Protein 7OGR (pdb70)

Secondary structure (DSSP, 8-state):
-EEEEEEE--SS--SS-EEE-HHHHHHHSHHHHHHHHHHTS---HHHHHHHHHHTSSS--HHHHHHHHHHHHT-SSSSSEEEEE-----TTSEEEEEEEE-S-SS---EEE-SSSSTTTT--TTT-EEEEEE--BHHHHHHTTSS-TTTTSB-SSSTT-B-TTSS--HHHHHHHHHHHSSS-SPPHHHH-/---PPTTHHHHHHHHTT-HHHHHHTT-S---HHHHHHHHTTHHHHHTS---HHHHHHHHHTT-SSS-GGGGGGS-HHHHHHHHHHHHHHHHHTT-TTTGGGSSEEE--TTHHHHHHHS--EE----SSS-PPPPEEHHHHHHHHHHHHHTTS-EEE-S-TTHHHHTT---SS-EEP--TTHHHHHHHHHHHHHHHT-/---S-----TTT-SSGGGSS-TTTB-HHHHHHHHHHTTSPPPBSS-B--SEE-SHHHHTTSSBS-EE--SSEEEEEE--SS--SSSSS--SS---EEEEEEESS-SS--EEEEEE-SEEEEETTEEEE-BPPHHHHTT--SS-EE-TT-EESB-SSB-SSS-B--BEEEEEEE---TT-SSSEEEEEHHHHTS--BEEEEEEEEE-SSSEEE---S--SS---SS--TTPBPPSS-EEEEEEE--STTHHHHSSHHHHHS--SSSSEEEE--SS-EEEEEEEE--TT-SS-SSPTTS-TTHHHHHHHHHHHHHHHHHHHHHHHHHSTTT--B-HHHHHHHHHHHHHSPPPTTSPPEE-BSSS-B--S-EEEEEEEEE----SS-EEE-SSS-EEEEEEEE-STTS-B-SS-PBPSEEE-GGGHHHHTBTHHHHHHHHHHHHHHHHHHHHHHSSS-TTSPPPHHHHHHHTT-HHHHHHHHHHHHHHHHHH-HHHHHHSSS-SSTHHHHHHHTTSSS--EE--SS----HHHHHHHHHS-SSS----B--EEE-SSS-EEE-SS-B-EEEEEEEEE----HHHHHHTTS-HHHHHHHHHHHHSSSSSSSBS---/---EEEETTTTTTS-HHHHTT---S-EEEE-SSS-EEEE-HHHHHHHHTT-SGGGT-TT----GGGSTTTT-B--SSTTSSSS---PPP-TTHHHHHHHHHHHHHHHHTTS-S-HHHHHHHHHHHHHHHHHHHHHH-SS------HHHHHHHTT-HHHHHTTSS--SSHHIIIIIIHHHHHHHHS-TTT-SS-TTHHHHHTTSS-HHHHHHHHS-------SS----SS--SS-SSS----HHHHHHHHHHHHHHHHHHHTTSSSTHHHHHHHHHHTTSS-----S-------EEEE--SSSTGGGSS--B-S-----S--SSSSSSEEEE--TT-----HHHH-GGGGGS-TT--HHHHHHHHHHHHHHTT-/--HHHHHHHHHTSPPPPHHHHS-SHHHHSS---SSS---HHHHHHHHHHHHGGGSS-TTB-----EEPPHHHHHHHHS-BSSS-EE--------EEEE----BSS-------EEE----TTS--EETTEEEEE-----BSS-EE-SSSEEE--SS--EE---HHHHHHHHHHHHHSTT--TTTTTT--SS---SSHHHHHHHHHTTSGGGTTS----SS---SB---SSTTTTHHHHHHHHHHHHIIIII------HHHHHHHHHHHS-TTTTTTTTTTTBTTEEE----SSBSTTTTS-B---TTTSB-------GGGGTTS-TT---SSSTTS-SB--TTS-B-GGG-B---STTHHHHHHHHHHT---/----HHHHHHHTTTS---HHHHHHTTSSS---

Nearest PDB structures (foldseek):
  7ogr-assembly1_A  TM=1.005E+00  e=1.825E-43  Pseudomonas phage phiKZ
  7ogp-assembly1_A  TM=9.987E-01  e=9.188E-38  Pseudomonas phage phiKZ
  8que-assembly1_A  TM=9.831E-01  e=2.624E-35  Pseudomonas phage phiKZ
  7um0-assembly1_d  TM=9.053E-01  e=5.907E-15  Bacillus phage AR9
  7s00-assembly1_f  TM=8.937E-01  e=1.566E-14  Bacillus phage AR9

Sequence (1775 aa):
TARAVITSISDPHDYDELHIPWGVGCQLLKYHLTNKLKAKFNMTTREAFSFVYENVLQYNQIIADLFKELIAEAAPYKGMGCTFHRNPRGSTQQFFITKVKDDINDNSISMSVLCLKAPNADFDGDQLNLTLMPDVYLTKATERIAPHTWVLSIDEPHEISGNLELQGPVVETIINWAHEKYLPPLEEWLKQRVTPGDIVAYNLDALDVVKLVHKIDDTVPVELIQECLDCVAVTATKDIYPHQILLAQWVMHKAFPARAFSHINKNAVNHLLAAAQSLMWHWGFQQVAVFMQVELYIKYKDVMDELYPHQRQQRAINGVPVAPVNIAGIAVQSAHASIRSSNWIYHGPDRLFKEAEQVTQNKVLVVPATIKSVITELVIHLGKLNQSQLGRREIDLTLLGHTGLDPWYGTTSSARGAMFVTHIGQAPEVNGNESRYFLTGAELEYAKYTHDVRFPEDCRVLHVLRKYPTGIGKDSIRSNPVTTIIYENYFDKYKTIGVLHVPEYMSHHQDFGYELVKNREVWETIAPNEMFSKDTVIAQSGAVKKDGTLGMGVNANVVFLSAAGTIEDGFVANKNFLKRMMPTSYSTAVANAGRKAFFLNMYGDDKIYKPFPDIGDVIRPDGVIFAIRDHDDDLAPAEMTPRALRTLDRTFDRAVIGTPGAKVIDIDIWRDERVNPSPTPTGMDAQLVKYHTHLSSYYRELLKIYRGLLARRKDDLHITEEFERLIVTAQMFLPQPDNVRKLSRFYRLDPLDEWRVEVTYKAQKMPAGAFKMTDFHGGKGVICKVMEDEDMPIDENGNRADLIIFGGSTMRRSNYGRIYEHGFGAAARDLAQRLRVEAGLDRHAKPTQQQLNSVMGNTQWVDYAFKELLGFYEIIAPTMHSKMMEHPNPAEHVKTVLMDGFPYIYAPVDDPVDLMAAVNKLINSDKYRPHYGKVSYRDQAGKWVTTKDNVLMGPLYMMLLEKIPTAEILDQTNNPLAHAAVIESWLTAEKPSSVPVAVMNLNRYKARDLLNLSYDDLWSLPSEWHLIEFDDGKTVVSVDRITKLSVLCWYPLKHYKDCPIPSDHHIDFNRILTDNPKDYLNVEGGRVTSKAMVKHLNKAIWNIYDWSGETVDPEVLSKLAIEGKNWLYNQTTVKLSEYLATLSMFDIAEVYNHPKVREANHNIEPTTYGIEKISYGKVKEVFNDPTQFIGNSIIEGLRSGTQKTEQLLQAFAWRGFPTDINSDIFKYPVTTGYIDGIWNLYENMIESRSGTKALLYNKELLRVTEYFNRKSQLIAQYVQRLHPGDCKTTILAEYPVTKLTLKAFKGKYYQKEDWIRGNETHLIGTKQKFRSVFGCNICMTCYGRLGINIPKGTNIGQVAAVSMGDKITSAVPDPFLIEKIRENTPCMNPTLANGITVEHTMTRDPNTGVNMTRRYIDSLFDISSVLFPDGFKYEGNRACTPLKHFEEITREYNAKRIANIAPTDMYMIDLMFSYKGEMLYPRPMLLPAFKRGNMVTINGAKYIGSPVLTDVGFSVLNDSIFIPFRRTKLTFGKVEENIDSHLHSFCNSLDEMTIEELKTVGVNVSTIWELLYEIMTSLAHHLYATDIDETSMYGKRLTVLHYLMSEFNYAVSMFGYMFQSRRDREWTVQELNEGLKRSFKLQTAIKRLTVDHGELDTMSNPNSSMLIKGTSILVTQDRAKTSSRIIHASIAEVGQYKNQPKNNPDGRGRLNMYTKVGPTGLVERREEVREIIDNAQLMFRAK

Organism: Pseudomonas phage phiKZ (NCBI:txid2905945)

Radius of gyration: 41.31 Å; Cα contacts (8 Å, |Δi|>4): 3279; chains: 6; bounding box: 93×121×98 Å

Structure (mmCIF, N/CA/C/O backbone):
data_7OGR
#
_entry.id   7OGR
#
_cell.length_a   1.00
_cell.length_b   1.00
_cell.length_c   1.00
_cell.angle_alpha   90.00
_cell.angle_beta   90.00
_cell.angle_gamma   90.00
#
_symmetry.space_group_name_H-M   'P 1'
#
loop_
_entity.id
_entity.type
_entity.pdbx_description
1 polymer 'UNK helices'
2 polymer PHIKZ055
3 polymer PHIKZ068
4 polymer 'DNA-directed RNA polymerase'
5 polymer PHIKZ074
6 polymer PHIKZ123
7 non-polymer 'ZINC ION'
#
loop_
_atom_site.group_PDB
_atom_site.id
_atom_site.type_symbol
_atom_site.label_atom_id
_atom_site.label_alt_id
_atom_site.label_comp_id
_atom_site.label_asym_id
_atom_site.label_entity_id
_atom_site.label_seq_id
_atom_site.pdbx_PDB_ins_code
_atom_site.Cartn_x
_atom_site.Cartn_y
_atom_site.Cartn_z
_atom_site.occupancy
_atom_site.B_iso_or_equiv
_atom_site.auth_seq_id
_atom_site.auth_comp_id
_atom_site.auth_asym_id
_atom_site.auth_atom_id
_atom_site.pdbx_PDB_model_num
ATOM 1 N N . UNK A 1 1 ? 67.943 125.807 83.523 1.00 85.76 1 UNK X N 1
ATOM 2 C CA . UNK A 1 1 ? 68.540 126.324 84.748 1.00 85.76 1 UNK X CA 1
ATOM 3 C C . UNK A 1 1 ? 70.053 126.452 84.608 1.00 85.76 1 UNK X C 1
ATOM 4 O O . UNK A 1 1 ? 70.794 125.512 84.894 1.00 85.76 1 UNK X O 1
ATOM 6 N N . UNK A 1 2 ? 70.504 127.622 84.165 1.00 83.80 2 UNK X N 1
ATOM 7 C CA . UNK A 1 2 ? 71.922 127.917 83.982 1.00 83.80 2 UNK X CA 1
ATOM 8 C C . UNK A 1 2 ? 72.295 129.192 84.725 1.00 83.80 2 UNK X C 1
ATOM 9 O O . UNK A 1 2 ? 72.991 130.068 84.208 1.00 83.80 2 UNK X O 1
ATOM 11 N N . UNK A 1 3 ? 71.822 129.310 85.964 1.00 78.59 3 UNK X N 1
ATOM 12 C CA . UNK A 1 3 ? 72.119 130.466 86.806 1.00 78.59 3 UNK X CA 1
ATOM 13 C C . UNK A 1 3 ? 73.546 130.335 87.322 1.00 78.59 3 UNK X C 1
ATOM 14 O O . UNK A 1 3 ? 73.795 129.698 88.348 1.00 78.59 3 UNK X O 1
ATOM 16 N N . UNK A 1 4 ? 74.490 130.945 86.608 1.00 75.69 4 UNK X N 1
ATOM 17 C CA . UNK A 1 4 ? 75.901 130.874 86.958 1.00 75.69 4 UNK X CA 1
ATOM 18 C C . UNK A 1 4 ? 76.430 132.155 87.588 1.00 75.69 4 UNK X C 1
ATOM 19 O O . UNK A 1 4 ? 77.613 132.209 87.940 1.00 75.69 4 UNK X O 1
ATOM 21 N N . UNK A 1 5 ? 75.591 133.184 87.733 1.00 69.65 5 UNK X N 1
ATOM 22 C CA . UNK A 1 5 ? 76.049 134.441 88.312 1.00 69.65 5 UNK X CA 1
ATOM 23 C C . UNK A 1 5 ? 76.236 134.356 89.821 1.00 69.65 5 UNK X C 1
ATOM 24 O O . UNK A 1 5 ? 77.045 135.111 90.372 1.00 69.65 5 UNK X O 1
ATOM 26 N N . UNK A 1 6 ? 75.524 133.450 90.497 1.00 67.48 6 UNK X N 1
ATOM 27 C CA . UNK A 1 6 ? 75.633 133.354 91.950 1.00 67.48 6 UNK X CA 1
ATOM 28 C C . UNK A 1 6 ? 76.962 132.745 92.379 1.00 67.48 6 UNK X C 1
ATOM 29 O O . UNK A 1 6 ? 77.566 133.206 93.354 1.00 67.48 6 UNK X O 1
ATOM 31 N N . UNK A 1 7 ? 77.454 131.747 91.641 1.00 67.34 7 UNK X N 1
ATOM 32 C CA . UNK A 1 7 ? 78.738 131.138 91.975 1.00 67.34 7 UNK X CA 1
ATOM 33 C C . UNK A 1 7 ? 79.896 132.077 91.662 1.00 67.34 7 UNK X C 1
ATOM 34 O O . UNK A 1 7 ? 80.891 132.104 92.395 1.00 67.34 7 UNK X O 1
ATOM 36 N N . UNK A 1 8 ? 79.773 132.867 90.594 1.00 66.15 8 UNK X N 1
ATOM 37 C CA . UNK A 1 8 ? 80.796 133.854 90.271 1.00 66.15 8 UNK X CA 1
ATOM 38 C C . UNK A 1 8 ? 80.771 135.021 91.249 1.00 66.15 8 UNK X C 1
ATOM 39 O O . UNK A 1 8 ? 81.819 135.600 91.554 1.00 66.15 8 UNK X O 1
ATOM 41 N N . UNK A 1 9 ? 79.586 135.382 91.748 1.00 64.21 9 UNK X N 1
ATOM 42 C CA . UNK A 1 9 ? 79.494 136.435 92.751 1.00 64.21 9 UNK X CA 1
ATOM 43 C C . UNK A 1 9 ? 79.967 135.970 94.122 1.00 64.21 9 UNK X C 1
ATOM 44 O O . UNK A 1 9 ? 80.454 136.791 94.906 1.00 64.21 9 UNK X O 1
ATOM 46 N N . UNK A 1 10 ? 79.843 134.677 94.424 1.00 64.73 10 UNK X N 1
ATOM 47 C CA . UNK A 1 10 ? 80.292 134.156 95.708 1.00 64.73 10 UNK X CA 1
ATOM 48 C C . UNK A 1 10 ? 81.761 133.756 95.711 1.00 64.73 10 UNK X C 1
ATOM 49 O O . UNK A 1 10 ? 82.389 133.752 96.776 1.00 64.73 10 UNK X O 1
ATOM 51 N N . UNK A 1 11 ? 82.328 133.421 94.551 1.00 65.61 11 UNK X N 1
ATOM 52 C CA . UNK A 1 11 ? 83.711 132.964 94.491 1.00 65.61 11 UNK X CA 1
ATOM 53 C C . UNK A 1 11 ? 84.711 134.093 94.285 1.00 65.61 11 UNK X C 1
ATOM 54 O O . UNK A 1 11 ? 85.870 133.963 94.698 1.00 65.61 11 UNK X O 1
ATOM 56 N N . UNK A 1 12 ? 84.301 135.196 93.659 1.00 66.87 12 UNK X N 1
ATOM 57 C CA . UNK A 1 12 ? 85.215 136.297 93.379 1.00 66.87 12 UNK X CA 1
ATOM 58 C C . UNK A 1 12 ? 85.380 137.256 94.552 1.00 66.87 12 UNK X C 1
ATOM 59 O O . UNK A 1 12 ? 86.116 138.240 94.423 1.00 66.87 12 UNK X O 1
ATOM 61 N N . UNK A 1 13 ? 84.720 137.002 95.683 1.00 69.54 13 UNK X N 1
ATOM 62 C CA . UNK A 1 13 ? 84.883 137.868 96.844 1.00 69.54 13 UNK X CA 1
ATOM 63 C C . UNK A 1 13 ? 86.187 137.592 97.581 1.00 69.54 13 UNK X C 1
ATOM 64 O O . UNK A 1 13 ? 86.770 138.512 98.166 1.00 69.54 13 UNK X O 1
ATOM 66 N N . UNK A 1 14 ? 86.657 136.346 97.563 1.00 68.10 14 UNK X N 1
ATOM 67 C CA . UNK A 1 14 ? 87.918 135.965 98.184 1.00 68.10 14 UNK X CA 1
ATOM 68 C C . UNK A 1 14 ? 88.981 135.590 97.164 1.00 68.10 14 UNK X C 1
ATOM 69 O O . UNK A 1 14 ? 90.105 136.098 97.224 1.00 68.10 14 UNK X O 1
ATOM 71 N N . UNK A 1 15 ? 88.654 134.707 96.224 1.00 66.00 15 UNK X N 1
ATOM 72 C CA . UNK A 1 15 ? 89.580 134.327 95.171 1.00 66.00 15 UNK X CA 1
ATOM 73 C C . UNK A 1 15 ? 89.494 135.319 94.013 1.00 66.00 15 UNK X C 1
ATOM 74 O O . UNK A 1 15 ? 88.778 136.323 94.067 1.00 66.00 15 UNK X O 1
ATOM 76 N N . UNK A 1 16 ? 90.233 135.034 92.945 1.00 63.41 16 UNK X N 1
ATOM 77 C CA . UNK A 1 16 ? 90.271 135.882 91.760 1.00 63.41 16 UNK X CA 1
ATOM 78 C C . UNK A 1 16 ? 90.147 135.043 90.498 1.00 63.41 16 UNK X C 1
ATOM 79 O O . UNK A 1 16 ? 90.852 135.264 89.509 1.00 63.41 16 UNK X O 1
ATOM 81 N N . UNK A 1 17 ? 89.246 134.065 90.513 1.00 57.02 17 UNK X N 1
ATOM 82 C CA . UNK A 1 17 ? 89.034 133.212 89.354 1.00 57.02 17 UNK X CA 1
ATOM 83 C C . UNK A 1 17 ? 88.202 133.935 88.304 1.00 57.02 17 UNK X C 1
ATOM 84 O O . UNK A 1 17 ? 87.276 134.683 88.630 1.00 57.02 17 UNK X O 1
ATOM 86 N N . UNK A 1 18 ? 88.541 133.709 87.038 1.00 53.94 18 UNK X N 1
ATOM 87 C CA . UNK A 1 18 ? 87.821 134.326 85.937 1.00 53.94 18 UNK X CA 1
ATOM 88 C C . UNK A 1 18 ? 86.494 133.610 85.696 1.00 53.94 18 UNK X C 1
ATOM 89 O O . UNK A 1 18 ? 86.213 132.549 86.261 1.00 53.94 18 UNK X O 1
ATOM 91 N N . UNK A 1 19 ? 85.665 134.211 84.840 1.00 53.55 19 UNK X N 1
ATOM 92 C CA . UNK A 1 19 ? 84.375 133.615 84.514 1.00 53.55 19 UNK X CA 1
ATOM 93 C C . UNK A 1 19 ? 84.510 132.397 83.612 1.00 53.55 19 UNK X C 1
ATOM 94 O O . UNK A 1 19 ? 83.611 131.550 83.601 1.00 53.55 19 UNK X O 1
ATOM 96 N N . UNK A 1 20 ? 85.616 132.282 82.871 1.00 52.46 20 UNK X N 1
ATOM 97 C CA . UNK A 1 20 ? 85.824 131.108 82.029 1.00 52.46 20 UNK X CA 1
ATOM 98 C C . UNK A 1 20 ? 86.118 129.873 82.872 1.00 52.46 20 UNK X C 1
ATOM 99 O O . UNK A 1 20 ? 85.591 128.789 82.597 1.00 52.46 20 UNK X O 1
ATOM 101 N N . UNK A 1 21 ? 86.931 130.026 83.921 1.00 51.26 21 UNK X N 1
ATOM 102 C CA . UNK A 1 21 ? 87.207 128.906 84.815 1.00 51.26 21 UNK X CA 1
ATOM 103 C C . UNK A 1 21 ? 85.982 128.526 85.636 1.00 51.26 21 UNK X C 1
ATOM 104 O O . UNK A 1 21 ? 85.761 127.338 85.898 1.00 51.26 21 UNK X O 1
ATOM 106 N N . UNK A 1 22 ? 85.160 129.508 86.018 1.00 50.95 22 UNK X N 1
ATOM 107 C CA . UNK A 1 22 ? 83.933 129.208 86.749 1.00 50.95 22 UNK X CA 1
ATOM 108 C C . UNK A 1 22 ? 82.910 128.520 85.853 1.00 50.95 22 UNK X C 1
ATOM 109 O O . UNK A 1 22 ? 82.210 127.600 86.292 1.00 50.95 22 UNK X O 1
ATOM 111 N N . UNK A 1 23 ? 82.825 128.934 84.586 1.00 53.63 23 UNK X N 1
ATOM 112 C CA . UNK A 1 23 ? 81.930 128.270 83.648 1.00 53.63 23 UNK X CA 1
ATOM 113 C C . UNK A 1 23 ? 82.449 126.901 83.227 1.00 53.63 23 UNK X C 1
ATOM 114 O O . UNK A 1 23 ? 81.653 126.054 82.808 1.00 53.63 23 UNK X O 1
ATOM 116 N N . UNK A 1 24 ? 83.758 126.664 83.332 1.00 54.35 24 UNK X N 1
ATOM 117 C CA . UNK A 1 24 ? 84.295 125.339 83.049 1.00 54.35 24 UNK X CA 1
ATOM 118 C C . UNK A 1 24 ? 84.111 124.397 84.233 1.00 54.35 24 UNK X C 1
ATOM 119 O O . UNK A 1 24 ? 83.850 123.204 84.044 1.00 54.35 24 UNK X O 1
ATOM 121 N N . UNK A 1 25 ? 84.244 124.910 85.455 1.00 51.87 25 UNK X N 1
ATOM 122 C CA . UNK A 1 25 ? 84.045 124.116 86.658 1.00 51.87 25 UNK X CA 1
ATOM 123 C C . UNK A 1 25 ? 82.601 124.132 87.146 1.00 51.87 25 UNK X C 1
ATOM 124 O O . UNK A 1 25 ? 82.317 123.596 88.221 1.00 51.87 25 UNK X O 1
ATOM 126 N N . UNK A 1 26 ? 81.688 124.736 86.385 1.00 56.71 26 UNK X N 1
ATOM 127 C CA . UNK A 1 26 ? 80.264 124.685 86.691 1.00 56.71 26 UNK X CA 1
ATOM 128 C C . UNK A 1 26 ? 79.462 124.018 85.582 1.00 56.71 26 UNK X C 1
ATOM 129 O O . UNK A 1 26 ? 78.226 124.015 85.639 1.00 56.71 26 UNK X O 1
ATOM 131 N N . UNK A 1 27 ? 80.130 123.455 84.576 1.00 63.77 27 UNK X N 1
ATOM 132 C CA . UNK A 1 27 ? 79.473 122.706 83.515 1.00 63.77 27 UNK X CA 1
ATOM 133 C C . UNK A 1 27 ? 79.831 121.227 83.534 1.00 63.77 27 UNK X C 1
ATOM 134 O O . UNK A 1 27 ? 79.311 120.466 82.711 1.00 63.77 27 UNK X O 1
ATOM 136 N N . UNK A 1 28 ? 80.703 120.802 84.447 1.00 70.03 28 UNK X N 1
ATOM 137 C CA . UNK A 1 28 ? 81.073 119.401 84.598 1.00 70.03 28 UNK X CA 1
ATOM 138 C C . UNK A 1 28 ? 80.320 118.715 85.727 1.00 70.03 28 UNK X C 1
ATOM 139 O O . UNK A 1 28 ? 79.876 117.574 85.567 1.00 70.03 28 UNK X O 1
ATOM 141 N N . UNK A 1 29 ? 80.167 119.387 86.871 1.00 72.45 29 UNK X N 1
ATOM 142 C CA . UNK A 1 29 ? 79.355 118.844 87.951 1.00 72.45 29 UNK X CA 1
ATOM 143 C C . UNK A 1 29 ? 77.866 118.956 87.659 1.00 72.45 29 UNK X C 1
ATOM 144 O O . UNK A 1 29 ? 77.075 118.199 88.231 1.00 72.45 29 UNK X O 1
ATOM 146 N N . UNK A 1 30 ? 77.468 119.882 86.788 1.00 73.80 30 UNK X N 1
ATOM 147 C CA . UNK A 1 30 ? 76.073 120.043 86.382 1.00 73.80 30 UNK X CA 1
ATOM 148 C C . UNK A 1 30 ? 75.929 119.456 84.982 1.00 73.80 30 UNK X C 1
ATOM 149 O O . UNK A 1 30 ? 76.014 120.164 83.977 1.00 73.80 30 UNK X O 1
ATOM 151 N N . UNK A 1 31 ? 75.708 118.147 84.920 1.00 80.19 31 UNK X N 1
ATOM 152 C CA . UNK A 1 31 ? 75.541 117.423 83.667 1.00 80.19 31 UNK X CA 1
ATOM 153 C C . UNK A 1 31 ? 74.129 116.862 83.551 1.00 80.19 31 UNK X C 1
ATOM 154 O O . UNK A 1 31 ? 73.928 115.741 83.072 1.00 80.19 31 UNK X O 1
ATOM 156 N N . UNK A 1 32 ? 73.149 117.655 83.995 1.00 84.86 32 UNK X N 1
ATOM 157 C CA . UNK A 1 32 ? 71.713 117.334 84.010 1.00 84.86 32 UNK X CA 1
ATOM 158 C C . UNK A 1 32 ? 71.392 116.019 84.723 1.00 84.86 32 UNK X C 1
ATOM 159 O O . UNK A 1 32 ? 71.203 114.984 84.083 1.00 84.86 32 UNK X O 1
ATOM 161 N N . THR B 2 313 ? 114.453 107.575 88.117 1.00 36.27 293 THR A N 1
ATOM 162 C CA . THR B 2 313 ? 115.663 106.775 87.967 1.00 36.27 293 THR A CA 1
ATOM 163 C C . THR B 2 313 ? 116.831 107.400 88.725 1.00 36.27 293 THR A C 1
ATOM 164 O O . THR B 2 313 ? 117.913 106.819 88.804 1.00 36.27 293 THR A O 1
ATOM 168 N N . ALA B 2 314 ? 116.599 108.586 89.283 1.00 36.76 294 ALA A N 1
ATOM 169 C CA . ALA B 2 314 ? 117.606 109.285 90.069 1.00 36.76 294 ALA A CA 1
ATOM 170 C C . ALA B 2 314 ? 116.898 110.216 91.039 1.00 36.76 294 ALA A C 1
ATOM 171 O O . ALA B 2 314 ? 115.739 110.587 90.837 1.00 36.76 294 ALA A O 1
ATOM 173 N N . ARG B 2 315 ? 117.615 110.596 92.095 1.00 43.24 295 ARG A N 1
ATOM 174 C CA . ARG B 2 315 ? 117.042 111.440 93.142 1.00 43.24 295 ARG A CA 1
ATOM 175 C C . ARG B 2 315 ? 118.171 112.143 93.875 1.00 43.24 295 ARG A C 1
ATOM 176 O O . ARG B 2 315 ? 119.030 111.479 94.465 1.00 43.24 295 ARG A O 1
ATOM 184 N N . ALA B 2 316 ? 118.166 113.474 93.848 1.00 38.37 296 ALA A N 1
ATOM 185 C CA . ALA B 2 316 ? 119.178 114.266 94.530 1.00 38.37 296 ALA A CA 1
ATOM 186 C C . ALA B 2 316 ? 118.614 115.651 94.806 1.00 38.37 296 ALA A C 1
ATOM 187 O O . ALA B 2 316 ? 117.590 116.048 94.244 1.00 38.37 296 ALA A O 1
ATOM 189 N N . VAL B 2 317 ? 119.301 116.384 95.682 1.00 34.58 297 VAL A N 1
ATOM 190 C CA . VAL B 2 317 ? 118.934 117.759 96.005 1.00 34.58 297 VAL A CA 1
ATOM 191 C C . VAL B 2 317 ? 119.363 118.670 94.862 1.00 34.58 297 VAL A C 1
ATOM 192 O O . VAL B 2 317 ? 120.134 118.262 93.986 1.00 34.58 297 VAL A O 1
ATOM 196 N N . ILE B 2 318 ? 118.872 119.907 94.858 1.00 30.89 298 ILE A N 1
ATOM 197 C CA . ILE B 2 318 ? 119.106 120.820 93.748 1.00 30.89 298 ILE A CA 1
ATOM 198 C C . ILE B 2 318 ? 119.886 122.038 94.224 1.00 30.89 298 ILE A C 1
ATOM 199 O O . ILE B 2 318 ? 119.770 122.476 95.374 1.00 30.89 298 ILE A O 1
ATOM 204 N N . THR B 2 319 ? 120.718 122.565 93.323 1.00 26.99 299 THR A N 1
ATOM 205 C CA . THR B 2 319 ? 121.356 123.867 93.491 1.00 26.99 299 THR A CA 1
ATOM 206 C C . THR B 2 319 ? 121.097 124.705 92.244 1.00 26.99 299 THR A C 1
ATOM 207 O O . THR B 2 319 ? 120.294 124.314 91.390 1.00 26.99 299 THR A O 1
ATOM 211 N N . SER B 2 320 ? 121.765 125.848 92.120 1.00 25.56 300 SER A N 1
ATOM 212 C CA . SER B 2 320 ? 121.496 126.788 91.042 1.00 25.56 300 SER A CA 1
ATOM 213 C C . SER B 2 320 ? 122.698 126.919 90.116 1.00 25.56 300 SER A C 1
ATOM 214 O O . SER B 2 320 ? 123.847 126.749 90.533 1.00 25.56 300 SER A O 1
ATOM 217 N N . ILE B 2 321 ? 122.416 127.227 88.853 1.00 21.75 301 ILE A N 1
ATOM 218 C CA . ILE B 2 321 ? 123.446 127.580 87.876 1.00 21.75 301 ILE A CA 1
ATOM 219 C C . ILE B 2 321 ? 123.464 129.103 87.817 1.00 21.75 301 ILE A C 1
ATOM 220 O O . ILE B 2 321 ? 122.689 129.733 87.094 1.00 21.75 301 ILE A O 1
ATOM 225 N N . SER B 2 322 ? 124.361 129.704 88.594 1.00 23.93 302 SER A N 1
ATOM 226 C CA . SER B 2 322 ? 124.490 131.159 88.659 1.00 23.93 302 SER A CA 1
ATOM 227 C C . SER B 2 322 ? 125.575 131.646 87.698 1.00 23.93 302 SER A C 1
ATOM 228 O O . SER B 2 322 ? 126.528 132.329 88.073 1.00 23.93 302 SER A O 1
ATOM 231 N N . ASP B 2 323 ? 125.403 131.281 86.434 1.00 24.86 303 ASP A N 1
ATOM 232 C CA . ASP B 2 323 ? 126.399 131.527 85.402 1.00 24.86 303 ASP A CA 1
ATOM 233 C C . ASP B 2 323 ? 125.685 131.801 84.082 1.00 24.86 303 ASP A C 1
ATOM 234 O O . ASP B 2 323 ? 124.454 131.691 84.029 1.00 24.86 303 ASP A O 1
ATOM 239 N N . PRO B 2 324 ? 126.385 132.229 83.028 1.00 23.44 304 PRO A N 1
ATOM 240 C CA . PRO B 2 324 ? 125.775 132.214 81.687 1.00 23.44 304 PRO A CA 1
ATOM 241 C C . PRO B 2 324 ? 125.415 130.799 81.262 1.00 23.44 304 PRO A C 1
ATOM 242 O O . PRO B 2 324 ? 126.284 129.940 81.094 1.00 23.44 304 PRO A O 1
ATOM 246 N N . HIS B 2 325 ? 124.118 130.562 81.086 1.00 23.79 305 HIS A N 1
ATOM 247 C CA . HIS B 2 325 ? 123.612 129.227 80.796 1.00 23.79 305 HIS A CA 1
ATOM 248 C C . HIS B 2 325 ? 122.355 129.355 79.944 1.00 23.79 305 HIS A C 1
ATOM 249 O O . HIS B 2 325 ? 121.974 130.453 79.527 1.00 23.79 305 HIS A O 1
ATOM 256 N N . ASP B 2 326 ? 121.707 128.223 79.689 1.00 24.29 306 ASP A N 1
ATOM 257 C CA . ASP B 2 326 ? 120.418 128.171 79.020 1.00 24.29 306 ASP A CA 1
ATOM 258 C C . ASP B 2 326 ? 119.350 127.732 80.013 1.00 24.29 306 ASP A C 1
ATOM 259 O O . ASP B 2 326 ? 119.644 127.108 81.035 1.00 24.29 306 ASP A O 1
ATOM 264 N N . TYR B 2 327 ? 118.096 128.054 79.696 1.00 23.76 307 TYR A N 1
ATOM 265 C CA . TYR B 2 327 ? 117.004 127.814 80.632 1.00 23.76 307 TYR A CA 1
ATOM 266 C C . TYR B 2 327 ? 116.618 126.343 80.752 1.00 23.76 307 TYR A C 1
ATOM 267 O O . TYR B 2 327 ? 115.878 125.992 81.677 1.00 23.76 307 TYR A O 1
ATOM 276 N N . ASP B 2 328 ? 117.092 125.478 79.858 1.00 24.62 308 ASP A N 1
ATOM 277 C CA . ASP B 2 328 ? 116.887 124.034 79.970 1.00 24.62 308 ASP A CA 1
ATOM 278 C C . ASP B 2 328 ? 118.255 123.353 79.955 1.00 24.62 308 ASP A C 1
ATOM 279 O O . ASP B 2 328 ? 118.725 122.876 78.920 1.00 24.62 308 ASP A O 1
ATOM 284 N N . GLU B 2 329 ? 118.881 123.288 81.130 1.00 24.70 309 GLU A N 1
ATOM 285 C CA . GLU B 2 329 ? 120.190 122.668 81.298 1.00 24.70 309 GLU A CA 1
ATOM 286 C C . GLU B 2 329 ? 120.263 122.037 82.679 1.00 24.70 309 GLU A C 1
ATOM 287 O O . GLU B 2 329 ? 119.982 122.703 83.679 1.00 24.70 309 GLU A O 1
ATOM 293 N N . LEU B 2 330 ? 120.637 120.763 82.730 1.00 21.43 310 LEU A N 1
ATOM 294 C CA . LEU B 2 330 ? 120.896 120.070 83.983 1.00 21.43 310 LEU A CA 1
ATOM 295 C C . LEU B 2 330 ? 122.362 119.671 84.059 1.00 21.43 310 LEU A C 1
ATOM 296 O O . LEU B 2 330 ? 122.939 119.198 83.075 1.00 21.43 310 LEU A O 1
ATOM 301 N N . HIS B 2 331 ? 122.961 119.867 85.230 1.00 19.44 311 HIS A N 1
ATOM 302 C CA . HIS B 2 331 ? 124.341 119.466 85.494 1.00 19.44 311 HIS A CA 1
ATOM 303 C C . HIS B 2 331 ? 124.291 118.392 86.576 1.00 19.44 311 HIS A C 1
ATOM 304 O O . HIS B 2 331 ? 124.204 118.705 87.768 1.00 19.44 311 HIS A O 1
ATOM 311 N N . ILE B 2 332 ? 124.344 117.132 86.161 1.00 19.10 312 ILE A N 1
ATOM 312 C CA . ILE B 2 332 ? 124.253 116.001 87.081 1.00 19.10 312 ILE A CA 1
ATOM 313 C C . ILE B 2 332 ? 125.617 115.783 87.730 1.00 19.10 312 ILE A C 1
ATOM 314 O O . ILE B 2 332 ? 126.647 116.080 87.108 1.00 19.10 312 ILE A O 1
ATOM 319 N N . PRO B 2 333 ? 125.682 115.297 88.967 1.00 19.62 313 PRO A N 1
ATOM 320 C CA . PRO B 2 333 ? 126.976 115.049 89.610 1.00 19.62 313 PRO A CA 1
ATOM 321 C C . PRO B 2 333 ? 127.635 113.782 89.070 1.00 19.62 313 PRO A C 1
ATOM 322 O O . PRO B 2 333 ? 127.103 113.087 88.207 1.00 19.62 313 PRO A O 1
ATOM 326 N N . TRP B 2 334 ? 128.825 113.494 89.606 1.00 21.11 314 TRP A N 1
ATOM 327 C CA . TRP B 2 334 ? 129.629 112.384 89.102 1.00 21.11 314 TRP A CA 1
ATOM 328 C C . TRP B 2 334 ? 129.034 111.037 89.497 1.00 21.11 314 TRP A C 1
ATOM 329 O O . TRP B 2 334 ? 128.986 110.108 88.682 1.00 21.11 314 TRP A O 1
ATOM 340 N N . GLY B 2 335 ? 128.587 110.907 90.748 1.00 20.06 315 GLY A N 1
ATOM 341 C CA . GLY B 2 335 ? 128.094 109.624 91.222 1.00 20.06 315 GLY A CA 1
ATOM 342 C C . GLY B 2 335 ? 126.744 109.239 90.652 1.00 20.06 315 GLY A C 1
ATOM 343 O O . GLY B 2 335 ? 126.439 108.050 90.524 1.00 20.06 315 GLY A O 1
ATOM 344 N N . VAL B 2 336 ? 125.919 110.227 90.305 1.00 21.35 316 VAL A N 1
ATOM 345 C CA . VAL B 2 336 ? 124.620 109.933 89.709 1.00 21.35 316 VAL A CA 1
ATOM 346 C C . VAL B 2 336 ? 124.777 109.556 88.241 1.00 21.35 316 VAL A C 1
ATOM 347 O O . VAL B 2 336 ? 124.202 108.563 87.779 1.00 21.35 316 VAL A O 1
ATOM 351 N N . GLY B 2 337 ? 125.579 110.319 87.494 1.00 21.79 317 GLY A N 1
ATOM 352 C CA . GLY B 2 337 ? 125.777 110.054 86.079 1.00 21.79 317 GLY A CA 1
ATOM 353 C C . GLY B 2 337 ? 126.569 108.799 85.778 1.00 21.79 317 GLY A C 1
ATOM 354 O O . GLY B 2 337 ? 126.468 108.270 84.666 1.00 21.79 317 GLY A O 1
ATOM 355 N N . CYS B 2 338 ? 127.354 108.310 86.739 1.00 24.49 318 CYS A N 1
ATOM 356 C CA . CYS B 2 338 ? 128.100 107.076 86.526 1.00 24.49 318 CYS A CA 1
ATOM 357 C C . CYS B 2 338 ? 127.225 105.843 86.712 1.00 24.49 318 CYS A C 1
ATOM 358 O O . CYS B 2 338 ? 127.497 104.799 86.110 1.00 24.49 318 CYS A O 1
ATOM 361 N N . GLN B 2 339 ? 126.177 105.943 87.530 1.00 24.52 319 GLN A N 1
ATOM 362 C CA . GLN B 2 339 ? 125.254 104.839 87.750 1.00 24.52 319 GLN A CA 1
ATOM 363 C C . GLN B 2 339 ? 124.014 104.914 86.870 1.00 24.52 319 GLN A C 1
ATOM 364 O O . GLN B 2 339 ? 123.303 103.912 86.744 1.00 24.52 319 GLN A O 1
ATOM 370 N N . LEU B 2 340 ? 123.738 106.069 86.266 1.00 25.51 320 LEU A N 1
ATOM 371 C CA . LEU B 2 340 ? 122.616 106.208 85.348 1.00 25.51 320 LEU A CA 1
ATOM 372 C C . LEU B 2 340 ? 122.992 105.857 83.917 1.00 25.51 320 LEU A C 1
ATOM 373 O O . LEU B 2 340 ? 122.176 105.273 83.193 1.00 25.51 320 LEU A O 1
ATOM 378 N N . LEU B 2 341 ? 124.212 106.187 83.501 1.00 24.53 321 LEU A N 1
ATOM 379 C CA . LEU B 2 341 ? 124.706 105.907 82.156 1.00 24.53 321 LEU A CA 1
ATOM 380 C C . LEU B 2 341 ? 125.665 104.724 82.142 1.00 24.53 321 LEU A C 1
ATOM 381 O O . LEU B 2 341 ? 126.671 104.747 81.431 1.00 24.53 321 LEU A O 1
ATOM 386 N N . LYS B 2 342 ? 125.379 103.684 82.935 1.00 26.12 322 LYS A N 1
ATOM 387 C CA . LYS B 2 342 ? 126.261 102.521 82.996 1.00 26.12 322 LYS A CA 1
ATOM 388 C C . LYS B 2 342 ? 126.233 101.730 81.694 1.00 26.12 322 LYS A C 1
ATOM 389 O O . LYS B 2 342 ? 127.285 101.335 81.177 1.00 26.12 322 LYS A O 1
ATOM 395 N N . TYR B 2 343 ? 125.043 101.517 81.133 1.00 28.74 323 TYR A N 1
ATOM 396 C CA . TYR B 2 343 ? 124.920 100.833 79.853 1.00 28.74 323 TYR A CA 1
ATOM 397 C C . TYR B 2 343 ? 125.286 101.725 78.675 1.00 28.74 323 TYR A C 1
ATOM 398 O O . TYR B 2 343 ? 125.465 101.214 77.564 1.00 28.74 323 TYR A O 1
ATOM 407 N N . HIS B 2 344 ? 125.398 103.035 78.889 1.00 29.18 324 HIS A N 1
ATOM 408 C CA . HIS B 2 344 ? 125.914 103.938 77.870 1.00 29.18 324 HIS A CA 1
ATOM 409 C C . HIS B 2 344 ? 127.432 104.021 77.899 1.00 29.18 324 HIS A C 1
ATOM 410 O O . HIS B 2 344 ? 128.056 104.190 76.845 1.00 29.18 324 HIS A O 1
ATOM 417 N N . LEU B 2 345 ? 128.036 103.905 79.084 1.00 26.87 325 LEU A N 1
ATOM 418 C CA . LEU B 2 345 ? 129.488 103.826 79.180 1.00 26.87 325 LEU A CA 1
ATOM 419 C C . LEU B 2 345 ? 130.008 102.457 78.765 1.00 26.87 325 LEU A C 1
ATOM 420 O O . LEU B 2 345 ? 131.130 102.358 78.255 1.00 26.87 325 LEU A O 1
ATOM 425 N N . THR B 2 346 ? 129.212 101.402 78.978 1.00 27.60 326 THR A N 1
ATOM 426 C CA . THR B 2 346 ? 129.640 100.051 78.623 1.00 27.60 326 THR A CA 1
ATOM 427 C C . THR B 2 346 ? 129.755 99.882 77.111 1.00 27.60 326 THR A C 1
ATOM 428 O O . THR B 2 346 ? 130.672 99.207 76.627 1.00 27.60 326 THR A O 1
ATOM 432 N N . ASN B 2 347 ? 128.851 100.513 76.352 1.00 30.03 327 ASN A N 1
ATOM 433 C CA . ASN B 2 347 ? 128.914 100.459 74.893 1.00 30.03 327 ASN A CA 1
ATOM 434 C C . ASN B 2 347 ? 130.166 101.152 74.366 1.00 30.03 327 ASN A C 1
ATOM 435 O O . ASN B 2 347 ? 130.834 100.641 73.459 1.00 30.03 327 ASN A O 1
ATOM 440 N N . LYS B 2 348 ? 130.533 102.287 74.960 1.00 29.05 328 LYS A N 1
ATOM 441 C CA . LYS B 2 348 ? 131.727 102.993 74.513 1.00 29.05 328 LYS A CA 1
ATOM 442 C C . LYS B 2 348 ? 133.004 102.305 74.975 1.00 29.05 328 LYS A C 1
ATOM 443 O O . LYS B 2 348 ? 134.019 102.365 74.273 1.00 29.05 328 LYS A O 1
ATOM 449 N N . LEU B 2 349 ? 132.972 101.628 76.126 1.00 27.87 329 LEU A N 1
ATOM 450 C CA . LEU B 2 349 ? 134.136 100.867 76.564 1.00 27.87 329 LEU A CA 1
ATOM 451 C C . LEU B 2 349 ? 134.309 99.581 75.764 1.00 27.87 329 LEU A C 1
ATOM 452 O O . LEU B 2 349 ? 135.437 99.097 75.616 1.00 27.87 329 LEU A O 1
ATOM 457 N N . LYS B 2 350 ? 133.218 99.013 75.249 1.00 29.15 330 LYS A N 1
ATOM 458 C CA . LYS B 2 350 ? 133.314 97.846 74.383 1.00 29.15 330 LYS A CA 1
ATOM 459 C C . LYS B 2 350 ? 133.569 98.206 72.924 1.00 29.15 330 LYS A C 1
ATOM 460 O O . LYS B 2 350 ? 133.990 97.334 72.156 1.00 29.15 330 LYS A O 1
ATOM 466 N N . ALA B 2 351 ? 133.333 99.457 72.525 1.00 30.90 331 ALA A N 1
ATOM 467 C CA . ALA B 2 351 ? 133.557 99.878 71.147 1.00 30.90 331 ALA A CA 1
ATOM 468 C C . ALA B 2 351 ? 134.903 100.565 70.946 1.00 30.90 331 ALA A C 1
ATOM 469 O O . ALA B 2 351 ? 135.663 100.177 70.054 1.00 30.90 331 ALA A O 1
ATOM 471 N N . LYS B 2 352 ? 135.210 101.589 71.749 1.00 32.16 332 LYS A N 1
ATOM 472 C CA . LYS B 2 352 ? 136.491 102.277 71.617 1.00 32.16 332 LYS A CA 1
ATOM 473 C C . LYS B 2 352 ? 137.635 101.409 72.127 1.00 32.16 332 LYS A C 1
ATOM 474 O O . LYS B 2 352 ? 138.604 101.151 71.403 1.00 32.16 332 LYS A O 1
ATOM 480 N N . PHE B 2 353 ? 137.541 100.950 73.369 1.00 33.05 333 PHE A N 1
ATOM 481 C CA . PHE B 2 353 ? 138.507 100.010 73.911 1.00 33.05 333 PHE A CA 1
ATOM 482 C C . PHE B 2 353 ? 138.093 98.583 73.566 1.00 33.05 333 PHE A C 1
ATOM 483 O O . PHE B 2 353 ? 136.978 98.321 73.110 1.00 33.05 333 PHE A O 1
ATOM 491 N N . ASN B 2 354 ? 139.013 97.646 73.793 1.00 33.89 334 ASN A N 1
ATOM 492 C CA . ASN B 2 354 ? 138.765 96.233 73.537 1.00 33.89 334 ASN A CA 1
ATOM 493 C C . ASN B 2 354 ? 138.335 95.492 74.798 1.00 33.89 334 ASN A C 1
ATOM 494 O O . ASN B 2 354 ? 138.621 94.300 74.948 1.00 33.89 334 ASN A O 1
ATOM 499 N N . MET B 2 355 ? 137.650 96.178 75.707 1.00 30.75 335 MET A N 1
ATOM 500 C CA . MET B 2 355 ? 137.221 95.577 76.959 1.00 30.75 335 MET A CA 1
ATOM 501 C C . MET B 2 355 ? 136.036 94.647 76.741 1.00 30.75 335 MET A C 1
ATOM 502 O O . MET B 2 355 ? 135.208 94.855 75.849 1.00 30.75 335 MET A O 1
ATOM 507 N N . THR B 2 356 ? 135.965 93.608 77.567 1.00 28.83 336 THR A N 1
ATOM 508 C CA . THR B 2 356 ? 134.754 92.813 77.664 1.00 28.83 336 THR A CA 1
ATOM 509 C C . THR B 2 356 ? 133.758 93.512 78.587 1.00 28.83 336 THR A C 1
ATOM 510 O O . THR B 2 356 ? 134.063 94.528 79.216 1.00 28.83 336 THR A O 1
ATOM 514 N N . THR B 2 357 ? 132.547 92.954 78.663 1.00 27.85 337 THR A N 1
ATOM 515 C CA . THR B 2 357 ? 131.509 93.558 79.491 1.00 27.85 337 THR A CA 1
ATOM 516 C C . THR B 2 357 ? 131.790 93.381 80.979 1.00 27.85 337 THR A C 1
ATOM 517 O O . THR B 2 357 ? 131.382 94.226 81.783 1.00 27.85 337 THR A O 1
ATOM 521 N N . ARG B 2 358 ? 132.531 92.337 81.354 1.00 26.66 338 ARG A N 1
ATOM 522 C CA . ARG B 2 358 ? 132.912 92.162 82.750 1.00 26.66 338 ARG A CA 1
ATOM 523 C C . ARG B 2 358 ? 133.958 93.189 83.167 1.00 26.66 338 ARG A C 1
ATOM 524 O O . ARG B 2 358 ? 133.844 93.797 84.239 1.00 26.66 338 ARG A O 1
ATOM 532 N N . GLU B 2 359 ? 134.960 93.420 82.314 1.00 27.97 339 GLU A N 1
ATOM 533 C CA . GLU B 2 359 ? 135.954 94.450 82.597 1.00 27.97 339 GLU A CA 1
ATOM 534 C C . GLU B 2 359 ? 135.357 95.849 82.508 1.00 27.97 339 GLU A C 1
ATOM 535 O O . GLU B 2 359 ? 135.765 96.739 83.259 1.00 27.97 339 GLU A O 1
ATOM 541 N N . ALA B 2 360 ? 134.363 96.051 81.639 1.00 25.87 340 ALA A N 1
ATOM 542 C CA . ALA B 2 360 ? 133.708 97.355 81.560 1.00 25.87 340 ALA A CA 1
ATOM 543 C C . ALA B 2 360 ? 132.843 97.615 82.788 1.00 25.87 340 ALA A C 1
ATOM 544 O O . ALA B 2 360 ? 132.808 98.741 83.301 1.00 25.87 340 ALA A O 1
ATOM 546 N N . PHE B 2 361 ? 132.145 96.585 83.278 1.00 25.25 341 PHE A N 1
ATOM 547 C CA . PHE B 2 361 ? 131.368 96.726 84.505 1.00 25.25 341 PHE A CA 1
ATOM 548 C C . PHE B 2 361 ? 132.267 96.907 85.721 1.00 25.25 341 PHE A C 1
ATOM 549 O O . PHE B 2 361 ? 131.887 97.598 86.673 1.00 25.25 341 PHE A O 1
ATOM 557 N N . SER B 2 362 ? 133.455 96.296 85.713 1.00 25.77 342 SER A N 1
ATOM 558 C CA . SER B 2 362 ? 134.407 96.536 86.792 1.00 25.77 342 SER A CA 1
ATOM 559 C C . SER B 2 362 ? 135.046 97.916 86.684 1.00 25.77 342 SER A C 1
ATOM 560 O O . SER B 2 362 ? 135.457 98.485 87.700 1.00 25.77 342 SER A O 1
ATOM 563 N N . PHE B 2 363 ? 135.137 98.467 85.472 1.00 25.70 343 PHE A N 1
ATOM 564 C CA . PHE B 2 363 ? 135.721 99.791 85.290 1.00 25.70 343 PHE A CA 1
ATOM 565 C C . PHE B 2 363 ? 134.737 100.908 85.614 1.00 25.70 343 PHE A C 1
ATOM 566 O O . PHE B 2 363 ? 135.155 101.981 86.062 1.00 25.70 343 PHE A O 1
ATOM 574 N N . VAL B 2 364 ? 133.440 100.684 85.389 1.00 26.46 344 VAL A N 1
ATOM 575 C CA . VAL B 2 364 ? 132.446 101.706 85.709 1.00 26.46 344 VAL A CA 1
ATOM 576 C C . VAL B 2 364 ? 132.251 101.806 87.218 1.00 26.46 344 VAL A C 1
ATOM 577 O O . VAL B 2 364 ? 132.273 102.902 87.792 1.00 26.46 344 VAL A O 1
ATOM 581 N N . TYR B 2 365 ? 132.085 100.659 87.886 1.00 26.56 345 TYR A N 1
ATOM 582 C CA . TYR B 2 365 ? 131.817 100.642 89.321 1.00 26.56 345 TYR A CA 1
ATOM 583 C C . TYR B 2 365 ? 133.019 101.063 90.159 1.00 26.56 345 TYR A C 1
ATOM 584 O O . TYR B 2 365 ? 132.838 101.481 91.308 1.00 26.56 345 TYR A O 1
ATOM 593 N N . GLU B 2 366 ? 134.236 100.960 89.620 1.00 26.26 346 GLU A N 1
ATOM 594 C CA . GLU B 2 366 ? 135.414 101.366 90.381 1.00 26.26 346 GLU A CA 1
ATOM 595 C C . GLU B 2 366 ? 135.534 102.884 90.445 1.00 26.26 346 GLU A C 1
ATOM 596 O O . GLU B 2 366 ? 135.914 103.440 91.483 1.00 26.26 346 GLU A O 1
ATOM 602 N N . ASN B 2 367 ? 135.198 103.574 89.354 1.00 25.76 347 ASN A N 1
ATOM 603 C CA . ASN B 2 367 ? 135.329 105.023 89.266 1.00 25.76 347 ASN A CA 1
ATOM 604 C C . ASN B 2 367 ? 134.030 105.749 89.602 1.00 25.76 347 ASN A C 1
ATOM 605 O O . ASN B 2 367 ? 133.798 106.861 89.117 1.00 25.76 347 ASN A O 1
ATOM 610 N N . VAL B 2 368 ? 133.173 105.136 90.420 1.00 23.20 348 VAL A N 1
ATOM 611 C CA . VAL B 2 368 ? 131.973 105.823 90.890 1.00 23.20 348 VAL A CA 1
ATOM 612 C C . VAL B 2 368 ? 132.345 106.889 91.915 1.00 23.20 348 VAL A C 1
ATOM 613 O O . VAL B 2 368 ? 131.896 108.039 91.835 1.00 23.20 348 VAL A O 1
ATOM 617 N N . LEU B 2 369 ? 133.196 106.531 92.876 1.00 24.24 349 LEU A N 1
ATOM 618 C CA . LEU B 2 369 ? 133.646 107.447 93.914 1.00 24.24 349 LEU A CA 1
ATOM 619 C C . LEU B 2 369 ? 135.041 107.999 93.639 1.00 24.24 349 LEU A C 1
ATOM 620 O O . LEU B 2 369 ? 135.728 108.420 94.576 1.00 24.24 349 LEU A O 1
ATOM 625 N N . GLN B 2 370 ? 135.472 108.011 92.379 1.00 27.05 350 GLN A N 1
ATOM 626 C CA . GLN B 2 370 ? 136.820 108.443 92.038 1.00 27.05 350 GLN A CA 1
ATOM 627 C C . GLN B 2 370 ? 136.827 109.006 90.624 1.00 27.05 350 GLN A C 1
ATOM 628 O O . GLN B 2 370 ? 136.279 108.388 89.707 1.00 27.05 350 GLN A O 1
ATOM 634 N N . TYR B 2 371 ? 137.445 110.172 90.457 1.00 26.57 351 TYR A N 1
ATOM 635 C CA . TYR B 2 371 ? 137.503 110.828 89.159 1.00 26.57 351 TYR A CA 1
ATOM 636 C C . TYR B 2 371 ? 138.618 110.245 88.300 1.00 26.57 351 TYR A C 1
ATOM 637 O O . TYR B 2 371 ? 139.721 109.976 88.784 1.00 26.57 351 TYR A O 1
ATOM 646 N N . ASN B 2 372 ? 138.322 110.053 87.016 1.00 24.82 352 ASN A N 1
ATOM 647 C CA . ASN B 2 372 ? 139.333 109.683 86.037 1.00 24.82 352 ASN A CA 1
ATOM 648 C C . ASN B 2 372 ? 138.976 110.328 84.705 1.00 24.82 352 ASN A C 1
ATOM 649 O O . ASN B 2 372 ? 137.816 110.657 84.444 1.00 24.82 352 ASN A O 1
ATOM 654 N N . GLN B 2 373 ? 139.998 110.508 83.863 1.00 25.79 353 GLN A N 1
ATOM 655 C CA . GLN B 2 373 ? 139.831 111.287 82.640 1.00 25.79 353 GLN A CA 1
ATOM 656 C C . GLN B 2 373 ? 139.050 110.531 81.570 1.00 25.79 353 GLN A C 1
ATOM 657 O O . GLN B 2 373 ? 138.385 111.158 80.736 1.00 25.79 353 GLN A O 1
ATOM 663 N N . ILE B 2 374 ? 139.103 109.195 81.585 1.00 24.51 354 ILE A N 1
ATOM 664 C CA . ILE B 2 374 ? 138.490 108.406 80.518 1.00 24.51 354 ILE A CA 1
ATOM 665 C C . ILE B 2 374 ? 136.968 108.451 80.619 1.00 24.51 354 ILE A C 1
ATOM 666 O O . ILE B 2 374 ? 136.272 108.643 79.614 1.00 24.51 354 ILE A O 1
ATOM 671 N N . ILE B 2 375 ? 136.433 108.314 81.836 1.00 24.34 355 ILE A N 1
ATOM 672 C CA . ILE B 2 375 ? 134.988 108.363 82.042 1.00 24.34 355 ILE A CA 1
ATOM 673 C C . ILE B 2 375 ? 134.454 109.771 81.787 1.00 24.34 355 ILE A C 1
ATOM 674 O O . ILE B 2 375 ? 133.359 109.936 81.235 1.00 24.34 355 ILE A O 1
ATOM 679 N N . ALA B 2 376 ? 135.243 110.802 82.106 1.00 22.14 356 ALA A N 1
ATOM 680 C CA . ALA B 2 376 ? 134.836 112.176 81.819 1.00 22.14 356 ALA A CA 1
ATOM 681 C C . ALA B 2 376 ? 134.821 112.457 80.319 1.00 22.14 356 ALA A C 1
ATOM 682 O O . ALA B 2 376 ? 133.909 113.129 79.816 1.00 22.14 356 ALA A O 1
ATOM 684 N N . ASP B 2 377 ? 135.810 111.934 79.584 1.00 22.76 357 ASP A N 1
ATOM 685 C CA . ASP B 2 377 ? 135.812 112.099 78.133 1.00 22.76 357 ASP A CA 1
ATOM 686 C C . ASP B 2 377 ? 134.686 111.310 77.474 1.00 22.76 357 ASP A C 1
ATOM 687 O O . ASP B 2 377 ? 134.106 111.775 76.487 1.00 22.76 357 ASP A O 1
ATOM 692 N N . LEU B 2 378 ? 134.334 110.144 78.023 1.00 23.05 358 LEU A N 1
ATOM 693 C CA . LEU B 2 378 ? 133.195 109.409 77.482 1.00 23.05 358 LEU A CA 1
ATOM 694 C C . LEU B 2 378 ? 131.874 110.083 77.834 1.00 23.05 358 LEU A C 1
ATOM 695 O O . LEU B 2 378 ? 130.913 109.987 77.065 1.00 23.05 358 LEU A O 1
ATOM 700 N N . PHE B 2 379 ? 131.817 110.792 78.967 1.00 22.46 359 PHE A N 1
ATOM 701 C CA . PHE B 2 379 ? 130.648 111.611 79.283 1.00 22.46 359 PHE A CA 1
ATOM 702 C C . PHE B 2 379 ? 130.496 112.765 78.302 1.00 22.46 359 PHE A C 1
ATOM 703 O O . PHE B 2 379 ? 129.388 113.031 77.820 1.00 22.46 359 PHE A O 1
ATOM 711 N N . LYS B 2 380 ? 131.601 113.456 77.995 1.00 24.15 360 LYS A N 1
ATOM 712 C CA . LYS B 2 380 ? 131.558 114.529 77.002 1.00 24.15 360 LYS A CA 1
ATOM 713 C C . LYS B 2 380 ? 131.203 114.002 75.616 1.00 24.15 360 LYS A C 1
ATOM 714 O O . LYS B 2 380 ? 130.465 114.662 74.873 1.00 24.15 360 LYS A O 1
ATOM 720 N N . GLU B 2 381 ? 131.673 112.798 75.276 1.00 27.37 361 GLU A N 1
ATOM 721 C CA . GLU B 2 381 ? 131.310 112.178 74.004 1.00 27.37 361 GLU A CA 1
ATOM 722 C C . GLU B 2 381 ? 129.825 111.831 73.959 1.00 27.37 361 GLU A C 1
ATOM 723 O O . GLU B 2 381 ? 129.148 112.115 72.965 1.00 27.37 361 GLU A O 1
ATOM 729 N N . LEU B 2 382 ? 129.296 111.243 75.040 1.00 26.72 362 LEU A N 1
ATOM 730 C CA . LEU B 2 382 ? 127.884 110.870 75.090 1.00 26.72 362 LEU A CA 1
ATOM 731 C C . LEU B 2 382 ? 126.968 112.087 75.092 1.00 26.72 362 LEU A C 1
ATOM 732 O O . LEU B 2 382 ? 125.830 112.002 74.615 1.00 26.72 362 LEU A O 1
ATOM 737 N N . ILE B 2 383 ? 127.434 113.219 75.625 1.00 27.10 363 ILE A N 1
ATOM 738 C CA . ILE B 2 383 ? 126.678 114.459 75.470 1.00 27.10 363 ILE A CA 1
ATOM 739 C C . ILE B 2 383 ? 126.760 114.952 74.027 1.00 27.10 363 ILE A C 1
ATOM 740 O O . ILE B 2 383 ? 125.755 115.381 73.444 1.00 27.10 363 ILE A O 1
ATOM 745 N N . ALA B 2 384 ? 127.943 114.854 73.410 1.00 29.26 364 ALA A N 1
ATOM 746 C CA . ALA B 2 384 ? 128.135 115.378 72.061 1.00 29.26 364 ALA A CA 1
ATOM 747 C C . ALA B 2 384 ? 127.473 114.534 70.975 1.00 29.26 364 ALA A C 1
ATOM 748 O O . ALA B 2 384 ? 127.310 115.026 69.854 1.00 29.26 364 ALA A O 1
ATOM 750 N N . GLU B 2 385 ? 127.100 113.281 71.264 1.00 33.08 365 GLU A N 1
ATOM 751 C CA . GLU B 2 385 ? 126.458 112.454 70.241 1.00 33.08 365 GLU A CA 1
ATOM 752 C C . GLU B 2 385 ? 125.043 112.913 69.912 1.00 33.08 365 GLU A C 1
ATOM 753 O O . GLU B 2 385 ? 124.540 112.594 68.829 1.00 33.08 365 GLU A O 1
ATOM 759 N N . ALA B 2 386 ? 124.388 113.643 70.812 1.00 32.59 366 ALA A N 1
ATOM 760 C CA . ALA B 2 386 ? 123.062 114.193 70.542 1.00 32.59 366 ALA A CA 1
ATOM 761 C C . ALA B 2 386 ? 123.228 115.408 69.638 1.00 32.59 366 ALA A C 1
ATOM 762 O O . ALA B 2 386 ? 123.511 116.513 70.106 1.00 32.59 366 ALA A O 1
ATOM 764 N N . ALA B 2 387 ? 123.055 115.204 68.334 1.00 36.41 367 ALA A N 1
ATOM 765 C CA . ALA B 2 387 ? 123.292 116.261 67.354 1.00 36.41 367 ALA A CA 1
ATOM 766 C C . ALA B 2 387 ? 122.182 117.320 67.263 1.00 36.41 367 ALA A C 1
ATOM 767 O O . ALA B 2 387 ? 122.524 118.510 67.288 1.00 36.41 367 ALA A O 1
ATOM 769 N N . PRO B 2 388 ? 120.880 117.007 67.159 1.00 36.12 368 PRO A N 1
ATOM 770 C CA . PRO B 2 388 ? 119.906 118.105 67.093 1.00 36.12 368 PRO A CA 1
ATOM 771 C C . PRO B 2 388 ? 119.508 118.674 68.446 1.00 36.12 368 PRO A C 1
ATOM 772 O O . PRO B 2 388 ? 118.765 119.661 68.484 1.00 36.12 368 PRO A O 1
ATOM 776 N N . TYR B 2 389 ? 119.973 118.093 69.547 1.00 33.85 369 TYR A N 1
ATOM 777 C CA . TYR B 2 389 ? 119.616 118.538 70.885 1.00 33.85 369 TYR A CA 1
ATOM 778 C C . TYR B 2 389 ? 120.857 119.024 71.623 1.00 33.85 369 TYR A C 1
ATOM 779 O O . TYR B 2 389 ? 121.993 118.803 71.198 1.00 33.85 369 TYR A O 1
ATOM 788 N N . LYS B 2 390 ? 120.621 119.703 72.749 1.00 28.50 370 LYS A N 1
ATOM 789 C CA . LYS B 2 390 ? 121.729 120.140 73.592 1.00 28.50 370 LYS A CA 1
ATOM 790 C C . LYS B 2 390 ? 122.326 118.980 74.376 1.00 28.50 370 LYS A C 1
ATOM 791 O O . LYS B 2 390 ? 123.522 118.991 74.686 1.00 28.50 370 LYS A O 1
ATOM 797 N N . GLY B 2 391 ? 121.513 117.980 74.706 1.00 28.54 371 GLY A N 1
ATOM 798 C CA . GLY B 2 391 ? 121.982 116.824 75.442 1.00 28.54 371 GLY A CA 1
ATOM 799 C C . GLY B 2 391 ? 120.984 115.686 75.423 1.00 28.54 371 GLY A C 1
ATOM 800 O O . GLY B 2 391 ? 120.345 115.430 74.398 1.00 28.54 371 GLY A O 1
ATOM 801 N N . MET B 2 392 ? 120.837 114.998 76.550 1.00 31.76 372 MET A N 1
ATOM 802 C CA . MET B 2 392 ? 119.917 113.876 76.667 1.00 31.76 372 MET A CA 1
ATOM 803 C C . MET B 2 392 ? 118.638 114.339 77.352 1.00 31.76 372 MET A C 1
ATOM 804 O O . MET B 2 392 ? 118.692 115.036 78.370 1.00 31.76 372 MET A O 1
ATOM 809 N N . GLY B 2 393 ? 117.496 113.950 76.792 1.00 33.75 373 GLY A N 1
ATOM 810 C CA . GLY B 2 393 ? 116.224 114.422 77.310 1.00 33.75 373 GLY A CA 1
ATOM 811 C C . GLY B 2 393 ? 115.853 113.736 78.613 1.00 33.75 373 GLY A C 1
ATOM 812 O O . GLY B 2 393 ? 115.999 112.523 78.770 1.00 33.75 373 GLY A O 1
ATOM 813 N N . CYS B 2 394 ? 115.366 114.534 79.561 1.00 35.77 374 CYS A N 1
ATOM 814 C CA . CYS B 2 394 ? 114.963 114.044 80.870 1.00 35.77 374 CYS A CA 1
ATOM 815 C C . CYS B 2 394 ? 113.678 114.740 81.293 1.00 35.77 374 CYS A C 1
ATOM 816 O O . CYS B 2 394 ? 113.267 115.745 80.708 1.00 35.77 374 CYS A O 1
ATOM 819 N N . THR B 2 395 ? 113.040 114.189 82.323 1.00 36.45 375 THR A N 1
ATOM 820 C CA . THR B 2 395 ? 111.898 114.818 82.976 1.00 36.45 375 THR A CA 1
ATOM 821 C C . THR B 2 395 ? 112.201 114.913 84.462 1.00 36.45 375 THR A C 1
ATOM 822 O O . THR B 2 395 ? 112.398 113.890 85.124 1.00 36.45 375 THR A O 1
ATOM 826 N N . PHE B 2 396 ? 112.237 116.135 84.979 1.00 35.77 376 PHE A N 1
ATOM 827 C CA . PHE B 2 396 ? 112.674 116.416 86.343 1.00 35.77 376 PHE A CA 1
ATOM 828 C C . PHE B 2 396 ? 111.429 116.731 87.172 1.00 35.77 376 PHE A C 1
ATOM 829 O O . PHE B 2 396 ? 110.964 117.870 87.218 1.00 35.77 376 PHE A O 1
ATOM 837 N N . HIS B 2 397 ? 110.895 115.704 87.828 1.00 46.47 377 HIS A N 1
ATOM 838 C CA . HIS B 2 397 ? 109.624 115.802 88.528 1.00 46.47 377 HIS A CA 1
ATOM 839 C C . HIS B 2 397 ? 109.792 116.474 89.890 1.00 46.47 377 HIS A C 1
ATOM 840 O O . HIS B 2 397 ? 110.902 116.719 90.369 1.00 46.47 377 HIS A O 1
ATOM 847 N N . ARG B 2 398 ? 108.653 116.770 90.515 1.00 56.78 378 ARG A N 1
ATOM 848 C CA . ARG B 2 398 ? 108.603 117.267 91.884 1.00 56.78 378 ARG A CA 1
ATOM 849 C C . ARG B 2 398 ? 107.282 116.827 92.495 1.00 56.78 378 ARG A C 1
ATOM 850 O O . ARG B 2 398 ? 106.221 117.060 91.909 1.00 56.78 378 ARG A O 1
ATOM 858 N N . ASN B 2 399 ? 107.352 116.195 93.665 1.00 63.10 379 ASN A N 1
ATOM 859 C CA . ASN B 2 399 ? 106.185 115.578 94.289 1.00 63.10 379 ASN A CA 1
ATOM 860 C C . ASN B 2 399 ? 105.181 11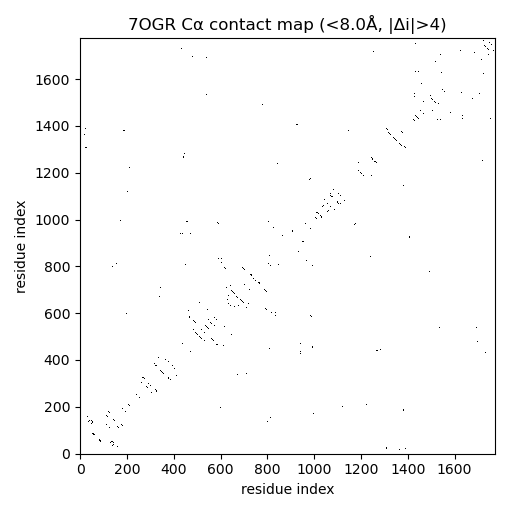6.588 94.856 1.00 63.10 379 ASN A C 1
ATOM 861 O O . ASN B 2 399 ? 103.972 116.367 94.698 1.00 63.10 379 ASN A O 1
ATOM 866 N N . PRO B 2 400 ? 105.600 117.691 95.530 1.00 64.24 380 PRO A N 1
ATOM 867 C CA . PRO B 2 400 ? 104.501 118.622 95.829 1.00 64.24 380 PRO A CA 1
ATOM 868 C C . PRO B 2 400 ? 104.134 119.501 94.637 1.00 64.24 380 PRO A C 1
ATOM 869 O O . PRO B 2 400 ? 103.248 119.126 93.869 1.00 64.24 380 PRO A O 1
ATOM 873 N N . ARG B 2 404 ? 101.387 122.092 85.647 1.00 57.10 384 ARG A N 1
ATOM 874 C CA . ARG B 2 404 ? 102.195 122.049 84.434 1.00 57.10 384 ARG A CA 1
ATOM 875 C C . ARG B 2 404 ? 103.646 122.402 84.746 1.00 57.10 384 ARG A C 1
ATOM 876 O O . ARG B 2 404 ? 104.572 121.883 84.122 1.00 57.10 384 ARG A O 1
ATOM 884 N N . GLY B 2 405 ? 103.839 123.278 85.727 1.00 51.07 385 GLY A N 1
ATOM 885 C CA . GLY B 2 405 ? 105.157 123.716 86.129 1.00 51.07 385 GLY A CA 1
ATOM 886 C C . GLY B 2 405 ? 105.828 122.866 87.183 1.00 51.07 385 GLY A C 1
ATOM 887 O O . GLY B 2 405 ? 106.881 123.258 87.697 1.00 51.07 385 GLY A O 1
ATOM 888 N N . SER B 2 406 ? 105.256 121.712 87.524 1.00 48.83 386 SER A N 1
ATOM 889 C CA . SER B 2 406 ? 105.864 120.794 88.477 1.00 48.83 386 SER A CA 1
ATOM 890 C C . SER B 2 406 ? 106.651 119.678 87.804 1.00 48.83 386 SER A C 1
ATOM 891 O O . SER B 2 406 ? 107.363 118.941 88.493 1.00 48.83 386 SER A O 1
ATOM 894 N N . THR B 2 407 ? 106.539 119.538 86.485 1.00 43.91 387 THR A N 1
ATOM 895 C CA . THR B 2 407 ? 107.275 118.528 85.730 1.00 43.91 387 THR A CA 1
ATOM 896 C C . THR B 2 407 ? 107.671 119.147 84.397 1.00 43.91 387 THR A C 1
ATOM 897 O O . THR B 2 407 ? 106.812 119.385 83.543 1.00 43.91 387 THR A O 1
ATOM 901 N N . GLN B 2 408 ? 108.960 119.415 84.223 1.00 37.58 388 GLN A N 1
ATOM 902 C CA . GLN B 2 408 ? 109.479 120.040 83.018 1.00 37.58 388 GLN A CA 1
ATOM 903 C C . GLN B 2 408 ? 110.445 119.094 82.317 1.00 37.58 388 GLN A C 1
ATOM 904 O O . GLN B 2 408 ? 110.776 118.017 82.819 1.00 37.58 388 GLN A O 1
ATOM 910 N N . GLN B 2 409 ? 110.897 119.512 81.138 1.00 34.11 389 GLN A N 1
ATOM 911 C CA . GLN B 2 409 ? 111.850 118.754 80.339 1.00 34.11 389 GLN A CA 1
ATOM 912 C C . GLN B 2 409 ? 113.153 119.534 80.239 1.00 34.11 389 GLN A C 1
ATOM 913 O O . GLN B 2 409 ? 113.146 120.718 79.891 1.00 34.11 389 GLN A O 1
ATOM 919 N N . PHE B 2 410 ? 114.264 118.868 80.535 1.00 28.18 390 PHE A N 1
ATOM 920 C CA . PHE B 2 410 ? 115.578 119.490 80.490 1.00 28.18 390 PHE A CA 1
ATOM 921 C C . PHE B 2 410 ? 116.512 118.628 79.650 1.00 28.18 390 PHE A C 1
ATOM 922 O O . PHE B 2 410 ? 116.127 117.578 79.127 1.00 28.18 390 PHE A O 1
ATOM 930 N N . PHE B 2 411 ? 117.756 119.085 79.525 1.00 26.55 391 PHE A N 1
ATOM 931 C CA . PHE B 2 411 ? 118.779 118.373 78.770 1.00 26.55 391 PHE A CA 1
ATOM 932 C C . PHE B 2 411 ? 120.064 118.373 79.580 1.00 26.55 391 PHE A C 1
ATOM 933 O O . PHE B 2 411 ? 120.556 119.440 79.961 1.00 26.55 391 PHE A O 1
ATOM 941 N N . ILE B 2 412 ? 120.596 117.183 79.851 1.00 22.62 392 ILE A N 1
ATOM 942 C CA . ILE B 2 412 ? 121.869 117.065 80.554 1.00 22.62 392 ILE A CA 1
ATOM 943 C C . ILE B 2 412 ? 122.985 117.502 79.615 1.00 22.62 392 ILE A C 1
ATOM 944 O O . ILE B 2 412 ? 123.204 116.894 78.561 1.00 22.62 392 ILE A O 1
ATOM 949 N N . THR B 2 413 ? 123.685 118.574 79.984 1.00 21.73 393 THR A N 1
ATOM 950 C CA . THR B 2 413 ? 124.759 119.113 79.164 1.00 21.73 393 THR A CA 1
ATOM 951 C C . THR B 2 413 ? 126.119 119.070 79.844 1.00 21.73 393 THR A C 1
ATOM 952 O O . THR B 2 413 ? 127.119 119.431 79.213 1.00 21.73 393 THR A O 1
ATOM 956 N N . LYS B 2 414 ? 126.192 118.632 81.100 1.00 20.76 394 LYS A N 1
ATOM 957 C CA . LYS B 2 414 ? 127.449 118.628 81.833 1.00 20.76 394 LYS A CA 1
ATOM 958 C C . LYS B 2 414 ? 127.362 117.622 82.970 1.00 20.76 394 LYS A C 1
ATOM 959 O O . LYS B 2 414 ? 126.307 117.447 83.583 1.00 20.76 394 LYS A O 1
ATOM 965 N N . VAL B 2 415 ? 128.486 116.961 83.237 1.00 20.73 395 VAL A N 1
ATOM 966 C CA . VAL B 2 415 ? 128.658 116.112 84.409 1.00 20.73 395 VAL A CA 1
ATOM 967 C C . VAL B 2 415 ? 129.741 116.745 85.270 1.00 20.73 395 VAL A C 1
ATOM 968 O O . VAL B 2 415 ? 130.820 117.080 84.766 1.00 20.73 395 VAL A O 1
ATOM 972 N N . LYS B 2 416 ? 129.446 116.924 86.557 1.00 21.63 396 LYS A N 1
ATOM 973 C CA . LYS B 2 416 ? 130.336 117.665 87.442 1.00 21.63 396 LYS A CA 1
ATOM 974 C C . LYS B 2 416 ? 131.597 116.864 87.745 1.00 21.63 396 LYS A C 1
ATOM 975 O O . LYS B 2 416 ? 131.530 115.682 88.095 1.00 21.63 396 LYS A O 1
ATOM 981 N N . ASP B 2 417 ? 132.752 117.519 87.610 1.00 26.17 397 ASP A N 1
ATOM 982 C CA . ASP B 2 417 ? 134.031 116.876 87.880 1.00 26.17 397 ASP A CA 1
ATOM 983 C C . ASP B 2 417 ? 134.324 116.752 89.369 1.00 26.17 397 ASP A C 1
ATOM 984 O O . ASP B 2 417 ? 135.201 115.970 89.750 1.00 26.17 397 ASP A O 1
ATOM 989 N N . ASP B 2 418 ? 133.618 117.500 90.212 1.00 27.69 398 ASP A N 1
ATOM 990 C CA . ASP B 2 418 ? 133.819 117.444 91.652 1.00 27.69 398 ASP A CA 1
ATOM 991 C C . ASP B 2 418 ? 133.027 116.279 92.230 1.00 27.69 398 ASP A C 1
ATOM 992 O O . ASP B 2 418 ? 131.818 116.165 92.001 1.00 27.69 398 ASP A O 1
ATOM 997 N N . ILE B 2 419 ? 133.712 115.417 92.982 1.00 26.37 399 ILE A N 1
ATOM 998 C CA . ILE B 2 419 ? 133.075 114.207 93.492 1.00 26.37 399 ILE A CA 1
ATOM 999 C C . ILE B 2 419 ? 132.259 114.503 94.746 1.00 26.37 399 ILE A C 1
ATOM 1000 O O . ILE B 2 419 ? 131.219 113.873 94.977 1.00 26.37 399 ILE A O 1
ATOM 1005 N N . ASN B 2 420 ? 132.693 115.467 95.560 1.00 25.90 400 ASN A N 1
ATOM 1006 C CA . ASN B 2 420 ? 131.985 115.778 96.795 1.00 25.90 400 ASN A CA 1
ATOM 1007 C C . ASN B 2 420 ? 130.681 116.525 96.544 1.00 25.90 400 ASN A C 1
ATOM 1008 O O . ASN B 2 420 ? 129.787 116.488 97.396 1.00 25.90 400 ASN A O 1
ATOM 1013 N N . ASP B 2 421 ? 130.555 117.199 95.403 1.00 24.60 401 ASP A N 1
ATOM 1014 C CA . ASP B 2 421 ? 129.311 117.862 95.027 1.00 24.60 401 ASP A CA 1
ATOM 1015 C C . ASP B 2 421 ? 128.323 116.802 94.555 1.00 24.60 401 ASP A C 1
ATOM 1016 O O . ASP B 2 421 ? 128.493 116.221 93.479 1.00 24.60 401 ASP A O 1
ATOM 1021 N N . ASN B 2 422 ? 127.294 116.544 95.357 1.00 25.21 402 ASN A N 1
ATOM 1022 C CA . ASN B 2 422 ? 126.247 115.582 95.020 1.00 25.21 402 ASN A CA 1
ATOM 1023 C C . ASN B 2 422 ? 124.923 116.339 94.977 1.00 25.21 402 ASN A C 1
ATOM 1024 O O . ASN B 2 422 ? 124.157 116.323 95.944 1.00 25.21 402 ASN A O 1
ATOM 1029 N N . SER B 2 423 ? 124.651 116.980 93.842 1.00 22.44 403 SER A N 1
ATOM 1030 C CA . SER B 2 423 ? 123.448 117.783 93.671 1.00 22.44 403 SER A CA 1
ATOM 1031 C C . SER B 2 423 ? 123.204 117.994 92.184 1.00 22.44 403 SER A C 1
ATOM 1032 O O . SER B 2 423 ? 124.150 118.178 91.415 1.00 22.44 403 SER A O 1
ATOM 1035 N N . ILE B 2 424 ? 121.933 117.963 91.790 1.00 21.96 404 ILE A N 1
ATOM 1036 C CA . ILE B 2 424 ? 121.535 118.203 90.407 1.00 21.96 404 ILE A CA 1
ATOM 1037 C C . ILE B 2 424 ? 121.189 119.684 90.289 1.00 21.96 404 ILE A C 1
ATOM 1038 O O . ILE B 2 424 ? 120.097 120.111 90.661 1.00 21.96 404 ILE A O 1
ATOM 1043 N N . SER B 2 425 ? 122.123 120.468 89.758 1.00 21.70 405 SER A N 1
ATOM 1044 C CA . SER B 2 425 ? 121.938 121.909 89.646 1.00 21.70 405 SER A CA 1
ATOM 1045 C C . SER B 2 425 ? 120.969 122.236 88.516 1.00 21.70 405 SER A C 1
ATOM 1046 O O . SER B 2 425 ? 121.136 121.766 87.387 1.00 21.70 405 SER A O 1
ATOM 1049 N N . MET B 2 426 ? 119.962 123.049 88.823 1.00 27.51 406 MET A N 1
ATOM 1050 C CA . MET B 2 426 ? 118.889 123.388 87.901 1.00 27.51 406 MET A CA 1
ATOM 1051 C C . MET B 2 426 ? 119.026 124.834 87.437 1.00 27.51 406 MET A C 1
ATOM 1052 O O . MET B 2 426 ? 119.852 125.600 87.937 1.00 27.51 406 MET A O 1
ATOM 1057 N N . SER B 2 427 ? 118.198 125.195 86.458 1.00 26.87 407 SER A N 1
ATOM 1058 C CA . SER B 2 427 ? 118.176 126.546 85.913 1.00 26.87 407 SER A CA 1
ATOM 1059 C C . SER B 2 427 ? 117.685 127.547 86.954 1.00 26.87 407 SER A C 1
ATOM 1060 O O . SER B 2 427 ? 116.756 127.279 87.720 1.00 26.87 407 SER A O 1
ATOM 1063 N N . VAL B 2 428 ? 118.320 128.721 86.966 1.00 27.00 408 VAL A N 1
ATOM 1064 C CA . VAL B 2 428 ? 117.984 129.740 87.955 1.00 27.00 408 VAL A CA 1
ATOM 1065 C C . VAL B 2 428 ? 116.697 130.480 87.592 1.00 27.00 408 VAL A C 1
ATOM 1066 O O . VAL B 2 428 ? 116.054 131.064 88.474 1.00 27.00 408 VAL A O 1
ATOM 1070 N N . LEU B 2 429 ? 116.280 130.443 86.326 1.00 28.44 409 LEU A N 1
ATOM 1071 C CA . LEU B 2 429 ? 115.036 131.073 85.908 1.00 28.44 409 LEU A CA 1
ATOM 1072 C C . LEU B 2 429 ? 113.856 130.114 85.917 1.00 28.44 409 LEU A C 1
ATOM 1073 O O . LEU B 2 429 ? 112.715 130.557 85.751 1.00 28.44 409 LEU A O 1
ATOM 1078 N N . CYS B 2 430 ? 114.102 128.818 86.104 1.00 32.36 410 CYS A N 1
ATOM 1079 C CA . CYS B 2 430 ? 113.044 127.827 86.233 1.00 32.36 410 CYS A CA 1
ATOM 1080 C C . CYS B 2 430 ? 112.816 127.416 87.682 1.00 32.36 410 CYS A C 1
ATOM 1081 O O . CYS B 2 430 ? 112.246 126.351 87.936 1.00 32.36 410 CYS A O 1
ATOM 1084 N N . LEU B 2 431 ? 113.253 128.238 88.633 1.00 38.93 411 LEU A N 1
ATOM 1085 C CA . LEU B 2 431 ? 113.079 127.964 90.051 1.00 38.93 411 LEU A CA 1
ATOM 1086 C C . LEU B 2 431 ? 111.813 128.589 90.623 1.00 38.93 411 LEU A C 1
ATOM 1087 O O . LEU B 2 431 ? 111.664 128.642 91.848 1.00 38.93 411 LEU A O 1
ATOM 1092 N N . LYS B 2 432 ? 110.907 129.069 89.773 1.00 43.12 412 LYS A N 1
ATOM 1093 C CA . LYS B 2 432 ? 109.689 129.721 90.237 1.00 43.12 412 LYS A CA 1
ATOM 1094 C C . LYS B 2 432 ? 108.414 128.966 89.898 1.00 43.12 412 LYS A C 1
ATOM 1095 O O . LYS B 2 432 ? 107.439 129.075 90.644 1.00 43.12 412 LYS A O 1
ATOM 1101 N N . ALA B 2 433 ? 108.387 128.210 88.798 1.00 46.75 413 ALA A N 1
ATOM 1102 C CA . ALA B 2 433 ? 107.201 127.417 88.489 1.00 46.75 413 ALA A CA 1
ATOM 1103 C C . ALA B 2 433 ? 107.110 126.204 89.420 1.00 46.75 413 ALA A C 1
ATOM 1104 O O . ALA B 2 433 ? 105.994 125.833 89.809 1.00 46.75 413 ALA A O 1
ATOM 1106 N N . PRO B 2 434 ? 108.234 125.536 89.813 1.00 49.58 414 PRO A N 1
ATOM 1107 C CA . PRO B 2 434 ? 108.211 124.843 91.107 1.00 49.58 414 PRO A CA 1
ATOM 1108 C C . PRO B 2 434 ? 108.799 125.726 92.197 1.00 49.58 414 PRO A C 1
ATOM 1109 O O . PRO B 2 434 ? 109.475 126.713 91.893 1.00 49.58 414 PRO A O 1
ATOM 1113 N N . ASN B 2 435 ? 108.554 125.398 93.461 1.00 55.89 415 ASN A N 1
ATOM 1114 C CA . ASN B 2 435 ? 109.112 126.185 94.553 1.00 55.89 415 ASN A CA 1
ATOM 1115 C C . ASN B 2 435 ? 110.568 125.800 94.784 1.00 55.89 415 ASN A C 1
ATOM 1116 O O . ASN B 2 435 ? 110.895 124.616 94.914 1.00 55.89 415 ASN A O 1
ATOM 1121 N N . ALA B 2 436 ? 111.441 126.805 94.833 1.00 54.43 416 ALA A N 1
ATOM 1122 C CA . ALA B 2 436 ? 112.881 126.594 94.975 1.00 54.43 416 ALA A CA 1
ATOM 1123 C C . ALA B 2 436 ? 113.197 126.333 96.440 1.00 54.43 416 ALA A C 1
ATOM 1124 O O . ALA B 2 436 ? 113.408 127.254 97.231 1.00 54.43 416 ALA A O 1
ATOM 1126 N N . ASP B 2 437 ? 113.235 125.057 96.807 1.00 57.61 417 ASP A N 1
ATOM 1127 C CA . ASP B 2 437 ? 113.541 124.634 98.169 1.00 57.61 417 ASP A CA 1
ATOM 1128 C C . ASP B 2 437 ? 114.930 124.000 98.103 1.00 57.61 417 ASP A C 1
ATOM 1129 O O . ASP B 2 437 ? 115.073 122.829 97.739 1.00 57.61 417 ASP A O 1
ATOM 1134 N N . PHE B 2 438 ? 115.953 124.782 98.457 1.00 44.54 418 PHE A N 1
ATOM 1135 C CA . PHE B 2 438 ? 117.318 124.271 98.501 1.00 44.54 418 PHE A CA 1
ATOM 1136 C C . PHE B 2 438 ? 117.603 123.455 99.755 1.00 44.54 418 PHE A C 1
ATOM 1137 O O . PHE B 2 438 ? 118.626 122.763 99.807 1.00 44.54 418 PHE A O 1
ATOM 1145 N N . ASP B 2 439 ? 116.731 123.521 100.761 1.00 57.04 419 ASP A N 1
ATOM 1146 C CA . ASP B 2 439 ? 117.043 122.931 102.059 1.00 57.04 419 ASP A CA 1
ATOM 1147 C C . ASP B 2 439 ? 116.760 121.432 102.088 1.00 57.04 419 ASP A C 1
ATOM 1148 O O . ASP B 2 439 ? 117.679 120.618 102.230 1.00 57.04 419 ASP A O 1
ATOM 1153 N N . GLY B 2 440 ? 115.493 121.047 101.951 1.00 66.52 420 GLY A N 1
ATOM 1154 C CA . GLY B 2 440 ? 115.109 119.663 102.155 1.00 66.52 420 GLY A CA 1
ATOM 1155 C C . GLY B 2 440 ? 114.220 119.053 101.091 1.00 66.52 420 GLY A C 1
ATOM 1156 O O . GLY B 2 440 ? 113.311 118.282 101.415 1.00 66.52 420 GLY A O 1
ATOM 1157 N N . ASP B 2 441 ? 114.455 119.383 99.824 1.00 59.78 421 ASP A N 1
ATOM 1158 C CA . ASP B 2 441 ? 113.635 118.887 98.722 1.00 59.78 421 ASP A CA 1
ATOM 1159 C C . ASP B 2 441 ? 114.499 118.064 97.775 1.00 59.78 421 ASP A C 1
ATOM 1160 O O . ASP B 2 441 ? 115.344 118.614 97.060 1.00 59.78 421 ASP A O 1
ATOM 1165 N N . GLN B 2 442 ? 114.287 116.751 97.770 1.00 49.34 422 GLN A N 1
ATOM 1166 C CA . GLN B 2 442 ? 114.859 115.880 96.755 1.00 49.34 422 GLN A CA 1
ATOM 1167 C C . GLN B 2 442 ? 113.880 115.754 95.596 1.00 49.34 422 GLN A C 1
ATOM 1168 O O . GLN B 2 442 ? 112.670 115.625 95.803 1.00 49.34 422 GLN A O 1
ATOM 1174 N N . LEU B 2 443 ? 114.407 115.793 94.376 1.00 44.01 423 LEU A N 1
ATOM 1175 C CA . LEU B 2 443 ? 113.580 115.798 93.178 1.00 44.01 423 LEU A CA 1
ATOM 1176 C C . LEU B 2 443 ? 113.972 114.635 92.280 1.00 44.01 423 LEU A C 1
ATOM 1177 O O . LEU B 2 443 ? 115.156 114.309 92.149 1.00 44.01 423 LEU A O 1
ATOM 1182 N N . ASN B 2 444 ? 112.970 114.014 91.665 1.00 42.52 424 ASN A N 1
ATOM 1183 C CA . ASN B 2 444 ? 113.186 112.813 90.872 1.00 42.52 424 ASN A CA 1
ATOM 1184 C C . ASN B 2 444 ? 113.619 113.160 89.452 1.00 42.52 424 ASN A C 1
ATOM 1185 O O . ASN B 2 444 ? 113.236 114.192 88.893 1.00 42.52 424 ASN A O 1
ATOM 1190 N N . LEU B 2 445 ? 114.430 112.278 88.871 1.00 35.30 425 LEU A N 1
ATOM 1191 C CA . LEU B 2 445 ? 114.906 112.415 87.501 1.00 35.30 425 LEU A CA 1
ATOM 1192 C C . LEU B 2 445 ? 114.624 111.118 86.758 1.00 35.30 425 LEU A C 1
ATOM 1193 O O . LEU B 2 445 ? 114.882 110.030 87.283 1.00 35.30 425 LEU A O 1
ATOM 1198 N N . THR B 2 446 ? 114.100 111.236 85.540 1.00 38.19 426 THR A N 1
ATOM 1199 C CA . THR B 2 446 ? 113.789 110.088 84.696 1.00 38.19 426 THR A CA 1
ATOM 1200 C C . THR B 2 446 ? 114.464 110.285 83.347 1.00 38.19 426 THR A C 1
ATOM 1201 O O . THR B 2 446 ? 114.221 111.289 82.671 1.00 38.19 426 THR A O 1
ATOM 1205 N N . LEU B 2 447 ? 115.307 109.332 82.958 1.00 36.97 427 LEU A N 1
ATOM 1206 C CA . LEU B 2 447 ? 116.029 109.401 81.696 1.00 36.97 427 LEU A CA 1
ATOM 1207 C C . LEU B 2 447 ? 115.173 108.851 80.563 1.00 36.97 427 LEU A C 1
ATOM 1208 O O . LEU B 2 447 ? 114.552 107.793 80.693 1.00 36.97 427 LEU A O 1
ATOM 1213 N N . MET B 2 448 ? 115.146 109.578 79.448 1.00 44.03 428 MET A N 1
ATOM 1214 C CA . MET B 2 448 ? 114.385 109.115 78.293 1.00 44.03 428 MET A CA 1
ATOM 1215 C C . MET B 2 448 ? 115.266 108.243 77.407 1.00 44.03 428 MET A C 1
ATOM 1216 O O . MET B 2 448 ? 116.374 108.659 77.049 1.00 44.03 428 MET A O 1
ATOM 1221 N N . PRO B 2 449 ? 114.817 107.033 77.051 1.00 45.86 429 PRO A N 1
ATOM 1222 C CA . PRO B 2 449 ? 115.675 106.114 76.288 1.00 45.86 429 PRO A CA 1
ATOM 1223 C C . PRO B 2 449 ? 115.890 106.531 74.842 1.00 45.86 429 PRO A C 1
ATOM 1224 O O . PRO B 2 449 ? 117.017 106.485 74.338 1.00 45.86 429 PRO A O 1
ATOM 1228 N N . ASP B 2 450 ? 114.823 106.939 74.168 1.00 46.04 430 ASP A N 1
ATOM 1229 C CA . ASP B 2 450 ? 114.860 107.247 72.746 1.00 46.04 430 ASP A CA 1
ATOM 1230 C C . ASP B 2 450 ? 114.470 108.704 72.509 1.00 46.04 430 ASP A C 1
ATOM 1231 O O . ASP B 2 450 ? 114.169 109.453 73.441 1.00 46.04 430 ASP A O 1
ATOM 1236 N N . VAL B 2 451 ? 114.482 109.102 71.232 1.00 44.80 431 VAL A N 1
ATOM 1237 C CA . VAL B 2 451 ? 114.048 110.444 70.852 1.00 44.80 431 VAL A CA 1
ATOM 1238 C C . VAL B 2 451 ? 112.552 110.520 70.594 1.00 44.80 431 VAL A C 1
ATOM 1239 O O . VAL B 2 451 ? 112.016 111.630 70.455 1.00 44.80 431 VAL A O 1
ATOM 1243 N N . TYR B 2 452 ? 111.859 109.379 70.536 1.00 46.82 432 TYR A N 1
ATOM 1244 C CA . TYR B 2 452 ? 110.405 109.396 70.403 1.00 46.82 432 TYR A CA 1
ATOM 1245 C C . TYR B 2 452 ? 109.747 109.927 71.669 1.00 46.82 432 TYR A C 1
ATOM 1246 O O . TYR B 2 452 ? 108.862 110.788 71.603 1.00 46.82 432 TYR A O 1
ATOM 1255 N N . LEU B 2 453 ? 110.198 109.463 72.836 1.00 45.19 433 LEU A N 1
ATOM 1256 C CA . LEU B 2 453 ? 109.680 110.001 74.087 1.00 45.19 433 LEU A CA 1
ATOM 1257 C C . LEU B 2 453 ? 110.212 111.402 74.361 1.00 45.19 433 LEU A C 1
ATOM 1258 O O . LEU B 2 453 ? 109.531 112.198 75.014 1.00 45.19 433 LEU A O 1
ATOM 1263 N N . THR B 2 454 ? 111.402 111.726 73.845 1.00 41.85 434 THR A N 1
ATOM 1264 C CA . THR B 2 454 ? 111.923 113.086 73.954 1.00 41.85 434 THR A CA 1
ATOM 1265 C C . THR B 2 454 ? 111.081 114.063 73.140 1.00 41.85 434 THR A C 1
ATOM 1266 O O . THR B 2 454 ? 110.886 115.215 73.545 1.00 41.85 434 THR A O 1
ATOM 1270 N N . LYS B 2 455 ? 110.562 113.614 71.995 1.00 42.76 435 LYS A N 1
ATOM 1271 C CA . LYS B 2 455 ? 109.633 114.435 71.227 1.00 42.76 435 LYS A CA 1
ATOM 1272 C C . LYS B 2 455 ? 108.257 114.470 71.883 1.00 42.76 435 LYS A C 1
ATOM 1273 O O . LYS B 2 455 ? 107.567 115.496 71.838 1.00 42.76 435 LYS A O 1
ATOM 1279 N N . ALA B 2 456 ? 107.844 113.360 72.504 1.00 41.67 436 ALA A N 1
ATOM 1280 C CA . ALA B 2 456 ? 106.504 113.278 73.079 1.00 41.67 436 ALA A CA 1
ATOM 1281 C C . ALA B 2 456 ? 106.366 114.099 74.357 1.00 41.67 436 ALA A C 1
ATOM 1282 O O . ALA B 2 456 ? 105.288 114.645 74.620 1.00 41.67 436 ALA A O 1
ATOM 1284 N N . THR B 2 457 ? 107.428 114.204 75.161 1.00 40.95 437 THR A N 1
ATOM 1285 C CA . THR B 2 457 ? 107.393 115.007 76.380 1.00 40.95 437 THR A CA 1
ATOM 1286 C C . THR B 2 457 ? 107.828 116.451 76.151 1.00 40.95 437 THR A C 1
ATOM 1287 O O . THR B 2 457 ? 108.335 117.097 77.078 1.00 40.95 437 THR A O 1
ATOM 1291 N N . GLU B 2 458 ? 107.646 116.974 74.938 1.00 41.06 438 GLU A N 1
ATOM 1292 C CA . GLU B 2 458 ? 107.850 118.393 74.683 1.00 41.06 438 GLU A CA 1
ATOM 1293 C C . GLU B 2 458 ? 106.673 119.226 75.186 1.00 41.06 438 GLU A C 1
ATOM 1294 O O . GLU B 2 458 ? 106.826 120.431 75.416 1.00 41.06 438 GLU A O 1
ATOM 1300 N N . ARG B 2 459 ? 105.514 118.594 75.408 1.00 44.14 439 ARG A N 1
ATOM 1301 C CA . ARG B 2 459 ? 104.346 119.292 75.935 1.00 44.14 439 ARG A CA 1
ATOM 1302 C C . ARG B 2 459 ? 104.537 119.753 77.375 1.00 44.14 439 ARG A C 1
ATOM 1303 O O . ARG B 2 459 ? 103.864 120.696 77.803 1.00 44.14 439 ARG A O 1
ATOM 1311 N N . ILE B 2 460 ? 105.429 119.112 78.128 1.00 41.21 440 ILE A N 1
ATOM 1312 C CA . ILE B 2 460 ? 105.807 119.587 79.454 1.00 41.21 440 ILE A CA 1
ATOM 1313 C C . ILE B 2 460 ? 107.212 120.177 79.378 1.00 41.21 440 ILE A C 1
ATOM 1314 O O . ILE B 2 460 ? 108.214 119.470 79.525 1.00 41.21 440 ILE A O 1
ATOM 1319 N N . ALA B 2 461 ? 107.289 121.481 79.154 1.00 37.93 441 ALA A N 1
ATOM 1320 C CA . ALA B 2 461 ? 108.528 122.171 78.836 1.00 37.93 441 ALA A CA 1
ATOM 1321 C C . ALA B 2 461 ? 108.615 123.438 79.673 1.00 37.93 441 ALA A C 1
ATOM 1322 O O . ALA B 2 461 ? 107.595 123.924 80.174 1.00 37.93 441 ALA A O 1
ATOM 1324 N N . PRO B 2 462 ? 109.820 123.997 79.851 1.00 35.54 442 PRO A N 1
ATOM 1325 C CA . PRO B 2 462 ? 109.939 125.279 80.568 1.00 35.54 442 PRO A CA 1
ATOM 1326 C C . PRO B 2 462 ? 109.375 126.490 79.831 1.00 35.54 442 PRO A C 1
ATOM 1327 O O . PRO B 2 462 ? 109.404 127.591 80.393 1.00 35.54 442 PRO A O 1
ATOM 1331 N N . HIS B 2 463 ? 108.870 126.344 78.608 1.00 35.40 443 HIS A N 1
ATOM 1332 C CA . HIS B 2 463 ? 108.183 127.425 77.916 1.00 35.40 443 HIS A CA 1
ATOM 1333 C C . HIS B 2 463 ? 106.671 127.252 77.914 1.00 35.40 443 HIS A C 1
ATOM 1334 O O . HIS B 2 463 ? 105.965 128.090 77.345 1.00 35.40 443 HIS A O 1
ATOM 1341 N N . THR B 2 464 ? 106.157 126.191 78.535 1.00 37.35 444 THR A N 1
ATOM 1342 C CA . THR B 2 464 ? 104.728 125.914 78.538 1.00 37.35 444 THR A CA 1
ATOM 1343 C C . THR B 2 464 ? 103.995 126.517 79.731 1.00 37.35 444 THR A C 1
ATOM 1344 O O . THR B 2 464 ? 102.761 126.469 79.763 1.00 37.35 444 THR A O 1
ATOM 1348 N N . TRP B 2 465 ? 104.711 127.077 80.706 1.00 36.49 445 TRP A N 1
ATOM 1349 C CA . TRP B 2 465 ? 104.085 127.775 81.822 1.00 36.49 445 TRP A CA 1
ATOM 1350 C C . TRP B 2 465 ? 104.295 129.281 81.758 1.00 36.49 445 TRP A C 1
ATOM 1351 O O . TRP B 2 465 ? 104.057 129.972 82.755 1.00 36.49 445 TRP A O 1
ATOM 1362 N N . VAL B 2 466 ? 104.733 129.805 80.612 1.00 34.15 446 VAL A N 1
ATOM 1363 C CA . VAL B 2 466 ? 105.030 131.231 80.506 1.00 34.15 446 VAL A CA 1
ATOM 1364 C C . VAL B 2 466 ? 103.740 132.042 80.461 1.00 34.15 446 VAL A C 1
ATOM 1365 O O . VAL B 2 466 ? 103.572 133.013 81.208 1.00 34.15 446 VAL A O 1
ATOM 1369 N N . LEU B 2 467 ? 102.801 131.641 79.607 1.00 35.34 447 LEU A N 1
ATOM 1370 C CA . LEU B 2 467 ? 101.547 132.370 79.468 1.00 35.34 447 LEU A CA 1
ATOM 1371 C C . LEU B 2 467 ? 100.654 132.131 80.680 1.00 35.34 447 LEU A C 1
ATOM 1372 O O . LEU B 2 467 ? 100.491 130.992 81.129 1.00 35.34 447 LEU A O 1
ATOM 1377 N N . SER B 2 468 ? 100.084 133.211 81.210 1.00 39.46 448 SER A N 1
ATOM 1378 C CA . SER B 2 468 ? 99.300 133.132 82.436 1.00 39.46 448 SER A CA 1
ATOM 1379 C C . SER B 2 468 ? 97.959 132.454 82.185 1.00 39.46 448 SER A C 1
ATOM 1380 O O . SER B 2 468 ? 97.304 132.687 81.166 1.00 39.46 448 SER A O 1
ATOM 1383 N N . ILE B 2 469 ? 97.552 131.609 83.132 1.00 43.58 449 ILE A N 1
ATOM 1384 C CA . ILE B 2 469 ? 96.302 130.865 83.033 1.00 43.58 449 ILE A CA 1
ATOM 1385 C C . ILE B 2 469 ? 95.172 131.541 83.803 1.00 43.58 449 ILE A C 1
ATOM 1386 O O . ILE B 2 469 ? 94.074 130.984 83.901 1.00 43.58 449 ILE A O 1
ATOM 1391 N N . ASP B 2 470 ? 95.414 132.730 84.357 1.00 45.77 450 ASP A N 1
ATOM 1392 C CA . ASP B 2 470 ? 94.403 133.462 85.114 1.00 45.77 450 ASP A CA 1
ATOM 1393 C C . ASP B 2 470 ? 93.760 134.570 84.285 1.00 45.77 450 ASP A C 1
ATOM 1394 O O . ASP B 2 470 ? 92.534 134.614 84.143 1.00 45.77 450 ASP A O 1
ATOM 1399 N N . GLU B 2 471 ? 94.574 135.470 83.731 1.00 45.17 451 GLU A N 1
ATOM 1400 C CA . GLU B 2 471 ? 94.218 136.637 82.941 1.00 45.17 451 GLU A CA 1
ATOM 1401 C C . GLU B 2 471 ? 94.418 136.357 81.452 1.00 45.17 451 GLU A C 1
ATOM 1402 O O . GLU B 2 471 ? 95.270 135.541 81.085 1.00 45.17 451 GLU A O 1
ATOM 1408 N N . PRO B 2 472 ? 93.619 136.998 80.557 1.00 44.20 452 PRO A N 1
ATOM 1409 C CA . PRO B 2 472 ? 93.669 136.647 79.126 1.00 44.20 452 PRO A CA 1
ATOM 1410 C C . PRO B 2 472 ? 94.976 136.974 78.413 1.00 44.20 452 PRO A C 1
ATOM 1411 O O . PRO B 2 472 ? 95.538 136.104 77.742 1.00 44.20 452 PRO A O 1
ATOM 1415 N N . HIS B 2 473 ? 95.475 138.202 78.538 1.00 39.15 453 HIS A N 1
ATOM 1416 C CA . HIS B 2 473 ? 96.730 138.595 77.895 1.00 39.15 453 HIS A CA 1
ATOM 1417 C C . HIS B 2 473 ? 97.699 139.065 78.971 1.00 39.15 453 HIS A C 1
ATOM 1418 O O . HIS B 2 473 ? 97.881 140.267 79.173 1.00 39.15 453 HIS A O 1
ATOM 1425 N N . GLU B 2 474 ? 98.356 138.105 79.621 1.00 36.00 454 GLU A N 1
ATOM 1426 C CA . GLU B 2 474 ? 99.393 138.366 80.611 1.00 36.00 454 GLU A CA 1
ATOM 1427 C C . GLU B 2 474 ? 100.390 137.218 80.578 1.00 36.00 454 GLU A C 1
ATOM 1428 O O . GLU B 2 474 ? 100.059 136.101 80.170 1.00 36.00 454 GLU A O 1
ATOM 1434 N N . ILE B 2 475 ? 101.616 137.503 81.008 1.00 32.30 455 ILE A N 1
ATOM 1435 C CA . ILE B 2 475 ? 102.627 136.480 81.251 1.00 32.30 455 ILE A CA 1
ATOM 1436 C C . ILE B 2 475 ? 102.627 136.184 82.745 1.00 32.30 455 ILE A C 1
ATOM 1437 O O . ILE B 2 475 ? 102.597 137.112 83.563 1.00 32.30 455 ILE A O 1
ATOM 1442 N N . SER B 2 476 ? 102.623 134.895 83.098 1.00 33.45 456 SER A N 1
ATOM 1443 C CA . SER B 2 476 ? 102.564 134.476 84.494 1.00 33.45 456 SER A CA 1
ATOM 1444 C C . SER B 2 476 ? 103.809 134.914 85.260 1.00 33.45 456 SER A C 1
ATOM 1445 O O . SER B 2 476 ? 104.882 135.124 84.687 1.00 33.45 456 SER A O 1
ATOM 1448 N N . GLY B 2 477 ? 103.656 135.040 86.580 1.00 34.34 457 GLY A N 1
ATOM 1449 C CA . GLY B 2 477 ? 104.670 135.569 87.468 1.00 34.34 457 GLY A CA 1
ATOM 1450 C C . GLY B 2 477 ? 105.817 134.647 87.806 1.00 34.34 457 GLY A C 1
ATOM 1451 O O . GLY B 2 477 ? 106.597 134.955 88.711 1.00 34.34 457 GLY A O 1
ATOM 1452 N N . ASN B 2 478 ? 105.945 133.515 87.120 1.00 35.10 458 ASN A N 1
ATOM 1453 C CA . ASN B 2 478 ? 107.102 132.646 87.275 1.00 35.10 458 ASN A CA 1
ATOM 1454 C C . ASN B 2 478 ? 108.263 133.049 86.375 1.00 35.10 458 ASN A C 1
ATOM 1455 O O . ASN B 2 478 ? 109.317 132.405 86.424 1.00 35.10 458 ASN A O 1
ATOM 1460 N N . LEU B 2 479 ? 108.097 134.091 85.561 1.00 32.14 459 LEU A N 1
ATOM 1461 C CA . LEU B 2 479 ? 109.153 134.595 84.694 1.00 32.14 459 LEU A CA 1
ATOM 1462 C C . LEU B 2 479 ? 109.957 135.712 85.349 1.00 32.14 459 LEU A C 1
ATOM 1463 O O . LEU B 2 479 ? 111.039 136.053 84.857 1.00 32.14 459 LEU A O 1
ATOM 1468 N N . GLU B 2 480 ? 109.462 136.266 86.454 1.00 31.90 460 GLU A N 1
ATOM 1469 C CA . GLU B 2 480 ? 110.074 137.430 87.077 1.00 31.90 460 GLU A CA 1
ATOM 1470 C C . GLU B 2 480 ? 111.406 137.074 87.730 1.00 31.90 460 GLU A C 1
ATOM 1471 O O . GLU B 2 480 ? 111.591 135.981 88.272 1.00 31.90 460 GLU A O 1
ATOM 1477 N N . LEU B 2 481 ? 112.339 138.020 87.665 1.00 26.75 461 LEU A N 1
ATOM 1478 C CA . LEU B 2 481 ? 113.698 137.795 88.129 1.00 26.75 461 LEU A CA 1
ATOM 1479 C C . LEU B 2 481 ? 113.769 137.798 89.655 1.00 26.75 461 LEU A C 1
ATOM 1480 O O . LEU B 2 481 ? 112.864 138.266 90.351 1.00 26.75 461 LEU A O 1
ATOM 1485 N N . GLN B 2 482 ? 114.874 137.263 90.169 1.00 25.96 462 GLN A N 1
ATOM 1486 C CA . GLN B 2 482 ? 115.089 137.125 91.599 1.00 25.96 462 GLN A CA 1
ATOM 1487 C C . GLN B 2 482 ? 115.608 138.432 92.198 1.00 25.96 462 GLN A C 1
ATOM 1488 O O . GLN B 2 482 ? 115.805 139.431 91.506 1.00 25.96 462 GLN A O 1
ATOM 1494 N N . GLY B 2 483 ? 115.825 138.404 93.513 1.00 21.94 463 GLY A N 1
ATOM 1495 C CA . GLY B 2 483 ? 116.226 139.557 94.294 1.00 21.94 463 GLY A CA 1
ATOM 1496 C C . GLY B 2 483 ? 117.517 140.262 93.904 1.00 21.94 463 GLY A C 1
ATOM 1497 O O . GLY B 2 483 ? 117.497 141.437 93.516 1.00 21.94 463 GLY A O 1
ATOM 1498 N N . PRO B 2 484 ? 118.668 139.580 94.031 1.00 21.06 464 PRO A N 1
ATOM 1499 C CA . PRO B 2 484 ? 119.947 140.252 93.729 1.00 21.06 464 PRO A CA 1
ATOM 1500 C C . PRO B 2 484 ? 120.127 140.606 92.264 1.00 21.06 464 PRO A C 1
ATOM 1501 O O . PRO B 2 484 ? 120.750 141.632 91.960 1.00 21.06 464 PRO A O 1
ATOM 1505 N N . VAL B 2 485 ? 119.586 139.801 91.348 1.00 23.12 465 VAL A N 1
ATOM 1506 C CA . VAL B 2 485 ? 119.699 140.114 89.929 1.00 23.12 465 VAL A CA 1
ATOM 1507 C C . VAL B 2 485 ? 118.793 141.283 89.542 1.00 23.12 465 VAL A C 1
ATOM 1508 O O . VAL B 2 485 ? 119.062 141.963 88.545 1.00 23.12 465 VAL A O 1
ATOM 1512 N N . VAL B 2 486 ? 117.747 141.565 90.323 1.00 22.35 466 VAL A N 1
ATOM 1513 C CA . VAL B 2 486 ? 116.993 142.800 90.131 1.00 22.35 466 VAL A CA 1
ATOM 1514 C C . VAL B 2 486 ? 117.742 143.977 90.749 1.00 22.35 466 VAL A C 1
ATOM 1515 O O . VAL B 2 486 ? 117.850 145.050 90.138 1.00 22.35 466 VAL A O 1
ATOM 1519 N N . GLU B 2 487 ? 118.305 143.781 91.949 1.00 22.44 467 GLU A N 1
ATOM 1520 C CA . GLU B 2 487 ? 118.960 144.872 92.669 1.00 22.44 467 GLU A CA 1
ATOM 1521 C C . GLU B 2 487 ? 120.236 145.346 91.978 1.00 22.44 467 GLU A C 1
ATOM 1522 O O . GLU B 2 487 ? 120.583 146.529 92.074 1.00 22.44 467 GLU A O 1
ATOM 1528 N N . THR B 2 488 ? 120.924 144.463 91.250 1.00 20.69 468 THR A N 1
ATOM 1529 C CA . THR B 2 488 ? 122.103 144.904 90.510 1.00 20.69 468 THR A CA 1
ATOM 1530 C C . THR B 2 488 ? 121.744 145.714 89.267 1.00 20.69 468 THR A C 1
ATOM 1531 O O . THR B 2 488 ? 122.587 146.473 88.777 1.00 20.69 468 THR A O 1
ATOM 1535 N N . ILE B 2 489 ? 120.520 145.576 88.753 1.00 21.59 469 ILE A N 1
ATOM 1536 C CA . ILE B 2 489 ? 120.048 146.454 87.686 1.00 21.59 469 ILE A CA 1
ATOM 1537 C C . ILE B 2 489 ? 119.500 147.752 88.273 1.00 21.59 469 ILE A C 1
ATOM 1538 O O . ILE B 2 489 ? 119.595 148.814 87.645 1.00 21.59 469 ILE A O 1
ATOM 1543 N N . ILE B 2 490 ? 118.926 147.689 89.479 1.00 23.33 470 ILE A N 1
ATOM 1544 C CA . ILE B 2 490 ? 118.449 148.896 90.156 1.00 23.33 470 ILE A CA 1
ATOM 1545 C C . ILE B 2 490 ? 119.620 149.800 90.537 1.00 23.33 470 ILE A C 1
ATOM 1546 O O . ILE B 2 490 ? 119.532 151.030 90.417 1.00 23.33 470 ILE A O 1
ATOM 1551 N N . ASN B 2 491 ? 120.749 149.211 90.940 1.00 22.08 471 ASN A N 1
ATOM 1552 C CA . ASN B 2 491 ? 121.944 149.993 91.241 1.00 22.08 471 ASN A CA 1
ATOM 1553 C C . ASN B 2 491 ? 122.575 150.614 89.997 1.00 22.08 471 ASN A C 1
ATOM 1554 O O . ASN B 2 491 ? 123.360 151.560 90.123 1.00 22.08 471 ASN A O 1
ATOM 1559 N N . TRP B 2 492 ? 122.248 150.114 88.804 1.00 22.16 472 TRP A N 1
ATOM 1560 C CA . TRP B 2 492 ? 122.833 150.599 87.557 1.00 22.16 472 TRP A CA 1
ATOM 1561 C C . TRP B 2 492 ? 121.943 151.619 86.854 1.00 22.16 472 TRP A C 1
ATOM 1562 O O . TRP B 2 492 ? 122.384 152.734 86.559 1.00 22.16 472 TRP A O 1
ATOM 1573 N N . ALA B 2 493 ? 120.689 151.252 86.577 1.00 24.14 473 ALA A N 1
ATOM 1574 C CA . ALA B 2 493 ? 119.813 152.111 85.785 1.00 24.14 473 ALA A CA 1
ATOM 1575 C C . ALA B 2 493 ? 119.307 153.299 86.595 1.00 24.14 473 ALA A C 1
ATOM 1576 O O . ALA B 2 493 ? 119.300 154.433 86.102 1.00 24.14 473 ALA A O 1
ATOM 1578 N N . HIS B 2 494 ? 118.879 153.063 87.835 1.00 28.52 474 HIS A N 1
ATOM 1579 C CA . HIS B 2 494 ? 118.364 154.127 88.695 1.00 28.52 474 HIS A CA 1
ATOM 1580 C C . HIS B 2 494 ? 119.515 154.660 89.542 1.00 28.52 474 HIS A C 1
ATOM 1581 O O . HIS B 2 494 ? 119.687 154.315 90.711 1.00 28.52 474 HIS A O 1
ATOM 1588 N N . GLU B 2 495 ? 120.315 155.523 88.923 1.00 32.93 475 GLU A N 1
ATOM 1589 C CA . GLU B 2 495 ? 121.454 156.151 89.572 1.00 32.93 475 GLU A CA 1
ATOM 1590 C C . GLU B 2 495 ? 121.588 157.571 89.047 1.00 32.93 475 GLU A C 1
ATOM 1591 O O . GLU B 2 495 ? 121.387 157.818 87.855 1.00 32.93 475 GLU A O 1
ATOM 1597 N N . LYS B 2 496 ? 121.924 158.504 89.939 1.00 38.74 476 LYS A N 1
ATOM 1598 C CA . LYS B 2 496 ? 122.151 159.896 89.549 1.00 38.74 476 LYS A CA 1
ATOM 1599 C C . LYS B 2 496 ? 123.504 159.979 88.848 1.00 38.74 476 LYS A C 1
ATOM 1600 O O . LYS B 2 496 ? 124.533 160.333 89.429 1.00 38.74 476 LYS A O 1
ATOM 1606 N N . TYR B 2 497 ? 123.490 159.640 87.562 1.00 41.74 477 TYR A N 1
ATOM 1607 C CA . TYR B 2 497 ? 124.684 159.569 86.731 1.00 41.74 477 TYR A CA 1
ATOM 1608 C C . TYR B 2 497 ? 124.777 160.699 85.721 1.00 41.74 477 TYR A C 1
ATOM 1609 O O . TYR B 2 497 ? 125.863 161.243 85.509 1.00 41.74 477 TYR A O 1
ATOM 1618 N N . LEU B 2 498 ? 123.665 161.069 85.101 1.00 44.40 478 LEU A N 1
ATOM 1619 C CA . LEU B 2 498 ? 123.596 162.125 84.109 1.00 44.40 478 LEU A CA 1
ATOM 1620 C C . LEU B 2 498 ? 122.997 163.391 84.714 1.00 44.40 478 LEU A C 1
ATOM 1621 O O . LEU B 2 498 ? 122.219 163.318 85.671 1.00 44.40 478 LEU A O 1
ATOM 1626 N N . PRO B 2 499 ? 123.361 164.563 84.194 1.00 52.15 479 PRO A N 1
ATOM 1627 C CA . PRO B 2 499 ? 122.746 165.818 84.659 1.00 52.15 479 PRO A CA 1
ATOM 1628 C C . PRO B 2 499 ? 121.277 165.887 84.278 1.00 52.15 479 PRO A C 1
ATOM 1629 O O . PRO B 2 499 ? 120.831 165.156 83.379 1.00 52.15 479 PRO A O 1
ATOM 1633 N N . PRO B 2 500 ? 120.489 166.733 84.947 1.00 55.94 480 PRO A N 1
ATOM 1634 C CA . PRO B 2 500 ? 119.080 166.894 84.563 1.00 55.94 480 PRO A CA 1
ATOM 1635 C C . PRO B 2 500 ? 118.925 167.525 83.185 1.00 55.94 480 PRO A C 1
ATOM 1636 O O . PRO B 2 500 ? 119.854 168.114 82.628 1.00 55.94 480 PRO A O 1
ATOM 1640 N N . LEU B 2 501 ? 117.708 167.394 82.645 1.00 59.81 481 LEU A N 1
ATOM 1641 C CA . LEU B 2 501 ? 117.473 167.660 81.227 1.00 59.81 481 LEU A CA 1
ATOM 1642 C C . LEU B 2 501 ? 117.556 169.147 80.897 1.00 59.81 481 LEU A C 1
ATOM 1643 O O . LEU B 2 501 ? 118.101 169.522 79.853 1.00 59.81 481 LEU A O 1
ATOM 1648 N N . GLU B 2 502 ? 117.032 170.011 81.767 1.00 66.28 482 GLU A N 1
ATOM 1649 C CA . GLU B 2 502 ? 117.082 171.441 81.488 1.00 66.28 482 GLU A CA 1
ATOM 1650 C C . GLU B 2 502 ? 118.449 172.052 81.771 1.00 66.28 482 GLU A C 1
ATOM 1651 O O . GLU B 2 502 ? 118.711 173.174 81.324 1.00 66.28 482 GLU A O 1
ATOM 1657 N N . GLU B 2 503 ? 119.322 171.344 82.489 1.00 66.33 483 GLU A N 1
ATOM 1658 C CA . GLU B 2 503 ? 120.695 171.779 82.696 1.00 66.33 483 GLU A CA 1
ATOM 1659 C C . GLU B 2 503 ? 121.656 171.126 81.711 1.00 66.33 483 GLU A C 1
ATOM 1660 O O . GLU B 2 503 ? 122.742 171.666 81.469 1.00 66.33 483 GLU A O 1
ATOM 1666 N N . TRP B 2 504 ? 121.257 169.993 81.121 1.00 61.95 484 TRP A N 1
ATOM 1667 C CA . TRP B 2 504 ? 122.041 169.350 80.070 1.00 61.95 484 TRP A CA 1
ATOM 1668 C C . TRP B 2 504 ? 122.143 170.227 78.829 1.00 61.95 484 TRP A C 1
ATOM 1669 O O . TRP B 2 504 ? 123.162 170.200 78.128 1.00 61.95 484 TRP A O 1
ATOM 1680 N N . LEU B 2 505 ? 121.111 171.016 78.550 1.00 64.81 485 LEU A N 1
ATOM 1681 C CA . LEU B 2 505 ? 121.095 171.884 77.381 1.00 64.81 485 LEU A CA 1
ATOM 1682 C C . LEU B 2 505 ? 121.871 173.174 77.631 1.00 64.81 485 LEU A C 1
ATOM 1683 O O . LEU B 2 505 ? 123.055 173.147 77.968 1.00 64.81 485 LEU A O 1
ATOM 1688 N N . LYS C 3 307 ? 116.529 83.433 93.209 1.00 75.05 307 LYS B N 1
ATOM 1689 C CA . LYS C 3 307 ? 117.725 83.084 93.966 1.00 75.05 307 LYS B CA 1
ATOM 1690 C C . LYS C 3 307 ? 118.914 83.922 93.517 1.00 75.05 307 LYS B C 1
ATOM 1691 O O . LYS C 3 307 ? 119.330 83.823 92.357 1.00 75.05 307 LYS B O 1
ATOM 1697 N N . GLN C 3 308 ? 119.442 84.727 94.452 1.00 64.11 308 GLN B N 1
ATOM 1698 C CA . GLN C 3 308 ? 120.546 85.664 94.236 1.00 64.11 308 GLN B CA 1
ATOM 1699 C C . GLN C 3 308 ? 120.191 86.631 93.112 1.00 64.11 308 GLN B C 1
ATOM 1700 O O . GLN C 3 308 ? 120.758 86.557 92.016 1.00 64.11 308 GLN B O 1
ATOM 1706 N N . ARG C 3 309 ? 119.213 87.501 93.368 1.00 62.85 309 ARG B N 1
ATOM 1707 C CA . ARG C 3 309 ? 118.543 88.293 92.337 1.00 62.85 309 ARG B CA 1
ATOM 1708 C C . ARG C 3 309 ? 119.506 89.314 91.745 1.00 62.85 309 ARG B C 1
ATOM 1709 O O . ARG C 3 309 ? 119.783 90.359 92.338 1.00 62.85 309 ARG B O 1
ATOM 1717 N N . VAL C 3 310 ? 120.013 88.993 90.563 1.00 47.22 310 VAL B N 1
ATOM 1718 C CA . VAL C 3 310 ? 120.897 89.863 89.800 1.00 47.22 310 VAL B CA 1
ATOM 1719 C C . VAL C 3 310 ? 120.079 91.030 89.253 1.00 47.22 310 VAL B C 1
ATOM 1720 O O . VAL C 3 310 ? 118.861 90.915 89.062 1.00 47.22 310 VAL B O 1
ATOM 1724 N N . THR C 3 311 ? 120.728 92.185 89.089 1.00 38.57 311 THR B N 1
ATOM 1725 C CA . THR C 3 311 ? 120.070 93.352 88.515 1.00 38.57 311 THR B CA 1
ATOM 1726 C C . THR C 3 311 ? 119.667 93.070 87.069 1.00 38.57 311 THR B C 1
ATOM 1727 O O . THR C 3 311 ? 120.516 92.660 86.264 1.00 38.57 311 THR B O 1
ATOM 1731 N N . PRO C 3 312 ? 118.393 93.251 86.708 1.00 37.62 312 PRO B N 1
ATOM 1732 C CA . PRO C 3 312 ? 117.981 93.031 85.315 1.00 37.62 312 PRO B CA 1
ATOM 1733 C C . PRO C 3 312 ? 118.563 94.089 84.392 1.00 37.62 312 PRO B C 1
ATOM 1734 O O . PRO C 3 312 ? 118.653 95.268 84.743 1.00 37.62 312 PRO B O 1
ATOM 1738 N N . GLY C 3 313 ? 118.961 93.652 83.198 1.00 32.62 313 GLY B N 1
ATOM 1739 C CA . GLY C 3 313 ? 119.731 94.452 82.283 1.00 32.62 313 GLY B CA 1
ATOM 1740 C C . GLY C 3 313 ? 121.197 94.072 82.242 1.00 32.62 313 GLY B C 1
ATOM 1741 O O . GLY C 3 313 ? 121.844 94.239 81.202 1.00 32.62 313 GLY B O 1
ATOM 1742 N N . ASP C 3 314 ? 121.733 93.573 83.358 1.00 33.21 314 ASP B N 1
ATOM 1743 C CA . ASP C 3 314 ? 123.092 93.044 83.359 1.00 33.21 314 ASP B CA 1
ATOM 1744 C C . ASP C 3 314 ? 123.167 91.728 82.596 1.00 33.21 314 ASP B C 1
ATOM 1745 O O . ASP C 3 314 ? 124.142 91.473 81.879 1.00 33.21 314 ASP B O 1
ATOM 1750 N N . ILE C 3 315 ? 122.142 90.878 82.732 1.00 32.28 315 ILE B N 1
ATOM 1751 C CA . ILE C 3 315 ? 122.117 89.595 82.031 1.00 32.28 315 ILE B CA 1
ATOM 1752 C C . ILE C 3 315 ? 121.692 89.720 80.578 1.00 32.28 315 ILE B C 1
ATOM 1753 O O . ILE C 3 315 ? 121.764 88.730 79.839 1.00 32.28 315 ILE B O 1
ATOM 1758 N N . VAL C 3 316 ? 121.256 90.899 80.143 1.00 30.25 316 VAL B N 1
ATOM 1759 C CA . VAL C 3 316 ? 121.109 91.155 78.716 1.00 30.25 316 VAL B CA 1
ATOM 1760 C C . VAL C 3 316 ? 122.468 91.478 78.102 1.00 30.25 316 VAL B C 1
ATOM 1761 O O . VAL C 3 316 ? 122.761 91.061 76.974 1.00 30.25 316 VAL B O 1
ATOM 1765 N N . ALA C 3 317 ? 123.328 92.168 78.854 1.00 29.31 317 ALA B N 1
ATOM 1766 C CA . ALA C 3 317 ? 124.700 92.390 78.417 1.00 29.31 317 ALA B CA 1
ATOM 1767 C C . ALA C 3 317 ? 125.488 91.088 78.361 1.00 29.31 317 ALA B C 1
ATOM 1768 O O . ALA C 3 317 ? 126.355 90.929 77.496 1.00 29.31 317 ALA B O 1
ATOM 1770 N N . TYR C 3 318 ? 125.176 90.131 79.236 1.00 26.93 318 TYR B N 1
ATOM 1771 C CA . TYR C 3 318 ? 125.786 88.812 79.139 1.00 26.93 318 TYR B CA 1
ATOM 1772 C C . TYR C 3 318 ? 125.095 87.927 78.110 1.00 26.93 318 TYR B C 1
ATOM 1773 O O . TYR C 3 318 ? 125.683 86.930 77.677 1.00 26.93 318 TYR B O 1
ATOM 1782 N N . ASN C 3 319 ? 123.866 88.266 77.709 1.00 29.80 319 ASN B N 1
ATOM 1783 C CA . ASN C 3 319 ? 123.275 87.635 76.532 1.00 29.80 319 ASN B CA 1
ATOM 1784 C C . ASN C 3 319 ? 123.937 88.131 75.256 1.00 29.80 319 ASN B C 1
ATOM 1785 O O . ASN C 3 319 ? 123.986 87.405 74.256 1.00 29.80 319 ASN B O 1
ATOM 1790 N N . LEU C 3 320 ? 124.445 89.361 75.276 1.00 32.95 320 LEU B N 1
ATOM 1791 C CA . LEU C 3 320 ? 125.086 89.956 74.109 1.00 32.95 320 LEU B CA 1
ATOM 1792 C C . LEU C 3 320 ? 126.567 89.611 73.997 1.00 32.95 320 LEU B C 1
ATOM 1793 O O . LEU C 3 320 ? 127.060 89.371 72.890 1.00 32.95 320 LEU B O 1
ATOM 1798 N N . ASP C 3 321 ? 127.290 89.586 75.119 1.00 34.56 321 ASP B N 1
ATOM 1799 C CA . ASP C 3 321 ? 128.734 89.390 75.085 1.00 34.56 321 ASP B CA 1
ATOM 1800 C C . ASP C 3 321 ? 129.112 87.949 74.767 1.00 34.56 321 ASP B C 1
ATOM 1801 O O . ASP C 3 321 ? 130.218 87.702 74.276 1.00 34.56 321 ASP B O 1
ATOM 1806 N N . ALA C 3 322 ? 128.211 86.995 75.013 1.00 31.44 322 ALA B N 1
ATOM 1807 C CA . ALA C 3 322 ? 128.507 85.597 74.728 1.00 31.44 322 ALA B CA 1
ATOM 1808 C C . ALA C 3 322 ? 128.501 85.289 73.236 1.00 31.44 322 ALA B C 1
ATOM 1809 O O . ALA C 3 322 ? 129.037 84.254 72.831 1.00 31.44 322 ALA B O 1
ATOM 1811 N N . LEU C 3 323 ? 127.916 86.160 72.414 1.00 33.86 323 LEU B N 1
ATOM 1812 C CA . LEU C 3 323 ? 127.983 86.014 70.968 1.00 33.86 323 LEU B CA 1
ATOM 1813 C C . LEU C 3 323 ? 129.265 86.586 70.379 1.00 33.86 323 LEU B C 1
ATOM 1814 O O . LEU C 3 323 ? 129.536 86.369 69.193 1.00 33.86 323 LEU B O 1
ATOM 1819 N N . ASP C 3 324 ? 130.057 87.304 71.178 1.00 36.15 324 ASP B N 1
ATOM 1820 C CA . ASP C 3 324 ? 131.376 87.778 70.761 1.00 36.15 324 ASP B CA 1
ATOM 1821 C C . ASP C 3 324 ? 132.372 86.658 71.040 1.00 36.15 324 ASP B C 1
ATOM 1822 O O . ASP C 3 324 ? 133.097 86.656 72.036 1.00 36.15 324 ASP B O 1
ATOM 1827 N N . VAL C 3 325 ? 132.396 85.683 70.129 1.00 36.56 325 VAL B N 1
ATOM 1828 C CA . VAL C 3 325 ? 133.118 84.438 70.377 1.00 36.56 325 VAL B CA 1
ATOM 1829 C C . VAL C 3 325 ? 134.623 84.650 70.252 1.00 36.56 325 VAL B C 1
ATOM 1830 O O . VAL C 3 325 ? 135.396 84.237 71.126 1.00 36.56 325 VAL B O 1
ATOM 1834 N N . VAL C 3 326 ? 135.057 85.324 69.182 1.00 36.58 326 VAL B N 1
ATOM 1835 C CA . VAL C 3 326 ? 136.484 85.441 68.887 1.00 36.58 326 VAL B CA 1
ATOM 1836 C C . VAL C 3 326 ? 137.182 86.360 69.884 1.00 36.58 326 VAL B C 1
ATOM 1837 O O . VAL C 3 326 ? 138.334 86.113 70.263 1.00 36.58 326 VAL B O 1
ATOM 1841 N N . LYS C 3 327 ? 136.492 87.401 70.360 1.00 34.89 327 LYS B N 1
ATOM 1842 C CA . LYS C 3 327 ? 137.090 88.289 71.354 1.00 34.89 327 LYS B CA 1
ATOM 1843 C C . LYS C 3 327 ? 137.207 87.602 72.710 1.00 34.89 327 LYS B C 1
ATOM 1844 O O . LYS C 3 327 ? 138.212 87.772 73.413 1.00 34.89 327 LYS B O 1
ATOM 1850 N N . LEU C 3 328 ? 136.204 86.799 73.081 1.00 33.17 328 LEU B N 1
ATOM 1851 C CA . LEU C 3 328 ? 136.281 86.044 74.328 1.00 33.17 328 LEU B CA 1
ATOM 1852 C C . LEU C 3 328 ? 137.323 84.936 74.252 1.00 33.17 328 LEU B C 1
ATOM 1853 O O . LEU C 3 328 ? 137.889 84.550 75.281 1.00 33.17 328 LEU B O 1
ATOM 1858 N N . VAL C 3 329 ? 137.585 84.410 73.053 1.00 33.53 329 VAL B N 1
ATOM 1859 C CA . VAL C 3 329 ? 138.675 83.453 72.885 1.00 33.53 329 VAL B CA 1
ATOM 1860 C C . VAL C 3 329 ? 140.022 84.155 73.027 1.00 33.53 329 VAL B C 1
ATOM 1861 O O . VAL C 3 329 ? 140.896 83.712 73.783 1.00 33.53 329 VAL B O 1
ATOM 1865 N N . HIS C 3 330 ? 140.200 85.279 72.329 1.00 38.94 330 HIS B N 1
ATOM 1866 C CA . HIS C 3 330 ? 141.484 85.971 72.307 1.00 38.94 330 HIS B CA 1
ATOM 1867 C C . HIS C 3 330 ? 141.782 86.750 73.582 1.00 38.94 330 HIS B C 1
ATOM 1868 O O . HIS C 3 330 ? 142.918 87.206 73.751 1.00 38.94 330 HIS B O 1
ATOM 1875 N N . LYS C 3 331 ? 140.803 86.922 74.476 1.00 33.47 331 LYS B N 1
ATOM 1876 C CA . LYS C 3 331 ? 141.106 87.513 75.777 1.00 33.47 331 LYS B CA 1
ATOM 1877 C C . LYS C 3 331 ? 141.915 86.567 76.656 1.00 33.47 331 LYS B C 1
ATOM 1878 O O . LYS C 3 331 ? 142.683 87.023 77.511 1.00 33.47 331 LYS B O 1
ATOM 1884 N N . ILE C 3 332 ? 141.755 85.262 76.469 1.00 33.24 332 ILE B N 1
ATOM 1885 C CA . ILE C 3 332 ? 142.465 84.273 77.275 1.00 33.24 332 ILE B CA 1
ATOM 1886 C C . ILE C 3 332 ? 143.802 83.906 76.651 1.00 33.24 332 ILE B C 1
ATOM 1887 O O . ILE C 3 332 ? 144.847 83.972 77.304 1.00 33.24 332 ILE B O 1
ATOM 1892 N N . ASP C 3 333 ? 143.783 83.513 75.379 1.00 40.40 333 ASP B N 1
ATOM 1893 C CA . ASP C 3 333 ? 144.985 83.100 74.660 1.00 40.40 333 ASP B CA 1
ATOM 1894 C C . ASP C 3 333 ? 144.926 83.709 73.268 1.00 40.40 333 ASP B C 1
ATOM 1895 O O . ASP C 3 333 ? 144.057 83.350 72.466 1.00 40.40 333 ASP B O 1
ATOM 1900 N N . ASP C 3 334 ? 145.844 84.631 72.983 1.00 44.34 334 ASP B N 1
ATOM 1901 C CA . ASP C 3 334 ? 145.867 85.305 71.692 1.00 44.34 334 ASP B CA 1
ATOM 1902 C C . ASP C 3 334 ? 146.520 84.479 70.591 1.00 44.34 334 ASP B C 1
ATOM 1903 O O . ASP C 3 334 ? 146.416 84.852 69.418 1.00 44.34 334 ASP B O 1
ATOM 1908 N N . THR C 3 335 ? 147.185 83.375 70.932 1.00 45.21 335 THR B N 1
ATOM 1909 C CA . THR C 3 335 ? 147.787 82.497 69.932 1.00 45.21 335 THR B CA 1
ATOM 1910 C C . THR C 3 335 ? 146.795 81.357 69.700 1.00 45.21 335 THR B C 1
ATOM 1911 O O . THR C 3 335 ? 146.945 80.239 70.195 1.00 45.21 335 THR B O 1
ATOM 1915 N N . VAL C 3 336 ? 145.731 81.678 68.969 1.00 45.29 336 VAL B N 1
ATOM 1916 C CA . VAL C 3 336 ? 144.682 80.726 68.605 1.00 45.29 336 VAL B CA 1
ATOM 1917 C C . VAL C 3 336 ? 144.337 80.966 67.140 1.00 45.29 336 VAL B C 1
ATOM 1918 O O . VAL C 3 336 ? 144.088 82.118 66.750 1.00 45.29 336 VAL B O 1
ATOM 1922 N N . PRO C 3 337 ? 144.343 79.934 66.293 1.00 51.17 337 PRO B N 1
ATOM 1923 C CA . PRO C 3 337 ? 143.923 80.117 64.895 1.00 51.17 337 PRO B CA 1
ATOM 1924 C C . PRO C 3 337 ? 142.435 80.429 64.802 1.00 51.17 337 PRO B C 1
ATOM 1925 O O . PRO C 3 337 ? 141.609 79.786 65.454 1.00 51.17 337 PRO B O 1
ATOM 1929 N N . VAL C 3 338 ? 142.103 81.433 63.987 1.00 53.52 338 VAL B N 1
ATOM 1930 C CA . VAL C 3 338 ? 140.712 81.850 63.824 1.00 53.52 338 VAL B CA 1
ATOM 1931 C C . VAL C 3 338 ? 139.932 80.818 63.015 1.00 53.52 338 VAL B C 1
ATOM 1932 O O . VAL C 3 338 ? 138.706 80.698 63.157 1.00 53.52 338 VAL B O 1
ATOM 1936 N N . GLU C 3 339 ? 140.625 80.044 62.173 1.00 56.47 339 GLU B N 1
ATOM 1937 C CA . GLU C 3 339 ? 139.968 78.990 61.407 1.00 56.47 339 GLU B CA 1
ATOM 1938 C C . GLU C 3 339 ? 139.479 77.860 62.306 1.00 56.47 339 GLU B C 1
ATOM 1939 O O . GLU C 3 339 ? 138.463 77.227 62.002 1.00 56.47 339 GLU B O 1
ATOM 1945 N N . LEU C 3 340 ? 140.161 77.620 63.429 1.00 53.09 340 LEU B N 1
ATOM 1946 C CA . LEU C 3 340 ? 139.684 76.631 64.392 1.00 53.09 340 LEU B CA 1
ATOM 1947 C C . LEU C 3 340 ? 138.417 77.111 65.091 1.00 53.09 340 LEU B C 1
ATOM 1948 O O . LEU C 3 340 ? 137.502 76.317 65.351 1.00 53.09 340 LEU B O 1
ATOM 1953 N N . ILE C 3 341 ? 138.343 78.412 65.387 1.00 50.75 341 ILE B N 1
ATOM 1954 C CA . ILE C 3 341 ? 137.139 78.988 65.979 1.00 50.75 341 ILE B CA 1
ATOM 1955 C C . ILE C 3 341 ? 135.987 78.953 64.984 1.00 50.75 341 ILE B C 1
ATOM 1956 O O . ILE C 3 341 ? 134.827 78.748 65.362 1.00 50.75 341 ILE B O 1
ATOM 1961 N N . GLN C 3 342 ? 136.288 79.145 63.697 1.00 54.88 342 GLN B N 1
ATOM 1962 C CA . GLN C 3 342 ? 135.250 79.059 62.676 1.00 54.88 342 GLN B CA 1
ATOM 1963 C C . GLN C 3 342 ? 134.793 77.622 62.457 1.00 54.88 342 GLN B C 1
ATOM 1964 O O . GLN C 3 342 ? 133.615 77.390 62.167 1.00 54.88 342 GLN B O 1
ATOM 1970 N N . GLU C 3 343 ? 135.699 76.650 62.593 1.00 54.52 343 GLU B N 1
ATOM 1971 C CA . GLU C 3 343 ? 135.295 75.248 62.531 1.00 54.52 343 GLU B CA 1
ATOM 1972 C C . GLU C 3 343 ? 134.476 74.848 63.750 1.00 54.52 343 GLU B C 1
ATOM 1973 O O . GLU C 3 343 ? 133.636 73.945 63.661 1.00 54.52 343 GLU B O 1
ATOM 1979 N N . CYS C 3 344 ? 134.706 75.498 64.893 1.00 52.57 344 CYS B N 1
ATOM 1980 C CA . CYS C 3 344 ? 133.870 75.243 66.061 1.00 52.57 344 CYS B CA 1
ATOM 1981 C C . CYS C 3 344 ? 132.521 75.947 65.974 1.00 52.57 344 CYS B C 1
ATOM 1982 O O . CYS C 3 344 ? 131.544 75.473 66.566 1.00 52.57 344 CYS B O 1
ATOM 1985 N N . LEU C 3 345 ? 132.441 77.066 65.251 1.00 54.32 345 LEU B N 1
ATOM 1986 C CA . LEU C 3 345 ? 131.218 77.861 65.212 1.00 54.32 345 LEU B CA 1
ATOM 1987 C C . LEU C 3 345 ? 130.226 77.408 64.147 1.00 54.32 345 LEU B C 1
ATOM 1988 O O . LEU C 3 345 ? 129.078 77.864 64.167 1.00 54.32 345 LEU B O 1
ATOM 1993 N N . ASP C 3 346 ? 130.624 76.534 63.222 1.00 60.32 346 ASP B N 1
ATOM 1994 C CA . ASP C 3 346 ? 129.699 76.041 62.206 1.00 60.32 346 ASP B CA 1
ATOM 1995 C C . ASP C 3 346 ? 128.856 74.864 62.679 1.00 60.32 346 ASP B C 1
ATOM 1996 O O . ASP C 3 346 ? 128.102 74.305 61.877 1.00 60.32 346 ASP B O 1
ATOM 2001 N N . CYS C 3 347 ? 128.964 74.476 63.949 1.00 61.71 347 CYS B N 1
ATOM 2002 C CA . CYS C 3 347 ? 128.162 73.396 64.510 1.00 61.71 347 CYS B CA 1
ATOM 2003 C C . CYS C 3 347 ? 127.234 73.886 65.613 1.00 61.71 347 CYS B C 1
ATOM 2004 O O . CYS C 3 347 ? 126.689 73.066 66.359 1.00 61.71 347 CYS B O 1
ATOM 2007 N N . VAL C 3 348 ? 127.058 75.202 65.746 1.00 57.71 348 VAL B N 1
ATOM 2008 C CA . VAL C 3 348 ? 126.190 75.752 66.783 1.00 57.71 348 VAL B CA 1
ATOM 2009 C C . VAL C 3 348 ? 124.725 75.468 66.467 1.00 57.71 348 VAL B C 1
ATOM 2010 O O . VAL C 3 348 ? 123.943 75.115 67.359 1.00 57.71 348 VAL B O 1
ATOM 2014 N N . ALA C 3 349 ? 124.341 75.587 65.190 1.00 65.75 349 ALA B N 1
ATOM 2015 C CA . ALA C 3 349 ? 122.934 75.512 64.802 1.00 65.75 349 ALA B CA 1
ATOM 2016 C C . ALA C 3 349 ? 122.369 74.103 64.955 1.00 65.75 349 ALA B C 1
ATOM 2017 O O . ALA C 3 349 ? 121.192 73.938 65.298 1.00 65.75 349 ALA B O 1
ATOM 2019 N N . VAL C 3 350 ? 123.183 73.078 64.691 1.00 68.68 350 VAL B N 1
ATOM 2020 C CA . VAL C 3 350 ? 122.713 71.704 64.842 1.00 68.68 350 VAL B CA 1
ATOM 2021 C C . VAL C 3 350 ? 122.551 71.352 66.317 1.00 68.68 350 VAL B C 1
ATOM 2022 O O . VAL C 3 350 ? 121.566 70.717 66.713 1.00 68.68 350 VAL B O 1
ATOM 2026 N N . THR C 3 351 ? 123.503 71.767 67.155 1.00 74.58 351 THR B N 1
ATOM 2027 C CA . THR C 3 351 ? 123.390 71.536 68.591 1.00 74.58 351 THR B CA 1
ATOM 2028 C C . THR C 3 351 ? 122.438 72.512 69.275 1.00 74.58 351 THR B C 1
ATOM 2029 O O . THR C 3 351 ? 122.159 72.342 70.467 1.00 74.58 351 THR B O 1
ATOM 2033 N N . ALA C 3 352 ? 121.960 73.541 68.563 1.00 72.83 352 ALA B N 1
ATOM 2034 C CA . ALA C 3 352 ? 121.009 74.483 69.150 1.00 72.83 352 ALA B CA 1
ATOM 2035 C C . ALA C 3 352 ? 119.671 73.817 69.451 1.00 72.83 352 ALA B C 1
ATOM 2036 O O . ALA C 3 352 ? 119.032 74.130 70.462 1.00 72.83 352 ALA B O 1
ATOM 2038 N N . THR C 3 353 ? 119.227 72.905 68.590 1.00 69.04 353 THR B N 1
ATOM 2039 C CA . THR C 3 353 ? 118.016 72.132 68.867 1.00 69.04 353 THR B CA 1
ATOM 2040 C C . THR C 3 353 ? 118.342 70.806 69.552 1.00 69.04 353 THR B C 1
ATOM 2041 O O . THR C 3 353 ? 117.854 69.746 69.162 1.00 69.04 353 THR B O 1
ATOM 2045 N N . LYS C 3 354 ? 119.173 70.866 70.594 1.00 62.14 354 LYS B N 1
ATOM 2046 C CA . LYS C 3 354 ? 119.515 69.721 71.431 1.00 62.14 354 LYS B CA 1
ATOM 2047 C C . LYS C 3 354 ? 119.630 70.206 72.868 1.00 62.14 354 LYS B C 1
ATOM 2048 O O . LYS C 3 354 ? 120.107 71.318 73.112 1.00 62.14 354 LYS B O 1
ATOM 2054 N N . ASP C 3 355 ? 119.202 69.371 73.812 1.00 56.04 355 ASP B N 1
ATOM 2055 C CA . ASP C 3 355 ? 119.215 69.759 75.217 1.00 56.04 355 ASP B CA 1
ATOM 2056 C C . ASP C 3 355 ? 120.637 69.807 75.765 1.00 56.04 355 ASP B C 1
ATOM 2057 O O . ASP C 3 355 ? 121.466 68.941 75.472 1.00 56.04 355 ASP B O 1
ATOM 2062 N N . ILE C 3 356 ? 120.913 70.833 76.566 1.00 48.05 356 ILE B N 1
ATOM 2063 C CA . ILE C 3 356 ? 122.239 71.061 77.129 1.00 48.05 356 ILE B CA 1
ATOM 2064 C C . ILE C 3 356 ? 122.344 70.319 78.455 1.00 48.05 356 ILE B C 1
ATOM 2065 O O . ILE C 3 356 ? 121.435 70.387 79.291 1.00 48.05 356 ILE B O 1
ATOM 2070 N N . TYR C 3 357 ? 123.457 69.607 78.649 1.00 48.01 357 TYR B N 1
ATOM 2071 C CA . TYR C 3 357 ? 123.729 68.750 79.789 1.00 48.01 357 TYR B CA 1
ATOM 2072 C C . TYR C 3 357 ? 124.822 69.356 80.673 1.00 48.01 357 TYR B C 1
ATOM 2073 O O . TYR C 3 357 ? 125.704 70.058 80.167 1.00 48.01 357 TYR B O 1
ATOM 2082 N N . PRO C 3 358 ? 124.782 69.124 81.995 1.00 42.26 358 PRO B N 1
ATOM 2083 C CA . PRO C 3 358 ? 125.616 69.923 82.917 1.00 42.26 358 PRO B CA 1
ATOM 2084 C C . PRO C 3 358 ? 127.117 69.672 82.833 1.00 42.26 358 PRO B C 1
ATOM 2085 O O . PRO C 3 358 ? 127.876 70.484 83.381 1.00 42.26 358 PRO B O 1
ATOM 2089 N N . HIS C 3 359 ? 127.577 68.603 82.176 1.00 41.54 359 HIS B N 1
ATOM 2090 C CA . HIS C 3 359 ? 129.018 68.424 82.012 1.00 41.54 359 HIS B CA 1
ATOM 2091 C C . HIS C 3 359 ? 129.587 69.446 81.033 1.00 41.54 359 HIS B C 1
ATOM 2092 O O . HIS C 3 359 ? 130.690 69.970 81.244 1.00 41.54 359 HIS B O 1
ATOM 2099 N N . GLN C 3 360 ? 128.819 69.779 79.990 1.00 39.20 360 GLN B N 1
ATOM 2100 C CA . GLN C 3 360 ? 129.219 70.827 79.057 1.00 39.20 360 GLN B CA 1
ATOM 2101 C C . GLN C 3 360 ? 129.229 72.189 79.737 1.00 39.20 360 GLN B C 1
ATOM 2102 O O . GLN C 3 360 ? 130.144 72.991 79.518 1.00 39.20 360 GLN B O 1
ATOM 2108 N N . ILE C 3 361 ? 128.232 72.448 80.589 1.00 34.82 361 ILE B N 1
ATOM 2109 C CA . ILE C 3 361 ? 128.157 73.716 81.308 1.00 34.82 361 ILE B CA 1
ATOM 2110 C C . ILE C 3 361 ? 129.295 73.833 82.315 1.00 34.82 361 ILE B C 1
ATOM 2111 O O . ILE C 3 361 ? 129.865 74.912 82.495 1.00 34.82 361 ILE B O 1
ATOM 2116 N N . LEU C 3 362 ? 129.675 72.722 82.950 1.00 32.12 362 LEU B N 1
ATOM 2117 C CA . LEU C 3 362 ? 130.764 72.767 83.922 1.00 32.12 362 LEU B CA 1
ATOM 2118 C C . LEU C 3 362 ? 132.115 72.947 83.237 1.00 32.12 362 LEU B C 1
ATOM 2119 O O . LEU C 3 362 ? 132.970 73.703 83.724 1.00 32.12 362 LEU B O 1
ATOM 2124 N N . LEU C 3 363 ? 132.320 72.280 82.095 1.00 29.48 363 LEU B N 1
ATOM 2125 C CA . LEU C 3 363 ? 133.568 72.453 81.360 1.00 29.48 363 LEU B CA 1
ATOM 2126 C C . LEU C 3 363 ? 133.651 73.823 80.693 1.00 29.48 363 LEU B C 1
ATOM 2127 O O . LEU C 3 363 ? 134.755 74.327 80.459 1.00 29.48 363 LEU B O 1
ATOM 2132 N N . ALA C 3 364 ? 132.508 74.440 80.382 1.00 30.69 364 ALA B N 1
ATOM 2133 C CA . ALA C 3 364 ? 132.509 75.805 79.873 1.00 30.69 364 ALA B CA 1
ATOM 2134 C C . ALA C 3 364 ? 132.552 76.847 80.983 1.00 30.69 364 ALA B C 1
ATOM 2135 O O . ALA C 3 364 ? 132.808 78.021 80.701 1.00 30.69 364 ALA B O 1
ATOM 2137 N N . GLN C 3 365 ? 132.272 76.452 82.225 1.00 28.62 365 GLN B N 1
ATOM 2138 C CA . GLN C 3 365 ? 132.429 77.343 83.366 1.00 28.62 365 GLN B CA 1
ATOM 2139 C C . GLN C 3 365 ? 133.842 77.340 83.928 1.00 28.62 365 GLN B C 1
ATOM 2140 O O . GLN C 3 365 ? 134.288 78.369 84.449 1.00 28.62 365 GLN B O 1
ATOM 2146 N N . TRP C 3 366 ? 134.553 76.208 83.851 1.00 27.26 366 TRP B N 1
ATOM 2147 C CA . TRP C 3 366 ? 135.944 76.185 84.302 1.00 27.26 366 TRP B CA 1
ATOM 2148 C C . TRP C 3 366 ? 136.831 77.006 83.375 1.00 27.26 366 TRP B C 1
ATOM 2149 O O . TRP C 3 366 ? 137.578 77.884 83.823 1.00 27.26 366 TRP B O 1
ATOM 2160 N N . VAL C 3 367 ? 136.757 76.730 82.074 1.00 29.78 367 VAL B N 1
ATOM 2161 C CA . VAL C 3 367 ? 137.433 77.513 81.046 1.00 29.78 367 VAL B CA 1
ATOM 2162 C C . VAL C 3 367 ? 136.639 78.814 80.924 1.00 29.78 367 VAL B C 1
ATOM 2163 O O . VAL C 3 367 ? 135.473 78.862 81.331 1.00 29.78 367 VAL B O 1
ATOM 2167 N N . MET C 3 368 ? 137.270 79.862 80.374 1.00 29.71 368 MET B N 1
ATOM 2168 C CA . MET C 3 368 ? 136.744 81.231 80.179 1.00 29.71 368 MET B CA 1
ATOM 2169 C C . MET C 3 368 ? 136.033 81.789 81.413 1.00 29.71 368 MET B C 1
ATOM 2170 O O . MET C 3 368 ? 134.928 82.331 81.346 1.00 29.71 368 MET B O 1
ATOM 2175 N N . HIS C 3 369 ? 136.698 81.658 82.559 1.00 25.84 369 HIS B N 1
ATOM 2176 C CA . HIS C 3 369 ? 136.373 82.487 83.709 1.00 25.84 369 HIS B CA 1
ATOM 2177 C C . HIS C 3 369 ? 137.159 83.791 83.707 1.00 25.84 369 HIS B C 1
ATOM 2178 O O . HIS C 3 369 ? 136.736 84.762 84.344 1.00 25.84 369 HIS B O 1
ATOM 2185 N N . LYS C 3 370 ? 138.275 83.836 82.976 1.00 26.90 370 LYS B N 1
ATOM 2186 C CA . LYS C 3 370 ? 139.099 85.035 82.892 1.00 26.90 370 LYS B CA 1
ATOM 2187 C C . LYS C 3 370 ? 138.429 86.150 82.098 1.00 26.90 370 LYS B C 1
ATOM 2188 O O . LYS C 3 370 ? 138.794 87.319 82.266 1.00 26.90 370 LYS B O 1
ATOM 2194 N N . ALA C 3 371 ? 137.457 85.822 81.246 1.00 26.82 371 ALA B N 1
ATOM 2195 C CA . ALA C 3 371 ? 136.775 86.818 80.434 1.00 26.82 371 ALA B CA 1
ATOM 2196 C C . ALA C 3 371 ? 135.258 86.799 80.564 1.00 26.82 371 ALA B C 1
ATOM 2197 O O . ALA C 3 371 ? 134.610 87.730 80.074 1.00 26.82 371 ALA B O 1
ATOM 2199 N N . PHE C 3 372 ? 134.672 85.783 81.202 1.00 24.06 372 PHE B N 1
ATOM 2200 C CA . PHE C 3 372 ? 133.226 85.665 81.325 1.00 24.06 372 PHE B CA 1
ATOM 2201 C C . PHE C 3 372 ? 132.912 85.105 82.709 1.00 24.06 372 PHE B C 1
ATOM 2202 O O . PHE C 3 372 ? 133.578 84.154 83.151 1.00 24.06 372 PHE B O 1
ATOM 2210 N N . PRO C 3 373 ? 131.935 85.668 83.422 1.00 24.48 373 PRO B N 1
ATOM 2211 C CA . PRO C 3 373 ? 131.597 85.143 84.755 1.00 24.48 373 PRO B CA 1
ATOM 2212 C C . PRO C 3 373 ? 130.922 83.781 84.661 1.00 24.48 373 PRO B C 1
ATOM 2213 O O . PRO C 3 373 ? 129.991 83.585 83.877 1.00 24.48 373 PRO B O 1
ATOM 2217 N N . ALA C 3 374 ? 131.405 82.836 85.474 1.00 26.12 374 ALA B N 1
ATOM 2218 C CA . ALA C 3 374 ? 130.901 81.468 85.409 1.00 26.12 374 ALA B CA 1
ATOM 2219 C C . ALA C 3 374 ? 129.512 81.340 86.019 1.00 26.12 374 ALA B C 1
ATOM 2220 O O . ALA C 3 374 ? 128.759 80.430 85.654 1.00 26.12 374 ALA B O 1
ATOM 2222 N N . ARG C 3 375 ? 129.151 82.233 86.941 1.00 28.62 375 ARG B N 1
ATOM 2223 C CA . ARG C 3 375 ? 127.828 82.196 87.549 1.00 28.62 375 ARG B CA 1
ATOM 2224 C C . ARG C 3 375 ? 126.749 82.799 86.660 1.00 28.62 375 ARG B C 1
ATOM 2225 O O . ARG C 3 375 ? 125.565 82.698 86.998 1.00 28.62 375 ARG B O 1
ATOM 2233 N N . ALA C 3 376 ? 127.125 83.418 85.540 1.00 25.98 376 ALA B N 1
ATOM 2234 C CA . ALA C 3 376 ? 126.160 83.966 84.598 1.00 25.98 376 ALA B CA 1
ATOM 2235 C C . ALA C 3 376 ? 125.568 82.917 83.667 1.00 25.98 376 ALA B C 1
ATOM 2236 O O . ALA C 3 376 ? 124.667 83.248 82.892 1.00 25.98 376 ALA B O 1
ATOM 2238 N N . PHE C 3 377 ? 126.050 81.671 83.723 1.00 26.53 377 PHE B N 1
ATOM 2239 C CA . PHE C 3 377 ? 125.566 80.625 82.828 1.00 26.53 377 PHE B CA 1
ATOM 2240 C C . PHE C 3 377 ? 124.134 80.206 83.133 1.00 26.53 377 PHE B C 1
ATOM 2241 O O . PHE C 3 377 ? 123.443 79.711 82.236 1.00 26.53 377 PHE B O 1
ATOM 2249 N N . SER C 3 378 ? 123.677 80.387 84.368 1.00 30.13 378 SER B N 1
ATOM 2250 C CA . SER C 3 378 ? 122.313 80.051 84.752 1.00 30.13 378 SER B CA 1
ATOM 2251 C C . SER C 3 378 ? 121.334 81.193 84.516 1.00 30.13 378 SER B C 1
ATOM 2252 O O . SER C 3 378 ? 120.132 81.014 84.739 1.00 30.13 378 SER B O 1
ATOM 2255 N N . HIS C 3 379 ? 121.815 82.356 84.073 1.00 32.93 379 HIS B N 1
ATOM 2256 C CA . HIS C 3 379 ? 120.967 83.522 83.852 1.00 32.93 379 HIS B CA 1
ATOM 2257 C C . HIS C 3 379 ? 120.986 83.985 82.399 1.00 32.93 379 HIS B C 1
ATOM 2258 O O . HIS C 3 379 ? 120.582 85.114 82.108 1.00 32.93 379 HIS B O 1
ATOM 2265 N N . ILE C 3 380 ? 121.448 83.139 81.480 1.00 29.72 380 ILE B N 1
ATOM 2266 C CA . ILE C 3 380 ? 121.503 83.472 80.063 1.00 29.72 380 ILE B CA 1
ATOM 2267 C C . ILE C 3 380 ? 120.720 82.418 79.285 1.00 29.72 380 ILE B C 1
ATOM 2268 O O . ILE C 3 380 ? 120.395 81.347 79.798 1.00 29.72 380 ILE B O 1
ATOM 2273 N N . ASN C 3 381 ? 120.418 82.739 78.029 1.00 31.40 381 ASN B N 1
ATOM 2274 C CA . ASN C 3 381 ? 119.562 81.893 77.207 1.00 31.40 381 ASN B CA 1
ATOM 2275 C C . ASN C 3 381 ? 120.383 80.778 76.556 1.00 31.40 381 ASN B C 1
ATOM 2276 O O . ASN C 3 381 ? 121.560 80.571 76.861 1.00 31.40 381 ASN B O 1
ATOM 2281 N N . LYS C 3 382 ? 119.750 80.045 75.637 1.00 35.73 382 LYS B N 1
ATOM 2282 C CA . LYS C 3 382 ? 120.379 78.885 75.014 1.00 35.73 382 LYS B CA 1
ATOM 2283 C C . LYS C 3 382 ? 121.380 79.280 73.935 1.00 35.73 382 LYS B C 1
ATOM 2284 O O . LYS C 3 382 ? 122.411 78.613 73.773 1.00 35.73 382 LYS B O 1
ATOM 2290 N N . ASN C 3 383 ? 121.108 80.360 73.200 1.00 32.91 383 ASN B N 1
ATOM 2291 C CA . ASN C 3 383 ? 122.029 80.819 72.168 1.00 32.91 383 ASN B CA 1
ATOM 2292 C C . ASN C 3 383 ? 123.285 81.455 72.746 1.00 32.91 383 ASN B C 1
ATOM 2293 O O . ASN C 3 383 ? 124.259 81.641 72.009 1.00 32.91 383 ASN B O 1
ATOM 2298 N N . ALA C 3 384 ? 123.286 81.792 74.036 1.00 32.07 384 ALA B N 1
ATOM 2299 C CA . ALA C 3 384 ? 124.508 82.239 74.690 1.00 32.07 384 ALA B CA 1
ATOM 2300 C C . ALA C 3 384 ? 125.374 81.058 75.108 1.00 32.07 384 ALA B C 1
ATOM 2301 O O . ALA C 3 384 ? 126.590 81.066 74.880 1.00 32.07 384 ALA B O 1
ATOM 2303 N N . VAL C 3 385 ? 124.764 80.023 75.698 1.00 31.68 385 VAL B N 1
ATOM 2304 C CA . VAL C 3 385 ? 125.550 78.885 76.165 1.00 31.68 385 VAL B CA 1
ATOM 2305 C C . VAL C 3 385 ? 126.030 78.034 74.994 1.00 31.68 385 VAL B C 1
ATOM 2306 O O . VAL C 3 385 ? 127.078 77.388 75.090 1.00 31.68 385 VAL B O 1
ATOM 2310 N N . ASN C 3 386 ? 125.323 78.062 73.855 1.00 32.95 386 ASN B N 1
ATOM 2311 C CA . ASN C 3 386 ? 125.813 77.350 72.676 1.00 32.95 386 ASN B CA 1
ATOM 2312 C C . ASN C 3 386 ? 127.060 78.018 72.103 1.00 32.95 386 ASN B C 1
ATOM 2313 O O . ASN C 3 386 ? 128.035 77.338 71.750 1.00 32.95 386 ASN B O 1
ATOM 2318 N N . HIS C 3 387 ? 127.059 79.352 72.041 1.00 34.23 387 HIS B N 1
ATOM 2319 C CA . HIS C 3 387 ? 128.238 80.073 71.576 1.00 34.23 387 HIS B CA 1
ATOM 2320 C C . HIS C 3 387 ? 129.384 79.974 72.576 1.00 34.23 387 HIS B C 1
ATOM 2321 O O . HIS C 3 387 ? 130.552 79.943 72.173 1.00 34.23 387 HIS B O 1
ATOM 2328 N N . LEU C 3 388 ? 129.077 79.867 73.871 1.00 30.96 388 LEU B N 1
ATOM 2329 C CA . LEU C 3 388 ? 130.138 79.674 74.854 1.00 30.96 388 LEU B CA 1
ATOM 2330 C C . LEU C 3 388 ? 130.724 78.265 74.800 1.00 30.96 388 LEU B C 1
ATOM 2331 O O . LEU C 3 388 ? 131.929 78.096 75.025 1.00 30.96 388 LEU B O 1
ATOM 2336 N N . LEU C 3 389 ? 129.905 77.256 74.479 1.00 33.04 389 LEU B N 1
ATOM 2337 C CA . LEU C 3 389 ? 130.433 75.914 74.240 1.00 33.04 389 LEU B CA 1
ATOM 2338 C C . LEU C 3 389 ? 131.322 75.882 73.003 1.00 33.04 389 LEU B C 1
ATOM 2339 O O . LEU C 3 389 ? 132.387 75.249 73.010 1.00 33.04 389 LEU B O 1
ATOM 2344 N N . ALA C 3 390 ? 130.904 76.572 71.935 1.00 35.51 390 ALA B N 1
ATOM 2345 C CA . ALA C 3 390 ? 131.726 76.642 70.730 1.00 35.51 390 ALA B CA 1
ATOM 2346 C C . ALA C 3 390 ? 133.002 77.447 70.955 1.00 35.51 390 ALA B C 1
ATOM 2347 O O . ALA C 3 390 ? 134.009 77.211 70.279 1.00 35.51 390 ALA B O 1
ATOM 2349 N N . ALA C 3 391 ? 132.981 78.396 71.893 1.00 35.07 391 ALA B N 1
ATOM 2350 C CA . ALA C 3 391 ? 134.192 79.134 72.230 1.00 35.07 391 ALA B CA 1
ATOM 2351 C C . ALA C 3 391 ? 135.132 78.328 73.119 1.00 35.07 391 ALA B C 1
ATOM 2352 O O . ALA C 3 391 ? 136.353 78.464 72.998 1.00 35.07 391 ALA B O 1
ATOM 2354 N N . ALA C 3 392 ? 134.593 77.492 74.010 1.00 34.89 392 ALA B N 1
ATOM 2355 C CA . ALA C 3 392 ? 135.444 76.689 74.883 1.00 34.89 392 ALA B CA 1
ATOM 2356 C C . ALA C 3 392 ? 136.040 75.488 74.160 1.00 34.89 392 ALA B C 1
ATOM 2357 O O . ALA C 3 392 ? 137.154 75.055 74.499 1.00 34.89 392 ALA B O 1
ATOM 2359 N N . GLN C 3 393 ? 135.317 74.943 73.173 1.00 39.34 393 GLN B N 1
ATOM 2360 C CA . GLN C 3 393 ? 135.835 73.821 72.395 1.00 39.34 393 GLN B CA 1
ATOM 2361 C C . GLN C 3 393 ? 137.069 74.210 71.589 1.00 39.34 393 GLN B C 1
ATOM 2362 O O . GLN C 3 393 ? 137.963 73.382 71.392 1.00 39.34 393 GLN B O 1
ATOM 2368 N N . SER C 3 394 ? 137.151 75.472 71.155 1.00 37.65 394 SER B N 1
ATOM 2369 C CA . SER C 3 394 ? 138.329 75.952 70.436 1.00 37.65 394 SER B CA 1
ATOM 2370 C C . SER C 3 394 ? 139.564 75.972 71.330 1.00 37.65 394 SER B C 1
ATOM 2371 O O . SER C 3 394 ? 140.648 75.549 70.907 1.00 37.65 394 SER B O 1
ATOM 2374 N N . LEU C 3 395 ? 139.418 76.445 72.574 1.00 35.39 395 LEU B N 1
ATOM 2375 C CA . LEU C 3 395 ? 140.555 76.476 73.492 1.00 35.39 395 LEU B CA 1
ATOM 2376 C C . LEU C 3 395 ? 140.966 75.076 73.922 1.00 35.39 395 LEU B C 1
ATOM 2377 O O . LEU C 3 395 ? 142.162 74.795 74.065 1.00 35.39 395 LEU B O 1
ATOM 2382 N N . MET C 3 396 ? 139.998 74.180 74.131 1.00 40.45 396 MET B N 1
ATOM 2383 C CA . MET C 3 396 ? 140.372 72.817 74.491 1.00 40.45 396 MET B CA 1
ATOM 2384 C C . MET C 3 396 ? 140.919 72.028 73.307 1.00 40.45 396 MET B C 1
ATOM 2385 O O . MET C 3 396 ? 141.644 71.049 73.515 1.00 40.45 396 MET B O 1
ATOM 2390 N N . TRP C 3 397 ? 140.607 72.437 72.074 1.00 46.10 397 TRP B N 1
ATOM 2391 C CA . TRP C 3 397 ? 141.290 71.882 70.910 1.00 46.10 397 TRP B CA 1
ATOM 2392 C C . TRP C 3 397 ? 142.717 72.408 70.811 1.00 46.10 397 TRP B C 1
ATOM 2393 O O . TRP C 3 397 ? 143.649 71.642 70.539 1.00 46.10 397 TRP B O 1
ATOM 2404 N N . HIS C 3 398 ? 142.907 73.713 71.031 1.00 40.43 398 HIS B N 1
ATOM 2405 C CA . HIS C 3 398 ? 144.219 74.323 70.836 1.00 40.43 398 HIS B CA 1
ATOM 2406 C C . HIS C 3 398 ? 145.205 73.949 71.938 1.00 40.43 398 HIS B C 1
ATOM 2407 O O . HIS C 3 398 ? 146.408 73.838 71.674 1.00 40.43 398 HIS B O 1
ATOM 2414 N N . TRP C 3 399 ? 144.728 73.745 73.167 1.00 35.95 399 TRP B N 1
ATOM 2415 C CA . TRP C 3 399 ? 145.632 73.478 74.280 1.00 35.95 399 TRP B CA 1
ATOM 2416 C C . TRP C 3 399 ? 146.196 72.064 74.276 1.00 35.95 399 TRP B C 1
ATOM 2417 O O . TRP C 3 399 ? 147.150 71.796 75.015 1.00 35.95 399 TRP B O 1
ATOM 2428 N N . GLY C 3 400 ? 145.645 71.160 73.473 1.00 39.60 400 GLY B N 1
ATOM 2429 C CA . GLY C 3 400 ? 146.153 69.810 73.380 1.00 39.60 400 GLY B CA 1
ATOM 2430 C C . GLY C 3 400 ? 145.363 68.762 74.126 1.00 39.60 400 GLY B C 1
ATOM 2431 O O . GLY C 3 400 ? 145.866 67.647 74.305 1.00 39.60 400 GLY B O 1
ATOM 2432 N N . PHE C 3 401 ? 144.149 69.077 74.569 1.00 40.26 401 PHE B N 1
ATOM 2433 C CA . PHE C 3 401 ? 143.279 68.120 75.246 1.00 40.26 401 PHE B CA 1
ATOM 2434 C C . PHE C 3 401 ? 142.143 67.783 74.285 1.00 40.26 401 PHE B C 1
ATOM 2435 O O . PHE C 3 401 ? 141.049 68.343 74.357 1.00 40.26 401 PHE B O 1
ATOM 2443 N N . GLN C 3 402 ? 142.405 66.833 73.390 1.00 49.20 402 GLN B N 1
ATOM 2444 C CA . GLN C 3 402 ? 141.443 66.480 72.356 1.00 49.20 402 GLN B CA 1
ATOM 2445 C C . GLN C 3 402 ? 140.481 65.384 72.785 1.00 49.20 402 GLN B C 1
ATOM 2446 O O . GLN C 3 402 ? 139.430 65.223 72.155 1.00 49.20 402 GLN B O 1
ATOM 2452 N N . GLN C 3 403 ? 140.811 64.627 73.831 1.00 51.96 403 GLN B N 1
ATOM 2453 C CA . GLN C 3 403 ? 139.904 63.602 74.325 1.00 51.96 403 GLN B CA 1
ATOM 2454 C C . GLN C 3 403 ? 138.759 64.182 75.144 1.00 51.96 403 GLN B C 1
ATOM 2455 O O . GLN C 3 403 ? 137.721 63.527 75.281 1.00 51.96 403 GLN B O 1
ATOM 2461 N N . VAL C 3 404 ? 138.922 65.389 75.686 1.00 48.55 404 VAL B N 1
ATOM 2462 C CA . VAL C 3 404 ? 137.857 66.034 76.445 1.00 48.55 404 VAL B CA 1
ATOM 2463 C C . VAL C 3 404 ? 137.149 67.114 75.623 1.00 48.55 404 VAL B C 1
ATOM 2464 O O . VAL C 3 404 ? 135.998 67.460 75.934 1.00 48.55 404 VAL B O 1
ATOM 2468 N N . ALA C 3 405 ? 137.774 67.614 74.552 1.00 48.16 405 ALA B N 1
ATOM 2469 C CA . ALA C 3 405 ? 137.145 68.605 73.689 1.00 48.16 405 ALA B CA 1
ATOM 2470 C C . ALA C 3 405 ? 136.073 68.010 72.788 1.00 48.16 405 ALA B C 1
ATOM 2471 O O . ALA C 3 405 ? 135.295 68.764 72.194 1.00 48.16 405 ALA B O 1
ATOM 2473 N N . VAL C 3 406 ? 136.018 66.683 72.674 1.00 51.14 406 VAL B N 1
ATOM 2474 C CA . VAL C 3 406 ? 134.964 66.034 71.906 1.00 51.14 406 VAL B CA 1
ATOM 2475 C C . VAL C 3 406 ? 133.639 66.114 72.661 1.00 51.14 406 VAL B C 1
ATOM 2476 O O . VAL C 3 406 ? 132.573 66.282 72.052 1.00 51.14 406 VAL B O 1
ATOM 2480 N N . PHE C 3 407 ? 133.689 66.098 73.993 1.00 49.23 407 PHE B N 1
ATOM 2481 C CA . PHE C 3 407 ? 132.507 66.037 74.846 1.00 49.23 407 PHE B CA 1
ATOM 2482 C C . PHE C 3 407 ? 131.786 67.380 75.012 1.00 49.23 407 PHE B C 1
ATOM 2483 O O . PHE C 3 407 ? 130.953 67.498 75.917 1.00 49.23 407 PHE B O 1
ATOM 2491 N N . MET C 3 408 ? 132.067 68.385 74.181 1.00 44.54 408 MET B N 1
ATOM 2492 C CA . MET C 3 408 ? 131.422 69.685 74.334 1.00 44.54 408 MET B CA 1
ATOM 2493 C C . MET C 3 408 ? 130.187 69.832 73.449 1.00 44.54 408 MET B C 1
ATOM 2494 O O . MET C 3 408 ? 129.109 70.183 73.939 1.00 44.54 408 MET B O 1
ATOM 2499 N N . GLN C 3 409 ? 130.326 69.575 72.150 1.00 48.86 409 GLN B N 1
ATOM 2500 C CA . GLN C 3 409 ? 129.205 69.663 71.213 1.00 48.86 409 GLN B CA 1
ATOM 2501 C C . GLN C 3 409 ? 128.589 68.273 71.127 1.00 48.86 409 GLN B C 1
ATOM 2502 O O . GLN C 3 409 ? 128.917 67.475 70.249 1.00 48.86 409 GLN B O 1
ATOM 2508 N N . VAL C 3 410 ? 127.685 67.980 72.060 1.00 53.77 410 VAL B N 1
ATOM 2509 C CA . VAL C 3 410 ? 127.268 66.612 72.369 1.00 53.77 410 VAL B CA 1
ATOM 2510 C C . VAL C 3 410 ? 125.795 66.608 72.761 1.00 53.77 410 VAL B C 1
ATOM 2511 O O . VAL C 3 410 ? 125.359 67.419 73.584 1.00 53.77 410 VAL B O 1
ATOM 2515 N N . GLU C 3 411 ? 125.027 65.699 72.158 1.00 60.53 411 GLU B N 1
ATOM 2516 C CA . GLU C 3 411 ? 123.668 65.399 72.579 1.00 60.53 411 GLU B CA 1
ATOM 2517 C C . GLU C 3 411 ? 123.574 63.922 72.947 1.00 60.53 411 GLU B C 1
ATOM 2518 O O . GLU C 3 411 ? 124.336 63.091 72.445 1.00 60.53 411 GLU B O 1
ATOM 2524 N N . LEU C 3 412 ? 122.632 63.603 73.832 1.00 60.77 412 LEU B N 1
ATOM 2525 C CA . LEU C 3 412 ? 122.583 62.294 74.470 1.00 60.77 412 LEU B CA 1
ATOM 2526 C C . LEU C 3 412 ? 121.967 61.244 73.550 1.00 60.77 412 LEU B C 1
ATOM 2527 O O . LEU C 3 412 ? 121.074 61.531 72.748 1.00 60.77 412 LEU B O 1
ATOM 2532 N N . TYR C 3 413 ? 122.455 60.013 73.685 1.00 65.82 413 TYR B N 1
ATOM 2533 C CA . TYR C 3 413 ? 121.917 58.864 72.960 1.00 65.82 413 TYR B CA 1
ATOM 2534 C C . TYR C 3 413 ? 120.801 58.191 73.752 1.00 65.82 413 TYR B C 1
ATOM 2535 O O . TYR C 3 413 ? 119.828 57.700 73.181 1.00 65.82 413 TYR B O 1
ATOM 2544 N N . ILE C 3 432 ? 148.827 59.505 93.457 1.00 57.29 432 ILE B N 1
ATOM 2545 C CA . ILE C 3 432 ? 148.681 60.199 92.185 1.00 57.29 432 ILE B CA 1
ATOM 2546 C C . ILE C 3 432 ? 149.697 61.334 92.099 1.00 57.29 432 ILE B C 1
ATOM 2547 O O . ILE C 3 432 ? 149.914 62.059 93.070 1.00 57.29 432 ILE B O 1
ATOM 2552 N N . LYS C 3 433 ? 150.318 61.479 90.925 1.00 55.17 433 LYS B N 1
ATOM 2553 C CA . LYS C 3 433 ? 151.340 62.501 90.724 1.00 55.17 433 LYS B CA 1
ATOM 2554 C C . LYS C 3 433 ? 150.761 63.908 90.658 1.00 55.17 433 LYS B C 1
ATOM 2555 O O . LYS C 3 433 ? 151.504 64.878 90.844 1.00 55.17 433 LYS B O 1
ATOM 2561 N N . TYR C 3 434 ? 149.461 64.043 90.399 1.00 49.71 434 TYR B N 1
ATOM 2562 C CA . TYR C 3 434 ? 148.841 65.352 90.243 1.00 49.71 434 TYR B CA 1
ATOM 2563 C C . TYR C 3 434 ? 148.457 66.001 91.567 1.00 49.71 434 TYR B C 1
ATOM 2564 O O . TYR C 3 434 ? 148.159 67.200 91.576 1.00 49.71 434 TYR B O 1
ATOM 2573 N N . LYS C 3 435 ? 148.466 65.251 92.674 1.00 51.95 435 LYS B N 1
ATOM 2574 C CA . LYS C 3 435 ? 147.897 65.754 93.923 1.00 51.95 435 LYS B CA 1
ATOM 2575 C C . LYS C 3 435 ? 148.776 66.823 94.562 1.00 51.95 435 LYS B C 1
ATOM 2576 O O . LYS C 3 435 ? 148.267 67.833 95.059 1.00 51.95 435 LYS B O 1
ATOM 2582 N N . ASP C 3 436 ? 150.097 66.643 94.529 1.00 51.14 436 ASP B N 1
ATOM 2583 C CA . ASP C 3 436 ? 150.988 67.602 95.171 1.00 51.14 436 ASP B CA 1
ATOM 2584 C C . ASP C 3 436 ? 151.166 68.882 94.365 1.00 51.14 436 ASP B C 1
ATOM 2585 O O . ASP C 3 436 ? 151.662 69.874 94.912 1.00 51.14 436 ASP B O 1
ATOM 2590 N N . VAL C 3 437 ? 150.775 68.891 93.091 1.00 44.50 437 VAL B N 1
ATOM 2591 C CA . VAL C 3 437 ? 150.850 70.106 92.288 1.00 44.50 437 VAL B CA 1
ATOM 2592 C C . VAL C 3 437 ? 149.466 70.750 92.244 1.00 44.50 437 VAL B C 1
ATOM 2593 O O . VAL C 3 437 ? 149.342 71.970 92.079 1.00 44.50 437 VAL B O 1
ATOM 2597 N N . MET C 3 438 ? 148.413 69.951 92.456 1.00 40.09 438 MET B N 1
ATOM 2598 C CA . MET C 3 438 ? 147.074 70.511 92.574 1.00 40.09 438 MET B CA 1
ATOM 2599 C C . MET C 3 438 ? 146.839 71.105 93.958 1.00 40.09 438 MET B C 1
ATOM 2600 O O . MET C 3 438 ? 146.012 72.012 94.105 1.00 40.09 438 MET B O 1
ATOM 2605 N N . ASP C 3 439 ? 147.588 70.648 94.963 1.00 40.22 439 ASP B N 1
ATOM 2606 C CA . ASP C 3 439 ? 147.603 71.302 96.263 1.00 40.22 439 ASP B CA 1
ATOM 2607 C C . ASP C 3 439 ? 148.441 72.572 96.261 1.00 40.22 439 ASP B C 1
ATOM 2608 O O . ASP C 3 439 ? 148.298 73.393 97.173 1.00 40.22 439 ASP B O 1
ATOM 2613 N N . GLU C 3 440 ? 149.307 72.749 95.264 1.00 38.52 440 GLU B N 1
ATOM 2614 C CA . GLU C 3 440 ? 150.093 73.967 95.119 1.00 38.52 440 GLU B CA 1
ATOM 2615 C C . GLU C 3 440 ? 149.371 75.010 94.277 1.00 38.52 440 GLU B C 1
ATOM 2616 O O . GLU C 3 440 ? 149.437 76.206 94.583 1.00 38.52 440 GLU B O 1
ATOM 2622 N N . LEU C 3 441 ? 148.674 74.579 93.224 1.00 34.77 441 LEU B N 1
ATOM 2623 C CA . LEU C 3 441 ? 147.901 75.516 92.416 1.00 34.77 441 LEU B CA 1
ATOM 2624 C C . LEU C 3 441 ? 146.601 75.917 93.100 1.00 34.77 441 LEU B C 1
ATOM 2625 O O . LEU C 3 441 ? 146.125 77.041 92.905 1.00 34.77 441 LEU B O 1
ATOM 2630 N N . TYR C 3 442 ? 146.017 75.021 93.899 1.00 32.15 442 TYR B N 1
ATOM 2631 C CA . TYR C 3 442 ? 144.798 75.287 94.661 1.00 32.15 442 TYR B CA 1
ATOM 2632 C C . TYR C 3 442 ? 145.111 75.048 96.134 1.00 32.15 442 TYR B C 1
ATOM 2633 O O . TYR C 3 442 ? 144.865 73.952 96.660 1.00 32.15 442 TYR B O 1
ATOM 2642 N N . PRO C 3 443 ? 145.659 76.050 96.833 1.00 29.91 443 PRO B N 1
ATOM 2643 C CA . PRO C 3 443 ? 146.108 75.828 98.215 1.00 29.91 443 PRO B CA 1
ATOM 2644 C C . PRO C 3 443 ? 144.972 75.757 99.225 1.00 29.91 443 PRO B C 1
ATOM 2645 O O . PRO C 3 443 ? 145.088 75.066 100.241 1.00 29.91 443 PRO B O 1
ATOM 2649 N N . HIS C 3 444 ? 143.876 76.465 98.962 1.00 25.59 444 HIS B N 1
ATOM 2650 C CA . HIS C 3 444 ? 142.740 76.484 99.875 1.00 25.59 444 HIS B CA 1
ATOM 2651 C C . HIS C 3 444 ? 141.976 75.170 99.765 1.00 25.59 444 HIS B C 1
ATOM 2652 O O . HIS C 3 444 ? 141.480 74.821 98.688 1.00 25.59 444 HIS B O 1
ATOM 2659 N N . GLN C 3 445 ? 141.883 74.446 100.875 1.00 31.54 445 GLN B N 1
ATOM 2660 C CA . GLN C 3 445 ? 141.306 73.112 100.899 1.00 31.54 445 GLN B CA 1
ATOM 2661 C C . GLN C 3 445 ? 140.163 73.052 101.904 1.00 31.54 445 GLN B C 1
ATOM 2662 O O . GLN C 3 445 ? 140.032 73.909 102.781 1.00 31.54 445 GLN B O 1
ATOM 2668 N N . ARG C 3 446 ? 139.338 72.016 101.771 1.00 36.22 446 ARG B N 1
ATOM 2669 C CA . ARG C 3 446 ? 138.167 71.852 102.623 1.00 36.22 446 ARG B CA 1
ATOM 2670 C C . ARG C 3 446 ? 138.567 71.181 103.932 1.00 36.22 446 ARG B C 1
ATOM 2671 O O . ARG C 3 446 ? 139.179 70.107 103.922 1.00 36.22 446 ARG B O 1
ATOM 2679 N N . GLN C 3 447 ? 138.238 71.825 105.053 1.00 41.36 447 GLN B N 1
ATOM 2680 C CA . GLN C 3 447 ? 138.490 71.249 106.369 1.00 41.36 447 GLN B CA 1
ATOM 2681 C C . GLN C 3 447 ? 137.641 70.001 106.582 1.00 41.36 447 GLN B C 1
ATOM 2682 O O . GLN C 3 447 ? 136.511 69.907 106.093 1.00 41.36 447 GLN B O 1
ATOM 2688 N N . GLN C 3 448 ? 138.191 69.038 107.316 1.00 49.90 448 GLN B N 1
ATOM 2689 C CA . GLN C 3 448 ? 137.556 67.744 107.508 1.00 49.90 448 GLN B CA 1
ATOM 2690 C C . GLN C 3 448 ? 137.329 67.470 108.989 1.00 49.90 448 GLN B C 1
ATOM 2691 O O . GLN C 3 448 ? 138.039 67.992 109.854 1.00 49.90 448 GLN B O 1
ATOM 2697 N N . ARG C 3 449 ? 136.324 66.643 109.264 1.00 63.48 449 ARG B N 1
ATOM 2698 C CA . ARG C 3 449 ? 135.961 66.265 110.623 1.00 63.48 449 ARG B CA 1
ATOM 2699 C C . ARG C 3 449 ? 136.818 65.093 111.085 1.00 63.48 449 ARG B C 1
ATOM 2700 O O . ARG C 3 449 ? 136.947 64.092 110.372 1.00 63.48 449 ARG B O 1
ATOM 2708 N N . ALA C 3 450 ? 137.403 65.223 112.274 1.00 77.99 450 ALA B N 1
ATOM 2709 C CA . ALA C 3 450 ? 138.232 64.162 112.830 1.00 77.99 450 ALA B CA 1
ATOM 2710 C C . ALA C 3 450 ? 137.374 62.985 113.278 1.00 77.99 450 ALA B C 1
ATOM 2711 O O . ALA C 3 450 ? 136.257 63.161 113.772 1.00 77.99 450 ALA B O 1
ATOM 2713 N N . ILE C 3 451 ? 137.906 61.777 113.106 1.00 93.08 451 ILE B N 1
ATOM 2714 C CA . ILE C 3 451 ? 137.192 60.542 113.421 1.00 93.08 451 ILE B CA 1
ATOM 2715 C C . ILE C 3 451 ? 138.023 59.796 114.458 1.00 93.08 451 ILE B C 1
ATOM 2716 O O . ILE C 3 451 ? 139.049 59.190 114.120 1.00 93.08 451 ILE B O 1
ATOM 2721 N N . ASN C 3 452 ? 137.577 59.848 115.718 1.00 100.46 452 ASN B N 1
ATOM 2722 C CA . ASN C 3 452 ? 138.151 59.132 116.865 1.00 100.46 452 ASN B CA 1
ATOM 2723 C C . ASN C 3 452 ? 139.626 59.495 117.078 1.00 100.46 452 ASN B C 1
ATOM 2724 O O . ASN C 3 452 ? 140.525 58.653 117.030 1.00 100.46 452 ASN B O 1
ATOM 2729 N N . GLY C 3 453 ? 139.834 60.786 117.337 1.00 95.42 453 GLY B N 1
ATOM 2730 C CA . GLY C 3 453 ? 141.128 61.338 117.703 1.00 95.42 453 GLY B CA 1
ATOM 2731 C C . GLY C 3 453 ? 142.276 61.168 116.727 1.00 95.42 453 GLY B C 1
ATOM 2732 O O . GLY C 3 453 ? 143.346 60.682 117.106 1.00 95.42 453 GLY B O 1
ATOM 2733 N N . VAL C 3 454 ? 142.074 61.566 115.475 1.00 89.42 454 VAL B N 1
ATOM 2734 C CA . VAL C 3 454 ? 143.163 61.654 114.503 1.00 89.42 454 VAL B CA 1
ATOM 2735 C C . VAL C 3 454 ? 142.865 62.810 113.550 1.00 89.42 454 VAL B C 1
ATOM 2736 O O . VAL C 3 454 ? 141.737 62.934 113.047 1.00 89.42 454 VAL B O 1
ATOM 2740 N N . PRO C 3 455 ? 143.805 63.736 113.349 1.00 81.89 455 PRO B N 1
ATOM 2741 C CA . PRO C 3 455 ? 143.551 64.857 112.429 1.00 81.89 455 PRO B CA 1
ATOM 2742 C C . PRO C 3 455 ? 143.555 64.388 110.981 1.00 81.89 455 PRO B C 1
ATOM 2743 O O . PRO C 3 455 ? 144.570 63.908 110.469 1.00 81.89 455 PRO B O 1
ATOM 2747 N N . VAL C 3 456 ? 142.408 64.519 110.326 1.00 65.62 456 VAL B N 1
ATOM 2748 C CA . VAL C 3 456 ? 142.279 64.156 108.922 1.00 65.62 456 VAL B CA 1
ATOM 2749 C C . VAL C 3 456 ? 142.902 65.251 108.069 1.00 65.62 456 VAL B C 1
ATOM 2750 O O . VAL C 3 456 ? 142.750 66.446 108.356 1.00 65.62 456 VAL B O 1
ATOM 2754 N N . ALA C 3 457 ? 143.626 64.843 107.030 1.00 53.46 457 ALA B N 1
ATOM 2755 C CA . ALA C 3 457 ? 144.186 65.799 106.088 1.00 53.46 457 ALA B CA 1
ATOM 2756 C C . ALA C 3 457 ? 143.063 66.454 105.285 1.00 53.46 457 ALA B C 1
ATOM 2757 O O . ALA C 3 457 ? 142.064 65.798 104.970 1.00 53.46 457 ALA B O 1
ATOM 2759 N N . PRO C 3 458 ? 143.180 67.744 104.966 1.00 42.72 458 PRO B N 1
ATOM 2760 C CA . PRO C 3 458 ? 142.096 68.423 104.247 1.00 42.72 458 PRO B CA 1
ATOM 2761 C C . PRO C 3 458 ? 141.978 67.956 102.805 1.00 42.72 458 PRO B C 1
ATOM 2762 O O . PRO C 3 458 ? 142.969 67.665 102.131 1.00 42.72 458 PRO B O 1
ATOM 2766 N N . VAL C 3 459 ? 140.736 67.891 102.340 1.00 36.96 459 VAL B N 1
ATOM 2767 C CA . VAL C 3 459 ? 140.418 67.430 100.994 1.00 36.96 459 VAL B CA 1
ATOM 2768 C C . VAL C 3 459 ? 140.566 68.608 100.040 1.00 36.96 459 VAL B C 1
ATOM 2769 O O . VAL C 3 459 ? 140.101 69.716 100.335 1.00 36.96 459 VAL B O 1
ATOM 2773 N N . ASN C 3 460 ? 141.245 68.379 98.914 1.00 35.13 460 ASN B N 1
ATOM 2774 C CA . ASN C 3 460 ? 141.426 69.423 97.913 1.00 35.13 460 ASN B CA 1
ATOM 2775 C C . ASN C 3 460 ? 140.094 69.796 97.276 1.00 35.13 460 ASN B C 1
ATOM 2776 O O . ASN C 3 460 ? 139.274 68.933 96.953 1.00 35.13 460 ASN B O 1
ATOM 2781 N N . ILE C 3 461 ? 139.885 71.102 97.098 1.00 33.79 461 ILE B N 1
ATOM 2782 C CA . ILE C 3 461 ? 138.607 71.598 96.602 1.00 33.79 461 ILE B CA 1
ATOM 2783 C C . ILE C 3 461 ? 138.470 71.408 95.093 1.00 33.79 461 ILE B C 1
ATOM 2784 O O . ILE C 3 461 ? 137.354 71.486 94.562 1.00 33.79 461 ILE B O 1
ATOM 2789 N N . ALA C 3 462 ? 139.566 71.127 94.389 1.00 33.43 462 ALA B N 1
ATOM 2790 C CA . ALA C 3 462 ? 139.518 70.913 92.950 1.00 33.43 462 ALA B CA 1
ATOM 2791 C C . ALA C 3 462 ? 139.324 69.452 92.570 1.00 33.43 462 ALA B C 1
ATOM 2792 O O . ALA C 3 462 ? 139.048 69.167 91.401 1.00 33.43 462 ALA B O 1
ATOM 2794 N N . GLY C 3 463 ? 139.454 68.523 93.520 1.00 33.81 463 GLY B N 1
ATOM 2795 C CA . GLY C 3 463 ? 139.210 67.124 93.213 1.00 33.81 463 GLY B CA 1
ATOM 2796 C C . GLY C 3 463 ? 137.744 66.754 93.218 1.00 33.81 463 GLY B C 1
ATOM 2797 O O . GLY C 3 463 ? 137.329 65.853 92.481 1.00 33.81 463 GLY B O 1
ATOM 2798 N N . ILE C 3 464 ? 136.941 67.440 94.036 1.00 34.63 464 ILE B N 1
ATOM 2799 C CA . ILE C 3 464 ? 135.501 67.206 94.051 1.00 34.63 464 ILE B CA 1
ATOM 2800 C C . ILE C 3 464 ? 134.875 67.683 92.746 1.00 34.63 464 ILE B C 1
ATOM 2801 O O . ILE C 3 464 ? 133.947 67.052 92.223 1.00 34.63 464 ILE B O 1
ATOM 2806 N N . ALA C 3 465 ? 135.411 68.762 92.168 1.00 35.08 465 ALA B N 1
ATOM 2807 C CA . ALA C 3 465 ? 134.891 69.280 90.907 1.00 35.08 465 ALA B CA 1
ATOM 2808 C C . ALA C 3 465 ? 135.203 68.343 89.745 1.00 35.08 465 ALA B C 1
ATOM 2809 O O . ALA C 3 465 ? 134.327 68.065 88.914 1.00 35.08 465 ALA B O 1
ATOM 2811 N N . VAL C 3 466 ? 136.432 67.819 89.681 1.00 35.14 466 VAL B N 1
ATOM 2812 C CA . VAL C 3 466 ? 136.756 66.871 88.622 1.00 35.14 466 VAL B CA 1
ATOM 2813 C C . VAL C 3 466 ? 136.087 65.521 88.857 1.00 35.14 466 VAL B C 1
ATOM 2814 O O . VAL C 3 466 ? 135.806 64.807 87.891 1.00 35.14 466 VAL B O 1
ATOM 2818 N N . GLN C 3 467 ? 135.749 65.181 90.106 1.00 37.74 467 GLN B N 1
ATOM 2819 C CA . GLN C 3 467 ? 134.984 63.963 90.345 1.00 37.74 467 GLN B CA 1
ATOM 2820 C C . GLN C 3 467 ? 133.529 64.121 89.920 1.00 37.74 467 GLN B C 1
ATOM 2821 O O . GLN C 3 467 ? 132.940 63.178 89.377 1.00 37.74 467 GLN B O 1
ATOM 2827 N N . SER C 3 468 ? 132.951 65.308 90.130 1.00 37.33 468 SER B N 1
ATOM 2828 C CA . SER C 3 468 ? 131.597 65.574 89.654 1.00 37.33 468 SER B CA 1
ATOM 2829 C C . SER C 3 468 ? 131.551 65.650 88.133 1.00 37.33 468 SER B C 1
ATOM 2830 O O . SER C 3 468 ? 130.538 65.294 87.518 1.00 37.33 468 SER B O 1
ATOM 2833 N N . ALA C 3 469 ? 132.634 66.120 87.508 1.00 39.31 469 ALA B N 1
ATOM 2834 C CA . ALA C 3 469 ? 132.697 66.115 86.049 1.00 39.31 469 ALA B CA 1
ATOM 2835 C C . ALA C 3 469 ? 132.869 64.703 85.502 1.00 39.31 469 ALA B C 1
ATOM 2836 O O . ALA C 3 469 ? 132.257 64.349 84.488 1.00 39.31 469 ALA B O 1
ATOM 2838 N N . HIS C 3 470 ? 133.698 63.883 86.157 1.00 40.64 470 HIS B N 1
ATOM 2839 C CA . HIS C 3 470 ? 133.933 62.522 85.690 1.00 40.64 470 HIS B CA 1
ATOM 2840 C C . HIS C 3 470 ? 132.716 61.632 85.910 1.00 40.64 470 HIS B C 1
ATOM 2841 O O . HIS C 3 470 ? 132.469 60.716 85.117 1.00 40.64 470 HIS B O 1
ATOM 2848 N N . ALA C 3 471 ? 131.936 61.891 86.960 1.00 40.69 471 ALA B N 1
ATOM 2849 C CA . ALA C 3 471 ? 130.706 61.145 87.184 1.00 40.69 471 ALA B CA 1
ATOM 2850 C C . ALA C 3 471 ? 129.579 61.568 86.251 1.00 40.69 471 ALA B C 1
ATOM 2851 O O . ALA C 3 471 ? 128.577 60.852 86.154 1.00 40.69 471 ALA B O 1
ATOM 2853 N N . SER C 3 472 ? 129.716 62.704 85.570 1.00 44.60 472 SER B N 1
ATOM 2854 C CA . SER C 3 472 ? 128.718 63.175 84.618 1.00 44.60 472 SER B CA 1
ATOM 2855 C C . SER C 3 472 ? 129.051 62.827 83.175 1.00 44.60 472 SER B C 1
ATOM 2856 O O . SER C 3 472 ? 128.137 62.723 82.351 1.00 44.60 472 SER B O 1
ATOM 2859 N N . ILE C 3 473 ? 130.335 62.658 82.849 1.00 46.23 473 ILE B N 1
ATOM 2860 C CA . ILE C 3 473 ? 130.716 62.194 81.517 1.00 46.23 473 ILE B CA 1
ATOM 2861 C C . ILE C 3 473 ? 130.305 60.739 81.325 1.00 46.23 473 ILE B C 1
ATOM 2862 O O . ILE C 3 473 ? 129.688 60.376 80.317 1.00 46.23 473 ILE B O 1
ATOM 2867 N N . ARG C 3 474 ? 130.615 59.888 82.307 1.00 47.24 474 ARG B N 1
ATOM 2868 C CA . ARG C 3 474 ? 130.347 58.457 82.229 1.00 47.24 474 ARG B CA 1
ATOM 2869 C C . ARG C 3 474 ? 128.967 58.081 82.759 1.00 47.24 474 ARG B C 1
ATOM 2870 O O . ARG C 3 474 ? 128.761 56.936 83.183 1.00 47.24 474 ARG B O 1
ATOM 2878 N N . SER C 3 475 ? 128.015 59.014 82.750 1.00 52.37 475 SER B N 1
ATOM 2879 C CA . SER C 3 475 ? 126.660 58.729 83.206 1.00 52.37 475 SER B CA 1
ATOM 2880 C C . SER C 3 475 ? 125.807 58.088 82.119 1.00 52.37 475 SER B C 1
ATOM 2881 O O . SER C 3 475 ? 124.969 57.230 82.416 1.00 52.37 475 SER B O 1
ATOM 2884 N N . SER C 3 476 ? 126.004 58.485 80.863 1.00 58.85 476 SER B N 1
ATOM 2885 C CA . SER C 3 476 ? 125.261 57.917 79.749 1.00 58.85 476 SER B CA 1
ATOM 2886 C C . SER C 3 476 ? 126.112 58.012 78.491 1.00 58.85 476 SER B C 1
ATOM 2887 O O . SER C 3 476 ? 127.171 58.645 78.477 1.00 58.85 476 SER B O 1
ATOM 2890 N N . ASN C 3 477 ? 125.636 57.371 77.427 1.00 62.69 477 ASN B N 1
ATOM 2891 C CA . ASN C 3 477 ? 126.323 57.430 76.148 1.00 62.69 477 ASN B CA 1
ATOM 2892 C C . ASN C 3 477 ? 125.967 58.718 75.412 1.00 62.69 477 ASN B C 1
ATOM 2893 O O . ASN C 3 477 ? 124.987 59.398 75.729 1.00 62.69 477 ASN B O 1
ATOM 2898 N N . TRP C 3 478 ? 126.785 59.051 74.415 1.00 58.78 478 TRP B N 1
ATOM 2899 C CA . TRP C 3 478 ? 126.691 60.336 73.743 1.00 58.78 478 TRP B CA 1
ATOM 2900 C C . TRP C 3 478 ? 126.775 60.149 72.234 1.00 58.78 478 TRP B C 1
ATOM 2901 O O . TRP C 3 478 ? 127.247 59.125 71.737 1.00 58.78 478 TRP B O 1
ATOM 2912 N N . ILE C 3 479 ? 126.302 61.163 71.510 1.00 60.82 479 ILE B N 1
ATOM 2913 C CA . ILE C 3 479 ? 126.370 61.217 70.054 1.00 60.82 479 ILE B CA 1
ATOM 2914 C C . ILE C 3 479 ? 127.125 62.482 69.664 1.00 60.82 479 ILE B C 1
ATOM 2915 O O . ILE C 3 479 ? 126.803 63.575 70.143 1.00 60.82 479 ILE B O 1
ATOM 2920 N N . TYR C 3 480 ? 128.127 62.330 68.800 1.00 57.85 480 TYR B N 1
ATOM 2921 C CA . TYR C 3 480 ? 128.994 63.437 68.417 1.00 57.85 480 TYR B CA 1
ATOM 2922 C C . TYR C 3 480 ? 128.354 64.255 67.301 1.00 57.85 480 TYR B C 1
ATOM 2923 O O . TYR C 3 480 ? 128.000 63.711 66.249 1.00 57.85 480 TYR B O 1
ATOM 2932 N N . HIS C 3 481 ? 128.206 65.560 67.531 1.00 57.04 481 HIS B N 1
ATOM 2933 C CA . HIS C 3 481 ? 127.770 66.514 66.510 1.00 57.04 481 HIS B CA 1
ATOM 2934 C C . HIS C 3 481 ? 128.741 67.691 66.551 1.00 57.04 481 HIS B C 1
ATOM 2935 O O . HIS C 3 481 ? 128.459 68.711 67.184 1.00 57.04 481 HIS B O 1
ATOM 2942 N N . GLY C 3 482 ? 129.871 67.561 65.859 1.00 56.42 482 GLY B N 1
ATOM 2943 C CA . GLY C 3 482 ? 130.897 68.577 65.895 1.00 56.42 482 GLY B CA 1
ATOM 2944 C C . GLY C 3 482 ? 131.796 68.560 64.675 1.00 56.42 482 GLY B C 1
ATOM 2945 O O . GLY C 3 482 ? 131.441 68.017 63.624 1.00 56.42 482 GLY B O 1
ATOM 2946 N N . PRO C 3 483 ? 132.973 69.181 64.787 1.00 55.57 483 PRO B N 1
ATOM 2947 C CA . PRO C 3 483 ? 133.915 69.187 63.658 1.00 55.57 483 PRO B CA 1
ATOM 2948 C C . PRO C 3 483 ? 134.509 67.809 63.405 1.00 55.57 483 PRO B C 1
ATOM 2949 O O . PRO C 3 483 ? 134.810 67.058 64.336 1.00 55.57 483 PRO B O 1
ATOM 2953 N N . ASP C 3 484 ? 134.678 67.487 62.121 1.00 59.29 484 ASP B N 1
ATOM 2954 C CA . ASP C 3 484 ? 135.167 66.169 61.730 1.00 59.29 484 ASP B CA 1
ATOM 2955 C C . ASP C 3 484 ? 136.666 66.016 61.954 1.00 59.29 484 ASP B C 1
ATOM 2956 O O . ASP C 3 484 ? 137.154 64.888 62.083 1.00 59.29 484 ASP B O 1
ATOM 2961 N N . ARG C 3 485 ? 137.409 67.125 61.992 1.00 58.98 485 ARG B N 1
ATOM 2962 C CA . ARG C 3 485 ? 138.846 67.043 62.229 1.00 58.98 485 ARG B CA 1
ATOM 2963 C C . ARG C 3 485 ? 139.152 66.698 63.681 1.00 58.98 485 ARG B C 1
ATOM 2964 O O . ARG C 3 485 ? 140.116 65.972 63.956 1.00 58.98 485 ARG B O 1
ATOM 2972 N N . LEU C 3 486 ? 138.333 67.187 64.617 1.00 57.30 486 LEU B N 1
ATOM 2973 C CA . LEU C 3 486 ? 138.515 66.857 66.028 1.00 57.30 486 LEU B CA 1
ATOM 2974 C C . LEU C 3 486 ? 138.213 65.389 66.306 1.00 57.30 486 LEU B C 1
ATOM 2975 O O . LEU C 3 486 ? 138.799 64.797 67.220 1.00 57.30 486 LEU B O 1
ATOM 2980 N N . PHE C 3 487 ? 137.331 64.777 65.512 1.00 65.68 487 PHE B N 1
ATOM 2981 C CA . PHE C 3 487 ? 137.001 63.369 65.687 1.00 65.68 487 PHE B CA 1
ATOM 2982 C C . PHE C 3 487 ? 138.123 62.435 65.249 1.00 65.68 487 PHE B C 1
ATOM 2983 O O . PHE C 3 487 ? 138.106 61.260 65.630 1.00 65.68 487 PHE B O 1
ATOM 2991 N N . LYS C 3 488 ? 139.087 62.916 64.461 1.00 66.50 488 LYS B N 1
ATOM 2992 C CA . LYS C 3 488 ? 140.276 62.133 64.155 1.00 66.50 488 LYS B CA 1
ATOM 2993 C C . LYS C 3 488 ? 141.526 62.638 64.864 1.00 66.50 488 LYS B C 1
ATOM 2994 O O . LYS C 3 488 ? 142.535 61.923 64.882 1.00 66.50 488 LYS B O 1
ATOM 3000 N N . GLU C 3 489 ? 141.496 63.854 65.422 1.00 64.20 489 GLU B N 1
ATOM 3001 C CA . GLU C 3 489 ? 142.560 64.267 66.335 1.00 64.20 489 GLU B CA 1
ATOM 3002 C C . GLU C 3 489 ? 142.563 63.405 67.592 1.00 64.20 489 GLU B C 1
ATOM 3003 O O . GLU C 3 489 ? 143.627 62.997 68.071 1.00 64.20 489 GLU B O 1
ATOM 3009 N N . ALA C 3 490 ? 141.384 63.121 68.138 1.00 70.24 490 ALA B N 1
ATOM 3010 C CA . ALA C 3 490 ? 141.229 62.111 69.175 1.00 70.24 490 ALA B CA 1
ATOM 3011 C C . ALA C 3 490 ? 140.996 60.762 68.507 1.00 70.24 490 ALA B C 1
ATOM 3012 O O . ALA C 3 490 ? 140.152 60.647 67.612 1.00 70.24 490 ALA B O 1
ATOM 3014 N N . GLU C 3 491 ? 141.750 59.751 68.933 1.00 74.60 491 GLU B N 1
ATOM 3015 C CA . GLU C 3 491 ? 141.765 58.449 68.265 1.00 74.60 491 GLU B CA 1
ATOM 3016 C C . GLU C 3 491 ? 140.469 57.707 68.572 1.00 74.60 491 GLU B C 1
ATOM 3017 O O . GLU C 3 491 ? 140.379 56.927 69.521 1.00 74.60 491 GLU B O 1
ATOM 3023 N N . GLN C 3 492 ? 139.453 57.953 67.745 1.00 77.66 492 GLN B N 1
ATOM 3024 C CA . GLN C 3 492 ? 138.166 57.280 67.842 1.00 77.66 492 GLN B CA 1
ATOM 3025 C C . GLN C 3 492 ? 137.722 56.830 66.458 1.00 77.66 492 GLN B C 1
ATOM 3026 O O . GLN C 3 492 ? 137.822 57.587 65.488 1.00 77.66 492 GLN B O 1
ATOM 3032 N N . VAL C 3 493 ? 137.228 55.598 66.375 1.00 92.43 493 VAL B N 1
ATOM 3033 C CA . VAL C 3 493 ? 136.779 55.000 65.123 1.00 92.43 493 VAL B CA 1
ATOM 3034 C C . VAL C 3 493 ? 135.260 54.904 65.150 1.00 92.43 493 VAL B C 1
ATOM 3035 O O . VAL C 3 493 ? 134.669 54.560 66.181 1.00 92.43 493 VAL B O 1
ATOM 3039 N N . THR C 3 494 ? 134.630 55.211 64.018 1.00 98.43 494 THR B N 1
ATOM 3040 C CA . THR C 3 494 ? 133.175 55.217 63.924 1.00 98.43 494 THR B CA 1
ATOM 3041 C C . THR C 3 494 ? 132.657 53.812 63.638 1.00 98.43 494 THR B C 1
ATOM 3042 O O . THR C 3 494 ? 133.060 53.182 62.654 1.00 98.43 494 THR B O 1
ATOM 3046 N N . GLN C 3 495 ? 131.764 53.324 64.495 1.00 101.60 495 GLN B N 1
ATOM 3047 C CA . GLN C 3 495 ? 130.951 52.154 64.193 1.00 101.60 495 GLN B CA 1
ATOM 3048 C C . GLN C 3 495 ? 129.458 52.452 64.210 1.00 101.60 495 GLN B C 1
ATOM 3049 O O . GLN C 3 495 ? 128.704 51.801 63.484 1.00 101.60 495 GLN B O 1
ATOM 3055 N N . ASN C 3 496 ? 129.019 53.415 65.021 1.00 96.75 496 ASN B N 1
ATOM 3056 C CA . ASN C 3 496 ? 127.682 53.981 64.932 1.00 96.75 496 ASN B CA 1
ATOM 3057 C C . ASN C 3 496 ? 127.680 55.471 65.237 1.00 96.75 496 ASN B C 1
ATOM 3058 O O . ASN C 3 496 ? 126.603 56.079 65.247 1.00 96.75 496 ASN B O 1
ATOM 3063 N N . LYS C 3 497 ? 128.857 56.067 65.450 1.00 89.03 497 LYS B N 1
ATOM 3064 C CA . LYS C 3 497 ? 129.057 57.409 66.009 1.00 89.03 497 LYS B CA 1
ATOM 3065 C C . LYS C 3 497 ? 128.268 57.571 67.313 1.00 89.03 497 LYS B C 1
ATOM 3066 O O . LYS C 3 497 ? 127.543 58.543 67.535 1.00 89.03 497 LYS B O 1
ATOM 3072 N N . VAL C 3 498 ? 128.385 56.560 68.166 1.00 79.94 498 VAL B N 1
ATOM 3073 C CA . VAL C 3 498 ? 128.028 56.661 69.575 1.00 79.94 498 VAL B CA 1
ATOM 3074 C C . VAL C 3 498 ? 129.325 56.860 70.341 1.00 79.94 498 VAL B C 1
ATOM 3075 O O . VAL C 3 498 ? 130.272 56.078 70.193 1.00 79.94 498 VAL B O 1
ATOM 3079 N N . LEU C 3 499 ? 129.375 57.909 71.156 1.00 67.64 499 LEU B N 1
ATOM 3080 C CA . LEU C 3 499 ? 130.631 58.383 71.714 1.00 67.64 499 LEU B CA 1
ATOM 3081 C C . LEU C 3 499 ? 131.059 57.512 72.887 1.00 67.64 499 LEU B C 1
ATOM 3082 O O . LEU C 3 499 ? 130.288 57.297 73.828 1.00 67.64 499 LEU B O 1
ATOM 3087 N N . VAL C 3 500 ? 132.292 57.019 72.825 1.00 64.04 500 VAL B N 1
ATOM 3088 C CA . VAL C 3 500 ? 132.861 56.177 73.868 1.00 64.04 500 VAL B CA 1
ATOM 3089 C C . VAL C 3 500 ? 133.761 57.032 74.747 1.00 64.04 500 VAL B C 1
ATOM 3090 O O . VAL C 3 500 ? 134.234 58.102 74.343 1.00 64.04 500 VAL B O 1
ATOM 3094 N N . VAL C 3 501 ? 133.974 56.571 75.971 1.00 53.90 501 VAL B N 1
ATOM 3095 C CA . VAL C 3 501 ? 134.733 57.299 76.982 1.00 53.90 501 VAL B CA 1
ATOM 3096 C C . VAL C 3 501 ? 136.055 56.569 77.196 1.00 53.90 501 VAL B C 1
ATOM 3097 O O . VAL C 3 501 ? 136.048 55.363 77.476 1.00 53.90 501 VAL B O 1
ATOM 3101 N N . PRO C 3 502 ? 137.199 57.240 77.072 1.00 50.70 502 PRO B N 1
ATOM 3102 C CA . PRO C 3 502 ? 138.482 56.573 77.317 1.00 50.70 502 PRO B CA 1
ATOM 3103 C C . PRO C 3 502 ? 138.716 56.352 78.805 1.00 50.70 502 PRO B C 1
ATOM 3104 O O . PRO C 3 502 ? 138.017 56.885 79.668 1.00 50.70 502 PRO B O 1
ATOM 3108 N N . ALA C 3 503 ? 139.727 55.532 79.098 1.00 49.27 503 ALA B N 1
ATOM 3109 C CA . ALA C 3 503 ? 140.063 55.217 80.480 1.00 49.27 503 ALA B CA 1
ATOM 3110 C C . ALA C 3 503 ? 140.839 56.330 81.171 1.00 49.27 503 ALA B C 1
ATOM 3111 O O . ALA C 3 503 ? 140.832 56.395 82.405 1.00 49.27 503 ALA B O 1
ATOM 3113 N N . THR C 3 504 ? 141.504 57.202 80.412 1.00 48.25 504 THR B N 1
ATOM 3114 C CA . THR C 3 504 ? 142.301 58.292 80.964 1.00 48.25 504 THR B CA 1
ATOM 3115 C C . THR C 3 504 ? 141.545 59.620 80.986 1.00 48.25 504 THR B C 1
ATOM 3116 O O . THR C 3 504 ? 142.166 60.693 80.959 1.00 48.25 504 THR B O 1
ATOM 3120 N N . ILE C 3 505 ? 140.212 59.566 81.068 1.00 44.37 505 ILE B N 1
ATOM 3121 C CA . ILE C 3 505 ? 139.410 60.784 81.005 1.00 44.37 505 ILE B CA 1
ATOM 3122 C C . ILE C 3 505 ? 139.565 61.603 82.287 1.00 44.37 505 ILE B C 1
ATOM 3123 O O . ILE C 3 505 ? 139.637 62.837 82.240 1.00 44.37 505 ILE B O 1
ATOM 3128 N N . LYS C 3 506 ? 139.697 60.935 83.438 1.00 42.13 506 LYS B N 1
ATOM 3129 C CA . LYS C 3 506 ? 139.909 61.654 84.689 1.00 42.13 506 LYS B CA 1
ATOM 3130 C C . LYS C 3 506 ? 141.295 62.279 84.739 1.00 42.13 506 LYS B C 1
ATOM 3131 O O . LYS C 3 506 ? 141.453 63.397 85.242 1.00 42.13 506 LYS B O 1
ATOM 3137 N N . SER C 3 507 ? 142.293 61.599 84.169 1.00 41.17 507 SER B N 1
ATOM 3138 C CA . SER C 3 507 ? 143.641 62.151 84.124 1.00 41.17 507 SER B CA 1
ATOM 3139 C C . SER C 3 507 ? 143.736 63.333 83.167 1.00 41.17 507 SER B C 1
ATOM 3140 O O . SER C 3 507 ? 144.428 64.312 83.467 1.00 41.17 507 SER B O 1
ATOM 3143 N N . VAL C 3 508 ? 143.023 63.290 82.039 1.00 41.35 508 VAL B N 1
ATOM 3144 C CA . VAL C 3 508 ? 143.104 64.427 81.124 1.00 41.35 508 VAL B CA 1
ATOM 3145 C C . VAL C 3 508 ? 142.247 65.595 81.631 1.00 41.35 508 VAL B C 1
ATOM 3146 O O . VAL C 3 508 ? 142.590 66.760 81.398 1.00 41.35 508 VAL B O 1
ATOM 3150 N N . ILE C 3 509 ? 141.178 65.321 82.391 1.00 38.59 509 ILE B N 1
ATOM 3151 C CA . ILE C 3 509 ? 140.428 66.396 83.039 1.00 38.59 509 ILE B CA 1
ATOM 3152 C C . ILE C 3 509 ? 141.265 67.043 84.141 1.00 38.59 509 ILE B C 1
ATOM 3153 O O . ILE C 3 509 ? 141.288 68.275 84.283 1.00 38.59 509 ILE B O 1
ATOM 3158 N N . THR C 3 510 ? 142.011 66.228 84.899 1.00 39.40 510 THR B N 1
ATOM 3159 C CA . THR C 3 510 ? 142.911 66.758 85.920 1.00 39.40 510 THR B CA 1
ATOM 3160 C C . THR C 3 510 ? 144.046 67.567 85.301 1.00 39.40 510 THR B C 1
ATOM 3161 O O . THR C 3 510 ? 144.436 68.606 85.844 1.00 39.40 510 THR B O 1
ATOM 3165 N N . GLU C 3 511 ? 144.566 67.125 84.151 1.00 38.89 511 GLU B N 1
ATOM 3166 C CA . GLU C 3 511 ? 145.592 67.897 83.454 1.00 38.89 511 GLU B CA 1
ATOM 3167 C C . GLU C 3 511 ? 145.035 69.200 82.891 1.00 38.89 511 GLU B C 1
ATOM 3168 O O . GLU C 3 511 ? 145.743 70.214 82.868 1.00 38.89 511 GLU B O 1
ATOM 3174 N N . LEU C 3 512 ? 143.770 69.195 82.456 1.00 34.17 512 LEU B N 1
ATOM 3175 C CA . LEU C 3 512 ? 143.113 70.427 82.024 1.00 34.17 512 LEU B CA 1
ATOM 3176 C C . LEU C 3 512 ? 142.956 71.410 83.180 1.00 34.17 512 LEU B C 1
ATOM 3177 O O . LEU C 3 512 ? 143.176 72.616 83.014 1.00 34.17 512 LEU B O 1
ATOM 3182 N N . VAL C 3 513 ? 142.603 70.907 84.366 1.00 33.54 513 VAL B N 1
ATOM 3183 C CA . VAL C 3 513 ? 142.454 71.781 85.529 1.00 33.54 513 VAL B CA 1
ATOM 3184 C C . VAL C 3 513 ? 143.817 72.286 86.011 1.00 33.54 513 VAL B C 1
ATOM 3185 O O . VAL C 3 513 ? 143.939 73.438 86.448 1.00 33.54 513 VAL B O 1
ATOM 3189 N N . ILE C 3 514 ? 144.869 71.473 85.874 1.00 34.88 514 ILE B N 1
ATOM 3190 C CA . ILE C 3 514 ? 146.223 71.927 86.196 1.00 34.88 514 ILE B CA 1
ATOM 3191 C C . ILE C 3 514 ? 146.681 73.007 85.214 1.00 34.88 514 ILE B C 1
ATOM 3192 O O . ILE C 3 514 ? 147.301 74.004 85.611 1.00 34.88 514 ILE B O 1
ATOM 3197 N N . HIS C 3 515 ? 146.341 72.852 83.929 1.00 36.36 515 HIS B N 1
ATOM 3198 C CA . HIS C 3 515 ? 146.674 73.872 82.935 1.00 36.36 515 HIS B CA 1
ATOM 3199 C C . HIS C 3 515 ? 145.892 75.161 83.169 1.00 36.36 515 HIS B C 1
ATOM 3200 O O . HIS C 3 515 ? 146.410 76.258 82.930 1.00 36.36 515 HIS B O 1
ATOM 3207 N N . LEU C 3 516 ? 144.642 75.049 83.629 1.00 32.59 516 LEU B N 1
ATOM 3208 C CA . LEU C 3 516 ? 143.877 76.241 83.985 1.00 32.59 516 LEU B CA 1
ATOM 3209 C C . LEU C 3 516 ? 144.413 76.899 85.251 1.00 32.59 516 LEU B C 1
ATOM 3210 O O . LEU C 3 516 ? 144.326 78.124 85.397 1.00 32.59 516 LEU B O 1
ATOM 3215 N N . GLY C 3 517 ? 144.962 76.107 86.174 1.00 32.86 517 GLY B N 1
ATOM 3216 C CA . GLY C 3 517 ? 145.526 76.677 87.386 1.00 32.86 517 GLY B CA 1
ATOM 3217 C C . GLY C 3 517 ? 146.851 77.374 87.146 1.00 32.86 517 GLY B C 1
ATOM 3218 O O . GLY C 3 517 ? 147.145 78.395 87.774 1.00 32.86 517 GLY B O 1
ATOM 3219 N N . LYS C 3 518 ? 147.675 76.826 86.247 1.00 33.45 518 LYS B N 1
ATOM 3220 C CA . LYS C 3 518 ? 148.928 77.487 85.892 1.00 33.45 518 LYS B CA 1
ATOM 3221 C C . LYS C 3 518 ? 148.685 78.764 85.097 1.00 33.45 518 LYS B C 1
ATOM 3222 O O . LYS C 3 518 ? 149.488 79.701 85.174 1.00 33.45 518 LYS B O 1
ATOM 3228 N N . LEU C 3 519 ? 147.594 78.816 84.330 1.00 35.81 519 LEU B N 1
ATOM 3229 C CA . LEU C 3 519 ? 147.298 79.997 83.528 1.00 35.81 519 LEU B CA 1
ATOM 3230 C C . LEU C 3 519 ? 146.829 81.163 84.389 1.00 35.81 519 LEU B C 1
ATOM 3231 O O . LEU C 3 519 ? 147.093 82.324 84.057 1.00 35.81 519 LEU B O 1
ATOM 3236 N N . ASN C 3 520 ? 146.145 80.879 85.498 1.00 31.47 520 ASN B N 1
ATOM 3237 C CA . ASN C 3 520 ? 145.596 81.906 86.374 1.00 31.47 520 ASN B CA 1
ATOM 3238 C C . ASN C 3 520 ? 146.288 81.930 87.735 1.00 31.47 520 ASN B C 1
ATOM 3239 O O . ASN C 3 520 ? 145.645 82.168 88.760 1.00 31.47 520 ASN B O 1
ATOM 3244 N N . GLN C 3 521 ? 147.592 81.676 87.762 1.00 37.23 521 GLN B N 1
ATOM 3245 C CA . GLN C 3 521 ? 148.343 81.699 89.013 1.00 37.23 521 GLN B CA 1
ATOM 3246 C C . GLN C 3 521 ? 149.054 83.034 89.200 1.00 37.23 521 GLN B C 1
ATOM 3247 O O . GLN C 3 521 ? 150.239 83.166 88.892 1.00 37.23 521 GLN B O 1
ATOM 3253 N N . SER D 4 2 ? 113.320 156.675 125.187 1.00 52.57 2 SER C N 1
ATOM 3254 C CA . SER D 4 2 ? 112.439 155.514 125.198 1.00 52.57 2 SER C CA 1
ATOM 3255 C C . SER D 4 2 ? 113.150 154.294 125.777 1.00 52.57 2 SER C C 1
ATOM 3256 O O . SER D 4 2 ? 113.063 153.205 125.202 1.00 52.57 2 SER C O 1
ATOM 3259 N N . GLN D 4 3 ? 113.819 154.513 126.921 1.00 51.10 3 GLN C N 1
ATOM 3260 C CA . GLN D 4 3 ? 114.659 153.549 127.662 1.00 51.10 3 GLN C CA 1
ATOM 3261 C C . GLN D 4 3 ? 115.598 152.762 126.734 1.00 51.10 3 GLN C C 1
ATOM 3262 O O . GLN D 4 3 ? 115.662 151.533 126.739 1.00 51.10 3 GLN C O 1
ATOM 3268 N N . LEU D 4 4 ? 116.379 153.519 125.960 1.00 40.48 4 LEU C N 1
ATOM 3269 C CA . LEU D 4 4 ? 117.276 152.919 124.978 1.00 40.48 4 LEU C CA 1
ATOM 3270 C C . LEU D 4 4 ? 118.519 152.319 125.630 1.00 40.48 4 LEU C C 1
ATOM 3271 O O . LEU D 4 4 ? 118.961 151.231 125.244 1.00 40.48 4 LEU C O 1
ATOM 3276 N N . GLY D 4 5 ? 119.098 153.014 126.612 1.00 36.96 5 GLY C N 1
ATOM 3277 C CA . GLY D 4 5 ? 120.371 152.592 127.169 1.00 36.96 5 GLY C CA 1
ATOM 3278 C C . GLY D 4 5 ? 120.295 151.499 128.213 1.00 36.96 5 GLY C C 1
ATOM 3279 O O . GLY D 4 5 ? 121.325 150.899 128.533 1.00 36.96 5 GLY C O 1
ATOM 3280 N N . ARG D 4 6 ? 119.112 151.222 128.754 1.00 36.32 6 ARG C N 1
ATOM 3281 C CA . ARG D 4 6 ? 118.979 150.277 129.853 1.00 36.32 6 ARG C CA 1
ATOM 3282 C C . ARG D 4 6 ? 118.449 148.932 129.368 1.00 36.32 6 ARG C C 1
ATOM 3283 O O . ARG D 4 6 ? 117.654 148.852 128.427 1.00 36.32 6 ARG C O 1
ATOM 3291 N N . ARG D 4 7 ? 118.927 147.865 130.011 1.00 27.81 7 ARG C N 1
ATOM 3292 C CA . ARG D 4 7 ? 118.534 146.495 129.706 1.00 27.81 7 ARG C CA 1
ATOM 3293 C C . ARG D 4 7 ? 118.337 145.748 131.017 1.00 27.81 7 ARG C C 1
ATOM 3294 O O . ARG D 4 7 ? 119.128 145.909 131.950 1.00 27.81 7 ARG C O 1
ATOM 3302 N N . GLU D 4 8 ? 117.283 144.929 131.091 1.00 27.16 8 GLU C N 1
ATOM 3303 C CA . GLU D 4 8 ? 116.903 144.297 132.351 1.00 27.16 8 GLU C CA 1
ATOM 3304 C C . GLU D 4 8 ? 116.692 142.791 132.210 1.00 27.16 8 GLU C C 1
ATOM 3305 O O . GLU D 4 8 ? 115.866 142.206 132.917 1.00 27.16 8 GLU C O 1
ATOM 3311 N N . ILE D 4 9 ? 117.444 142.137 131.328 1.00 22.50 9 ILE C N 1
ATOM 3312 C CA . ILE D 4 9 ? 117.399 140.685 131.182 1.00 22.50 9 ILE C CA 1
ATOM 3313 C C . ILE D 4 9 ? 118.823 140.160 131.281 1.00 22.50 9 ILE C C 1
ATOM 3314 O O . ILE D 4 9 ? 119.686 140.542 130.481 1.00 22.50 9 ILE C O 1
ATOM 3319 N N . ASP D 4 10 ? 119.069 139.285 132.252 1.00 23.00 10 ASP C N 1
ATOM 3320 C CA . ASP D 4 10 ? 120.388 138.725 132.486 1.00 23.00 10 ASP C CA 1
ATOM 3321 C C . ASP D 4 10 ? 120.481 137.329 131.870 1.00 23.00 10 ASP C C 1
ATOM 3322 O O . ASP D 4 10 ? 119.579 136.873 131.161 1.00 23.00 10 ASP C O 1
ATOM 3327 N N . LEU D 4 11 ? 121.590 136.638 132.144 1.00 20.68 11 LEU C N 1
ATOM 3328 C CA . LEU D 4 11 ? 121.886 135.355 131.517 1.00 20.68 11 LEU C CA 1
ATOM 3329 C C . LEU D 4 11 ? 121.028 134.210 132.041 1.00 20.68 11 LEU C C 1
ATOM 3330 O O . LEU D 4 11 ? 120.989 133.152 131.405 1.00 20.68 11 LEU C O 1
ATOM 3335 N N . THR D 4 12 ? 120.342 134.387 133.168 1.00 21.47 12 THR C N 1
ATOM 3336 C CA . THR D 4 12 ? 119.567 133.308 133.765 1.00 21.47 12 THR C CA 1
ATOM 3337 C C . THR D 4 12 ? 118.142 133.224 133.235 1.00 21.47 12 THR C C 1
ATOM 3338 O O . THR D 4 12 ? 117.461 132.227 133.496 1.00 21.47 12 THR C O 1
ATOM 3342 N N . LEU D 4 13 ? 117.675 134.233 132.500 1.00 20.10 13 LEU C N 1
ATOM 3343 C CA . LEU D 4 13 ? 116.351 134.183 131.894 1.00 20.10 13 LEU C CA 1
ATOM 3344 C C . LEU D 4 13 ? 116.369 133.650 130.469 1.00 20.10 13 LEU C C 1
ATOM 3345 O O . LEU D 4 13 ? 115.347 133.133 130.005 1.00 20.10 13 LEU C O 1
ATOM 3350 N N . LEU D 4 14 ? 117.497 133.761 129.772 1.00 18.21 14 LEU C N 1
ATOM 3351 C CA . LEU D 4 14 ? 117.661 133.221 128.429 1.00 18.21 14 LEU C CA 1
ATOM 3352 C C . LEU D 4 14 ? 118.406 131.896 128.526 1.00 18.21 14 LEU C C 1
ATOM 3353 O O . LEU D 4 14 ? 119.533 131.852 129.030 1.00 18.21 14 LEU C O 1
ATOM 3358 N N . GLY D 4 15 ? 117.777 130.821 128.053 1.00 18.12 15 GLY C N 1
ATOM 3359 C CA . GLY D 4 15 ? 118.381 129.505 128.142 1.00 18.12 15 GLY C CA 1
ATOM 3360 C C . GLY D 4 15 ? 119.564 129.296 127.219 1.00 18.12 15 GLY C C 1
ATOM 3361 O O . GLY D 4 15 ? 120.706 129.203 127.679 1.00 18.12 15 GLY C O 1
ATOM 3362 N N . HIS D 4 16 ? 119.310 129.224 125.912 1.00 16.62 16 HIS C N 1
ATOM 3363 C CA . HIS D 4 16 ? 120.376 129.187 124.922 1.00 16.62 16 HIS C CA 1
ATOM 3364 C C . HIS D 4 16 ? 120.480 130.477 124.124 1.00 16.62 16 HIS C C 1
ATOM 3365 O O . HIS D 4 16 ? 121.401 130.612 123.312 1.00 16.62 16 HIS C O 1
ATOM 3372 N N . THR D 4 17 ? 119.560 131.423 124.334 1.00 18.10 17 THR C N 1
ATOM 3373 C CA . THR D 4 17 ? 119.623 132.719 123.670 1.00 18.10 17 THR C CA 1
ATOM 3374 C C . THR D 4 17 ? 120.773 133.569 124.202 1.00 18.10 17 THR C C 1
ATOM 3375 O O . THR D 4 17 ? 121.266 134.452 123.491 1.00 18.10 17 THR C O 1
ATOM 3379 N N . GLY D 4 18 ? 121.245 133.294 125.419 1.00 18.18 18 GLY C N 1
ATOM 3380 C CA . GLY D 4 18 ? 122.388 133.998 125.978 1.00 18.18 18 GLY C CA 1
ATOM 3381 C C . GLY D 4 18 ? 123.725 133.648 125.351 1.00 18.18 18 GLY C C 1
ATOM 3382 O O . GLY D 4 18 ? 124.730 134.275 125.702 1.00 18.18 18 GLY C O 1
ATOM 3383 N N . LEU D 4 19 ? 123.763 132.664 124.445 1.00 17.62 19 LEU C N 1
ATOM 3384 C CA . LEU D 4 19 ? 125.005 132.321 123.763 1.00 17.62 19 LEU C CA 1
ATOM 3385 C C . LEU D 4 19 ? 125.425 133.399 122.772 1.00 17.62 19 LEU C C 1
ATOM 3386 O O . LEU D 4 19 ? 126.618 133.532 122.474 1.00 17.62 19 LEU C O 1
ATOM 3391 N N . ASP D 4 20 ? 124.474 134.171 122.249 1.00 18.92 20 ASP C N 1
ATOM 3392 C CA . ASP D 4 20 ? 124.818 135.237 121.328 1.00 18.92 20 ASP C CA 1
ATOM 3393 C C . ASP D 4 20 ? 124.336 136.581 121.861 1.00 18.92 20 ASP C C 1
ATOM 3394 O O . ASP D 4 20 ? 123.305 136.646 122.541 1.00 18.92 20 ASP C O 1
ATOM 3399 N N . PRO D 4 21 ? 125.069 137.658 121.607 1.00 17.47 21 PRO C N 1
ATOM 3400 C CA . PRO D 4 21 ? 124.573 138.997 121.930 1.00 17.47 21 PRO C CA 1
ATOM 3401 C C . PRO D 4 21 ? 123.633 139.480 120.830 1.00 17.47 21 PRO C C 1
ATOM 3402 O O . PRO D 4 21 ? 123.406 138.789 119.835 1.00 17.47 21 PRO C O 1
ATOM 3406 N N . TRP D 4 22 ? 123.095 140.690 121.039 1.00 17.42 22 TRP C N 1
ATOM 3407 C CA . TRP D 4 22 ? 122.161 141.363 120.125 1.00 17.42 22 TRP C CA 1
ATOM 3408 C C . TRP D 4 22 ? 120.919 140.512 119.859 1.00 17.42 22 TRP C C 1
ATOM 3409 O O . TRP D 4 22 ? 120.432 140.424 118.730 1.00 17.42 22 TRP C O 1
ATOM 3420 N N . TYR D 4 23 ? 120.409 139.871 120.914 1.00 17.11 23 TYR C N 1
ATOM 3421 C CA . TYR D 4 23 ? 119.247 139.000 120.774 1.00 17.11 23 TYR C CA 1
ATOM 3422 C C . TYR D 4 23 ? 117.964 139.795 120.566 1.00 17.11 23 TYR C C 1
ATOM 3423 O O . TYR D 4 23 ? 117.025 139.298 119.933 1.00 17.11 23 TYR C O 1
ATOM 3432 N N . GLY D 4 24 ? 117.900 141.023 121.089 1.00 17.88 24 GLY C N 1
ATOM 3433 C CA . GLY D 4 24 ? 116.712 141.838 120.919 1.00 17.88 24 GLY C CA 1
ATOM 3434 C C . GLY D 4 24 ? 116.583 142.477 119.556 1.00 17.88 24 GLY C C 1
ATOM 3435 O O . GLY D 4 24 ? 115.490 142.923 119.194 1.00 17.88 24 GLY C O 1
ATOM 3436 N N . THR D 4 25 ? 117.674 142.530 118.792 1.00 16.48 25 THR C N 1
ATOM 3437 C CA . THR D 4 25 ? 117.621 143.049 117.433 1.00 16.48 25 THR C CA 1
ATOM 3438 C C . THR D 4 25 ? 117.192 141.992 116.424 1.00 16.48 25 THR C C 1
ATOM 3439 O O . THR D 4 25 ? 116.767 142.345 115.319 1.00 16.48 25 THR C O 1
ATOM 3443 N N . THR D 4 26 ? 117.297 140.715 116.777 1.00 17.86 26 THR C N 1
ATOM 3444 C CA . THR D 4 26 ? 116.853 139.628 115.918 1.00 17.86 26 THR C CA 1
ATOM 3445 C C . THR D 4 26 ? 115.408 139.272 116.248 1.00 17.86 26 THR C C 1
ATOM 3446 O O . THR D 4 26 ? 115.017 139.246 117.419 1.00 17.86 26 THR C O 1
ATOM 3450 N N . SER D 4 27 ? 114.615 139.020 115.208 1.00 19.72 27 SER C N 1
ATOM 3451 C CA . SER D 4 27 ? 113.240 138.577 115.384 1.00 19.72 27 SER C CA 1
ATOM 3452 C C . SER D 4 27 ? 113.196 137.184 116.010 1.00 19.72 27 SER C C 1
ATOM 3453 O O . SER D 4 27 ? 114.148 136.403 115.928 1.00 19.72 27 SER C O 1
ATOM 3456 N N . SER D 4 28 ? 112.062 136.874 116.642 1.00 23.28 28 SER C N 1
ATOM 3457 C CA . SER D 4 28 ? 111.927 135.626 117.382 1.00 23.28 28 SER C CA 1
ATOM 3458 C C . SER D 4 28 ? 111.788 134.408 116.480 1.00 23.28 28 SER C C 1
ATOM 3459 O O . SER D 4 28 ? 112.158 133.305 116.901 1.00 23.28 28 SER C O 1
ATOM 3462 N N . ALA D 4 29 ? 111.314 134.584 115.245 1.00 21.79 29 ALA C N 1
ATOM 3463 C CA . ALA D 4 29 ? 111.250 133.471 114.306 1.00 21.79 29 ALA C CA 1
ATOM 3464 C C . ALA D 4 29 ? 112.636 133.070 113.823 1.00 21.79 29 ALA C C 1
ATOM 3465 O O . ALA D 4 29 ? 112.852 131.908 113.461 1.00 21.79 29 ALA C O 1
ATOM 3467 N N . ARG D 4 30 ? 113.580 134.009 113.816 1.00 20.11 30 ARG C N 1
ATOM 3468 C CA . ARG D 4 30 ? 114.973 133.688 113.545 1.00 20.11 30 ARG C CA 1
ATOM 3469 C C . ARG D 4 30 ? 115.744 133.395 114.823 1.00 20.11 30 ARG C C 1
ATOM 3470 O O . ARG D 4 30 ? 116.725 132.643 114.792 1.00 20.11 30 ARG C O 1
ATOM 3478 N N . GLY D 4 31 ? 115.307 133.967 115.948 1.00 18.55 31 GLY C N 1
ATOM 3479 C CA . GLY D 4 31 ? 115.906 133.654 117.231 1.00 18.55 31 GLY C CA 1
ATOM 3480 C C . GLY D 4 31 ? 115.631 132.244 117.708 1.00 18.55 31 GLY C C 1
ATOM 3481 O O . GLY D 4 31 ? 116.423 131.700 118.483 1.00 18.55 31 GLY C O 1
ATOM 3482 N N . ALA D 4 32 ? 114.529 131.640 117.265 1.00 19.08 32 ALA C N 1
ATOM 3483 C CA . ALA D 4 32 ? 114.308 130.222 117.510 1.00 19.08 32 ALA C CA 1
ATOM 3484 C C . ALA D 4 32 ? 115.028 129.341 116.500 1.00 19.08 32 ALA C C 1
ATOM 3485 O O . ALA D 4 32 ? 115.428 128.222 116.844 1.00 19.08 32 ALA C O 1
ATOM 3487 N N . MET D 4 33 ? 115.243 129.839 115.279 1.00 16.53 33 MET C N 1
ATOM 3488 C CA . MET D 4 33 ? 116.003 129.089 114.287 1.00 16.53 33 MET C CA 1
ATOM 3489 C C . MET D 4 33 ? 117.481 129.025 114.638 1.00 16.53 33 MET C C 1
ATOM 3490 O O . MET D 4 33 ? 118.141 128.032 114.320 1.00 16.53 33 MET C O 1
ATOM 3495 N N . PHE D 4 34 ? 118.009 130.069 115.287 1.00 13.97 34 PHE C N 1
ATOM 3496 C CA . PHE D 4 34 ? 119.390 130.043 115.763 1.00 13.97 34 PHE C CA 1
ATOM 3497 C C . PHE D 4 34 ? 119.599 128.967 116.822 1.00 13.97 34 PHE C C 1
ATOM 3498 O O . PHE D 4 34 ? 120.639 128.298 116.831 1.00 13.97 34 PHE C O 1
ATOM 3506 N N . VAL D 4 35 ? 118.621 128.774 117.706 1.00 16.39 35 VAL C N 1
ATOM 3507 C CA . VAL D 4 35 ? 118.750 127.750 118.734 1.00 16.39 35 VAL C CA 1
ATOM 3508 C C . VAL D 4 35 ? 118.465 126.366 118.146 1.00 16.39 35 VAL C C 1
ATOM 3509 O O . VAL D 4 35 ? 119.037 125.363 118.590 1.00 16.39 35 VAL C O 1
ATOM 3513 N N . THR D 4 36 ? 117.617 126.291 117.116 1.00 12.01 36 THR C N 1
ATOM 3514 C CA . THR D 4 36 ? 117.405 125.021 116.427 1.00 12.01 36 THR C CA 1
ATOM 3515 C C . THR D 4 36 ? 118.640 124.601 115.630 1.00 12.01 36 THR C C 1
ATOM 3516 O O . THR D 4 36 ? 118.907 123.402 115.486 1.00 12.01 36 THR C O 1
ATOM 3520 N N . HIS D 4 37 ? 119.419 125.568 115.134 1.00 17.49 37 HIS C N 1
ATOM 3521 C CA . HIS D 4 37 ? 120.581 125.238 114.314 1.00 17.49 37 HIS C CA 1
ATOM 3522 C C . HIS D 4 37 ? 121.741 124.714 115.155 1.00 17.49 37 HIS C C 1
ATOM 3523 O O . HIS D 4 37 ? 122.449 123.794 114.729 1.00 17.49 37 HIS C O 1
ATOM 3530 N N . ILE D 4 38 ? 121.970 125.288 116.340 1.00 11.63 38 ILE C N 1
ATOM 3531 C CA . ILE D 4 38 ? 122.933 124.688 117.257 1.00 11.63 38 ILE C CA 1
ATOM 3532 C C . ILE D 4 38 ? 122.330 123.415 117.836 1.00 11.63 38 ILE C C 1
ATOM 3533 O O . ILE D 4 38 ? 121.121 123.334 118.094 1.00 11.63 38 ILE C O 1
ATOM 3538 N N . GLY D 4 39 ? 123.169 122.400 118.019 1.00 18.67 39 GLY C N 1
ATOM 3539 C CA . GLY D 4 39 ? 122.693 121.055 118.237 1.00 18.67 39 GLY C CA 1
ATOM 3540 C C . GLY D 4 39 ? 122.438 120.278 116.965 1.00 18.67 39 GLY C C 1
ATOM 3541 O O . GLY D 4 39 ? 122.131 119.082 117.036 1.00 18.67 39 GLY C O 1
ATOM 3542 N N . GLN D 4 40 ? 122.539 120.930 115.807 1.00 17.79 40 GLN C N 1
ATOM 3543 C CA . GLN D 4 40 ? 122.557 120.268 114.510 1.00 17.79 40 GLN C CA 1
ATOM 3544 C C . GLN D 4 40 ? 123.886 120.482 113.801 1.00 17.79 40 GLN C C 1
ATOM 3545 O O . GLN D 4 40 ? 124.036 120.076 112.642 1.00 17.79 40 GLN C O 1
ATOM 3551 N N . ALA D 4 41 ? 124.851 121.114 114.468 1.00 15.59 41 ALA C N 1
ATOM 3552 C CA . ALA D 4 41 ? 126.121 121.462 113.856 1.00 15.59 41 ALA C CA 1
ATOM 3553 C C . ALA D 4 41 ? 127.188 120.472 114.285 1.00 15.59 41 ALA C C 1
ATOM 3554 O O . ALA D 4 41 ? 127.463 120.360 115.490 1.00 15.59 41 ALA C O 1
ATOM 3556 N N . PRO D 4 42 ? 127.810 119.743 113.364 1.00 16.03 42 PRO C N 1
ATOM 3557 C CA . PRO D 4 42 ? 128.924 118.871 113.738 1.00 16.03 42 PRO C CA 1
ATOM 3558 C C . PRO D 4 42 ? 130.196 119.670 113.980 1.00 16.03 42 PRO C C 1
ATOM 3559 O O . PRO D 4 42 ? 130.355 120.801 113.518 1.00 16.03 42 PRO C O 1
ATOM 3563 N N . GLU D 4 43 ? 131.109 119.054 114.726 1.00 12.83 43 GLU C N 1
ATOM 3564 C CA . GLU D 4 43 ? 132.372 119.698 115.054 1.00 12.83 43 GLU C CA 1
ATOM 3565 C C . GLU D 4 43 ? 133.305 119.666 113.850 1.00 12.83 43 GLU C C 1
ATOM 3566 O O . GLU D 4 43 ? 133.569 118.601 113.284 1.00 12.83 43 GLU C O 1
ATOM 3572 N N . VAL D 4 44 ? 133.804 120.836 113.464 1.00 12.66 44 VAL C N 1
ATOM 3573 C CA . VAL D 4 44 ? 134.678 120.971 112.312 1.00 12.66 44 VAL C CA 1
ATOM 3574 C C . VAL D 4 44 ? 136.125 120.990 112.788 1.00 12.66 44 VAL C C 1
ATOM 3575 O O . VAL D 4 44 ? 136.418 121.157 113.975 1.00 12.66 44 VAL C O 1
ATOM 3579 N N . ASN D 4 45 ? 137.048 120.796 111.840 1.00 14.49 45 ASN C N 1
ATOM 3580 C CA . ASN D 4 45 ? 138.462 120.685 112.186 1.00 14.49 45 ASN C CA 1
ATOM 3581 C C . ASN D 4 45 ? 139.061 122.024 112.602 1.00 14.49 45 ASN C C 1
ATOM 3582 O O . ASN D 4 45 ? 140.014 122.053 113.390 1.00 14.49 45 ASN C O 1
ATOM 3587 N N . GLY D 4 46 ? 138.530 123.134 112.095 1.00 19.16 46 GLY C N 1
ATOM 3588 C CA . GLY D 4 46 ? 139.002 124.438 112.514 1.00 19.16 46 GLY C CA 1
ATOM 3589 C C . GLY D 4 46 ? 138.099 125.059 113.558 1.00 19.16 46 GLY C C 1
ATOM 3590 O O . GLY D 4 46 ? 137.072 125.655 113.225 1.00 19.16 46 GLY C O 1
ATOM 3591 N N . ASN D 4 47 ? 138.479 124.937 114.825 1.00 18.05 47 ASN C N 1
ATOM 3592 C CA . ASN D 4 47 ? 137.672 125.413 115.937 1.00 18.05 47 ASN C CA 1
ATOM 3593 C C . ASN D 4 47 ? 138.359 126.588 116.614 1.00 18.05 47 ASN C C 1
ATOM 3594 O O . ASN D 4 47 ? 139.583 126.591 116.784 1.00 18.05 47 ASN C O 1
ATOM 3599 N N . GLU D 4 48 ? 137.562 127.579 117.004 1.00 21.93 48 GLU C N 1
ATOM 3600 C CA . GLU D 4 48 ? 138.065 128.734 117.731 1.00 21.93 48 GLU C CA 1
ATOM 3601 C C . GLU D 4 48 ? 136.911 129.352 118.503 1.00 21.93 48 GLU C C 1
ATOM 3602 O O . GLU D 4 48 ? 135.739 129.139 118.179 1.00 21.93 48 GLU C O 1
ATOM 3608 N N . SER D 4 49 ? 137.258 130.115 119.533 1.00 24.03 49 SER C N 1
ATOM 3609 C CA . SER D 4 49 ? 136.253 130.828 120.301 1.00 24.03 49 SER C CA 1
ATOM 3610 C C . SER D 4 49 ? 135.726 132.016 119.502 1.00 24.03 49 SER C C 1
ATOM 3611 O O . SER D 4 49 ? 136.371 132.509 118.572 1.00 24.03 49 SER C O 1
ATOM 3614 N N . ARG D 4 50 ? 134.527 132.462 119.869 1.00 22.85 50 ARG C N 1
ATOM 3615 C CA . ARG D 4 50 ? 133.886 133.564 119.167 1.00 22.85 50 ARG C CA 1
ATOM 3616 C C . ARG D 4 50 ? 134.595 134.881 119.463 1.00 22.85 50 ARG C C 1
ATOM 3617 O O . ARG D 4 50 ? 135.161 135.082 120.541 1.00 22.85 50 ARG C O 1
ATOM 3625 N N . TYR D 4 51 ? 134.564 135.783 118.479 1.00 23.53 51 TYR C N 1
ATOM 3626 C CA . TYR D 4 51 ? 135.189 137.090 118.643 1.00 23.53 51 TYR C CA 1
ATOM 3627 C C . TYR D 4 51 ? 134.401 137.976 119.599 1.00 23.53 51 TYR C C 1
ATOM 3628 O O . TYR D 4 51 ? 134.975 138.873 120.226 1.00 23.53 51 TYR C O 1
ATOM 3637 N N . PHE D 4 52 ? 133.098 137.741 119.725 1.00 22.43 52 PHE C N 1
ATOM 3638 C CA . PHE D 4 52 ? 132.242 138.458 120.664 1.00 22.43 52 PHE C CA 1
ATOM 3639 C C . PHE D 4 52 ? 131.752 137.448 121.692 1.00 22.43 52 PHE C C 1
ATOM 3640 O O . PHE D 4 52 ? 130.952 136.564 121.368 1.00 22.43 52 PHE C O 1
ATOM 3648 N N . LEU D 4 53 ? 132.230 137.578 122.925 1.00 21.97 53 LEU C N 1
ATOM 3649 C CA . LEU D 4 53 ? 132.017 136.578 123.959 1.00 21.97 53 LEU C CA 1
ATOM 3650 C C . LEU D 4 53 ? 130.967 137.048 124.955 1.00 21.97 53 LEU C C 1
ATOM 3651 O O . LEU D 4 53 ? 130.862 138.242 125.250 1.00 21.97 53 LEU C O 1
ATOM 3656 N N . THR D 4 54 ? 130.182 136.100 125.453 1.00 20.60 54 THR C N 1
ATOM 3657 C CA . THR D 4 54 ? 129.265 136.299 126.564 1.00 20.60 54 THR C CA 1
ATOM 3658 C C . THR D 4 54 ? 129.724 135.445 127.742 1.00 20.60 54 THR C C 1
ATOM 3659 O O . THR D 4 54 ? 130.800 134.841 127.726 1.00 20.60 54 THR C O 1
ATOM 3663 N N . GLY D 4 55 ? 128.896 135.409 128.786 1.00 21.66 55 GLY C N 1
ATOM 3664 C CA . GLY D 4 55 ? 129.147 134.491 129.882 1.00 21.66 55 GLY C CA 1
ATOM 3665 C C . GLY D 4 55 ? 128.802 133.051 129.566 1.00 21.66 55 GLY C C 1
ATOM 3666 O O . GLY D 4 55 ? 129.275 132.146 130.261 1.00 21.66 55 GLY C O 1
ATOM 3667 N N . ALA D 4 56 ? 127.990 132.821 128.530 1.00 20.89 56 ALA C N 1
ATOM 3668 C CA . ALA D 4 56 ? 127.457 131.486 128.270 1.00 20.89 56 ALA C CA 1
ATOM 3669 C C . ALA D 4 56 ? 128.527 130.535 127.744 1.00 20.89 56 ALA C C 1
ATOM 3670 O O . ALA D 4 56 ? 128.510 129.343 128.068 1.00 20.89 56 ALA C O 1
ATOM 3672 N N . GLU D 4 57 ? 129.470 131.037 126.942 1.00 21.17 57 GLU C N 1
ATOM 3673 C CA . GLU D 4 57 ? 130.499 130.167 126.380 1.00 21.17 57 GLU C CA 1
ATOM 3674 C C . GLU D 4 57 ? 131.514 129.698 127.414 1.00 21.17 57 GLU C C 1
ATOM 3675 O O . GLU D 4 57 ? 132.240 128.735 127.148 1.00 21.17 57 GLU C O 1
ATOM 3681 N N . LEU D 4 58 ? 131.583 130.346 128.578 1.00 21.64 58 LEU C N 1
ATOM 3682 C CA . LEU D 4 58 ? 132.416 129.851 129.664 1.00 21.64 58 LEU C CA 1
ATOM 3683 C C . LEU D 4 58 ? 131.712 128.779 130.484 1.00 21.64 58 LEU C C 1
ATOM 3684 O O . LEU D 4 58 ? 132.376 128.048 131.227 1.00 21.64 58 LEU C O 1
ATOM 3689 N N . GLU D 4 59 ? 130.389 128.671 130.364 1.00 21.74 59 GLU C N 1
ATOM 3690 C CA . GLU D 4 59 ? 129.609 127.682 131.098 1.00 21.74 59 GLU C CA 1
ATOM 3691 C C . GLU D 4 59 ? 129.225 126.473 130.260 1.00 21.74 59 GLU C C 1
ATOM 3692 O O . GLU D 4 59 ? 129.035 125.387 130.816 1.00 21.74 59 GLU C O 1
ATOM 3698 N N . TYR D 4 60 ? 129.098 126.630 128.941 1.00 18.52 60 TYR C N 1
ATOM 3699 C CA . TYR D 4 60 ? 128.775 125.495 128.084 1.00 18.52 60 TYR C CA 1
ATOM 3700 C C . TYR D 4 60 ? 129.975 124.595 127.832 1.00 18.52 60 TYR C C 1
ATOM 3701 O O . TYR D 4 60 ? 129.796 123.451 127.401 1.00 18.52 60 TYR C O 1
ATOM 3710 N N . ALA D 4 61 ? 131.188 125.081 128.091 1.00 19.19 61 ALA C N 1
ATOM 3711 C CA . ALA D 4 61 ? 132.399 124.284 127.940 1.00 19.19 61 ALA C CA 1
ATOM 3712 C C . ALA D 4 61 ? 132.696 123.421 129.158 1.00 19.19 61 ALA C C 1
ATOM 3713 O O . ALA D 4 61 ? 133.722 122.732 129.172 1.00 19.19 61 ALA C O 1
ATOM 3715 N N . LYS D 4 62 ? 131.833 123.440 130.173 1.00 17.53 62 LYS C N 1
ATOM 3716 C CA . LYS D 4 62 ? 132.030 122.649 131.378 1.00 17.53 62 LYS C CA 1
ATOM 3717 C C . LYS D 4 62 ? 131.261 121.335 131.359 1.00 17.53 62 LYS C C 1
ATOM 3718 O O . LYS D 4 62 ? 131.648 120.397 132.064 1.00 17.53 62 LYS C O 1
ATOM 3724 N N . TYR D 4 63 ? 130.205 121.235 130.556 1.00 15.91 63 TYR C N 1
ATOM 3725 C CA . TYR D 4 63 ? 129.349 120.052 130.511 1.00 15.91 63 TYR C CA 1
ATOM 3726 C C . TYR D 4 63 ? 129.378 119.501 129.089 1.00 15.91 63 TYR C C 1
ATOM 3727 O O . TYR D 4 63 ? 128.516 119.819 128.266 1.00 15.91 63 TYR C O 1
ATOM 3736 N N . THR D 4 64 ? 130.377 118.668 128.806 1.00 16.33 64 THR C N 1
ATOM 3737 C CA . THR D 4 64 ? 130.528 118.013 127.516 1.00 16.33 64 THR C CA 1
ATOM 3738 C C . THR D 4 64 ? 130.775 116.528 127.736 1.00 16.33 64 THR C C 1
ATOM 3739 O O . THR D 4 64 ? 131.187 116.100 128.817 1.00 16.33 64 THR C O 1
ATOM 3743 N N . HIS D 4 65 ? 130.512 115.741 126.696 1.00 11.90 65 HIS C N 1
ATOM 3744 C CA . HIS D 4 65 ? 130.752 114.304 126.761 1.00 11.90 65 HIS C CA 1
ATOM 3745 C C . HIS D 4 65 ? 132.247 114.025 126.667 1.00 11.90 65 HIS C C 1
ATOM 3746 O O . HIS D 4 65 ? 132.892 114.385 125.677 1.00 11.90 65 HIS C O 1
ATOM 3753 N N . ASP D 4 66 ? 132.796 113.382 127.692 1.00 20.39 66 ASP C N 1
ATOM 3754 C CA . ASP D 4 66 ? 134.215 113.051 127.736 1.00 20.39 66 ASP C CA 1
ATOM 3755 C C . ASP D 4 66 ? 134.399 111.851 128.660 1.00 20.39 66 ASP C C 1
ATOM 3756 O O . ASP D 4 66 ? 133.431 111.185 129.043 1.00 20.39 66 ASP C O 1
ATOM 3761 N N . VAL D 4 67 ? 135.649 111.575 129.016 1.00 22.37 67 VAL C N 1
ATOM 3762 C CA . VAL D 4 67 ? 135.991 110.535 129.979 1.00 22.37 67 VAL C CA 1
ATOM 3763 C C . VAL D 4 67 ? 136.320 111.217 131.299 1.00 22.37 67 VAL C C 1
ATOM 3764 O O . VAL D 4 67 ? 137.126 112.154 131.338 1.00 22.37 67 VAL C O 1
ATOM 3768 N N . ARG D 4 68 ? 135.692 110.763 132.380 1.00 24.43 68 ARG C N 1
ATOM 3769 C CA . ARG D 4 68 ? 135.785 111.472 133.646 1.00 24.43 68 ARG C CA 1
ATOM 3770 C C . ARG D 4 68 ? 135.802 110.473 134.792 1.00 24.43 68 ARG C C 1
ATOM 3771 O O . ARG D 4 68 ? 135.057 109.489 134.778 1.00 24.43 68 ARG C O 1
ATOM 3779 N N . PHE D 4 69 ? 136.660 110.728 135.772 1.00 25.65 69 PHE C N 1
ATOM 3780 C CA . PHE D 4 69 ? 136.681 109.930 136.992 1.00 25.65 69 PHE C CA 1
ATOM 3781 C C . PHE D 4 69 ? 135.444 110.249 137.822 1.00 25.65 69 PHE C C 1
ATOM 3782 O O . PHE D 4 69 ? 135.204 111.425 138.127 1.00 25.65 69 PHE C O 1
ATOM 3790 N N . PRO D 4 70 ? 134.635 109.258 138.201 1.00 28.07 70 PRO C N 1
ATOM 3791 C CA . PRO D 4 70 ? 133.385 109.563 138.913 1.00 28.07 70 PRO C CA 1
ATOM 3792 C C . PRO D 4 70 ? 133.588 109.945 140.373 1.00 28.07 70 PRO C C 1
ATOM 3793 O O . PRO D 4 70 ? 132.877 110.814 140.887 1.00 28.07 70 PRO C O 1
ATOM 3797 N N . GLU D 4 71 ? 134.549 109.318 141.052 1.00 31.59 71 GLU C N 1
ATOM 3798 C CA . GLU D 4 71 ? 134.780 109.554 142.471 1.00 31.59 71 GLU C CA 1
ATOM 3799 C C . GLU D 4 71 ? 136.277 109.507 142.748 1.00 31.59 71 GLU C C 1
ATOM 3800 O O . GLU D 4 71 ? 137.090 109.267 141.850 1.00 31.59 71 GLU C O 1
ATOM 3806 N N . ASP D 4 72 ? 136.638 109.750 144.007 1.00 36.32 72 ASP C N 1
ATOM 3807 C CA . ASP D 4 72 ? 138.014 109.566 144.454 1.00 36.32 72 ASP C CA 1
ATOM 3808 C C . ASP D 4 72 ? 138.341 108.079 144.469 1.00 36.32 72 ASP C C 1
ATOM 3809 O O . ASP D 4 72 ? 137.737 107.313 145.226 1.00 36.32 72 ASP C O 1
ATOM 3814 N N . CYS D 4 73 ? 139.293 107.668 143.637 1.00 35.87 73 CYS C N 1
ATOM 3815 C CA . CYS D 4 73 ? 139.568 106.254 143.444 1.00 35.87 73 CYS C CA 1
ATOM 3816 C C . CYS D 4 73 ? 141.067 106.020 143.334 1.00 35.87 73 CYS C C 1
ATOM 3817 O O . CYS D 4 73 ? 141.855 106.947 143.125 1.00 35.87 73 CYS C O 1
ATOM 3820 N N . ARG D 4 74 ? 141.451 104.753 143.478 1.00 35.81 74 ARG C N 1
ATOM 3821 C CA . ARG D 4 74 ? 142.811 104.300 143.235 1.00 35.81 74 ARG C CA 1
ATOM 3822 C C . ARG D 4 74 ? 142.791 103.250 142.133 1.00 35.81 74 ARG C C 1
ATOM 3823 O O . ARG D 4 74 ? 141.888 102.410 142.079 1.00 35.81 74 ARG C O 1
ATOM 3831 N N . VAL D 4 75 ? 143.779 103.310 141.250 1.00 31.42 75 VAL C N 1
ATOM 3832 C CA . VAL D 4 75 ? 143.809 102.445 140.077 1.00 31.42 75 VAL C CA 1
ATOM 3833 C C . VAL D 4 75 ? 144.297 101.063 140.489 1.00 31.42 75 VAL C C 1
ATOM 3834 O O . VAL D 4 75 ? 145.272 100.930 141.238 1.00 31.42 75 VAL C O 1
ATOM 3838 N N . LEU D 4 76 ? 143.609 100.024 140.011 1.00 27.66 76 LEU C N 1
ATOM 3839 C CA . LEU D 4 76 ? 143.969 98.642 140.312 1.00 27.66 76 LEU C CA 1
ATOM 3840 C C . LEU D 4 76 ? 144.700 97.976 139.150 1.00 27.66 76 LEU C C 1
ATOM 3841 O O . LEU D 4 76 ? 145.814 97.472 139.320 1.00 27.66 76 LEU C O 1
ATOM 3846 N N . HIS D 4 77 ? 144.091 97.966 137.966 1.00 25.03 77 HIS C N 1
ATOM 3847 C CA . HIS D 4 77 ? 144.668 97.316 136.796 1.00 25.03 77 HIS C CA 1
ATOM 3848 C C . HIS D 4 77 ? 144.459 98.197 135.575 1.00 25.03 77 HIS C C 1
ATOM 3849 O O . HIS D 4 77 ? 143.369 98.743 135.381 1.00 25.03 77 HIS C O 1
ATOM 3856 N N . VAL D 4 78 ? 145.499 98.331 134.759 1.00 23.99 78 VAL C N 1
ATOM 3857 C CA . VAL D 4 78 ? 145.447 99.104 133.523 1.00 23.99 78 VAL C CA 1
ATOM 3858 C C . VAL D 4 78 ? 145.533 98.111 132.371 1.00 23.99 78 VAL C C 1
ATOM 3859 O O . VAL D 4 78 ? 146.626 97.679 131.986 1.00 23.99 78 VAL C O 1
ATOM 3863 N N . LEU D 4 79 ? 144.383 97.741 131.819 1.00 21.30 79 LEU C N 1
ATOM 3864 C CA . LEU D 4 79 ? 144.326 96.845 130.675 1.00 21.30 79 LEU C CA 1
ATOM 3865 C C . LEU D 4 79 ? 144.370 97.647 129.380 1.00 21.30 79 LEU C C 1
ATOM 3866 O O . LEU D 4 79 ? 144.064 98.840 129.348 1.00 21.30 79 LEU C O 1
ATOM 3871 N N . ARG D 4 80 ? 144.758 96.973 128.299 1.00 22.42 80 ARG C N 1
ATOM 3872 C CA . ARG D 4 80 ? 144.779 97.605 126.987 1.00 22.42 80 ARG C CA 1
ATOM 3873 C C . ARG D 4 80 ? 144.541 96.562 125.904 1.00 22.42 80 ARG C C 1
ATOM 3874 O O . ARG D 4 80 ? 145.235 95.543 125.842 1.00 22.42 80 ARG C O 1
ATOM 3882 N N . LYS D 4 81 ? 143.534 96.816 125.075 1.00 19.93 81 LYS C N 1
ATOM 3883 C CA . LYS D 4 81 ? 143.242 95.960 123.938 1.00 19.93 81 LYS C CA 1
ATOM 3884 C C . LYS D 4 81 ? 144.282 96.159 122.842 1.00 19.93 81 LYS C C 1
ATOM 3885 O O . LYS D 4 81 ? 144.790 97.266 122.643 1.00 19.93 81 LYS C O 1
ATOM 3891 N N . TYR D 4 82 ? 144.573 95.064 122.110 1.00 21.45 82 TYR C N 1
ATOM 3892 C CA . TYR D 4 82 ? 145.474 95.005 120.957 1.00 21.45 82 TYR C CA 1
ATOM 3893 C C . TYR D 4 82 ? 146.862 95.552 121.278 1.00 21.45 82 TYR C C 1
ATOM 3894 O O . TYR D 4 82 ? 147.166 96.696 120.919 1.00 21.45 82 TYR C O 1
ATOM 3903 N N . PRO D 4 83 ? 147.703 94.786 121.982 1.00 28.75 83 PRO C N 1
ATOM 3904 C CA . PRO D 4 83 ? 148.985 95.326 122.463 1.00 28.75 83 PRO C CA 1
ATOM 3905 C C . PRO D 4 83 ? 149.956 95.652 121.335 1.00 28.75 83 PRO C C 1
ATOM 3906 O O . PRO D 4 83 ? 150.109 94.892 120.376 1.00 28.75 83 PRO C O 1
ATOM 3910 N N . THR D 4 84 ? 150.610 96.804 121.466 1.00 36.72 84 THR C N 1
ATOM 3911 C CA . THR D 4 84 ? 151.495 97.342 120.442 1.00 36.72 84 THR C CA 1
ATOM 3912 C C . THR D 4 84 ? 152.951 97.106 120.820 1.00 36.72 84 THR C C 1
ATOM 3913 O O . THR D 4 84 ? 153.336 97.268 121.982 1.00 36.72 84 THR C O 1
ATOM 3917 N N . GLY D 4 85 ? 153.759 96.731 119.831 1.00 54.99 85 GLY C N 1
ATOM 3918 C CA . GLY D 4 85 ? 155.175 96.522 120.060 1.00 54.99 85 GLY C CA 1
ATOM 3919 C C . GLY D 4 85 ? 155.929 96.137 118.804 1.00 54.99 85 GLY C C 1
ATOM 3920 O O . GLY D 4 85 ? 155.511 96.472 117.691 1.00 54.99 85 GLY C O 1
ATOM 3921 N N . ILE D 4 86 ? 157.044 95.435 118.971 1.00 68.50 86 ILE C N 1
ATOM 3922 C CA . ILE D 4 86 ? 157.865 94.970 117.860 1.00 68.50 86 ILE C CA 1
ATOM 3923 C C . ILE D 4 86 ? 157.763 93.450 117.843 1.00 68.50 86 ILE C C 1
ATOM 3924 O O . ILE D 4 86 ? 158.399 92.760 118.648 1.00 68.50 86 ILE C O 1
ATOM 3929 N N . GLY D 4 87 ? 156.934 92.930 116.953 1.00 68.04 87 GLY C N 1
ATOM 3930 C CA . GLY D 4 87 ? 156.765 91.497 116.786 1.00 68.04 87 GLY C CA 1
ATOM 3931 C C . GLY D 4 87 ? 156.368 91.180 115.363 1.00 68.04 87 GLY C C 1
ATOM 3932 O O . GLY D 4 87 ? 156.845 91.813 114.415 1.00 68.04 87 GLY C O 1
ATOM 3933 N N . LYS D 4 88 ? 155.498 90.186 115.209 1.00 63.61 88 LYS C N 1
ATOM 3934 C CA . LYS D 4 88 ? 154.911 89.852 113.917 1.00 63.61 88 LYS C CA 1
ATOM 3935 C C . LYS D 4 88 ? 153.412 90.094 113.867 1.00 63.61 88 LYS C C 1
ATOM 3936 O O . LYS D 4 88 ? 152.922 90.695 112.908 1.00 63.61 88 LYS C O 1
ATOM 3942 N N . ASP D 4 89 ? 152.670 89.643 114.878 1.00 52.40 89 ASP C N 1
ATOM 3943 C CA . ASP D 4 89 ? 151.258 89.986 115.028 1.00 52.40 89 ASP C CA 1
ATOM 3944 C C . ASP D 4 89 ? 151.167 91.108 116.060 1.00 52.40 89 ASP C C 1
ATOM 3945 O O . ASP D 4 89 ? 150.759 90.913 117.205 1.00 52.40 89 ASP C O 1
ATOM 3950 N N . SER D 4 90 ? 151.552 92.311 115.630 1.00 50.18 90 SER C N 1
ATOM 3951 C CA . SER D 4 90 ? 151.650 93.485 116.499 1.00 50.18 90 SER C CA 1
ATOM 3952 C C . SER D 4 90 ? 150.849 94.615 115.860 1.00 50.18 90 SER C C 1
ATOM 3953 O O . SER D 4 90 ? 151.359 95.346 115.007 1.00 50.18 90 SER C O 1
ATOM 3956 N N . ILE D 4 91 ? 149.591 94.750 116.279 1.00 34.74 91 ILE C N 1
ATOM 3957 C CA . ILE D 4 91 ? 148.716 95.782 115.738 1.00 34.74 91 ILE C CA 1
ATOM 3958 C C . ILE D 4 91 ? 149.111 97.136 116.307 1.00 34.74 91 ILE C C 1
ATOM 3959 O O . ILE D 4 91 ? 149.116 97.335 117.527 1.00 34.74 91 ILE C O 1
ATOM 3964 N N . ARG D 4 92 ? 149.440 98.074 115.425 1.00 27.72 92 ARG C N 1
ATOM 3965 C CA . ARG D 4 92 ? 149.852 99.405 115.837 1.00 27.72 92 ARG C CA 1
ATOM 3966 C C . ARG D 4 92 ? 148.639 100.266 116.180 1.00 27.72 92 ARG C C 1
ATOM 3967 O O . ARG D 4 92 ? 147.531 100.040 115.683 1.00 27.72 92 ARG C O 1
ATOM 3975 N N . SER D 4 93 ? 148.877 101.265 117.042 1.00 26.57 93 SER C N 1
ATOM 3976 C CA . SER D 4 93 ? 147.923 102.321 117.407 1.00 26.57 93 SER C CA 1
ATOM 3977 C C . SER D 4 93 ? 146.641 101.732 118.007 1.00 26.57 93 SER C C 1
ATOM 3978 O O . SER D 4 93 ? 145.578 101.714 117.382 1.00 26.57 93 SER C O 1
ATOM 3981 N N . ASN D 4 94 ? 146.796 101.203 119.224 1.00 24.44 94 ASN C N 1
ATOM 3982 C CA . ASN D 4 94 ? 145.687 100.536 119.909 1.00 24.44 94 ASN C CA 1
ATOM 3983 C C . ASN D 4 94 ? 144.564 101.523 120.224 1.00 24.44 94 ASN C C 1
ATOM 3984 O O . ASN D 4 94 ? 144.831 102.643 120.677 1.00 24.44 94 ASN C O 1
ATOM 3989 N N . PRO D 4 95 ? 143.311 101.179 119.917 1.00 21.25 95 PRO C N 1
ATOM 3990 C CA . PRO D 4 95 ? 142.201 102.113 120.144 1.00 21.25 95 PRO C CA 1
ATOM 3991 C C . PRO D 4 95 ? 141.837 102.311 121.607 1.00 21.25 95 PRO C C 1
ATOM 3992 O O . PRO D 4 95 ? 141.761 103.443 122.093 1.00 21.25 95 PRO C O 1
ATOM 3996 N N . VAL D 4 96 ? 141.616 101.209 122.317 1.00 20.02 96 VAL C N 1
ATOM 3997 C CA . VAL D 4 96 ? 140.898 101.215 123.586 1.00 20.02 96 VAL C CA 1
ATOM 3998 C C . VAL D 4 96 ? 141.854 100.803 124.697 1.00 20.02 96 VAL C C 1
ATOM 3999 O O . VAL D 4 96 ? 142.563 99.798 124.572 1.00 20.02 96 VAL C O 1
ATOM 4003 N N . THR D 4 97 ? 141.869 101.580 125.779 1.00 21.38 97 THR C N 1
ATOM 4004 C CA . THR D 4 97 ? 142.666 101.290 126.966 1.00 21.38 97 THR C CA 1
ATOM 4005 C C . THR D 4 97 ? 141.767 101.472 128.182 1.00 21.38 97 THR C C 1
ATOM 4006 O O . THR D 4 97 ? 141.406 102.603 128.525 1.00 21.38 97 THR C O 1
ATOM 4010 N N . THR D 4 98 ? 141.400 100.368 128.827 1.00 19.71 98 THR C N 1
ATOM 4011 C CA . THR D 4 98 ? 140.468 100.378 129.947 1.00 19.71 98 THR C CA 1
ATOM 4012 C C . THR D 4 98 ? 141.224 100.189 131.253 1.00 19.71 98 THR C C 1
ATOM 4013 O O . THR D 4 98 ? 142.012 99.247 131.388 1.00 19.71 98 THR C O 1
ATOM 4017 N N . ILE D 4 99 ? 140.975 101.073 132.211 1.00 21.21 99 ILE C N 1
ATOM 4018 C CA . ILE D 4 99 ? 141.565 100.963 133.531 1.00 21.21 99 ILE C CA 1
ATOM 4019 C C . ILE D 4 99 ? 140.493 100.497 134.509 1.00 21.21 99 ILE C C 1
ATOM 4020 O O . ILE D 4 99 ? 139.289 100.625 134.269 1.00 21.21 99 ILE C O 1
ATOM 4025 N N . ILE D 4 100 ? 140.939 99.922 135.622 1.00 24.18 100 ILE C N 1
ATOM 4026 C CA . ILE D 4 100 ? 140.058 99.411 136.664 1.00 24.18 100 ILE C CA 1
ATOM 4027 C C . ILE D 4 100 ? 140.421 100.110 137.965 1.00 24.18 100 ILE C C 1
ATOM 4028 O O . ILE D 4 100 ? 141.580 100.074 138.392 1.00 24.18 100 ILE C O 1
ATOM 4033 N N . TYR D 4 101 ? 139.435 100.753 138.586 1.00 25.94 101 TYR C N 1
ATOM 4034 C CA . TYR D 4 101 ? 139.655 101.545 139.783 1.00 25.94 101 TYR C CA 1
ATOM 4035 C C . TYR D 4 101 ? 138.858 100.981 140.952 1.00 25.94 101 TYR C C 1
ATOM 4036 O O . TYR D 4 101 ? 137.872 100.261 140.774 1.00 25.94 101 TYR C O 1
ATOM 4045 N N . GLU D 4 102 ? 139.306 101.324 142.157 1.00 36.07 102 GLU C N 1
ATOM 4046 C CA . GLU D 4 102 ? 138.611 100.998 143.395 1.00 36.07 102 GLU C CA 1
ATOM 4047 C C . GLU D 4 102 ? 138.297 102.295 144.124 1.00 36.07 102 GLU C C 1
ATOM 4048 O O . GLU D 4 102 ? 139.192 103.117 144.339 1.00 36.07 102 GLU C O 1
ATOM 4054 N N . ASN D 4 103 ? 137.035 102.466 144.514 1.00 40.64 103 ASN C N 1
ATOM 4055 C CA . ASN D 4 103 ? 136.548 103.731 145.065 1.00 40.64 103 ASN C CA 1
ATOM 4056 C C . ASN D 4 103 ? 137.097 103.938 146.470 1.00 40.64 103 ASN C C 1
ATOM 4057 O O . ASN D 4 103 ? 136.621 103.337 147.435 1.00 40.64 103 ASN C O 1
ATOM 4062 N N . TYR D 4 104 ? 138.105 104.798 146.586 1.00 51.65 104 TYR C N 1
ATOM 4063 C CA . TYR D 4 104 ? 138.628 105.195 147.882 1.00 51.65 104 TYR C CA 1
ATOM 4064 C C . TYR D 4 104 ? 137.636 106.125 148.583 1.00 51.65 104 TYR C C 1
ATOM 4065 O O . TYR D 4 104 ? 136.714 106.665 147.961 1.00 51.65 104 TYR C O 1
ATOM 4074 N N . PHE D 4 105 ? 137.848 106.301 149.898 1.00 59.52 105 PHE C N 1
ATOM 4075 C CA . PHE D 4 105 ? 136.980 107.081 150.794 1.00 59.52 105 PHE C CA 1
ATOM 4076 C C . PHE D 4 105 ? 135.539 106.569 150.764 1.00 59.52 105 PHE C C 1
ATOM 4077 O O . PHE D 4 105 ? 134.589 107.319 150.529 1.00 59.52 105 PHE C O 1
ATOM 4085 N N . ASP D 4 106 ? 135.385 105.270 151.004 1.00 57.32 106 ASP C N 1
ATOM 4086 C CA . ASP D 4 106 ? 134.080 104.629 150.983 1.00 57.32 106 ASP C CA 1
ATOM 4087 C C . ASP D 4 106 ? 134.071 103.500 152.001 1.00 57.32 106 ASP C C 1
ATOM 4088 O O . ASP D 4 106 ? 135.104 102.880 152.270 1.00 57.32 106 ASP C O 1
ATOM 4093 N N . LYS D 4 107 ? 132.892 103.249 152.576 1.00 59.15 107 LYS C N 1
ATOM 4094 C CA . LYS D 4 107 ? 132.733 102.117 153.483 1.00 59.15 107 LYS C CA 1
ATOM 4095 C C . LYS D 4 107 ? 132.833 100.799 152.724 1.00 59.15 107 LYS C C 1
ATOM 4096 O O . LYS D 4 107 ? 133.618 99.917 153.091 1.00 59.15 107 LYS C O 1
ATOM 4102 N N . TYR D 4 108 ? 132.045 100.651 151.663 1.00 55.35 108 TYR C N 1
ATOM 4103 C CA . TYR D 4 108 ? 132.185 99.544 150.724 1.00 55.35 108 TYR C CA 1
ATOM 4104 C C . TYR D 4 108 ? 132.981 100.055 149.530 1.00 55.35 108 TYR C C 1
ATOM 4105 O O . TYR D 4 108 ? 132.467 100.839 148.725 1.00 55.35 108 TYR C O 1
ATOM 4114 N N . LYS D 4 109 ? 134.234 99.622 149.425 1.00 44.78 109 LYS C N 1
ATOM 4115 C CA . LYS D 4 109 ? 135.124 100.074 148.357 1.00 44.78 109 LYS C CA 1
ATOM 4116 C C . LYS D 4 109 ? 134.677 99.440 147.049 1.00 44.78 109 LYS C C 1
ATOM 4117 O O . LYS D 4 109 ? 134.978 98.278 146.770 1.00 44.78 109 LYS C O 1
ATOM 4123 N N . THR D 4 110 ? 133.949 100.204 146.243 1.00 37.24 110 THR C N 1
ATOM 4124 C CA . THR D 4 110 ? 133.375 99.669 145.021 1.00 37.24 110 THR C CA 1
ATOM 4125 C C . THR D 4 110 ? 134.391 99.701 143.886 1.00 37.24 110 THR C C 1
ATOM 4126 O O . THR D 4 110 ? 135.272 100.564 143.831 1.00 37.24 110 THR C O 1
ATOM 4130 N N . ILE D 4 111 ? 134.252 98.747 142.969 1.00 29.49 111 ILE C N 1
ATOM 4131 C CA . ILE D 4 111 ? 135.197 98.541 141.878 1.00 29.49 111 ILE C CA 1
ATOM 4132 C C . ILE D 4 111 ? 134.503 98.888 140.569 1.00 29.49 111 ILE C C 1
ATOM 4133 O O . ILE D 4 111 ? 133.420 98.367 140.275 1.00 29.49 111 ILE C O 1
ATOM 4138 N N . GLY D 4 112 ? 135.125 99.771 139.785 1.00 24.62 112 GLY C N 1
ATOM 4139 C CA . GLY D 4 112 ? 134.563 100.214 138.527 1.00 24.62 112 GLY C CA 1
ATOM 4140 C C . GLY D 4 112 ? 135.557 100.075 137.388 1.00 24.62 112 GLY C C 1
ATOM 4141 O O . GLY D 4 112 ? 136.692 99.633 137.573 1.00 24.62 112 GLY C O 1
ATOM 4142 N N . VAL D 4 113 ? 135.096 100.472 136.202 1.00 20.07 113 VAL C N 1
ATOM 4143 C CA . VAL D 4 113 ? 135.899 100.430 134.988 1.00 20.07 113 VAL C CA 1
ATOM 4144 C C . VAL D 4 113 ? 135.701 101.749 134.248 1.00 20.07 113 VAL C C 1
ATOM 4145 O O . VAL D 4 113 ? 134.700 102.447 134.440 1.00 20.07 113 VAL C O 1
ATOM 4149 N N . LEU D 4 114 ? 136.690 102.116 133.435 1.00 17.90 114 LEU C N 1
ATOM 4150 C CA . LEU D 4 114 ? 136.674 103.383 132.708 1.00 17.90 114 LEU C CA 1
ATOM 4151 C C . LEU D 4 114 ? 137.209 103.140 131.303 1.00 17.90 114 LEU C C 1
ATOM 4152 O O . LEU D 4 114 ? 138.418 102.974 131.120 1.00 17.90 114 LEU C O 1
ATOM 4157 N N . HIS D 4 115 ? 136.314 103.118 130.317 1.00 17.92 115 HIS C N 1
ATOM 4158 C CA . HIS D 4 115 ? 136.716 102.937 128.928 1.00 17.92 115 HIS C CA 1
ATOM 4159 C C . HIS D 4 115 ? 137.244 104.248 128.359 1.00 17.92 115 HIS C C 1
ATOM 4160 O O . HIS D 4 115 ? 136.582 105.286 128.452 1.00 17.92 115 HIS C O 1
ATOM 4167 N N . VAL D 4 116 ? 138.436 104.199 127.770 1.00 19.21 116 VAL C N 1
ATOM 4168 C CA . VAL D 4 116 ? 139.032 105.367 127.122 1.00 19.21 116 VAL C CA 1
ATOM 4169 C C . VAL D 4 116 ? 139.206 105.069 125.637 1.00 19.21 116 VAL C C 1
ATOM 4170 O O . VAL D 4 116 ? 140.264 104.568 125.229 1.00 19.21 116 VAL C O 1
ATOM 4174 N N . PRO D 4 117 ? 138.213 105.344 124.799 1.00 19.20 117 PRO C N 1
ATOM 4175 C CA . PRO D 4 117 ? 138.366 105.133 123.358 1.00 19.20 117 PRO C CA 1
ATOM 4176 C C . PRO D 4 117 ? 139.060 106.328 122.710 1.00 19.20 117 PRO C C 1
ATOM 4177 O O . PRO D 4 117 ? 139.398 107.314 123.361 1.00 19.20 117 PRO C O 1
ATOM 4181 N N . GLU D 4 118 ? 139.268 106.221 121.398 1.00 22.22 118 GLU C N 1
ATOM 4182 C CA . GLU D 4 118 ? 139.889 107.296 120.636 1.00 22.22 118 GLU C CA 1
ATOM 4183 C C . GLU D 4 118 ? 138.886 108.310 120.109 1.00 22.22 118 GLU C C 1
ATOM 4184 O O . GLU D 4 118 ? 139.291 109.400 119.690 1.00 22.22 118 GLU C O 1
ATOM 4190 N N . TYR D 4 119 ? 137.596 107.983 120.120 1.00 18.27 119 TYR C N 1
ATOM 4191 C CA . TYR D 4 119 ? 136.582 108.858 119.554 1.00 18.27 119 TYR C CA 1
ATOM 4192 C C . TYR D 4 119 ? 135.272 108.658 120.301 1.00 18.27 119 TYR C C 1
ATOM 4193 O O . TYR D 4 119 ? 135.125 107.743 121.114 1.00 18.27 119 TYR C O 1
ATOM 4202 N N . MET D 4 120 ? 134.315 109.535 120.007 1.00 18.85 120 MET C N 1
ATOM 4203 C CA . MET D 4 120 ? 132.947 109.404 120.483 1.00 18.85 120 MET C CA 1
ATOM 4204 C C . MET D 4 120 ? 132.010 109.889 119.388 1.00 18.85 120 MET C C 1
ATOM 4205 O O . MET D 4 120 ? 132.298 110.879 118.711 1.00 18.85 120 MET C O 1
ATOM 4210 N N . SER D 4 121 ? 130.891 109.188 119.217 1.00 29.10 121 SER C N 1
ATOM 4211 C CA . SER D 4 121 ? 129.964 109.495 118.131 1.00 29.10 121 SER C CA 1
ATOM 4212 C C . SER D 4 121 ? 128.552 109.162 118.590 1.00 29.10 121 SER C C 1
ATOM 4213 O O . SER D 4 121 ? 128.197 107.986 118.703 1.00 29.10 121 SER C O 1
ATOM 4216 N N . HIS D 4 122 ? 127.753 110.196 118.849 1.00 17.55 122 HIS C N 1
ATOM 4217 C CA . HIS D 4 122 ? 126.354 110.013 119.209 1.00 17.55 122 HIS C CA 1
ATOM 4218 C C . HIS D 4 122 ? 125.423 110.113 118.010 1.00 17.55 122 HIS C C 1
ATOM 4219 O O . HIS D 4 122 ? 124.259 109.709 118.108 1.00 17.55 122 HIS C O 1
ATOM 4226 N N . HIS D 4 123 ? 125.909 110.640 116.891 1.00 18.23 123 HIS C N 1
ATOM 4227 C CA . HIS D 4 123 ? 125.152 110.780 115.659 1.00 18.23 123 HIS C CA 1
ATOM 4228 C C . HIS D 4 123 ? 125.639 109.771 114.628 1.00 18.23 123 HIS C C 1
ATOM 4229 O O . HIS D 4 123 ? 126.787 109.318 114.663 1.00 18.23 123 HIS C O 1
ATOM 4236 N N . GLN D 4 124 ? 124.747 109.418 113.707 1.00 21.88 124 GLN C N 1
ATOM 4237 C CA . GLN D 4 124 ? 125.146 108.623 112.556 1.00 21.88 124 GLN C CA 1
ATOM 4238 C C . GLN D 4 124 ? 125.973 109.477 111.603 1.00 21.88 124 GLN C C 1
ATOM 4239 O O . GLN D 4 124 ? 125.673 110.655 111.393 1.00 21.88 124 GLN C O 1
ATOM 4245 N N . ASP D 4 125 ? 127.049 108.872 111.076 1.00 22.71 125 ASP C N 1
ATOM 4246 C CA . ASP D 4 125 ? 128.020 109.450 110.118 1.00 22.71 125 ASP C CA 1
ATOM 4247 C C . ASP D 4 125 ? 128.574 110.818 110.540 1.00 22.71 125 ASP C C 1
ATOM 4248 O O . ASP D 4 125 ? 128.985 111.622 109.700 1.00 22.71 125 ASP C O 1
ATOM 4253 N N . PHE D 4 126 ? 128.632 111.075 111.848 1.00 18.79 126 PHE C N 1
ATOM 4254 C CA . PHE D 4 126 ? 129.213 112.298 112.384 1.00 18.79 126 PHE C CA 1
ATOM 4255 C C . PHE D 4 126 ? 129.734 112.020 113.785 1.00 18.79 126 PHE C C 1
ATOM 4256 O O . PHE D 4 126 ? 129.067 111.352 114.580 1.00 18.79 126 PHE C O 1
ATOM 4264 N N . GLY D 4 127 ? 130.920 112.535 114.082 1.00 16.52 127 GLY C N 1
ATOM 4265 C CA . GLY D 4 127 ? 131.507 112.314 115.386 1.00 16.52 127 GLY C CA 1
ATOM 4266 C C . GLY D 4 127 ? 132.690 113.224 115.622 1.00 16.52 127 GLY C C 1
ATOM 4267 O O . GLY D 4 127 ? 132.897 114.206 114.907 1.00 16.52 127 GLY C O 1
ATOM 4268 N N . TYR D 4 128 ? 133.469 112.876 116.645 1.00 17.42 128 TYR C N 1
ATOM 4269 C CA . TYR D 4 128 ? 134.636 113.657 117.033 1.00 17.42 128 TYR C CA 1
ATOM 4270 C C . TYR D 4 128 ? 135.583 112.762 117.819 1.00 17.42 128 TYR C C 1
ATOM 4271 O O . TYR D 4 128 ? 135.185 111.726 118.357 1.00 17.42 128 TYR C O 1
ATOM 4280 N N . GLU D 4 129 ? 136.844 113.180 117.879 1.00 20.37 129 GLU C N 1
ATOM 4281 C CA . GLU D 4 129 ? 137.889 112.427 118.555 1.00 20.37 129 GLU C CA 1
ATOM 4282 C C . GLU D 4 129 ? 138.093 112.943 119.976 1.00 20.37 129 GLU C C 1
ATOM 4283 O O . GLU D 4 129 ? 137.567 113.985 120.373 1.00 20.37 129 GLU C O 1
ATOM 4289 N N . LEU D 4 130 ? 138.878 112.191 120.745 1.00 18.49 130 LEU C N 1
ATOM 4290 C CA . LEU D 4 130 ? 139.131 112.483 122.154 1.00 18.49 130 LEU C CA 1
ATOM 4291 C C . LEU D 4 130 ? 140.614 112.802 122.331 1.00 18.49 130 LEU C C 1
ATOM 4292 O O . LEU D 4 130 ? 141.453 111.897 122.357 1.00 18.49 130 LEU C O 1
ATOM 4297 N N . VAL D 4 131 ? 140.931 114.087 122.454 1.00 20.25 131 VAL C N 1
ATOM 4298 C CA . VAL D 4 131 ? 142.307 114.524 122.670 1.00 20.25 131 VAL C CA 1
ATOM 4299 C C . VAL D 4 131 ? 142.679 114.271 124.126 1.00 20.25 131 VAL C C 1
ATOM 4300 O O . VAL D 4 131 ? 142.094 114.865 125.038 1.00 20.25 131 VAL C O 1
ATOM 4304 N N . LYS D 4 132 ? 143.660 113.398 124.344 1.00 26.98 132 LYS C N 1
ATOM 4305 C CA . LYS D 4 132 ? 144.035 113.002 125.696 1.00 26.98 132 LYS C CA 1
ATOM 4306 C C . LYS D 4 132 ? 144.814 114.104 126.403 1.00 26.98 132 LYS C C 1
ATOM 4307 O O . LYS D 4 132 ? 145.630 114.802 125.795 1.00 26.98 132 LYS C O 1
ATOM 4313 N N . ASN D 4 133 ? 144.555 114.255 127.700 1.00 35.14 133 ASN C N 1
ATOM 4314 C CA . ASN D 4 133 ? 145.370 115.133 128.528 1.00 35.14 133 ASN C CA 1
ATOM 4315 C C . ASN D 4 133 ? 146.694 114.445 128.832 1.00 35.14 133 ASN C C 1
ATOM 4316 O O . ASN D 4 133 ? 146.723 113.399 129.487 1.00 35.14 133 ASN C O 1
ATOM 4321 N N . ARG D 4 134 ? 147.795 115.041 128.366 1.00 42.99 134 ARG C N 1
ATOM 4322 C CA . ARG D 4 134 ? 149.075 114.339 128.378 1.00 42.99 134 ARG C CA 1
ATOM 4323 C C . ARG D 4 134 ? 149.699 114.315 129.767 1.00 42.99 134 ARG C C 1
ATOM 4324 O O . ARG D 4 134 ? 150.389 113.354 130.123 1.00 42.99 134 ARG C O 1
ATOM 4332 N N . GLU D 4 135 ? 149.473 115.356 130.567 1.00 45.53 135 GLU C N 1
ATOM 4333 C CA . GLU D 4 135 ? 150.059 115.428 131.901 1.00 45.53 135 GLU C CA 1
ATOM 4334 C C . GLU D 4 135 ? 149.381 114.509 132.910 1.00 45.53 135 GLU C C 1
ATOM 4335 O O . GLU D 4 135 ? 149.884 114.371 134.031 1.00 45.53 135 GLU C O 1
ATOM 4341 N N . VAL D 4 136 ? 148.265 113.881 132.549 1.00 39.85 136 VAL C N 1
ATOM 4342 C CA . VAL D 4 136 ? 147.570 112.946 133.419 1.00 39.85 136 VAL C CA 1
ATOM 4343 C C . VAL D 4 136 ? 147.645 111.521 132.877 1.00 39.85 136 VAL C C 1
ATOM 4344 O O . VAL D 4 136 ? 147.768 110.565 133.646 1.00 39.85 136 VAL C O 1
ATOM 4348 N N . TRP D 4 137 ? 147.623 111.368 131.547 1.00 36.46 137 TRP C N 1
ATOM 4349 C CA . TRP D 4 137 ? 147.649 110.044 130.929 1.00 36.46 137 TRP C CA 1
ATOM 4350 C C . TRP D 4 137 ? 149.001 109.358 131.104 1.00 36.46 137 TRP C C 1
ATOM 4351 O O . TRP D 4 137 ? 149.066 108.125 131.158 1.00 36.46 137 TRP C O 1
ATOM 4362 N N . GLU D 4 138 ? 150.083 110.131 131.216 1.00 43.73 138 GLU C N 1
ATOM 4363 C CA . GLU D 4 138 ? 151.396 109.561 131.494 1.00 43.73 138 GLU C CA 1
ATOM 4364 C C . GLU D 4 138 ? 151.563 109.148 132.951 1.00 43.73 138 GLU C C 1
ATOM 4365 O O . GLU D 4 138 ? 152.532 108.451 133.274 1.00 43.73 138 GLU C O 1
ATOM 4371 N N . THR D 4 139 ? 150.648 109.557 133.827 1.00 41.41 139 THR C N 1
ATOM 4372 C CA . THR D 4 139 ? 150.701 109.251 135.248 1.00 41.41 139 THR C CA 1
ATOM 4373 C C . THR D 4 139 ? 149.972 107.947 135.577 1.00 41.41 139 THR C C 1
ATOM 4374 O O . THR D 4 139 ? 150.164 107.399 136.669 1.00 41.41 139 THR C O 1
ATOM 4378 N N . ILE D 4 140 ? 149.187 107.415 134.633 1.00 38.62 140 ILE C N 1
ATOM 4379 C CA . ILE D 4 140 ? 148.370 106.219 134.832 1.00 38.62 140 ILE C CA 1
ATOM 4380 C C . ILE D 4 140 ? 149.241 104.997 135.096 1.00 38.62 140 ILE C C 1
ATOM 4381 O O . ILE D 4 140 ? 149.980 104.537 134.217 1.00 38.62 140 ILE C O 1
ATOM 4386 N N . ALA D 4 141 ? 149.153 104.474 136.310 1.00 39.17 141 ALA C N 1
ATOM 4387 C CA . ALA D 4 141 ? 149.933 103.345 136.787 1.00 39.17 141 ALA C CA 1
ATOM 4388 C C . ALA D 4 141 ? 149.005 102.454 137.599 1.00 39.17 141 ALA C C 1
ATOM 4389 O O . ALA D 4 141 ? 147.957 102.912 138.064 1.00 39.17 141 ALA C O 1
ATOM 4391 N N . PRO D 4 142 ? 149.365 101.165 137.795 1.00 37.00 142 PRO C N 1
ATOM 4392 C CA . PRO D 4 142 ? 148.508 100.292 138.618 1.00 37.00 142 PRO C CA 1
ATOM 4393 C C . PRO D 4 142 ? 148.531 100.567 140.120 1.00 37.00 142 PRO C C 1
ATOM 4394 O O . PRO D 4 142 ? 147.924 99.810 140.884 1.00 37.00 142 PRO C O 1
ATOM 4398 N N . ASN D 4 143 ? 149.229 101.615 140.568 1.00 42.85 143 ASN C N 1
ATOM 4399 C CA . ASN D 4 143 ? 149.127 102.102 141.948 1.00 42.85 143 ASN C CA 1
ATOM 4400 C C . ASN D 4 143 ? 149.237 103.626 141.902 1.00 42.85 143 ASN C C 1
ATOM 4401 O O . ASN D 4 143 ? 150.336 104.180 141.983 1.00 42.85 143 ASN C O 1
ATOM 4406 N N . GLU D 4 144 ? 148.089 104.296 141.792 1.00 42.21 144 GLU C N 1
ATOM 4407 C CA . GLU D 4 144 ? 148.042 105.748 141.689 1.00 42.21 144 GLU C CA 1
ATOM 4408 C C . GLU D 4 144 ? 146.731 106.254 142.272 1.00 42.21 144 GLU C C 1
ATOM 4409 O O . GLU D 4 144 ? 145.701 105.581 142.194 1.00 42.21 144 GLU C O 1
ATOM 4415 N N . MET D 4 145 ? 146.781 107.453 142.847 1.00 43.60 145 MET C N 1
ATOM 4416 C CA . MET D 4 145 ? 145.621 108.096 143.449 1.00 43.60 145 MET C CA 1
ATOM 4417 C C . MET D 4 145 ? 145.169 109.253 142.569 1.00 43.60 145 MET C C 1
ATOM 4418 O O . MET D 4 145 ? 145.987 110.086 142.163 1.00 43.60 145 MET C O 1
ATOM 4423 N N . PHE D 4 146 ? 143.871 109.302 142.275 1.00 35.68 146 PHE C N 1
ATOM 4424 C CA . PHE D 4 146 ? 143.299 110.350 141.443 1.00 35.68 146 PHE C CA 1
ATOM 4425 C C . PHE D 4 146 ? 142.103 110.976 142.147 1.00 35.68 146 PHE C C 1
ATOM 4426 O O . PHE D 4 146 ? 141.376 110.307 142.886 1.00 35.68 146 PHE C O 1
ATOM 4434 N N . SER D 4 147 ? 141.908 112.270 141.905 1.00 33.89 147 SER C N 1
ATOM 4435 C CA . SER D 4 147 ? 140.847 113.025 142.553 1.00 33.89 147 SER C CA 1
ATOM 4436 C C . SER D 4 147 ? 139.521 112.831 141.818 1.00 33.89 147 SER C C 1
ATOM 4437 O O . SER D 4 147 ? 139.431 112.130 140.806 1.00 33.89 147 SER C O 1
ATOM 4440 N N . LYS D 4 148 ? 138.475 113.467 142.340 1.00 31.45 148 LYS C N 1
ATOM 4441 C CA . LYS D 4 148 ? 137.154 113.392 141.733 1.00 31.45 148 LYS C CA 1
ATOM 4442 C C . LYS D 4 148 ? 137.054 114.360 140.562 1.00 31.45 148 LYS C C 1
ATOM 4443 O O . LYS D 4 148 ? 137.576 115.479 140.623 1.00 31.45 148 LYS C O 1
ATOM 4449 N N . ASP D 4 149 ? 136.383 113.903 139.495 1.00 31.67 149 ASP C N 1
ATOM 4450 C CA . ASP D 4 149 ? 136.146 114.661 138.259 1.00 31.67 149 ASP C CA 1
ATOM 4451 C C . ASP D 4 149 ? 137.456 115.102 137.606 1.00 31.67 149 ASP C C 1
ATOM 4452 O O . ASP D 4 149 ? 137.600 116.235 137.141 1.00 31.67 149 ASP C O 1
ATOM 4457 N N . THR D 4 150 ? 138.422 114.187 137.575 1.00 27.24 150 THR C N 1
ATOM 4458 C CA . THR D 4 150 ? 139.656 114.393 136.832 1.00 27.24 150 THR C CA 1
ATOM 4459 C C . THR D 4 150 ? 139.437 113.911 135.405 1.00 27.24 150 THR C C 1
ATOM 4460 O O . THR D 4 150 ? 138.972 112.788 135.188 1.00 27.24 150 THR C O 1
ATOM 4464 N N . VAL D 4 151 ? 139.767 114.759 134.437 1.00 24.33 151 VAL C N 1
ATOM 4465 C CA . VAL D 4 151 ? 139.298 114.594 133.067 1.00 24.33 151 VAL C CA 1
ATOM 4466 C C . VAL D 4 151 ? 140.476 114.212 132.183 1.00 24.33 151 VAL C C 1
ATOM 4467 O O . VAL D 4 151 ? 141.396 115.011 131.968 1.00 24.33 151 VAL C O 1
ATOM 4471 N N . ILE D 4 152 ? 140.447 112.984 131.677 1.00 23.81 152 ILE C N 1
ATOM 4472 C CA . ILE D 4 152 ? 141.295 112.550 130.575 1.00 23.81 152 ILE C CA 1
ATOM 4473 C C . ILE D 4 152 ? 140.439 112.497 129.318 1.00 23.81 152 ILE C C 1
ATOM 4474 O O . ILE D 4 152 ? 139.214 112.346 129.392 1.00 23.81 152 ILE C O 1
ATOM 4479 N N . ALA D 4 153 ? 141.093 112.656 128.161 1.00 20.25 153 ALA C N 1
ATOM 4480 C CA . ALA D 4 153 ? 140.497 112.539 126.823 1.00 20.25 153 ALA C CA 1
ATOM 4481 C C . ALA D 4 153 ? 139.349 113.537 126.622 1.00 20.25 153 ALA C C 1
ATOM 4482 O O . ALA D 4 153 ? 138.181 113.174 126.476 1.00 20.25 153 ALA C O 1
ATOM 4484 N N . GLN D 4 154 ? 139.718 114.816 126.636 1.00 19.08 154 GLN C N 1
ATOM 4485 C CA . GLN D 4 154 ? 138.765 115.861 126.296 1.00 19.08 154 GLN C CA 1
ATOM 4486 C C . GLN D 4 154 ? 138.534 115.912 124.787 1.00 19.08 154 GLN C C 1
ATOM 4487 O O . GLN D 4 154 ? 139.233 115.274 123.995 1.00 19.08 154 GLN C O 1
ATOM 4493 N N . SER D 4 155 ? 137.541 116.702 124.393 1.00 17.12 155 SER C N 1
ATOM 4494 C CA . SER D 4 155 ? 137.279 116.955 122.986 1.00 17.12 155 SER C CA 1
ATOM 4495 C C . SER D 4 155 ? 138.198 118.063 122.476 1.00 17.12 155 SER C C 1
ATOM 4496 O O . SER D 4 155 ? 139.010 118.629 123.214 1.00 17.12 155 SER C O 1
ATOM 4499 N N . GLY D 4 156 ? 138.069 118.383 121.190 1.00 16.38 156 GLY C N 1
ATOM 4500 C CA . GLY D 4 156 ? 138.864 119.440 120.602 1.00 16.38 156 GLY C CA 1
ATOM 4501 C C . GLY D 4 156 ? 138.256 120.819 120.668 1.00 16.38 156 GLY C C 1
ATOM 4502 O O . GLY D 4 156 ? 138.964 121.809 120.461 1.00 16.38 156 GLY C O 1
ATOM 4503 N N . ALA D 4 157 ? 136.956 120.913 120.955 1.00 17.09 157 ALA C N 1
ATOM 4504 C CA . ALA D 4 157 ? 136.304 122.213 121.057 1.00 17.09 157 ALA C CA 1
ATOM 4505 C C . ALA D 4 157 ? 136.630 122.917 122.367 1.00 17.09 157 ALA C C 1
ATOM 4506 O O . ALA D 4 157 ? 136.614 124.151 122.423 1.00 17.09 157 ALA C O 1
ATOM 4508 N N . VAL D 4 158 ? 136.925 122.159 123.419 1.00 17.27 158 VAL C N 1
ATOM 4509 C CA . VAL D 4 158 ? 137.235 122.731 124.725 1.00 17.27 158 VAL C CA 1
ATOM 4510 C C . VAL D 4 158 ? 138.709 123.120 124.734 1.00 17.27 158 VAL C C 1
ATOM 4511 O O . VAL D 4 158 ? 139.589 122.262 124.632 1.00 17.27 158 VAL C O 1
ATOM 4515 N N . LYS D 4 159 ? 138.982 124.416 124.859 1.00 19.40 159 LYS C N 1
ATOM 4516 C CA . LYS D 4 159 ? 140.352 124.897 124.910 1.00 19.40 159 LYS C CA 1
ATOM 4517 C C . LYS D 4 159 ? 140.908 124.738 126.324 1.00 19.40 159 LYS C C 1
ATOM 4518 O O . LYS D 4 159 ? 140.210 124.317 127.252 1.00 19.40 159 LYS C O 1
ATOM 4524 N N . LYS D 4 160 ? 142.189 125.076 126.495 1.00 25.89 160 LYS C N 1
ATOM 4525 C CA . LYS D 4 160 ? 142.803 124.990 127.817 1.00 25.89 160 LYS C CA 1
ATOM 4526 C C . LYS D 4 160 ? 142.299 126.108 128.721 1.00 25.89 160 LYS C C 1
ATOM 4527 O O . LYS D 4 160 ? 141.864 125.857 129.850 1.00 25.89 160 LYS C O 1
ATOM 4533 N N . ASP D 4 161 ? 142.354 127.348 128.246 1.00 26.51 161 ASP C N 1
ATOM 4534 C CA . ASP D 4 161 ? 141.531 128.394 128.833 1.00 26.51 161 ASP C CA 1
ATOM 4535 C C . ASP D 4 161 ? 140.067 128.093 128.538 1.00 26.51 161 ASP C C 1
ATOM 4536 O O . ASP D 4 161 ? 139.732 127.475 127.524 1.00 26.51 161 ASP C O 1
ATOM 4541 N N . GLY D 4 162 ? 139.185 128.534 129.428 1.00 22.90 162 GLY C N 1
ATOM 4542 C CA . GLY D 4 162 ? 137.830 128.029 129.355 1.00 22.90 162 GLY C CA 1
ATOM 4543 C C . GLY D 4 162 ? 136.969 128.751 128.344 1.00 22.90 162 GLY C C 1
ATOM 4544 O O . GLY D 4 162 ? 136.372 129.789 128.638 1.00 22.90 162 GLY C O 1
ATOM 4545 N N . THR D 4 163 ? 136.896 128.180 127.141 1.00 21.50 163 THR C N 1
ATOM 4546 C CA . THR D 4 163 ? 136.034 128.641 126.062 1.00 21.50 163 THR C CA 1
ATOM 4547 C C . THR D 4 163 ? 135.517 127.415 125.323 1.00 21.50 163 THR C C 1
ATOM 4548 O O . THR D 4 163 ? 135.958 126.288 125.564 1.00 21.50 163 THR C O 1
ATOM 4552 N N . LEU D 4 164 ? 134.582 127.636 124.402 1.00 18.43 164 LEU C N 1
ATOM 4553 C CA . LEU D 4 164 ? 134.019 126.561 123.598 1.00 18.43 164 LEU C CA 1
ATOM 4554 C C . LEU D 4 164 ? 134.127 126.929 122.128 1.00 18.43 164 LEU C C 1
ATOM 4555 O O . LEU D 4 164 ? 133.770 128.045 121.736 1.00 18.43 164 LEU C O 1
ATOM 4560 N N . GLY D 4 165 ? 134.621 125.994 121.321 1.00 17.80 165 GLY C N 1
ATOM 4561 C CA . GLY D 4 165 ? 134.707 126.202 119.891 1.00 17.80 165 GLY C CA 1
ATOM 4562 C C . GLY D 4 165 ? 133.502 125.654 119.159 1.00 17.80 165 GLY C C 1
ATOM 4563 O O . GLY D 4 165 ? 133.421 124.452 118.891 1.00 17.80 165 GLY C O 1
ATOM 4564 N N . MET D 4 166 ? 132.556 126.529 118.828 1.00 21.06 166 MET C N 1
ATOM 4565 C CA . MET D 4 166 ? 131.339 126.140 118.131 1.00 21.06 166 MET C CA 1
ATOM 4566 C C . MET D 4 166 ? 131.348 126.541 116.663 1.00 21.06 166 MET C C 1
ATOM 4567 O O . MET D 4 166 ? 130.349 126.326 115.970 1.00 21.06 166 MET C O 1
ATOM 4572 N N . GLY D 4 167 ? 132.443 127.111 116.177 1.00 23.65 167 GLY C N 1
ATOM 4573 C CA . GLY D 4 167 ? 132.509 127.519 114.789 1.00 23.65 167 GLY C CA 1
ATOM 4574 C C . GLY D 4 167 ? 133.812 128.229 114.502 1.00 23.65 167 GLY C C 1
ATOM 4575 O O . GLY D 4 167 ? 134.762 128.169 115.285 1.00 23.65 167 GLY C O 1
ATOM 4576 N N . VAL D 4 168 ? 133.842 128.911 113.360 1.00 20.85 168 VAL C N 1
ATOM 4577 C CA . VAL D 4 168 ? 135.034 129.607 112.890 1.00 20.85 168 VAL C CA 1
ATOM 4578 C C . VAL D 4 168 ? 134.608 130.956 112.316 1.00 20.85 168 VAL C C 1
ATOM 4579 O O . VAL D 4 168 ? 133.560 131.069 111.671 1.00 20.85 168 VAL C O 1
ATOM 4583 N N . ASN D 4 169 ? 135.395 131.993 112.601 1.00 23.93 169 ASN C N 1
ATOM 4584 C CA . ASN D 4 169 ? 135.118 133.327 112.088 1.00 23.93 169 ASN C CA 1
ATOM 4585 C C . ASN D 4 169 ? 135.550 133.430 110.631 1.00 23.93 169 ASN C C 1
ATOM 4586 O O . ASN D 4 169 ? 136.680 133.073 110.282 1.00 23.93 169 ASN C O 1
ATOM 4591 N N . ALA D 4 170 ? 134.650 133.921 109.784 1.00 29.10 170 ALA C N 1
ATOM 4592 C CA . ALA D 4 170 ? 134.907 134.083 108.361 1.00 29.10 170 ALA C CA 1
ATOM 4593 C C . ALA D 4 170 ? 134.712 135.535 107.959 1.00 29.10 170 ALA C C 1
ATOM 4594 O O . ALA D 4 170 ? 133.735 136.171 108.365 1.00 29.10 170 ALA C O 1
ATOM 4596 N N . ASN D 4 171 ? 135.641 136.051 107.156 1.00 21.65 171 ASN C N 1
ATOM 4597 C CA . ASN D 4 171 ? 135.506 137.385 106.581 1.00 21.65 171 ASN C CA 1
ATOM 4598 C C . ASN D 4 171 ? 134.346 137.384 105.594 1.00 21.65 171 ASN C C 1
ATOM 4599 O O . ASN D 4 171 ? 134.416 136.742 104.541 1.00 21.65 171 ASN C O 1
ATOM 4604 N N . VAL D 4 172 ? 133.278 138.099 105.934 1.00 22.60 172 VAL C N 1
ATOM 4605 C CA . VAL D 4 172 ? 132.028 138.073 105.185 1.00 22.60 172 VAL C CA 1
ATOM 4606 C C . VAL D 4 172 ? 131.868 139.408 104.474 1.00 22.60 172 VAL C C 1
ATOM 4607 O O . VAL D 4 172 ? 131.956 140.470 105.102 1.00 22.60 172 VAL C O 1
ATOM 4611 N N . VAL D 4 173 ? 131.651 139.353 103.163 1.00 29.10 173 VAL C N 1
ATOM 4612 C CA . VAL D 4 173 ? 131.376 140.531 102.353 1.00 29.10 173 VAL C CA 1
ATOM 4613 C C . VAL D 4 173 ? 129.927 140.444 101.882 1.00 29.10 173 VAL C C 1
ATOM 4614 O O . VAL D 4 173 ? 129.399 139.348 101.654 1.00 29.10 173 VAL C O 1
ATOM 4618 N N . PHE D 4 174 ? 129.257 141.592 101.823 1.00 20.24 174 PHE C N 1
ATOM 4619 C CA . PHE D 4 174 ? 127.837 141.662 101.486 1.00 20.24 174 PHE C CA 1
ATOM 4620 C C . PHE D 4 174 ? 127.706 142.248 100.085 1.00 20.24 174 PHE C C 1
ATOM 4621 O O . PHE D 4 174 ? 127.856 143.457 99.891 1.00 20.24 174 PHE C O 1
ATOM 4629 N N . LEU D 4 175 ? 127.423 141.388 99.111 1.00 17.92 175 LEU C N 1
ATOM 4630 C CA . LEU D 4 175 ? 127.263 141.798 97.726 1.00 17.92 175 LEU C CA 1
ATOM 4631 C C . LEU D 4 175 ? 125.987 141.186 97.165 1.00 17.92 175 LEU C C 1
ATOM 4632 O O . LEU D 4 175 ? 125.370 140.306 97.772 1.00 17.92 175 LEU C O 1
ATOM 4637 N N . SER D 4 176 ? 125.595 141.662 95.986 1.00 19.03 176 SER C N 1
ATOM 4638 C CA . SER D 4 176 ? 124.411 141.178 95.284 1.00 19.03 176 SER C CA 1
ATOM 4639 C C . SER D 4 176 ? 124.799 140.374 94.048 1.00 19.03 176 SER C C 1
ATOM 4640 O O . SER D 4 176 ? 124.201 140.517 92.980 1.00 19.03 176 SER C O 1
ATOM 4643 N N . ALA D 4 177 ? 125.821 139.531 94.186 1.00 19.84 177 ALA C N 1
ATOM 4644 C CA . ALA D 4 177 ? 126.278 138.678 93.101 1.00 19.84 177 ALA C CA 1
ATOM 4645 C C . ALA D 4 177 ? 125.232 137.616 92.765 1.00 19.84 177 ALA C C 1
ATOM 4646 O O . ALA D 4 177 ? 124.319 137.331 93.547 1.00 19.84 177 ALA C O 1
ATOM 4648 N N . ALA D 4 178 ? 125.381 137.026 91.575 1.00 22.58 178 ALA C N 1
ATOM 4649 C CA . ALA D 4 178 ? 124.401 136.069 91.074 1.00 22.58 178 ALA C CA 1
ATOM 4650 C C . ALA D 4 178 ? 124.416 134.751 91.838 1.00 22.58 178 ALA C C 1
ATOM 4651 O O . ALA D 4 178 ? 123.415 134.029 91.813 1.00 22.58 178 ALA C O 1
ATOM 4653 N N . GLY D 4 179 ? 125.518 134.428 92.520 1.00 22.59 179 GLY C N 1
ATOM 4654 C CA . GLY D 4 179 ? 125.589 133.198 93.290 1.00 22.59 179 GLY C CA 1
ATOM 4655 C C . GLY D 4 179 ? 124.715 133.185 94.526 1.00 22.59 179 GLY C C 1
ATOM 4656 O O . GLY D 4 179 ? 124.373 132.105 95.019 1.00 22.59 179 GLY C O 1
ATOM 4657 N N . THR D 4 180 ? 124.344 134.356 95.035 1.00 23.23 180 THR C N 1
ATOM 4658 C CA . THR D 4 180 ? 123.536 134.462 96.249 1.00 23.23 180 THR C CA 1
ATOM 4659 C C . THR D 4 180 ? 122.045 134.556 95.933 1.00 23.23 180 THR C C 1
ATOM 4660 O O . THR D 4 180 ? 121.351 135.457 96.399 1.00 23.23 180 THR C O 1
ATOM 4664 N N . ILE D 4 181 ? 121.538 133.613 95.144 1.00 26.77 181 ILE C N 1
ATOM 4665 C CA . ILE D 4 181 ? 120.130 133.565 94.763 1.00 26.77 181 ILE C CA 1
ATOM 4666 C C . ILE D 4 181 ? 119.477 132.401 95.497 1.00 26.77 181 ILE C C 1
ATOM 4667 O O . ILE D 4 181 ? 119.988 131.274 95.454 1.00 26.77 181 ILE C O 1
ATOM 4672 N N . GLU D 4 182 ? 118.359 132.691 96.179 1.00 32.76 182 GLU C N 1
ATOM 4673 C CA . GLU D 4 182 ? 117.568 131.734 96.963 1.00 32.76 182 GLU C CA 1
ATOM 4674 C C . GLU D 4 182 ? 118.413 131.094 98.068 1.00 32.76 182 GLU C C 1
ATOM 4675 O O . GLU D 4 182 ? 118.568 129.871 98.140 1.00 32.76 182 GLU C O 1
ATOM 4681 N N . ASP D 4 183 ? 118.954 131.969 98.926 1.00 28.16 183 ASP C N 1
ATOM 4682 C CA . ASP D 4 183 ? 119.818 131.625 100.062 1.00 28.16 183 ASP C CA 1
ATOM 4683 C C . ASP D 4 183 ? 121.050 130.838 99.606 1.00 28.16 183 ASP C C 1
ATOM 4684 O O . ASP D 4 183 ? 121.272 129.689 99.992 1.00 28.16 183 ASP C O 1
ATOM 4689 N N . GLY D 4 184 ? 121.850 131.486 98.764 1.00 24.64 184 GLY C N 1
ATOM 4690 C CA . GLY D 4 184 ? 123.052 130.869 98.241 1.00 24.64 184 GLY C CA 1
ATOM 4691 C C . GLY D 4 184 ? 124.322 131.464 98.809 1.00 24.64 184 GLY C C 1
ATOM 4692 O O . GLY D 4 184 ? 124.340 132.628 99.221 1.00 24.64 184 GLY C O 1
ATOM 4693 N N . PHE D 4 185 ? 125.392 130.675 98.839 1.00 21.73 185 PHE C N 1
ATOM 4694 C CA . PHE D 4 185 ? 126.685 131.122 99.332 1.00 21.73 185 PHE C CA 1
ATOM 4695 C C . PHE D 4 185 ? 127.729 131.016 98.230 1.00 21.73 185 PHE C C 1
ATOM 4696 O O . PHE D 4 185 ? 127.662 130.134 97.370 1.00 21.73 185 PHE C O 1
ATOM 4704 N N . VAL D 4 186 ? 128.696 131.928 98.266 1.00 19.93 186 VAL C N 1
ATOM 4705 C CA . VAL D 4 186 ? 129.875 131.873 97.409 1.00 19.93 186 VAL C CA 1
ATOM 4706 C C . VAL D 4 186 ? 131.064 131.709 98.346 1.00 19.93 186 VAL C C 1
ATOM 4707 O O . VAL D 4 186 ? 131.569 132.689 98.907 1.00 19.93 186 VAL C O 1
ATOM 4711 N N . ALA D 4 187 ? 131.511 130.470 98.526 1.00 17.38 187 ALA C N 1
ATOM 4712 C CA . ALA D 4 187 ? 132.504 130.148 99.538 1.00 17.38 187 ALA C CA 1
ATOM 4713 C C . ALA D 4 187 ? 133.912 130.149 98.959 1.00 17.38 187 ALA C C 1
ATOM 4714 O O . ALA D 4 187 ? 134.133 129.792 97.799 1.00 17.38 187 ALA C O 1
ATOM 4716 N N . ASN D 4 188 ? 134.866 130.560 99.788 1.00 17.96 188 ASN C N 1
ATOM 4717 C CA . ASN D 4 188 ? 136.273 130.515 99.426 1.00 17.96 188 ASN C CA 1
ATOM 4718 C C . ASN D 4 188 ? 136.806 129.095 99.576 1.00 17.96 188 ASN C C 1
ATOM 4719 O O . ASN D 4 188 ? 136.364 128.332 100.439 1.00 17.96 188 ASN C O 1
ATOM 4724 N N . LYS D 4 189 ? 137.769 128.745 98.721 1.00 19.76 189 LYS C N 1
ATOM 4725 C CA . LYS D 4 189 ? 138.349 127.407 98.768 1.00 19.76 189 LYS C CA 1
ATOM 4726 C C . LYS D 4 189 ? 139.275 127.226 99.963 1.00 19.76 189 LYS C C 1
ATOM 4727 O O . LYS D 4 189 ? 139.345 126.127 100.524 1.00 19.76 189 LYS C O 1
ATOM 4733 N N . ASN D 4 190 ? 139.986 128.281 100.367 1.00 18.18 190 ASN C N 1
ATOM 4734 C CA . ASN D 4 190 ? 140.856 128.189 101.533 1.00 18.18 190 ASN C CA 1
ATOM 4735 C C . ASN D 4 190 ? 140.076 128.199 102.840 1.00 18.18 190 ASN C C 1
ATOM 4736 O O . ASN D 4 190 ? 140.609 127.769 103.868 1.00 18.18 190 ASN C O 1
ATOM 4741 N N . PHE D 4 191 ? 138.832 128.677 102.825 1.00 16.95 191 PHE C N 1
ATOM 4742 C CA . PHE D 4 191 ? 138.000 128.673 104.021 1.00 16.95 191 PHE C CA 1
ATOM 4743 C C . PHE D 4 191 ? 137.281 127.348 104.230 1.00 16.95 191 PHE C C 1
ATOM 4744 O O . PHE D 4 191 ? 137.092 126.929 105.379 1.00 16.95 191 PHE C O 1
ATOM 4752 N N . LEU D 4 192 ? 136.899 126.663 103.148 1.00 17.57 192 LEU C N 1
ATOM 4753 C CA . LEU D 4 192 ? 136.223 125.375 103.272 1.00 17.57 192 LEU C CA 1
ATOM 4754 C C . LEU D 4 192 ? 137.154 124.272 103.761 1.00 17.57 192 LEU C C 1
ATOM 4755 O O . LEU D 4 192 ? 136.671 123.227 104.210 1.00 17.57 192 LEU C O 1
ATOM 4760 N N . LYS D 4 193 ? 138.471 124.475 103.676 1.00 19.38 193 LYS C N 1
ATOM 4761 C CA . LYS D 4 193 ? 139.406 123.565 104.328 1.00 19.38 193 LYS C CA 1
ATOM 4762 C C . LYS D 4 193 ? 139.331 123.686 105.844 1.00 19.38 193 LYS C C 1
ATOM 4763 O O . LYS D 4 193 ? 139.543 122.698 106.555 1.00 19.38 193 LYS C O 1
ATOM 4769 N N . ARG D 4 194 ? 139.033 124.883 106.354 1.00 19.06 194 ARG C N 1
ATOM 4770 C CA . ARG D 4 194 ? 138.905 125.107 107.788 1.00 19.06 194 ARG C CA 1
ATOM 4771 C C . ARG D 4 194 ? 137.582 124.608 108.356 1.00 19.06 194 ARG C C 1
ATOM 4772 O O . ARG D 4 194 ? 137.433 124.564 109.581 1.00 19.06 194 ARG C O 1
ATOM 4780 N N . MET D 4 195 ? 136.625 124.238 107.510 1.00 17.18 195 MET C N 1
ATOM 4781 C CA . MET D 4 195 ? 135.358 123.654 107.943 1.00 17.18 195 MET C CA 1
ATOM 4782 C C . MET D 4 195 ? 135.291 122.249 107.359 1.00 17.18 195 MET C C 1
ATOM 4783 O O . MET D 4 195 ? 134.711 122.038 106.292 1.00 17.18 195 MET C O 1
ATOM 4788 N N . MET D 4 196 ? 135.876 121.287 108.065 1.00 20.28 196 MET C N 1
ATOM 4789 C CA . MET D 4 196 ? 135.961 119.909 107.588 1.00 20.28 196 MET C CA 1
ATOM 4790 C C . MET D 4 196 ? 135.521 118.977 108.708 1.00 20.28 196 MET C C 1
ATOM 4791 O O . MET D 4 196 ? 136.306 118.700 109.632 1.00 20.28 196 MET C O 1
ATOM 4796 N N . PRO D 4 197 ? 134.287 118.485 108.673 1.00 17.51 197 PRO C N 1
ATOM 4797 C CA . PRO D 4 197 ? 133.818 117.575 109.721 1.00 17.51 197 PRO C CA 1
ATOM 4798 C C . PRO D 4 197 ? 134.425 116.187 109.562 1.00 17.51 197 PRO C C 1
ATOM 4799 O O . PRO D 4 197 ? 134.970 115.824 108.520 1.00 17.51 197 PRO C O 1
ATOM 4803 N N . THR D 4 198 ? 134.316 115.408 110.633 1.00 19.22 198 THR C N 1
ATOM 4804 C CA . THR D 4 198 ? 134.863 114.062 110.690 1.00 19.22 198 THR C CA 1
ATOM 4805 C C . THR D 4 198 ? 133.720 113.070 110.854 1.00 19.22 198 THR C C 1
ATOM 4806 O O . THR D 4 198 ? 132.836 113.263 111.694 1.00 19.22 198 THR C O 1
ATOM 4810 N N . SER D 4 199 ? 133.737 112.008 110.050 1.00 19.05 199 SER C N 1
ATOM 4811 C CA . SER D 4 199 ? 132.665 111.020 110.021 1.00 19.05 199 SER C CA 1
ATOM 4812 C C . SER D 4 199 ? 133.214 109.668 110.456 1.00 19.05 199 SER C C 1
ATOM 4813 O O . SER D 4 199 ? 134.183 109.170 109.873 1.00 19.05 199 SER C O 1
ATOM 4816 N N . TYR D 4 200 ? 132.594 109.081 111.478 1.00 17.93 200 TYR C N 1
ATOM 4817 C CA . TYR D 4 200 ? 132.937 107.750 111.970 1.00 17.93 200 TYR C CA 1
ATOM 4818 C C . TYR D 4 200 ? 131.799 106.809 111.600 1.00 17.93 200 TYR C C 1
ATOM 4819 O O . TYR D 4 200 ? 130.683 106.949 112.111 1.00 17.93 200 TYR C O 1
ATOM 4828 N N . SER D 4 201 ? 132.076 105.856 110.721 1.00 12.62 201 SER C N 1
ATOM 4829 C CA . SER D 4 201 ? 131.085 104.881 110.287 1.00 12.62 201 SER C CA 1
ATOM 4830 C C . SER D 4 201 ? 131.558 103.479 110.658 1.00 12.62 201 SER C C 1
ATOM 4831 O O . SER D 4 201 ? 132.667 103.285 111.160 1.00 12.62 201 SER C O 1
ATOM 4834 N N . THR D 4 202 ? 130.701 102.493 110.401 1.00 17.49 202 THR C N 1
ATOM 4835 C CA . THR D 4 202 ? 130.973 101.114 110.796 1.00 17.49 202 THR C CA 1
ATOM 4836 C C . THR D 4 202 ? 130.376 100.168 109.768 1.00 17.49 202 THR C C 1
ATOM 4837 O O . THR D 4 202 ? 129.177 100.237 109.487 1.00 17.49 202 THR C O 1
ATOM 4841 N N . ALA D 4 203 ? 131.209 99.288 109.221 1.00 15.44 203 ALA C N 1
ATOM 4842 C CA . ALA D 4 203 ? 130.775 98.244 108.307 1.00 15.44 203 ALA C CA 1
ATOM 4843 C C . ALA D 4 203 ? 130.869 96.883 108.989 1.00 15.44 203 ALA C C 1
ATOM 4844 O O . ALA D 4 203 ? 131.765 96.637 109.800 1.00 15.44 203 ALA C O 1
ATOM 4846 N N . VAL D 4 204 ? 129.937 95.993 108.643 1.00 15.53 204 VAL C N 1
ATOM 4847 C CA . VAL D 4 204 ? 129.734 94.732 109.350 1.00 15.53 204 VAL C CA 1
ATOM 4848 C C . VAL D 4 204 ? 129.751 93.594 108.336 1.00 15.53 204 VAL C C 1
ATOM 4849 O O . VAL D 4 204 ? 129.029 93.642 107.334 1.00 15.53 204 VAL C O 1
ATOM 4853 N N . ALA D 4 205 ? 130.564 92.569 108.600 1.00 15.52 205 ALA C N 1
ATOM 4854 C CA . ALA D 4 205 ? 130.699 91.415 107.723 1.00 15.52 205 ALA C CA 1
ATOM 4855 C C . ALA D 4 205 ? 130.182 90.155 108.404 1.00 15.52 205 ALA C C 1
ATOM 4856 O O . ALA D 4 205 ? 130.220 90.032 109.631 1.00 15.52 205 ALA C O 1
ATOM 4858 N N . ASN D 4 206 ? 129.701 89.214 107.590 1.00 18.05 206 ASN C N 1
ATOM 4859 C CA . ASN D 4 206 ? 129.289 87.890 108.057 1.00 18.05 206 ASN C CA 1
ATOM 4860 C C . ASN D 4 206 ? 129.683 86.875 106.991 1.00 18.05 206 ASN C C 1
ATOM 4861 O O . ASN D 4 206 ? 129.102 86.863 105.902 1.00 18.05 206 ASN C O 1
ATOM 4866 N N . ALA D 4 207 ? 130.664 86.027 107.300 1.00 20.12 207 ALA C N 1
ATOM 4867 C CA . ALA D 4 207 ? 131.140 84.998 106.378 1.00 20.12 207 ALA C CA 1
ATOM 4868 C C . ALA D 4 207 ? 131.249 83.683 107.134 1.00 20.12 207 ALA C C 1
ATOM 4869 O O . ALA D 4 207 ? 132.164 83.502 107.944 1.00 20.12 207 ALA C O 1
ATOM 4871 N N . GLY D 4 208 ? 130.326 82.765 106.866 1.00 23.49 208 GLY C N 1
ATOM 4872 C CA . GLY D 4 208 ? 130.265 81.520 107.602 1.00 23.49 208 GLY C CA 1
ATOM 4873 C C . GLY D 4 208 ? 129.989 80.301 106.750 1.00 23.49 208 GLY C C 1
ATOM 4874 O O . GLY D 4 208 ? 130.733 79.995 105.814 1.00 23.49 208 GLY C O 1
ATOM 4875 N N . ARG D 4 209 ? 128.919 79.582 107.108 1.00 28.52 209 ARG C N 1
ATOM 4876 C CA . ARG D 4 209 ? 128.499 78.387 106.380 1.00 28.52 209 ARG C CA 1
ATOM 4877 C C . ARG D 4 209 ? 128.101 78.695 104.938 1.00 28.52 209 ARG C C 1
ATOM 4878 O O . ARG D 4 209 ? 128.203 77.824 104.067 1.00 28.52 209 ARG C O 1
ATOM 4886 N N . LYS D 4 210 ? 127.658 79.922 104.662 1.00 28.26 210 LYS C N 1
ATOM 4887 C CA . LYS D 4 210 ? 127.166 80.267 103.335 1.00 28.26 210 LYS C CA 1
ATOM 4888 C C . LYS D 4 210 ? 128.262 80.791 102.411 1.00 28.26 210 LYS C C 1
ATOM 4889 O O . LYS D 4 210 ? 128.274 80.455 101.221 1.00 28.26 210 LYS C O 1
ATOM 4895 N N . ALA D 4 211 ? 129.201 81.584 102.924 1.00 22.59 211 ALA C N 1
ATOM 4896 C CA . ALA D 4 211 ? 130.123 82.290 102.044 1.00 22.59 211 ALA C CA 1
ATOM 4897 C C . ALA D 4 211 ? 131.440 82.559 102.759 1.00 22.59 211 ALA C C 1
ATOM 4898 O O . ALA D 4 211 ? 131.530 82.477 103.987 1.00 22.59 211 ALA C O 1
ATOM 4900 N N . PHE D 4 212 ? 132.461 82.885 101.966 1.00 19.57 212 PHE C N 1
ATOM 4901 C CA . PHE D 4 212 ? 133.800 83.191 102.456 1.00 19.57 212 PHE C CA 1
ATOM 4902 C C . PHE D 4 212 ? 134.230 84.582 101.995 1.00 19.57 212 PHE C C 1
ATOM 4903 O O . PHE D 4 212 ? 133.591 85.210 101.148 1.00 19.57 212 PHE C O 1
ATOM 4911 N N . PHE D 4 213 ? 135.336 85.056 102.567 1.00 19.36 213 PHE C N 1
ATOM 4912 C CA . PHE D 4 213 ? 135.891 86.358 102.228 1.00 19.36 213 PHE C CA 1
ATOM 4913 C C . PHE D 4 213 ? 136.739 86.273 100.962 1.00 19.36 213 PHE C C 1
ATOM 4914 O O . PHE D 4 213 ? 137.244 85.211 100.591 1.00 19.36 213 PHE C O 1
ATOM 4922 N N . LEU D 4 214 ? 136.925 87.419 100.316 1.00 19.14 214 LEU C N 1
ATOM 4923 C CA . LEU D 4 214 ? 137.717 87.497 99.099 1.00 19.14 214 LEU C CA 1
ATOM 4924 C C . LEU D 4 214 ? 139.054 88.173 99.371 1.00 19.14 214 LEU C C 1
ATOM 4925 O O . LEU D 4 214 ? 139.226 88.895 100.356 1.00 19.14 214 LEU C O 1
ATOM 4930 N N . ASN D 4 215 ? 140.005 87.929 98.469 1.00 20.22 215 ASN C N 1
ATOM 4931 C CA . ASN D 4 215 ? 141.392 88.349 98.667 1.00 20.22 215 ASN C CA 1
ATOM 4932 C C . ASN D 4 215 ? 141.600 89.758 98.112 1.00 20.22 215 ASN C C 1
ATOM 4933 O O . ASN D 4 215 ? 142.232 89.980 97.079 1.00 20.22 215 ASN C O 1
ATOM 4938 N N . MET D 4 216 ? 141.051 90.726 98.836 1.00 21.27 216 MET C N 1
ATOM 4939 C CA . MET D 4 216 ? 141.410 92.109 98.589 1.00 21.27 216 MET C CA 1
ATOM 4940 C C . MET D 4 216 ? 142.693 92.433 99.351 1.00 21.27 216 MET C C 1
ATOM 4941 O O . MET D 4 216 ? 143.218 91.605 100.098 1.00 21.27 216 MET C O 1
ATOM 4946 N N . TYR D 4 217 ? 143.237 93.628 99.101 1.00 19.30 217 TYR C N 1
ATOM 4947 C CA . TYR D 4 217 ? 144.297 94.276 99.881 1.00 19.30 217 TYR C CA 1
ATOM 4948 C C . TYR D 4 217 ? 145.598 93.479 99.973 1.00 19.30 217 TYR C C 1
ATOM 4949 O O . TYR D 4 217 ? 146.439 93.785 100.827 1.00 19.30 217 TYR C O 1
ATOM 4958 N N . GLY D 4 218 ? 145.798 92.468 99.133 1.00 24.86 218 GLY C N 1
ATOM 4959 C CA . GLY D 4 218 ? 146.932 91.582 99.308 1.00 24.86 218 GLY C CA 1
ATOM 4960 C C . GLY D 4 218 ? 147.482 91.099 97.986 1.00 24.86 218 GLY C C 1
ATOM 4961 O O . GLY D 4 218 ? 146.797 91.102 96.958 1.00 24.86 218 GLY C O 1
ATOM 4962 N N . ASP D 4 219 ? 148.741 90.678 98.032 1.00 33.02 219 ASP C N 1
ATOM 4963 C CA . ASP D 4 219 ? 149.434 90.147 96.868 1.00 33.02 219 ASP C CA 1
ATOM 4964 C C . ASP D 4 219 ? 149.111 88.661 96.716 1.00 33.02 219 ASP C C 1
ATOM 4965 O O . ASP D 4 219 ? 148.186 88.129 97.336 1.00 33.02 219 ASP C O 1
ATOM 4970 N N . ASP D 4 220 ? 149.883 87.968 95.882 1.00 36.78 220 ASP C N 1
ATOM 4971 C CA . ASP D 4 220 ? 149.724 86.531 95.707 1.00 36.78 220 ASP C CA 1
ATOM 4972 C C . ASP D 4 220 ? 150.381 85.711 96.814 1.00 36.78 220 ASP C C 1
ATOM 4973 O O . ASP D 4 220 ? 150.329 84.477 96.761 1.00 36.78 220 ASP C O 1
ATOM 4978 N N . LYS D 4 221 ? 151.001 86.356 97.805 1.00 36.99 221 LYS C N 1
ATOM 4979 C CA . LYS D 4 221 ? 151.666 85.651 98.892 1.00 36.99 221 LYS C CA 1
ATOM 4980 C C . LYS D 4 221 ? 150.906 85.699 100.214 1.00 36.99 221 LYS C C 1
ATOM 4981 O O . LYS D 4 221 ? 151.114 84.818 101.055 1.00 36.99 221 LYS C O 1
ATOM 4987 N N . ILE D 4 222 ? 150.037 86.693 100.422 1.00 28.71 222 ILE C N 1
ATOM 4988 C CA . ILE D 4 222 ? 149.303 86.846 101.672 1.00 28.71 222 ILE C CA 1
ATOM 4989 C C . ILE D 4 222 ? 147.812 86.936 101.375 1.00 28.71 222 ILE C C 1
ATOM 4990 O O . ILE D 4 222 ? 147.390 87.167 100.241 1.00 28.71 222 ILE C O 1
ATOM 4995 N N . TYR D 4 223 ? 147.014 86.749 102.425 1.00 20.57 223 TYR C N 1
ATOM 4996 C CA . TYR D 4 223 ? 145.556 86.779 102.344 1.00 20.57 223 TYR C CA 1
ATOM 4997 C C . TYR D 4 223 ? 145.069 87.742 103.421 1.00 20.57 223 TYR C C 1
ATOM 4998 O O . TYR D 4 223 ? 145.224 87.467 104.615 1.00 20.57 223 TYR C O 1
ATOM 5007 N N . LYS D 4 224 ? 144.486 88.867 103.010 1.00 19.81 224 LYS C N 1
ATOM 5008 C CA . LYS D 4 224 ? 144.186 89.975 103.922 1.00 19.81 224 LYS C CA 1
ATOM 5009 C C . LYS D 4 224 ? 142.858 90.616 103.541 1.00 19.81 224 LYS C C 1
ATOM 5010 O O . LYS D 4 224 ? 142.821 91.659 102.878 1.00 19.81 224 LYS C O 1
ATOM 5016 N N . PRO D 4 225 ? 141.734 90.032 103.982 1.00 17.22 225 PRO C N 1
ATOM 5017 C CA . PRO D 4 225 ? 140.419 90.464 103.466 1.00 17.22 225 PRO C CA 1
ATOM 5018 C C . PRO D 4 225 ? 139.973 91.848 103.921 1.00 17.22 225 PRO C C 1
ATOM 5019 O O . PRO D 4 225 ? 139.080 92.423 103.287 1.00 17.22 225 PRO C O 1
ATOM 5023 N N . PHE D 4 226 ? 140.551 92.396 104.983 1.00 16.38 226 PHE C N 1
ATOM 5024 C CA . PHE D 4 226 ? 140.201 93.716 105.487 1.00 16.38 226 PHE C CA 1
ATOM 5025 C C . PHE D 4 226 ? 141.479 94.423 105.916 1.00 16.38 226 PHE C C 1
ATOM 5026 O O . PHE D 4 226 ? 142.444 93.760 106.315 1.00 16.38 226 PHE C O 1
ATOM 5034 N N . PRO D 4 227 ? 141.530 95.756 105.823 1.00 17.34 227 PRO C N 1
ATOM 5035 C CA . PRO D 4 227 ? 142.766 96.460 106.187 1.00 17.34 227 PRO C CA 1
ATOM 5036 C C . PRO D 4 227 ? 143.003 96.457 107.688 1.00 17.34 227 PRO C C 1
ATOM 5037 O O . PRO D 4 227 ? 142.078 96.327 108.492 1.00 17.34 227 PRO C O 1
ATOM 5041 N N . ASP D 4 228 ? 144.273 96.604 108.056 1.00 20.44 228 ASP C N 1
ATOM 5042 C CA . ASP D 4 228 ? 144.675 96.616 109.452 1.00 20.44 228 ASP C CA 1
ATOM 5043 C C . ASP D 4 228 ? 144.371 97.975 110.079 1.00 20.44 228 ASP C C 1
ATOM 5044 O O . ASP D 4 228 ? 143.939 98.919 109.412 1.00 20.44 228 ASP C O 1
ATOM 5049 N N . ILE D 4 229 ? 144.603 98.076 111.386 1.00 20.47 229 ILE C N 1
ATOM 5050 C CA . ILE D 4 229 ? 144.445 99.349 112.079 1.00 20.47 229 ILE C CA 1
ATOM 5051 C C . ILE D 4 229 ? 145.616 100.248 111.707 1.00 20.47 229 ILE C C 1
ATOM 5052 O O . ILE D 4 229 ? 146.778 99.932 111.992 1.00 20.47 229 ILE C O 1
ATOM 5057 N N . GLY D 4 230 ? 145.315 101.371 111.060 1.00 20.29 230 GLY C N 1
ATOM 5058 C CA . GLY D 4 230 ? 146.322 102.242 110.499 1.00 20.29 230 GLY C CA 1
ATOM 5059 C C . GLY D 4 230 ? 146.440 102.168 108.992 1.00 20.29 230 GLY C C 1
ATOM 5060 O O . GLY D 4 230 ? 147.110 103.021 108.397 1.00 20.29 230 GLY C O 1
ATOM 5061 N N . ASP D 4 231 ? 145.811 101.179 108.362 1.00 20.99 231 ASP C N 1
ATOM 5062 C CA . ASP D 4 231 ? 145.817 101.050 106.913 1.00 20.99 231 ASP C CA 1
ATOM 5063 C C . ASP D 4 231 ? 144.607 101.759 106.322 1.00 20.99 231 ASP C C 1
ATOM 5064 O O . ASP D 4 231 ? 143.514 101.731 106.894 1.00 20.99 231 ASP C O 1
ATOM 5069 N N . VAL D 4 232 ? 144.810 102.393 105.170 1.00 18.50 232 VAL C N 1
ATOM 5070 C CA . VAL D 4 232 ? 143.727 103.113 104.515 1.00 18.50 232 VAL C CA 1
ATOM 5071 C C . VAL D 4 232 ? 142.893 102.151 103.673 1.00 18.50 232 VAL C C 1
ATOM 5072 O O . VAL D 4 232 ? 143.293 101.021 103.380 1.00 18.50 232 VAL C O 1
ATOM 5076 N N . ILE D 4 233 ? 141.713 102.615 103.288 1.00 16.90 233 ILE C N 1
ATOM 5077 C CA . ILE D 4 233 ? 140.832 101.869 102.400 1.00 16.90 233 ILE C CA 1
ATOM 5078 C C . ILE D 4 233 ? 141.300 102.071 100.961 1.00 16.90 233 ILE C C 1
ATOM 5079 O O . ILE D 4 233 ? 141.917 103.089 100.626 1.00 16.90 233 ILE C O 1
ATOM 5084 N N . ARG D 4 234 ? 141.051 101.061 100.110 1.00 19.56 234 ARG C N 1
ATOM 5085 C CA . ARG D 4 234 ? 141.340 100.996 98.679 1.00 19.56 234 ARG C CA 1
ATOM 5086 C C . ARG D 4 234 ? 140.742 102.205 97.955 1.00 19.56 234 ARG C C 1
ATOM 5087 O O . ARG D 4 234 ? 139.712 102.727 98.403 1.00 19.56 234 ARG C O 1
ATOM 5095 N N . PRO D 4 235 ? 141.374 102.701 96.876 1.00 21.71 235 PRO C N 1
ATOM 5096 C CA . PRO D 4 235 ? 140.840 103.885 96.166 1.00 21.71 235 PRO C CA 1
ATOM 5097 C C . PRO D 4 235 ? 139.423 103.740 95.623 1.00 21.71 235 PRO C C 1
ATOM 5098 O O . PRO D 4 235 ? 138.745 104.758 95.438 1.00 21.71 235 PRO C O 1
ATOM 5102 N N . ASP D 4 236 ? 138.957 102.527 95.352 1.00 21.79 236 ASP C N 1
ATOM 5103 C CA . ASP D 4 236 ? 137.532 102.237 95.352 1.00 21.79 236 ASP C CA 1
ATOM 5104 C C . ASP D 4 236 ? 137.202 101.581 96.687 1.00 21.79 236 ASP C C 1
ATOM 5105 O O . ASP D 4 236 ? 137.804 100.566 97.054 1.00 21.79 236 ASP C O 1
ATOM 5110 N N . GLY D 4 237 ? 136.262 102.169 97.421 1.00 18.86 237 GLY C N 1
ATOM 5111 C CA . GLY D 4 237 ? 136.099 101.847 98.827 1.00 18.86 237 GLY C CA 1
ATOM 5112 C C . GLY D 4 237 ? 135.422 100.531 99.155 1.00 18.86 237 GLY C C 1
ATOM 5113 O O . GLY D 4 237 ? 134.471 100.507 99.938 1.00 18.86 237 GLY C O 1
ATOM 5114 N N . VAL D 4 238 ? 135.912 99.431 98.593 1.00 18.70 238 VAL C N 1
ATOM 5115 C CA . VAL D 4 238 ? 135.340 98.112 98.833 1.00 18.70 238 VAL C CA 1
ATOM 5116 C C . VAL D 4 238 ? 136.049 97.481 100.024 1.00 18.70 238 VAL C C 1
ATOM 5117 O O . VAL D 4 238 ? 137.276 97.331 100.020 1.00 18.70 238 VAL C O 1
ATOM 5121 N N . ILE D 4 239 ? 135.278 97.114 101.046 1.00 17.14 239 ILE C N 1
ATOM 5122 C CA . ILE D 4 239 ? 135.785 96.422 102.225 1.00 17.14 239 ILE C CA 1
ATOM 5123 C C . ILE D 4 239 ? 135.079 95.075 102.300 1.00 17.14 239 ILE C C 1
ATOM 5124 O O . ILE D 4 239 ? 133.853 95.013 102.148 1.00 17.14 239 ILE C O 1
ATOM 5129 N N . PHE D 4 240 ? 135.866 94.004 102.497 1.00 18.06 240 PHE C N 1
ATOM 5130 C CA . PHE D 4 240 ? 135.483 92.587 102.599 1.00 18.06 240 PHE C CA 1
ATOM 5131 C C . PHE D 4 240 ? 134.398 92.116 101.628 1.00 18.06 240 PHE C C 1
ATOM 5132 O O . PHE D 4 240 ? 133.271 91.826 102.041 1.00 18.06 240 PHE C O 1
ATOM 5140 N N . ALA D 4 241 ? 134.725 92.059 100.337 1.00 18.25 241 ALA C N 1
ATOM 5141 C CA . ALA D 4 241 ? 133.833 91.455 99.355 1.00 18.25 241 ALA C CA 1
ATOM 5142 C C . ALA D 4 241 ? 133.617 89.970 99.655 1.00 18.25 241 ALA C C 1
ATOM 5143 O O . ALA D 4 241 ? 134.449 89.304 100.276 1.00 18.25 241 ALA C O 1
ATOM 5145 N N . ILE D 4 242 ? 132.481 89.451 99.194 1.00 20.69 242 ILE C N 1
ATOM 5146 C CA . ILE D 4 242 ? 131.952 88.173 99.665 1.00 20.69 242 ILE C CA 1
ATOM 5147 C C . ILE D 4 242 ? 131.516 87.343 98.462 1.00 20.69 242 ILE C C 1
ATOM 5148 O O . ILE D 4 242 ? 130.776 87.830 97.601 1.00 20.69 242 ILE C O 1
ATOM 5153 N N . ARG D 4 243 ? 131.983 86.092 98.396 1.00 21.21 243 ARG C N 1
ATOM 5154 C CA . ARG D 4 243 ? 131.588 85.148 97.358 1.00 21.21 243 ARG C CA 1
ATOM 5155 C C . ARG D 4 243 ? 131.055 83.876 98.004 1.00 21.21 243 ARG C C 1
ATOM 5156 O O . ARG D 4 243 ? 131.593 83.413 99.013 1.00 21.21 243 ARG C O 1
ATOM 5164 N N . ASP D 4 244 ? 130.014 83.302 97.400 1.00 25.30 244 ASP C N 1
ATOM 5165 C CA . ASP D 4 244 ? 129.278 82.191 97.990 1.00 25.30 244 ASP C CA 1
ATOM 5166 C C . ASP D 4 244 ? 130.073 80.886 97.900 1.00 25.30 244 ASP C C 1
ATOM 5167 O O . ASP D 4 244 ? 131.152 80.813 97.307 1.00 25.30 244 ASP C O 1
ATOM 5172 N N . HIS D 4 245 ? 129.508 79.836 98.497 1.00 28.73 245 HIS C N 1
ATOM 5173 C CA . HIS D 4 245 ? 130.118 78.511 98.510 1.00 28.73 245 HIS C CA 1
ATOM 5174 C C . HIS D 4 245 ? 129.679 77.724 97.281 1.00 28.73 245 HIS C C 1
ATOM 5175 O O . HIS D 4 245 ? 128.480 77.505 97.072 1.00 28.73 245 HIS C O 1
ATOM 5182 N N . ASP D 4 246 ? 130.648 77.300 96.474 1.00 35.82 246 ASP C N 1
ATOM 5183 C CA . ASP D 4 246 ? 130.394 76.381 95.374 1.00 35.82 246 ASP C CA 1
ATOM 5184 C C . ASP D 4 246 ? 131.656 75.570 95.129 1.00 35.82 246 ASP C C 1
ATOM 5185 O O . ASP D 4 246 ? 132.724 76.143 94.893 1.00 35.82 246 ASP C O 1
ATOM 5190 N N . ASP D 4 247 ? 131.529 74.245 95.184 1.00 38.28 247 ASP C N 1
ATOM 5191 C CA . ASP D 4 247 ? 132.681 73.371 95.006 1.00 38.28 247 ASP C CA 1
ATOM 5192 C C . ASP D 4 247 ? 132.877 72.941 93.560 1.00 38.28 247 ASP C C 1
ATOM 5193 O O . ASP D 4 247 ? 133.999 72.596 93.173 1.00 38.28 247 ASP C O 1
ATOM 5198 N N . ASP D 4 248 ? 131.813 72.947 92.754 1.00 35.99 248 ASP C N 1
ATOM 5199 C CA . ASP D 4 248 ? 131.956 72.632 91.338 1.00 35.99 248 ASP C CA 1
ATOM 5200 C C . ASP D 4 248 ? 132.617 73.762 90.561 1.00 35.99 248 ASP C C 1
ATOM 5201 O O . ASP D 4 248 ? 133.208 73.510 89.506 1.00 35.99 248 ASP C O 1
ATOM 5206 N N . LEU D 4 249 ? 132.531 74.997 91.056 1.00 31.11 249 LEU C N 1
ATOM 5207 C CA . LEU D 4 249 ? 133.157 76.150 90.424 1.00 31.11 249 LEU C CA 1
ATOM 5208 C C . LEU D 4 249 ? 134.519 76.479 91.026 1.00 31.11 249 LEU C C 1
ATOM 5209 O O . LEU D 4 249 ? 134.997 77.608 90.874 1.00 31.11 249 LEU C O 1
ATOM 5214 N N . ALA D 4 250 ? 135.149 75.522 91.704 1.00 28.92 250 ALA C N 1
ATOM 5215 C CA . ALA D 4 250 ? 136.406 75.754 92.409 1.00 28.92 250 ALA C CA 1
ATOM 5216 C C . ALA D 4 250 ? 137.631 75.933 91.501 1.00 28.92 250 ALA C C 1
ATOM 5217 O O . ALA D 4 250 ? 138.503 76.735 91.857 1.00 28.92 250 ALA C O 1
ATOM 5219 N N . PRO D 4 251 ? 137.783 75.243 90.353 1.00 25.32 251 PRO C N 1
ATOM 5220 C CA . PRO D 4 251 ? 138.825 75.689 89.409 1.00 25.32 251 PRO C CA 1
ATOM 5221 C C . PRO D 4 251 ? 138.516 77.020 88.746 1.00 25.32 251 PRO C C 1
ATOM 5222 O O . PRO D 4 251 ? 139.445 77.680 88.265 1.00 25.32 251 PRO C O 1
ATOM 5226 N N . ALA D 4 252 ? 137.250 77.434 88.703 1.00 26.81 252 ALA C 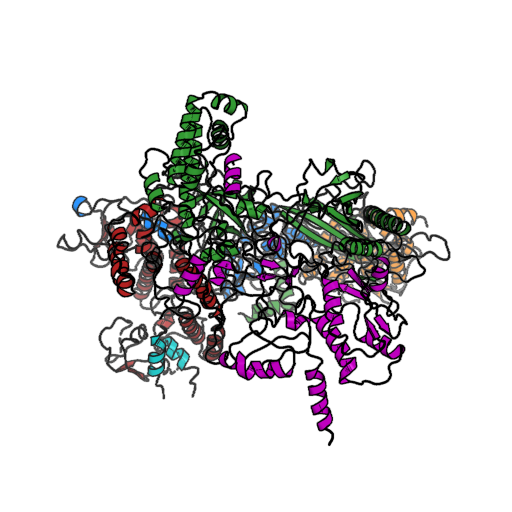N 1
ATOM 5227 C CA . ALA D 4 252 ? 136.905 78.716 88.100 1.00 26.81 252 ALA C CA 1
ATOM 5228 C C . ALA D 4 252 ? 137.044 79.860 89.097 1.00 26.81 252 ALA C C 1
ATOM 5229 O O . ALA D 4 252 ? 137.718 80.857 88.817 1.00 26.81 252 ALA C O 1
ATOM 5231 N N . GLU D 4 253 ? 136.427 79.728 90.271 1.00 27.16 253 GLU C N 1
ATOM 5232 C CA . GLU D 4 253 ? 136.311 80.836 91.210 1.00 27.16 253 GLU C CA 1
ATOM 5233 C C . GLU D 4 253 ? 137.264 80.760 92.392 1.00 27.16 253 GLU C C 1
ATOM 5234 O O . GLU D 4 253 ? 137.635 81.805 92.930 1.00 27.16 253 GLU C O 1
ATOM 5240 N N . MET D 4 254 ? 137.668 79.564 92.816 1.00 26.00 254 MET C N 1
ATOM 5241 C CA . MET D 4 254 ? 138.612 79.426 93.927 1.00 26.00 254 MET C CA 1
ATOM 5242 C C . MET D 4 254 ? 140.042 79.302 93.398 1.00 26.00 254 MET C C 1
ATOM 5243 O O . MET D 4 254 ? 140.750 78.318 93.609 1.00 26.00 254 MET C O 1
ATOM 5248 N N . THR D 4 255 ? 140.452 80.352 92.692 1.00 24.36 255 THR C N 1
ATOM 5249 C CA . THR D 4 255 ? 141.750 80.500 92.064 1.00 24.36 255 THR C CA 1
ATOM 5250 C C . THR D 4 255 ? 142.363 81.801 92.567 1.00 24.36 255 THR C C 1
ATOM 5251 O O . THR D 4 255 ? 141.626 82.769 92.794 1.00 24.36 255 THR C O 1
ATOM 5255 N N . PRO D 4 256 ? 143.685 81.851 92.789 1.00 23.68 256 PRO C N 1
ATOM 5256 C CA . PRO D 4 256 ? 144.319 83.114 93.225 1.00 23.68 256 PRO C CA 1
ATOM 5257 C C . PRO D 4 256 ? 144.157 84.293 92.267 1.00 23.68 256 PRO C C 1
ATOM 5258 O O . PRO D 4 256 ? 144.346 85.439 92.693 1.00 23.68 256 PRO C O 1
ATOM 5262 N N . ARG D 4 257 ? 143.817 84.058 90.998 1.00 21.71 257 ARG C N 1
ATOM 5263 C CA . ARG D 4 257 ? 143.408 85.156 90.131 1.00 21.71 257 ARG C CA 1
ATOM 5264 C C . ARG D 4 257 ? 141.966 85.565 90.413 1.00 21.71 257 ARG C C 1
ATOM 5265 O O . ARG D 4 257 ? 141.662 86.760 90.498 1.00 21.71 257 ARG C O 1
ATOM 5273 N N . ALA D 4 258 ? 141.069 84.588 90.563 1.00 20.19 258 ALA C N 1
ATOM 5274 C CA . ALA D 4 258 ? 139.655 84.871 90.770 1.00 20.19 258 ALA C CA 1
ATOM 5275 C C . ALA D 4 258 ? 139.329 85.288 92.197 1.00 20.19 258 ALA C C 1
ATOM 5276 O O . ALA D 4 258 ? 138.256 85.857 92.425 1.00 20.19 258 ALA C O 1
ATOM 5278 N N . LEU D 4 259 ? 140.213 85.023 93.157 1.00 19.06 259 LEU C N 1
ATOM 5279 C CA . LEU D 4 259 ? 140.004 85.487 94.522 1.00 19.06 259 LEU C CA 1
ATOM 5280 C C . LEU D 4 259 ? 140.513 86.902 94.743 1.00 19.06 259 LEU C C 1
ATOM 5281 O O . LEU D 4 259 ? 140.027 87.587 95.649 1.00 19.06 259 LEU C O 1
ATOM 5286 N N . ARG D 4 260 ? 141.465 87.358 93.931 1.00 21.46 260 ARG C N 1
ATOM 5287 C CA . ARG D 4 260 ? 141.953 88.727 93.990 1.00 21.46 260 ARG C CA 1
ATOM 5288 C C . ARG D 4 260 ? 141.140 89.680 93.127 1.00 21.46 260 ARG C C 1
ATOM 5289 O O . ARG D 4 260 ? 141.324 90.898 93.232 1.00 21.46 260 ARG C O 1
ATOM 5297 N N . THR D 4 261 ? 140.250 89.159 92.287 1.00 22.35 261 THR C N 1
ATOM 5298 C CA . THR D 4 261 ? 139.453 89.959 91.367 1.00 22.35 261 THR C CA 1
ATOM 5299 C C . THR D 4 261 ? 138.012 89.977 91.857 1.00 22.35 261 THR C C 1
ATOM 5300 O O . THR D 4 261 ? 137.391 88.919 92.009 1.00 22.35 261 THR C O 1
ATOM 5304 N N . LEU D 4 262 ? 137.487 91.174 92.101 1.00 23.38 262 LEU C N 1
ATOM 5305 C CA . LEU D 4 262 ? 136.115 91.342 92.558 1.00 23.38 262 LEU C CA 1
ATOM 5306 C C . LEU D 4 262 ? 135.205 91.527 91.351 1.00 23.38 262 LEU C C 1
ATOM 5307 O O . LEU D 4 262 ? 135.411 92.439 90.542 1.00 23.38 262 LEU C O 1
ATOM 5312 N N . ASP D 4 263 ? 134.212 90.652 91.224 1.00 26.30 263 ASP C N 1
ATOM 5313 C CA . ASP D 4 263 ? 133.157 90.816 90.236 1.00 26.30 263 ASP C CA 1
ATOM 5314 C C . ASP D 4 263 ? 131.990 91.535 90.903 1.00 26.30 263 ASP C C 1
ATOM 5315 O O . ASP D 4 263 ? 131.450 91.048 91.902 1.00 26.30 263 ASP C O 1
ATOM 5320 N N . ARG D 4 264 ? 131.613 92.696 90.356 1.00 26.55 264 ARG C N 1
ATOM 5321 C CA . ARG D 4 264 ? 130.640 93.566 91.012 1.00 26.55 264 ARG C CA 1
ATOM 5322 C C . ARG D 4 264 ? 129.230 92.993 90.996 1.00 26.55 264 ARG C C 1
ATOM 5323 O O . ARG D 4 264 ? 128.400 93.398 91.816 1.00 26.55 264 ARG C O 1
ATOM 5331 N N . THR D 4 265 ? 128.942 92.070 90.088 1.00 27.78 265 THR C N 1
ATOM 5332 C CA . THR D 4 265 ? 127.733 91.267 90.135 1.00 27.78 265 THR C CA 1
ATOM 5333 C C . THR D 4 265 ? 128.081 89.870 90.637 1.00 27.78 265 THR C C 1
ATOM 5334 O O . THR D 4 265 ? 129.246 89.464 90.637 1.00 27.78 265 THR C O 1
ATOM 5338 N N . PHE D 4 266 ? 127.056 89.174 91.140 1.00 27.70 266 PHE C N 1
ATOM 5339 C CA . PHE D 4 266 ? 127.073 87.849 91.773 1.00 27.70 266 PHE C CA 1
ATOM 5340 C C . PHE D 4 266 ? 127.848 87.801 93.091 1.00 27.70 266 PHE C C 1
ATOM 5341 O O . PHE D 4 266 ? 127.939 86.724 93.693 1.00 27.70 266 PHE C O 1
ATOM 5349 N N . ASP D 4 267 ? 128.400 88.914 93.561 1.00 26.16 267 ASP C N 1
ATOM 5350 C CA . ASP D 4 267 ? 129.075 89.016 94.847 1.00 26.16 267 ASP C CA 1
ATOM 5351 C C . ASP D 4 267 ? 128.347 90.041 95.710 1.00 26.16 267 ASP C C 1
ATOM 5352 O O . ASP D 4 267 ? 127.363 90.655 95.290 1.00 26.16 267 ASP C O 1
ATOM 5357 N N . ARG D 4 268 ? 128.840 90.225 96.932 1.00 23.82 268 ARG C N 1
ATOM 5358 C CA . ARG D 4 268 ? 128.265 91.183 97.877 1.00 23.82 268 ARG C CA 1
ATOM 5359 C C . ARG D 4 268 ? 129.406 91.969 98.514 1.00 23.82 268 ARG C C 1
ATOM 5360 O O . ARG D 4 268 ? 130.021 91.510 99.482 1.00 23.82 268 ARG C O 1
ATOM 5368 N N . ALA D 4 269 ? 129.685 93.148 97.972 1.00 17.45 269 ALA C N 1
ATOM 5369 C CA . ALA D 4 269 ? 130.692 94.033 98.530 1.00 17.45 269 ALA C CA 1
ATOM 5370 C C . ALA D 4 269 ? 130.043 95.070 99.440 1.00 17.45 269 ALA C C 1
ATOM 5371 O O . ALA D 4 269 ? 128.844 95.346 99.357 1.00 17.45 269 ALA C O 1
ATOM 5373 N N . VAL D 4 270 ? 130.860 95.648 100.316 1.00 17.02 270 VAL C N 1
ATOM 5374 C CA . VAL D 4 270 ? 130.432 96.699 101.232 1.00 17.02 270 VAL C CA 1
ATOM 5375 C C . VAL D 4 270 ? 131.248 97.943 100.910 1.00 17.02 270 VAL C C 1
ATOM 5376 O O . VAL D 4 270 ? 132.483 97.915 100.977 1.00 17.02 270 VAL C O 1
ATOM 5380 N N . ILE D 4 271 ? 130.561 99.030 100.566 1.00 17.42 271 ILE C N 1
ATOM 5381 C CA . ILE D 4 271 ? 131.198 100.228 100.029 1.00 17.42 271 ILE C CA 1
ATOM 5382 C C . ILE D 4 271 ? 131.330 101.273 101.127 1.00 17.42 271 ILE C C 1
ATOM 5383 O O . ILE D 4 271 ? 130.404 101.482 101.922 1.00 17.42 271 ILE C O 1
ATOM 5388 N N . GLY D 4 272 ? 132.487 101.931 101.171 1.00 17.78 272 GLY C N 1
ATOM 5389 C CA . GLY D 4 272 ? 132.727 103.012 102.106 1.00 17.78 272 GLY C CA 1
ATOM 5390 C C . GLY D 4 272 ? 133.476 104.168 101.475 1.00 17.78 272 GLY C C 1
ATOM 5391 O O . GLY D 4 272 ? 133.430 104.354 100.256 1.00 17.78 272 GLY C O 1
ATOM 5392 N N . THR D 4 273 ? 134.171 104.950 102.294 1.00 18.20 273 THR C N 1
ATOM 5393 C CA . THR D 4 273 ? 134.950 106.087 101.812 1.00 18.20 273 THR C CA 1
ATOM 5394 C C . THR D 4 273 ? 136.339 105.616 101.393 1.00 18.20 273 THR C C 1
ATOM 5395 O O . THR D 4 273 ? 136.965 104.844 102.129 1.00 18.20 273 THR C O 1
ATOM 5399 N N . PRO D 4 274 ? 136.830 106.016 100.198 1.00 18.95 274 PRO C N 1
ATOM 5400 C CA . PRO D 4 274 ? 138.180 105.617 99.763 1.00 18.95 274 PRO C CA 1
ATOM 5401 C C . PRO D 4 274 ? 139.304 106.088 100.676 1.00 18.95 274 PRO C C 1
ATOM 5402 O O . PRO D 4 274 ? 140.086 105.269 101.167 1.00 18.95 274 PRO C O 1
ATOM 5406 N N . GLY D 4 275 ? 139.401 107.391 100.918 1.00 21.29 275 GLY C N 1
ATOM 5407 C CA . GLY D 4 275 ? 140.424 107.884 101.818 1.00 21.29 275 GLY C CA 1
ATOM 5408 C C . GLY D 4 275 ? 139.954 107.914 103.257 1.00 21.29 275 GLY C C 1
ATOM 5409 O O . GLY D 4 275 ? 139.319 108.882 103.686 1.00 21.29 275 GLY C O 1
ATOM 5410 N N . ALA D 4 276 ? 140.277 106.867 104.016 1.00 18.05 276 ALA C N 1
ATOM 5411 C CA . ALA D 4 276 ? 139.790 106.735 105.387 1.00 18.05 276 ALA C CA 1
ATOM 5412 C C . ALA D 4 276 ? 140.692 105.775 106.144 1.00 18.05 276 ALA C C 1
ATOM 5413 O O . ALA D 4 276 ? 140.900 104.643 105.697 1.00 18.05 276 ALA C O 1
ATOM 5415 N N . LYS D 4 277 ? 141.227 106.220 107.277 1.00 16.90 277 LYS C N 1
ATOM 5416 C CA . LYS D 4 277 ? 142.003 105.338 108.135 1.00 16.90 277 LYS C CA 1
ATOM 5417 C C . LYS D 4 277 ? 141.080 104.406 108.914 1.00 16.90 277 LYS C C 1
ATOM 5418 O O . LYS D 4 277 ? 139.940 104.750 109.234 1.00 16.90 277 LYS C O 1
ATOM 5424 N N . VAL D 4 278 ? 141.588 103.215 109.222 1.00 17.23 278 VAL C N 1
ATOM 5425 C CA . VAL D 4 278 ? 140.849 102.206 109.975 1.00 17.23 278 VAL C CA 1
ATOM 5426 C C . VAL D 4 278 ? 141.239 102.326 111.441 1.00 17.23 278 VAL C C 1
ATOM 5427 O O . VAL D 4 278 ? 142.431 102.331 111.776 1.00 17.23 278 VAL C O 1
ATOM 5431 N N . ILE D 4 279 ? 140.242 102.427 112.315 1.00 17.80 279 ILE C N 1
ATOM 5432 C CA . ILE D 4 279 ? 140.463 102.723 113.728 1.00 17.80 279 ILE C CA 1
ATOM 5433 C C . ILE D 4 279 ? 140.373 101.470 114.592 1.00 17.80 279 ILE C C 1
ATOM 5434 O O . ILE D 4 279 ? 141.297 101.161 115.343 1.00 17.80 279 ILE C O 1
ATOM 5439 N N . ASP D 4 280 ? 139.276 100.719 114.487 1.00 19.49 280 ASP C N 1
ATOM 5440 C CA . ASP D 4 280 ? 139.038 99.594 115.382 1.00 19.49 280 ASP C CA 1
ATOM 5441 C C . ASP D 4 280 ? 138.462 98.420 114.606 1.00 19.49 280 ASP C C 1
ATOM 5442 O O . ASP D 4 280 ? 137.684 98.604 113.666 1.00 19.49 280 ASP C O 1
ATOM 5447 N N . ILE D 4 281 ? 138.855 97.212 115.013 1.00 17.35 281 ILE C N 1
ATOM 5448 C CA . ILE D 4 281 ? 138.364 95.962 114.442 1.00 17.35 281 ILE C CA 1
ATOM 5449 C C . ILE D 4 281 ? 137.951 95.055 115.593 1.00 17.35 281 ILE C C 1
ATOM 5450 O O . ILE D 4 281 ? 138.744 94.814 116.510 1.00 17.35 281 ILE C O 1
ATOM 5455 N N . ASP D 4 282 ? 136.716 94.557 115.552 1.00 17.39 282 ASP C N 1
ATOM 5456 C CA . ASP D 4 282 ? 136.212 93.625 116.555 1.00 17.39 282 ASP C CA 1
ATOM 5457 C C . ASP D 4 282 ? 135.645 92.404 115.848 1.00 17.39 282 ASP C C 1
ATOM 5458 O O . ASP D 4 282 ? 134.684 92.520 115.081 1.00 17.39 282 ASP C O 1
ATOM 5463 N N . ILE D 4 283 ? 136.236 91.240 116.108 1.00 15.69 283 ILE C N 1
ATOM 5464 C CA . ILE D 4 283 ? 135.873 89.994 115.442 1.00 15.69 283 ILE C CA 1
ATOM 5465 C C . ILE D 4 283 ? 135.278 89.043 116.471 1.00 15.69 283 ILE C C 1
ATOM 5466 O O . ILE D 4 283 ? 135.849 88.849 117.551 1.00 15.69 283 ILE C O 1
ATOM 5471 N N . TRP D 4 284 ? 134.130 88.459 116.138 1.00 16.17 284 TRP C N 1
ATOM 5472 C CA . TRP D 4 284 ? 133.470 87.458 116.965 1.00 16.17 284 TRP C CA 1
ATOM 5473 C C . TRP D 4 284 ? 133.486 86.127 116.227 1.00 16.17 284 TRP C C 1
ATOM 5474 O O . TRP D 4 284 ? 133.118 86.065 115.050 1.00 16.17 284 TRP C O 1
ATOM 5485 N N . ARG D 4 285 ? 133.908 85.068 116.915 1.00 21.97 285 ARG C N 1
ATOM 5486 C CA . ARG D 4 285 ? 134.079 83.759 116.298 1.00 21.97 285 ARG C CA 1
ATOM 5487 C C . ARG D 4 285 ? 133.290 82.710 117.066 1.00 21.97 285 ARG C C 1
ATOM 5488 O O . ARG D 4 285 ? 133.412 82.610 118.290 1.00 21.97 285 ARG C O 1
ATOM 5496 N N . ASP D 4 286 ? 132.485 81.933 116.342 1.00 30.03 286 ASP C N 1
ATOM 5497 C CA . ASP D 4 286 ? 131.808 80.763 116.900 1.00 30.03 286 ASP C CA 1
ATOM 5498 C C . ASP D 4 286 ? 132.720 79.565 116.671 1.00 30.03 286 ASP C C 1
ATOM 5499 O O . ASP D 4 286 ? 132.682 78.915 115.626 1.00 30.03 286 ASP C O 1
ATOM 5504 N N . GLU D 4 287 ? 133.557 79.270 117.666 1.00 32.50 287 GLU C N 1
ATOM 5505 C CA . GLU D 4 287 ? 134.575 78.232 117.557 1.00 32.50 287 GLU C CA 1
ATOM 5506 C C . GLU D 4 287 ? 134.119 76.899 118.141 1.00 32.50 287 GLU C C 1
ATOM 5507 O O . GLU D 4 287 ? 134.948 76.116 118.618 1.00 32.50 287 GLU C O 1
ATOM 5513 N N . ARG D 4 288 ? 132.817 76.615 118.108 1.00 36.99 288 ARG C N 1
ATOM 5514 C CA . ARG D 4 288 ? 132.296 75.346 118.600 1.00 36.99 288 ARG C CA 1
ATOM 5515 C C . ARG D 4 288 ? 131.821 74.435 117.474 1.00 36.99 288 ARG C C 1
ATOM 5516 O O . ARG D 4 288 ? 131.166 73.422 117.738 1.00 36.99 288 ARG C O 1
ATOM 5524 N N . VAL D 4 289 ? 132.131 74.773 116.228 1.00 38.04 289 VAL C N 1
ATOM 5525 C CA . VAL D 4 289 ? 131.913 73.862 115.110 1.00 38.04 289 VAL C CA 1
ATOM 5526 C C . VAL D 4 289 ? 133.183 73.045 114.890 1.00 38.04 289 VAL C C 1
ATOM 5527 O O . VAL D 4 289 ? 134.286 73.595 114.786 1.00 38.04 289 VAL C O 1
ATOM 5531 N N . ASN D 4 290 ? 133.040 71.722 114.883 1.00 43.84 290 ASN C N 1
ATOM 5532 C CA . ASN D 4 290 ? 134.224 70.886 114.707 1.00 43.84 290 ASN C CA 1
ATOM 5533 C C . ASN D 4 290 ? 134.612 70.686 113.234 1.00 43.84 290 ASN C C 1
ATOM 5534 O O . ASN D 4 290 ? 135.797 70.437 112.977 1.00 43.84 290 ASN C O 1
ATOM 5539 N N . PRO D 4 291 ? 133.693 70.772 112.206 1.00 40.22 291 PRO C N 1
ATOM 5540 C CA . PRO D 4 291 ? 134.213 71.115 110.874 1.00 40.22 291 PRO C CA 1
ATOM 5541 C C . PRO D 4 291 ? 134.125 72.609 110.587 1.00 40.22 291 PRO C C 1
ATOM 5542 O O . PRO D 4 291 ? 133.092 73.241 110.829 1.00 40.22 291 PRO C O 1
ATOM 5546 N N . SER D 4 292 ? 135.202 73.187 110.070 1.00 30.80 292 SER C N 1
ATOM 5547 C CA . SER D 4 292 ? 135.142 74.608 109.739 1.00 30.80 292 SER C CA 1
ATOM 5548 C C . SER D 4 292 ? 134.771 74.788 108.272 1.00 30.80 292 SER C C 1
ATOM 5549 O O . SER D 4 292 ? 135.458 74.246 107.398 1.00 30.80 292 SER C O 1
ATOM 5552 N N . PRO D 4 293 ? 133.703 75.530 107.958 1.00 28.13 293 PRO C N 1
ATOM 5553 C CA . PRO D 4 293 ? 133.376 75.789 106.548 1.00 28.13 293 PRO C CA 1
ATOM 5554 C C . PRO D 4 293 ? 134.296 76.799 105.882 1.00 28.13 293 PRO C C 1
ATOM 5555 O O . PRO D 4 293 ? 134.292 76.891 104.646 1.00 28.13 293 PRO C O 1
ATOM 5559 N N . THR D 4 294 ? 135.074 77.547 106.650 1.00 26.82 294 THR C N 1
ATOM 5560 C CA . THR D 4 294 ? 136.101 78.398 106.069 1.00 26.82 294 THR C CA 1
ATOM 5561 C C . THR D 4 294 ? 137.258 77.527 105.591 1.00 26.82 294 THR C C 1
ATOM 5562 O O . THR D 4 294 ? 137.778 76.718 106.370 1.00 26.82 294 THR C O 1
ATOM 5566 N N . PRO D 4 295 ? 137.672 77.638 104.330 1.00 25.85 295 PRO C N 1
ATOM 5567 C CA . PRO D 4 295 ? 138.775 76.804 103.836 1.00 25.85 295 PRO C CA 1
ATOM 5568 C C . PRO D 4 295 ? 140.117 77.241 104.409 1.00 25.85 295 PRO C C 1
ATOM 5569 O O . PRO D 4 295 ? 140.248 78.271 105.074 1.00 25.85 295 PRO C O 1
ATOM 5573 N N . THR D 4 296 ? 141.127 76.418 104.138 1.00 25.51 296 THR C N 1
ATOM 5574 C CA . THR D 4 296 ? 142.442 76.572 104.743 1.00 25.51 296 THR C CA 1
ATOM 5575 C C . THR D 4 296 ? 143.172 77.778 104.144 1.00 25.51 296 THR C C 1
ATOM 5576 O O . THR D 4 296 ? 143.124 78.033 102.938 1.00 25.51 296 THR C O 1
ATOM 5580 N N . GLY D 4 297 ? 143.856 78.529 105.013 1.00 24.51 297 GLY C N 1
ATOM 5581 C CA . GLY D 4 297 ? 144.659 79.659 104.598 1.00 24.51 297 GLY C CA 1
ATOM 5582 C C . GLY D 4 297 ? 143.943 80.989 104.539 1.00 24.51 297 GLY C C 1
ATOM 5583 O O . GLY D 4 297 ? 144.568 81.991 104.166 1.00 24.51 297 GLY C O 1
ATOM 5584 N N . MET D 4 298 ? 142.661 81.043 104.895 1.00 22.40 298 MET C N 1
ATOM 5585 C CA . MET D 4 298 ? 141.902 82.284 104.818 1.00 22.40 298 MET C CA 1
ATOM 5586 C C . MET D 4 298 ? 141.749 82.995 106.154 1.00 22.40 298 MET C C 1
ATOM 5587 O O . MET D 4 298 ? 141.470 84.199 106.170 1.00 22.40 298 MET C O 1
ATOM 5592 N N . ASP D 4 299 ? 141.921 82.292 107.274 1.00 23.20 299 ASP C N 1
ATOM 5593 C CA . ASP D 4 299 ? 141.735 82.880 108.596 1.00 23.20 299 ASP C CA 1
ATOM 5594 C C . ASP D 4 299 ? 143.037 83.372 109.224 1.00 23.20 299 ASP C C 1
ATOM 5595 O O . ASP D 4 299 ? 143.160 83.381 110.454 1.00 23.20 299 ASP C O 1
ATOM 5600 N N . ALA D 4 300 ? 144.012 83.790 108.412 1.00 21.82 300 ALA C N 1
ATOM 5601 C CA . ALA D 4 300 ? 145.290 84.248 108.945 1.00 21.82 300 ALA C CA 1
ATOM 5602 C C . ALA D 4 300 ? 145.204 85.626 109.588 1.00 21.82 300 ALA C C 1
ATOM 5603 O O . ALA D 4 300 ? 146.024 85.940 110.457 1.00 21.82 300 ALA C O 1
ATOM 5605 N N . GLN D 4 301 ? 144.237 86.449 109.184 1.00 18.97 301 GLN C N 1
ATOM 5606 C CA . GLN D 4 301 ? 144.051 87.778 109.752 1.00 18.97 301 GLN C CA 1
ATOM 5607 C C . GLN D 4 301 ? 142.930 87.838 110.778 1.00 18.97 301 GLN C C 1
ATOM 5608 O O . GLN D 4 301 ? 142.937 88.725 111.638 1.00 18.97 301 GLN C O 1
ATOM 5614 N N . LEU D 4 302 ? 141.965 86.919 110.700 1.00 18.98 302 LEU C N 1
ATOM 5615 C CA . LEU D 4 302 ? 140.880 86.889 111.675 1.00 18.98 302 LEU C CA 1
ATOM 5616 C C . LEU D 4 302 ? 141.368 86.398 113.032 1.00 18.98 302 LEU C C 1
ATOM 5617 O O . LEU D 4 302 ? 141.025 86.979 114.071 1.00 18.98 302 LEU C O 1
ATOM 5622 N N . VAL D 4 303 ? 142.182 85.338 113.035 1.00 21.03 303 VAL C N 1
ATOM 5623 C CA . VAL D 4 303 ? 142.693 84.747 114.269 1.00 21.03 303 VAL C CA 1
ATOM 5624 C C . VAL D 4 303 ? 143.659 85.705 114.965 1.00 21.03 303 VAL C C 1
ATOM 5625 O O . VAL D 4 303 ? 143.715 85.747 116.202 1.00 21.03 303 VAL C O 1
ATOM 5629 N N . LYS D 4 304 ? 144.359 86.542 114.187 1.00 22.99 304 LYS C N 1
ATOM 5630 C CA . LYS D 4 304 ? 145.298 87.519 114.740 1.00 22.99 304 LYS C CA 1
ATOM 5631 C C . LYS D 4 304 ? 144.600 88.534 115.640 1.00 22.99 304 LYS C C 1
ATOM 5632 O O . LYS D 4 304 ? 145.091 88.848 116.731 1.00 22.99 304 LYS C O 1
ATOM 5638 N N . TYR D 4 305 ? 143.438 89.033 115.219 1.00 19.94 305 TYR C N 1
ATOM 5639 C CA . TYR D 4 305 ? 142.680 89.942 116.070 1.00 19.94 305 TYR C CA 1
ATOM 5640 C C . TYR D 4 305 ? 141.870 89.200 117.126 1.00 19.94 305 TYR C C 1
ATOM 5641 O O . TYR D 4 305 ? 141.699 89.714 118.242 1.00 19.94 305 TYR C O 1
ATOM 5650 N N . HIS D 4 306 ? 141.388 87.991 116.811 1.00 19.67 306 HIS C N 1
ATOM 5651 C CA . HIS D 4 306 ? 140.517 87.289 117.747 1.00 19.67 306 HIS C CA 1
ATOM 5652 C C . HIS D 4 306 ? 141.279 86.758 118.954 1.00 19.67 306 HIS C C 1
ATOM 5653 O O . HIS D 4 306 ? 140.733 86.746 120.061 1.00 19.67 306 HIS C O 1
ATOM 5660 N N . THR D 4 307 ? 142.541 86.351 118.782 1.00 21.94 307 THR C N 1
ATOM 5661 C CA . THR D 4 307 ? 143.318 85.897 119.932 1.00 21.94 307 THR C CA 1
ATOM 5662 C C . THR D 4 307 ? 143.707 87.056 120.841 1.00 21.94 307 THR C C 1
ATOM 5663 O O . THR D 4 307 ? 143.695 86.908 122.069 1.00 21.94 307 THR C O 1
ATOM 5667 N N . HIS D 4 308 ? 144.015 88.222 120.265 1.00 24.01 308 HIS C N 1
ATOM 5668 C CA . HIS D 4 308 ? 144.316 89.394 121.079 1.00 24.01 308 HIS C CA 1
ATOM 5669 C C . HIS D 4 308 ? 143.079 89.948 121.774 1.00 24.01 308 HIS C C 1
ATOM 5670 O O . HIS D 4 308 ? 143.207 90.562 122.838 1.00 24.01 308 HIS C O 1
ATOM 5677 N N . LEU D 4 309 ? 141.890 89.746 121.201 1.00 19.24 309 LEU C N 1
ATOM 5678 C CA . LEU D 4 309 ? 140.670 90.134 121.903 1.00 19.24 309 LEU C CA 1
ATOM 5679 C C . LEU D 4 309 ? 140.306 89.118 122.984 1.00 19.24 309 LEU C C 1
ATOM 5680 O O . LEU D 4 309 ? 139.844 89.494 124.073 1.00 19.24 309 LEU C O 1
ATOM 5685 N N . SER D 4 310 ? 140.528 87.828 122.709 1.00 18.31 310 SER C N 1
ATOM 5686 C CA . SER D 4 310 ? 140.217 86.780 123.674 1.00 18.31 310 SER C CA 1
ATOM 5687 C C . SER D 4 310 ? 141.155 86.811 124.871 1.00 18.31 310 SER C C 1
ATOM 5688 O O . SER D 4 310 ? 140.733 86.488 125.984 1.00 18.31 310 SER C O 1
ATOM 5691 N N . SER D 4 311 ? 142.415 87.214 124.675 1.00 18.74 311 SER C N 1
ATOM 5692 C CA . SER D 4 311 ? 143.327 87.340 125.809 1.00 18.74 311 SER C CA 1
ATOM 5693 C C . SER D 4 311 ? 142.926 88.490 126.726 1.00 18.74 311 SER C C 1
ATOM 5694 O O . SER D 4 311 ? 143.042 88.372 127.951 1.00 18.74 311 SER C O 1
ATOM 5697 N N . TYR D 4 312 ? 142.408 89.581 126.156 1.00 18.25 312 TYR C N 1
ATOM 5698 C CA . TYR D 4 312 ? 141.910 90.693 126.962 1.00 18.25 312 TYR C CA 1
ATOM 5699 C C . TYR D 4 312 ? 140.644 90.303 127.719 1.00 18.25 312 TYR C C 1
ATOM 5700 O O . TYR D 4 312 ? 140.510 90.597 128.918 1.00 18.25 312 TYR C O 1
ATOM 5709 N N . TYR D 4 313 ? 139.724 89.603 127.051 1.00 18.23 313 TYR C N 1
ATOM 5710 C CA . TYR D 4 313 ? 138.506 89.158 127.718 1.00 18.23 313 TYR C CA 1
ATOM 5711 C C . TYR D 4 313 ? 138.736 87.997 128.681 1.00 18.23 313 TYR C C 1
ATOM 5712 O O . TYR D 4 313 ? 137.863 87.728 129.514 1.00 18.23 313 TYR C O 1
ATOM 5721 N N . ARG D 4 314 ? 139.876 87.307 128.596 1.00 20.38 314 ARG C N 1
ATOM 5722 C CA . ARG D 4 314 ? 140.257 86.337 129.616 1.00 20.38 314 ARG C CA 1
ATOM 5723 C C . ARG D 4 314 ? 140.948 86.997 130.800 1.00 20.38 314 ARG C C 1
ATOM 5724 O O . ARG D 4 314 ? 140.735 86.583 131.943 1.00 20.38 314 ARG C O 1
ATOM 5732 N N . GLU D 4 315 ? 141.773 88.019 130.540 1.00 21.77 315 GLU C N 1
ATOM 5733 C CA . GLU D 4 315 ? 142.426 88.757 131.617 1.00 21.77 315 GLU C CA 1
ATOM 5734 C C . GLU D 4 315 ? 141.414 89.503 132.476 1.00 21.77 315 GLU C C 1
ATOM 5735 O O . GLU D 4 315 ? 141.564 89.560 133.704 1.00 21.77 315 GLU C O 1
ATOM 5741 N N . LEU D 4 316 ? 140.353 90.028 131.857 1.00 18.66 316 LEU C N 1
ATOM 5742 C CA . LEU D 4 316 ? 139.316 90.730 132.613 1.00 18.66 316 LEU C CA 1
ATOM 5743 C C . LEU D 4 316 ? 138.539 89.778 133.522 1.00 18.66 316 LEU C C 1
ATOM 5744 O O . LEU D 4 316 ? 138.284 90.092 134.696 1.00 18.66 316 LEU C O 1
ATOM 5749 N N . LEU D 4 317 ? 138.186 88.597 133.006 1.00 20.45 317 LEU C N 1
ATOM 5750 C CA . LEU D 4 317 ? 137.478 87.609 133.814 1.00 20.45 317 LEU C CA 1
ATOM 5751 C C . LEU D 4 317 ? 138.378 87.018 134.892 1.00 20.45 317 LEU C C 1
ATOM 5752 O O . LEU D 4 317 ? 137.899 86.695 135.985 1.00 20.45 317 LEU C O 1
ATOM 5757 N N . LYS D 4 318 ? 139.683 86.900 134.619 1.00 23.02 318 LYS C N 1
ATOM 5758 C CA . LYS D 4 318 ? 140.622 86.448 135.640 1.00 23.02 318 LYS C CA 1
ATOM 5759 C C . LYS D 4 318 ? 140.774 87.482 136.748 1.00 23.02 318 LYS C C 1
ATOM 5760 O O . LYS D 4 318 ? 140.891 87.122 137.924 1.00 23.02 318 LYS C O 1
ATOM 5766 N N . ILE D 4 319 ? 140.742 88.771 136.392 1.00 21.98 319 ILE C N 1
ATOM 5767 C CA . ILE D 4 319 ? 140.801 89.837 137.390 1.00 21.98 319 ILE C CA 1
ATOM 5768 C C . ILE D 4 319 ? 139.552 89.821 138.268 1.00 21.98 319 ILE C C 1
ATOM 5769 O O . ILE D 4 319 ? 139.643 89.931 139.501 1.00 21.98 319 ILE C O 1
ATOM 5774 N N . TYR D 4 320 ? 138.375 89.632 137.657 1.00 23.20 320 TYR C N 1
ATOM 5775 C CA . TYR D 4 320 ? 137.141 89.564 138.442 1.00 23.20 320 TYR C CA 1
ATOM 5776 C C . TYR D 4 320 ? 137.103 88.329 139.339 1.00 23.20 320 TYR C C 1
ATOM 5777 O O . TYR D 4 320 ? 136.688 88.417 140.500 1.00 23.20 320 TYR C O 1
ATOM 5786 N N . ARG D 4 321 ? 137.534 87.172 138.829 1.00 24.98 321 ARG C N 1
ATOM 5787 C CA . ARG D 4 321 ? 137.534 85.966 139.649 1.00 24.98 321 ARG C CA 1
ATOM 5788 C C . ARG D 4 321 ? 138.633 85.978 140.705 1.00 24.98 321 ARG C C 1
ATOM 5789 O O . ARG D 4 321 ? 138.529 85.247 141.695 1.00 24.98 321 ARG C O 1
ATOM 5797 N N . GLY D 4 322 ? 139.676 86.786 140.522 1.00 28.19 322 GLY C N 1
ATOM 5798 C CA . GLY D 4 322 ? 140.650 86.999 141.571 1.00 28.19 322 GLY C CA 1
ATOM 5799 C C . GLY D 4 322 ? 140.116 87.908 142.657 1.00 28.19 322 GLY C C 1
ATOM 5800 O O . GLY D 4 322 ? 140.412 87.712 143.839 1.00 28.19 322 GLY C O 1
ATOM 5801 N N . LEU D 4 323 ? 139.328 88.916 142.266 1.00 29.18 323 LEU C N 1
ATOM 5802 C CA . LEU D 4 323 ? 138.677 89.763 143.264 1.00 29.18 323 LEU C CA 1
ATOM 5803 C C . LEU D 4 323 ? 137.555 89.028 143.990 1.00 29.18 323 LEU C C 1
ATOM 5804 O O . LEU D 4 323 ? 137.217 89.385 145.124 1.00 29.18 323 LEU C O 1
ATOM 5809 N N . LEU D 4 324 ? 136.963 88.012 143.354 1.00 28.54 324 LEU C N 1
ATOM 5810 C CA . LEU D 4 324 ? 135.873 87.269 143.981 1.00 28.54 324 LEU C CA 1
ATOM 5811 C C . LEU D 4 324 ? 136.371 86.364 145.103 1.00 28.54 324 LEU C C 1
ATOM 5812 O O . LEU D 4 324 ? 135.669 86.176 146.103 1.00 28.54 324 LEU C O 1
ATOM 5817 N N . ALA D 4 325 ? 137.578 85.812 144.967 1.00 30.42 325 ALA C N 1
ATOM 5818 C CA . ALA D 4 325 ? 138.088 84.877 145.962 1.00 30.42 325 ALA C CA 1
ATOM 5819 C C . ALA D 4 325 ? 138.541 85.575 147.239 1.00 30.42 325 ALA C C 1
ATOM 5820 O O . ALA D 4 325 ? 138.578 84.944 148.302 1.00 30.42 325 ALA C O 1
ATOM 5822 N N . ARG D 4 326 ? 138.887 86.860 147.163 1.00 34.04 326 ARG C N 1
ATOM 5823 C CA . ARG D 4 326 ? 139.369 87.573 148.343 1.00 34.04 326 ARG C CA 1
ATOM 5824 C C . ARG D 4 326 ? 138.214 88.046 149.218 1.00 34.04 326 ARG C C 1
ATOM 5825 O O . ARG D 4 326 ? 138.088 87.637 150.378 1.00 34.04 326 ARG C O 1
ATOM 5833 N N . ARG D 4 327 ? 137.362 88.913 148.674 1.00 32.88 327 ARG C N 1
ATOM 5834 C CA . ARG D 4 327 ? 136.244 89.497 149.414 1.00 32.88 327 ARG C CA 1
ATOM 5835 C C . ARG D 4 327 ? 134.949 88.768 149.048 1.00 32.88 327 ARG C C 1
ATOM 5836 O O . ARG D 4 327 ? 134.139 89.213 148.232 1.00 32.88 327 ARG C O 1
ATOM 5844 N N . LYS D 4 328 ? 134.757 87.611 149.681 1.00 38.61 328 LYS C N 1
ATOM 5845 C CA . LYS D 4 328 ? 133.565 86.805 149.436 1.00 38.61 328 LYS C CA 1
ATOM 5846 C C . LYS D 4 328 ? 132.337 87.461 150.066 1.00 38.61 328 LYS C C 1
ATOM 5847 O O . LYS D 4 328 ? 132.345 87.824 151.248 1.00 38.61 328 LYS C O 1
ATOM 5853 N N . ASP D 4 329 ? 131.316 87.692 149.235 1.00 45.15 329 ASP C N 1
ATOM 5854 C CA . ASP D 4 329 ? 130.042 88.342 149.551 1.00 45.15 329 ASP C CA 1
ATOM 5855 C C . ASP D 4 329 ? 130.202 89.767 150.087 1.00 45.15 329 ASP C C 1
ATOM 5856 O O . ASP D 4 329 ? 129.261 90.312 150.678 1.00 45.15 329 ASP C O 1
ATOM 5861 N N . ASP D 4 330 ? 131.370 90.383 149.907 1.00 40.31 330 ASP C N 1
ATOM 5862 C CA . ASP D 4 330 ? 131.582 91.792 150.193 1.00 40.31 330 ASP C CA 1
ATOM 5863 C C . ASP D 4 330 ? 131.861 92.589 148.930 1.00 40.31 330 ASP C C 1
ATOM 5864 O O . ASP D 4 330 ? 132.127 93.792 149.016 1.00 40.31 330 ASP C O 1
ATOM 5869 N N . LEU D 4 331 ? 131.822 91.945 147.765 1.00 34.60 331 LEU C N 1
ATOM 5870 C CA . LEU D 4 331 ? 131.962 92.655 146.503 1.00 34.60 331 LEU C CA 1
ATOM 5871 C C . LEU D 4 331 ? 130.733 93.505 146.223 1.00 34.60 331 LEU C C 1
ATOM 5872 O O . LEU D 4 331 ? 129.599 93.017 146.255 1.00 34.60 331 LEU C O 1
ATOM 5877 N N . HIS D 4 332 ? 130.969 94.781 145.946 1.00 36.42 332 HIS C N 1
ATOM 5878 C CA . HIS D 4 332 ? 129.964 95.676 145.391 1.00 36.42 332 HIS C CA 1
ATOM 5879 C C . HIS D 4 332 ? 130.598 96.338 144.181 1.00 36.42 332 HIS C C 1
ATOM 5880 O O . HIS D 4 332 ? 131.612 97.025 144.314 1.00 36.42 332 HIS C O 1
ATOM 5887 N N . ILE D 4 333 ? 130.034 96.102 143.003 1.00 28.10 333 ILE C N 1
ATOM 5888 C CA . ILE D 4 333 ? 130.631 96.578 141.764 1.00 28.10 333 ILE C CA 1
ATOM 5889 C C . ILE D 4 333 ? 129.676 97.555 141.095 1.00 28.10 333 ILE C C 1
ATOM 5890 O O . ILE D 4 333 ? 128.466 97.546 141.333 1.00 28.10 333 ILE C O 1
ATOM 5895 N N . THR D 4 334 ? 130.247 98.421 140.261 1.00 27.64 334 THR C N 1
ATOM 5896 C CA . THR D 4 334 ? 129.442 99.363 139.500 1.00 27.64 334 THR C CA 1
ATOM 5897 C C . THR D 4 334 ? 128.660 98.636 138.412 1.00 27.64 334 THR C C 1
ATOM 5898 O O . THR D 4 334 ? 129.010 97.529 137.993 1.00 27.64 334 THR C O 1
ATOM 5902 N N . GLU D 4 335 ? 127.577 99.275 137.969 1.00 26.92 335 GLU C N 1
ATOM 5903 C CA . GLU D 4 335 ? 126.638 98.641 137.050 1.00 26.92 335 GLU C CA 1
ATOM 5904 C C . GLU D 4 335 ? 127.224 98.478 135.651 1.00 26.92 335 GLU C C 1
ATOM 5905 O O . GLU D 4 335 ? 126.787 97.601 134.897 1.00 26.92 335 GLU C O 1
ATOM 5911 N N . GLU D 4 336 ? 128.202 99.309 135.285 1.00 25.21 336 GLU C N 1
ATOM 5912 C CA . GLU D 4 336 ? 128.922 99.112 134.031 1.00 25.21 336 GLU C CA 1
ATOM 5913 C C . GLU D 4 336 ? 129.884 97.932 134.135 1.00 25.21 336 GLU C C 1
ATOM 5914 O O . GLU D 4 336 ? 130.054 97.166 133.173 1.00 25.21 336 GLU C O 1
ATOM 5920 N N . PHE D 4 337 ? 130.512 97.773 135.305 1.00 22.48 337 PHE C N 1
ATOM 5921 C CA . PHE D 4 337 ? 131.483 96.706 135.528 1.00 22.48 337 PHE C CA 1
ATOM 5922 C C . PHE D 4 337 ? 130.833 95.330 135.503 1.00 22.48 337 PHE C C 1
ATOM 5923 O O . PHE D 4 337 ? 131.491 94.349 135.153 1.00 22.48 337 PHE C O 1
ATOM 5931 N N . GLU D 4 338 ? 129.550 95.238 135.857 1.00 22.81 338 GLU C N 1
ATOM 5932 C CA . GLU D 4 338 ? 128.852 93.958 135.784 1.00 22.81 338 GLU C CA 1
ATOM 5933 C C . GLU D 4 338 ? 128.572 93.570 134.336 1.00 22.81 338 GLU C C 1
ATOM 5934 O O . GLU D 4 338 ? 128.807 92.423 133.930 1.00 22.81 338 GLU C O 1
ATOM 5940 N N . ARG D 4 339 ? 128.080 94.523 133.539 1.00 19.72 339 ARG C N 1
ATOM 5941 C CA . ARG D 4 339 ? 127.778 94.261 132.137 1.00 19.72 339 ARG C CA 1
ATOM 5942 C C . ARG D 4 339 ? 129.035 94.014 131.314 1.00 19.72 339 ARG C C 1
ATOM 5943 O O . ARG D 4 339 ? 128.976 93.270 130.328 1.00 19.72 339 ARG C O 1
ATOM 5951 N N . LEU D 4 340 ? 130.175 94.583 131.721 1.00 17.07 340 LEU C N 1
ATOM 5952 C CA . LEU D 4 340 ? 131.430 94.272 131.042 1.00 17.07 340 LEU C CA 1
ATOM 5953 C C . LEU D 4 340 ? 131.842 92.817 131.253 1.00 17.07 340 LEU C C 1
ATOM 5954 O O . LEU D 4 340 ? 132.353 92.177 130.328 1.00 17.07 340 LEU C O 1
ATOM 5959 N N . ILE D 4 341 ? 131.565 92.257 132.430 1.00 18.38 341 ILE C N 1
ATOM 5960 C CA . ILE D 4 341 ? 131.876 90.854 132.681 1.00 18.38 341 ILE C CA 1
ATOM 5961 C C . ILE D 4 341 ? 130.834 89.929 132.053 1.00 18.38 341 ILE C C 1
ATOM 5962 O O . ILE D 4 341 ? 131.181 88.813 131.635 1.00 18.38 341 ILE C O 1
ATOM 5967 N N . VAL D 4 342 ? 129.585 90.384 131.912 1.00 18.56 342 VAL C N 1
ATOM 5968 C CA . VAL D 4 342 ? 128.607 89.623 131.129 1.00 18.56 342 VAL C CA 1
ATOM 5969 C C . VAL D 4 342 ? 129.018 89.573 129.657 1.00 18.56 342 VAL C C 1
ATOM 5970 O O . VAL D 4 342 ? 128.910 88.527 129.003 1.00 18.56 342 VAL C O 1
ATOM 5974 N N . THR D 4 343 ? 129.555 90.681 129.133 1.00 18.16 343 THR C N 1
ATOM 5975 C CA . THR D 4 343 ? 130.081 90.690 127.768 1.00 18.16 343 THR C CA 1
ATOM 5976 C C . THR D 4 343 ? 131.313 89.795 127.640 1.00 18.16 343 THR C C 1
ATOM 5977 O O . THR D 4 343 ? 131.478 89.091 126.632 1.00 18.16 343 THR C O 1
ATOM 5981 N N . ALA D 4 344 ? 132.174 89.796 128.664 1.00 19.28 344 ALA C N 1
ATOM 5982 C CA . ALA D 4 344 ? 133.364 88.948 128.655 1.00 19.28 344 ALA C CA 1
ATOM 5983 C C . ALA D 4 344 ? 133.004 87.467 128.699 1.00 19.28 344 ALA C C 1
ATOM 5984 O O . ALA D 4 344 ? 133.664 86.643 128.056 1.00 19.28 344 ALA C O 1
ATOM 5986 N N . GLN D 4 345 ? 131.955 87.107 129.440 1.00 21.29 345 GLN C N 1
ATOM 5987 C CA . GLN D 4 345 ? 131.504 85.721 129.444 1.00 21.29 345 GLN C CA 1
ATOM 5988 C C . GLN D 4 345 ? 130.736 85.356 128.182 1.00 21.29 345 GLN C C 1
ATOM 5989 O O . GLN D 4 345 ? 130.703 84.177 127.813 1.00 21.29 345 GLN C O 1
ATOM 5995 N N . MET D 4 346 ? 130.117 86.334 127.518 1.00 21.87 346 MET C N 1
ATOM 5996 C CA . MET D 4 346 ? 129.485 86.080 126.231 1.00 21.87 346 MET C CA 1
ATOM 5997 C C . MET D 4 346 ? 130.497 85.905 125.108 1.00 21.87 346 MET C C 1
ATOM 5998 O O . MET D 4 346 ? 130.198 85.220 124.124 1.00 21.87 346 MET C O 1
ATOM 6003 N N . PHE D 4 347 ? 131.682 86.506 125.229 1.00 18.71 347 PHE C N 1
ATOM 6004 C CA . PHE D 4 347 ? 132.682 86.364 124.176 1.00 18.71 347 PHE C CA 1
ATOM 6005 C C . PHE D 4 347 ? 133.409 85.025 124.259 1.00 18.71 347 PHE C C 1
ATOM 6006 O O . PHE D 4 347 ? 133.582 84.345 123.241 1.00 18.71 347 PHE C O 1
ATOM 6014 N N . LEU D 4 348 ? 133.855 84.642 125.453 1.00 19.83 348 LEU C N 1
ATOM 6015 C CA . LEU D 4 348 ? 134.714 83.477 125.598 1.00 19.83 348 LEU C CA 1
ATOM 6016 C C . LEU D 4 348 ? 133.920 82.183 125.411 1.00 19.83 348 LEU C C 1
ATOM 6017 O O . LEU D 4 348 ? 132.736 82.120 125.753 1.00 19.83 348 LEU C O 1
ATOM 6022 N N . PRO D 4 349 ? 134.546 81.143 124.856 1.00 24.47 349 PRO C N 1
ATOM 6023 C CA . PRO D 4 349 ? 133.832 79.877 124.658 1.00 24.47 349 PRO C CA 1
ATOM 6024 C C . PRO D 4 349 ? 133.599 79.141 125.967 1.00 24.47 349 PRO C C 1
ATOM 6025 O O . PRO D 4 349 ? 134.364 79.262 126.927 1.00 24.47 349 PRO C O 1
ATOM 6029 N N . GLN D 4 350 ? 132.520 78.377 125.992 1.00 32.13 350 GLN C N 1
ATOM 6030 C CA . GLN D 4 350 ? 132.097 77.584 127.133 1.00 32.13 350 GLN C CA 1
ATOM 6031 C C . GLN D 4 350 ? 132.783 76.226 127.117 1.00 32.13 350 GLN C C 1
ATOM 6032 O O . GLN D 4 350 ? 133.248 75.765 126.069 1.00 32.13 350 GLN C O 1
ATOM 6038 N N . PRO D 4 351 ? 132.884 75.562 128.267 1.00 41.17 351 PRO C N 1
ATOM 6039 C CA . PRO D 4 351 ? 133.269 74.147 128.263 1.00 41.17 351 PRO C CA 1
ATOM 6040 C C . PRO D 4 351 ? 132.185 73.284 127.631 1.00 41.17 351 PRO C C 1
ATOM 6041 O O . PRO D 4 351 ? 131.027 73.685 127.494 1.00 41.17 351 PRO C O 1
ATOM 6045 N N . ASP D 4 352 ? 132.577 72.067 127.256 1.00 48.70 352 ASP C N 1
ATOM 6046 C CA . ASP D 4 352 ? 131.714 71.172 126.491 1.00 48.70 352 ASP C CA 1
ATOM 6047 C C . ASP D 4 352 ? 130.683 70.447 127.363 1.00 48.70 352 ASP C C 1
ATOM 6048 O O . ASP D 4 352 ? 129.971 69.571 126.862 1.00 48.70 352 ASP C O 1
ATOM 6053 N N . ASN D 4 353 ? 130.590 70.780 128.651 1.00 48.77 353 ASN C N 1
ATOM 6054 C CA . ASN D 4 353 ? 129.573 70.190 129.511 1.00 48.77 353 ASN C CA 1
ATOM 6055 C C . ASN D 4 353 ? 128.197 70.804 129.294 1.00 48.77 353 ASN C C 1
ATOM 6056 O O . ASN D 4 353 ? 127.190 70.164 129.617 1.00 48.77 353 ASN C O 1
ATOM 6061 N N . VAL D 4 354 ? 128.133 72.024 128.759 1.00 43.38 354 VAL C N 1
ATOM 6062 C CA . VAL D 4 354 ? 126.868 72.717 128.541 1.00 43.38 354 VAL C CA 1
ATOM 6063 C C . VAL D 4 354 ? 126.692 72.997 127.055 1.00 43.38 354 VAL C C 1
ATOM 6064 O O . VAL D 4 354 ? 127.583 72.707 126.247 1.00 43.38 354 VAL C O 1
ATOM 6068 N N . ARG D 4 355 ? 125.541 73.553 126.685 1.00 40.38 355 ARG C N 1
ATOM 6069 C CA . ARG D 4 355 ? 125.296 73.935 125.304 1.00 40.38 355 ARG C CA 1
ATOM 6070 C C . ARG D 4 355 ? 126.098 75.183 124.942 1.00 40.38 355 ARG C C 1
ATOM 6071 O O . ARG D 4 355 ? 126.489 75.978 125.801 1.00 40.38 355 ARG C O 1
ATOM 6079 N N . LYS D 4 356 ? 126.343 75.346 123.645 1.00 32.29 356 LYS C N 1
ATOM 6080 C CA . LYS D 4 356 ? 127.059 76.514 123.160 1.00 32.29 356 LYS C CA 1
ATOM 6081 C C . LYS D 4 356 ? 126.099 77.682 122.956 1.00 32.29 356 LYS C C 1
ATOM 6082 O O . LYS D 4 356 ? 124.883 77.512 122.839 1.00 32.29 356 LYS C O 1
ATOM 6088 N N . LEU D 4 357 ? 126.666 78.884 122.913 1.00 25.54 357 LEU C N 1
ATOM 6089 C CA . LEU D 4 357 ? 125.869 80.094 122.773 1.00 25.54 357 LEU C CA 1
ATOM 6090 C C . LEU D 4 357 ? 125.428 80.296 121.330 1.00 25.54 357 LEU C C 1
ATOM 6091 O O . LEU D 4 357 ? 126.214 80.134 120.393 1.00 25.54 357 LEU C O 1
ATOM 6096 N N . SER D 4 358 ? 124.157 80.654 121.160 1.00 21.77 358 SER C N 1
ATOM 6097 C CA . SER D 4 358 ? 123.610 81.059 119.867 1.00 21.77 358 SER C CA 1
ATOM 6098 C C . SER D 4 358 ? 123.516 82.580 119.890 1.00 21.77 358 SER C C 1
ATOM 6099 O O . SER D 4 358 ? 122.504 83.155 120.291 1.00 21.77 358 SER C O 1
ATOM 6102 N N . ARG D 4 359 ? 124.592 83.234 119.463 1.00 18.21 359 ARG C N 1
ATOM 6103 C CA . ARG D 4 359 ? 124.699 84.681 119.573 1.00 18.21 359 ARG C CA 1
ATOM 6104 C C . ARG D 4 359 ? 123.926 85.376 118.459 1.00 18.21 359 ARG C C 1
ATOM 6105 O O . ARG D 4 359 ? 123.891 84.907 117.318 1.00 18.21 359 ARG C O 1
ATOM 6113 N N . PHE D 4 360 ? 123.306 86.503 118.802 1.00 20.16 360 PHE C N 1
ATOM 6114 C CA . PHE D 4 360 ? 122.488 87.280 117.883 1.00 20.16 360 PHE C CA 1
ATOM 6115 C C . PHE D 4 360 ? 122.904 88.744 117.944 1.00 20.16 360 PHE C C 1
ATOM 6116 O O . PHE D 4 360 ? 123.663 89.164 118.821 1.00 20.16 360 PHE C O 1
ATOM 6124 N N . TYR D 4 361 ? 122.393 89.525 116.991 1.00 18.88 361 TYR C N 1
ATOM 6125 C CA . TYR D 4 361 ? 122.516 90.986 117.003 1.00 18.88 361 TYR C CA 1
ATOM 6126 C C . TYR D 4 361 ? 121.187 91.526 116.478 1.00 18.88 361 TYR C C 1
ATOM 6127 O O . TYR D 4 361 ? 121.056 91.767 115.274 1.00 18.88 361 TYR C O 1
ATOM 6136 N N . ARG D 4 362 ? 120.239 91.748 117.397 1.00 19.73 362 ARG C N 1
ATOM 6137 C CA . ARG D 4 362 ? 118.896 92.274 117.121 1.00 19.73 362 ARG C CA 1
ATOM 6138 C C . ARG D 4 362 ? 118.172 91.426 116.067 1.00 19.73 362 ARG C C 1
ATOM 6139 O O . ARG D 4 362 ? 117.879 91.876 114.955 1.00 19.73 362 ARG C O 1
ATOM 6147 N N . LEU D 4 363 ? 117.926 90.169 116.461 1.00 25.14 363 LEU C N 1
ATOM 6148 C CA . LEU D 4 363 ? 117.256 89.145 115.646 1.00 25.14 363 LEU C CA 1
ATOM 6149 C C . LEU D 4 363 ? 118.005 88.863 114.344 1.00 25.14 363 LEU C C 1
ATOM 6150 O O . LEU D 4 363 ? 117.392 88.630 113.299 1.00 25.14 363 LEU C O 1
ATOM 6155 N N . ASP D 4 364 ? 119.332 88.882 114.398 1.00 26.38 364 ASP C N 1
ATOM 6156 C CA . ASP D 4 364 ? 120.177 88.547 113.253 1.00 26.38 364 ASP C CA 1
ATOM 6157 C C . ASP D 4 364 ? 121.216 87.547 113.738 1.00 26.38 364 ASP C C 1
ATOM 6158 O O . ASP D 4 364 ? 122.106 87.922 114.529 1.00 26.38 364 ASP C O 1
ATOM 6163 N N . PRO D 4 365 ? 121.147 86.286 113.308 1.00 24.21 365 PRO C N 1
ATOM 6164 C CA . PRO D 4 365 ? 122.053 85.272 113.861 1.00 24.21 365 PRO C CA 1
ATOM 6165 C C . PRO D 4 365 ? 123.461 85.386 113.296 1.00 24.21 365 PRO C C 1
ATOM 6166 O O . PRO D 4 365 ? 123.659 85.624 112.102 1.00 24.21 365 PRO C O 1
ATOM 6170 N N . LEU D 4 366 ? 124.443 85.221 114.178 1.00 21.38 366 LEU C N 1
ATOM 6171 C CA . LEU D 4 366 ? 125.835 85.175 113.756 1.00 21.38 366 LEU C CA 1
ATOM 6172 C C . LEU D 4 366 ? 126.164 83.803 113.182 1.00 21.38 366 LEU C C 1
ATOM 6173 O O . LEU D 4 366 ? 125.650 82.780 113.642 1.00 21.38 366 LEU C O 1
ATOM 6178 N N . ASP D 4 367 ? 127.029 83.785 112.162 1.00 26.71 367 ASP C N 1
ATOM 6179 C CA . ASP D 4 367 ? 127.498 82.542 111.541 1.00 26.71 367 ASP C CA 1
ATOM 6180 C C . ASP D 4 367 ? 129.033 82.551 111.459 1.00 26.71 367 ASP C C 1
ATOM 6181 O O . ASP D 4 367 ? 129.639 82.989 110.478 1.00 26.71 367 ASP C O 1
ATOM 6186 N N . GLU D 4 368 ? 129.657 82.138 112.568 1.00 24.36 368 GLU C N 1
ATOM 6187 C CA . GLU D 4 368 ? 131.056 81.723 112.715 1.00 24.36 368 GLU C CA 1
ATOM 6188 C C . GLU D 4 368 ? 132.078 82.855 112.592 1.00 24.36 368 GLU C C 1
ATOM 6189 O O . GLU D 4 368 ? 133.222 82.694 113.029 1.00 24.36 368 GLU C O 1
ATOM 6195 N N . TRP D 4 369 ? 131.664 84.027 112.110 1.00 19.16 369 TRP C N 1
ATOM 6196 C CA . TRP D 4 369 ? 132.564 85.156 111.901 1.00 19.16 369 TRP C CA 1
ATOM 6197 C C . TRP D 4 369 ? 131.721 86.418 111.828 1.00 19.16 369 TRP C C 1
ATOM 6198 O O . TRP D 4 369 ? 130.726 86.454 111.098 1.00 19.16 369 TRP C O 1
ATOM 6209 N N . ARG D 4 370 ? 132.114 87.443 112.581 1.00 16.17 370 ARG C N 1
ATOM 6210 C CA . ARG D 4 370 ? 131.466 88.752 112.504 1.00 16.17 370 ARG C CA 1
ATOM 6211 C C . ARG D 4 370 ? 132.547 89.821 112.628 1.00 16.17 370 ARG C C 1
ATOM 6212 O O . ARG D 4 370 ? 133.004 90.124 113.734 1.00 16.17 370 ARG C O 1
ATOM 6220 N N . VAL D 4 371 ? 132.941 90.392 111.497 1.00 14.11 371 VAL C N 1
ATOM 6221 C CA . VAL D 4 371 ? 133.953 91.441 111.458 1.00 14.11 371 VAL C CA 1
ATOM 6222 C C . VAL D 4 371 ? 133.259 92.790 111.588 1.00 14.11 371 VAL C C 1
ATOM 6223 O O . VAL D 4 371 ? 132.254 93.054 110.918 1.00 14.11 371 VAL C O 1
ATOM 6227 N N . GLU D 4 372 ? 133.799 93.652 112.449 1.00 18.50 372 GLU C N 1
ATOM 6228 C CA . GLU D 4 372 ? 133.211 94.958 112.747 1.00 18.50 372 GLU C CA 1
ATOM 6229 C C . GLU D 4 372 ? 134.318 96.003 112.633 1.00 18.50 372 GLU C C 1
ATOM 6230 O O . GLU D 4 372 ? 135.078 96.225 113.579 1.00 18.50 372 GLU C O 1
ATOM 6236 N N . VAL D 4 373 ? 134.420 96.629 111.465 1.00 17.04 373 VAL C N 1
ATOM 6237 C CA . VAL D 4 373 ? 135.485 97.579 111.165 1.00 17.04 373 VAL C CA 1
ATOM 6238 C C . VAL D 4 373 ? 134.947 98.991 111.353 1.00 17.04 373 VAL C C 1
ATOM 6239 O O . VAL D 4 373 ? 133.887 99.336 110.816 1.00 17.04 373 VAL C O 1
ATOM 6243 N N . THR D 4 374 ? 135.670 99.805 112.118 1.00 10.47 374 THR C N 1
ATOM 6244 C CA . THR D 4 374 ? 135.332 101.206 112.337 1.00 10.47 374 THR C CA 1
ATOM 6245 C C . THR D 4 374 ? 136.389 102.069 111.662 1.00 10.47 374 THR C C 1
ATOM 6246 O O . THR D 4 374 ? 137.582 101.943 111.962 1.00 10.47 374 THR C O 1
ATOM 6250 N N . TYR D 4 375 ? 135.956 102.935 110.751 1.00 13.28 375 TYR C N 1
ATOM 6251 C CA . TYR D 4 375 ? 136.858 103.805 110.013 1.00 13.28 375 TYR C CA 1
ATOM 6252 C C . TYR D 4 375 ? 136.488 105.264 110.250 1.00 13.28 375 TYR C C 1
ATOM 6253 O O . TYR D 4 375 ? 135.409 105.586 110.753 1.00 13.28 375 TYR C O 1
ATOM 6262 N N . LYS D 4 376 ? 137.410 106.151 109.879 1.00 12.94 376 LYS C N 1
ATOM 6263 C CA . LYS D 4 376 ? 137.275 107.583 110.107 1.00 12.94 376 LYS C CA 1
ATOM 6264 C C . LYS D 4 376 ? 137.612 108.320 108.819 1.00 12.94 376 LYS C C 1
ATOM 6265 O O . LYS D 4 376 ? 138.668 108.083 108.225 1.00 12.94 376 LYS C O 1
ATOM 6271 N N . ALA D 4 377 ? 136.716 109.207 108.389 1.00 19.23 377 ALA C N 1
ATOM 6272 C CA . ALA D 4 377 ? 136.882 109.924 107.131 1.00 19.23 377 ALA C CA 1
ATOM 6273 C C . ALA D 4 377 ? 136.515 111.389 107.310 1.00 19.23 377 ALA C C 1
ATOM 6274 O O . ALA D 4 377 ? 135.489 111.704 107.919 1.00 19.23 377 ALA C O 1
ATOM 6276 N N . GLN D 4 378 ? 137.353 112.276 106.778 1.00 21.42 378 GLN C N 1
ATOM 6277 C CA . GLN D 4 378 ? 137.063 113.703 106.751 1.00 21.42 378 GLN C CA 1
ATOM 6278 C C . GLN D 4 378 ? 136.403 114.071 105.427 1.00 21.42 378 GLN C C 1
ATOM 6279 O O . GLN D 4 378 ? 136.750 113.528 104.375 1.00 21.42 378 GLN C O 1
ATOM 6285 N N . LYS D 4 379 ? 135.451 115.000 105.487 1.00 20.20 379 LYS C N 1
ATOM 6286 C CA . LYS D 4 379 ? 134.626 115.361 104.339 1.00 20.20 379 LYS C CA 1
ATOM 6287 C C . LYS D 4 379 ? 134.845 116.827 103.995 1.00 20.20 379 LYS C C 1
ATOM 6288 O O . LYS D 4 379 ? 134.588 117.707 104.824 1.00 20.20 379 LYS C O 1
ATOM 6294 N N . MET D 4 380 ? 135.313 117.089 102.769 1.00 22.15 380 MET C N 1
ATOM 6295 C CA . MET D 4 380 ? 135.469 118.466 102.310 1.00 22.15 380 MET C CA 1
ATOM 6296 C C . MET D 4 380 ? 134.163 118.961 101.698 1.00 22.15 380 MET C C 1
ATOM 6297 O O . MET D 4 380 ? 133.597 118.282 100.832 1.00 22.15 380 MET C O 1
ATOM 6302 N N . PRO D 4 381 ? 133.654 120.120 102.119 1.00 20.55 381 PRO C N 1
ATOM 6303 C CA . PRO D 4 381 ? 132.397 120.631 101.553 1.00 20.55 381 PRO C CA 1
ATOM 6304 C C . PRO D 4 381 ? 132.614 121.225 100.167 1.00 20.55 381 PRO C C 1
ATOM 6305 O O . PRO D 4 381 ? 133.486 122.073 99.967 1.00 20.55 381 PRO C O 1
ATOM 6309 N N . ALA D 4 382 ? 131.820 120.762 99.204 1.00 21.37 382 ALA C N 1
ATOM 6310 C CA . ALA D 4 382 ? 131.871 121.275 97.840 1.00 21.37 382 ALA C CA 1
ATOM 6311 C C . ALA D 4 382 ? 130.548 121.870 97.388 1.00 21.37 382 ALA C C 1
ATOM 6312 O O . ALA D 4 382 ? 130.516 123.012 96.918 1.00 21.37 382 ALA C O 1
ATOM 6314 N N . GLY D 4 383 ? 129.457 121.132 97.515 1.00 22.19 383 GLY C N 1
ATOM 6315 C CA . GLY D 4 383 ? 128.163 121.619 97.072 1.00 22.19 383 GLY C CA 1
ATOM 6316 C C . GLY D 4 383 ? 127.059 121.049 97.929 1.00 22.19 383 GLY C C 1
ATOM 6317 O O . GLY D 4 383 ? 127.183 119.950 98.481 1.00 22.19 383 GLY C O 1
ATOM 6318 N N . ALA D 4 384 ? 125.968 121.821 98.040 1.00 21.11 384 ALA C N 1
ATOM 6319 C CA . ALA D 4 384 ? 124.778 121.496 98.842 1.00 21.11 384 ALA C CA 1
ATOM 6320 C C . ALA D 4 384 ? 125.121 121.264 100.313 1.00 21.11 384 ALA C C 1
ATOM 6321 O O . ALA D 4 384 ? 124.533 120.411 100.981 1.00 21.11 384 ALA C O 1
ATOM 6323 N N . PHE D 4 385 ? 126.081 122.030 100.823 1.00 21.12 385 PHE C N 1
ATOM 6324 C CA . PHE D 4 385 ? 126.420 122.031 102.240 1.00 21.12 385 PHE C CA 1
ATOM 6325 C C . PHE D 4 385 ? 125.843 123.283 102.884 1.00 21.12 385 PHE C C 1
ATOM 6326 O O . PHE D 4 385 ? 126.068 124.396 102.399 1.00 21.12 385 PHE C O 1
ATOM 6334 N N . LYS D 4 386 ? 125.103 123.099 103.973 1.00 19.98 386 LYS C N 1
ATOM 6335 C CA . LYS D 4 386 ? 124.410 124.199 104.627 1.00 19.98 386 LYS C CA 1
ATOM 6336 C C . LYS D 4 386 ? 125.295 124.839 105.689 1.00 19.98 386 LYS C C 1
ATOM 6337 O O . LYS D 4 386 ? 126.031 124.151 106.401 1.00 19.98 386 LYS C O 1
ATOM 6343 N N . MET D 4 387 ? 125.216 126.165 105.788 1.00 18.78 387 MET C N 1
ATOM 6344 C CA . MET D 4 387 ? 125.961 126.932 106.774 1.00 18.78 387 MET C CA 1
ATOM 6345 C C . MET D 4 387 ? 125.029 127.927 107.454 1.00 18.78 387 MET C C 1
ATOM 6346 O O . MET D 4 387 ? 123.925 128.204 106.979 1.00 18.78 387 MET C O 1
ATOM 6351 N N . THR D 4 388 ? 125.488 128.466 108.583 1.00 19.81 388 THR C N 1
ATOM 6352 C CA . THR D 4 388 ? 124.704 129.385 109.398 1.00 19.81 388 THR C CA 1
ATOM 6353 C C . THR D 4 388 ? 125.662 130.376 110.048 1.00 19.81 388 THR C C 1
ATOM 6354 O O . THR D 4 388 ? 126.764 130.007 110.456 1.00 19.81 388 THR C O 1
ATOM 6358 N N . ASP D 4 389 ? 125.231 131.638 110.153 1.00 22.75 389 ASP C N 1
ATOM 6359 C CA . ASP D 4 389 ? 126.063 132.724 110.657 1.00 22.75 389 ASP C CA 1
ATOM 6360 C C . ASP D 4 389 ? 125.773 133.051 112.121 1.00 22.75 389 ASP C C 1
ATOM 6361 O O . ASP D 4 389 ? 125.927 134.202 112.538 1.00 22.75 389 ASP C O 1
ATOM 6366 N N . PHE D 4 390 ? 125.364 132.038 112.898 1.00 20.89 390 PHE C N 1
ATOM 6367 C CA . PHE D 4 390 ? 124.929 132.164 114.301 1.00 20.89 390 PHE C CA 1
ATOM 6368 C C . PHE D 4 390 ? 123.754 133.129 114.461 1.00 20.89 390 PHE C C 1
ATOM 6369 O O . PHE D 4 390 ? 123.615 133.795 115.489 1.00 20.89 390 PHE C O 1
ATOM 6377 N N . HIS D 4 391 ? 122.906 133.207 113.439 1.00 19.83 391 HIS C N 1
ATOM 6378 C CA . HIS D 4 391 ? 121.601 133.851 113.511 1.00 19.83 391 HIS C CA 1
ATOM 6379 C C . HIS D 4 391 ? 120.611 132.932 112.805 1.00 19.83 391 HIS C C 1
ATOM 6380 O O . HIS D 4 391 ? 120.900 131.760 112.549 1.00 19.83 391 HIS C O 1
ATOM 6387 N N . GLY D 4 392 ? 119.428 133.453 112.495 1.00 18.11 392 GLY C N 1
ATOM 6388 C CA . GLY D 4 392 ? 118.448 132.631 111.812 1.00 18.11 392 GLY C CA 1
ATOM 6389 C C . GLY D 4 392 ? 118.677 132.439 110.329 1.00 18.11 392 GLY C C 1
ATOM 6390 O O . GLY D 4 392 ? 117.999 131.609 109.717 1.00 18.11 392 GLY C O 1
ATOM 6391 N N . GLY D 4 393 ? 119.618 133.171 109.738 1.00 19.73 393 GLY C N 1
ATOM 6392 C CA . GLY D 4 393 ? 119.823 133.120 108.304 1.00 19.73 393 GLY C CA 1
ATOM 6393 C C . GLY D 4 393 ? 120.773 132.035 107.840 1.00 19.73 393 GLY C C 1
ATOM 6394 O O . GLY D 4 393 ? 121.995 132.191 107.924 1.00 19.73 393 GLY C O 1
ATOM 6395 N N . LYS D 4 394 ? 120.224 130.934 107.340 1.00 20.95 394 LYS C N 1
ATOM 6396 C CA . LYS D 4 394 ? 121.011 129.832 106.812 1.00 20.95 394 LYS C CA 1
ATOM 6397 C C . LYS D 4 394 ? 120.908 129.791 105.292 1.00 20.95 394 LYS C C 1
ATOM 6398 O O . LYS D 4 394 ? 119.973 130.329 104.693 1.00 20.95 394 LYS C O 1
ATOM 6404 N N . GLY D 4 395 ? 121.899 129.151 104.669 1.00 19.68 395 GLY C N 1
ATOM 6405 C CA . GLY D 4 395 ? 121.950 129.071 103.223 1.00 19.68 395 GLY C CA 1
ATOM 6406 C C . GLY D 4 395 ? 122.752 127.875 102.760 1.00 19.68 395 GLY C C 1
ATOM 6407 O O . GLY D 4 395 ? 123.457 127.227 103.536 1.00 19.68 395 GLY C O 1
ATOM 6408 N N . VAL D 4 396 ? 122.635 127.594 101.464 1.00 20.46 396 VAL C N 1
ATOM 6409 C CA . VAL D 4 396 ? 123.267 126.445 100.825 1.00 20.46 396 VAL C CA 1
ATOM 6410 C C . VAL D 4 396 ? 124.394 126.956 99.935 1.00 20.46 396 VAL C C 1
ATOM 6411 O O . VAL D 4 396 ? 124.199 127.905 99.166 1.00 20.46 396 VAL C O 1
ATOM 6415 N N . ILE D 4 397 ? 125.577 126.346 100.059 1.00 18.84 397 ILE C N 1
ATOM 6416 C CA . ILE D 4 397 ? 126.716 126.708 99.220 1.00 18.84 397 ILE C CA 1
ATOM 6417 C C . ILE D 4 397 ? 126.434 126.308 97.778 1.00 18.84 397 ILE C C 1
ATOM 6418 O O . ILE D 4 397 ? 126.128 125.145 97.486 1.00 18.84 397 ILE C O 1
ATOM 6423 N N . CYS D 4 398 ? 126.539 127.276 96.864 1.00 21.48 398 CYS C N 1
ATOM 6424 C CA . CYS D 4 398 ? 126.233 127.050 95.461 1.00 21.48 398 CYS C CA 1
ATOM 6425 C C . CYS D 4 398 ? 127.399 127.312 94.518 1.00 21.48 398 CYS C C 1
ATOM 6426 O O . CYS D 4 398 ? 127.308 126.945 93.341 1.00 21.48 398 CYS C O 1
ATOM 6429 N N . LYS D 4 399 ? 128.485 127.924 94.988 1.00 19.56 399 LYS C N 1
ATOM 6430 C CA . LYS D 4 399 ? 129.619 128.234 94.127 1.00 19.56 399 LYS C CA 1
ATOM 6431 C C . LYS D 4 399 ? 130.880 128.328 94.970 1.00 19.56 399 LYS C C 1
ATOM 6432 O O . LYS D 4 399 ? 130.899 129.034 95.982 1.00 19.56 399 LYS C O 1
ATOM 6438 N N . VAL D 4 400 ? 131.924 127.613 94.557 1.00 17.88 400 VAL C N 1
ATOM 6439 C CA . VAL D 4 400 ? 133.227 127.651 95.211 1.00 17.88 400 VAL C CA 1
ATOM 6440 C C . VAL D 4 400 ? 134.221 128.300 94.260 1.00 17.88 400 VAL C C 1
ATOM 6441 O O . VAL D 4 400 ? 134.347 127.883 93.102 1.00 17.88 400 VAL C O 1
ATOM 6445 N N . MET D 4 401 ? 134.922 129.319 94.746 1.00 21.25 401 MET C N 1
ATOM 6446 C CA . MET D 4 401 ? 135.930 130.024 93.971 1.00 21.25 401 MET C CA 1
ATOM 6447 C C . MET D 4 401 ? 137.298 129.836 94.613 1.00 21.25 401 MET C C 1
ATOM 6448 O O . MET D 4 401 ? 137.414 129.460 95.782 1.00 21.25 401 MET C O 1
ATOM 6453 N N . GLU D 4 402 ? 138.340 130.107 93.830 1.00 25.18 402 GLU C N 1
ATOM 6454 C CA . GLU D 4 402 ? 139.699 130.038 94.341 1.00 25.18 402 GLU C CA 1
ATOM 6455 C C . GLU D 4 402 ? 139.992 131.244 95.231 1.00 25.18 402 GLU C C 1
ATOM 6456 O O . GLU D 4 402 ? 139.216 132.200 95.308 1.00 25.18 402 GLU C O 1
ATOM 6462 N N . ASP D 4 403 ? 141.139 131.187 95.914 1.00 23.93 403 ASP C N 1
ATOM 6463 C CA . ASP D 4 403 ? 141.487 132.230 96.875 1.00 23.93 403 ASP C CA 1
ATOM 6464 C C . ASP D 4 403 ? 141.835 133.546 96.192 1.00 23.93 403 ASP C C 1
ATOM 6465 O O . ASP D 4 403 ? 141.558 134.618 96.743 1.00 23.93 403 ASP C O 1
ATOM 6470 N N . GLU D 4 404 ? 142.429 133.494 95.000 1.00 26.87 404 GLU C N 1
ATOM 6471 C CA . GLU D 4 404 ? 142.761 134.720 94.285 1.00 26.87 404 GLU C CA 1
ATOM 6472 C C . GLU D 4 404 ? 141.580 135.283 93.505 1.00 26.87 404 GLU C C 1
ATOM 6473 O O . GLU D 4 404 ? 141.629 136.445 93.089 1.00 26.87 404 GLU C O 1
ATOM 6479 N N . ASP D 4 405 ? 140.525 134.493 93.299 1.00 23.93 405 ASP C N 1
ATOM 6480 C CA . ASP D 4 405 ? 139.315 134.949 92.626 1.00 23.93 405 ASP C CA 1
ATOM 6481 C C . ASP D 4 405 ? 138.215 135.320 93.616 1.00 23.93 405 ASP C C 1
ATOM 6482 O O . ASP D 4 405 ? 137.026 135.195 93.303 1.00 23.93 405 ASP C O 1
ATOM 6487 N N . MET D 4 406 ? 138.593 135.775 94.803 1.00 21.15 406 MET C N 1
ATOM 6488 C CA . MET D 4 406 ? 137.682 136.180 95.859 1.00 21.15 406 MET C CA 1
ATOM 6489 C C . MET D 4 406 ? 137.706 137.695 96.029 1.00 21.15 406 MET C C 1
ATOM 6490 O O . MET D 4 406 ? 138.644 138.361 95.576 1.00 21.15 406 MET C O 1
ATOM 6495 N N . PRO D 4 407 ? 136.664 138.280 96.631 1.00 20.59 407 PRO C N 1
ATOM 6496 C CA . PRO D 4 407 ? 136.701 139.714 96.947 1.00 20.59 407 PRO C CA 1
ATOM 6497 C C . PRO D 4 407 ? 137.811 140.072 97.929 1.00 20.59 407 PRO C C 1
ATOM 6498 O O . PRO D 4 407 ? 138.081 139.344 98.886 1.00 20.59 407 PRO C O 1
ATOM 6502 N N . ILE D 4 408 ? 138.457 141.208 97.673 1.00 22.64 408 ILE C N 1
ATOM 6503 C CA . ILE D 4 408 ? 139.577 141.689 98.476 1.00 22.64 408 ILE C CA 1
ATOM 6504 C C . ILE D 4 408 ? 139.428 143.197 98.663 1.00 22.64 408 ILE C C 1
ATOM 6505 O O . ILE D 4 408 ? 139.016 143.910 97.741 1.00 22.64 408 ILE C O 1
ATOM 6510 N N . ASP D 4 409 ? 139.697 143.674 99.878 1.00 25.72 409 ASP C N 1
ATOM 6511 C CA . ASP D 4 409 ? 139.674 145.100 100.161 1.00 25.72 409 ASP C CA 1
ATOM 6512 C C . ASP D 4 409 ? 140.947 145.768 99.642 1.00 25.72 409 ASP C C 1
ATOM 6513 O O . ASP D 4 409 ? 141.840 145.130 99.078 1.00 25.72 409 ASP C O 1
ATOM 6518 N N . GLU D 4 410 ? 141.030 147.083 99.849 1.00 26.61 410 GLU C N 1
ATOM 6519 C CA . GLU D 4 410 ? 142.254 147.820 99.570 1.00 26.61 410 GLU C CA 1
ATOM 6520 C C . GLU D 4 410 ? 143.302 147.649 100.661 1.00 26.61 410 GLU C C 1
ATOM 6521 O O . GLU D 4 410 ? 144.450 148.062 100.466 1.00 26.61 410 GLU C O 1
ATOM 6527 N N . ASN D 4 411 ? 142.934 147.060 101.799 1.00 26.12 411 ASN C N 1
ATOM 6528 C CA . ASN D 4 411 ? 143.878 146.786 102.872 1.00 26.12 411 ASN C CA 1
ATOM 6529 C C . ASN D 4 411 ? 144.546 145.425 102.742 1.00 26.12 411 ASN C C 1
ATOM 6530 O O . ASN D 4 411 ? 145.639 145.232 103.286 1.00 26.12 411 ASN C O 1
ATOM 6535 N N . GLY D 4 412 ? 143.921 144.484 102.040 1.00 25.08 412 GLY C N 1
ATOM 6536 C CA . GLY D 4 412 ? 144.470 143.151 101.860 1.00 25.08 412 GLY C CA 1
ATOM 6537 C C . GLY D 4 412 ? 143.649 142.036 102.472 1.00 25.08 412 GLY C C 1
ATOM 6538 O O . GLY D 4 412 ? 144.068 140.872 102.394 1.00 25.08 412 GLY C O 1
ATOM 6539 N N . ASN D 4 413 ? 142.500 142.324 103.076 1.00 25.21 413 ASN C N 1
ATOM 6540 C CA . ASN D 4 413 ? 141.680 141.293 103.699 1.00 25.21 413 ASN C CA 1
ATOM 6541 C C . ASN D 4 413 ? 140.888 140.552 102.630 1.00 25.21 413 ASN C C 1
ATOM 6542 O O . ASN D 4 413 ? 140.039 141.145 101.955 1.00 25.21 413 ASN C O 1
ATOM 6547 N N . ARG D 4 414 ? 141.165 139.261 102.476 1.00 24.57 414 ARG C N 1
ATOM 6548 C CA . ARG D 4 414 ? 140.452 138.441 101.508 1.00 24.57 414 ARG C CA 1
ATOM 6549 C C . ARG D 4 414 ? 139.143 137.942 102.104 1.00 24.57 414 ARG C C 1
ATOM 6550 O O . ARG D 4 414 ? 139.092 137.525 103.264 1.00 24.57 414 ARG C O 1
ATOM 6558 N N . ALA D 4 415 ? 138.082 137.989 101.304 1.00 21.79 415 ALA C N 1
ATOM 6559 C CA . ALA D 4 415 ? 136.783 137.526 101.765 1.00 21.79 415 ALA C CA 1
ATOM 6560 C C . ALA D 4 415 ? 136.726 136.004 101.779 1.00 21.79 415 ALA C C 1
ATOM 6561 O O . ALA D 4 415 ? 137.423 135.324 101.022 1.00 21.79 415 ALA C O 1
ATOM 6563 N N . ASP D 4 416 ? 135.877 135.470 102.658 1.00 18.11 416 ASP C N 1
ATOM 6564 C CA . ASP D 4 416 ? 135.640 134.037 102.732 1.00 18.11 416 ASP C CA 1
ATOM 6565 C C . ASP D 4 416 ? 134.255 133.630 102.256 1.00 18.11 416 ASP C C 1
ATOM 6566 O O . ASP D 4 416 ? 134.086 132.491 101.809 1.00 18.11 416 ASP C O 1
ATOM 6571 N N . LEU D 4 417 ? 133.272 134.525 102.333 1.00 17.72 417 LEU C N 1
ATOM 6572 C CA . LEU D 4 417 ? 131.908 134.227 101.925 1.00 17.72 417 LEU C CA 1
ATOM 6573 C C . LEU D 4 417 ? 131.284 135.475 101.320 1.00 17.72 417 LEU C C 1
ATOM 6574 O O . LEU D 4 417 ? 131.674 136.602 101.631 1.00 17.72 417 LEU C O 1
ATOM 6579 N N . ILE D 4 418 ? 130.303 135.255 100.448 1.00 23.16 418 ILE C N 1
ATOM 6580 C CA . ILE D 4 418 ? 129.490 136.322 99.875 1.00 23.16 418 ILE C CA 1
ATOM 6581 C C . ILE D 4 418 ? 128.040 136.028 100.231 1.00 23.16 418 ILE C C 1
ATOM 6582 O O . ILE D 4 418 ? 127.502 134.982 99.848 1.00 23.16 418 ILE C O 1
ATOM 6587 N N . ILE D 4 419 ? 127.417 136.938 100.977 1.00 26.08 419 ILE C N 1
ATOM 6588 C CA . ILE D 4 419 ? 126.047 136.780 101.448 1.00 26.08 419 ILE C CA 1
ATOM 6589 C C . ILE D 4 419 ? 125.222 137.945 100.917 1.00 26.08 419 ILE C C 1
ATOM 6590 O O . ILE D 4 419 ? 125.669 139.096 100.947 1.00 26.08 419 ILE C O 1
ATOM 6595 N N . PHE D 4 420 ? 124.027 137.641 100.411 1.00 20.95 420 PHE C N 1
ATOM 6596 C CA . PHE D 4 420 ? 123.112 138.678 99.950 1.00 20.95 420 PHE C CA 1
ATOM 6597 C C . PHE D 4 420 ? 122.553 139.444 101.144 1.00 20.95 420 PHE C C 1
ATOM 6598 O O . PHE D 4 420 ? 121.900 138.862 102.016 1.00 20.95 420 PHE C O 1
ATOM 6606 N N . GLY D 4 421 ? 122.810 140.753 101.180 1.00 20.05 421 GLY C N 1
ATOM 6607 C CA . GLY D 4 421 ? 122.360 141.574 102.290 1.00 20.05 421 GLY C CA 1
ATOM 6608 C C . GLY D 4 421 ? 120.884 141.910 102.262 1.00 20.05 421 GLY C C 1
ATOM 6609 O O . GLY D 4 421 ? 120.333 142.309 103.293 1.00 20.05 421 GLY C O 1
ATOM 6610 N N . GLY D 4 422 ? 120.226 141.743 101.116 1.00 19.61 422 GLY C N 1
ATOM 6611 C CA . GLY D 4 422 ? 118.837 142.139 100.968 1.00 19.61 422 GLY C CA 1
ATOM 6612 C C . GLY D 4 422 ? 117.824 141.283 101.700 1.00 19.61 422 GLY C C 1
ATOM 6613 O O . GLY D 4 422 ? 116.643 141.641 101.721 1.00 19.61 422 GLY C O 1
ATOM 6614 N N . SER D 4 423 ? 118.241 140.170 102.297 1.00 19.10 423 SER C N 1
ATOM 6615 C CA . SER D 4 423 ? 117.355 139.348 103.107 1.00 19.10 423 SER C CA 1
ATOM 6616 C C . SER D 4 423 ? 117.335 139.770 104.569 1.00 19.10 423 SER C C 1
ATOM 6617 O O . SER D 4 423 ? 116.552 139.215 105.348 1.00 19.10 423 SER C O 1
ATOM 6620 N N . THR D 4 424 ? 118.166 140.744 104.954 1.00 19.92 424 THR C N 1
ATOM 6621 C CA . THR D 4 424 ? 118.199 141.201 106.340 1.00 19.92 424 THR C CA 1
ATOM 6622 C C . THR D 4 424 ? 116.930 141.963 106.704 1.00 19.92 424 THR C C 1
ATOM 6623 O O . THR D 4 424 ? 116.394 141.797 107.805 1.00 19.92 424 THR C O 1
ATOM 6627 N N . MET D 4 425 ? 116.431 142.800 105.791 1.00 21.98 425 MET C N 1
ATOM 6628 C CA . MET D 4 425 ? 115.174 143.498 106.041 1.00 21.98 425 MET C CA 1
ATOM 6629 C C . MET D 4 425 ? 113.978 142.565 105.911 1.00 21.98 425 MET C C 1
ATOM 6630 O O . MET D 4 425 ? 112.939 142.800 106.537 1.00 21.98 425 MET C O 1
ATOM 6635 N N . ARG D 4 426 ? 114.104 141.507 105.109 1.00 23.92 426 ARG C N 1
ATOM 6636 C CA . ARG D 4 426 ? 112.994 140.586 104.907 1.00 23.92 426 ARG C CA 1
ATOM 6637 C C . ARG D 4 426 ? 112.841 139.615 106.072 1.00 23.92 426 ARG C C 1
ATOM 6638 O O . ARG D 4 426 ? 111.713 139.299 106.467 1.00 23.92 426 ARG C O 1
ATOM 6646 N N . ARG D 4 427 ? 113.951 139.155 106.651 1.00 22.32 427 ARG C N 1
ATOM 6647 C CA . ARG D 4 427 ? 113.910 138.188 107.738 1.00 22.32 427 ARG C CA 1
ATOM 6648 C C . ARG D 4 427 ? 114.076 138.818 109.115 1.00 22.32 427 ARG C C 1
ATOM 6649 O O . ARG D 4 427 ? 113.877 138.119 110.115 1.00 22.32 427 ARG C O 1
ATOM 6657 N N . SER D 4 428 ? 114.450 140.104 109.177 1.00 20.01 428 SER C N 1
ATOM 6658 C CA . SER D 4 428 ? 114.503 140.910 110.407 1.00 20.01 428 SER C CA 1
ATOM 6659 C C . SER D 4 428 ? 115.493 140.345 111.429 1.00 20.01 428 SER C C 1
ATOM 6660 O O . SER D 4 428 ? 115.170 140.155 112.603 1.00 20.01 428 SER C O 1
ATOM 6663 N N . ASN D 4 429 ? 116.712 140.077 110.970 1.00 19.25 429 ASN C N 1
ATOM 6664 C CA . ASN D 4 429 ? 117.813 139.637 111.827 1.00 19.25 429 ASN C CA 1
ATOM 6665 C C . ASN D 4 429 ? 118.913 140.695 111.757 1.00 19.25 429 ASN C C 1
ATOM 6666 O O . ASN D 4 429 ? 119.850 140.593 110.962 1.00 19.25 429 ASN C O 1
ATOM 6671 N N . TYR D 4 430 ? 118.803 141.712 112.609 1.00 19.36 430 TYR C N 1
ATOM 6672 C CA . TYR D 4 430 ? 119.683 142.871 112.546 1.00 19.36 430 TYR C CA 1
ATOM 6673 C C . TYR D 4 430 ? 120.893 142.771 113.466 1.00 19.36 430 TYR C C 1
ATOM 6674 O O . TYR D 4 430 ? 121.718 143.689 113.473 1.00 19.36 430 TYR C O 1
ATOM 6683 N N . GLY D 4 431 ? 121.027 141.688 114.237 1.00 18.64 431 GLY C N 1
ATOM 6684 C CA . GLY D 4 431 ? 122.254 141.468 114.984 1.00 18.64 431 GLY C CA 1
ATOM 6685 C C . GLY D 4 431 ? 123.440 141.140 114.104 1.00 18.64 431 GLY C C 1
ATOM 6686 O O . GLY D 4 431 ? 124.587 141.372 114.510 1.00 18.64 431 GLY C O 1
ATOM 6687 N N . ARG D 4 432 ? 123.177 140.605 112.906 1.00 19.04 432 ARG C N 1
ATOM 6688 C CA . ARG D 4 432 ? 124.215 140.364 111.908 1.00 19.04 432 ARG C CA 1
ATOM 6689 C C . ARG D 4 432 ? 124.919 141.656 111.511 1.00 19.04 432 ARG C C 1
ATOM 6690 O O . ARG D 4 432 ? 126.143 141.677 111.341 1.00 19.04 432 ARG C O 1
ATOM 6698 N N . ILE D 4 433 ? 124.158 142.748 111.387 1.00 19.58 433 ILE C N 1
ATOM 6699 C CA . ILE D 4 433 ? 124.718 144.036 110.985 1.00 19.58 433 ILE C CA 1
ATOM 6700 C C . ILE D 4 433 ? 125.638 144.587 112.070 1.00 19.58 433 ILE C C 1
ATOM 6701 O O . ILE D 4 433 ? 126.746 145.062 111.780 1.00 19.58 433 ILE C O 1
ATOM 6706 N N . TYR D 4 434 ? 125.216 144.495 113.335 1.00 18.82 434 TYR C N 1
ATOM 6707 C CA . TYR D 4 434 ? 126.043 144.985 114.435 1.00 18.82 434 TYR C CA 1
ATOM 6708 C C . TYR D 4 434 ? 127.286 144.126 114.624 1.00 18.82 434 TYR C C 1
ATOM 6709 O O . TYR D 4 434 ? 128.371 144.658 114.891 1.00 18.82 434 TYR C O 1
ATOM 6718 N N . GLU D 4 435 ? 127.154 142.803 114.456 1.00 19.07 435 GLU C N 1
ATOM 6719 C CA . GLU D 4 435 ? 128.309 141.912 114.546 1.00 19.07 435 GLU C CA 1
ATOM 6720 C C . GLU D 4 435 ? 129.315 142.201 113.438 1.00 19.07 435 GLU C C 1
ATOM 6721 O O . GLU D 4 435 ? 130.519 142.309 113.697 1.00 19.07 435 GLU C O 1
ATOM 6727 N N . HIS D 4 436 ? 128.820 142.374 112.205 1.00 18.97 436 HIS C N 1
ATOM 6728 C CA . HIS D 4 436 ? 129.663 142.695 111.055 1.00 18.97 436 HIS C CA 1
ATOM 6729 C C . HIS D 4 436 ? 130.386 144.025 111.244 1.00 18.97 436 HIS C C 1
ATOM 6730 O O . HIS D 4 436 ? 131.605 144.109 111.044 1.00 18.97 436 HIS C O 1
ATOM 6737 N N . GLY D 4 437 ? 129.666 145.054 111.701 1.00 19.53 437 GLY C N 1
ATOM 6738 C CA . GLY D 4 437 ? 130.271 146.371 111.830 1.00 19.53 437 GLY C CA 1
ATOM 6739 C C . GLY D 4 437 ? 131.267 146.462 112.971 1.00 19.53 437 GLY C C 1
ATOM 6740 O O . GLY D 4 437 ? 132.367 147.006 112.806 1.00 19.53 437 GLY C O 1
ATOM 6741 N N . PHE D 4 438 ? 130.909 145.917 114.141 1.00 20.12 438 PHE C N 1
ATOM 6742 C CA . PHE D 4 438 ? 131.823 145.966 115.276 1.00 20.12 438 PHE C CA 1
ATOM 6743 C C . PHE D 4 438 ? 133.029 145.057 115.068 1.00 20.12 438 PHE C C 1
ATOM 6744 O O . PHE D 4 438 ? 134.141 145.409 115.484 1.00 20.12 438 PHE C O 1
ATOM 6752 N N . GLY D 4 439 ? 132.848 143.919 114.389 1.00 20.18 439 GLY C N 1
ATOM 6753 C CA . GLY D 4 439 ? 133.986 143.079 114.063 1.00 20.18 439 GLY C CA 1
ATOM 6754 C C . GLY D 4 439 ? 134.914 143.716 113.049 1.00 20.18 439 GLY C C 1
ATOM 6755 O O . GLY D 4 439 ? 136.137 143.590 113.157 1.00 20.18 439 GLY C O 1
ATOM 6756 N N . ALA D 4 440 ? 134.351 144.422 112.058 1.00 18.72 440 ALA C N 1
ATOM 6757 C CA . ALA D 4 440 ? 135.182 145.134 111.093 1.00 18.72 440 ALA C CA 1
ATOM 6758 C C . ALA D 4 440 ? 135.961 146.261 111.759 1.00 18.72 440 ALA C C 1
ATOM 6759 O O . ALA D 4 440 ? 137.152 146.446 111.477 1.00 18.72 440 ALA C O 1
ATOM 6761 N N . ALA D 4 441 ? 135.319 146.986 112.683 1.00 19.61 441 ALA C N 1
ATOM 6762 C CA . ALA D 4 441 ? 136.000 148.067 113.391 1.00 19.61 441 ALA C CA 1
ATOM 6763 C C . ALA D 4 441 ? 137.104 147.536 114.302 1.00 19.61 441 ALA C C 1
ATOM 6764 O O . ALA D 4 441 ? 138.203 148.104 114.344 1.00 19.61 441 ALA C O 1
ATOM 6766 N N . ALA D 4 442 ? 136.854 146.418 114.993 1.00 20.90 442 ALA C N 1
ATOM 6767 C CA . ALA D 4 442 ? 137.867 145.859 115.885 1.00 20.90 442 ALA C CA 1
ATOM 6768 C C . ALA D 4 442 ? 139.028 145.243 115.107 1.00 20.90 442 ALA C C 1
ATOM 6769 O O . ALA D 4 442 ? 140.191 145.372 115.515 1.00 20.90 442 ALA C O 1
ATOM 6771 N N . ARG D 4 443 ? 138.736 144.586 113.978 1.00 21.88 443 ARG C N 1
ATOM 6772 C CA . ARG D 4 443 ? 139.795 144.001 113.162 1.00 21.88 443 ARG C CA 1
ATOM 6773 C C . ARG D 4 443 ? 140.658 145.080 112.517 1.00 21.88 443 ARG C C 1
ATOM 6774 O O . ARG D 4 443 ? 141.889 144.955 112.480 1.00 21.88 443 ARG C O 1
ATOM 6782 N N . ASP D 4 444 ? 140.037 146.165 112.036 1.00 23.50 444 ASP C N 1
ATOM 6783 C CA . ASP D 4 444 ? 140.824 147.262 111.482 1.00 23.50 444 ASP C CA 1
ATOM 6784 C C . ASP D 4 444 ? 141.590 148.015 112.563 1.00 23.50 444 ASP C C 1
ATOM 6785 O O . ASP D 4 444 ? 142.679 148.530 112.289 1.00 23.50 444 ASP C O 1
ATOM 6790 N N . LEU D 4 445 ? 141.076 148.041 113.798 1.00 25.02 445 LEU C N 1
ATOM 6791 C CA . LEU D 4 445 ? 141.839 148.610 114.906 1.00 25.02 445 LEU C CA 1
ATOM 6792 C C . LEU D 4 445 ? 143.077 147.779 115.219 1.00 25.02 445 LEU C C 1
ATOM 6793 O O . LEU D 4 445 ? 144.169 148.332 115.411 1.00 25.02 445 LEU C O 1
ATOM 6798 N N . ALA D 4 446 ? 142.923 146.450 115.271 1.00 25.29 446 ALA C N 1
ATOM 6799 C CA . ALA D 4 446 ? 144.058 145.571 115.547 1.00 25.29 446 ALA C CA 1
ATOM 6800 C C . ALA D 4 446 ? 145.095 145.631 114.430 1.00 25.29 446 ALA C C 1
ATOM 6801 O O . ALA D 4 446 ? 146.303 145.673 114.698 1.00 25.29 446 ALA C O 1
ATOM 6803 N N . GLN D 4 447 ? 144.641 145.697 113.176 1.00 26.02 447 GLN C N 1
ATOM 6804 C CA . GLN D 4 447 ? 145.580 145.796 112.064 1.00 26.02 447 GLN C CA 1
ATOM 6805 C C . GLN D 4 447 ? 146.265 147.158 112.016 1.00 26.02 447 GLN C C 1
ATOM 6806 O O . GLN D 4 447 ? 147.458 147.231 111.705 1.00 26.02 447 GLN C O 1
ATOM 6812 N N . ARG D 4 448 ? 145.554 148.236 112.368 1.00 29.74 448 ARG C N 1
ATOM 6813 C CA . ARG D 4 448 ? 146.171 149.559 112.391 1.00 29.74 448 ARG C CA 1
ATOM 6814 C C . ARG D 4 448 ? 147.197 149.661 113.514 1.00 29.74 448 ARG C C 1
ATOM 6815 O O . ARG D 4 448 ? 148.270 150.248 113.328 1.00 29.74 448 ARG C O 1
ATOM 6823 N N . LEU D 4 449 ? 146.893 149.081 114.681 1.00 31.82 449 LEU C N 1
ATOM 6824 C CA . LEU D 4 449 ? 147.859 149.065 115.776 1.00 31.82 449 LEU C CA 1
ATOM 6825 C C . LEU D 4 449 ? 149.044 148.159 115.466 1.00 31.82 449 LEU C C 1
ATOM 6826 O O . LEU D 4 449 ? 150.138 148.363 116.005 1.00 31.82 449 LEU C O 1
ATOM 6831 N N . ARG D 4 450 ? 148.846 147.153 114.612 1.00 32.98 450 ARG C N 1
ATOM 6832 C CA . ARG D 4 450 ? 149.979 146.388 114.105 1.00 32.98 450 ARG C CA 1
ATOM 6833 C C . ARG D 4 450 ? 150.829 147.226 113.153 1.00 32.98 450 ARG C C 1
ATOM 6834 O O . ARG D 4 450 ? 152.060 147.110 113.145 1.00 32.98 450 ARG C O 1
ATOM 6842 N N . VAL D 4 451 ? 150.186 148.070 112.341 1.00 34.72 451 VAL C N 1
ATOM 6843 C CA . VAL D 4 451 ? 150.915 148.866 111.351 1.00 34.72 451 VAL C CA 1
ATOM 6844 C C . VAL D 4 451 ? 151.703 150.007 112.004 1.00 34.72 451 VAL C C 1
ATOM 6845 O O . VAL D 4 451 ? 152.815 150.327 111.555 1.00 34.72 451 VAL C O 1
ATOM 6849 N N . GLU D 4 452 ? 151.189 150.603 113.093 1.00 37.89 452 GLU C N 1
ATOM 6850 C CA . GLU D 4 452 ? 151.954 151.658 113.768 1.00 37.89 452 GLU C CA 1
ATOM 6851 C C . GLU D 4 452 ? 153.224 151.128 114.426 1.00 37.89 452 GLU C C 1
ATOM 6852 O O . GLU D 4 452 ? 154.235 151.837 114.469 1.00 37.89 452 GLU C O 1
ATOM 6858 N N . ALA D 4 453 ? 153.200 149.901 114.936 1.00 39.90 453 ALA C N 1
ATOM 6859 C CA . ALA D 4 453 ? 154.434 149.281 115.386 1.00 39.90 453 ALA C CA 1
ATOM 6860 C C . ALA D 4 453 ? 155.197 148.724 114.188 1.00 39.90 453 ALA C C 1
ATOM 6861 O O . ALA D 4 453 ? 154.692 148.678 113.064 1.00 39.90 453 ALA C O 1
ATOM 6863 N N . GLY D 4 454 ? 156.427 148.284 114.430 1.00 43.82 454 GLY C N 1
ATOM 6864 C CA . GLY D 4 454 ? 157.176 147.711 113.331 1.00 43.82 454 GLY C CA 1
ATOM 6865 C C . GLY D 4 454 ? 156.855 146.241 113.182 1.00 43.82 454 GLY C C 1
ATOM 6866 O O . GLY D 4 454 ? 157.502 145.384 113.790 1.00 43.82 454 GLY C O 1
ATOM 6867 N N . LEU D 4 455 ? 155.871 145.947 112.336 1.00 40.03 455 LEU C N 1
ATOM 6868 C CA . LEU D 4 455 ? 155.352 144.600 112.133 1.00 40.03 455 LEU C CA 1
ATOM 6869 C C . LEU D 4 455 ? 154.771 144.526 110.726 1.00 40.03 455 LEU C C 1
ATOM 6870 O O . LEU D 4 455 ? 155.012 145.400 109.888 1.00 40.03 455 LEU C O 1
ATOM 6875 N N . ASP D 4 456 ? 153.998 143.474 110.467 1.00 38.03 456 ASP C N 1
ATOM 6876 C CA . ASP D 4 456 ? 153.337 143.291 109.182 1.00 38.03 456 ASP C CA 1
ATOM 6877 C C . ASP D 4 456 ? 151.949 142.721 109.418 1.00 38.03 456 ASP C C 1
ATOM 6878 O O . ASP D 4 456 ? 151.799 141.731 110.140 1.00 38.03 456 ASP C O 1
ATOM 6883 N N . ARG D 4 457 ? 150.940 143.347 108.815 1.00 33.40 457 ARG C N 1
ATOM 6884 C CA . ARG D 4 457 ? 149.575 142.865 108.957 1.00 33.40 457 ARG C CA 1
ATOM 6885 C C . ARG D 4 457 ? 149.369 141.590 108.140 1.00 33.40 457 ARG C C 1
ATOM 6886 O O . ARG D 4 457 ? 150.171 141.247 107.264 1.00 33.40 457 ARG C O 1
ATOM 6894 N N . HIS D 4 458 ? 148.280 140.881 108.462 1.00 33.33 458 HIS C N 1
ATOM 6895 C CA . HIS D 4 458 ? 147.915 139.567 107.916 1.00 33.33 458 HIS C CA 1
ATOM 6896 C C . HIS D 4 458 ? 148.996 138.510 108.138 1.00 33.33 458 HIS C C 1
ATOM 6897 O O . HIS D 4 458 ? 149.115 137.568 107.349 1.00 33.33 458 HIS C O 1
ATOM 6904 N N . ALA D 4 459 ? 149.791 138.642 109.199 1.00 38.06 459 ALA C N 1
ATOM 6905 C CA . ALA D 4 459 ? 150.853 137.687 109.484 1.00 38.06 459 ALA C CA 1
ATOM 6906 C C . ALA D 4 459 ? 151.066 137.612 110.987 1.00 38.06 459 ALA C C 1
ATOM 6907 O O . ALA D 4 459 ? 151.164 138.647 111.652 1.00 38.06 459 ALA C O 1
ATOM 6909 N N . LYS D 4 460 ? 151.130 136.395 111.511 1.00 43.34 460 LYS C N 1
ATOM 6910 C CA . LYS D 4 460 ? 151.408 136.189 112.928 1.00 43.34 460 LYS C CA 1
ATOM 6911 C C . LYS D 4 460 ? 152.860 136.541 113.223 1.00 43.34 460 LYS C C 1
ATOM 6912 O O . LYS D 4 460 ? 153.764 135.958 112.610 1.00 43.34 460 LYS C O 1
ATOM 6918 N N . PRO D 4 461 ? 153.133 137.478 114.128 1.00 46.33 461 PRO C N 1
ATOM 6919 C CA . PRO D 4 461 ? 154.522 137.854 114.405 1.00 46.33 461 PRO C CA 1
ATOM 6920 C C . PRO D 4 461 ? 155.236 136.799 115.236 1.00 46.33 461 PRO C C 1
ATOM 6921 O O . PRO D 4 461 ? 154.627 136.023 115.975 1.00 46.33 461 PRO C O 1
ATOM 6925 N N . THR D 4 462 ? 156.559 136.783 115.099 1.00 55.55 462 THR C N 1
ATOM 6926 C CA . THR D 4 462 ? 157.388 135.868 115.864 1.00 55.55 462 THR C CA 1
ATOM 6927 C C . THR D 4 462 ? 157.588 136.393 117.284 1.00 55.55 462 THR C C 1
ATOM 6928 O O . THR D 4 462 ? 157.237 137.529 117.615 1.00 55.55 462 THR C O 1
ATOM 6932 N N . GLN D 4 463 ? 158.165 135.544 118.134 1.00 59.37 463 GLN C N 1
ATOM 6933 C CA . GLN D 4 463 ? 158.377 135.900 119.530 1.00 59.37 463 GLN C CA 1
ATOM 6934 C C . GLN D 4 463 ? 159.555 136.843 119.737 1.00 59.37 463 GLN C C 1
ATOM 6935 O O . GLN D 4 463 ? 159.681 137.414 120.826 1.00 59.37 463 GLN C O 1
ATOM 6941 N N . GLN D 4 464 ? 160.415 137.021 118.735 1.00 60.28 464 GLN C N 1
ATOM 6942 C CA . GLN D 4 464 ? 161.517 137.967 118.841 1.00 60.28 464 GLN C CA 1
ATOM 6943 C C . GLN D 4 464 ? 161.163 139.349 118.307 1.00 60.28 464 GLN C C 1
ATOM 6944 O O . GLN D 4 464 ? 161.894 140.307 118.578 1.00 60.28 464 GLN C O 1
ATOM 6950 N N . GLN D 4 465 ? 160.066 139.473 117.557 1.00 56.77 465 GLN C N 1
ATOM 6951 C CA . GLN D 4 465 ? 159.584 140.787 117.145 1.00 56.77 465 GLN C CA 1
ATOM 6952 C C . GLN D 4 465 ? 158.773 141.449 118.252 1.00 56.77 465 GLN C C 1
ATOM 6953 O O . GLN D 4 465 ? 158.882 142.662 118.467 1.00 56.77 465 GLN C O 1
ATOM 6959 N N . LEU D 4 466 ? 157.961 140.664 118.967 1.00 53.97 466 LEU C N 1
ATOM 6960 C CA . LEU D 4 466 ? 157.164 141.210 120.060 1.00 53.97 466 LEU C CA 1
ATOM 6961 C C . LEU D 4 466 ? 158.035 141.613 121.243 1.00 53.97 466 LEU C C 1
ATOM 6962 O O . LEU D 4 466 ? 157.680 142.535 121.985 1.00 53.97 466 LEU C O 1
ATOM 6967 N N . ASN D 4 467 ? 159.189 140.962 121.415 1.00 58.28 467 ASN C N 1
ATOM 6968 C CA . ASN D 4 467 ? 160.121 141.338 122.471 1.00 58.28 467 ASN C CA 1
ATOM 6969 C C . ASN D 4 467 ? 160.835 142.653 122.184 1.00 58.28 467 ASN C C 1
ATOM 6970 O O . ASN D 4 467 ? 161.400 143.244 123.110 1.00 58.28 467 ASN C O 1
ATOM 6975 N N . SER D 4 468 ? 160.824 143.120 120.935 1.00 59.42 468 SER C N 1
ATOM 6976 C CA . SER D 4 468 ? 161.316 144.448 120.600 1.00 59.42 468 SER C CA 1
ATOM 6977 C C . SER D 4 468 ? 160.200 145.475 120.475 1.00 59.42 468 SER C C 1
ATOM 6978 O O . SER D 4 468 ? 160.461 146.673 120.630 1.00 59.42 468 SER C O 1
ATOM 6981 N N . VAL D 4 469 ? 158.972 145.034 120.194 1.00 54.72 469 VAL C N 1
ATOM 6982 C CA . VAL D 4 469 ? 157.835 145.952 120.181 1.00 54.72 469 VAL C CA 1
ATOM 6983 C C . VAL D 4 469 ? 157.462 146.355 121.605 1.00 54.72 469 VAL C C 1
ATOM 6984 O O . VAL D 4 469 ? 157.273 147.541 121.903 1.00 54.72 469 VAL C O 1
ATOM 6988 N N . MET D 4 470 ? 157.388 145.380 122.517 1.00 52.72 470 MET C N 1
ATOM 6989 C CA . MET D 4 470 ? 157.030 145.657 123.906 1.00 52.72 470 MET C CA 1
ATOM 6990 C C . MET D 4 470 ? 158.137 146.353 124.692 1.00 52.72 470 MET C C 1
ATOM 6991 O O . MET D 4 470 ? 157.884 146.784 125.822 1.00 52.72 470 MET C O 1
ATOM 6996 N N . GLY D 4 471 ? 159.348 146.465 124.139 1.00 58.77 471 GLY C N 1
ATOM 6997 C CA . GLY D 4 471 ? 160.438 147.117 124.846 1.00 58.77 471 GLY C CA 1
ATOM 6998 C C . GLY D 4 471 ? 160.285 148.618 124.983 1.00 58.77 471 GLY C C 1
ATOM 6999 O O . GLY D 4 471 ? 160.830 149.200 125.927 1.00 58.77 471 GLY C O 1
ATOM 7000 N N . ASN D 4 472 ? 159.560 149.256 124.068 1.00 57.49 472 ASN C N 1
ATOM 7001 C CA . ASN D 4 472 ? 159.299 150.690 124.140 1.00 57.49 472 ASN C CA 1
ATOM 7002 C C . ASN D 4 472 ? 158.055 150.883 125.002 1.00 57.49 472 ASN C C 1
ATOM 7003 O O . ASN D 4 472 ? 156.949 150.509 124.599 1.00 57.49 472 ASN C O 1
ATOM 7008 N N . THR D 4 473 ? 158.237 151.464 126.190 1.00 56.62 473 THR C N 1
ATOM 7009 C CA . THR D 4 473 ? 157.138 151.571 127.144 1.00 56.62 473 THR C CA 1
ATOM 7010 C C . THR D 4 473 ? 156.130 152.646 126.758 1.00 56.62 473 THR C C 1
ATOM 7011 O O . THR D 4 473 ? 154.961 152.558 127.150 1.00 56.62 473 THR C O 1
ATOM 7015 N N . GLN D 4 474 ? 156.550 153.656 125.999 1.00 54.46 474 GLN C N 1
ATOM 7016 C CA . GLN D 4 474 ? 155.677 154.770 125.653 1.00 54.46 474 GLN C CA 1
ATOM 7017 C C . GLN D 4 474 ? 154.736 154.465 124.494 1.00 54.46 474 GLN C C 1
ATOM 7018 O O . GLN D 4 474 ? 153.835 155.268 124.226 1.00 54.46 474 GLN C O 1
ATOM 7024 N N . TRP D 4 475 ? 154.915 153.340 123.805 1.00 45.14 475 TRP C N 1
ATOM 7025 C CA . TRP D 4 475 ? 153.982 152.921 122.767 1.00 45.14 475 TRP C CA 1
ATOM 7026 C C . TRP D 4 475 ? 152.949 151.923 123.267 1.00 45.14 475 TRP C C 1
ATOM 7027 O O . TRP D 4 475 ? 151.815 151.919 122.770 1.00 45.14 475 TRP C O 1
ATOM 7038 N N . VAL D 4 476 ? 153.316 151.086 124.242 1.00 46.27 476 VAL C N 1
ATOM 7039 C CA . VAL D 4 476 ? 152.371 150.137 124.825 1.00 46.27 476 VAL C CA 1
ATOM 7040 C C . VAL D 4 476 ? 151.282 150.874 125.596 1.00 46.27 476 VAL C C 1
ATOM 7041 O O . VAL D 4 476 ? 150.108 150.484 125.562 1.00 46.27 476 VAL C O 1
ATOM 7045 N N . ASP D 4 477 ? 151.646 151.973 126.264 1.00 45.07 477 ASP C N 1
ATOM 7046 C CA . ASP D 4 477 ? 150.655 152.790 126.961 1.00 45.07 477 ASP C CA 1
ATOM 7047 C C . ASP D 4 477 ? 149.707 153.469 125.979 1.00 45.07 477 ASP C C 1
ATOM 7048 O O . ASP D 4 477 ? 148.500 153.549 126.234 1.00 45.07 477 ASP C O 1
ATOM 7053 N N . TYR D 4 478 ? 150.232 153.933 124.840 1.00 39.07 478 TYR C N 1
ATOM 7054 C CA . TYR D 4 478 ? 149.391 154.560 123.823 1.00 39.07 478 TYR C CA 1
ATOM 7055 C C . TYR D 4 478 ? 148.435 153.551 123.198 1.00 39.07 478 TYR C C 1
ATOM 7056 O O . TYR D 4 478 ? 147.254 153.855 122.990 1.00 39.07 478 TYR C O 1
ATOM 7065 N N . ALA D 4 479 ? 148.921 152.337 122.920 1.00 36.82 479 ALA C N 1
ATOM 7066 C CA . ALA D 4 479 ? 148.054 151.306 122.361 1.00 36.82 479 ALA C CA 1
ATOM 7067 C C . ALA D 4 479 ? 147.024 150.821 123.374 1.00 36.82 479 ALA C C 1
ATOM 7068 O O . ALA D 4 479 ? 145.896 150.486 122.995 1.00 36.82 479 ALA C O 1
ATOM 7070 N N . PHE D 4 480 ? 147.371 150.826 124.665 1.00 35.58 480 PHE C N 1
ATOM 7071 C CA . PHE D 4 480 ? 146.403 150.446 125.687 1.00 35.58 480 PHE C CA 1
ATOM 7072 C C . PHE D 4 480 ? 145.329 151.514 125.858 1.00 35.58 480 PHE C C 1
ATOM 7073 O O . PHE D 4 480 ? 144.152 151.187 126.049 1.00 35.58 480 PHE C O 1
ATOM 7081 N N . LYS D 4 481 ? 145.710 152.795 125.779 1.00 35.70 481 LYS C N 1
ATOM 7082 C CA . LYS D 4 481 ? 144.710 153.860 125.814 1.00 35.70 481 LYS C CA 1
ATOM 7083 C C . LYS D 4 481 ? 143.828 153.849 124.571 1.00 35.70 481 LYS C C 1
ATOM 7084 O O . LYS D 4 481 ? 142.632 154.146 124.667 1.00 35.70 481 LYS C O 1
ATOM 7090 N N . GLU D 4 482 ? 144.383 153.477 123.412 1.00 33.08 482 GLU C N 1
ATOM 7091 C CA . GLU D 4 482 ? 143.566 153.348 122.206 1.00 33.08 482 GLU C CA 1
ATOM 7092 C C . GLU D 4 482 ? 142.586 152.184 122.318 1.00 33.08 482 GLU C C 1
ATOM 7093 O O . GLU D 4 482 ? 141.417 152.310 121.929 1.00 33.08 482 GLU C O 1
ATOM 7099 N N . LEU D 4 483 ? 143.038 151.054 122.871 1.00 29.03 483 LEU C N 1
ATOM 7100 C CA . LEU D 4 483 ? 142.148 149.912 123.063 1.00 29.03 483 LEU C CA 1
ATOM 7101 C C . LEU D 4 483 ? 141.067 150.217 124.095 1.00 29.03 483 LEU C C 1
ATOM 7102 O O . LEU D 4 483 ? 139.912 149.811 123.925 1.00 29.03 483 LEU C O 1
ATOM 7107 N N . LEU D 4 484 ? 141.410 150.967 125.147 1.00 30.36 484 LEU C N 1
ATOM 7108 C CA . LEU D 4 484 ? 140.417 151.342 126.151 1.00 30.36 484 LEU C CA 1
ATOM 7109 C C . LEU D 4 484 ? 139.412 152.346 125.594 1.00 30.36 484 LEU C C 1
ATOM 7110 O O . LEU D 4 484 ? 138.216 152.268 125.903 1.00 30.36 484 LEU C O 1
ATOM 7115 N N . GLY D 4 485 ? 139.872 153.285 124.762 1.00 28.01 485 GLY C N 1
ATOM 7116 C CA . GLY D 4 485 ? 138.955 154.203 124.110 1.00 28.01 485 GLY C CA 1
ATOM 7117 C C . GLY D 4 485 ? 138.056 153.528 123.095 1.00 28.01 485 GLY C C 1
ATOM 7118 O O . GLY D 4 485 ? 136.937 153.987 122.851 1.00 28.01 485 GLY C O 1
ATOM 7119 N N . PHE D 4 486 ? 138.524 152.434 122.490 1.00 24.01 486 PHE C N 1
ATOM 7120 C CA . PHE D 4 486 ? 137.644 151.650 121.631 1.00 24.01 486 PHE C CA 1
ATOM 7121 C C . PHE D 4 486 ? 136.651 150.819 122.432 1.00 24.01 486 PHE C C 1
ATOM 7122 O O . PHE D 4 486 ? 135.501 150.661 122.006 1.00 24.01 486 PHE C O 1
ATOM 7130 N N . TYR D 4 487 ? 137.068 150.277 123.582 1.00 26.97 487 TYR C N 1
ATOM 7131 C CA . TYR D 4 487 ? 136.138 149.531 124.424 1.00 26.97 487 TYR C CA 1
ATOM 7132 C C . TYR D 4 487 ? 135.118 150.438 125.098 1.00 26.97 487 TYR C C 1
ATOM 7133 O O . TYR D 4 487 ? 134.041 149.964 125.469 1.00 26.97 487 TYR C O 1
ATOM 7142 N N . GLU D 4 488 ? 135.428 151.728 125.257 1.00 30.01 488 GLU C N 1
ATOM 7143 C CA . GLU D 4 488 ? 134.467 152.674 125.818 1.00 30.01 488 GLU C CA 1
ATOM 7144 C C . GLU D 4 488 ? 133.256 152.895 124.917 1.00 30.01 488 GLU C C 1
ATOM 7145 O O . GLU D 4 488 ? 132.202 153.309 125.411 1.00 30.01 488 GLU C O 1
ATOM 7151 N N . ILE D 4 489 ? 133.379 152.628 123.617 1.00 23.91 489 ILE C N 1
ATOM 7152 C CA . ILE D 4 489 ? 132.281 152.886 122.689 1.00 23.91 489 ILE C CA 1
ATOM 7153 C C . ILE D 4 489 ? 131.250 151.764 122.736 1.00 23.91 489 ILE C C 1
ATOM 7154 O O . ILE D 4 489 ? 130.067 151.998 123.007 1.00 23.91 489 ILE C O 1
ATOM 7159 N N . ILE D 4 490 ? 131.681 150.527 122.474 1.00 23.58 490 ILE C N 1
ATOM 7160 C CA . ILE D 4 490 ? 130.744 149.446 122.172 1.00 23.58 490 ILE C CA 1
ATOM 7161 C C . ILE D 4 490 ? 130.539 148.463 123.319 1.00 23.58 490 ILE C C 1
ATOM 7162 O O . ILE D 4 490 ? 129.631 147.620 123.233 1.00 23.58 490 ILE C O 1
ATOM 7167 N N . ALA D 4 491 ? 131.337 148.532 124.383 1.00 26.82 491 ALA C N 1
ATOM 7168 C CA . ALA D 4 491 ? 131.225 147.589 125.499 1.00 26.82 491 ALA C CA 1
ATOM 7169 C C . ALA D 4 491 ? 131.704 148.246 126.783 1.00 26.82 491 ALA C C 1
ATOM 7170 O O . ALA D 4 491 ? 132.853 148.064 127.206 1.00 26.82 491 ALA C O 1
ATOM 7172 N N . PRO D 4 492 ? 130.826 148.997 127.461 1.00 27.97 492 PRO C N 1
ATOM 7173 C CA . PRO D 4 492 ? 131.251 149.711 128.679 1.00 27.97 492 PRO C CA 1
ATOM 7174 C C . PRO D 4 492 ? 131.515 148.799 129.866 1.00 27.97 492 PRO C C 1
ATOM 7175 O O . PRO D 4 492 ? 132.211 149.219 130.801 1.00 27.97 492 PRO C O 1
ATOM 7179 N N . THR D 4 493 ? 130.984 147.572 129.855 1.00 28.76 493 THR C N 1
ATOM 7180 C CA . THR D 4 493 ? 131.321 146.599 130.889 1.00 28.76 493 THR C CA 1
ATOM 7181 C C . THR D 4 493 ? 132.796 146.216 130.817 1.00 28.76 493 THR C C 1
ATOM 7182 O O . THR D 4 493 ? 133.461 146.080 131.852 1.00 28.76 493 THR C O 1
ATOM 7186 N N . MET D 4 494 ? 133.325 146.065 129.598 1.00 28.95 494 MET C N 1
ATOM 7187 C CA . MET D 4 494 ? 134.754 145.827 129.423 1.00 28.95 494 MET C CA 1
ATOM 7188 C C . MET D 4 494 ? 135.577 147.021 129.881 1.00 28.95 494 MET C C 1
ATOM 7189 O O . MET D 4 494 ? 136.632 146.851 130.501 1.00 28.95 494 MET C O 1
ATOM 7194 N N . HIS D 4 495 ? 135.105 148.237 129.589 1.00 31.03 495 HIS C N 1
ATOM 7195 C CA . HIS D 4 495 ? 135.825 149.438 129.999 1.00 31.03 495 HIS C CA 1
ATOM 7196 C C . HIS D 4 495 ? 135.825 149.602 131.514 1.00 31.03 495 HIS C C 1
ATOM 7197 O O . HIS D 4 495 ? 136.773 150.163 132.073 1.00 31.03 495 HIS C O 1
ATOM 7204 N N . SER D 4 496 ? 134.787 149.111 132.192 1.00 33.09 496 SER C N 1
ATOM 7205 C CA . SER D 4 496 ? 134.803 149.109 133.650 1.00 33.09 496 SER C CA 1
ATOM 7206 C C . SER D 4 496 ? 135.653 147.977 134.217 1.00 33.09 496 SER C C 1
ATOM 7207 O O . SER D 4 496 ? 136.232 148.130 135.298 1.00 33.09 496 SER C O 1
ATOM 7210 N N . LYS D 4 497 ? 135.746 146.844 133.517 1.00 34.21 497 LYS C N 1
ATOM 7211 C CA . LYS D 4 497 ? 136.401 145.659 134.059 1.00 34.21 497 LYS C CA 1
ATOM 7212 C C . LYS D 4 497 ? 137.862 145.502 133.649 1.00 34.21 497 LYS C C 1
ATOM 7213 O O . LYS D 4 497 ? 138.504 144.545 134.091 1.00 34.21 497 LYS C O 1
ATOM 7219 N N . MET D 4 498 ? 138.414 146.398 132.821 1.00 38.45 498 MET C N 1
ATOM 7220 C CA . MET D 4 498 ? 139.855 146.344 132.600 1.00 38.45 498 MET C CA 1
ATOM 7221 C C . MET D 4 498 ? 140.509 147.722 132.659 1.00 38.45 498 MET C C 1
ATOM 7222 O O . MET D 4 498 ? 141.634 147.889 132.171 1.00 38.45 498 MET C O 1
ATOM 7227 N N . MET D 4 499 ? 139.847 148.711 133.264 1.00 41.75 499 MET C N 1
ATOM 7228 C CA . MET D 4 499 ? 140.587 149.844 133.806 1.00 41.75 499 MET C CA 1
ATOM 7229 C C . MET D 4 499 ? 141.348 149.437 135.061 1.00 41.75 499 MET C C 1
ATOM 7230 O O . MET D 4 499 ? 142.331 150.088 135.434 1.00 41.75 499 MET C O 1
ATOM 7235 N N . GLU D 4 500 ? 140.901 148.370 135.720 1.00 43.27 500 GLU C N 1
ATOM 7236 C CA . GLU D 4 500 ? 141.551 147.770 136.885 1.00 43.27 500 GLU C CA 1
ATOM 7237 C C . GLU D 4 500 ? 142.527 146.662 136.480 1.00 43.27 500 GLU C C 1
ATOM 7238 O O . GLU D 4 500 ? 142.578 145.584 137.074 1.00 43.27 500 GLU C O 1
ATOM 7244 N N . HIS D 4 501 ? 143.358 146.951 135.476 1.00 39.80 501 HIS C N 1
ATOM 7245 C CA . HIS D 4 501 ? 144.180 145.933 134.836 1.00 39.80 501 HIS C CA 1
ATOM 7246 C C . HIS D 4 501 ? 145.598 145.964 135.380 1.00 39.80 501 HIS C C 1
ATOM 7247 O O . HIS D 4 501 ? 146.280 146.991 135.242 1.00 39.80 501 HIS C O 1
ATOM 7254 N N . PRO D 4 502 ? 146.082 144.887 136.000 1.00 41.50 502 PRO C N 1
ATOM 7255 C CA . PRO D 4 502 ? 147.517 144.769 136.278 1.00 41.50 502 PRO C CA 1
ATOM 7256 C C . PRO D 4 502 ? 148.251 144.145 135.101 1.00 41.50 502 PRO C C 1
ATOM 7257 O O . PRO D 4 502 ? 147.707 143.309 134.375 1.00 41.50 502 PRO C O 1
ATOM 7261 N N . ASN D 4 503 ? 149.519 144.567 134.931 1.00 43.96 503 ASN C N 1
ATOM 7262 C CA . ASN D 4 503 ? 150.429 144.193 133.847 1.00 43.96 503 ASN C CA 1
ATOM 7263 C C . ASN D 4 503 ? 149.786 144.466 132.488 1.00 43.96 503 ASN C C 1
ATOM 7264 O O . ASN D 4 503 ? 149.379 143.522 131.799 1.00 43.96 503 ASN C O 1
ATOM 7269 N N . PRO D 4 504 ? 149.664 145.733 132.072 1.00 42.25 504 PRO C N 1
ATOM 7270 C CA . PRO D 4 504 ? 148.936 146.035 130.828 1.00 42.25 504 PRO C CA 1
ATOM 7271 C C . PRO D 4 504 ? 149.685 145.669 129.556 1.00 42.25 504 PRO C C 1
ATOM 7272 O O . PRO D 4 504 ? 149.076 145.708 128.479 1.00 42.25 504 PRO C O 1
ATOM 7276 N N . ALA D 4 505 ? 150.977 145.335 129.639 1.00 41.56 505 ALA C N 1
ATOM 7277 C CA . ALA D 4 505 ? 151.738 144.995 128.441 1.00 41.56 505 ALA C CA 1
ATOM 7278 C C . ALA D 4 505 ? 151.309 143.657 127.852 1.00 41.56 505 ALA C C 1
ATOM 7279 O O . ALA D 4 505 ? 151.396 143.462 126.633 1.00 41.56 505 ALA C O 1
ATOM 7281 N N . GLU D 4 506 ? 150.835 142.732 128.692 1.00 41.86 506 GLU C N 1
ATOM 7282 C CA . GLU D 4 506 ? 150.388 141.437 128.192 1.00 41.86 506 GLU C CA 1
ATOM 7283 C C . GLU D 4 506 ? 149.086 141.538 127.409 1.00 41.86 506 GLU C C 1
ATOM 7284 O O . GLU D 4 506 ? 148.861 140.724 126.509 1.00 41.86 506 GLU C O 1
ATOM 7290 N N . HIS D 4 507 ? 148.256 142.547 127.688 1.00 35.82 507 HIS C N 1
ATOM 7291 C CA . HIS D 4 507 ? 147.034 142.735 126.912 1.00 35.82 507 HIS C CA 1
ATOM 7292 C C . HIS D 4 507 ? 147.345 143.203 125.496 1.00 35.82 507 HIS C C 1
ATOM 7293 O O . HIS D 4 507 ? 146.763 142.697 124.529 1.00 35.82 507 HIS C O 1
ATOM 7300 N N . VAL D 4 508 ? 148.270 144.156 125.354 1.00 37.79 508 VAL C N 1
ATOM 7301 C CA . VAL D 4 508 ? 148.687 144.610 124.031 1.00 37.79 508 VAL C CA 1
ATOM 7302 C C . VAL D 4 508 ? 149.485 143.526 123.314 1.00 37.79 508 VAL C C 1
ATOM 7303 O O . VAL D 4 508 ? 149.426 143.413 122.083 1.00 37.79 508 VAL C O 1
ATOM 7307 N N . LYS D 4 509 ? 150.227 142.703 124.062 1.00 40.05 509 LYS C N 1
ATOM 7308 C CA . LYS D 4 509 ? 150.940 141.587 123.449 1.00 40.05 509 LYS C CA 1
ATOM 7309 C C . LYS D 4 509 ? 149.981 140.503 122.967 1.00 40.05 509 LYS C C 1
ATOM 7310 O O . LYS D 4 509 ? 150.262 139.826 121.971 1.00 40.05 509 LYS C O 1
ATOM 7316 N N . THR D 4 510 ? 148.848 140.330 123.651 1.00 36.71 510 THR C N 1
ATOM 7317 C CA . THR D 4 510 ? 147.833 139.387 123.198 1.00 36.71 510 THR C CA 1
ATOM 7318 C C . THR D 4 510 ? 147.045 139.942 122.016 1.00 36.71 510 THR C C 1
ATOM 7319 O O . THR D 4 510 ? 146.653 139.184 121.122 1.00 36.71 510 THR C O 1
ATOM 7323 N N . VAL D 4 511 ? 146.809 141.258 121.993 1.00 35.46 511 VAL C N 1
ATOM 7324 C CA . VAL D 4 511 ? 146.083 141.873 120.882 1.00 35.46 511 VAL C CA 1
ATOM 7325 C C . VAL D 4 511 ? 146.929 141.856 119.612 1.00 35.46 511 VAL C C 1
ATOM 7326 O O . VAL D 4 511 ? 146.436 141.527 118.526 1.00 35.46 511 VAL C O 1
ATOM 7330 N N . LEU D 4 512 ? 148.224 142.156 119.731 1.00 37.16 512 LEU C N 1
ATOM 7331 C CA . LEU D 4 512 ? 149.106 142.151 118.569 1.00 37.16 512 LEU C CA 1
ATOM 7332 C C . LEU D 4 512 ? 149.472 140.749 118.094 1.00 37.16 512 LEU C C 1
ATOM 7333 O O . LEU D 4 512 ? 150.077 140.621 117.024 1.00 37.16 512 LEU C O 1
ATOM 7338 N N . MET D 4 513 ? 149.129 139.703 118.848 1.00 40.51 513 MET C N 1
ATOM 7339 C CA . MET D 4 513 ? 149.469 138.345 118.434 1.00 40.51 513 MET C CA 1
ATOM 7340 C C . MET D 4 513 ? 148.518 137.841 117.353 1.00 40.51 513 MET C C 1
ATOM 7341 O O . MET D 4 513 ? 148.943 137.533 116.234 1.00 40.51 513 MET C O 1
ATOM 7346 N N . ASP D 4 514 ? 147.228 137.753 117.667 1.00 36.05 514 ASP C N 1
ATOM 7347 C CA . ASP D 4 514 ? 146.236 137.341 116.687 1.00 36.05 514 ASP C CA 1
ATOM 7348 C C . ASP D 4 514 ? 145.628 138.572 116.014 1.00 36.05 514 ASP C C 1
ATOM 7349 O O . ASP D 4 514 ? 145.957 139.715 116.336 1.00 36.05 514 ASP C O 1
ATOM 7354 N N . GLY D 4 515 ? 144.736 138.341 115.056 1.00 30.99 515 GLY C N 1
ATOM 7355 C CA . GLY D 4 515 ? 144.217 139.434 114.258 1.00 30.99 515 GLY C CA 1
ATOM 7356 C C . GLY D 4 515 ? 142.943 140.071 114.774 1.00 30.99 515 GLY C C 1
ATOM 7357 O O . GLY D 4 515 ? 142.216 140.701 114.001 1.00 30.99 515 GLY C O 1
ATOM 7358 N N . PHE D 4 516 ? 142.665 139.936 116.076 1.00 24.09 516 PHE C N 1
ATOM 7359 C CA . PHE D 4 516 ? 141.412 140.444 116.619 1.00 24.09 516 PHE C CA 1
ATOM 7360 C C . PHE D 4 516 ? 141.525 140.649 118.118 1.00 24.09 516 PHE C C 1
ATOM 7361 O O . PHE D 4 516 ? 142.036 139.760 118.813 1.00 24.09 516 PHE C O 1
ATOM 7369 N N . PRO D 4 517 ? 141.068 141.788 118.652 1.00 23.24 517 PRO C N 1
ATOM 7370 C CA . PRO D 4 517 ? 140.923 141.915 120.108 1.00 23.24 517 PRO C CA 1
ATOM 7371 C C . PRO D 4 517 ? 139.581 141.379 120.586 1.00 23.24 517 PRO C C 1
ATOM 7372 O O . PRO D 4 517 ? 138.527 141.870 120.168 1.00 23.24 517 PRO C O 1
ATOM 7376 N N . TYR D 4 518 ? 139.607 140.373 121.458 1.00 24.37 518 TYR C N 1
ATOM 7377 C CA . TYR D 4 518 ? 138.383 139.695 121.862 1.00 24.37 518 TYR C CA 1
ATOM 7378 C C . TYR D 4 518 ? 137.541 140.584 122.771 1.00 24.37 518 TYR C C 1
ATOM 7379 O O . TYR D 4 518 ? 138.059 141.341 123.597 1.00 24.37 518 TYR C O 1
ATOM 7388 N N . ILE D 4 519 ? 136.224 140.483 122.608 1.00 23.26 519 ILE C N 1
ATOM 7389 C CA . ILE D 4 519 ? 135.285 141.454 123.154 1.00 23.26 519 ILE C CA 1
ATOM 7390 C C . ILE D 4 519 ? 134.236 140.724 123.983 1.00 23.26 519 ILE C C 1
ATOM 7391 O O . ILE D 4 519 ? 133.596 139.785 123.497 1.00 23.26 519 ILE C O 1
ATOM 7396 N N . TYR D 4 520 ? 134.073 141.150 125.236 1.00 23.86 520 TYR C N 1
ATOM 7397 C CA . TYR D 4 520 ? 133.018 140.647 126.111 1.00 23.86 520 TYR C CA 1
ATOM 7398 C C . TYR D 4 520 ? 131.772 141.500 125.902 1.00 23.86 520 TYR C C 1
ATOM 7399 O O . TYR D 4 520 ? 131.774 142.700 126.196 1.00 23.86 520 TYR C O 1
ATOM 7408 N N . ALA D 4 521 ? 130.707 140.880 125.394 1.00 22.38 521 ALA C N 1
ATOM 7409 C CA . ALA D 4 521 ? 129.425 141.543 125.162 1.00 22.38 521 ALA C CA 1
ATOM 7410 C C . ALA D 4 521 ? 128.342 140.754 125.884 1.00 22.38 521 ALA C C 1
ATOM 7411 O O . ALA D 4 521 ? 127.789 139.793 125.328 1.00 22.38 521 ALA C O 1
ATOM 7413 N N . PRO D 4 522 ? 128.012 141.114 127.123 1.00 23.57 522 PRO C N 1
ATOM 7414 C CA . PRO D 4 522 ? 126.971 140.383 127.856 1.00 23.57 522 PRO C CA 1
ATOM 7415 C C . PRO D 4 522 ? 125.581 140.713 127.331 1.00 23.57 522 PRO C C 1
ATOM 7416 O O . PRO D 4 522 ? 125.380 141.615 126.516 1.00 23.57 522 PRO C O 1
ATOM 7420 N N . VAL D 4 523 ? 124.601 139.954 127.829 1.00 23.08 523 VAL C N 1
ATOM 7421 C CA . VAL D 4 523 ? 123.225 140.118 127.378 1.00 23.08 523 VAL C CA 1
ATOM 7422 C C . VAL D 4 523 ? 122.581 141.373 127.950 1.00 23.08 523 VAL C C 1
ATOM 7423 O O . VAL D 4 523 ? 121.582 141.855 127.404 1.00 23.08 523 VAL C O 1
ATOM 7427 N N . ASP D 4 524 ? 123.124 141.920 129.041 1.00 26.12 524 ASP C N 1
ATOM 7428 C CA . ASP D 4 524 ? 122.645 143.173 129.630 1.00 26.12 524 ASP C CA 1
ATOM 7429 C C . ASP D 4 524 ? 123.837 144.126 129.731 1.00 26.12 524 ASP C C 1
ATOM 7430 O O . ASP D 4 524 ? 124.505 144.221 130.764 1.00 26.12 524 ASP C O 1
ATOM 7435 N N . ASP D 4 525 ? 124.096 144.843 128.641 1.00 27.92 525 ASP C N 1
ATOM 7436 C CA . ASP D 4 525 ? 125.196 145.793 128.569 1.00 27.92 525 ASP C CA 1
ATOM 7437 C C . ASP D 4 525 ? 124.631 147.194 128.401 1.00 27.92 525 ASP C C 1
ATOM 7438 O O . ASP D 4 525 ? 123.972 147.464 127.387 1.00 27.92 525 ASP C O 1
ATOM 7443 N N . PRO D 4 526 ? 124.859 148.116 129.347 1.00 28.52 526 PRO C N 1
ATOM 7444 C CA . PRO D 4 526 ? 124.266 149.458 129.232 1.00 28.52 526 PRO C CA 1
ATOM 7445 C C . PRO D 4 526 ? 124.893 150.309 128.136 1.00 28.52 526 PRO C C 1
ATOM 7446 O O . PRO D 4 526 ? 125.647 151.246 128.415 1.00 28.52 526 PRO C O 1
ATOM 7450 N N . VAL D 4 527 ? 124.578 149.989 126.882 1.00 27.98 527 VAL C N 1
ATOM 7451 C CA . VAL D 4 527 ? 125.111 150.702 125.730 1.00 27.98 527 VAL C CA 1
ATOM 7452 C C . VAL D 4 527 ? 123.986 150.887 124.716 1.00 27.98 527 VAL C C 1
ATOM 7453 O O . VAL D 4 527 ? 123.064 150.070 124.622 1.00 27.98 527 VAL C O 1
ATOM 7457 N N . ASP D 4 528 ? 124.034 152.004 123.995 1.00 29.87 528 ASP C N 1
ATOM 7458 C CA . ASP D 4 528 ? 123.131 152.263 122.883 1.00 29.87 528 ASP C CA 1
ATOM 7459 C C . ASP D 4 528 ? 123.822 151.836 121.594 1.00 29.87 528 ASP C C 1
ATOM 7460 O O . ASP D 4 528 ? 124.953 152.254 121.325 1.00 29.87 528 ASP C O 1
ATOM 7465 N N . LEU D 4 529 ? 123.142 150.997 120.808 1.00 22.09 529 LEU C N 1
ATOM 7466 C CA . LEU D 4 529 ? 123.786 150.370 119.657 1.00 22.09 529 LEU C CA 1
ATOM 7467 C C . LEU D 4 529 ? 123.995 151.360 118.518 1.00 22.09 529 LEU C C 1
ATOM 7468 O O . LEU D 4 529 ? 125.103 151.468 117.977 1.00 22.09 529 LEU C O 1
ATOM 7473 N N . MET D 4 530 ? 122.954 152.106 118.149 1.00 22.92 530 MET C N 1
ATOM 7474 C CA . MET D 4 530 ? 123.082 153.026 117.028 1.00 22.92 530 MET C CA 1
ATOM 7475 C C . MET D 4 530 ? 123.826 154.299 117.402 1.00 22.92 530 MET C C 1
ATOM 7476 O O . MET D 4 530 ? 124.431 154.924 116.525 1.00 22.92 530 MET C O 1
ATOM 7481 N N . ALA D 4 531 ? 123.831 154.674 118.684 1.00 23.02 531 ALA C N 1
ATOM 7482 C CA . ALA D 4 531 ? 124.714 155.749 119.119 1.00 23.02 531 ALA C CA 1
ATOM 7483 C C . ALA D 4 531 ? 126.173 155.320 119.053 1.00 23.02 531 ALA C C 1
ATOM 7484 O O . ALA D 4 531 ? 127.040 156.131 118.717 1.00 23.02 531 ALA C O 1
ATOM 7486 N N . ALA D 4 532 ? 126.454 154.038 119.307 1.00 23.52 532 ALA C N 1
ATOM 7487 C CA . ALA D 4 532 ? 127.807 153.526 119.116 1.00 23.52 532 ALA C CA 1
ATOM 7488 C C . ALA D 4 532 ? 128.166 153.439 117.638 1.00 23.52 532 ALA C C 1
ATOM 7489 O O . ALA D 4 532 ? 129.327 153.655 117.273 1.00 23.52 532 ALA C O 1
ATOM 7491 N N . VAL D 4 533 ? 127.182 153.148 116.782 1.00 23.58 533 VAL C N 1
ATOM 7492 C CA . VAL D 4 533 ? 127.407 153.143 115.335 1.00 23.58 533 VAL C CA 1
ATOM 7493 C C . VAL D 4 533 ? 127.751 154.548 114.845 1.00 23.58 533 VAL C C 1
ATOM 7494 O O . VAL D 4 533 ? 128.721 154.747 114.101 1.00 23.58 533 VAL C O 1
ATOM 7498 N N . ASN D 4 534 ? 126.981 155.547 115.290 1.00 24.30 534 ASN C N 1
ATOM 7499 C CA . ASN D 4 534 ? 127.254 156.933 114.918 1.00 24.30 534 ASN C CA 1
ATOM 7500 C C . ASN D 4 534 ? 128.540 157.453 115.554 1.00 24.30 534 ASN C C 1
ATOM 7501 O O . ASN D 4 534 ? 129.167 158.370 115.013 1.00 24.30 534 ASN C O 1
ATOM 7506 N N . LYS D 4 535 ? 128.946 156.886 116.694 1.00 26.30 535 LYS C N 1
ATOM 7507 C CA . LYS D 4 535 ? 130.235 157.239 117.275 1.00 26.30 535 LYS C CA 1
ATOM 7508 C C . LYS D 4 535 ? 131.387 156.616 116.500 1.00 26.30 535 LYS C C 1
ATOM 7509 O O . LYS D 4 535 ? 132.476 157.194 116.443 1.00 26.30 535 LYS C O 1
ATOM 7515 N N . LEU D 4 536 ? 131.173 155.439 115.908 1.00 25.28 536 LEU C N 1
ATOM 7516 C CA . LEU D 4 536 ? 132.217 154.819 115.100 1.00 25.28 536 LEU C CA 1
ATOM 7517 C C . LEU D 4 536 ? 132.354 155.492 113.739 1.00 25.28 536 LEU C C 1
ATOM 7518 O O . LEU D 4 536 ? 133.468 155.612 113.216 1.00 25.28 536 LEU C O 1
ATOM 7523 N N . ILE D 4 537 ? 131.238 155.924 113.146 1.00 25.42 537 ILE C N 1
ATOM 7524 C CA . ILE D 4 537 ? 131.298 156.560 111.832 1.00 25.42 537 ILE C CA 1
ATOM 7525 C C . ILE D 4 537 ? 131.888 157.964 111.935 1.00 25.42 537 ILE C C 1
ATOM 7526 O O . ILE D 4 537 ? 132.777 158.337 111.159 1.00 25.42 537 ILE C O 1
ATOM 7531 N N . ASN D 4 538 ? 131.427 158.751 112.900 1.00 28.28 538 ASN C N 1
ATOM 7532 C CA . ASN D 4 538 ? 131.860 160.141 113.043 1.00 28.28 538 ASN C CA 1
ATOM 7533 C C . ASN D 4 538 ? 133.029 160.247 114.022 1.00 28.28 538 ASN C C 1
ATOM 7534 O O . ASN D 4 538 ? 132.937 160.864 115.084 1.00 28.28 538 ASN C O 1
ATOM 7539 N N . SER D 4 539 ? 134.149 159.633 113.646 1.00 32.20 539 SER C N 1
ATOM 7540 C CA . SER D 4 539 ? 135.345 159.648 114.477 1.00 32.20 539 SER C CA 1
ATOM 7541 C C . SER D 4 539 ? 136.579 159.502 113.600 1.00 32.20 539 SER C C 1
ATOM 7542 O O . SER D 4 539 ? 136.553 158.795 112.590 1.00 32.20 539 SER C O 1
ATOM 7545 N N . ASP D 4 540 ? 137.657 160.182 113.997 1.00 39.41 540 ASP C N 1
ATOM 7546 C CA . ASP D 4 540 ? 138.919 160.058 113.274 1.00 39.41 540 ASP C CA 1
ATOM 7547 C C . ASP D 4 540 ? 139.552 158.685 113.481 1.00 39.41 540 ASP C C 1
ATOM 7548 O O . ASP D 4 540 ? 140.096 158.098 112.539 1.00 39.41 540 ASP C O 1
ATOM 7553 N N . LYS D 4 541 ? 139.494 158.160 114.700 1.00 33.29 541 LYS C N 1
ATOM 7554 C CA . LYS D 4 541 ? 139.994 156.828 115.001 1.00 33.29 541 LYS C CA 1
ATOM 7555 C C . LYS D 4 541 ? 138.832 155.858 115.181 1.00 33.29 541 LYS C C 1
ATOM 7556 O O . LYS D 4 541 ? 137.664 156.252 115.217 1.00 33.29 541 LYS C O 1
ATOM 7562 N N . TYR D 4 542 ? 139.178 154.567 115.254 1.00 28.00 542 TYR C N 1
ATOM 7563 C CA . TYR D 4 542 ? 138.258 153.432 115.416 1.00 28.00 542 TYR C CA 1
ATOM 7564 C C . TYR D 4 542 ? 137.242 153.319 114.280 1.00 28.00 542 TYR C C 1
ATOM 7565 O O . TYR D 4 542 ? 136.201 152.674 114.442 1.00 28.00 542 TYR C O 1
ATOM 7574 N N . ARG D 4 543 ? 137.519 153.924 113.126 1.00 27.53 543 ARG C N 1
ATOM 7575 C CA . ARG D 4 543 ? 136.605 153.875 111.992 1.00 27.53 543 ARG C CA 1
ATOM 7576 C C . ARG D 4 543 ? 137.034 152.774 111.032 1.00 27.53 543 ARG C C 1
ATOM 7577 O O . ARG D 4 543 ? 138.205 152.731 110.637 1.00 27.53 543 ARG C O 1
ATOM 7585 N N . PRO D 4 544 ? 136.135 151.869 110.651 1.00 24.77 544 PRO C N 1
ATOM 7586 C CA . PRO D 4 544 ? 136.520 150.788 109.739 1.00 24.77 544 PRO C CA 1
ATOM 7587 C C . PRO D 4 544 ? 136.737 151.299 108.323 1.00 24.77 544 PRO C C 1
ATOM 7588 O O . PRO D 4 544 ? 136.223 152.344 107.918 1.00 24.77 544 PRO C O 1
ATOM 7592 N N . HIS D 4 545 ? 137.528 150.537 107.569 1.00 26.12 545 HIS C N 1
ATOM 7593 C CA . HIS D 4 545 ? 137.877 150.910 106.202 1.00 26.12 545 HIS C CA 1
ATOM 7594 C C . HIS D 4 545 ? 136.678 150.682 105.290 1.00 26.12 545 HIS C C 1
ATOM 7595 O O . HIS D 4 545 ? 136.271 149.539 105.058 1.00 26.12 545 HIS C O 1
ATOM 7602 N N . TYR D 4 546 ? 136.116 151.767 104.769 1.00 23.65 546 TYR C N 1
ATOM 7603 C CA . TYR D 4 546 ? 134.926 151.728 103.924 1.00 23.65 546 TYR C CA 1
ATOM 7604 C C . TYR D 4 546 ? 135.347 152.161 102.522 1.00 23.65 546 TYR C C 1
ATOM 7605 O O . TYR D 4 546 ? 135.345 153.348 102.194 1.00 23.65 546 TYR C O 1
ATOM 7614 N N . GLY D 4 547 ? 135.711 151.184 101.695 1.00 22.81 547 GLY C N 1
ATOM 7615 C CA . GLY D 4 547 ? 136.167 151.463 100.349 1.00 22.81 547 GLY C CA 1
ATOM 7616 C C . GLY D 4 547 ? 135.662 150.463 99.331 1.00 22.81 547 GLY C C 1
ATOM 7617 O O . GLY D 4 547 ? 134.744 149.688 99.616 1.00 22.81 547 GLY C O 1
ATOM 7618 N N . LYS D 4 548 ? 136.261 150.459 98.146 1.00 22.95 548 LYS C N 1
ATOM 7619 C CA . LYS D 4 548 ? 135.795 149.617 97.058 1.00 22.95 548 LYS C CA 1
ATOM 7620 C C . LYS D 4 548 ? 136.490 148.260 97.084 1.00 22.95 548 LYS C C 1
ATOM 7621 O O . LYS D 4 548 ? 137.550 148.084 97.689 1.00 22.95 548 LYS C O 1
ATOM 7627 N N . VAL D 4 549 ? 135.870 147.294 96.411 1.00 19.99 549 VAL C N 1
ATOM 7628 C CA . VAL D 4 549 ? 136.259 145.892 96.488 1.00 19.99 549 VAL C CA 1
ATOM 7629 C C . VAL D 4 549 ? 136.454 145.359 95.075 1.00 19.99 549 VAL C C 1
ATOM 7630 O O . VAL D 4 549 ? 135.554 145.470 94.236 1.00 19.99 549 VAL C O 1
ATOM 7634 N N . SER D 4 550 ? 137.627 144.785 94.815 1.00 21.38 550 SER C N 1
ATOM 7635 C CA . SER D 4 550 ? 137.933 144.163 93.536 1.00 21.38 550 SER C CA 1
ATOM 7636 C C . SER D 4 550 ? 137.784 142.650 93.643 1.00 21.38 550 SER C C 1
ATOM 7637 O O . SER D 4 550 ? 138.151 142.050 94.657 1.00 21.38 550 SER C O 1
ATOM 7640 N N . TYR D 4 551 ? 137.246 142.040 92.590 1.00 20.81 551 TYR C N 1
ATOM 7641 C CA . TYR D 4 551 ? 137.030 140.599 92.553 1.00 20.81 551 TYR C CA 1
ATOM 7642 C C . TYR D 4 551 ? 136.989 140.156 91.095 1.00 20.81 551 TYR C C 1
ATOM 7643 O O . TYR D 4 551 ? 137.099 140.970 90.174 1.00 20.81 551 TYR C O 1
ATOM 7652 N N . ARG D 4 552 ? 136.828 138.850 90.892 1.00 22.36 552 ARG C N 1
ATOM 7653 C CA . ARG D 4 552 ? 136.754 138.254 89.563 1.00 22.36 552 ARG C CA 1
ATOM 7654 C C . ARG D 4 552 ? 135.333 137.759 89.328 1.00 22.36 552 ARG C C 1
ATOM 7655 O O . ARG D 4 552 ? 134.815 136.952 90.108 1.00 22.36 552 ARG C O 1
ATOM 7663 N N . ASP D 4 553 ? 134.716 138.229 88.246 1.00 24.75 553 ASP C N 1
ATOM 7664 C CA . ASP D 4 553 ? 133.305 137.978 87.976 1.00 24.75 553 ASP C CA 1
ATOM 7665 C C . ASP D 4 553 ? 133.114 136.593 87.354 1.00 24.75 553 ASP C C 1
ATOM 7666 O O . ASP D 4 553 ? 134.001 135.735 87.391 1.00 24.75 553 ASP C O 1
ATOM 7671 N N . GLN D 4 554 ? 131.923 136.362 86.791 1.00 24.83 554 GLN C N 1
ATOM 7672 C CA . GLN D 4 554 ? 131.600 135.067 86.196 1.00 24.83 554 GLN C CA 1
ATOM 7673 C C . GLN D 4 554 ? 132.413 134.802 84.934 1.00 24.83 554 GLN C C 1
ATOM 7674 O O . GLN D 4 554 ? 132.707 133.643 84.621 1.00 24.83 554 GLN C O 1
ATOM 7680 N N . ALA D 4 555 ? 132.781 135.850 84.203 1.00 26.15 555 ALA C N 1
ATOM 7681 C CA . ALA D 4 555 ? 133.716 135.728 83.099 1.00 26.15 555 ALA C CA 1
ATOM 7682 C C . ALA D 4 555 ? 135.131 135.990 83.610 1.00 26.15 555 ALA C C 1
ATOM 7683 O O . ALA D 4 555 ? 135.352 136.254 84.794 1.00 26.15 555 ALA C O 1
ATOM 7685 N N . GLY D 4 556 ? 136.109 135.918 82.712 1.00 27.46 556 GLY C N 1
ATOM 7686 C CA . GLY D 4 556 ? 137.472 136.189 83.121 1.00 27.46 556 GLY C CA 1
ATOM 7687 C C . GLY D 4 556 ? 137.808 137.662 83.030 1.00 27.46 556 GLY C C 1
ATOM 7688 O O . GLY D 4 556 ? 138.190 138.157 81.965 1.00 27.46 556 GLY C O 1
ATOM 7689 N N . LYS D 4 557 ? 137.687 138.364 84.156 1.00 24.57 557 LYS C N 1
ATOM 7690 C CA . LYS D 4 557 ? 137.929 139.797 84.228 1.00 24.57 557 LYS C CA 1
ATOM 7691 C C . LYS D 4 557 ? 138.177 140.177 85.680 1.00 24.57 557 LYS C C 1
ATOM 7692 O O . LYS D 4 557 ? 137.543 139.630 86.585 1.00 24.57 557 LYS C O 1
ATOM 7698 N N . TRP D 4 558 ? 139.103 141.107 85.894 1.00 22.35 558 TRP C N 1
ATOM 7699 C CA . TRP D 4 558 ? 139.331 141.685 87.217 1.00 22.35 558 TRP C CA 1
ATOM 7700 C C . TRP D 4 558 ? 138.585 143.011 87.276 1.00 22.35 558 TRP C C 1
ATOM 7701 O O . TRP D 4 558 ? 139.042 144.020 86.734 1.00 22.35 558 TRP C O 1
ATOM 7712 N N . VAL D 4 559 ? 137.430 143.011 87.935 1.00 21.57 559 VAL C N 1
ATOM 7713 C CA . VAL D 4 559 ? 136.565 144.182 88.001 1.00 21.57 559 VAL C CA 1
ATOM 7714 C C . VAL D 4 559 ? 136.572 144.734 89.419 1.00 21.57 559 VAL C C 1
ATOM 7715 O O . VAL D 4 559 ? 136.741 143.998 90.398 1.00 21.57 559 VAL C O 1
ATOM 7719 N N . THR D 4 560 ? 136.390 146.048 89.521 1.00 21.68 560 THR C N 1
ATOM 7720 C CA . THR D 4 560 ? 136.289 146.746 90.795 1.00 21.68 560 THR C CA 1
ATOM 7721 C C . THR D 4 560 ? 134.899 147.356 90.899 1.00 21.68 560 THR C C 1
ATOM 7722 O O . THR D 4 560 ? 134.445 148.029 89.967 1.00 21.68 560 THR C O 1
ATOM 7726 N N . THR D 4 561 ? 134.230 147.117 92.025 1.00 20.74 561 THR C N 1
ATOM 7727 C CA . THR D 4 561 ? 132.852 147.553 92.198 1.00 20.74 561 THR C CA 1
ATOM 7728 C C . THR D 4 561 ? 132.767 149.070 92.354 1.00 20.74 561 THR C C 1
ATOM 7729 O O . THR D 4 561 ? 133.736 149.747 92.709 1.00 20.74 561 THR C O 1
ATOM 7733 N N . LYS D 4 562 ? 131.575 149.600 92.075 1.00 24.10 562 LYS C N 1
ATOM 7734 C CA . LYS D 4 562 ? 131.343 151.037 92.168 1.00 24.10 562 LYS C CA 1
ATOM 7735 C C . LYS D 4 562 ? 131.049 151.460 93.603 1.00 24.10 562 LYS C C 1
ATOM 7736 O O . LYS D 4 562 ? 131.452 152.549 94.028 1.00 24.10 562 LYS C O 1
ATOM 7742 N N . ASP D 4 563 ? 130.366 150.611 94.361 1.00 24.55 563 ASP C N 1
ATOM 7743 C CA . ASP D 4 563 ? 129.924 150.949 95.704 1.00 24.55 563 ASP C CA 1
ATOM 7744 C C . ASP D 4 563 ? 131.045 150.739 96.714 1.00 24.55 563 ASP C C 1
ATOM 7745 O O . ASP D 4 563 ? 131.911 149.878 96.543 1.00 24.55 563 ASP C O 1
ATOM 7750 N N . ASN D 4 564 ? 131.022 151.546 97.772 1.00 22.14 564 ASN C N 1
ATOM 7751 C CA . ASN D 4 564 ? 131.907 151.324 98.907 1.00 22.14 564 ASN C CA 1
ATOM 7752 C C . ASN D 4 564 ? 131.362 150.172 99.741 1.00 22.14 564 ASN C C 1
ATOM 7753 O O . ASN D 4 564 ? 130.251 150.255 100.275 1.00 22.14 564 ASN C O 1
ATOM 7758 N N . VAL D 4 565 ? 132.136 149.095 99.851 1.00 20.62 565 VAL C N 1
ATOM 7759 C CA . VAL D 4 565 ? 131.677 147.851 100.457 1.00 20.62 565 VAL C CA 1
ATOM 7760 C C . VAL D 4 565 ? 132.546 147.557 101.674 1.00 20.62 565 VAL C C 1
ATOM 7761 O O . VAL D 4 565 ? 133.778 147.637 101.597 1.00 20.62 565 VAL C O 1
ATOM 7765 N N . LEU D 4 566 ? 131.904 147.220 102.790 1.00 23.12 566 LEU C N 1
ATOM 7766 C CA . LEU D 4 566 ? 132.586 146.931 104.043 1.00 23.12 566 LEU C CA 1
ATOM 7767 C C . LEU D 4 566 ? 132.652 145.427 104.276 1.00 23.12 566 LEU C C 1
ATOM 7768 O O . LEU D 4 566 ? 131.660 144.714 104.093 1.00 23.12 566 LEU C O 1
ATOM 7773 N N . MET D 4 567 ? 133.826 144.952 104.684 1.00 23.74 567 MET C N 1
ATOM 7774 C CA . MET D 4 567 ? 134.065 143.542 104.960 1.00 23.74 567 MET C CA 1
ATOM 7775 C C . MET D 4 567 ? 134.210 143.339 106.462 1.00 23.74 567 MET C C 1
ATOM 7776 O O . MET D 4 567 ? 134.986 144.045 107.114 1.00 23.74 567 MET C O 1
ATOM 7781 N N . GLY D 4 568 ? 133.471 142.374 107.003 1.00 22.27 568 GLY C N 1
ATOM 7782 C CA . GLY D 4 568 ? 133.475 142.120 108.423 1.00 22.27 568 GLY C CA 1
ATOM 7783 C C . GLY D 4 568 ? 133.256 140.657 108.754 1.00 22.27 568 GLY C C 1
ATOM 7784 O O . GLY D 4 568 ? 132.698 139.895 107.960 1.00 22.27 568 GLY C O 1
ATOM 7785 N N . PRO D 4 569 ? 133.690 140.237 109.939 1.00 21.05 569 PRO C N 1
ATOM 7786 C CA . PRO D 4 569 ? 133.589 138.822 110.304 1.00 21.05 569 PRO C CA 1
ATOM 7787 C C . PRO D 4 569 ? 132.211 138.433 110.815 1.00 21.05 569 PRO C C 1
ATOM 7788 O O . PRO D 4 569 ? 131.481 139.233 111.404 1.00 21.05 569 PRO C O 1
ATOM 7792 N N . LEU D 4 570 ? 131.868 137.170 110.571 1.00 22.87 570 LEU C N 1
ATOM 7793 C CA . LEU D 4 570 ? 130.665 136.550 111.110 1.00 22.87 570 LEU C CA 1
ATOM 7794 C C . LEU D 4 570 ? 131.020 135.145 111.567 1.00 22.87 570 LEU C C 1
ATOM 7795 O O . LEU D 4 570 ? 131.710 134.416 110.849 1.00 22.87 570 LEU C O 1
ATOM 7800 N N . TYR D 4 571 ? 130.556 134.771 112.756 1.00 29.10 571 TYR C N 1
ATOM 7801 C CA . TYR D 4 571 ? 130.848 133.452 113.307 1.00 29.10 571 TYR C CA 1
ATOM 7802 C C . TYR D 4 571 ? 130.011 132.405 112.582 1.00 29.10 571 TYR C C 1
ATOM 7803 O O . TYR D 4 571 ? 128.803 132.295 112.813 1.00 29.10 571 TYR C O 1
ATOM 7812 N N . MET D 4 572 ? 130.649 131.636 111.706 1.00 22.10 572 MET C N 1
ATOM 7813 C CA . MET D 4 572 ? 129.961 130.655 110.881 1.00 22.10 572 MET C CA 1
ATOM 7814 C C . MET D 4 572 ? 130.021 129.267 111.507 1.00 22.10 572 MET C C 1
ATOM 7815 O O . MET D 4 572 ? 130.907 128.953 112.303 1.00 22.10 572 MET C O 1
ATOM 7820 N N . MET D 4 573 ? 129.055 128.433 111.126 1.00 18.83 573 MET C N 1
ATOM 7821 C CA . MET D 4 573 ? 129.024 127.040 111.545 1.00 18.83 573 MET C CA 1
ATOM 7822 C C . MET D 4 573 ? 128.421 126.204 110.425 1.00 18.83 573 MET C C 1
ATOM 7823 O O . MET D 4 573 ? 127.557 126.671 109.680 1.00 18.83 573 MET C O 1
ATOM 7828 N N . LEU D 4 574 ? 128.894 124.967 110.309 1.00 17.88 574 LEU C N 1
ATOM 7829 C CA . LEU D 4 574 ? 128.407 124.044 109.294 1.00 17.88 574 LEU C CA 1
ATOM 7830 C C . LEU D 4 574 ? 127.254 123.222 109.853 1.00 17.88 574 LEU C C 1
ATOM 7831 O O . LEU D 4 574 ? 127.271 122.824 111.019 1.00 17.88 574 LEU C O 1
ATOM 7836 N N . LEU D 4 575 ? 126.255 122.965 109.013 1.00 18.19 575 LEU C N 1
ATOM 7837 C CA . LEU D 4 575 ? 125.065 122.231 109.415 1.00 18.19 575 LEU C CA 1
ATOM 7838 C C . LEU D 4 575 ? 124.994 120.896 108.688 1.00 18.19 575 LEU C C 1
ATOM 7839 O O . LEU D 4 575 ? 125.498 120.749 107.571 1.00 18.19 575 LEU C O 1
ATOM 7844 N N . GLU D 4 576 ? 124.361 119.924 109.338 1.00 23.31 576 GLU C N 1
ATOM 7845 C CA . GLU D 4 576 ? 124.181 118.607 108.753 1.00 23.31 576 GLU C CA 1
ATOM 7846 C C . GLU D 4 576 ? 123.081 118.635 107.696 1.00 23.31 576 GLU C C 1
ATOM 7847 O O . GLU D 4 576 ? 122.214 119.514 107.682 1.00 23.31 576 GLU C O 1
ATOM 7853 N N . LYS D 4 577 ? 123.128 117.654 106.799 1.00 28.35 577 LYS C N 1
ATOM 7854 C CA . LYS D 4 577 ? 122.136 117.519 105.734 1.00 28.35 577 LYS C CA 1
ATOM 7855 C C . LYS D 4 577 ? 121.032 116.591 106.225 1.00 28.35 577 LYS C C 1
ATOM 7856 O O . LYS D 4 577 ? 121.201 115.369 106.260 1.00 28.35 577 LYS C O 1
ATOM 7862 N N . ILE D 4 578 ? 119.898 117.170 106.606 1.00 31.68 578 ILE C N 1
ATOM 7863 C CA . ILE D 4 578 ? 118.762 116.387 107.076 1.00 31.68 578 ILE C CA 1
ATOM 7864 C C . ILE D 4 578 ? 117.904 115.952 105.894 1.00 31.68 578 ILE C C 1
ATOM 7865 O O . ILE D 4 578 ? 118.087 114.864 105.349 1.00 31.68 578 ILE C O 1
ATOM 7870 N N . PRO D 4 633 ? 103.140 108.246 74.897 1.00 66.37 633 PRO C N 1
ATOM 7871 C CA . PRO D 4 633 ? 102.480 108.917 76.021 1.00 66.37 633 PRO C CA 1
ATOM 7872 C C . PRO D 4 633 ? 102.986 108.437 77.376 1.00 66.37 633 PRO C C 1
ATOM 7873 O O . PRO D 4 633 ? 104.116 107.963 77.483 1.00 66.37 633 PRO C O 1
ATOM 7877 N N . THR D 4 634 ? 102.141 108.557 78.401 1.00 69.00 634 THR C N 1
ATOM 7878 C CA . THR D 4 634 ? 102.521 108.133 79.743 1.00 69.00 634 THR C CA 1
ATOM 7879 C C . THR D 4 634 ? 102.455 106.617 79.889 1.00 69.00 634 THR C C 1
ATOM 7880 O O . THR D 4 634 ? 103.156 106.045 80.736 1.00 69.00 634 THR C O 1
ATOM 7884 N N . ALA D 4 635 ? 101.637 105.956 79.062 1.00 71.42 635 ALA C N 1
ATOM 7885 C CA . ALA D 4 635 ? 101.499 104.505 79.130 1.00 71.42 635 ALA C CA 1
ATOM 7886 C C . ALA D 4 635 ? 102.780 103.792 78.719 1.00 71.42 635 ALA C C 1
ATOM 7887 O O . ALA D 4 635 ? 103.089 102.729 79.264 1.00 71.42 635 ALA C O 1
ATOM 7889 N N . GLU D 4 636 ? 103.559 104.378 77.805 1.00 68.84 636 GLU C N 1
ATOM 7890 C CA . GLU D 4 636 ? 104.841 103.783 77.436 1.00 68.84 636 GLU C CA 1
ATOM 7891 C C . GLU D 4 636 ? 105.859 103.915 78.564 1.00 68.84 636 GLU C C 1
ATOM 7892 O O . GLU D 4 636 ? 106.620 102.976 78.835 1.00 68.84 636 GLU C O 1
ATOM 7898 N N . ILE D 4 637 ? 105.869 105.064 79.249 1.00 66.68 637 ILE C N 1
ATOM 7899 C CA . ILE D 4 637 ? 106.796 105.272 80.358 1.00 66.68 637 ILE C CA 1
ATOM 7900 C C . ILE D 4 637 ? 106.424 104.395 81.547 1.00 66.68 637 ILE C C 1
ATOM 7901 O O . ILE D 4 637 ? 107.300 103.962 82.307 1.00 66.68 637 ILE C O 1
ATOM 7906 N N . LEU D 4 638 ? 105.133 104.105 81.725 1.00 68.85 638 LEU C N 1
ATOM 7907 C CA . LEU D 4 638 ? 104.731 103.171 82.772 1.00 68.85 638 LEU C CA 1
ATOM 7908 C C . LEU D 4 638 ? 104.961 101.717 82.371 1.00 68.85 638 LEU C C 1
ATOM 7909 O O . LEU D 4 638 ? 105.243 100.881 83.236 1.00 68.85 638 LEU C O 1
ATOM 7914 N N . ASP D 4 639 ? 104.854 101.393 81.080 1.00 68.24 639 ASP C N 1
ATOM 7915 C CA . ASP D 4 639 ? 105.095 100.033 80.619 1.00 68.24 639 ASP C CA 1
ATOM 7916 C C . ASP D 4 639 ? 106.577 99.693 80.548 1.00 68.24 639 ASP C C 1
ATOM 7917 O O . ASP D 4 639 ? 106.927 98.509 80.563 1.00 68.24 639 ASP C O 1
ATOM 7922 N N . GLN D 4 640 ? 107.453 100.697 80.475 1.00 63.19 640 GLN C N 1
ATOM 7923 C CA . GLN D 4 640 ? 108.889 100.447 80.541 1.00 63.19 640 GLN C CA 1
ATOM 7924 C C . GLN D 4 640 ? 109.381 100.133 81.951 1.00 63.19 640 GLN C C 1
ATOM 7925 O O . GLN D 4 640 ? 110.563 99.812 82.116 1.00 63.19 640 GLN C O 1
ATOM 7931 N N . THR D 4 641 ? 108.517 100.220 82.961 1.00 68.40 641 THR C N 1
ATOM 7932 C CA . THR D 4 641 ? 108.862 99.878 84.334 1.00 68.40 641 THR C CA 1
ATOM 7933 C C . THR D 4 641 ? 108.019 98.740 84.896 1.00 68.40 641 THR C C 1
ATOM 7934 O O . THR D 4 641 ? 108.532 97.934 85.676 1.00 68.40 641 THR C O 1
ATOM 7938 N N . ASN D 4 642 ? 106.758 98.620 84.479 1.00 66.90 642 ASN C N 1
ATOM 7939 C CA . ASN D 4 642 ? 105.856 97.591 84.978 1.00 66.90 642 ASN C CA 1
ATOM 7940 C C . ASN D 4 642 ? 105.831 96.355 84.084 1.00 66.90 642 ASN C C 1
ATOM 7941 O O . ASN D 4 642 ? 104.926 95.524 84.209 1.00 66.90 642 ASN C O 1
ATOM 7946 N N . ASN D 4 643 ? 106.805 96.219 83.189 1.00 59.57 643 ASN C N 1
ATOM 7947 C CA . ASN D 4 643 ? 106.913 95.059 82.314 1.00 59.57 643 ASN C CA 1
ATOM 7948 C C . ASN D 4 643 ? 108.389 94.771 82.064 1.00 59.57 643 ASN C C 1
ATOM 7949 O O . ASN D 4 643 ? 109.100 95.625 81.518 1.00 59.57 643 ASN C O 1
ATOM 7954 N N . PRO D 4 644 ? 108.889 93.596 82.463 1.00 55.03 644 PRO C N 1
ATOM 7955 C CA . PRO D 4 644 ? 110.330 93.321 82.316 1.00 55.03 644 PRO C CA 1
ATOM 7956 C C . PRO D 4 644 ? 110.783 93.134 80.878 1.00 55.03 644 PRO C C 1
ATOM 7957 O O . PRO D 4 644 ? 111.968 93.356 80.592 1.00 55.03 644 PRO C O 1
ATOM 7961 N N . LEU D 4 645 ? 109.885 92.751 79.966 1.00 51.85 645 LEU C N 1
ATOM 7962 C CA . LEU D 4 645 ? 110.275 92.601 78.568 1.00 51.85 645 LEU C CA 1
ATOM 7963 C C . LEU D 4 645 ? 110.538 93.951 77.914 1.00 51.85 645 LEU C C 1
ATOM 7964 O O . LEU D 4 645 ? 111.463 94.075 77.102 1.00 51.85 645 LEU C O 1
ATOM 7969 N N . ALA D 4 646 ? 109.776 94.981 78.293 1.00 50.21 646 ALA C N 1
ATOM 7970 C CA . ALA D 4 646 ? 110.020 96.318 77.760 1.00 50.21 646 ALA C CA 1
ATOM 7971 C C . ALA D 4 646 ? 111.311 96.906 78.314 1.00 50.21 646 ALA C C 1
ATOM 7972 O O . ALA D 4 646 ? 112.043 97.594 77.594 1.00 50.21 646 ALA C O 1
ATOM 7974 N N . HIS D 4 647 ? 111.624 96.619 79.582 1.00 47.27 647 HIS C N 1
ATOM 7975 C CA . HIS D 4 647 ? 112.886 97.075 80.159 1.00 47.27 647 HIS C CA 1
ATOM 7976 C C . HIS D 4 647 ? 114.075 96.360 79.528 1.00 47.27 647 HIS C C 1
ATOM 7977 O O . HIS D 4 647 ? 115.105 96.988 79.248 1.00 47.27 647 HIS C O 1
ATOM 7984 N N . ALA D 4 648 ? 113.941 95.055 79.262 1.00 45.03 648 ALA C N 1
ATOM 7985 C CA . ALA D 4 648 ? 115.006 94.331 78.577 1.00 45.03 648 ALA C CA 1
ATOM 7986 C C . ALA D 4 648 ? 115.151 94.767 77.125 1.00 45.03 648 ALA C C 1
ATOM 7987 O O . ALA D 4 648 ? 116.271 94.773 76.602 1.00 45.03 648 ALA C O 1
ATOM 7989 N N . ALA D 4 649 ? 114.068 95.220 76.495 1.00 42.25 649 ALA C N 1
ATOM 7990 C CA . ALA D 4 649 ? 114.167 95.772 75.152 1.00 42.25 649 ALA C CA 1
ATOM 7991 C C . ALA D 4 649 ? 114.796 97.157 75.143 1.00 42.25 649 ALA C C 1
ATOM 7992 O O . ALA D 4 649 ? 115.514 97.491 74.196 1.00 42.25 649 ALA C O 1
ATOM 7994 N N . VAL D 4 650 ? 114.581 97.950 76.197 1.00 39.82 650 VAL C N 1
ATOM 7995 C CA . VAL D 4 650 ? 115.257 99.242 76.310 1.00 39.82 650 VAL C CA 1
ATOM 7996 C C . VAL D 4 650 ? 116.754 99.045 76.544 1.00 39.82 650 VAL C C 1
ATOM 7997 O O . VAL D 4 650 ? 117.585 99.745 75.947 1.00 39.82 650 VAL C O 1
ATOM 8001 N N . ILE D 4 651 ? 117.124 98.054 77.365 1.00 36.83 651 ILE C N 1
ATOM 8002 C CA . ILE D 4 651 ? 118.541 97.765 77.598 1.00 36.83 651 ILE C CA 1
ATOM 8003 C C . ILE D 4 651 ? 119.202 97.219 76.331 1.00 36.83 651 ILE C C 1
ATOM 8004 O O . ILE D 4 651 ? 120.332 97.598 75.992 1.00 36.83 651 ILE C O 1
ATOM 8009 N N . GLU D 4 652 ? 118.492 96.364 75.585 1.00 38.25 652 GLU C N 1
ATOM 8010 C CA . GLU D 4 652 ? 119.027 95.863 74.322 1.00 38.25 652 GLU C CA 1
ATOM 8011 C C . GLU D 4 652 ? 119.143 96.966 73.274 1.00 38.25 652 GLU C C 1
ATOM 8012 O O . GLU D 4 652 ? 120.108 96.981 72.502 1.00 38.25 652 GLU C O 1
ATOM 8018 N N . SER D 4 653 ? 118.201 97.912 73.252 1.00 38.04 653 SER C N 1
ATOM 8019 C CA . SER D 4 653 ? 118.298 99.028 72.317 1.00 38.04 653 SER C CA 1
ATOM 8020 C C . SER D 4 653 ? 119.407 99.995 72.712 1.00 38.04 653 SER C C 1
ATOM 8021 O O . SER D 4 653 ? 119.978 100.667 71.846 1.00 38.04 653 SER C O 1
ATOM 8024 N N . TRP D 4 654 ? 119.722 100.083 74.005 1.00 35.60 654 TRP C N 1
ATOM 8025 C CA . TRP D 4 654 ? 120.861 100.885 74.432 1.00 35.60 654 TRP C CA 1
ATOM 8026 C C . TRP D 4 654 ? 122.188 100.200 74.138 1.00 35.60 654 TRP C C 1
ATOM 8027 O O . TRP D 4 654 ? 123.195 100.882 73.918 1.00 35.60 654 TRP C O 1
ATOM 8038 N N . LEU D 4 655 ? 122.214 98.866 74.131 1.00 34.46 655 LEU C N 1
ATOM 8039 C CA . LEU D 4 655 ? 123.477 98.147 74.034 1.00 34.46 655 LEU C CA 1
ATOM 8040 C C . LEU D 4 655 ? 123.828 97.667 72.629 1.00 34.46 655 LEU C C 1
ATOM 8041 O O . LEU D 4 655 ? 125.006 97.397 72.371 1.00 34.46 655 LEU C O 1
ATOM 8046 N N . THR D 4 656 ? 122.862 97.549 71.717 1.00 35.21 656 THR C N 1
ATOM 8047 C CA . THR D 4 656 ? 123.164 97.188 70.335 1.00 35.21 656 THR C CA 1
ATOM 8048 C C . THR D 4 656 ? 123.229 98.386 69.399 1.00 35.21 656 THR C C 1
ATOM 8049 O O . THR D 4 656 ? 123.480 98.205 68.204 1.00 35.21 656 THR C O 1
ATOM 8053 N N . ALA D 4 657 ? 123.017 99.597 69.902 1.00 36.51 657 ALA C N 1
ATOM 8054 C CA . ALA D 4 657 ? 122.968 100.764 69.036 1.00 36.51 657 ALA C CA 1
ATOM 8055 C C . ALA D 4 657 ? 124.368 101.245 68.673 1.00 36.51 657 ALA C C 1
ATOM 8056 O O . ALA D 4 657 ? 125.339 101.017 69.400 1.00 36.51 657 ALA C O 1
ATOM 8058 N N . GLU D 4 658 ? 124.459 101.910 67.518 1.00 40.28 658 GLU C N 1
ATOM 8059 C CA . GLU D 4 658 ? 125.702 102.570 67.131 1.00 40.28 658 GLU C CA 1
ATOM 8060 C C . GLU D 4 658 ? 125.991 103.756 68.041 1.00 40.28 658 GLU C C 1
ATOM 8061 O O . GLU D 4 658 ? 127.147 104.007 68.402 1.00 40.28 658 GLU C O 1
ATOM 8067 N N . LYS D 4 659 ? 124.948 104.485 68.432 1.00 36.51 659 LYS C N 1
ATOM 8068 C CA . LYS D 4 659 ? 125.059 105.598 69.367 1.00 36.51 659 LYS C CA 1
ATOM 8069 C C . LYS D 4 659 ? 124.118 105.298 70.525 1.00 36.51 659 LYS C C 1
ATOM 8070 O O . LYS D 4 659 ? 122.906 105.104 70.295 1.00 36.51 659 LYS C O 1
ATOM 8076 N N . PRO D 4 660 ? 124.612 105.232 71.767 1.00 35.74 660 PRO C N 1
ATOM 8077 C CA . PRO D 4 660 ? 123.711 104.927 72.892 1.00 35.74 660 PRO C CA 1
ATOM 8078 C C . PRO D 4 660 ? 122.733 106.047 73.193 1.00 35.74 660 PRO C C 1
ATOM 8079 O O . PRO D 4 660 ? 121.585 105.770 73.563 1.00 35.74 660 PRO C O 1
ATOM 8083 N N . SER D 4 661 ? 123.150 107.299 73.047 1.00 39.69 661 SER C N 1
ATOM 8084 C CA . SER D 4 661 ? 122.211 108.405 73.031 1.00 39.69 661 SER C CA 1
ATOM 8085 C C . SER D 4 661 ? 121.679 108.602 71.615 1.00 39.69 661 SER C C 1
ATOM 8086 O O . SER D 4 661 ? 122.252 108.102 70.641 1.00 39.69 661 SER C O 1
ATOM 8089 N N . SER D 4 662 ? 120.561 109.332 71.525 1.00 41.14 662 SER C N 1
ATOM 8090 C CA . SER D 4 662 ? 119.841 109.625 70.280 1.00 41.14 662 SER C CA 1
ATOM 8091 C C . SER D 4 662 ? 119.427 108.340 69.555 1.00 41.14 662 SER C C 1
ATOM 8092 O O . SER D 4 662 ? 119.750 108.113 68.388 1.00 41.14 662 SER C O 1
ATOM 8095 N N . VAL D 4 663 ? 118.699 107.500 70.282 1.00 44.95 663 VAL C N 1
ATOM 8096 C CA . VAL D 4 663 ? 118.098 106.287 69.730 1.00 44.95 663 VAL C CA 1
ATOM 8097 C C . VAL D 4 663 ? 116.786 106.702 69.073 1.00 44.95 663 VAL C C 1
ATOM 8098 O O . VAL D 4 663 ? 116.043 107.502 69.659 1.00 44.95 663 VAL C O 1
ATOM 8102 N N . PRO D 4 664 ? 116.481 106.238 67.839 1.00 47.84 664 PRO C N 1
ATOM 8103 C CA . PRO D 4 664 ? 115.224 106.636 67.182 1.00 47.84 664 PRO C CA 1
ATOM 8104 C C . PRO D 4 664 ? 113.964 106.167 67.899 1.00 47.84 664 PRO C C 1
ATOM 8105 O O . PRO D 4 664 ? 113.114 106.991 68.251 1.00 47.84 664 PRO C O 1
ATOM 8109 N N . VAL D 4 665 ? 113.829 104.863 68.133 1.00 52.71 665 VAL C N 1
ATOM 8110 C CA . VAL D 4 665 ? 112.668 104.317 68.830 1.00 52.71 665 VAL C CA 1
ATOM 8111 C C . VAL D 4 665 ? 113.091 103.068 69.601 1.00 52.71 665 VAL C C 1
ATOM 8112 O O . VAL D 4 665 ? 113.852 102.238 69.092 1.00 52.71 665 VAL C O 1
ATOM 8116 N N . ALA D 4 666 ? 112.665 102.981 70.858 1.00 54.54 666 ALA C N 1
ATOM 8117 C CA . ALA D 4 666 ? 112.876 101.804 71.689 1.00 54.54 666 ALA C CA 1
ATOM 8118 C C . ALA D 4 666 ? 111.527 101.187 72.030 1.00 54.54 666 ALA C C 1
ATOM 8119 O O . ALA D 4 666 ? 110.616 101.888 72.481 1.00 54.54 666 ALA C O 1
ATOM 8121 N N . VAL D 4 667 ? 111.403 99.882 71.816 1.00 53.00 667 VAL C N 1
ATOM 8122 C CA . VAL D 4 667 ? 110.157 99.180 72.098 1.00 53.00 667 VAL C CA 1
ATOM 8123 C C . VAL D 4 667 ? 110.153 98.658 73.530 1.00 53.00 667 VAL C C 1
ATOM 8124 O O . VAL D 4 667 ? 110.118 99.435 74.484 1.00 53.00 667 VAL C O 1
ATOM 8128 N N . MET E 5 1 ? 118.837 171.181 69.144 1.00 82.72 1 MET D N 1
ATOM 8129 C CA . MET E 5 1 ? 119.598 171.009 70.377 1.00 82.72 1 MET D CA 1
ATOM 8130 C C . MET E 5 1 ? 120.302 169.655 70.408 1.00 82.72 1 MET D C 1
ATOM 8131 O O . MET E 5 1 ? 120.050 168.794 69.566 1.00 82.72 1 MET D O 1
ATOM 8136 N N . ASN E 5 2 ? 121.186 169.473 71.391 1.00 77.00 2 ASN D N 1
ATOM 8137 C CA . ASN E 5 2 ? 122.108 168.336 71.421 1.00 77.00 2 ASN D CA 1
ATOM 8138 C C . ASN E 5 2 ? 121.419 167.096 71.999 1.00 77.00 2 ASN D C 1
ATOM 8139 O O . ASN E 5 2 ? 121.695 166.639 73.110 1.00 77.00 2 ASN D O 1
ATOM 8144 N N . LEU E 5 3 ? 120.504 166.544 71.206 1.00 62.99 3 LEU D N 1
ATOM 8145 C CA . LEU E 5 3 ? 119.884 165.255 71.491 1.00 62.99 3 LEU D CA 1
ATOM 8146 C C . LEU E 5 3 ? 119.997 164.390 70.246 1.00 62.99 3 LEU D C 1
ATOM 8147 O O . LEU E 5 3 ? 119.462 164.749 69.192 1.00 62.99 3 LEU D O 1
ATOM 8152 N N . ASN E 5 4 ? 120.702 163.267 70.364 1.00 53.04 4 ASN D N 1
ATOM 8153 C CA . ASN E 5 4 ? 120.827 162.339 69.250 1.00 53.04 4 ASN D CA 1
ATOM 8154 C C . ASN E 5 4 ? 119.494 161.650 68.979 1.00 53.04 4 ASN D C 1
ATOM 8155 O O . ASN E 5 4 ? 118.650 161.510 69.867 1.00 53.04 4 ASN D O 1
ATOM 8160 N N . ARG E 5 5 ? 119.308 161.222 67.734 1.00 50.46 5 ARG D N 1
ATOM 8161 C CA . ARG E 5 5 ? 118.041 160.663 67.280 1.00 50.46 5 ARG D CA 1
ATOM 8162 C C . ARG E 5 5 ? 118.267 159.242 66.789 1.00 50.46 5 ARG D C 1
ATOM 8163 O O . ARG E 5 5 ? 118.987 159.026 65.808 1.00 50.46 5 ARG D O 1
ATOM 8171 N N . TYR E 5 6 ? 117.656 158.280 67.471 1.00 45.76 6 TYR D N 1
ATOM 8172 C CA . TYR E 5 6 ? 117.712 156.874 67.105 1.00 45.76 6 TYR D CA 1
ATOM 8173 C C . TYR E 5 6 ? 116.321 156.397 66.703 1.00 45.76 6 TYR D C 1
ATOM 8174 O O . TYR E 5 6 ? 115.340 157.144 66.753 1.00 45.76 6 TYR D O 1
ATOM 8183 N N . LYS E 5 7 ? 116.241 155.133 66.301 1.00 45.55 7 LYS D N 1
ATOM 8184 C CA . LYS E 5 7 ? 114.991 154.528 65.870 1.00 45.55 7 LYS D CA 1
ATOM 8185 C C . LYS E 5 7 ? 114.651 153.343 66.765 1.00 45.55 7 LYS D C 1
ATOM 8186 O O . LYS E 5 7 ? 115.450 152.909 67.598 1.00 45.55 7 LYS D O 1
ATOM 8192 N N . ALA E 5 8 ? 113.436 152.824 66.585 1.00 43.16 8 ALA D N 1
ATOM 8193 C CA . ALA E 5 8 ? 112.969 151.724 67.420 1.00 43.16 8 ALA D CA 1
ATOM 8194 C C . ALA E 5 8 ? 113.560 150.391 66.978 1.00 43.16 8 ALA D C 1
ATOM 8195 O O . ALA E 5 8 ? 113.966 149.581 67.818 1.00 43.16 8 ALA D O 1
ATOM 8197 N N . ARG E 5 9 ? 113.612 150.143 65.671 1.00 43.89 9 ARG D N 1
ATOM 8198 C CA . ARG E 5 9 ? 114.140 148.890 65.151 1.00 43.89 9 ARG D CA 1
ATOM 8199 C C . ARG E 5 9 ? 115.620 148.982 64.788 1.00 43.89 9 ARG D C 1
ATOM 8200 O O . ARG E 5 9 ? 116.298 147.949 64.734 1.00 43.89 9 ARG D O 1
ATOM 8208 N N . ASP E 5 10 ? 116.162 150.191 64.624 1.00 42.84 10 ASP D N 1
ATOM 8209 C CA . ASP E 5 10 ? 117.583 150.328 64.321 1.00 42.84 10 ASP D CA 1
ATOM 8210 C C . ASP E 5 10 ? 118.452 150.051 65.542 1.00 42.84 10 ASP D C 1
ATOM 8211 O O . ASP E 5 10 ? 119.641 149.746 65.396 1.00 42.84 10 ASP D O 1
ATOM 8216 N N . LEU E 5 11 ? 117.883 150.165 66.743 1.00 38.04 11 LEU D N 1
ATOM 8217 C CA . LEU E 5 11 ? 118.563 149.689 67.940 1.00 38.04 11 LEU D CA 1
ATOM 8218 C C . LEU E 5 11 ? 118.382 148.188 68.125 1.00 38.04 11 LEU D C 1
ATOM 8219 O O . LEU E 5 11 ? 119.224 147.539 68.755 1.00 38.04 11 LEU D O 1
ATOM 8224 N N . LEU E 5 12 ? 117.297 147.625 67.588 1.00 36.40 12 LEU D N 1
ATOM 8225 C CA . LEU E 5 12 ? 117.041 146.196 67.709 1.00 36.40 12 LEU D CA 1
ATOM 8226 C C . LEU E 5 12 ? 117.831 145.367 66.704 1.00 36.40 12 LEU D C 1
ATOM 8227 O O . LEU E 5 12 ? 118.087 144.186 66.960 1.00 36.40 12 LEU D O 1
ATOM 8232 N N . ASN E 5 13 ? 118.231 145.952 65.578 1.00 38.75 13 ASN D N 1
ATOM 8233 C CA . ASN E 5 13 ? 119.114 145.280 64.634 1.00 38.75 13 ASN D CA 1
ATOM 8234 C C . ASN E 5 13 ? 120.583 145.459 64.988 1.00 38.75 13 ASN D C 1
ATOM 8235 O O . ASN E 5 13 ? 121.451 144.983 64.248 1.00 38.75 13 ASN D O 1
ATOM 8240 N N . LEU E 5 14 ? 120.874 146.130 66.095 1.00 36.92 14 LEU D N 1
ATOM 8241 C CA . LEU E 5 14 ? 122.232 146.380 66.537 1.00 36.92 14 LEU D CA 1
ATOM 8242 C C . LEU E 5 14 ? 122.714 145.221 67.400 1.00 36.92 14 LEU D C 1
ATOM 8243 O O . LEU E 5 14 ? 121.940 144.615 68.146 1.00 36.92 14 LEU D O 1
ATOM 8248 N N . SER E 5 15 ? 124.002 144.909 67.283 1.00 35.93 15 SER D N 1
ATOM 8249 C CA . SER E 5 15 ? 124.575 143.800 68.031 1.00 35.93 15 SER D CA 1
ATOM 8250 C C . SER E 5 15 ? 124.722 144.166 69.505 1.00 35.93 15 SER D C 1
ATOM 8251 O O . SER E 5 15 ? 124.633 145.333 69.893 1.00 35.93 15 SER D O 1
ATOM 8254 N N . TYR E 5 16 ? 124.954 143.139 70.330 1.00 31.96 16 TYR D N 1
ATOM 8255 C CA . TYR E 5 16 ? 125.020 143.333 71.776 1.00 31.96 16 TYR D CA 1
ATOM 8256 C C . TYR E 5 16 ? 126.262 144.121 72.178 1.00 31.96 16 TYR D C 1
ATOM 8257 O O . TYR E 5 16 ? 126.194 144.993 73.053 1.00 31.96 16 TYR D O 1
ATOM 8266 N N . ASP E 5 17 ? 127.398 143.843 71.534 1.00 36.33 17 ASP D N 1
ATOM 8267 C CA . ASP E 5 17 ? 128.624 144.579 71.820 1.00 36.33 17 ASP D CA 1
ATOM 8268 C C . ASP E 5 17 ? 128.567 146.015 71.316 1.00 36.33 17 ASP D C 1
ATOM 8269 O O . ASP E 5 17 ? 129.333 146.857 71.796 1.00 36.33 17 ASP D O 1
ATOM 8274 N N . ASP E 5 18 ? 127.685 146.309 70.361 1.00 36.91 18 ASP D N 1
ATOM 8275 C CA . ASP E 5 18 ? 127.456 147.675 69.912 1.00 36.91 18 ASP D CA 1
ATOM 8276 C C . ASP E 5 18 ? 126.308 148.347 70.654 1.00 36.91 18 ASP D C 1
ATOM 8277 O O . ASP E 5 18 ? 126.284 149.579 70.756 1.00 36.91 18 ASP D O 1
ATOM 8282 N N . LEU E 5 19 ? 125.356 147.566 71.175 1.00 31.64 19 LEU D N 1
ATOM 8283 C CA . LEU E 5 19 ? 124.287 148.145 71.986 1.00 31.64 19 LEU D CA 1
ATOM 8284 C C . LEU E 5 19 ? 124.799 148.551 73.362 1.00 31.64 19 LEU D C 1
ATOM 8285 O O . LEU E 5 19 ? 124.439 149.618 73.873 1.00 31.64 19 LEU D O 1
ATOM 8290 N N . TRP E 5 20 ? 125.635 147.712 73.980 1.00 27.32 20 TRP D N 1
ATOM 8291 C CA . TRP E 5 20 ? 126.168 148.051 75.295 1.00 27.32 20 TRP D CA 1
ATOM 8292 C C . TRP E 5 20 ? 127.204 149.167 75.218 1.00 27.32 20 TRP D C 1
ATOM 8293 O O . TRP E 5 20 ? 127.379 149.912 76.188 1.00 27.32 20 TRP D O 1
ATOM 8304 N N . SER E 5 21 ? 127.893 149.303 74.086 1.00 32.92 21 SER D N 1
ATOM 8305 C CA . SER E 5 21 ? 128.866 150.380 73.896 1.00 32.92 21 SER D CA 1
ATOM 8306 C C . SER E 5 21 ? 128.236 151.598 73.222 1.00 32.92 21 SER D C 1
ATOM 8307 O O . SER E 5 21 ? 128.720 152.099 72.207 1.00 32.92 21 SER D O 1
ATOM 8310 N N . LEU E 5 22 ? 127.139 152.086 73.795 1.00 34.18 22 LEU D N 1
ATOM 8311 C CA . LEU E 5 22 ? 126.452 153.298 73.376 1.00 34.18 22 LEU D CA 1
ATOM 8312 C C . LEU E 5 22 ? 126.893 154.474 74.244 1.00 34.18 22 LEU D C 1
ATOM 8313 O O . LEU E 5 22 ? 127.272 154.284 75.404 1.00 34.18 22 LEU D O 1
ATOM 8318 N N . PRO E 5 23 ? 126.885 155.698 73.713 1.00 37.74 23 PRO D N 1
ATOM 8319 C CA . PRO E 5 23 ? 127.274 156.853 74.528 1.00 37.74 23 PRO D CA 1
ATOM 8320 C C . PRO E 5 23 ? 126.241 157.169 75.599 1.00 37.74 23 PRO D C 1
ATOM 8321 O O . PRO E 5 23 ? 125.055 156.853 75.482 1.00 37.74 23 PRO D O 1
ATOM 8325 N N . SER E 5 24 ? 126.721 157.806 76.665 1.00 41.46 24 SER D N 1
ATOM 8326 C CA . SER E 5 24 ? 125.900 158.151 77.823 1.00 41.46 24 SER D CA 1
ATOM 8327 C C . SER E 5 24 ? 125.468 159.607 77.688 1.00 41.46 24 SER D C 1
ATOM 8328 O O . SER E 5 24 ? 126.208 160.522 78.058 1.00 41.46 24 SER D O 1
ATOM 8331 N N . GLU E 5 25 ? 124.254 159.812 77.179 1.00 43.29 25 GLU D N 1
ATOM 8332 C CA . GLU E 5 25 ? 123.757 161.141 76.848 1.00 43.29 25 GLU D CA 1
ATOM 8333 C C . GLU E 5 25 ? 122.243 161.087 76.691 1.00 43.29 25 GLU D C 1
ATOM 8334 O O . GLU E 5 25 ? 121.661 160.021 76.473 1.00 43.29 25 GLU D O 1
ATOM 8340 N N . TRP E 5 26 ? 121.612 162.254 76.821 1.00 46.52 26 TRP D N 1
ATOM 8341 C CA . TRP E 5 26 ? 120.172 162.374 76.634 1.00 46.52 26 TRP D CA 1
ATOM 8342 C C . TRP E 5 26 ? 119.860 162.421 75.144 1.00 46.52 26 TRP D C 1
ATOM 8343 O O . TRP E 5 26 ? 120.348 163.303 74.431 1.00 46.52 26 TRP D O 1
ATOM 8354 N N . HIS E 5 27 ? 119.029 161.491 74.675 1.00 44.13 27 HIS D N 1
ATOM 8355 C CA . HIS E 5 27 ? 118.820 161.313 73.245 1.00 44.13 27 HIS D CA 1
ATOM 8356 C C . HIS E 5 27 ? 117.331 161.166 72.953 1.00 44.13 27 HIS D C 1
ATOM 8357 O O . HIS E 5 27 ? 116.489 161.194 73.856 1.00 44.13 27 HIS D O 1
ATOM 8364 N N . LEU E 5 28 ? 117.016 161.006 71.669 1.00 46.07 28 LEU D N 1
ATOM 8365 C CA . LEU E 5 28 ? 115.656 160.822 71.185 1.00 46.07 28 LEU D CA 1
ATOM 8366 C C . LEU E 5 28 ? 115.545 159.479 70.479 1.00 46.07 28 LEU D C 1
ATOM 8367 O O . LEU E 5 28 ? 116.492 159.018 69.834 1.00 46.07 28 LEU D O 1
ATOM 8372 N N . ILE E 5 29 ? 114.380 158.849 70.607 1.00 44.28 29 ILE D N 1
ATOM 8373 C CA . ILE E 5 29 ? 114.106 157.560 69.982 1.00 44.28 29 ILE D CA 1
ATOM 8374 C C . ILE E 5 29 ? 112.832 157.696 69.163 1.00 44.28 29 ILE D C 1
ATOM 8375 O O . ILE E 5 29 ? 111.763 157.983 69.715 1.00 44.28 29 ILE D O 1
ATOM 8380 N N . GLU E 5 30 ? 112.944 157.495 67.853 1.00 46.14 30 GLU D N 1
ATOM 8381 C CA . GLU E 5 30 ? 111.797 157.557 66.961 1.00 46.14 30 GLU D CA 1
ATOM 8382 C C . GLU E 5 30 ? 111.127 156.193 66.885 1.00 46.14 30 GLU D C 1
ATOM 8383 O O . GLU E 5 30 ? 111.774 155.192 66.562 1.00 46.14 30 GLU D O 1
ATOM 8389 N N . PHE E 5 31 ? 109.835 156.159 67.183 1.00 43.95 31 PHE D N 1
ATOM 8390 C CA . PHE E 5 31 ? 109.042 154.946 67.071 1.00 43.95 31 PHE D CA 1
ATOM 8391 C C . PHE E 5 31 ? 108.191 154.997 65.806 1.00 43.95 31 PHE D C 1
ATOM 8392 O O . PHE E 5 31 ? 108.089 156.026 65.134 1.00 43.95 31 PHE D O 1
ATOM 8400 N N . ASP E 5 32 ? 107.574 153.860 65.486 1.00 50.15 32 ASP D N 1
ATOM 8401 C CA . ASP E 5 32 ? 106.814 153.747 64.247 1.00 50.15 32 ASP D CA 1
ATOM 8402 C C . ASP E 5 32 ? 105.463 154.448 64.311 1.00 50.15 32 ASP D C 1
ATOM 8403 O O . ASP E 5 32 ? 104.859 154.689 63.260 1.00 50.15 32 ASP D O 1
ATOM 8408 N N . ASP E 5 33 ? 104.976 154.778 65.504 1.00 49.45 33 ASP D N 1
ATOM 8409 C CA . ASP E 5 33 ? 103.806 155.629 65.635 1.00 49.45 33 ASP D CA 1
ATOM 8410 C C . ASP E 5 33 ? 104.243 157.094 65.658 1.00 49.45 33 ASP D C 1
ATOM 8411 O O . ASP E 5 33 ? 105.424 157.419 65.514 1.00 49.45 33 ASP D O 1
ATOM 8416 N N . GLY E 5 34 ? 103.282 157.994 65.842 1.00 51.99 34 GLY D N 1
ATOM 8417 C CA . GLY E 5 34 ? 103.580 159.413 65.822 1.00 51.99 34 GLY D CA 1
ATOM 8418 C C . GLY E 5 34 ? 104.002 159.986 67.160 1.00 51.99 34 GLY D C 1
ATOM 8419 O O . GLY E 5 34 ? 103.413 160.962 67.634 1.00 51.99 34 GLY D O 1
ATOM 8420 N N . LYS E 5 35 ? 105.025 159.395 67.779 1.00 47.79 35 LYS D N 1
ATOM 8421 C CA . LYS E 5 35 ? 105.522 159.844 69.072 1.00 47.79 35 LYS D CA 1
ATOM 8422 C C . LYS E 5 35 ? 107.041 159.730 69.094 1.00 47.79 35 LYS D C 1
ATOM 8423 O O . LYS E 5 35 ? 107.655 159.120 68.215 1.00 47.79 35 LYS D O 1
ATOM 8429 N N . THR E 5 36 ? 107.644 160.328 70.120 1.00 45.85 36 THR D N 1
ATOM 8430 C CA . THR E 5 36 ? 109.095 160.316 70.287 1.00 45.85 36 THR D CA 1
ATOM 8431 C C . THR E 5 36 ? 109.399 160.416 71.774 1.00 45.85 36 THR D C 1
ATOM 8432 O O . THR E 5 36 ? 108.965 161.367 72.431 1.00 45.85 36 THR D O 1
ATOM 8436 N N . VAL E 5 37 ? 110.139 159.443 72.299 1.00 42.41 37 VAL D N 1
ATOM 8437 C CA . VAL E 5 37 ? 110.375 159.308 73.733 1.00 42.41 37 VAL D CA 1
ATOM 8438 C C . VAL E 5 37 ? 111.745 159.879 74.076 1.00 42.41 37 VAL D C 1
ATOM 8439 O O . VAL E 5 37 ? 112.757 159.492 73.478 1.00 42.41 37 VAL D O 1
ATOM 8443 N N . VAL E 5 38 ? 111.776 160.804 75.035 1.00 45.47 38 VAL D N 1
ATOM 8444 C CA . VAL E 5 38 ? 113.022 161.320 75.591 1.00 45.47 38 VAL D CA 1
ATOM 8445 C C . VAL E 5 38 ? 113.445 160.411 76.738 1.00 45.47 38 VAL D C 1
ATOM 8446 O O . VAL E 5 38 ? 112.654 160.146 77.652 1.00 45.47 38 VAL D O 1
ATOM 8450 N N . SER E 5 39 ? 114.689 159.940 76.700 1.00 41.42 39 SER D N 1
ATOM 8451 C CA . SER E 5 39 ? 115.188 159.009 77.706 1.00 41.42 39 SER D CA 1
ATOM 8452 C C . SER E 5 39 ? 116.710 159.072 77.725 1.00 41.42 39 SER D C 1
ATOM 8453 O O . SER E 5 39 ? 117.330 159.859 77.004 1.00 41.42 39 SER D O 1
ATOM 8456 N N . VAL E 5 40 ? 117.310 158.228 78.566 1.00 37.75 40 VAL D N 1
ATOM 8457 C CA . VAL E 5 40 ? 118.761 158.136 78.686 1.00 37.75 40 VAL D CA 1
ATOM 8458 C C . VAL E 5 40 ? 119.207 156.769 78.185 1.00 37.75 40 VAL D C 1
ATOM 8459 O O . VAL E 5 40 ? 118.376 155.940 77.799 1.00 37.75 40 VAL D O 1
ATOM 8463 N N . ASP E 5 41 ? 120.520 156.522 78.192 1.00 33.87 41 ASP D N 1
ATOM 8464 C CA . ASP E 5 41 ? 121.054 155.310 77.575 1.00 33.87 41 ASP D CA 1
ATOM 8465 C C . ASP E 5 41 ? 120.824 154.070 78.435 1.00 33.87 41 ASP D C 1
ATOM 8466 O O . ASP E 5 41 ? 120.568 152.985 77.899 1.00 33.87 41 ASP D O 1
ATOM 8471 N N . ARG E 5 42 ? 120.899 154.207 79.762 1.00 27.29 42 ARG D N 1
ATOM 8472 C CA . ARG E 5 42 ? 120.803 153.045 80.640 1.00 27.29 42 ARG D CA 1
ATOM 8473 C C . ARG E 5 42 ? 119.385 152.501 80.738 1.00 27.29 42 ARG D C 1
ATOM 8474 O O . ARG E 5 42 ? 119.202 151.355 81.162 1.00 27.29 42 ARG D O 1
ATOM 8482 N N . ILE E 5 43 ? 118.384 153.287 80.355 1.00 30.67 43 ILE D N 1
ATOM 8483 C CA . ILE E 5 43 ? 117.013 152.798 80.331 1.00 30.67 43 ILE D CA 1
ATOM 8484 C C . ILE E 5 43 ? 116.651 152.217 78.964 1.00 30.67 43 ILE D C 1
ATOM 8485 O O . ILE E 5 43 ? 115.981 151.178 78.887 1.00 30.67 43 ILE D O 1
ATOM 8490 N N . THR E 5 44 ? 117.125 152.831 77.877 1.00 28.91 44 THR D N 1
ATOM 8491 C CA . THR E 5 44 ? 116.857 152.276 76.557 1.00 28.91 44 THR D CA 1
ATOM 8492 C C . THR E 5 44 ? 117.708 151.049 76.257 1.00 28.91 44 THR D C 1
ATOM 8493 O O . THR E 5 44 ? 117.354 150.278 75.361 1.00 28.91 44 THR D O 1
ATOM 8497 N N . LYS E 5 45 ? 118.812 150.844 76.981 1.00 25.73 45 LYS D N 1
ATOM 8498 C CA . LYS E 5 45 ? 119.542 149.588 76.848 1.00 25.73 45 LYS D CA 1
ATOM 8499 C C . LYS E 5 45 ? 118.777 148.447 77.502 1.00 25.73 45 LYS D C 1
ATOM 8500 O O . LYS E 5 45 ? 118.853 147.299 77.049 1.00 25.73 45 LYS D O 1
ATOM 8506 N N . LEU E 5 46 ? 118.038 148.744 78.572 1.00 25.71 46 LEU D N 1
ATOM 8507 C CA . LEU E 5 46 ? 117.186 147.743 79.199 1.00 25.71 46 LEU D CA 1
ATOM 8508 C C . LEU E 5 46 ? 115.886 147.532 78.431 1.00 25.71 46 LEU D C 1
ATOM 8509 O O . LEU E 5 46 ? 115.309 146.441 78.505 1.00 25.71 46 LEU D O 1
ATOM 8514 N N . SER E 5 47 ? 115.419 148.541 77.687 1.00 26.13 47 SER D N 1
ATOM 8515 C CA . SER E 5 47 ? 114.165 148.387 76.952 1.00 26.13 47 SER D CA 1
ATOM 8516 C C . SER E 5 47 ? 114.344 147.557 75.683 1.00 26.13 47 SER D C 1
ATOM 8517 O O . SER E 5 47 ? 113.418 146.846 75.276 1.00 26.13 47 SER D O 1
ATOM 8520 N N . VAL E 5 48 ? 115.509 147.658 75.034 1.00 26.59 48 VAL D N 1
ATOM 8521 C CA . VAL E 5 48 ? 115.776 146.882 73.822 1.00 26.59 48 VAL D CA 1
ATOM 8522 C C . VAL E 5 48 ? 115.867 145.393 74.150 1.00 26.59 48 VAL D C 1
ATOM 8523 O O . VAL E 5 48 ? 115.377 144.544 73.393 1.00 26.59 48 VAL D O 1
ATOM 8527 N N . LEU E 5 49 ? 116.420 145.058 75.319 1.00 25.31 49 LEU D N 1
ATOM 8528 C CA . LEU E 5 49 ? 116.502 143.672 75.771 1.00 25.31 49 LEU D CA 1
ATOM 8529 C C . LEU E 5 49 ? 115.142 143.062 76.095 1.00 25.31 49 LEU D C 1
ATOM 8530 O O . LEU E 5 49 ? 115.051 141.837 76.224 1.00 25.31 49 LEU D O 1
ATOM 8535 N N . CYS E 5 50 ? 114.094 143.872 76.230 1.00 26.99 50 CYS D N 1
ATOM 8536 C CA . CYS E 5 50 ? 112.733 143.379 76.375 1.00 26.99 50 CYS D CA 1
ATOM 8537 C C . CYS E 5 50 ? 112.013 143.238 75.039 1.00 26.99 50 CYS D C 1
ATOM 8538 O O . CYS E 5 50 ? 110.855 142.808 75.019 1.00 26.99 50 CYS D O 1
ATOM 8541 N N . TRP E 5 51 ? 112.662 143.595 73.929 1.00 28.18 51 TRP D N 1
ATOM 8542 C CA . TRP E 5 51 ? 112.082 143.466 72.596 1.00 28.18 51 TRP D CA 1
ATOM 8543 C C . TRP E 5 51 ? 112.715 142.318 71.815 1.00 28.18 51 TRP D C 1
ATOM 8544 O O . TRP E 5 51 ? 112.829 142.387 70.588 1.00 28.18 51 TRP D O 1
ATOM 8555 N N . TYR E 5 52 ? 113.156 141.276 72.520 1.00 29.94 52 TYR D N 1
ATOM 8556 C CA . TYR E 5 52 ? 113.729 140.106 71.854 1.00 29.94 52 TYR D CA 1
ATOM 8557 C C . TYR E 5 52 ? 112.767 139.346 70.931 1.00 29.94 52 TYR D C 1
ATOM 8558 O O . TYR E 5 52 ? 113.235 138.889 69.873 1.00 29.94 52 TYR D O 1
ATOM 8567 N N . PRO E 5 53 ? 111.468 139.140 71.239 1.00 30.86 53 PRO D N 1
ATOM 8568 C CA . PRO E 5 53 ? 110.595 138.521 70.222 1.00 30.86 53 PRO D CA 1
ATOM 8569 C C . PRO E 5 53 ? 110.346 139.389 68.998 1.00 30.86 53 PRO D C 1
ATOM 8570 O O . PRO E 5 53 ? 110.001 138.846 67.941 1.00 30.86 53 PRO D O 1
ATOM 8574 N N . LEU E 5 54 ? 110.515 140.708 69.096 1.00 32.86 54 LEU D N 1
ATOM 8575 C CA . LEU E 5 54 ? 110.366 141.581 67.939 1.00 32.86 54 LEU D CA 1
ATOM 8576 C C . LEU E 5 54 ? 111.561 141.531 66.997 1.00 32.86 54 LEU D C 1
ATOM 8577 O O . LEU E 5 54 ? 111.469 142.049 65.879 1.00 32.86 54 LEU D O 1
ATOM 8582 N N . LYS E 5 55 ? 112.676 140.929 67.418 1.00 36.96 55 LYS D N 1
ATOM 8583 C CA . LYS E 5 55 ? 113.868 140.842 66.584 1.00 36.96 55 LYS D CA 1
ATOM 8584 C C . LYS E 5 55 ? 113.715 139.830 65.452 1.00 36.96 55 LYS D C 1
ATOM 8585 O O . LYS E 5 55 ? 114.403 139.950 64.432 1.00 36.96 55 LYS D O 1
ATOM 8591 N N . HIS E 5 56 ? 112.796 138.874 65.582 1.00 39.00 56 HIS D N 1
ATOM 8592 C CA . HIS E 5 56 ? 112.595 137.849 64.565 1.00 39.00 56 HIS D CA 1
ATOM 8593 C C . HIS E 5 56 ? 111.729 138.354 63.415 1.00 39.00 56 HIS D C 1
ATOM 8594 O O . HIS E 5 56 ? 112.049 138.126 62.244 1.00 39.00 56 HIS D O 1
ATOM 8601 N N . TYR E 5 57 ? 110.632 139.034 63.735 1.00 38.18 57 TYR D N 1
ATOM 8602 C CA . TYR E 5 57 ? 109.717 139.573 62.735 1.00 38.18 57 TYR D CA 1
ATOM 8603 C C . TYR E 5 57 ? 110.149 140.999 62.410 1.00 38.18 57 TYR D C 1
ATOM 8604 O O . TYR E 5 57 ? 110.105 141.881 63.273 1.00 38.18 57 TYR D O 1
ATOM 8613 N N . LYS E 5 58 ? 110.561 141.224 61.161 1.00 42.71 58 LYS D N 1
ATOM 8614 C CA . LYS E 5 58 ? 111.189 142.474 60.753 1.00 42.71 58 LYS D CA 1
ATOM 8615 C C . LYS E 5 58 ? 110.228 143.409 60.025 1.00 42.71 58 LYS D C 1
ATOM 8616 O O . LYS E 5 58 ? 110.669 144.392 59.421 1.00 42.71 58 LYS D O 1
ATOM 8622 N N . ASP E 5 59 ? 108.925 143.131 60.073 1.00 43.66 59 ASP D N 1
ATOM 8623 C CA . ASP E 5 59 ? 107.917 144.017 59.502 1.00 43.66 59 ASP D CA 1
ATOM 8624 C C . ASP E 5 59 ? 106.833 144.373 60.512 1.00 43.66 59 ASP D C 1
ATOM 8625 O O . ASP E 5 59 ? 105.711 144.709 60.122 1.00 43.66 59 ASP D O 1
ATOM 8630 N N . CYS E 5 60 ? 107.147 144.312 61.802 1.00 42.25 60 CYS D N 1
ATOM 8631 C CA . CYS E 5 60 ? 106.192 144.628 62.847 1.00 42.25 60 CYS D CA 1
ATOM 8632 C C . CYS E 5 60 ? 106.444 146.030 63.372 1.00 42.25 60 CYS D C 1
ATOM 8633 O O . CYS E 5 60 ? 107.596 146.373 63.668 1.00 42.25 60 CYS D O 1
ATOM 8636 N N . PRO E 5 61 ? 105.417 146.868 63.482 1.00 43.04 61 PRO D N 1
ATOM 8637 C CA . PRO E 5 61 ? 105.626 148.214 64.019 1.00 43.04 61 PRO D CA 1
ATOM 8638 C C . PRO E 5 61 ? 105.870 148.182 65.519 1.00 43.04 61 PRO D C 1
ATOM 8639 O O . PRO E 5 61 ? 105.311 147.360 66.249 1.00 43.04 61 PRO D O 1
ATOM 8643 N N . ILE E 5 62 ? 106.722 149.094 65.972 1.00 42.52 62 ILE D N 1
ATOM 8644 C CA . ILE E 5 62 ? 107.060 149.196 67.388 1.00 42.52 62 ILE D CA 1
ATOM 8645 C C . ILE E 5 62 ? 106.482 150.501 67.923 1.00 42.52 62 ILE D C 1
ATOM 8646 O O . ILE E 5 62 ? 107.029 151.579 67.649 1.00 42.52 62 ILE D O 1
ATOM 8651 N N . PRO E 5 63 ? 105.383 150.458 68.669 1.00 40.59 63 PRO D N 1
ATOM 8652 C CA . PRO E 5 63 ? 104.793 151.689 69.201 1.00 40.59 63 PRO D CA 1
ATOM 8653 C C . PRO E 5 63 ? 105.591 152.227 70.382 1.00 40.59 63 PRO D C 1
ATOM 8654 O O . PRO E 5 63 ? 106.536 151.608 70.873 1.00 40.59 63 PRO D O 1
ATOM 8658 N N . SER E 5 64 ? 105.177 153.409 70.842 1.00 41.38 64 SER D N 1
ATOM 8659 C CA . SER E 5 64 ? 105.853 154.080 71.946 1.00 41.38 64 SER D CA 1
ATOM 8660 C C . SER E 5 64 ? 105.552 153.453 73.301 1.00 41.38 64 SER D C 1
ATOM 8661 O O . SER E 5 64 ? 106.222 153.796 74.280 1.00 41.38 64 SER D O 1
ATOM 8664 N N . ASP E 5 65 ? 104.569 152.551 73.380 1.00 39.79 65 ASP D N 1
ATOM 8665 C CA . ASP E 5 65 ? 104.216 151.904 74.639 1.00 39.79 65 ASP D CA 1
ATOM 8666 C C . ASP E 5 65 ? 105.288 150.937 75.123 1.00 39.79 65 ASP D C 1
ATOM 8667 O O . ASP E 5 65 ? 105.322 150.616 76.316 1.00 39.79 65 ASP D O 1
ATOM 8672 N N . HIS E 5 66 ? 106.156 150.465 74.227 1.00 34.44 66 HIS D N 1
ATOM 8673 C CA . HIS E 5 66 ? 107.134 149.443 74.579 1.00 34.44 66 HIS D CA 1
ATOM 8674 C C . HIS E 5 66 ? 108.295 149.990 75.402 1.00 34.44 66 HIS D C 1
ATOM 8675 O O . HIS E 5 66 ? 109.025 149.202 76.012 1.00 34.44 66 HIS D O 1
ATOM 8682 N N . HIS E 5 67 ? 108.487 151.305 75.431 1.00 33.39 67 HIS D N 1
ATOM 8683 C CA . HIS E 5 67 ? 109.589 151.886 76.182 1.00 33.39 67 HIS D CA 1
ATOM 8684 C C . HIS E 5 67 ? 109.255 151.970 77.668 1.00 33.39 67 HIS D C 1
ATOM 8685 O O . HIS E 5 67 ? 108.090 152.074 78.061 1.00 33.39 67 HIS D O 1
ATOM 8692 N N . ILE E 5 68 ? 110.305 151.934 78.494 1.00 34.14 68 ILE D N 1
ATOM 8693 C CA . ILE E 5 68 ? 110.136 152.003 79.944 1.00 34.14 68 ILE D CA 1
ATOM 8694 C C . ILE E 5 68 ? 109.707 153.409 80.359 1.00 34.14 68 ILE D C 1
ATOM 8695 O O . ILE E 5 68 ? 108.956 153.584 81.328 1.00 34.14 68 ILE D O 1
ATOM 8700 N N . ASP E 5 69 ? 110.108 154.421 79.591 1.00 39.32 69 ASP D N 1
ATOM 8701 C CA . ASP E 5 69 ? 109.856 155.814 79.932 1.00 39.32 69 ASP D CA 1
ATOM 8702 C C . ASP E 5 69 ? 108.857 156.418 78.956 1.00 39.32 69 ASP D C 1
ATOM 8703 O O . ASP E 5 69 ? 109.064 157.524 78.445 1.00 39.32 69 ASP D O 1
ATOM 8708 N N . PHE E 5 70 ? 107.765 155.694 78.693 1.00 40.85 70 PHE D N 1
ATOM 8709 C CA . PHE E 5 70 ? 106.751 156.077 77.713 1.00 40.85 70 PHE D CA 1
ATOM 8710 C C . PHE E 5 70 ? 105.893 157.267 78.142 1.00 40.85 70 PHE D C 1
ATOM 8711 O O . PHE E 5 70 ? 105.009 157.662 77.375 1.00 40.85 70 PHE D O 1
ATOM 8719 N N . ASN E 5 71 ? 106.106 157.841 79.328 1.00 46.92 71 ASN D N 1
ATOM 8720 C CA . ASN E 5 71 ? 105.373 159.043 79.705 1.00 46.92 71 ASN D CA 1
ATOM 8721 C C . ASN E 5 71 ? 105.996 160.296 79.105 1.00 46.92 71 ASN D C 1
ATOM 8722 O O . ASN E 5 71 ? 105.276 161.251 78.793 1.00 46.92 71 ASN D O 1
ATOM 8727 N N . ARG E 5 72 ? 107.317 160.314 78.937 1.00 47.94 72 ARG D N 1
ATOM 8728 C CA . ARG E 5 72 ? 108.001 161.438 78.304 1.00 47.94 72 ARG D CA 1
ATOM 8729 C C . ARG E 5 72 ? 107.782 161.367 76.799 1.00 47.94 72 ARG D C 1
ATOM 8730 O O . ARG E 5 72 ? 108.384 160.533 76.116 1.00 47.94 72 ARG D O 1
ATOM 8738 N N . ILE E 5 73 ? 106.918 162.235 76.279 1.00 50.65 73 ILE D N 1
ATOM 8739 C CA . ILE E 5 73 ? 106.659 162.345 74.848 1.00 50.65 73 ILE D CA 1
ATOM 8740 C C . ILE E 5 73 ? 107.111 163.725 74.393 1.00 50.65 73 ILE D C 1
ATOM 8741 O O . ILE E 5 73 ? 106.785 164.733 75.032 1.00 50.65 73 ILE D O 1
ATOM 8746 N N . LEU E 5 74 ? 107.866 163.770 73.296 1.00 55.06 74 LEU D N 1
ATOM 8747 C CA . LEU E 5 74 ? 108.356 165.033 72.756 1.00 55.06 74 LEU D CA 1
ATOM 8748 C C . LEU E 5 74 ? 107.221 165.806 72.097 1.00 55.06 74 LEU D C 1
ATOM 8749 O O . LEU E 5 74 ? 106.891 165.566 70.931 1.00 55.06 74 LEU D O 1
ATOM 8754 N N . THR E 5 75 ? 106.614 166.727 72.838 1.00 65.16 75 THR D N 1
ATOM 8755 C CA . THR E 5 75 ? 105.486 167.507 72.361 1.00 65.16 75 THR D CA 1
ATOM 8756 C C . THR E 5 75 ? 105.950 168.908 71.963 1.00 65.16 75 THR D C 1
ATOM 8757 O O . THR E 5 75 ? 107.147 169.207 71.932 1.00 65.16 75 THR D O 1
ATOM 8761 N N . ASP E 5 76 ? 104.989 169.782 71.650 1.00 74.30 76 ASP D N 1
ATOM 8762 C CA . ASP E 5 76 ? 105.322 171.112 71.152 1.00 74.30 76 ASP D CA 1
ATOM 8763 C C . ASP E 5 76 ? 105.779 172.043 72.270 1.00 74.30 76 ASP D C 1
ATOM 8764 O O . ASP E 5 76 ? 106.732 172.808 72.090 1.00 74.30 76 ASP D O 1
ATOM 8769 N N . ASN E 5 77 ? 105.118 171.991 73.428 1.00 77.81 77 ASN D N 1
ATOM 8770 C CA . ASN E 5 77 ? 105.524 172.858 74.528 1.00 77.81 77 ASN D CA 1
ATOM 8771 C C . ASN E 5 77 ? 106.632 172.190 75.336 1.00 77.81 77 ASN D C 1
ATOM 8772 O O . ASN E 5 77 ? 106.534 170.995 75.639 1.00 77.81 77 ASN D O 1
ATOM 8777 N N . PRO E 5 78 ? 107.695 172.914 75.690 1.00 77.73 78 PRO D N 1
ATOM 8778 C CA . PRO E 5 78 ? 108.867 172.280 76.305 1.00 77.73 78 PRO D CA 1
ATOM 8779 C C . PRO E 5 78 ? 108.740 172.001 77.795 1.00 77.73 78 PRO D C 1
ATOM 8780 O O . PRO E 5 78 ? 109.721 171.563 78.402 1.00 77.73 78 PRO D O 1
ATOM 8784 N N . LYS E 5 79 ? 107.581 172.233 78.408 1.00 78.01 79 LYS D N 1
ATOM 8785 C CA . LYS E 5 79 ? 107.394 171.942 79.822 1.00 78.01 79 LYS D CA 1
ATOM 8786 C C . LYS E 5 79 ? 106.688 170.615 80.065 1.00 78.01 79 LYS D C 1
ATOM 8787 O O . LYS E 5 79 ? 106.535 170.216 81.225 1.00 78.01 79 LYS D O 1
ATOM 8793 N N . ASP E 5 80 ? 106.260 169.926 79.009 1.00 75.45 80 ASP D N 1
ATOM 8794 C CA . ASP E 5 80 ? 105.606 168.632 79.139 1.00 75.45 80 ASP D CA 1
ATOM 8795 C C . ASP E 5 80 ? 106.609 167.484 79.174 1.00 75.45 80 ASP D C 1
ATOM 8796 O O . ASP E 5 80 ? 106.221 166.339 79.430 1.00 75.45 80 ASP D O 1
ATOM 8801 N N . TYR E 5 81 ? 107.892 167.763 78.931 1.00 69.62 81 TYR D N 1
ATOM 8802 C CA . TYR E 5 81 ? 108.916 166.728 78.974 1.00 69.62 81 TYR D CA 1
ATOM 8803 C C . TYR E 5 81 ? 110.190 167.190 79.673 1.00 69.62 81 TYR D C 1
ATOM 8804 O O . TYR E 5 81 ? 111.214 166.500 79.576 1.00 69.62 81 TYR D O 1
ATOM 8813 N N . LEU E 5 82 ? 110.166 168.325 80.374 1.00 69.42 82 LEU D N 1
ATOM 8814 C CA . LEU E 5 82 ? 111.394 168.870 80.945 1.00 69.42 82 LEU D CA 1
ATOM 8815 C C . LEU E 5 82 ? 111.730 168.218 82.281 1.00 69.42 82 LEU D C 1
ATOM 8816 O O . LEU E 5 82 ? 112.856 167.750 82.484 1.00 69.42 82 LEU D O 1
ATOM 8821 N N . ASN E 5 83 ? 110.771 168.185 83.211 1.00 70.14 83 ASN D N 1
ATOM 8822 C CA . ASN E 5 83 ? 110.948 167.539 84.516 1.00 70.14 83 ASN D CA 1
ATOM 8823 C C . ASN E 5 83 ? 109.775 166.581 84.711 1.00 70.14 83 ASN D C 1
ATOM 8824 O O . ASN E 5 83 ? 108.772 166.920 85.342 1.00 70.14 83 ASN D O 1
ATOM 8829 N N . VAL E 5 84 ? 109.909 165.377 84.156 1.00 62.45 84 VAL D N 1
ATOM 8830 C CA . VAL E 5 84 ? 108.904 164.323 84.256 1.00 62.45 84 VAL D CA 1
ATOM 8831 C C . VAL E 5 84 ? 109.594 163.075 84.784 1.00 62.45 84 VAL D C 1
ATOM 8832 O O . VAL E 5 84 ? 110.672 162.710 84.303 1.00 62.45 84 VAL D O 1
ATOM 8836 N N . GLU E 5 85 ? 108.983 162.427 85.773 1.00 56.91 85 GLU D N 1
ATOM 8837 C CA . GLU E 5 85 ? 109.501 161.156 86.255 1.00 56.91 85 GLU D CA 1
ATOM 8838 C C . GLU E 5 85 ? 109.264 160.062 85.219 1.00 56.91 85 GLU D C 1
ATOM 8839 O O . GLU E 5 85 ? 108.357 160.145 84.386 1.00 56.91 85 GLU D O 1
ATOM 8845 N N . GLY E 5 86 ? 110.117 159.038 85.257 1.00 45.56 86 GLY D N 1
ATOM 8846 C CA . GLY E 5 86 ? 110.022 157.921 84.346 1.00 45.56 86 GLY D CA 1
ATOM 8847 C C . GLY E 5 86 ? 109.394 156.700 84.994 1.00 45.56 86 GLY D C 1
ATOM 8848 O O . GLY E 5 86 ? 108.972 156.713 86.152 1.00 45.56 86 GLY D O 1
ATOM 8849 N N . GLY E 5 87 ? 109.338 155.622 84.217 1.00 34.62 87 GLY D N 1
ATOM 8850 C CA . GLY E 5 87 ? 108.833 154.364 84.736 1.00 34.62 87 GLY D CA 1
ATOM 8851 C C . GLY E 5 87 ? 109.867 153.687 85.622 1.00 34.62 87 GLY D C 1
ATOM 8852 O O . GLY E 5 87 ? 111.058 153.653 85.313 1.00 34.62 87 GLY D O 1
ATOM 8853 N N . ARG E 5 88 ? 109.395 153.143 86.738 1.00 28.93 88 ARG D N 1
ATOM 8854 C CA . ARG E 5 88 ? 110.270 152.496 87.703 1.00 28.93 88 ARG D CA 1
ATOM 8855 C C . ARG E 5 88 ? 110.556 151.068 87.261 1.00 28.93 88 ARG D C 1
ATOM 8856 O O . ARG E 5 88 ? 109.634 150.318 86.924 1.00 28.93 88 ARG D O 1
ATOM 8864 N N . VAL E 5 89 ? 111.836 150.700 87.258 1.00 26.86 89 VAL D N 1
ATOM 8865 C CA . VAL E 5 89 ? 112.231 149.342 86.904 1.00 26.86 89 VAL D CA 1
ATOM 8866 C C . VAL E 5 89 ? 111.865 148.413 88.054 1.00 26.86 89 VAL D C 1
ATOM 8867 O O . VAL E 5 89 ? 112.315 148.596 89.190 1.00 26.86 89 VAL D O 1
ATOM 8871 N N . THR E 5 90 ? 111.032 147.421 87.763 1.00 26.19 90 THR D N 1
ATOM 8872 C CA . THR E 5 90 ? 110.523 146.495 88.760 1.00 26.19 90 THR D CA 1
ATOM 8873 C C . THR E 5 90 ? 110.749 145.086 88.216 1.00 26.19 90 THR D C 1
ATOM 8874 O O . THR E 5 90 ? 110.974 144.897 87.018 1.00 26.19 90 THR D O 1
ATOM 8878 N N . SER E 5 91 ? 110.713 144.086 89.103 1.00 28.06 91 SER D N 1
ATOM 8879 C CA . SER E 5 91 ? 110.759 142.697 88.666 1.00 28.06 91 SER D CA 1
ATOM 8880 C C . SER E 5 91 ? 109.512 142.298 87.884 1.00 28.06 91 SER D C 1
ATOM 8881 O O . SER E 5 91 ? 109.568 141.351 87.092 1.00 28.06 91 SER D O 1
ATOM 8884 N N . LYS E 5 92 ? 108.395 142.999 88.086 1.00 29.46 92 LYS D N 1
ATOM 8885 C CA . LYS E 5 92 ? 107.204 142.820 87.269 1.00 29.46 92 LYS D CA 1
ATOM 8886 C C . LYS E 5 92 ? 107.229 143.656 85.997 1.00 29.46 92 LYS D C 1
ATOM 8887 O O . LYS E 5 92 ? 106.526 143.317 85.039 1.00 29.46 92 LYS D O 1
ATOM 8893 N N . ALA E 5 93 ? 108.027 144.727 85.960 1.00 27.63 93 ALA D N 1
ATOM 8894 C CA . ALA E 5 93 ? 107.980 145.666 84.843 1.00 27.63 93 ALA D CA 1
ATOM 8895 C C . ALA E 5 93 ? 108.661 145.110 83.598 1.00 27.63 93 ALA D C 1
ATOM 8896 O O . ALA E 5 93 ? 108.230 145.395 82.476 1.00 27.63 93 ALA D O 1
ATOM 8898 N N . MET E 5 94 ? 109.727 144.324 83.773 1.00 28.52 94 MET D N 1
ATOM 8899 C CA . MET E 5 94 ? 110.405 143.722 82.630 1.00 28.52 94 MET D CA 1
ATOM 8900 C C . MET E 5 94 ? 109.603 142.585 82.012 1.00 28.52 94 MET D C 1
ATOM 8901 O O . MET E 5 94 ? 109.861 142.213 80.863 1.00 28.52 94 MET D O 1
ATOM 8906 N N . VAL E 5 95 ? 108.642 142.029 82.749 1.00 28.45 95 VAL D N 1
ATOM 8907 C CA . VAL E 5 95 ? 107.814 140.948 82.228 1.00 28.45 95 VAL D CA 1
ATOM 8908 C C . VAL E 5 95 ? 106.684 141.501 81.365 1.00 28.45 95 VAL D C 1
ATOM 8909 O O . VAL E 5 95 ? 106.363 140.947 80.304 1.00 28.45 95 VAL D O 1
ATOM 8913 N N . LYS E 5 96 ? 106.091 142.624 81.780 1.00 30.61 96 LYS D N 1
ATOM 8914 C CA . LYS E 5 96 ? 104.964 143.195 81.056 1.00 30.61 96 LYS D CA 1
ATOM 8915 C C . LYS E 5 96 ? 105.370 143.818 79.730 1.00 30.61 96 LYS D C 1
ATOM 8916 O O . LYS E 5 96 ? 104.535 143.912 78.829 1.00 30.61 96 LYS D O 1
ATOM 8922 N N . HIS E 5 97 ? 106.640 144.184 79.559 1.00 29.85 97 HIS D N 1
ATOM 8923 C CA . HIS E 5 97 ? 107.074 144.721 78.276 1.00 29.85 97 HIS D CA 1
ATOM 8924 C C . HIS E 5 97 ? 107.363 143.613 77.271 1.00 29.85 97 HIS D C 1
ATOM 8925 O O . HIS E 5 97 ? 107.108 143.786 76.072 1.00 29.85 97 HIS D O 1
ATOM 8932 N N . LEU E 5 98 ? 107.841 142.456 77.739 1.00 27.90 98 LEU D N 1
ATOM 8933 C CA . LEU E 5 98 ? 107.879 141.277 76.880 1.00 27.90 98 LEU D CA 1
ATOM 8934 C C . LEU E 5 98 ? 106.473 140.805 76.534 1.00 27.90 98 LEU D C 1
ATOM 8935 O O . LEU E 5 98 ? 106.239 140.317 75.420 1.00 27.90 98 LEU D O 1
ATOM 8940 N N . ASN E 5 99 ? 105.523 140.983 77.459 1.00 28.83 99 ASN D N 1
ATOM 8941 C CA . ASN E 5 99 ? 104.122 140.696 77.160 1.00 28.83 99 ASN D CA 1
ATOM 8942 C C . ASN E 5 99 ? 103.573 141.653 76.106 1.00 28.83 99 ASN D C 1
ATOM 8943 O O . ASN E 5 99 ? 102.856 141.231 75.190 1.00 28.83 99 ASN D O 1
ATOM 8948 N N . LYS E 5 100 ? 103.923 142.940 76.215 1.00 29.94 100 LYS D N 1
ATOM 8949 C CA . LYS E 5 100 ? 103.524 143.931 75.220 1.00 29.94 100 LYS D CA 1
ATOM 8950 C C . LYS E 5 100 ? 104.120 143.617 73.855 1.00 29.94 100 LYS D C 1
ATOM 8951 O O . LYS E 5 100 ? 103.452 143.779 72.829 1.00 29.94 100 LYS D O 1
ATOM 8957 N N . ALA E 5 101 ? 105.359 143.116 73.829 1.00 30.14 101 ALA D N 1
ATOM 8958 C CA . ALA E 5 101 ? 105.990 142.749 72.564 1.00 30.14 101 ALA D CA 1
ATOM 8959 C C . ALA E 5 101 ? 105.322 141.532 71.930 1.00 30.14 101 ALA D C 1
ATOM 8960 O O . ALA E 5 101 ? 105.034 141.538 70.723 1.00 30.14 101 ALA D O 1
ATOM 8962 N N . ILE E 5 102 ? 105.043 140.489 72.723 1.00 30.55 102 ILE D N 1
ATOM 8963 C CA . ILE E 5 102 ? 104.468 139.282 72.130 1.00 30.55 102 ILE D CA 1
ATOM 8964 C C . ILE E 5 102 ? 103.012 139.506 71.724 1.00 30.55 102 ILE D C 1
ATOM 8965 O O . ILE E 5 102 ? 102.559 138.953 70.713 1.00 30.55 102 ILE D O 1
ATOM 8970 N N . TRP E 5 103 ? 102.276 140.377 72.421 1.00 32.12 103 TRP D N 1
ATOM 8971 C CA . TRP E 5 103 ? 100.934 140.673 71.935 1.00 32.12 103 TRP D CA 1
ATOM 8972 C C . TRP E 5 103 ? 100.918 141.735 70.844 1.00 32.12 103 TRP D C 1
ATOM 8973 O O . TRP E 5 103 ? 99.953 141.786 70.076 1.00 32.12 103 TRP D O 1
ATOM 8984 N N . ASN E 5 104 ? 101.983 142.532 70.705 1.00 35.37 104 ASN D N 1
ATOM 8985 C CA . ASN E 5 104 ? 102.126 143.364 69.515 1.00 35.37 104 ASN D CA 1
ATOM 8986 C C . ASN E 5 104 ? 102.346 142.508 68.276 1.00 35.37 104 ASN D C 1
ATOM 8987 O O . ASN E 5 104 ? 101.801 142.803 67.206 1.00 35.37 104 ASN D O 1
ATOM 8992 N N . ILE E 5 105 ? 103.127 141.433 68.412 1.00 36.84 105 ILE D N 1
ATOM 8993 C CA . ILE E 5 105 ? 103.288 140.496 67.301 1.00 36.84 105 ILE D CA 1
ATOM 8994 C C . ILE E 5 105 ? 101.990 139.732 67.046 1.00 36.84 105 ILE D C 1
ATOM 8995 O O . ILE E 5 105 ? 101.601 139.512 65.892 1.00 36.84 105 ILE D O 1
ATOM 9000 N N . TYR E 5 106 ? 101.277 139.354 68.112 1.00 39.57 106 TYR D N 1
ATOM 9001 C CA . TYR E 5 106 ? 100.023 138.624 67.951 1.00 39.57 106 TYR D CA 1
ATOM 9002 C C . TYR E 5 106 ? 98.894 139.494 67.401 1.00 39.57 106 TYR D C 1
ATOM 9003 O O . TYR E 5 106 ? 97.935 138.955 66.838 1.00 39.57 106 TYR D O 1
ATOM 9012 N N . ASP E 5 107 ? 98.983 140.817 67.547 1.00 40.15 107 ASP D N 1
ATOM 9013 C CA . ASP E 5 107 ? 97.977 141.718 66.999 1.00 40.15 107 ASP D CA 1
ATOM 9014 C C . ASP E 5 107 ? 98.366 142.304 65.649 1.00 40.15 107 ASP D C 1
ATOM 9015 O O . ASP E 5 107 ? 97.490 142.800 64.930 1.00 40.15 107 ASP D O 1
ATOM 9020 N N . TRP E 5 108 ? 99.655 142.287 65.299 1.00 41.16 108 TRP D N 1
ATOM 9021 C CA . TRP E 5 108 ? 100.086 142.789 63.996 1.00 41.16 108 TRP D CA 1
ATOM 9022 C C . TRP E 5 108 ? 99.581 141.892 62.872 1.00 41.16 108 TRP D C 1
ATOM 9023 O O . TRP E 5 108 ? 98.843 142.338 61.986 1.00 41.16 108 TRP D O 1
ATOM 9034 N N . SER E 5 109 ? 99.970 140.620 62.891 1.00 42.51 109 SER D N 1
ATOM 9035 C CA . SER E 5 109 ? 99.327 139.619 62.054 1.00 42.51 109 SER D CA 1
ATOM 9036 C C . SER E 5 109 ? 98.022 139.206 62.717 1.00 42.51 109 SER D C 1
ATOM 9037 O O . SER E 5 109 ? 97.995 138.922 63.918 1.00 42.51 109 SER D O 1
ATOM 9040 N N . GLY E 5 110 ? 96.943 139.162 61.944 1.00 46.75 110 GLY D N 1
ATOM 9041 C CA . GLY E 5 110 ? 95.646 139.019 62.573 1.00 46.75 110 GLY D CA 1
ATOM 9042 C C . GLY E 5 110 ? 95.336 137.597 62.983 1.00 46.75 110 GLY D C 1
ATOM 9043 O O . GLY E 5 110 ? 94.884 136.783 62.171 1.00 46.75 110 GLY D O 1
ATOM 9044 N N . GLU E 5 111 ? 95.587 137.311 64.265 1.00 46.91 111 GLU D N 1
ATOM 9045 C CA . GLU E 5 111 ? 95.249 136.063 64.954 1.00 46.91 111 GLU D CA 1
ATOM 9046 C C . GLU E 5 111 ? 95.854 134.813 64.309 1.00 46.91 111 GLU D C 1
ATOM 9047 O O . GLU E 5 111 ? 95.352 133.705 64.524 1.00 46.91 111 GLU D O 1
ATOM 9053 N N . THR E 5 112 ? 96.922 134.943 63.520 1.00 46.42 112 THR D N 1
ATOM 9054 C CA . THR E 5 112 ? 97.615 133.786 62.951 1.00 46.42 112 THR D CA 1
ATOM 9055 C C . THR E 5 112 ? 99.075 133.838 63.388 1.00 46.42 112 THR D C 1
ATOM 9056 O O . THR E 5 112 ? 99.955 134.181 62.596 1.00 46.42 112 THR D O 1
ATOM 9060 N N . VAL E 5 113 ? 99.318 133.420 64.634 1.00 43.38 113 VAL D N 1
ATOM 9061 C CA . VAL E 5 113 ? 100.634 133.197 65.231 1.00 43.38 113 VAL D CA 1
ATOM 9062 C C . VAL E 5 113 ? 100.402 132.157 66.322 1.00 43.38 113 VAL D C 1
ATOM 9063 O O . VAL E 5 113 ? 99.491 132.310 67.144 1.00 43.38 113 VAL D O 1
ATOM 9067 N N . ASP E 5 114 ? 101.186 131.085 66.323 1.00 42.93 114 ASP D N 1
ATOM 9068 C CA . ASP E 5 114 ? 101.092 130.093 67.389 1.00 42.93 114 ASP D CA 1
ATOM 9069 C C . ASP E 5 114 ? 101.659 130.693 68.670 1.00 42.93 114 ASP D C 1
ATOM 9070 O O . ASP E 5 114 ? 102.806 131.160 68.663 1.00 42.93 114 ASP D O 1
ATOM 9075 N N . PRO E 5 115 ? 100.905 130.722 69.779 1.00 41.37 115 PRO D N 1
ATOM 9076 C CA . PRO E 5 115 ? 101.439 131.332 71.012 1.00 41.37 115 PRO D CA 1
ATOM 9077 C C . PRO E 5 115 ? 102.546 130.529 71.678 1.00 41.37 115 PRO D C 1
ATOM 9078 O O . PRO E 5 115 ? 103.188 131.052 72.599 1.00 41.37 115 PRO D O 1
ATOM 9082 N N . GLU E 5 116 ? 102.782 129.282 71.258 1.00 40.47 116 GLU D N 1
ATOM 9083 C CA . GLU E 5 116 ? 103.925 128.527 71.761 1.00 40.47 116 GLU D CA 1
ATOM 9084 C C . GLU E 5 116 ? 105.238 129.159 71.322 1.00 40.47 116 GLU D C 1
ATOM 9085 O O . GLU E 5 116 ? 106.199 129.198 72.101 1.00 40.47 116 GLU D O 1
ATOM 9091 N N . VAL E 5 117 ? 105.278 129.681 70.092 1.00 36.82 117 VAL D N 1
ATOM 9092 C CA . VAL E 5 117 ? 106.449 130.400 69.600 1.00 36.82 117 VAL D CA 1
ATOM 9093 C C . VAL E 5 117 ? 106.657 131.684 70.395 1.00 36.82 117 VAL D C 1
ATOM 9094 O O . VAL E 5 117 ? 107.792 132.040 70.736 1.00 36.82 117 VAL D O 1
ATOM 9098 N N . LEU E 5 118 ? 105.564 132.366 70.753 1.00 34.46 118 LEU D N 1
ATOM 9099 C CA . LEU E 5 118 ? 105.672 133.593 71.537 1.00 34.46 118 LEU D CA 1
ATOM 9100 C C . LEU E 5 118 ? 106.124 133.317 72.968 1.00 34.46 118 LEU D C 1
ATOM 9101 O O . LEU E 5 118 ? 106.912 134.089 73.524 1.00 34.46 118 LEU D O 1
ATOM 9106 N N . SER E 5 119 ? 105.667 132.214 73.567 1.00 32.99 119 SER D N 1
ATOM 9107 C CA . SER E 5 119 ? 106.112 131.868 74.915 1.00 32.99 119 SER D CA 1
ATOM 9108 C C . SER E 5 119 ? 107.566 131.409 74.931 1.00 32.99 119 SER D C 1
ATOM 9109 O O . SER E 5 119 ? 108.308 131.729 75.874 1.00 32.99 119 SER D O 1
ATOM 9112 N N . LYS E 5 120 ? 107.995 130.680 73.893 1.00 31.42 120 LYS D N 1
ATOM 9113 C CA . LYS E 5 120 ? 109.400 130.302 73.786 1.00 31.42 120 LYS D CA 1
ATOM 9114 C C . LYS E 5 120 ? 110.279 131.524 73.547 1.00 31.42 120 LYS D C 1
ATOM 9115 O O . LYS E 5 120 ? 111.382 131.619 74.099 1.00 31.42 120 LYS D O 1
ATOM 9121 N N . LEU E 5 121 ? 109.788 132.492 72.767 1.00 30.25 121 LEU D N 1
ATOM 9122 C CA . LEU E 5 121 ? 110.519 133.740 72.584 1.00 30.25 121 LEU D CA 1
ATOM 9123 C C . LEU E 5 121 ? 110.555 134.565 73.863 1.00 30.25 121 LEU D C 1
ATOM 9124 O O . LEU E 5 121 ? 111.543 135.257 74.117 1.00 30.25 121 LEU D O 1
ATOM 9129 N N . ALA E 5 122 ? 109.518 134.466 74.701 1.00 29.02 122 ALA D N 1
ATOM 9130 C CA . ALA E 5 122 ? 109.511 135.194 75.968 1.00 29.02 122 ALA D CA 1
ATOM 9131 C C . ALA E 5 122 ? 110.513 134.609 76.960 1.00 29.02 122 ALA D C 1
ATOM 9132 O O . ALA E 5 122 ? 111.255 135.358 77.612 1.00 29.02 122 ALA D O 1
ATOM 9134 N N . ILE E 5 123 ? 110.560 133.276 77.083 1.00 26.82 123 ILE D N 1
ATOM 9135 C CA . ILE E 5 123 ? 111.531 132.678 78.002 1.00 26.82 123 ILE D CA 1
ATOM 9136 C C . ILE E 5 123 ? 112.955 132.828 77.455 1.00 26.82 123 ILE D C 1
ATOM 9137 O O . ILE E 5 123 ? 113.901 133.043 78.228 1.00 26.82 123 ILE D O 1
ATOM 9142 N N . GLU E 5 124 ? 113.128 132.820 76.125 1.00 27.76 124 GLU D N 1
ATOM 9143 C CA . GLU E 5 124 ? 114.448 133.082 75.559 1.00 27.76 124 GLU D CA 1
ATOM 9144 C C . GLU E 5 124 ? 114.864 134.539 75.733 1.00 27.76 124 GLU D C 1
ATOM 9145 O O . GLU E 5 124 ? 116.050 134.818 75.936 1.00 27.76 124 GLU D O 1
ATOM 9151 N N . GLY E 5 125 ? 113.911 135.473 75.688 1.00 25.56 125 GLY D N 1
ATOM 9152 C CA . GLY E 5 125 ? 114.243 136.866 75.930 1.00 25.56 125 GLY D CA 1
ATOM 9153 C C . GLY E 5 125 ? 114.599 137.134 77.377 1.00 25.56 125 GLY D C 1
ATOM 9154 O O . GLY E 5 125 ? 115.506 137.921 77.662 1.00 25.56 125 GLY D O 1
ATOM 9155 N N . LYS E 5 126 ? 113.907 136.468 78.308 1.00 25.32 126 LYS D N 1
ATOM 9156 C CA . LYS E 5 126 ? 114.283 136.560 79.717 1.00 25.32 126 LYS D CA 1
ATOM 9157 C C . LYS E 5 126 ? 115.656 135.941 79.964 1.00 25.32 126 LYS D C 1
ATOM 9158 O O . LYS E 5 126 ? 116.452 136.477 80.747 1.00 25.32 126 LYS D O 1
ATOM 9164 N N . ASN E 5 127 ? 115.968 134.843 79.264 1.00 23.38 127 ASN D N 1
ATOM 9165 C CA . ASN E 5 127 ? 117.276 134.208 79.400 1.00 23.38 127 ASN D CA 1
ATOM 9166 C C . ASN E 5 127 ? 118.392 135.087 78.843 1.00 23.38 127 ASN D C 1
ATOM 9167 O O . ASN E 5 127 ? 119.458 135.206 79.458 1.00 23.38 127 ASN D O 1
ATOM 9172 N N . TRP E 5 128 ? 118.161 135.722 77.689 1.00 24.68 128 TRP D N 1
ATOM 9173 C CA . TRP E 5 128 ? 119.170 136.613 77.121 1.00 24.68 128 TRP D CA 1
ATOM 9174 C C . TRP E 5 128 ? 119.322 137.889 77.939 1.00 24.68 128 TRP D C 1
ATOM 9175 O O . TRP E 5 128 ? 120.437 138.409 78.060 1.00 24.68 128 TRP D O 1
ATOM 9186 N N . LEU E 5 129 ? 118.229 138.382 78.535 1.00 24.49 129 LEU D N 1
ATOM 9187 C CA . LEU E 5 129 ? 118.309 139.538 79.423 1.00 24.49 129 LEU D CA 1
ATOM 9188 C C . LEU E 5 129 ? 119.112 139.214 80.677 1.00 24.49 129 LEU D C 1
ATOM 9189 O O . LEU E 5 129 ? 119.932 140.028 81.119 1.00 24.49 129 LEU D O 1
ATOM 9194 N N . TYR E 5 130 ? 118.913 138.015 81.236 1.00 24.46 130 TYR D N 1
ATOM 9195 C CA . TYR E 5 130 ? 119.696 137.572 82.387 1.00 24.46 130 TYR D CA 1
ATOM 9196 C C . TYR E 5 130 ? 121.171 137.414 82.029 1.00 24.46 130 TYR D C 1
ATOM 9197 O O . TYR E 5 130 ? 122.050 137.906 82.752 1.00 24.46 130 TYR D O 1
ATOM 9206 N N . ASN E 5 131 ? 121.456 136.762 80.895 1.00 21.31 131 ASN D N 1
ATOM 9207 C CA . ASN E 5 131 ? 122.835 136.501 80.494 1.00 21.31 131 ASN D CA 1
ATOM 9208 C C . ASN E 5 131 ? 123.562 137.774 80.078 1.00 21.31 131 ASN D C 1
ATOM 9209 O O . ASN E 5 131 ? 124.796 137.816 80.115 1.00 21.31 131 ASN D O 1
ATOM 9214 N N . GLN E 5 132 ? 122.831 138.813 79.673 1.00 23.26 132 GLN D N 1
ATOM 9215 C CA . GLN E 5 132 ? 123.481 140.089 79.401 1.00 23.26 132 GLN D CA 1
ATOM 9216 C C . GLN E 5 132 ? 123.687 140.892 80.681 1.00 23.26 132 GLN D C 1
ATOM 9217 O O . GLN E 5 132 ? 124.766 141.458 80.899 1.00 23.26 132 GLN D O 1
ATOM 9223 N N . THR E 5 133 ? 122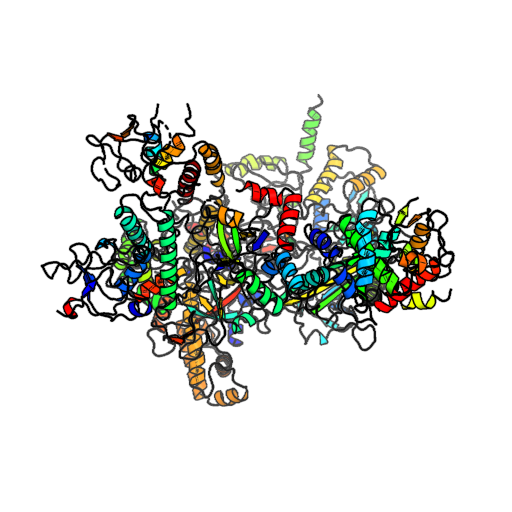.669 140.943 81.548 1.00 24.05 133 THR D N 1
ATOM 9224 C CA . THR E 5 133 ? 122.729 141.820 82.709 1.00 24.05 133 THR D CA 1
ATOM 9225 C C . THR E 5 133 ? 123.640 141.302 83.815 1.00 24.05 133 THR D C 1
ATOM 9226 O O . THR E 5 133 ? 124.149 142.112 84.594 1.00 24.05 133 THR D O 1
ATOM 9230 N N . THR E 5 134 ? 123.863 139.988 83.920 1.00 24.98 134 THR D N 1
ATOM 9231 C CA . THR E 5 134 ? 124.815 139.526 84.930 1.00 24.98 134 THR D CA 1
ATOM 9232 C C . THR E 5 134 ? 126.258 139.721 84.480 1.00 24.98 134 THR D C 1
ATOM 9233 O O . THR E 5 134 ? 127.129 140.032 85.301 1.00 24.98 134 THR D O 1
ATOM 9237 N N . VAL E 5 135 ? 126.537 139.545 83.189 1.00 24.24 135 VAL D N 1
ATOM 9238 C CA . VAL E 5 135 ? 127.916 139.649 82.721 1.00 24.24 135 VAL D CA 1
ATOM 9239 C C . VAL E 5 135 ? 128.328 141.105 82.549 1.00 24.24 135 VAL D C 1
ATOM 9240 O O . VAL E 5 135 ? 129.417 141.504 82.977 1.00 24.24 135 VAL D O 1
ATOM 9244 N N . LYS E 5 136 ? 127.471 141.927 81.938 1.00 25.14 136 LYS D N 1
ATOM 9245 C CA . LYS E 5 136 ? 127.870 143.298 81.642 1.00 25.14 136 LYS D CA 1
ATOM 9246 C C . LYS E 5 136 ? 127.832 144.194 82.874 1.00 25.14 136 LYS D C 1
ATOM 9247 O O . LYS E 5 136 ? 128.551 145.199 82.919 1.00 25.14 136 LYS D O 1
ATOM 9253 N N . LEU E 5 137 ? 127.022 143.858 83.872 1.00 23.16 137 LEU D N 1
ATOM 9254 C CA . LEU E 5 137 ? 126.932 144.630 85.110 1.00 23.16 137 LEU D CA 1
ATOM 9255 C C . LEU E 5 137 ? 127.575 143.808 86.225 1.00 23.16 137 LEU D C 1
ATOM 9256 O O . LEU E 5 137 ? 126.901 143.056 86.932 1.00 23.16 137 LEU D O 1
ATOM 9261 N N . SER E 5 138 ? 128.890 143.959 86.378 1.00 23.63 138 SER D N 1
ATOM 9262 C CA . SER E 5 138 ? 129.628 143.290 87.437 1.00 23.63 138 SER D CA 1
ATOM 9263 C C . SER E 5 138 ? 130.188 144.248 88.476 1.00 23.63 138 SER D C 1
ATOM 9264 O O . SER E 5 138 ? 130.576 143.797 89.559 1.00 23.63 138 SER D O 1
ATOM 9267 N N . GLU E 5 139 ? 130.241 145.546 88.182 1.00 23.40 139 GLU D N 1
ATOM 9268 C CA . GLU E 5 139 ? 130.679 146.552 89.136 1.00 23.40 139 GLU D CA 1
ATOM 9269 C C . GLU E 5 139 ? 129.521 147.231 89.853 1.00 23.40 139 GLU D C 1
ATOM 9270 O O . GLU E 5 139 ? 129.749 147.927 90.848 1.00 23.40 139 GLU D O 1
ATOM 9276 N N . TYR E 5 140 ? 128.291 147.049 89.371 1.00 21.77 140 TYR D N 1
ATOM 9277 C CA . TYR E 5 140 ? 127.107 147.644 89.986 1.00 21.77 140 TYR D CA 1
ATOM 9278 C C . TYR E 5 140 ? 126.444 146.583 90.858 1.00 21.77 140 TYR D C 1
ATOM 9279 O O . TYR E 5 140 ? 125.429 145.985 90.503 1.00 21.77 140 TYR D O 1
ATOM 9288 N N . LEU E 5 141 ? 127.040 146.350 92.023 1.00 20.37 141 LEU D N 1
ATOM 9289 C CA . LEU E 5 141 ? 126.554 145.364 92.978 1.00 20.37 141 LEU D CA 1
ATOM 9290 C C . LEU E 5 141 ? 126.030 146.076 94.216 1.00 20.37 141 LEU D C 1
ATOM 9291 O O . LEU E 5 141 ? 126.746 146.877 94.826 1.00 20.37 141 LEU D O 1
ATOM 9296 N N . ALA E 5 142 ? 124.784 145.783 94.582 1.00 20.48 142 ALA D N 1
ATOM 9297 C CA . ALA E 5 142 ? 124.169 146.407 95.746 1.00 20.48 142 ALA D CA 1
ATOM 9298 C C . ALA E 5 142 ? 124.735 145.797 97.023 1.00 20.48 142 ALA D C 1
ATOM 9299 O O . ALA E 5 142 ? 124.675 144.579 97.219 1.00 20.48 142 ALA D O 1
ATOM 9301 N N . THR E 5 143 ? 125.284 146.643 97.888 1.00 20.22 143 THR D N 1
ATOM 9302 C CA . THR E 5 143 ? 125.891 146.211 99.137 1.00 20.22 143 THR D CA 1
ATOM 9303 C C . THR E 5 143 ? 125.069 146.691 100.326 1.00 20.22 143 THR D C 1
ATOM 9304 O O . THR E 5 143 ? 124.220 147.578 100.212 1.00 20.22 143 THR D O 1
ATOM 9308 N N . LEU E 5 144 ? 125.336 146.081 101.479 1.00 20.91 144 LEU D N 1
ATOM 9309 C CA . LEU E 5 144 ? 124.715 146.472 102.737 1.00 20.91 144 LEU D CA 1
ATOM 9310 C C . LEU E 5 144 ? 125.758 146.381 103.837 1.00 20.91 144 LEU D C 1
ATOM 9311 O O . LEU E 5 144 ? 126.455 145.369 103.950 1.00 20.91 144 LEU D O 1
ATOM 9316 N N . SER E 5 145 ? 125.867 147.430 104.645 1.00 23.14 145 SER D N 1
ATOM 9317 C CA . SER E 5 145 ? 126.844 147.454 105.720 1.00 23.14 145 SER D CA 1
ATOM 9318 C C . SER E 5 145 ? 126.237 148.189 106.909 1.00 23.14 145 SER D C 1
ATOM 9319 O O . SER E 5 145 ? 125.027 148.429 106.964 1.00 23.14 145 SER D O 1
ATOM 9322 N N . MET E 5 146 ? 127.092 148.538 107.871 1.00 23.54 146 MET D N 1
ATOM 9323 C CA . MET E 5 146 ? 126.669 149.319 109.025 1.00 23.54 146 MET D CA 1
ATOM 9324 C C . MET E 5 146 ? 126.322 150.755 108.645 1.00 23.54 146 MET D C 1
ATOM 9325 O O . MET E 5 146 ? 125.531 151.399 109.343 1.00 23.54 146 MET D O 1
ATOM 9330 N N . PHE E 5 147 ? 126.869 151.254 107.535 1.00 24.18 147 PHE D N 1
ATOM 9331 C CA . PHE E 5 147 ? 126.657 152.639 107.132 1.00 24.18 147 PHE D CA 1
ATOM 9332 C C . PHE E 5 147 ? 125.278 152.858 106.521 1.00 24.18 147 PHE D C 1
ATOM 9333 O O . PHE E 5 147 ? 124.755 153.976 106.574 1.00 24.18 147 PHE D O 1
ATOM 9341 N N . ASP E 5 148 ? 124.678 151.817 105.939 1.00 25.23 148 ASP D N 1
ATOM 9342 C CA . ASP E 5 148 ? 123.373 151.965 105.304 1.00 25.23 148 ASP D CA 1
ATOM 9343 C C . ASP E 5 148 ? 122.244 152.056 106.323 1.00 25.23 148 ASP D C 1
ATOM 9344 O O . ASP E 5 148 ? 121.223 152.698 106.051 1.00 25.23 148 ASP D O 1
ATOM 9349 N N . ILE E 5 149 ? 122.401 151.416 107.483 1.00 21.96 149 ILE D N 1
ATOM 9350 C CA . ILE E 5 149 ? 121.396 151.514 108.536 1.00 21.96 149 ILE D CA 1
ATOM 9351 C C . ILE E 5 149 ? 121.413 152.907 109.157 1.00 21.96 149 ILE D C 1
ATOM 9352 O O . ILE E 5 149 ? 120.361 153.480 109.468 1.00 21.96 149 ILE D O 1
ATOM 9357 N N . ALA E 5 150 ? 122.603 153.491 109.302 1.00 23.73 150 ALA D N 1
ATOM 9358 C CA . ALA E 5 150 ? 122.780 154.793 109.934 1.00 23.73 150 ALA D CA 1
ATOM 9359 C C . ALA E 5 150 ? 122.477 155.966 109.006 1.00 23.73 150 ALA D C 1
ATOM 9360 O O . ALA E 5 150 ? 122.786 157.107 109.362 1.00 23.73 150 ALA D O 1
ATOM 9362 N N . GLU E 5 151 ? 121.902 155.720 107.830 1.00 30.00 151 GLU D N 1
ATOM 9363 C C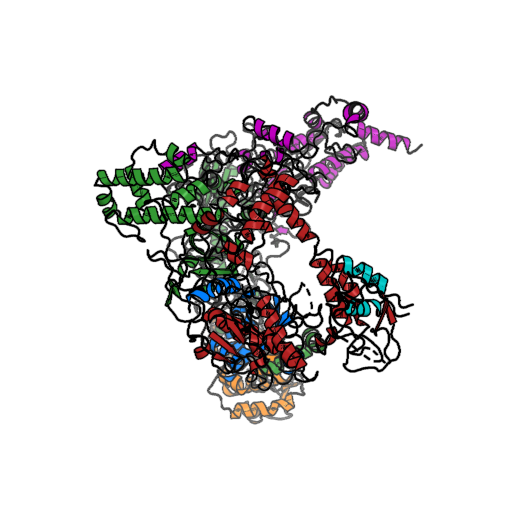A . GLU E 5 151 ? 121.375 156.780 106.981 1.00 30.00 151 GLU D CA 1
ATOM 9364 C C . GLU E 5 151 ? 119.858 156.843 106.986 1.00 30.00 151 GLU D C 1
ATOM 9365 O O . GLU E 5 151 ? 119.297 157.937 106.899 1.00 30.00 151 GLU D O 1
ATOM 9371 N N . VAL E 5 152 ? 119.186 155.696 107.087 1.00 25.40 152 VAL D N 1
ATOM 9372 C CA . VAL E 5 152 ? 117.742 155.692 107.282 1.00 25.40 152 VAL D CA 1
ATOM 9373 C C . VAL E 5 152 ? 117.405 155.948 108.747 1.00 25.40 152 VAL D C 1
ATOM 9374 O O . VAL E 5 152 ? 116.371 156.552 109.055 1.00 25.40 152 VAL D O 1
ATOM 9378 N N . TYR E 5 153 ? 118.272 155.512 109.667 1.00 24.56 153 TYR D N 1
ATOM 9379 C CA . TYR E 5 153 ? 118.023 155.719 111.090 1.00 24.56 153 TYR D CA 1
ATOM 9380 C C . TYR E 5 153 ? 118.220 157.178 111.483 1.00 24.56 153 TYR D C 1
ATOM 9381 O O . TYR E 5 153 ? 117.474 157.708 112.315 1.00 24.56 153 TYR D O 1
ATOM 9390 N N . ASN E 5 154 ? 119.213 157.844 110.898 1.00 27.19 154 ASN D N 1
ATOM 9391 C CA . ASN E 5 154 ? 119.606 159.185 111.310 1.00 27.19 154 ASN D CA 1
ATOM 9392 C C . ASN E 5 154 ? 118.782 160.285 110.651 1.00 27.19 154 ASN D C 1
ATOM 9393 O O . ASN E 5 154 ? 119.137 161.462 110.778 1.00 27.19 154 ASN D O 1
ATOM 9398 N N . HIS E 5 155 ? 117.707 159.937 109.950 1.00 32.54 155 HIS D N 1
ATOM 9399 C CA . HIS E 5 155 ? 116.853 160.964 109.372 1.00 32.54 155 HIS D CA 1
ATOM 9400 C C . HIS E 5 155 ? 116.034 161.634 110.476 1.00 32.54 155 HIS D C 1
ATOM 9401 O O . HIS E 5 155 ? 115.494 160.947 111.347 1.00 32.54 155 HIS D O 1
ATOM 9408 N N . PRO E 5 156 ? 115.944 162.970 110.473 1.00 32.88 156 PRO D N 1
ATOM 9409 C CA . PRO E 5 156 ? 115.257 163.663 111.578 1.00 32.88 156 PRO D CA 1
ATOM 9410 C C . PRO E 5 156 ? 113.750 163.473 111.586 1.00 32.88 156 PRO D C 1
ATOM 9411 O O . PRO E 5 156 ? 113.123 163.712 112.625 1.00 32.88 156 PRO D O 1
ATOM 9415 N N . LYS E 5 157 ? 113.150 163.055 110.472 1.00 33.98 157 LYS D N 1
ATOM 9416 C CA . LYS E 5 157 ? 111.726 162.759 110.434 1.00 33.98 157 LYS D CA 1
ATOM 9417 C C . LYS E 5 157 ? 111.425 161.333 110.882 1.00 33.98 157 LYS D C 1
ATOM 9418 O O . LYS E 5 157 ? 110.301 161.049 111.314 1.00 33.98 157 LYS D O 1
ATOM 9424 N N . VAL E 5 158 ? 112.415 160.448 110.840 1.00 31.24 158 VAL D N 1
ATOM 9425 C CA . VAL E 5 158 ? 112.235 159.111 111.387 1.00 31.24 158 VAL D CA 1
ATOM 9426 C C . VAL E 5 158 ? 112.463 159.114 112.899 1.00 31.24 158 VAL D C 1
ATOM 9427 O O . VAL E 5 158 ? 111.751 158.422 113.636 1.00 31.24 158 VAL D O 1
ATOM 9431 N N . ARG E 5 159 ? 113.403 159.931 113.384 1.00 29.52 159 ARG D N 1
ATOM 9432 C CA . ARG E 5 159 ? 113.623 160.043 114.822 1.00 29.52 159 ARG D CA 1
ATOM 9433 C C . ARG E 5 159 ? 112.522 160.844 115.508 1.00 29.52 159 ARG D C 1
ATOM 9434 O O . ARG E 5 159 ? 112.306 160.685 116.715 1.00 29.52 159 ARG D O 1
ATOM 9442 N N . GLU E 5 160 ? 111.823 161.706 114.768 1.00 36.46 160 GLU D N 1
ATOM 9443 C CA . GLU E 5 160 ? 110.687 162.417 115.342 1.00 36.46 160 GLU D CA 1
ATOM 9444 C C . GLU E 5 160 ? 109.485 161.497 115.520 1.00 36.46 160 GLU D C 1
ATOM 9445 O O . GLU E 5 160 ? 108.680 161.702 116.436 1.00 36.46 160 GLU D O 1
ATOM 9451 N N . ALA E 5 161 ? 109.361 160.473 114.676 1.00 34.99 161 ALA D N 1
ATOM 9452 C CA . ALA E 5 161 ? 108.273 159.507 114.756 1.00 34.99 161 ALA D CA 1
ATOM 9453 C C . ALA E 5 161 ? 108.511 158.417 115.798 1.00 34.99 161 ALA D C 1
ATOM 9454 O O . ALA E 5 161 ? 107.726 157.466 115.864 1.00 34.99 161 ALA D O 1
ATOM 9456 N N . ASN E 5 162 ? 109.570 158.524 116.603 1.00 34.33 162 ASN D N 1
ATOM 9457 C CA . ASN E 5 162 ? 109.814 157.588 117.690 1.00 34.33 162 ASN D CA 1
ATOM 9458 C C . ASN E 5 162 ? 109.620 158.199 119.069 1.00 34.33 162 ASN D C 1
ATOM 9459 O O . ASN E 5 162 ? 109.415 157.455 120.032 1.00 34.33 162 ASN D O 1
ATOM 9464 N N . HIS E 5 163 ? 109.679 159.522 119.185 1.00 43.89 163 HIS D N 1
ATOM 9465 C CA . HIS E 5 163 ? 109.474 160.217 120.445 1.00 43.89 163 HIS D CA 1
ATOM 9466 C C . HIS E 5 163 ? 108.087 160.847 120.475 1.00 43.89 163 HIS D C 1
ATOM 9467 O O . HIS E 5 163 ? 107.552 161.250 119.437 1.00 43.89 163 HIS D O 1
ATOM 9474 N N . ASN E 5 164 ? 107.521 160.922 121.687 1.00 46.58 164 ASN D N 1
ATOM 9475 C CA . ASN E 5 164 ? 106.196 161.488 121.972 1.00 46.58 164 ASN D CA 1
ATOM 9476 C C . ASN E 5 164 ? 105.101 160.782 121.165 1.00 46.58 164 ASN D C 1
ATOM 9477 O O . ASN E 5 164 ? 104.337 161.398 120.420 1.00 46.58 164 ASN D O 1
ATOM 9482 N N . ILE E 5 165 ? 105.045 159.463 121.328 1.00 42.57 165 ILE D N 1
ATOM 9483 C CA . ILE E 5 165 ? 104.093 158.611 120.627 1.00 42.57 165 ILE D CA 1
ATOM 9484 C C . ILE E 5 165 ? 103.047 158.141 121.627 1.00 42.57 165 ILE D C 1
ATOM 9485 O O . ILE E 5 165 ? 103.390 157.638 122.704 1.00 42.57 165 ILE D O 1
ATOM 9490 N N . GLU E 5 166 ? 101.777 158.308 121.276 1.00 47.93 166 GLU D N 1
ATOM 9491 C CA . GLU E 5 166 ? 100.688 157.874 122.142 1.00 47.93 166 GLU D CA 1
ATOM 9492 C C . GLU E 5 166 ? 100.508 156.366 122.014 1.00 47.93 166 GLU D C 1
ATOM 9493 O O . GLU E 5 166 ? 100.193 155.882 120.921 1.00 47.93 166 GLU D O 1
ATOM 9499 N N . PRO E 5 167 ? 100.694 155.591 123.091 1.00 43.68 167 PRO D N 1
ATOM 9500 C CA . PRO E 5 167 ? 100.721 154.113 122.985 1.00 43.68 167 PRO D CA 1
ATOM 9501 C C . PRO E 5 167 ? 99.340 153.477 122.855 1.00 43.68 167 PRO D C 1
ATOM 9502 O O . PRO E 5 167 ? 98.851 152.758 123.732 1.00 43.68 167 PRO D O 1
ATOM 9506 N N . THR E 5 168 ? 98.683 153.741 121.727 1.00 42.71 168 THR D N 1
ATOM 9507 C CA . THR E 5 168 ? 97.452 153.066 121.336 1.00 42.71 168 THR D CA 1
ATOM 9508 C C . THR E 5 168 ? 97.605 152.589 119.897 1.00 42.71 168 THR D C 1
ATOM 9509 O O . THR E 5 168 ? 98.659 152.756 119.276 1.00 42.71 168 THR D O 1
ATOM 9513 N N . THR E 5 169 ? 96.543 151.987 119.357 1.00 40.44 169 THR D N 1
ATOM 9514 C CA . THR E 5 169 ? 96.614 151.522 117.976 1.00 40.44 169 THR D CA 1
ATOM 9515 C C . THR E 5 169 ? 96.507 152.680 116.986 1.00 40.44 169 THR D C 1
ATOM 9516 O O . THR E 5 169 ? 97.095 152.615 115.900 1.00 40.44 169 THR D O 1
ATOM 9520 N N . TYR E 5 170 ? 95.838 153.773 117.368 1.00 42.45 170 TYR D N 1
ATOM 9521 C CA . TYR E 5 170 ? 95.745 154.931 116.488 1.00 42.45 170 TYR D CA 1
ATOM 9522 C C . TYR E 5 170 ? 97.062 155.692 116.451 1.00 42.45 170 TYR D C 1
ATOM 9523 O O . TYR E 5 170 ? 97.661 155.851 115.382 1.00 42.45 170 TYR D O 1
ATOM 9532 N N . GLY E 5 171 ? 97.552 156.113 117.620 1.00 40.78 171 GLY D N 1
ATOM 9533 C CA . GLY E 5 171 ? 98.759 156.918 117.739 1.00 40.78 171 GLY D CA 1
ATOM 9534 C C . GLY E 5 171 ? 100.035 156.232 117.297 1.00 40.78 171 GLY D C 1
ATOM 9535 O O . GLY E 5 171 ? 101.052 156.914 117.127 1.00 40.78 171 GLY D O 1
ATOM 9536 N N . ILE E 5 172 ? 100.012 154.913 117.111 1.00 37.00 172 ILE D N 1
ATOM 9537 C CA . ILE E 5 172 ? 101.112 154.233 116.445 1.00 37.00 172 ILE D CA 1
ATOM 9538 C C . ILE E 5 172 ? 100.748 154.035 114.980 1.00 37.00 172 ILE D C 1
ATOM 9539 O O . ILE E 5 172 ? 101.322 154.696 114.108 1.00 37.00 172 ILE D O 1
ATOM 9544 N N . GLU E 5 173 ? 99.706 153.235 114.716 1.00 38.10 173 GLU D N 1
ATOM 9545 C CA . GLU E 5 173 ? 99.459 152.680 113.389 1.00 38.10 173 GLU D CA 1
ATOM 9546 C C . GLU E 5 173 ? 98.898 153.682 112.386 1.00 38.10 173 GLU D C 1
ATOM 9547 O O . GLU E 5 173 ? 98.759 153.318 111.213 1.00 38.10 173 GLU D O 1
ATOM 9553 N N . LYS E 5 174 ? 98.574 154.911 112.782 1.00 38.41 174 LYS D N 1
ATOM 9554 C CA . LYS E 5 174 ? 98.146 155.922 111.828 1.00 38.41 174 LYS D CA 1
ATOM 9555 C C . LYS E 5 174 ? 98.995 157.179 111.868 1.00 38.41 174 LYS D C 1
ATOM 9556 O O . LYS E 5 174 ? 99.070 157.887 110.862 1.00 38.41 174 LYS D O 1
ATOM 9562 N N . ILE E 5 175 ? 99.631 157.475 112.997 1.00 36.26 175 ILE D N 1
ATOM 9563 C CA . ILE E 5 175 ? 100.492 158.647 113.102 1.00 36.26 175 ILE D CA 1
ATOM 9564 C C . ILE E 5 175 ? 101.955 158.283 112.891 1.00 36.26 175 ILE D C 1
ATOM 9565 O O . ILE E 5 175 ? 102.610 158.813 111.991 1.00 36.26 175 ILE D O 1
ATOM 9570 N N . SER E 5 176 ? 102.485 157.349 113.689 1.00 34.96 176 SER D N 1
ATOM 9571 C CA . SER E 5 176 ? 103.917 157.083 113.652 1.00 34.96 176 SER D CA 1
ATOM 9572 C C . SER E 5 176 ? 104.297 156.232 112.452 1.00 34.96 176 SER D C 1
ATOM 9573 O O . SER E 5 176 ? 105.405 156.372 111.922 1.00 34.96 176 SER D O 1
ATOM 9576 N N . TYR E 5 177 ? 103.397 155.351 112.015 1.00 30.17 177 TYR D N 1
ATOM 9577 C CA . TYR E 5 177 ? 103.639 154.599 110.791 1.00 30.17 177 TYR D CA 1
ATOM 9578 C C . TYR E 5 177 ? 103.538 155.503 109.570 1.00 30.17 177 TYR D C 1
ATOM 9579 O O . TYR E 5 177 ? 104.356 155.404 108.649 1.00 30.17 177 TYR D O 1
ATOM 9588 N N . GLY E 5 178 ? 102.561 156.413 109.561 1.00 30.83 178 GLY D N 1
ATOM 9589 C CA . GLY E 5 178 ? 102.379 157.291 108.418 1.00 30.83 178 GLY D CA 1
ATOM 9590 C C . GLY E 5 178 ? 103.440 158.366 108.298 1.00 30.83 178 GLY D C 1
ATOM 9591 O O . GLY E 5 178 ? 103.779 158.778 107.183 1.00 30.83 178 GLY D O 1
ATOM 9592 N N . LYS E 5 179 ? 103.999 158.812 109.431 1.00 33.47 179 LYS D N 1
ATOM 9593 C CA . LYS E 5 179 ? 105.035 159.841 109.418 1.00 33.47 179 LYS D CA 1
ATOM 9594 C C . LYS E 5 179 ? 106.331 159.364 108.778 1.00 33.47 179 LYS D C 1
ATOM 9595 O O . LYS E 5 179 ? 107.115 160.195 108.308 1.00 33.47 179 LYS D O 1
ATOM 9601 N N . VAL E 5 180 ? 106.574 158.057 108.749 1.00 33.66 180 VAL D N 1
ATOM 9602 C CA . VAL E 5 180 ? 107.682 157.505 107.985 1.00 33.66 180 VAL D CA 1
ATOM 9603 C C . VAL E 5 180 ? 107.230 156.878 106.670 1.00 33.66 180 VAL D C 1
ATOM 9604 O O . VAL E 5 180 ? 108.061 156.734 105.758 1.00 33.66 180 VAL D O 1
ATOM 9608 N N . LYS E 5 181 ? 105.942 156.544 106.521 1.00 32.60 181 LYS D N 1
ATOM 9609 C CA . LYS E 5 181 ? 105.431 156.089 105.233 1.00 32.60 181 LYS D CA 1
ATOM 9610 C C . LYS E 5 181 ? 105.442 157.203 104.196 1.00 32.60 181 LYS D C 1
ATOM 9611 O O . LYS E 5 181 ? 105.704 156.944 103.016 1.00 32.60 181 LYS D O 1
ATOM 9617 N N . GLU E 5 182 ? 105.166 158.441 104.611 1.00 36.40 182 GLU D N 1
ATOM 9618 C CA . GLU E 5 182 ? 105.127 159.534 103.644 1.00 36.40 182 GLU D CA 1
ATOM 9619 C C . GLU E 5 182 ? 106.527 160.002 103.260 1.00 36.40 182 GLU D C 1
ATOM 9620 O O . GLU E 5 182 ? 106.692 160.662 102.228 1.00 36.40 182 GLU D O 1
ATOM 9626 N N . VAL E 5 183 ? 107.542 159.681 104.065 1.00 35.68 183 VAL D N 1
ATOM 9627 C CA . VAL E 5 183 ? 108.916 160.023 103.714 1.00 35.68 183 VAL D CA 1
ATOM 9628 C C . VAL E 5 183 ? 109.644 158.852 103.047 1.00 35.68 183 VAL D C 1
ATOM 9629 O O . VAL E 5 183 ? 110.640 159.077 102.341 1.00 35.68 183 VAL D O 1
ATOM 9633 N N . PHE E 5 184 ? 109.153 157.616 103.206 1.00 33.18 184 PHE D N 1
ATOM 9634 C CA . PHE E 5 184 ? 109.700 156.501 102.441 1.00 33.18 184 PHE D CA 1
ATOM 9635 C C . PHE E 5 184 ? 109.279 156.545 100.978 1.00 33.18 184 PHE D C 1
ATOM 9636 O O . PHE E 5 184 ? 109.952 155.946 100.134 1.00 33.18 184 PHE D O 1
ATOM 9644 N N . ASN E 5 185 ? 108.184 157.234 100.663 1.00 37.24 185 ASN D N 1
ATOM 9645 C CA . ASN E 5 185 ? 107.728 157.385 99.289 1.00 37.24 185 ASN D CA 1
ATOM 9646 C C . ASN E 5 185 ? 108.270 158.641 98.621 1.00 37.24 185 ASN D C 1
ATOM 9647 O O . ASN E 5 185 ? 108.047 158.829 97.421 1.00 37.24 185 ASN D O 1
ATOM 9652 N N . ASP E 5 186 ? 108.953 159.498 99.367 1.00 39.72 186 ASP D N 1
ATOM 9653 C CA . ASP E 5 186 ? 109.541 160.713 98.814 1.00 39.72 186 ASP D CA 1
ATOM 9654 C C . ASP E 5 186 ? 110.751 160.357 97.960 1.00 39.72 186 ASP D C 1
ATOM 9655 O O . ASP E 5 186 ? 111.716 159.785 98.484 1.00 39.72 186 ASP D O 1
ATOM 9660 N N . PRO E 5 187 ? 110.757 160.668 96.662 1.00 39.78 187 PRO D N 1
ATOM 9661 C CA . PRO E 5 187 ? 111.900 160.318 95.810 1.00 39.78 187 PRO D CA 1
ATOM 9662 C C . PRO E 5 187 ? 113.072 161.286 95.878 1.00 39.78 187 PRO D C 1
ATOM 9663 O O . PRO E 5 187 ? 113.929 161.248 94.991 1.00 39.78 187 PRO D O 1
ATOM 9667 N N . THR E 5 188 ? 113.138 162.149 96.893 1.00 41.14 188 THR D N 1
ATOM 9668 C CA . THR E 5 188 ? 114.201 163.135 97.018 1.00 41.14 188 THR D CA 1
ATOM 9669 C C . THR E 5 188 ? 115.146 162.845 98.180 1.00 41.14 188 THR D C 1
ATOM 9670 O O . THR E 5 188 ? 116.337 163.164 98.087 1.00 41.14 188 THR D O 1
ATOM 9674 N N . GLN E 5 189 ? 114.668 162.170 99.228 1.00 39.64 189 GLN D N 1
ATOM 9675 C CA . GLN E 5 189 ? 115.411 162.075 100.481 1.00 39.64 189 GLN D CA 1
ATOM 9676 C C . GLN E 5 189 ? 116.571 161.086 100.391 1.00 39.64 189 GLN D C 1
ATOM 9677 O O . GLN E 5 189 ? 117.729 161.452 100.617 1.00 39.64 189 GLN D O 1
ATOM 9683 N N . PHE E 5 190 ? 116.281 159.831 100.064 1.00 34.53 190 PHE D N 1
ATOM 9684 C CA . PHE E 5 190 ? 117.271 158.755 100.105 1.00 34.53 190 PHE D CA 1
ATOM 9685 C C . PHE E 5 190 ? 117.698 158.421 98.677 1.00 34.53 190 PHE D C 1
ATOM 9686 O O . PHE E 5 190 ? 117.077 157.599 98.001 1.00 34.53 190 PHE D O 1
ATOM 9694 N N . ILE E 5 191 ? 118.770 159.063 98.225 1.00 35.29 191 ILE D N 1
ATOM 9695 C CA . ILE E 5 191 ? 119.339 158.827 96.90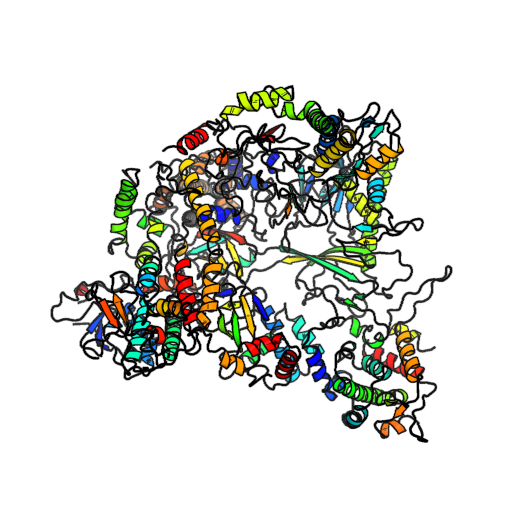4 1.00 35.29 191 ILE D CA 1
ATOM 9696 C C . ILE E 5 191 ? 120.534 157.896 97.066 1.00 35.29 191 ILE D C 1
ATOM 9697 O O . ILE E 5 191 ? 121.545 158.266 97.673 1.00 35.29 191 ILE D O 1
ATOM 9702 N N . GLY E 5 192 ? 120.422 156.684 96.527 1.00 30.59 192 GLY D N 1
ATOM 9703 C CA . GLY E 5 192 ? 121.515 155.736 96.537 1.00 30.59 192 GLY D CA 1
ATOM 9704 C C . GLY E 5 192 ? 121.524 154.755 97.689 1.00 30.59 192 GLY D C 1
ATOM 9705 O O . GLY E 5 192 ? 122.449 153.937 97.773 1.00 30.59 192 GLY D O 1
ATOM 9706 N N . ASN E 5 193 ? 120.534 154.805 98.576 1.00 27.54 193 ASN D N 1
ATOM 9707 C CA . ASN E 5 193 ? 120.460 153.862 99.683 1.00 27.54 193 ASN D CA 1
ATOM 9708 C C . ASN E 5 193 ? 119.946 152.519 99.182 1.00 27.54 193 ASN D C 1
ATOM 9709 O O . ASN E 5 193 ? 118.970 152.461 98.429 1.00 27.54 193 ASN D O 1
ATOM 9714 N N . SER E 5 194 ? 120.608 151.437 99.602 1.00 25.72 194 SER D N 1
ATOM 9715 C CA . SER E 5 194 ? 120.245 150.105 99.131 1.00 25.72 194 SER D CA 1
ATOM 9716 C C . SER E 5 194 ? 118.928 149.611 99.716 1.00 25.72 194 SER D C 1
ATOM 9717 O O . SER E 5 194 ? 118.308 148.712 99.138 1.00 25.72 194 SER D O 1
ATOM 9720 N N . ILE E 5 195 ? 118.488 150.170 100.843 1.00 24.32 195 ILE D N 1
ATOM 9721 C CA . ILE E 5 195 ? 117.226 149.746 101.437 1.00 24.32 195 ILE D CA 1
ATOM 9722 C C . ILE E 5 195 ? 116.053 150.459 100.777 1.00 24.32 195 ILE D C 1
ATOM 9723 O O . ILE E 5 195 ? 115.052 149.832 100.414 1.00 24.32 195 ILE D O 1
ATOM 9728 N N . ILE E 5 196 ? 116.171 151.772 100.577 1.00 26.62 196 ILE D N 1
ATOM 9729 C CA . ILE E 5 196 ? 115.046 152.560 100.085 1.00 26.62 196 ILE D CA 1
ATOM 9730 C C . ILE E 5 196 ? 114.839 152.348 98.589 1.00 26.62 196 ILE D C 1
ATOM 9731 O O . ILE E 5 196 ? 113.700 152.247 98.119 1.00 26.62 196 ILE D O 1
ATOM 9736 N N . GLU E 5 197 ? 115.930 152.253 97.821 1.00 26.88 197 GLU D N 1
ATOM 9737 C CA . GLU E 5 197 ? 115.807 151.980 96.391 1.00 26.88 197 GLU D CA 1
ATOM 9738 C C . GLU E 5 197 ? 115.329 150.558 96.127 1.00 26.88 197 GLU D C 1
ATOM 9739 O O . GLU E 5 197 ? 114.715 150.296 95.087 1.00 26.88 197 GLU D O 1
ATOM 9745 N N . GLY E 5 198 ? 115.600 149.631 97.049 1.00 25.46 198 GLY D N 1
ATOM 9746 C CA . GLY E 5 198 ? 115.021 148.306 96.943 1.00 25.46 198 GLY D CA 1
ATOM 9747 C C . GLY E 5 198 ? 113.579 148.253 97.394 1.00 25.46 198 GLY D C 1
ATOM 9748 O O . GLY E 5 198 ? 112.818 147.392 96.941 1.00 25.46 198 GLY D O 1
ATOM 9749 N N . LEU E 5 199 ? 113.184 149.157 98.294 1.00 25.62 199 LEU D N 1
ATOM 9750 C CA . LEU E 5 199 ? 111.779 149.268 98.672 1.00 25.62 199 LEU D CA 1
ATOM 9751 C C . LEU E 5 199 ? 110.951 149.857 97.536 1.00 25.62 199 LEU D C 1
ATOM 9752 O O . LEU E 5 199 ? 109.819 149.421 97.293 1.00 25.62 199 LEU D O 1
ATOM 9757 N N . ARG E 5 200 ? 111.507 150.839 96.821 1.00 27.54 200 ARG D N 1
ATOM 9758 C CA . ARG E 5 200 ? 110.807 151.442 95.691 1.00 27.54 200 ARG D CA 1
ATOM 9759 C C . ARG E 5 200 ? 110.728 150.512 94.487 1.00 27.54 200 ARG D C 1
ATOM 9760 O O . ARG E 5 200 ? 109.878 150.722 93.615 1.00 27.54 200 ARG D O 1
ATOM 9768 N N . SER E 5 201 ? 111.587 149.497 94.415 1.00 24.97 201 SER D N 1
ATOM 9769 C CA . SER E 5 201 ? 111.621 148.577 93.287 1.00 24.97 201 SER D CA 1
ATOM 9770 C C . SER E 5 201 ? 110.883 147.273 93.566 1.00 24.97 201 SER D C 1
ATOM 9771 O O . SER E 5 201 ? 110.944 146.352 92.747 1.00 24.97 201 SER D O 1
ATOM 9774 N N . GLY E 5 202 ? 110.191 147.174 94.699 1.00 24.30 202 GLY D N 1
ATOM 9775 C CA . GLY E 5 202 ? 109.376 146.014 94.988 1.00 24.30 202 GLY D CA 1
ATOM 9776 C C . GLY E 5 202 ? 110.097 144.841 95.611 1.00 24.30 202 GLY D C 1
ATOM 9777 O O . GLY E 5 202 ? 109.488 143.776 95.763 1.00 24.30 202 GLY D O 1
ATOM 9778 N N . THR E 5 203 ? 111.369 144.992 95.979 1.00 25.01 203 THR D N 1
ATOM 9779 C CA . THR E 5 203 ? 112.106 143.898 96.599 1.00 25.01 203 THR D CA 1
ATOM 9780 C C . THR E 5 203 ? 112.036 143.923 98.119 1.00 25.01 203 THR D C 1
ATOM 9781 O O . THR E 5 203 ? 112.299 142.895 98.753 1.00 25.01 203 THR D O 1
ATOM 9785 N N . GLN E 5 204 ? 111.694 145.063 98.713 1.00 24.96 204 GLN D N 1
ATOM 9786 C CA . GLN E 5 204 ? 111.476 145.171 100.146 1.00 24.96 204 GLN D CA 1
ATOM 9787 C C . GLN E 5 204 ? 110.029 145.560 100.410 1.00 24.96 204 GLN D C 1
ATOM 9788 O O . GLN E 5 204 ? 109.415 146.296 99.633 1.00 24.96 204 GLN D O 1
ATOM 9794 N N . LYS E 5 205 ? 109.488 145.055 101.513 1.00 27.10 205 LYS D N 1
ATOM 9795 C CA . LYS E 5 205 ? 108.138 145.384 101.943 1.00 27.10 205 LYS D CA 1
ATOM 9796 C C . LYS E 5 205 ? 108.199 146.408 103.067 1.00 27.10 205 LYS D C 1
ATOM 9797 O O . LYS E 5 205 ? 109.073 146.341 103.935 1.00 27.10 205 LYS D O 1
ATOM 9803 N N . THR E 5 206 ? 107.266 147.361 103.045 1.00 27.41 206 THR D N 1
ATOM 9804 C CA . THR E 5 206 ? 107.233 148.380 104.086 1.00 27.41 206 THR D CA 1
ATOM 9805 C C . THR E 5 206 ? 106.651 147.859 105.395 1.00 27.41 206 THR D C 1
ATOM 9806 O O . THR E 5 206 ? 106.882 148.473 106.442 1.00 27.41 206 THR D O 1
ATOM 9810 N N . GLU E 5 207 ? 105.939 146.727 105.363 1.00 28.48 207 GLU D N 1
ATOM 9811 C CA . GLU E 5 207 ? 105.360 146.168 106.581 1.00 28.48 207 GLU D CA 1
ATOM 9812 C C . GLU E 5 207 ? 106.437 145.604 107.500 1.00 28.48 207 GLU D C 1
ATOM 9813 O O . GLU E 5 207 ? 106.260 145.584 108.723 1.00 28.48 207 GLU D O 1
ATOM 9819 N N . GLN E 5 208 ? 107.559 145.160 106.936 1.00 27.91 208 GLN D N 1
ATOM 9820 C CA . GLN E 5 208 ? 108.691 144.719 107.737 1.00 27.91 208 GLN D CA 1
ATOM 9821 C C . GLN E 5 208 ? 109.623 145.860 108.113 1.00 27.91 208 GLN D C 1
ATOM 9822 O O . GLN E 5 208 ? 110.357 145.743 109.101 1.00 27.91 208 GLN D O 1
ATOM 9828 N N . LEU E 5 209 ? 109.612 146.957 107.353 1.00 25.09 209 LEU D N 1
ATOM 9829 C CA . LEU E 5 209 ? 110.414 148.123 107.699 1.00 25.09 209 LEU D CA 1
ATOM 9830 C C . LEU E 5 209 ? 109.751 148.992 108.758 1.00 25.09 209 LEU D C 1
ATOM 9831 O O . LEU E 5 209 ? 110.452 149.731 109.462 1.00 25.09 209 LEU D O 1
ATOM 9836 N N . LEU E 5 210 ? 108.422 148.909 108.892 1.00 26.05 210 LEU D N 1
ATOM 9837 C CA . LEU E 5 210 ? 107.731 149.657 109.939 1.00 26.05 210 LEU D CA 1
ATOM 9838 C C . LEU E 5 210 ? 108.046 149.094 111.318 1.00 26.05 210 LEU D C 1
ATOM 9839 O O . LEU E 5 210 ? 108.199 149.850 112.283 1.00 26.05 210 LEU D O 1
ATOM 9844 N N . GLN E 5 211 ? 108.151 147.771 111.432 1.00 23.64 211 GLN D N 1
ATOM 9845 C CA . GLN E 5 211 ? 108.507 147.144 112.697 1.00 23.64 211 GLN D CA 1
ATOM 9846 C C . GLN E 5 211 ? 109.994 147.235 113.010 1.00 23.64 211 GLN D C 1
ATOM 9847 O O . GLN E 5 211 ? 110.400 146.862 114.116 1.00 23.64 211 GLN D O 1
ATOM 9853 N N . ALA E 5 212 ? 110.811 147.717 112.074 1.00 20.63 212 ALA D N 1
ATOM 9854 C CA . ALA E 5 212 ? 112.246 147.863 112.276 1.00 20.63 212 ALA D CA 1
ATOM 9855 C C . ALA E 5 212 ? 112.653 149.302 112.567 1.00 20.63 212 ALA D C 1
ATOM 9856 O O . ALA E 5 212 ? 113.334 149.561 113.563 1.00 20.63 212 ALA D O 1
ATOM 9858 N N . PHE E 5 213 ? 112.242 150.250 111.725 1.00 22.45 213 PHE D N 1
ATOM 9859 C CA . PHE E 5 213 ? 112.636 151.641 111.906 1.00 22.45 213 PHE D CA 1
ATOM 9860 C C . PHE E 5 213 ? 111.647 152.442 112.743 1.00 22.45 213 PHE D C 1
ATOM 9861 O O . PHE E 5 213 ? 111.959 153.576 113.123 1.00 22.45 213 PHE D O 1
ATOM 9869 N N . ALA E 5 214 ? 110.474 151.886 113.039 1.00 25.79 214 ALA D N 1
ATOM 9870 C CA . ALA E 5 214 ? 109.522 152.526 113.938 1.00 25.79 214 ALA D CA 1
ATOM 9871 C C . ALA E 5 214 ? 109.119 151.548 115.034 1.00 25.79 214 ALA D C 1
ATOM 9872 O O . ALA E 5 214 ? 109.752 150.500 115.195 1.00 25.79 214 ALA D O 1
ATOM 9874 N N . TRP E 5 215 ? 108.085 151.889 115.799 1.00 27.51 215 TRP D N 1
ATOM 9875 C CA . TRP E 5 215 ? 107.647 151.035 116.896 1.00 27.51 215 TRP D CA 1
ATOM 9876 C C . TRP E 5 215 ? 106.974 149.773 116.369 1.00 27.51 215 TRP D C 1
ATOM 9877 O O . TRP E 5 215 ? 106.299 149.794 115.337 1.00 27.51 215 TRP D O 1
ATOM 9888 N N . ARG E 5 216 ? 107.169 148.667 117.080 1.00 25.75 216 ARG D N 1
ATOM 9889 C CA . ARG E 5 216 ? 106.355 147.482 116.867 1.00 25.75 216 ARG D CA 1
ATOM 9890 C C . ARG E 5 216 ? 105.099 147.582 117.727 1.00 25.75 216 ARG D C 1
ATOM 9891 O O . ARG E 5 216 ? 105.138 148.062 118.863 1.00 25.75 216 ARG D O 1
ATOM 9899 N N . GLY E 5 217 ? 103.975 147.130 117.179 1.00 30.52 217 GLY D N 1
ATOM 9900 C CA . GLY E 5 217 ? 102.718 147.378 117.854 1.00 30.52 217 GLY D CA 1
ATOM 9901 C C . GLY E 5 217 ? 101.794 146.189 118.002 1.00 30.52 217 GLY D C 1
ATOM 9902 O O . GLY E 5 217 ? 101.352 145.600 117.010 1.00 30.52 217 GLY D O 1
ATOM 9903 N N . PHE E 5 218 ? 101.499 145.849 119.261 1.00 33.41 218 PHE D N 1
ATOM 9904 C CA . PHE E 5 218 ? 100.476 144.912 119.717 1.00 33.41 218 PHE D CA 1
ATOM 9905 C C . PHE E 5 218 ? 100.544 143.529 119.071 1.00 33.41 218 PHE D C 1
ATOM 9906 O O . PHE E 5 218 ? 99.726 143.216 118.196 1.00 33.41 218 PHE D O 1
ATOM 9914 N N . PRO E 5 219 ? 101.496 142.682 119.455 1.00 34.77 219 PRO D N 1
ATOM 9915 C CA . PRO E 5 219 ? 101.515 141.309 118.943 1.00 34.77 219 PRO D CA 1
ATOM 9916 C C . PRO E 5 219 ? 100.479 140.442 119.651 1.00 34.77 219 PRO D C 1
ATOM 9917 O O . PRO E 5 219 ? 99.941 140.792 120.702 1.00 34.77 219 PRO D O 1
ATOM 9921 N N . THR E 5 220 ? 100.203 139.289 119.047 1.00 43.72 220 THR D N 1
ATOM 9922 C CA . THR E 5 220 ? 99.146 138.405 119.511 1.00 43.72 220 THR D CA 1
ATOM 9923 C C . THR E 5 220 ? 99.722 137.176 120.217 1.00 43.72 220 THR D C 1
ATOM 9924 O O . THR E 5 220 ? 100.927 137.068 120.463 1.00 43.72 220 THR D O 1
ATOM 9928 N N . ASP E 5 221 ? 98.840 136.240 120.552 1.00 45.80 221 ASP D N 1
ATOM 9929 C CA . ASP E 5 221 ? 99.135 134.994 121.245 1.00 45.80 221 ASP D CA 1
ATOM 9930 C C . ASP E 5 221 ? 98.719 133.835 120.331 1.00 45.80 221 ASP D C 1
ATOM 9931 O O . ASP E 5 221 ? 98.566 134.012 119.118 1.00 45.80 221 ASP D O 1
ATOM 9936 N N . ILE E 5 222 ? 98.603 132.633 120.914 1.00 48.95 222 ILE D N 1
ATOM 9937 C CA . ILE E 5 222 ? 98.065 131.467 120.207 1.00 48.95 222 ILE D CA 1
ATOM 9938 C C . ILE E 5 222 ? 96.664 131.746 119.674 1.00 48.95 222 ILE D C 1
ATOM 9939 O O . ILE E 5 222 ? 96.341 131.397 118.531 1.00 48.95 222 ILE D O 1
ATOM 9944 N N . ASN E 5 223 ? 95.834 132.414 120.463 1.00 49.89 223 ASN D N 1
ATOM 9945 C CA . ASN E 5 223 ? 94.623 133.045 119.970 1.00 49.89 223 ASN D CA 1
ATOM 9946 C C . ASN E 5 223 ? 94.879 134.542 119.885 1.00 49.89 223 ASN D C 1
ATOM 9947 O O . ASN E 5 223 ? 95.723 135.079 120.610 1.00 49.89 223 ASN D O 1
ATOM 9952 N N . SER E 5 224 ? 94.171 135.211 118.974 1.00 50.64 224 SER D N 1
ATOM 9953 C CA . SER E 5 224 ? 94.467 136.608 118.677 1.00 50.64 224 SER D CA 1
ATOM 9954 C C . SER E 5 224 ? 94.043 137.515 119.824 1.00 50.64 224 SER D C 1
ATOM 9955 O O . SER E 5 224 ? 92.886 137.941 119.898 1.00 50.64 224 SER D O 1
ATOM 9958 N N . ASP E 5 225 ? 94.977 137.808 120.726 1.00 49.10 225 ASP D N 1
ATOM 9959 C CA . ASP E 5 225 ? 94.715 138.626 121.902 1.00 49.10 225 ASP D CA 1
ATOM 9960 C C . ASP E 5 225 ? 95.706 139.778 121.939 1.00 49.10 225 ASP D C 1
ATOM 9961 O O . ASP E 5 225 ? 96.921 139.557 121.954 1.00 49.10 225 ASP D O 1
ATOM 9966 N N . ILE E 5 226 ? 95.184 141.006 121.950 1.00 44.47 226 ILE D N 1
ATOM 9967 C CA . ILE E 5 226 ? 96.031 142.176 122.142 1.00 44.47 226 ILE D CA 1
ATOM 9968 C C . ILE E 5 226 ? 96.392 142.276 123.622 1.00 44.47 226 ILE D C 1
ATOM 9969 O O . ILE E 5 226 ? 95.558 142.039 124.507 1.00 44.47 226 ILE D O 1
ATOM 9974 N N . PHE E 5 227 ? 97.647 142.635 123.901 1.00 37.64 227 PHE D N 1
ATOM 9975 C CA . PHE E 5 227 ? 98.196 142.567 125.248 1.00 37.64 227 PHE D CA 1
ATOM 9976 C C . PHE E 5 227 ? 98.126 143.897 125.986 1.00 37.64 227 PHE D C 1
ATOM 9977 O O . PHE E 5 227 ? 98.799 144.052 127.014 1.00 37.64 227 PHE D O 1
ATOM 9985 N N . LYS E 5 228 ? 97.406 144.882 125.431 1.00 34.24 228 LYS D N 1
ATOM 9986 C CA . LYS E 5 228 ? 97.007 146.151 126.051 1.00 34.24 228 LYS D CA 1
ATOM 9987 C C . LYS E 5 228 ? 98.173 147.122 126.264 1.00 34.24 228 LYS D C 1
ATOM 9988 O O . LYS E 5 228 ? 97.961 148.264 126.683 1.00 34.24 228 LYS D O 1
ATOM 9994 N N . TYR E 5 229 ? 99.402 146.701 125.958 1.00 31.70 229 TYR D N 1
ATOM 9995 C CA . TYR E 5 229 ? 100.572 147.563 126.038 1.00 31.70 229 TYR D CA 1
ATOM 9996 C C . TYR E 5 229 ? 101.455 147.206 124.847 1.00 31.70 229 TYR D C 1
ATOM 9997 O O . TYR E 5 229 ? 101.820 146.028 124.682 1.00 31.70 229 TYR D O 1
ATOM 10006 N N . PRO E 5 230 ? 101.816 148.172 124.010 1.00 28.80 230 PRO D N 1
ATOM 10007 C CA . PRO E 5 230 ? 102.609 147.872 122.819 1.00 28.80 230 PRO D CA 1
ATOM 10008 C C . PRO E 5 230 ? 104.100 147.812 123.130 1.00 28.80 230 PRO D C 1
ATOM 10009 O O . PRO E 5 230 ? 104.550 148.117 124.236 1.00 28.80 230 PRO D O 1
ATOM 10013 N N . VAL E 5 231 ? 104.861 147.407 122.121 1.00 24.31 231 VAL D N 1
ATOM 10014 C CA . VAL E 5 231 ? 106.314 147.398 122.212 1.00 24.31 231 VAL D CA 1
ATOM 10015 C C . VAL E 5 231 ? 106.828 148.812 121.979 1.00 24.31 231 VAL D C 1
ATOM 10016 O O . VAL E 5 231 ? 106.366 149.516 121.074 1.00 24.31 231 VAL D O 1
ATOM 10020 N N . THR E 5 232 ? 107.785 149.236 122.802 1.00 25.97 232 THR D N 1
ATOM 10021 C CA . THR E 5 232 ? 108.254 150.615 122.780 1.00 25.97 232 THR D CA 1
ATOM 10022 C C . THR E 5 232 ? 109.304 150.858 121.700 1.00 25.97 232 THR D C 1
ATOM 10023 O O . THR E 5 232 ? 109.262 151.894 121.025 1.00 25.97 232 THR D O 1
ATOM 10027 N N . THR E 5 233 ? 110.190 149.900 121.454 1.00 23.19 233 THR D N 1
ATOM 10028 C CA . THR E 5 233 ? 111.265 150.076 120.489 1.00 23.19 233 THR D CA 1
ATOM 10029 C C . THR E 5 233 ? 111.096 149.106 119.325 1.00 23.19 233 THR D C 1
ATOM 10030 O O . THR E 5 233 ? 110.235 148.222 119.337 1.00 23.19 233 THR D O 1
ATOM 10034 N N . GLY E 5 234 ? 111.933 149.291 118.308 1.00 19.75 234 GLY D N 1
ATOM 10035 C CA . GLY E 5 234 ? 111.901 148.487 117.107 1.00 19.75 234 GLY D CA 1
ATOM 10036 C C . GLY E 5 234 ? 112.978 147.422 117.090 1.00 19.75 234 GLY D C 1
ATOM 10037 O O . GLY E 5 234 ? 113.482 146.986 118.131 1.00 19.75 234 GLY D O 1
ATOM 10038 N N . TYR E 5 235 ? 113.338 146.994 115.881 1.00 18.31 235 TYR D N 1
ATOM 10039 C CA . TYR E 5 235 ? 114.350 145.960 115.719 1.00 18.31 235 TYR D CA 1
ATOM 10040 C C . TYR E 5 235 ? 115.749 146.516 115.491 1.00 18.31 235 TYR D C 1
ATOM 10041 O O . TYR E 5 235 ? 116.726 145.792 115.709 1.00 18.31 235 TYR D O 1
ATOM 10050 N N . ILE E 5 236 ? 115.873 147.771 115.056 1.00 19.28 236 ILE D N 1
ATOM 10051 C CA . ILE E 5 236 ? 117.198 148.359 114.874 1.00 19.28 236 ILE D CA 1
ATOM 10052 C C . ILE E 5 236 ? 117.821 148.684 116.226 1.00 19.28 236 ILE D C 1
ATOM 10053 O O . ILE E 5 236 ? 118.942 148.262 116.530 1.00 19.28 236 ILE D O 1
ATOM 10058 N N . ASP E 5 237 ? 117.102 149.432 117.059 1.00 21.45 237 ASP D N 1
ATOM 10059 C CA . ASP E 5 237 ? 117.445 149.598 118.467 1.00 21.45 237 ASP D CA 1
ATOM 10060 C C . ASP E 5 237 ? 116.601 148.594 119.244 1.00 21.45 237 ASP D C 1
ATOM 10061 O O . ASP E 5 237 ? 115.383 148.758 119.362 1.00 21.45 237 ASP D O 1
ATOM 10066 N N . GLY E 5 238 ? 117.256 147.564 119.774 1.00 18.83 238 GLY D N 1
ATOM 10067 C CA . GLY E 5 238 ? 116.591 146.330 120.137 1.00 18.83 238 GLY D CA 1
ATOM 10068 C C . GLY E 5 238 ? 115.662 146.431 121.334 1.00 18.83 238 GLY D C 1
ATOM 10069 O O . GLY E 5 238 ? 115.521 147.462 121.993 1.00 18.83 238 GLY D O 1
ATOM 10070 N N . ILE E 5 239 ? 115.018 145.303 121.617 1.00 19.79 239 ILE D N 1
ATOM 10071 C CA . ILE E 5 239 ? 113.963 145.200 122.616 1.00 19.79 239 ILE D CA 1
ATOM 10072 C C . ILE E 5 239 ? 114.468 144.279 123.716 1.00 19.79 239 ILE D C 1
ATOM 10073 O O . ILE E 5 239 ? 114.646 143.075 123.493 1.00 19.79 239 ILE D O 1
ATOM 10078 N N . TRP E 5 240 ? 114.691 144.835 124.904 1.00 22.11 240 TRP D N 1
ATOM 10079 C CA . TRP E 5 240 ? 115.380 144.122 125.972 1.00 22.11 240 TRP D CA 1
ATOM 10080 C C . TRP E 5 240 ? 114.641 144.249 127.296 1.00 22.11 240 TRP D C 1
ATOM 10081 O O . TRP E 5 240 ? 115.253 144.346 128.363 1.00 22.11 240 TRP D O 1
ATOM 10092 N N . ASN E 5 241 ? 113.314 144.251 127.251 1.00 24.21 241 ASN D N 1
ATOM 10093 C CA . ASN E 5 241 ? 112.486 144.106 128.437 1.00 24.21 241 ASN D CA 1
ATOM 10094 C C . ASN E 5 241 ? 111.898 142.704 128.432 1.00 24.21 241 ASN D C 1
ATOM 10095 O O . ASN E 5 241 ? 111.751 142.096 127.372 1.00 24.21 241 ASN D O 1
ATOM 10100 N N . LEU E 5 242 ? 111.577 142.182 129.620 1.00 22.84 242 LEU D N 1
ATOM 10101 C CA . LEU E 5 242 ? 111.038 140.825 129.697 1.00 22.84 242 LEU D CA 1
ATOM 10102 C C . LEU E 5 242 ? 109.645 140.737 129.086 1.00 22.84 242 LEU D C 1
ATOM 10103 O O . LEU E 5 242 ? 109.336 139.768 128.380 1.00 22.84 242 LEU D O 1
ATOM 10108 N N . TYR E 5 243 ? 108.840 141.782 129.269 1.00 24.30 243 TYR D N 1
ATOM 10109 C CA . TYR E 5 243 ? 107.449 141.812 128.829 1.00 24.30 243 TYR D CA 1
ATOM 10110 C C . TYR E 5 243 ? 107.346 141.823 127.306 1.00 24.30 243 TYR D C 1
ATOM 10111 O O . TYR E 5 243 ? 106.733 140.931 126.702 1.00 24.30 243 TYR D O 1
ATOM 10120 N N . GLU E 5 244 ? 107.993 142.804 126.673 1.00 23.95 244 GLU D N 1
ATOM 10121 C CA . GLU E 5 244 ? 107.868 142.987 125.232 1.00 23.95 244 GLU D CA 1
ATOM 10122 C C . GLU E 5 244 ? 108.588 141.883 124.462 1.00 23.95 244 GLU D C 1
ATOM 10123 O O . GLU E 5 244 ? 108.108 141.442 123.410 1.00 23.95 244 GLU D O 1
ATOM 10129 N N . ASN E 5 245 ? 109.722 141.400 124.984 1.00 23.14 245 ASN D N 1
ATOM 10130 C CA . ASN E 5 245 ? 110.408 140.290 124.329 1.00 23.14 245 ASN D CA 1
ATOM 10131 C C . ASN E 5 245 ? 109.648 138.982 124.491 1.00 23.14 245 ASN D C 1
ATOM 10132 O O . ASN E 5 245 ? 109.676 138.146 123.583 1.00 23.14 245 ASN D O 1
ATOM 10137 N N . MET E 5 246 ? 108.929 138.791 125.603 1.00 24.26 246 MET D N 1
ATOM 10138 C CA . MET E 5 246 ? 108.108 137.588 125.695 1.00 24.26 246 MET D CA 1
ATOM 10139 C C . MET E 5 246 ? 106.892 137.655 124.777 1.00 24.26 246 MET D C 1
ATOM 10140 O O . MET E 5 246 ? 106.501 136.631 124.201 1.00 24.26 246 MET D O 1
ATOM 10145 N N . ILE E 5 247 ? 106.324 138.848 124.571 1.00 27.55 247 ILE D N 1
ATOM 10146 C CA . ILE E 5 247 ? 105.203 138.959 123.636 1.00 27.55 247 ILE D CA 1
ATOM 10147 C C . ILE E 5 247 ? 105.678 138.768 122.194 1.00 27.55 247 ILE D C 1
ATOM 10148 O O . ILE E 5 247 ? 105.006 138.112 121.384 1.00 27.55 247 ILE D O 1
ATOM 10153 N N . GLU E 5 248 ? 106.857 139.304 121.853 1.00 26.66 248 GLU D N 1
ATOM 10154 C CA . GLU E 5 248 ? 107.396 139.050 120.518 1.00 26.66 248 GLU D CA 1
ATOM 10155 C C . GLU E 5 248 ? 107.822 137.591 120.353 1.00 26.66 248 GLU D C 1
ATOM 10156 O O . GLU E 5 248 ? 107.796 137.065 119.235 1.00 26.66 248 GLU D O 1
ATOM 10162 N N . SER E 5 249 ? 108.184 136.914 121.450 1.00 27.38 249 SER D N 1
ATOM 10163 C CA . SER E 5 249 ? 108.451 135.483 121.381 1.00 27.38 249 SER D CA 1
ATOM 10164 C C . SER E 5 249 ? 107.177 134.694 121.123 1.00 27.38 249 SER D C 1
ATOM 10165 O O . SER E 5 249 ? 107.214 133.664 120.441 1.00 27.38 249 SER D O 1
ATOM 10168 N N . ARG E 5 250 ? 106.041 135.161 121.645 1.00 31.35 250 ARG D N 1
ATOM 10169 C CA . ARG E 5 250 ? 104.779 134.520 121.287 1.00 31.35 250 ARG D CA 1
ATOM 10170 C C . ARG E 5 250 ? 104.320 134.863 119.876 1.00 31.35 250 ARG D C 1
ATOM 10171 O O . ARG E 5 250 ? 103.567 134.085 119.281 1.00 31.35 250 ARG D O 1
ATOM 10179 N N . SER E 5 251 ? 104.749 136.000 119.329 1.00 33.78 251 SER D N 1
ATOM 10180 C CA . SER E 5 251 ? 104.343 136.346 117.970 1.00 33.78 251 SER D CA 1
ATOM 10181 C C . SER E 5 251 ? 105.222 135.719 116.895 1.00 33.78 251 SER D C 1
ATOM 10182 O O . SER E 5 251 ? 104.735 135.480 115.784 1.00 33.78 251 SER D O 1
ATOM 10185 N N . GLY E 5 252 ? 106.494 135.455 117.191 1.00 39.73 252 GLY D N 1
ATOM 10186 C CA . GLY E 5 252 ? 107.447 135.078 116.164 1.00 39.73 252 GLY D CA 1
ATOM 10187 C C . GLY E 5 252 ? 107.276 133.716 115.522 1.00 39.73 252 GLY D C 1
ATOM 10188 O O . GLY E 5 252 ? 107.124 133.620 114.301 1.00 39.73 252 GLY D O 1
ATOM 10189 N N . THR E 5 253 ? 107.302 132.655 116.324 1.00 49.31 253 THR D N 1
ATOM 10190 C CA . THR E 5 253 ? 107.397 131.295 115.804 1.00 49.31 253 THR D CA 1
ATOM 10191 C C . THR E 5 253 ? 106.050 130.582 115.737 1.00 49.31 253 THR D C 1
ATOM 10192 O O . THR E 5 253 ? 105.773 129.889 114.749 1.00 49.31 253 THR D O 1
ATOM 10196 N N . LYS E 5 254 ? 105.202 130.760 116.758 1.00 47.01 254 LYS D N 1
ATOM 10197 C CA . LYS E 5 254 ? 103.948 130.015 116.852 1.00 47.01 254 LYS D CA 1
ATOM 10198 C C . LYS E 5 254 ? 102.943 130.424 115.785 1.00 47.01 254 LYS D C 1
ATOM 10199 O O . LYS E 5 254 ? 102.073 129.624 115.420 1.00 47.01 254 LYS D O 1
ATOM 10205 N N . ALA E 5 255 ? 103.032 131.656 115.285 1.00 58.24 255 ALA D N 1
ATOM 10206 C CA . ALA E 5 255 ? 102.183 132.060 114.171 1.00 58.24 255 ALA D CA 1
ATOM 10207 C C . ALA E 5 255 ? 102.608 131.364 112.885 1.00 58.24 255 ALA D C 1
ATOM 10208 O O . ALA E 5 255 ? 101.769 130.846 112.140 1.00 58.24 255 ALA D O 1
ATOM 10210 N N . LEU E 5 256 ? 103.916 131.325 112.620 1.00 67.84 256 LEU D N 1
ATOM 10211 C CA . LEU E 5 256 ? 104.408 130.750 111.373 1.00 67.84 256 LEU D CA 1
ATOM 10212 C C . LEU E 5 256 ? 104.292 129.229 111.361 1.00 67.84 256 LEU D C 1
ATOM 10213 O O . LEU E 5 256 ? 104.129 128.633 110.291 1.00 67.84 256 LEU D O 1
ATOM 10218 N N . LEU E 5 257 ? 104.344 128.587 112.535 1.00 70.15 257 LEU D N 1
ATOM 10219 C CA . LEU E 5 257 ? 104.187 127.134 112.578 1.00 70.15 257 LEU D CA 1
ATOM 10220 C C . LEU E 5 257 ? 102.778 126.699 112.186 1.00 70.15 257 LEU D C 1
ATOM 10221 O O . LEU E 5 257 ? 102.615 125.679 111.508 1.00 70.15 257 LEU D O 1
ATOM 10226 N N . TYR E 5 258 ? 101.757 127.465 112.563 1.00 78.94 258 TYR D N 1
ATOM 10227 C CA . TYR E 5 258 ? 100.401 127.149 112.139 1.00 78.94 258 TYR D CA 1
ATOM 10228 C C . TYR E 5 258 ? 99.996 127.857 110.853 1.00 78.94 258 TYR D C 1
ATOM 10229 O O . TYR E 5 258 ? 98.920 127.569 110.320 1.00 78.94 258 TYR D O 1
ATOM 10238 N N . ASN E 5 259 ? 100.823 128.770 110.342 1.00 79.10 259 ASN D N 1
ATOM 10239 C CA . ASN E 5 259 ? 100.746 129.097 108.924 1.00 79.10 259 ASN D CA 1
ATOM 10240 C C . ASN E 5 259 ? 101.456 128.066 108.056 1.00 79.10 259 ASN D C 1
ATOM 10241 O O . ASN E 5 259 ? 101.308 128.104 106.832 1.00 79.10 259 ASN D O 1
ATOM 10246 N N . LYS E 5 260 ? 102.237 127.168 108.657 1.00 83.05 260 LYS D N 1
ATOM 10247 C CA . LYS E 5 260 ? 102.775 126.007 107.954 1.00 83.05 260 LYS D CA 1
ATOM 10248 C C . LYS E 5 260 ? 101.861 124.791 108.032 1.00 83.05 260 LYS D C 1
ATOM 10249 O O . LYS E 5 260 ? 101.694 124.085 107.033 1.00 83.05 260 LYS D O 1
ATOM 10255 N N . GLU E 5 261 ? 101.271 124.521 109.200 1.00 90.59 261 GLU D N 1
ATOM 10256 C CA . GLU E 5 261 ? 100.509 123.293 109.407 1.00 90.59 261 GLU D CA 1
ATOM 10257 C C . GLU E 5 261 ? 99.114 123.345 108.785 1.00 90.59 261 GLU D C 1
ATOM 10258 O O . GLU E 5 261 ? 98.449 122.309 108.693 1.00 90.59 261 GLU D O 1
ATOM 10264 N N . LEU E 5 262 ? 98.657 124.508 108.322 1.00 97.88 262 LEU D N 1
ATOM 10265 C CA . LEU E 5 262 ? 97.319 124.626 107.755 1.00 97.88 262 LEU D CA 1
ATOM 10266 C C . LEU E 5 262 ? 97.330 124.682 106.230 1.00 97.88 262 LEU D C 1
ATOM 10267 O O . LEU E 5 262 ? 96.384 125.197 105.626 1.00 97.88 262 LEU D O 1
ATOM 10272 N N . LEU E 5 263 ? 98.383 124.165 105.594 1.00 102.46 263 LEU D N 1
ATOM 10273 C CA . LEU E 5 263 ? 98.470 124.122 104.138 1.00 102.46 263 LEU D CA 1
ATOM 10274 C C . LEU E 5 263 ? 98.494 122.718 103.553 1.00 102.46 263 LEU D C 1
ATOM 10275 O O . LEU E 5 263 ? 98.286 122.572 102.347 1.00 102.46 263 LEU D O 1
ATOM 10280 N N . ARG E 5 264 ? 98.772 121.686 104.353 1.00 105.77 264 ARG D N 1
ATOM 10281 C CA . ARG E 5 264 ? 98.572 120.322 103.875 1.00 105.77 264 ARG D CA 1
ATOM 10282 C C . ARG E 5 264 ? 97.170 119.798 104.166 1.00 105.77 264 ARG D C 1
ATOM 10283 O O . ARG E 5 264 ? 96.810 118.728 103.660 1.00 105.77 264 ARG D O 1
ATOM 10291 N N . VAL E 5 265 ? 96.372 120.528 104.952 1.00 106.77 265 VAL D N 1
ATOM 10292 C CA . VAL E 5 265 ? 94.983 120.145 105.189 1.00 106.77 265 VAL D CA 1
ATOM 10293 C C . VAL E 5 265 ? 94.074 120.588 104.043 1.00 106.77 265 VAL D C 1
ATOM 10294 O O . VAL E 5 265 ? 93.002 120.001 103.841 1.00 106.77 265 VAL D O 1
ATOM 10298 N N . THR E 5 266 ? 94.488 121.581 103.254 1.00 107.67 266 THR D N 1
ATOM 10299 C CA . THR E 5 266 ? 93.707 122.012 102.105 1.00 107.67 266 THR D CA 1
ATOM 10300 C C . THR E 5 266 ? 94.018 121.208 100.850 1.00 107.67 266 THR D C 1
ATOM 10301 O O . THR E 5 266 ? 93.389 121.437 99.811 1.00 107.67 266 THR D O 1
ATOM 10305 N N . GLU E 5 267 ? 94.978 120.281 100.925 1.00 108.33 267 GLU D N 1
ATOM 10306 C CA . GLU E 5 267 ? 95.330 119.423 99.796 1.00 108.33 267 GLU D CA 1
ATOM 10307 C C . GLU E 5 267 ? 94.208 118.456 99.422 1.00 108.33 267 GLU D C 1
ATOM 10308 O O . GLU E 5 267 ? 94.186 117.946 98.296 1.00 108.33 267 GLU D O 1
ATOM 10314 N N . TYR E 5 268 ? 93.270 118.201 100.333 1.00 110.11 268 TYR D N 1
ATOM 10315 C CA . TYR E 5 268 ? 92.139 117.336 100.034 1.00 110.11 268 TYR D CA 1
ATOM 10316 C C . TYR E 5 268 ? 91.048 118.048 99.238 1.00 110.11 268 TYR D C 1
ATOM 10317 O O . TYR E 5 268 ? 90.252 117.378 98.570 1.00 110.11 268 TYR D O 1
ATOM 10326 N N . PHE E 5 269 ? 91.002 119.384 99.280 1.00 105.64 269 PHE D N 1
ATOM 10327 C CA . PHE E 5 269 ? 89.896 120.112 98.664 1.00 105.64 269 PHE D CA 1
ATOM 10328 C C . PHE E 5 269 ? 89.967 120.134 97.141 1.00 105.64 269 PHE D C 1
ATOM 10329 O O . PHE E 5 269 ? 88.922 120.205 96.484 1.00 105.64 269 PHE D O 1
ATOM 10337 N N . ASN E 5 270 ? 91.163 120.082 96.556 1.00 97.94 270 ASN D N 1
ATOM 10338 C CA . ASN E 5 270 ? 91.271 120.295 95.118 1.00 97.94 270 ASN D CA 1
ATOM 10339 C C . ASN E 5 270 ? 91.377 119.013 94.302 1.00 97.94 270 ASN D C 1
ATOM 10340 O O . ASN E 5 270 ? 91.153 119.062 93.090 1.00 97.94 270 ASN D O 1
ATOM 10345 N N . ARG E 5 271 ? 91.690 117.872 94.926 1.00 92.46 271 ARG D N 1
ATOM 10346 C CA . ARG E 5 271 ? 91.917 116.647 94.160 1.00 92.46 271 ARG D CA 1
ATOM 10347 C C . ARG E 5 271 ? 90.618 116.075 93.601 1.00 92.46 271 ARG D C 1
ATOM 10348 O O . ARG E 5 271 ? 90.593 115.576 92.467 1.00 92.46 271 ARG D O 1
ATOM 10356 N N . LYS E 5 272 ? 89.528 116.153 94.370 1.00 89.02 272 LYS D N 1
ATOM 10357 C CA . LYS E 5 272 ? 88.244 115.647 93.892 1.00 89.02 272 LYS D CA 1
ATOM 10358 C C . LYS E 5 272 ? 87.703 116.505 92.755 1.00 89.02 272 LYS D C 1
ATOM 10359 O O . LYS E 5 272 ? 87.142 115.980 91.785 1.00 89.02 272 LYS D O 1
ATOM 10365 N N . SER E 5 273 ? 87.892 117.824 92.842 1.00 86.44 273 SER D N 1
ATOM 10366 C CA . SER E 5 273 ? 87.502 118.706 91.747 1.00 86.44 273 SER D CA 1
ATOM 10367 C C . SER E 5 273 ? 88.401 118.507 90.532 1.00 86.44 273 SER D C 1
ATOM 10368 O O . SER E 5 273 ? 87.927 118.558 89.390 1.00 86.44 273 SER D O 1
ATOM 10371 N N . GLN E 5 274 ? 89.695 118.247 90.762 1.00 84.98 274 GLN D N 1
ATOM 10372 C CA . GLN E 5 274 ? 90.631 117.982 89.675 1.00 84.98 274 GLN D CA 1
ATOM 10373 C C . GLN E 5 274 ? 90.309 116.679 88.957 1.00 84.98 274 GLN D C 1
ATOM 10374 O O . GLN E 5 274 ? 90.560 116.557 87.752 1.00 84.98 274 GLN D O 1
ATOM 10380 N N . LEU E 5 275 ? 89.747 115.705 89.670 1.00 85.29 275 LEU D N 1
ATOM 10381 C CA . LEU E 5 275 ? 89.352 114.456 89.034 1.00 85.29 275 LEU D CA 1
ATOM 10382 C C . LEU E 5 275 ? 87.985 114.562 88.363 1.00 85.29 275 LEU D C 1
ATOM 10383 O O . LEU E 5 275 ? 87.773 113.963 87.303 1.00 85.29 275 LEU D O 1
ATOM 10388 N N . ILE E 5 276 ? 87.053 115.323 88.942 1.00 83.34 276 ILE D N 1
ATOM 10389 C CA . ILE E 5 276 ? 85.719 115.401 88.353 1.00 83.34 276 ILE D CA 1
ATOM 10390 C C . ILE E 5 276 ? 85.667 116.393 87.189 1.00 83.34 276 ILE D C 1
ATOM 10391 O O . ILE E 5 276 ? 84.776 116.289 86.337 1.00 83.34 276 ILE D O 1
ATOM 10396 N N . ALA E 5 277 ? 86.619 117.328 87.097 1.00 80.99 277 ALA D N 1
ATOM 10397 C CA . ALA E 5 277 ? 86.618 118.289 86.001 1.00 80.99 277 ALA D CA 1
ATOM 10398 C C . ALA E 5 277 ? 87.238 117.744 84.721 1.00 80.99 277 ALA D C 1
ATOM 10399 O O . ALA E 5 277 ? 87.250 118.454 83.711 1.00 80.99 277 ALA D O 1
ATOM 10401 N N . GLN E 5 278 ? 87.760 116.517 84.735 1.00 81.51 278 GLN D N 1
ATOM 10402 C CA . GLN E 5 278 ? 88.375 115.945 83.543 1.00 81.51 278 GLN D CA 1
ATOM 10403 C C . GLN E 5 278 ? 87.363 115.403 82.541 1.00 81.51 278 GLN D C 1
ATOM 10404 O O . GLN E 5 278 ? 87.777 114.924 81.479 1.00 81.51 278 GLN D O 1
ATOM 10410 N N . TYR E 5 279 ? 86.062 115.443 82.852 1.00 84.52 279 TYR D N 1
ATOM 10411 C CA . TYR E 5 279 ? 85.055 114.965 81.907 1.00 84.52 279 TYR D CA 1
ATOM 10412 C C . TYR E 5 279 ? 84.952 115.892 80.702 1.00 84.52 279 TYR D C 1
ATOM 10413 O O . TYR E 5 279 ? 84.840 115.434 79.559 1.00 84.52 279 TYR D O 1
ATOM 10422 N N . VAL E 5 280 ? 84.972 117.205 80.941 1.00 78.89 280 VAL D N 1
ATOM 10423 C CA . VAL E 5 280 ? 85.171 118.145 79.846 1.00 78.89 280 VAL D CA 1
ATOM 10424 C C . VAL E 5 280 ? 86.617 118.002 79.372 1.00 78.89 280 VAL D C 1
ATOM 10425 O O . VAL E 5 280 ? 87.506 117.588 80.130 1.00 78.89 280 VAL D O 1
ATOM 10429 N N . GLN E 5 281 ? 86.857 118.300 78.103 1.00 77.06 281 GLN D N 1
ATOM 10430 C CA . GLN E 5 281 ? 88.039 117.774 77.436 1.00 77.06 281 GLN D CA 1
ATOM 10431 C C . GLN E 5 281 ? 88.511 118.843 76.448 1.00 77.06 281 GLN D C 1
ATOM 10432 O O . GLN E 5 281 ? 88.215 120.029 76.636 1.00 77.06 281 GLN D O 1
ATOM 10438 N N . ARG E 5 282 ? 89.285 118.417 75.436 1.00 79.18 282 ARG D N 1
ATOM 10439 C CA . ARG E 5 282 ? 90.077 119.246 74.521 1.00 79.18 282 ARG D CA 1
ATOM 10440 C C . ARG E 5 282 ? 89.326 120.443 73.943 1.00 79.18 282 ARG D C 1
ATOM 10441 O O . ARG E 5 282 ? 88.113 120.399 73.720 1.00 79.18 282 ARG D O 1
ATOM 10449 N N . LEU E 5 283 ? 90.070 121.527 73.732 1.00 75.94 283 LEU D N 1
ATOM 10450 C CA . LEU E 5 283 ? 89.535 122.800 73.265 1.00 75.94 283 LEU D CA 1
ATOM 10451 C C . LEU E 5 283 ? 90.110 123.082 71.883 1.00 75.94 283 LEU D C 1
ATOM 10452 O O . LEU E 5 283 ? 91.316 123.311 71.742 1.00 75.94 283 LEU D O 1
ATOM 10457 N N . HIS E 5 284 ? 89.250 123.064 70.866 1.00 80.77 284 HIS D N 1
ATOM 10458 C CA . HIS E 5 284 ? 89.668 123.333 69.501 1.00 80.77 284 HIS D CA 1
ATOM 10459 C C . HIS E 5 284 ? 89.240 124.734 69.095 1.00 80.77 284 HIS D C 1
ATOM 10460 O O . HIS E 5 284 ? 88.114 125.143 69.409 1.00 80.77 284 HIS D O 1
ATOM 10467 N N . PRO E 5 285 ? 90.099 125.498 68.421 1.00 81.30 285 PRO D N 1
ATOM 10468 C CA . PRO E 5 285 ? 89.751 126.882 68.082 1.00 81.30 285 PRO D CA 1
ATOM 10469 C C . PRO E 5 285 ? 88.742 126.949 66.944 1.00 81.30 285 PRO D C 1
ATOM 10470 O O . PRO E 5 285 ? 88.505 125.985 66.213 1.00 81.30 285 PRO D O 1
ATOM 10474 N N . GLY E 5 286 ? 88.145 128.130 66.802 1.00 79.67 286 GLY D N 1
ATOM 10475 C CA . GLY E 5 286 ? 87.129 128.356 65.795 1.00 79.67 286 GLY D CA 1
ATOM 10476 C C . GLY E 5 286 ? 85.932 129.112 66.333 1.00 79.67 286 GLY D C 1
ATOM 10477 O O . GLY E 5 286 ? 86.052 129.879 67.292 1.00 79.67 286 GLY D O 1
ATOM 10478 N N . ASP E 5 287 ? 84.769 128.906 65.721 1.00 81.39 287 ASP D N 1
ATOM 10479 C CA . ASP E 5 287 ? 83.540 129.554 66.167 1.00 81.39 287 ASP D CA 1
ATOM 10480 C C . ASP E 5 287 ? 82.394 128.617 65.819 1.00 81.39 287 ASP D C 1
ATOM 10481 O O . ASP E 5 287 ? 82.230 128.246 64.654 1.00 81.39 287 ASP D O 1
ATOM 10486 N N . CYS E 5 288 ? 81.609 128.236 66.827 1.00 82.42 288 CYS D N 1
ATOM 10487 C CA . CYS E 5 288 ? 80.541 127.263 66.635 1.00 82.42 288 CYS D CA 1
ATOM 10488 C C . CYS E 5 288 ? 79.328 127.837 65.913 1.00 82.42 288 CYS D C 1
ATOM 10489 O O . CYS E 5 288 ? 78.518 127.055 65.396 1.00 82.42 288 CYS D O 1
ATOM 10492 N N . LYS E 5 289 ? 79.199 129.171 65.874 1.00 84.53 289 LYS D N 1
ATOM 10493 C CA . LYS E 5 289 ? 78.096 129.902 65.233 1.00 84.53 289 LYS D CA 1
ATOM 10494 C C . LYS E 5 289 ? 76.738 129.463 65.785 1.00 84.53 289 LYS D C 1
ATOM 10495 O O . LYS E 5 289 ? 75.845 129.029 65.055 1.00 84.53 289 LYS D O 1
ATOM 10501 N N . THR E 5 290 ? 76.601 129.581 67.101 1.00 85.07 290 THR D N 1
ATOM 10502 C CA . THR E 5 290 ? 75.381 129.210 67.799 1.00 85.07 290 THR D CA 1
ATOM 10503 C C . THR E 5 290 ? 74.654 130.460 68.275 1.00 85.07 290 THR D C 1
ATOM 10504 O O . THR E 5 290 ? 75.273 131.391 68.797 1.00 85.07 290 THR D O 1
ATOM 10508 N N . THR E 5 291 ? 73.338 130.475 68.087 1.00 85.84 291 THR D N 1
ATOM 10509 C CA . THR E 5 291 ? 72.502 131.579 68.560 1.00 85.84 291 THR D CA 1
ATOM 10510 C C . THR E 5 291 ? 71.941 131.294 69.950 1.00 85.84 291 THR D C 1
ATOM 10511 O O . THR E 5 291 ? 70.742 131.407 70.198 1.00 85.84 291 THR D O 1
ATOM 10515 N N . ILE E 5 292 ? 72.824 130.919 70.875 1.00 83.32 292 ILE D N 1
ATOM 10516 C CA . ILE E 5 292 ? 72.465 130.628 72.260 1.00 83.32 292 ILE D CA 1
ATOM 10517 C C . ILE E 5 292 ? 73.400 131.470 73.118 1.00 83.32 292 ILE D C 1
ATOM 10518 O O . ILE E 5 292 ? 74.580 131.136 73.277 1.00 83.32 292 ILE D O 1
ATOM 10523 N N . LEU E 5 293 ? 72.886 132.572 73.660 1.00 79.41 293 LEU D N 1
ATOM 10524 C CA . LEU E 5 293 ? 73.681 133.503 74.451 1.00 79.41 293 LEU D CA 1
ATOM 10525 C C . LEU E 5 293 ? 72.960 133.761 75.765 1.00 79.41 293 LEU D C 1
ATOM 10526 O O . LEU E 5 293 ? 71.808 134.209 75.765 1.00 79.41 293 LEU D O 1
ATOM 10531 N N . ALA E 5 294 ? 73.633 133.485 76.876 1.00 78.25 294 ALA D N 1
ATOM 10532 C CA . ALA E 5 294 ? 73.044 133.655 78.194 1.00 78.25 294 ALA D CA 1
ATOM 10533 C C . ALA E 5 294 ? 73.291 135.063 78.719 1.00 78.25 294 ALA D C 1
ATOM 10534 O O . ALA E 5 294 ? 74.340 135.665 78.476 1.00 78.25 294 ALA D O 1
ATOM 10536 N N . GLU E 5 295 ? 72.307 135.584 79.446 1.00 78.13 295 GLU D N 1
ATOM 10537 C CA . GLU E 5 295 ? 72.414 136.895 80.066 1.00 78.13 295 GLU D CA 1
ATOM 10538 C C . GLU E 5 295 ? 73.049 136.770 81.444 1.00 78.13 295 GLU D C 1
ATOM 10539 O O . GLU E 5 295 ? 72.762 135.830 82.191 1.00 78.13 295 GLU D O 1
ATOM 10545 N N . TYR E 5 296 ? 73.917 137.727 81.777 1.00 78.59 296 TYR D N 1
ATOM 10546 C CA . TYR E 5 296 ? 74.640 137.708 83.037 1.00 78.59 296 TYR D CA 1
ATOM 10547 C C . TYR E 5 296 ? 74.676 139.121 83.610 1.00 78.59 296 TYR D C 1
ATOM 10548 O O . TYR E 5 296 ? 75.081 140.063 82.904 1.00 78.59 296 TYR D O 1
ATOM 10557 N N . PRO E 5 297 ? 74.256 139.309 84.861 1.00 82.36 297 PRO D N 1
ATOM 10558 C CA . PRO E 5 297 ? 74.359 140.637 85.476 1.00 82.36 297 PRO D CA 1
ATOM 10559 C C . PRO E 5 297 ? 75.802 140.971 85.819 1.00 82.36 297 PRO D C 1
ATOM 10560 O O . PRO E 5 297 ? 76.544 140.141 86.348 1.00 82.36 297 PRO D O 1
ATOM 10564 N N . VAL E 5 298 ? 76.198 142.200 85.507 1.00 82.17 298 VAL D N 1
ATOM 10565 C CA . VAL E 5 298 ? 77.563 142.665 85.727 1.00 82.17 298 VAL D CA 1
ATOM 10566 C C . VAL E 5 298 ? 77.608 143.419 87.048 1.00 82.17 298 VAL D C 1
ATOM 10567 O O . VAL E 5 298 ? 76.714 144.216 87.353 1.00 82.17 298 VAL D O 1
ATOM 10571 N N . THR E 5 299 ? 78.638 143.146 87.846 1.00 81.29 299 THR D N 1
ATOM 10572 C CA . THR E 5 299 ? 78.884 143.809 89.116 1.00 81.29 299 THR D CA 1
ATOM 10573 C C . THR E 5 299 ? 80.329 144.312 89.077 1.00 81.29 299 THR D C 1
ATOM 10574 O O . THR E 5 299 ? 81.119 143.901 88.223 1.00 81.29 299 THR D O 1
ATOM 10578 N N . LYS E 5 300 ? 80.677 145.226 89.992 1.00 80.99 300 LYS D N 1
ATOM 10579 C CA . LYS E 5 300 ? 82.016 145.812 90.009 1.00 80.99 300 LYS D CA 1
ATOM 10580 C C . LYS E 5 300 ? 83.081 144.791 90.397 1.00 80.99 300 LYS D C 1
ATOM 10581 O O . LYS E 5 300 ? 84.217 144.869 89.914 1.00 80.99 300 LYS D O 1
ATOM 10587 N N . LEU E 5 301 ? 82.731 143.807 91.225 1.00 79.49 301 LEU D N 1
ATOM 10588 C CA . LEU E 5 301 ? 83.698 142.813 91.670 1.00 79.49 301 LEU D CA 1
ATOM 10589 C C . LEU E 5 301 ? 83.867 141.657 90.693 1.00 79.49 301 LEU D C 1
ATOM 10590 O O . LEU E 5 301 ? 84.862 140.930 90.789 1.00 79.49 301 LEU D O 1
ATOM 10595 N N . THR E 5 302 ? 82.935 141.472 89.758 1.00 76.37 302 THR D N 1
ATOM 10596 C CA . THR E 5 302 ? 83.051 140.439 88.737 1.00 76.37 302 THR D CA 1
ATOM 10597 C C . THR E 5 302 ? 83.392 141.013 87.367 1.00 76.37 302 THR D C 1
ATOM 10598 O O . THR E 5 302 ? 83.371 140.280 86.370 1.00 76.37 302 THR D O 1
ATOM 10602 N N . LEU E 5 303 ? 83.715 142.308 87.299 1.00 74.06 303 LEU D N 1
ATOM 10603 C CA . LEU E 5 303 ? 84.173 142.903 86.048 1.00 74.06 303 LEU D CA 1
ATOM 10604 C C . LEU E 5 303 ? 85.551 142.383 85.657 1.00 74.06 303 LEU D C 1
ATOM 10605 O O . LEU E 5 303 ? 85.834 142.205 84.466 1.00 74.06 303 LEU D O 1
ATOM 10610 N N . LYS E 5 304 ? 86.409 142.116 86.643 1.00 71.21 304 LYS D N 1
ATOM 10611 C CA . LYS E 5 304 ? 87.725 141.560 86.355 1.00 71.21 304 LYS D CA 1
ATOM 10612 C C . LYS E 5 304 ? 87.656 140.091 85.957 1.00 71.21 304 LYS D C 1
ATOM 10613 O O . LYS E 5 304 ? 88.599 139.586 85.340 1.00 71.21 304 LYS D O 1
ATOM 10619 N N . ALA E 5 305 ? 86.565 139.399 86.291 1.00 65.29 305 ALA D N 1
ATOM 10620 C CA . ALA E 5 305 ? 86.361 138.035 85.824 1.00 65.29 305 ALA D CA 1
ATOM 10621 C C . ALA E 5 305 ? 85.853 137.980 84.391 1.00 65.29 305 ALA D C 1
ATOM 10622 O O . ALA E 5 305 ? 85.937 136.921 83.760 1.00 65.29 305 ALA D O 1
ATOM 10624 N N . PHE E 5 306 ? 85.338 139.092 83.864 1.00 67.99 306 PHE D N 1
ATOM 10625 C CA . PHE E 5 306 ? 84.953 139.212 82.464 1.00 67.99 306 PHE D CA 1
ATOM 10626 C C . PHE E 5 306 ? 86.050 139.867 81.631 1.00 67.99 306 PHE D C 1
ATOM 10627 O O . PHE E 5 306 ? 85.753 140.620 80.696 1.00 67.99 306 PHE D O 1
ATOM 10635 N N . LYS E 5 307 ? 87.316 139.605 81.970 1.00 64.31 307 LYS D N 1
ATOM 10636 C CA . LYS E 5 307 ? 88.428 140.278 81.304 1.00 64.31 307 LYS D CA 1
ATOM 10637 C C . LYS E 5 307 ? 88.616 139.769 79.880 1.00 64.31 307 LYS D C 1
ATOM 10638 O O . LYS E 5 307 ? 88.942 140.547 78.976 1.00 64.31 307 LYS D O 1
ATOM 10644 N N . GLY E 5 308 ? 88.429 138.471 79.660 1.00 60.88 308 GLY D N 1
ATOM 10645 C CA . GLY E 5 308 ? 88.397 137.963 78.304 1.00 60.88 308 GLY D CA 1
ATOM 10646 C C . GLY E 5 308 ? 87.101 137.246 77.996 1.00 60.88 308 GLY D C 1
ATOM 10647 O O . GLY E 5 308 ? 86.878 136.126 78.462 1.00 60.88 308 GLY D O 1
ATOM 10648 N N . LYS E 5 309 ? 86.256 137.875 77.180 1.00 63.87 309 LYS D N 1
ATOM 10649 C CA . LYS E 5 309 ? 84.951 137.344 76.808 1.00 63.87 309 LYS D CA 1
ATOM 10650 C C . LYS E 5 309 ? 84.634 137.824 75.398 1.00 63.87 309 LYS D C 1
ATOM 10651 O O . LYS E 5 309 ? 85.420 138.543 74.775 1.00 63.87 309 LYS D O 1
ATOM 10657 N N . TYR E 5 310 ? 83.472 137.422 74.891 1.00 70.73 310 TYR D N 1
ATOM 10658 C CA . TYR E 5 310 ? 83.018 137.825 73.560 1.00 70.73 310 TYR D CA 1
ATOM 10659 C C . TYR E 5 310 ? 81.684 138.558 73.695 1.00 70.73 310 TYR D C 1
ATOM 10660 O O . TYR E 5 310 ? 80.618 137.940 73.739 1.00 70.73 310 TYR D O 1
ATOM 10669 N N . TYR E 5 311 ? 81.771 139.884 73.773 1.00 81.17 311 TYR D N 1
ATOM 10670 C CA . TYR E 5 311 ? 80.602 140.753 73.804 1.00 81.17 311 TYR D CA 1
ATOM 10671 C C . TYR E 5 311 ? 79.836 140.669 72.486 1.00 81.17 311 TYR D C 1
ATOM 10672 O O . TYR E 5 311 ? 80.412 140.442 71.419 1.00 81.17 311 TYR D O 1
ATOM 10681 N N . GLN E 5 312 ? 78.519 140.846 72.569 1.00 85.93 312 GLN D N 1
ATOM 10682 C CA . GLN E 5 312 ? 77.652 140.947 71.398 1.00 85.93 312 GLN D CA 1
ATOM 10683 C C . GLN E 5 312 ? 76.928 142.285 71.477 1.00 85.93 312 GLN D C 1
ATOM 10684 O O . GLN E 5 312 ? 76.062 142.474 72.339 1.00 85.93 312 GLN D O 1
ATOM 10690 N N . LYS E 5 313 ? 77.280 143.212 70.587 1.00 92.14 313 LYS D N 1
ATOM 10691 C CA . LYS E 5 313 ? 76.664 144.538 70.566 1.00 92.14 313 LYS D CA 1
ATOM 10692 C C . LYS E 5 313 ? 76.294 144.893 69.131 1.00 92.14 313 LYS D C 1
ATOM 10693 O O . LYS E 5 313 ? 77.178 145.112 68.294 1.00 92.14 313 LYS D O 1
ATOM 10699 N N . GLU E 5 314 ? 74.981 144.930 68.863 1.00 95.50 314 GLU D N 1
ATOM 10700 C CA . GLU E 5 314 ? 74.391 145.357 67.584 1.00 95.50 314 GLU D CA 1
ATOM 10701 C C . GLU E 5 314 ? 74.882 144.501 66.414 1.00 95.50 314 GLU D C 1
ATOM 10702 O O . GLU E 5 314 ? 75.085 144.996 65.302 1.00 95.50 314 GLU D O 1
ATOM 10708 N N . ASP E 5 315 ? 75.047 143.202 66.682 1.00 95.74 315 ASP D N 1
ATOM 10709 C CA . ASP E 5 315 ? 75.538 142.186 65.736 1.00 95.74 315 ASP D CA 1
ATOM 10710 C C . ASP E 5 315 ? 76.856 142.552 65.055 1.00 95.74 315 ASP D C 1
ATOM 10711 O O . ASP E 5 315 ? 76.868 142.960 63.893 1.00 95.74 315 ASP D O 1
ATOM 10716 N N . TRP E 5 320 ? 86.194 143.956 71.345 1.00 75.58 320 TRP D N 1
ATOM 10717 C CA . TRP E 5 320 ? 85.503 144.017 72.627 1.00 75.58 320 TRP D CA 1
ATOM 10718 C C . TRP E 5 320 ? 86.147 143.085 73.652 1.00 75.58 320 TRP D C 1
ATOM 10719 O O . TRP E 5 320 ? 85.457 142.470 74.467 1.00 75.58 320 TRP D O 1
ATOM 10730 N N . ILE E 5 321 ? 87.475 142.990 73.612 1.00 71.99 321 ILE D N 1
ATOM 10731 C CA . ILE E 5 321 ? 88.202 142.080 74.490 1.00 71.99 321 ILE D CA 1
ATOM 10732 C C . ILE E 5 321 ? 89.041 142.853 75.507 1.00 71.99 321 ILE D C 1
ATOM 10733 O O . ILE E 5 321 ? 90.260 143.007 75.360 1.00 71.99 321 ILE D O 1
ATOM 10738 N N . ARG E 5 322 ? 88.403 143.271 76.599 1.00 71.23 322 ARG D N 1
ATOM 10739 C CA . ARG E 5 322 ? 89.034 144.133 77.589 1.00 71.23 322 ARG D CA 1
ATOM 10740 C C . ARG E 5 322 ? 88.431 143.832 78.953 1.00 71.23 322 ARG D C 1
ATOM 10741 O O . ARG E 5 322 ? 87.472 143.068 79.079 1.00 71.23 322 ARG D O 1
ATOM 10749 N N . GLY E 5 323 ? 89.002 144.459 79.979 1.00 78.23 323 GLY D N 1
ATOM 10750 C CA . GLY E 5 323 ? 88.485 144.340 81.327 1.00 78.23 323 GLY D CA 1
ATOM 10751 C C . GLY E 5 323 ? 88.566 145.643 82.096 1.00 78.23 323 GLY D C 1
ATOM 10752 O O . GLY E 5 323 ? 88.620 145.644 83.329 1.00 78.23 323 GLY D O 1
ATOM 10753 N N . ASN E 5 324 ? 88.574 146.765 81.373 1.00 86.01 324 ASN D N 1
ATOM 10754 C CA . ASN E 5 324 ? 88.735 148.083 81.976 1.00 86.01 324 ASN D CA 1
ATOM 10755 C C . ASN E 5 324 ? 87.533 148.985 81.722 1.00 86.01 324 ASN D C 1
ATOM 10756 O O . ASN E 5 324 ? 87.636 150.207 81.876 1.00 86.01 324 ASN D O 1
ATOM 10761 N N . GLU E 5 325 ? 86.397 148.414 81.328 1.00 88.20 325 GLU D N 1
ATOM 10762 C CA . GLU E 5 325 ? 85.195 149.203 81.082 1.00 88.20 325 GLU D CA 1
ATOM 10763 C C . GLU E 5 325 ? 84.584 149.622 82.414 1.00 88.20 325 GLU D C 1
ATOM 10764 O O . GLU E 5 325 ? 83.995 148.798 83.121 1.00 88.20 325 GLU D O 1
ATOM 10770 N N . THR E 5 326 ? 84.733 150.904 82.759 1.00 94.68 326 THR D N 1
ATOM 10771 C CA . THR E 5 326 ? 84.141 151.424 83.987 1.00 94.68 326 THR D CA 1
ATOM 10772 C C . THR E 5 326 ? 82.619 151.466 83.889 1.00 94.68 326 THR D C 1
ATOM 10773 O O . THR E 5 326 ? 81.922 151.146 84.860 1.00 94.68 326 THR D O 1
ATOM 10777 N N . HIS E 5 327 ? 82.088 151.784 82.711 1.00 91.95 327 HIS D N 1
ATOM 10778 C CA . HIS E 5 327 ? 80.652 151.740 82.467 1.00 91.95 327 HIS D CA 1
ATOM 10779 C C . HIS E 5 327 ? 80.213 150.289 82.261 1.00 91.95 327 HIS D C 1
ATOM 10780 O O . HIS E 5 327 ? 81.017 149.357 82.366 1.00 91.95 327 HIS D O 1
ATOM 10787 N N . LEU E 5 328 ? 78.918 150.105 81.951 1.00 88.94 328 LEU D N 1
ATOM 10788 C CA . LEU E 5 328 ? 78.259 148.793 81.830 1.00 88.94 328 LEU D CA 1
ATOM 10789 C C . LEU E 5 328 ? 78.418 147.973 83.109 1.00 88.94 328 LEU D C 1
ATOM 10790 O O . LEU E 5 328 ? 78.623 146.758 83.071 1.00 88.94 328 LEU D O 1
ATOM 10795 N N . ILE E 5 329 ? 78.315 148.650 84.255 1.00 88.44 329 ILE D N 1
ATOM 10796 C CA . ILE E 5 329 ? 78.649 148.057 85.546 1.00 88.44 329 ILE D CA 1
ATOM 10797 C C . ILE E 5 329 ? 77.411 147.643 86.338 1.00 88.44 329 ILE D C 1
ATOM 10798 O O . ILE E 5 329 ? 77.545 146.957 87.365 1.00 88.44 329 ILE D O 1
ATOM 10803 N N . GLY E 5 330 ? 76.216 148.014 85.888 1.00 87.92 330 GLY D N 1
ATOM 10804 C CA . GLY E 5 330 ? 74.993 147.606 86.552 1.00 87.92 330 GLY D CA 1
ATOM 10805 C C . GLY E 5 330 ? 73.983 147.041 85.576 1.00 87.92 330 GLY D C 1
ATOM 10806 O O . GLY E 5 330 ? 72.877 146.649 85.960 1.00 87.92 330 GLY D O 1
ATOM 10807 N N . THR E 5 331 ? 74.362 146.999 84.302 1.00 85.90 331 THR D N 1
ATOM 10808 C CA . THR E 5 331 ? 73.486 146.535 83.237 1.00 85.90 331 THR D CA 1
ATOM 10809 C C . THR E 5 331 ? 73.675 145.037 83.030 1.00 85.90 331 THR D C 1
ATOM 10810 O O . THR E 5 331 ? 74.809 144.555 82.938 1.00 85.90 331 THR D O 1
ATOM 10814 N N . LYS E 5 332 ? 72.564 144.303 82.967 1.00 83.55 332 LYS D N 1
ATOM 10815 C CA . LYS E 5 332 ? 72.606 142.896 82.600 1.00 83.55 332 LYS D CA 1
ATOM 10816 C C . LYS E 5 332 ? 72.948 142.772 81.121 1.00 83.55 332 LYS D C 1
ATOM 10817 O O . LYS E 5 332 ? 72.379 143.474 80.279 1.00 83.55 332 LYS D O 1
ATOM 10823 N N . GLN E 5 333 ? 73.884 141.880 80.804 1.00 80.68 333 GLN D N 1
ATOM 10824 C CA . GLN E 5 333 ? 74.475 141.838 79.474 1.00 80.68 333 GLN D CA 1
ATOM 10825 C C . GLN E 5 333 ? 74.382 140.444 78.873 1.00 80.68 333 GLN D C 1
ATOM 10826 O O . GLN E 5 333 ? 74.557 139.439 79.569 1.00 80.68 333 GLN D O 1
ATOM 10832 N N . LYS E 5 334 ? 74.111 140.400 77.569 1.00 78.60 334 LYS D N 1
ATOM 10833 C CA . LYS E 5 334 ? 73.996 139.163 76.806 1.00 78.60 334 LYS D CA 1
ATOM 10834 C C . LYS E 5 334 ? 75.313 138.899 76.082 1.00 78.60 334 LYS D C 1
ATOM 10835 O O . LYS E 5 334 ? 75.671 139.627 75.150 1.00 78.60 334 LYS D O 1
ATOM 10841 N N . PHE E 5 335 ? 76.033 137.862 76.508 1.00 75.25 335 PHE D N 1
ATOM 10842 C CA . PHE E 5 335 ? 77.214 137.404 75.789 1.00 75.25 335 PHE D CA 1
ATOM 10843 C C . PHE E 5 335 ? 77.297 135.886 75.881 1.00 75.25 335 PHE D C 1
ATOM 10844 O O . PHE E 5 335 ? 76.667 135.259 76.735 1.00 75.25 335 PHE D O 1
ATOM 10852 N N . ARG E 5 336 ? 78.088 135.301 74.986 1.00 73.44 336 ARG D N 1
ATOM 10853 C CA . ARG E 5 336 ? 78.145 133.854 74.836 1.00 73.44 336 ARG D CA 1
ATOM 10854 C C . ARG E 5 336 ? 79.111 133.234 75.837 1.00 73.44 336 ARG D C 1
ATOM 10855 O O . ARG E 5 336 ? 80.130 133.826 76.202 1.00 73.44 336 ARG D O 1
ATOM 10863 N N . SER E 5 337 ? 78.777 132.021 76.275 1.00 71.31 337 SER D N 1
ATOM 10864 C CA . SER E 5 337 ? 79.583 131.275 77.230 1.00 71.31 337 SER D CA 1
ATOM 10865 C C . SER E 5 337 ? 79.670 129.826 76.767 1.00 71.31 337 SER D C 1
ATOM 10866 O O . SER E 5 337 ? 79.191 129.468 75.686 1.00 71.31 337 SER D O 1
ATOM 10869 N N . VAL E 5 338 ? 80.271 128.976 77.608 1.00 69.46 338 VAL D N 1
ATOM 10870 C CA . VAL E 5 338 ? 80.470 127.567 77.262 1.00 69.46 338 VAL D CA 1
ATOM 10871 C C . VAL E 5 338 ? 79.205 126.735 77.386 1.00 69.46 338 VAL D C 1
ATOM 10872 O O . VAL E 5 338 ? 79.233 125.538 77.073 1.00 69.46 338 VAL D O 1
ATOM 10876 N N . PHE E 5 339 ? 78.094 127.329 77.826 1.00 69.56 339 PHE D N 1
ATOM 10877 C CA . PHE E 5 339 ? 76.824 126.627 77.941 1.00 69.56 339 PHE D CA 1
ATOM 10878 C C . PHE E 5 339 ? 76.113 126.451 76.603 1.00 69.56 339 PHE D C 1
ATOM 10879 O O . PHE E 5 339 ? 75.035 125.848 76.571 1.00 69.56 339 PHE D O 1
ATOM 10887 N N . GLY E 5 340 ? 76.681 126.958 75.509 1.00 78.32 340 GLY D N 1
ATOM 10888 C CA . GLY E 5 340 ? 76.114 126.755 74.191 1.00 78.32 340 GLY D CA 1
ATOM 10889 C C . GLY E 5 340 ? 77.151 126.392 73.147 1.00 78.32 340 GLY D C 1
ATOM 10890 O O . GLY E 5 340 ? 78.103 127.142 72.903 1.00 78.32 340 GLY D O 1
ATOM 10891 N N . CYS E 5 341 ? 76.971 125.233 72.520 1.00 84.63 341 CYS D N 1
ATOM 10892 C CA . CYS E 5 341 ? 77.913 124.752 71.521 1.00 84.63 341 CYS D CA 1
ATOM 10893 C C . CYS E 5 341 ? 77.240 123.685 70.672 1.00 84.63 341 CYS D C 1
ATOM 10894 O O . CYS E 5 341 ? 76.398 122.926 71.158 1.00 84.63 341 CYS D O 1
ATOM 10897 N N . ASN E 5 342 ? 77.617 123.644 69.400 1.00 87.53 342 ASN D N 1
ATOM 10898 C CA . ASN E 5 342 ? 77.166 122.584 68.510 1.00 87.53 342 ASN D CA 1
ATOM 10899 C C . ASN E 5 342 ? 78.358 121.926 67.830 1.00 87.53 342 ASN D C 1
ATOM 10900 O O . ASN E 5 342 ? 79.441 121.847 68.411 1.00 87.53 342 ASN D O 1
ATOM 10905 N N . ILE E 5 349 ? 83.481 122.453 72.935 1.00 76.19 349 ILE D N 1
ATOM 10906 C CA . ILE E 5 349 ? 83.754 123.809 73.392 1.00 76.19 349 ILE D CA 1
ATOM 10907 C C . ILE E 5 349 ? 84.618 124.539 72.370 1.00 76.19 349 ILE D C 1
ATOM 10908 O O . ILE E 5 349 ? 85.680 124.053 71.982 1.00 76.19 349 ILE D O 1
ATOM 10913 N N . CYS E 5 350 ? 84.152 125.706 71.936 1.00 76.18 350 CYS D N 1
ATOM 10914 C CA . CYS E 5 350 ? 84.851 126.519 70.956 1.00 76.18 350 CYS D CA 1
ATOM 10915 C C . CYS E 5 350 ? 85.713 127.568 71.659 1.00 76.18 350 CYS D C 1
ATOM 10916 O O . CYS E 5 350 ? 85.669 127.735 72.880 1.00 76.18 350 CYS D O 1
ATOM 10919 N N . MET E 5 351 ? 86.508 128.291 70.865 1.00 69.49 351 MET D N 1
ATOM 10920 C CA . MET E 5 351 ? 87.391 129.313 71.418 1.00 69.49 351 MET D CA 1
ATOM 10921 C C . MET E 5 351 ? 86.650 130.611 71.706 1.00 69.49 351 MET D C 1
ATOM 10922 O O . MET E 5 351 ? 87.003 131.327 72.649 1.00 69.49 351 MET D O 1
ATOM 10927 N N . THR E 5 352 ? 85.626 130.928 70.912 1.00 71.61 352 THR D N 1
ATOM 10928 C CA . THR E 5 352 ? 84.867 132.153 71.140 1.00 71.61 352 THR D CA 1
ATOM 10929 C C . THR E 5 352 ? 83.968 132.027 72.363 1.00 71.61 352 THR D C 1
ATOM 10930 O O . THR E 5 352 ? 83.730 133.013 73.070 1.00 71.61 352 THR D O 1
ATOM 10934 N N . CYS E 5 353 ? 83.452 130.826 72.620 1.00 67.76 353 CYS D N 1
ATOM 10935 C CA . CYS E 5 353 ? 82.576 130.625 73.769 1.00 67.76 353 CYS D CA 1
ATOM 10936 C C . CYS E 5 353 ? 83.365 130.552 75.071 1.00 67.76 353 CYS D C 1
ATOM 10937 O O . CYS E 5 353 ? 82.916 131.069 76.099 1.00 67.76 353 CYS D O 1
ATOM 10940 N N . TYR E 5 354 ? 84.533 129.905 75.050 1.00 60.20 354 TYR D N 1
ATOM 10941 C CA . TYR E 5 354 ? 85.370 129.853 76.245 1.00 60.20 354 TYR D CA 1
ATOM 10942 C C . TYR E 5 354 ? 86.015 131.201 76.537 1.00 60.20 354 TYR D C 1
ATOM 10943 O O . TYR E 5 354 ? 86.277 131.524 77.702 1.00 60.20 354 TYR D O 1
ATOM 10952 N N . GLY E 5 355 ? 86.276 131.994 75.509 1.00 58.85 355 GLY D N 1
ATOM 10953 C CA . GLY E 5 355 ? 86.909 133.287 75.665 1.00 58.85 355 GLY D CA 1
ATOM 10954 C C . GLY E 5 355 ? 88.354 133.260 75.199 1.00 58.85 355 GLY D C 1
ATOM 10955 O O . GLY E 5 355 ? 88.863 132.261 74.688 1.00 58.85 355 GLY D O 1
ATOM 10956 N N . ARG E 5 356 ? 89.013 134.398 75.395 1.00 53.79 356 ARG D N 1
ATOM 10957 C CA . ARG E 5 356 ? 90.389 134.596 74.966 1.00 53.79 356 ARG D CA 1
ATOM 10958 C C . ARG E 5 356 ? 91.387 134.187 76.054 1.00 53.79 356 ARG D C 1
ATOM 10959 O O . ARG E 5 356 ? 92.603 134.309 75.866 1.00 53.79 356 ARG D O 1
ATOM 10967 N N . LEU E 5 357 ? 90.898 133.648 77.172 1.00 48.40 357 LEU D N 1
ATOM 10968 C CA . LEU E 5 357 ? 91.791 132.994 78.122 1.00 48.40 357 LEU D CA 1
ATOM 10969 C C . LEU E 5 357 ? 92.326 131.682 77.559 1.00 48.40 357 LEU D C 1
ATOM 10970 O O . LEU E 5 357 ? 93.432 131.258 77.912 1.00 48.40 357 LEU D O 1
ATOM 10975 N N . GLY E 5 358 ? 91.575 131.049 76.656 1.00 48.77 358 GLY D N 1
ATOM 10976 C CA . GLY E 5 358 ? 91.955 129.768 76.089 1.00 48.77 358 GLY D CA 1
ATOM 10977 C C . GLY E 5 358 ? 93.092 129.818 75.088 1.00 48.77 358 GLY D C 1
ATOM 10978 O O . GLY E 5 358 ? 93.601 128.756 74.713 1.00 48.77 358 GLY D O 1
ATOM 10979 N N . ILE E 5 359 ? 93.502 131.011 74.641 1.00 45.15 359 ILE D N 1
ATOM 10980 C CA . ILE E 5 359 ? 94.651 131.109 73.744 1.00 45.15 359 ILE D CA 1
ATOM 10981 C C . ILE E 5 359 ? 95.971 131.111 74.502 1.00 45.15 359 ILE D C 1
ATOM 10982 O O . ILE E 5 359 ? 97.036 131.002 73.874 1.00 45.15 359 ILE D O 1
ATOM 10987 N N . ASN E 5 360 ? 95.937 131.223 75.827 1.00 42.06 360 ASN D N 1
ATOM 10988 C CA . ASN E 5 360 ? 97.119 131.061 76.659 1.00 42.06 360 ASN D CA 1
ATOM 10989 C C . ASN E 5 360 ? 97.313 129.622 77.113 1.00 42.06 360 ASN D C 1
ATOM 10990 O O . ASN E 5 360 ? 98.297 129.328 77.800 1.00 42.06 360 ASN D O 1
ATOM 10995 N N . ILE E 5 361 ? 96.405 128.730 76.748 1.00 46.35 361 ILE D N 1
ATOM 10996 C CA . ILE E 5 361 ? 96.472 127.320 77.123 1.00 46.35 361 ILE D CA 1
ATOM 10997 C C . ILE E 5 361 ? 97.101 126.550 75.967 1.00 46.35 361 ILE D C 1
ATOM 10998 O O . ILE E 5 361 ? 96.729 126.790 74.809 1.00 46.35 361 ILE D O 1
ATOM 11003 N N . PRO E 5 362 ? 98.049 125.650 76.224 1.00 50.03 362 PRO D N 1
ATOM 11004 C CA . PRO E 5 362 ? 98.609 124.826 75.145 1.00 50.03 362 PRO D CA 1
ATOM 11005 C C . PRO E 5 362 ? 97.604 123.811 74.614 1.00 50.03 362 PRO D C 1
ATOM 11006 O O . PRO E 5 362 ? 96.482 123.668 75.105 1.00 50.03 362 PRO D O 1
ATOM 11010 N N . LYS E 5 363 ? 98.045 123.087 73.582 1.00 53.89 363 LYS D N 1
ATOM 11011 C CA . LYS E 5 363 ? 97.140 122.239 72.809 1.00 53.89 363 LYS D CA 1
ATOM 11012 C C . LYS E 5 363 ? 96.726 120.996 73.590 1.00 53.89 363 LYS D C 1
ATOM 11013 O O . LYS E 5 363 ? 95.533 120.683 73.689 1.00 53.89 363 LYS D O 1
ATOM 11019 N N . GLY E 5 364 ? 97.692 120.277 74.153 1.00 58.58 364 GLY D N 1
ATOM 11020 C CA . GLY E 5 364 ? 97.398 119.030 74.834 1.00 58.58 364 GLY D CA 1
ATOM 11021 C C . GLY E 5 364 ? 97.153 119.169 76.322 1.00 58.58 364 GLY D C 1
ATOM 11022 O O . GLY E 5 364 ? 97.651 118.361 77.112 1.00 58.58 364 GLY D O 1
ATOM 11023 N N . THR E 5 365 ? 96.388 120.181 76.721 1.00 59.50 365 THR D N 1
ATOM 11024 C CA . THR E 5 365 ? 96.098 120.441 78.125 1.00 59.50 365 THR D CA 1
ATOM 11025 C C . THR E 5 365 ? 94.592 120.445 78.340 1.00 59.50 365 THR D C 1
ATOM 11026 O O . THR E 5 365 ? 93.861 121.147 77.633 1.00 59.50 365 THR D O 1
ATOM 11030 N N . ASN E 5 366 ? 94.139 119.648 79.305 1.00 66.96 366 ASN D N 1
ATOM 11031 C CA . ASN E 5 366 ? 92.732 119.614 79.673 1.00 66.96 366 ASN D CA 1
ATOM 11032 C C . ASN E 5 366 ? 92.326 120.935 80.317 1.00 66.96 366 ASN D C 1
ATOM 11033 O O . ASN E 5 366 ? 92.987 121.416 81.242 1.00 66.96 366 ASN D O 1
ATOM 11038 N N . ILE E 5 367 ? 91.236 121.523 79.821 1.00 66.82 367 ILE D N 1
ATOM 11039 C CA . ILE E 5 367 ? 90.831 122.841 80.297 1.00 66.82 367 ILE D CA 1
ATOM 11040 C C . ILE E 5 367 ? 90.170 122.765 81.674 1.00 66.82 367 ILE D C 1
ATOM 11041 O O . ILE E 5 367 ? 90.305 123.693 82.481 1.00 66.82 367 ILE D O 1
ATOM 11046 N N . GLY E 5 368 ? 89.476 121.667 81.981 1.00 67.23 368 GLY D N 1
ATOM 11047 C CA . GLY E 5 368 ? 88.886 121.526 83.303 1.00 67.23 368 GLY D CA 1
ATOM 11048 C C . GLY E 5 368 ? 89.925 121.260 84.374 1.00 67.23 368 GLY D C 1
ATOM 11049 O O . GLY E 5 368 ? 89.808 121.748 85.503 1.00 67.23 368 GLY D O 1
ATOM 11050 N N . GLN E 5 369 ? 90.973 120.509 84.024 1.00 67.38 369 GLN D N 1
ATOM 11051 C CA . GLN E 5 369 ? 92.063 120.255 84.958 1.00 67.38 369 GLN D CA 1
ATOM 11052 C C . GLN E 5 369 ? 92.836 121.533 85.259 1.00 67.38 369 GLN D C 1
ATOM 11053 O O . GLN E 5 369 ? 93.157 121.809 86.421 1.00 67.38 369 GLN D O 1
ATOM 11059 N N . VAL E 5 370 ? 93.113 122.345 84.235 1.00 62.73 370 VAL D N 1
ATOM 11060 C CA . VAL E 5 370 ? 93.838 123.587 84.479 1.00 62.73 370 VAL D CA 1
ATOM 11061 C C . VAL E 5 370 ? 92.935 124.614 85.165 1.00 62.73 370 VAL D C 1
ATOM 11062 O O . VAL E 5 370 ? 93.419 125.445 85.944 1.00 62.73 370 VAL D O 1
ATOM 11066 N N . ALA E 5 371 ? 91.611 124.528 84.964 1.00 61.39 371 ALA D N 1
ATOM 11067 C CA . ALA E 5 371 ? 90.694 125.382 85.715 1.00 61.39 371 ALA D CA 1
ATOM 11068 C C . ALA E 5 371 ? 90.633 124.976 87.181 1.00 61.39 371 ALA D C 1
ATOM 11069 O O . ALA E 5 371 ? 90.529 125.841 88.061 1.00 61.39 371 ALA D O 1
ATOM 11071 N N . ALA E 5 372 ? 90.758 123.678 87.465 1.00 64.57 372 ALA D N 1
ATOM 11072 C CA . ALA E 5 372 ? 90.790 123.217 88.847 1.00 64.57 372 ALA D CA 1
ATOM 11073 C C . ALA E 5 372 ? 92.095 123.603 89.534 1.00 64.57 372 ALA D C 1
ATOM 11074 O O . ALA E 5 372 ? 92.091 123.942 90.721 1.00 64.57 372 ALA D O 1
ATOM 11076 N N . VAL E 5 373 ? 93.212 123.581 88.801 1.00 65.52 373 VAL D N 1
ATOM 11077 C CA . VAL E 5 373 ? 94.480 124.045 89.368 1.00 65.52 373 VAL D CA 1
ATOM 11078 C C . VAL E 5 373 ? 94.450 125.557 89.605 1.00 65.52 373 VAL D C 1
ATOM 11079 O O . VAL E 5 373 ? 94.949 126.050 90.630 1.00 65.52 373 VAL D O 1
ATOM 11083 N N . SER E 5 374 ? 93.826 126.309 88.686 1.00 64.06 374 SER D N 1
ATOM 11084 C CA . SER E 5 374 ? 93.705 127.758 88.842 1.00 64.06 374 SER D CA 1
ATOM 11085 C C . SER E 5 374 ? 92.809 128.124 90.020 1.00 64.06 374 SER D C 1
ATOM 11086 O O . SER E 5 374 ? 93.058 129.120 90.710 1.00 64.06 374 SER D O 1
ATOM 11089 N N . MET E 5 375 ? 91.763 127.332 90.268 1.00 66.65 375 MET D N 1
ATOM 11090 C CA . MET E 5 375 ? 90.942 127.568 91.451 1.00 66.65 375 MET D CA 1
ATOM 11091 C C . MET E 5 375 ? 91.645 127.109 92.723 1.00 66.65 375 MET D C 1
ATOM 11092 O O . MET E 5 375 ? 91.481 127.734 93.778 1.00 66.65 375 MET D O 1
ATOM 11097 N N . GLY E 5 376 ? 92.436 126.036 92.646 1.00 71.78 376 GLY D N 1
ATOM 11098 C CA . GLY E 5 376 ? 93.075 125.507 93.836 1.00 71.78 376 GLY D CA 1
ATOM 11099 C C . GLY E 5 376 ? 94.215 126.358 94.353 1.00 71.78 376 GLY D C 1
ATOM 11100 O O . GLY E 5 376 ? 94.380 126.496 95.567 1.00 71.78 376 GLY D O 1
ATOM 11101 N N . ASP E 5 377 ? 95.010 126.946 93.454 1.00 75.57 377 ASP D N 1
ATOM 11102 C CA . ASP E 5 377 ? 96.168 127.716 93.908 1.00 75.57 377 ASP D CA 1
ATOM 11103 C C . ASP E 5 377 ? 95.780 129.050 94.539 1.00 75.57 377 ASP D C 1
ATOM 11104 O O . ASP E 5 377 ? 96.519 129.563 95.390 1.00 75.57 377 ASP D O 1
ATOM 11109 N N . LYS E 5 378 ? 94.623 129.607 94.169 1.00 74.08 378 LYS D N 1
ATOM 11110 C CA . LYS E 5 378 ? 94.248 130.933 94.653 1.00 74.08 378 LYS D CA 1
ATOM 11111 C C . LYS E 5 378 ? 93.835 130.917 96.120 1.00 74.08 378 LYS D C 1
ATOM 11112 O O . LYS E 5 378 ? 94.086 131.890 96.839 1.00 74.08 378 LYS D O 1
ATOM 11118 N N . ILE E 5 379 ? 93.206 129.835 96.585 1.00 78.99 379 ILE D N 1
ATOM 11119 C CA . ILE E 5 379 ? 92.819 129.765 97.991 1.00 78.99 379 ILE D CA 1
ATOM 11120 C C . ILE E 5 379 ? 93.979 129.349 98.888 1.00 78.99 379 ILE D C 1
ATOM 11121 O O . ILE E 5 379 ? 93.937 129.606 100.098 1.00 78.99 379 ILE D O 1
ATOM 11126 N N . THR E 5 380 ? 95.014 128.710 98.337 1.00 81.90 380 THR D N 1
ATOM 11127 C CA . THR E 5 380 ? 96.214 128.409 99.108 1.00 81.90 380 THR D CA 1
ATOM 11128 C C . THR E 5 380 ? 97.240 129.533 99.070 1.00 81.90 380 THR D C 1
ATOM 11129 O O . THR E 5 380 ? 98.134 129.563 99.923 1.00 81.90 380 THR D O 1
ATOM 11133 N N . SER E 5 381 ? 97.132 130.455 98.109 1.00 84.65 381 SER D N 1
ATOM 11134 C CA . SER E 5 381 ? 97.980 131.640 98.104 1.00 84.65 381 SER D CA 1
ATOM 11135 C C . SER E 5 381 ? 97.530 132.699 99.103 1.00 84.65 381 SER D C 1
ATOM 11136 O O . SER E 5 381 ? 98.262 133.671 99.323 1.00 84.65 381 SER D O 1
ATOM 11139 N N . ALA E 5 382 ? 96.352 132.545 99.708 1.00 88.09 382 ALA D N 1
ATOM 11140 C CA . ALA E 5 382 ? 95.885 133.496 100.707 1.00 88.09 382 ALA D CA 1
ATOM 11141 C C . ALA E 5 382 ? 96.220 133.067 102.127 1.00 88.09 382 ALA D C 1
ATOM 11142 O O . ALA E 5 382 ? 96.438 133.925 102.990 1.00 88.09 382 ALA D O 1
ATOM 11144 N N . VAL E 5 383 ? 96.270 131.765 102.390 1.00 87.97 383 VAL D N 1
ATOM 11145 C CA . VAL E 5 383 ? 96.582 131.260 103.721 1.00 87.97 383 VAL D CA 1
ATOM 11146 C C . VAL E 5 383 ? 97.993 130.690 103.756 1.00 87.97 383 VAL D C 1
ATOM 11147 O O . VAL E 5 383 ? 98.918 131.329 104.253 1.00 87.97 383 VAL D O 1
ATOM 11151 N N . PRO F 6 2 ? 142.589 134.638 123.442 1.00 29.61 2 PRO E N 1
ATOM 11152 C CA . PRO F 6 2 ? 142.126 135.784 124.233 1.00 29.61 2 PRO E CA 1
ATOM 11153 C C . PRO F 6 2 ? 143.023 136.066 125.434 1.00 29.61 2 PRO E C 1
ATOM 11154 O O . PRO F 6 2 ? 143.829 135.217 125.814 1.00 29.61 2 PRO E O 1
ATOM 11158 N N . ASP F 6 3 ? 142.879 137.253 126.014 1.00 32.85 3 ASP E N 1
ATOM 11159 C CA . ASP F 6 3 ? 143.665 137.612 127.185 1.00 32.85 3 ASP E CA 1
ATOM 11160 C C . ASP F 6 3 ? 143.158 136.846 128.407 1.00 32.85 3 ASP E C 1
ATOM 11161 O O . ASP F 6 3 ? 141.945 136.716 128.594 1.00 32.85 3 ASP E O 1
ATOM 11166 N N . PRO F 6 4 ? 144.059 136.316 129.243 1.00 31.47 4 PRO E N 1
ATOM 11167 C CA . PRO F 6 4 ? 143.603 135.524 130.400 1.00 31.47 4 PRO E CA 1
ATOM 11168 C C . PRO F 6 4 ? 142.923 136.350 131.479 1.00 31.47 4 PRO E C 1
ATOM 11169 O O . PRO F 6 4 ? 142.046 135.825 132.176 1.00 31.47 4 PRO E O 1
ATOM 11173 N N . PHE F 6 5 ? 143.296 137.624 131.637 1.00 32.76 5 PHE E N 1
ATOM 11174 C CA . PHE F 6 5 ? 142.605 138.485 132.592 1.00 32.76 5 PHE E CA 1
ATOM 11175 C C . PHE F 6 5 ? 141.185 138.793 132.134 1.00 32.76 5 PHE E C 1
ATOM 11176 O O . PHE F 6 5 ? 140.279 138.931 132.967 1.00 32.76 5 PHE E O 1
ATOM 11184 N N . LEU F 6 6 ? 140.969 138.865 130.816 1.00 31.22 6 LEU E N 1
ATOM 11185 C CA . LEU F 6 6 ? 139.625 139.054 130.282 1.00 31.22 6 LEU E CA 1
ATOM 11186 C C . LEU F 6 6 ? 138.744 137.842 130.560 1.00 31.22 6 LEU E C 1
ATOM 11187 O O . LEU F 6 6 ? 137.593 137.996 130.982 1.00 31.22 6 LEU E O 1
ATOM 11192 N N . ILE F 6 7 ? 139.277 136.633 130.356 1.00 28.54 7 ILE E N 1
ATOM 11193 C CA . ILE F 6 7 ? 138.531 135.413 130.658 1.00 28.54 7 ILE E CA 1
ATOM 11194 C C . ILE F 6 7 ? 138.300 135.281 132.160 1.00 28.54 7 ILE E C 1
ATOM 11195 O O . ILE F 6 7 ? 137.247 134.795 132.592 1.00 28.54 7 ILE E O 1
ATOM 11200 N N . GLU F 6 8 ? 139.248 135.759 132.975 1.00 33.09 8 GLU E N 1
ATOM 11201 C CA . GLU F 6 8 ? 139.065 135.774 134.425 1.00 33.09 8 GLU E CA 1
ATOM 11202 C C . GLU F 6 8 ? 137.930 136.708 134.840 1.00 33.09 8 GLU E C 1
ATOM 11203 O O . GLU F 6 8 ? 137.121 136.360 135.708 1.00 33.09 8 GLU E O 1
ATOM 11209 N N . LYS F 6 9 ? 137.834 137.883 134.211 1.00 31.83 9 LYS E N 1
ATOM 11210 C CA . LYS F 6 9 ? 136.751 138.802 134.552 1.00 31.83 9 LYS E CA 1
ATOM 11211 C C . LYS F 6 9 ? 135.400 138.336 134.019 1.00 31.83 9 LYS E C 1
ATOM 11212 O O . LYS F 6 9 ? 134.370 138.574 134.666 1.00 31.83 9 LYS E O 1
ATOM 11218 N N . ILE F 6 10 ? 135.382 137.650 132.870 1.00 27.38 10 ILE E N 1
ATOM 11219 C CA . ILE F 6 10 ? 134.139 137.045 132.394 1.00 27.38 10 ILE E CA 1
ATOM 11220 C C . ILE F 6 10 ? 133.718 135.907 133.320 1.00 27.38 10 ILE E C 1
ATOM 11221 O O . ILE F 6 10 ? 132.523 135.721 133.583 1.00 27.38 10 ILE E O 1
ATOM 11226 N N . ARG F 6 11 ? 134.688 135.178 133.886 1.00 30.66 11 ARG E N 1
ATOM 11227 C CA . ARG F 6 11 ? 134.373 134.124 134.846 1.00 30.66 11 ARG E CA 1
ATOM 11228 C C . ARG F 6 11 ? 133.830 134.698 136.149 1.00 30.66 11 ARG E C 1
ATOM 11229 O O . ARG F 6 11 ? 132.899 134.137 136.739 1.00 30.66 11 ARG E O 1
ATOM 11237 N N . GLU F 6 12 ? 134.396 135.814 136.614 1.00 34.41 12 GLU E N 1
ATOM 11238 C CA . GLU F 6 12 ? 133.869 136.463 137.811 1.00 34.41 12 GLU E CA 1
ATOM 11239 C C . GLU F 6 12 ? 132.530 137.152 137.568 1.00 34.41 12 GLU E C 1
ATOM 11240 O O . GLU F 6 12 ? 131.797 137.397 138.532 1.00 34.41 12 GLU E O 1
ATOM 11246 N N . ASN F 6 13 ? 132.187 137.467 136.318 1.00 31.35 13 ASN E N 1
ATOM 11247 C CA . ASN F 6 13 ? 130.918 138.120 136.017 1.00 31.35 13 ASN E CA 1
ATOM 11248 C C . ASN F 6 13 ? 129.871 137.170 135.443 1.00 31.35 13 ASN E C 1
ATOM 11249 O O . ASN F 6 13 ? 128.863 137.634 134.901 1.00 31.35 13 ASN E O 1
ATOM 11254 N N . THR F 6 14 ? 130.077 135.856 135.546 1.00 27.56 14 THR E N 1
ATOM 11255 C CA . THR F 6 14 ? 129.125 134.892 135.005 1.00 27.56 14 THR E CA 1
ATOM 11256 C C . THR F 6 14 ? 128.446 134.119 136.124 1.00 27.56 14 THR E C 1
ATOM 11257 O O . THR F 6 14 ? 129.136 133.569 136.993 1.00 27.56 14 THR E O 1
ATOM 11261 N N . PRO F 6 15 ? 127.115 134.053 136.144 1.00 25.42 15 PRO E N 1
ATOM 11262 C CA . PRO F 6 15 ? 126.442 133.159 137.094 1.00 25.42 15 PRO E CA 1
ATOM 11263 C C . PRO F 6 15 ? 126.593 131.706 136.669 1.00 25.42 15 PRO E C 1
ATOM 11264 O O . PRO F 6 15 ? 126.516 131.375 135.484 1.00 25.42 15 PRO E O 1
ATOM 11268 N N . CYS F 6 16 ? 126.819 130.839 137.651 1.00 26.47 16 CYS E N 1
ATOM 11269 C CA . CYS F 6 16 ? 127.002 129.420 137.380 1.00 26.47 16 CYS E CA 1
ATOM 11270 C C . CYS F 6 16 ? 125.658 128.709 137.298 1.00 26.47 16 CYS E C 1
ATOM 11271 O O . CYS F 6 16 ? 124.712 129.052 138.012 1.00 26.47 16 CYS E O 1
ATOM 11274 N N . MET F 6 17 ? 125.579 127.715 136.417 1.00 22.26 17 MET E N 1
ATOM 11275 C CA . MET F 6 17 ? 124.378 126.903 136.311 1.00 22.26 17 MET E CA 1
ATOM 11276 C C . MET F 6 17 ? 124.272 125.944 137.492 1.00 22.26 17 MET E C 1
ATOM 11277 O O . MET F 6 17 ? 125.234 125.708 138.227 1.00 22.26 17 MET E O 1
ATOM 11282 N N . ASN F 6 18 ? 123.080 125.394 137.669 1.00 21.48 18 ASN E N 1
ATOM 11283 C CA . ASN F 6 18 ? 122.870 124.347 138.660 1.00 21.48 18 ASN E CA 1
ATOM 11284 C C . ASN F 6 18 ? 123.504 123.053 138.165 1.00 21.48 18 ASN E C 1
ATOM 11285 O O . ASN F 6 18 ? 123.093 122.538 137.117 1.00 21.48 18 ASN E O 1
ATOM 11290 N N . PRO F 6 19 ? 124.499 122.499 138.867 1.00 20.19 19 PRO E N 1
ATOM 11291 C CA . PRO F 6 19 ? 125.131 121.260 138.386 1.00 20.19 19 PRO E CA 1
ATOM 11292 C C . PRO F 6 19 ? 124.262 120.029 138.559 1.00 20.19 19 PRO E C 1
ATOM 11293 O O . PRO F 6 19 ? 124.565 118.991 137.957 1.00 20.19 19 PRO E O 1
ATOM 11297 N N . THR F 6 20 ? 123.200 120.109 139.364 1.00 20.66 20 THR E N 1
ATOM 11298 C CA . THR F 6 20 ? 122.323 118.963 139.569 1.00 20.66 20 THR E CA 1
ATOM 11299 C C . THR F 6 20 ? 121.492 118.672 138.322 1.00 20.66 20 THR E C 1
ATOM 11300 O O . THR F 6 20 ? 121.252 117.504 137.993 1.00 20.66 20 THR E O 1
ATOM 11304 N N . LEU F 6 21 ? 121.097 119.710 137.587 1.00 18.07 21 LEU E N 1
ATOM 11305 C CA . LEU F 6 21 ? 120.329 119.545 136.359 1.00 18.07 21 LEU E CA 1
ATOM 11306 C C . LEU F 6 21 ? 121.185 119.580 135.102 1.00 18.07 21 LEU E C 1
ATOM 11307 O O . LEU F 6 21 ? 120.806 118.972 134.095 1.00 18.07 21 LEU E O 1
ATOM 11312 N N . ALA F 6 22 ? 122.320 120.283 135.131 1.00 16.31 22 ALA E N 1
ATOM 11313 C CA . ALA F 6 22 ? 123.181 120.350 133.955 1.00 16.31 22 ALA E CA 1
ATOM 11314 C C . ALA F 6 22 ? 123.916 119.038 133.716 1.00 16.31 22 ALA E C 1
ATOM 11315 O O . ALA F 6 22 ? 124.175 118.677 132.563 1.00 16.31 22 ALA E O 1
ATOM 11317 N N . ASN F 6 23 ? 124.266 118.316 134.781 1.00 15.58 23 ASN E N 1
ATOM 11318 C CA . ASN F 6 23 ? 124.883 117.006 134.627 1.00 15.58 23 ASN E CA 1
ATOM 11319 C C . ASN F 6 23 ? 123.860 115.906 134.386 1.00 15.58 23 ASN E C 1
ATOM 11320 O O . ASN F 6 23 ? 124.228 114.831 133.902 1.00 15.58 23 ASN E O 1
ATOM 11325 N N . GLY F 6 24 ? 122.595 116.148 134.711 1.00 18.17 24 GLY E N 1
ATOM 11326 C CA . GLY F 6 24 ? 121.541 115.154 134.526 1.00 18.17 24 GLY E CA 1
ATOM 11327 C C . GLY F 6 24 ? 120.813 114.912 135.833 1.00 18.17 24 GLY E C 1
ATOM 11328 O O . GLY F 6 24 ? 121.414 114.765 136.897 1.00 18.17 24 GLY E O 1
ATOM 11329 N N . ILE F 6 25 ? 119.484 114.874 135.748 1.00 20.03 25 ILE E N 1
ATOM 11330 C CA . ILE F 6 25 ? 118.651 114.610 136.915 1.00 20.03 25 ILE E CA 1
ATOM 11331 C C . ILE F 6 25 ? 118.141 113.166 136.930 1.00 20.03 25 ILE E C 1
ATOM 11332 O O . ILE F 6 25 ? 117.780 112.659 138.003 1.00 20.03 25 ILE E O 1
ATOM 11337 N N . THR F 6 26 ? 118.153 112.473 135.787 1.00 19.56 26 THR E N 1
ATOM 11338 C CA . THR F 6 26 ? 117.827 111.051 135.790 1.00 19.56 26 THR E CA 1
ATOM 11339 C C . THR F 6 26 ? 118.975 110.236 136.374 1.00 19.56 26 THR E C 1
ATOM 11340 O O . THR F 6 26 ? 118.751 109.169 136.956 1.00 19.56 26 THR E O 1
ATOM 11344 N N . VAL F 6 27 ? 120.208 110.738 136.255 1.00 21.66 27 VAL E N 1
ATOM 11345 C CA . VAL F 6 27 ? 121.352 110.124 136.926 1.00 21.66 27 VAL E CA 1
ATOM 11346 C C . VAL F 6 27 ? 121.444 110.562 138.381 1.00 21.66 27 VAL E C 1
ATOM 11347 O O . VAL F 6 27 ? 122.266 110.030 139.139 1.00 21.66 27 VAL E O 1
ATOM 11351 N N . GLU F 6 28 ? 120.603 111.506 138.806 1.00 24.01 28 GLU E N 1
ATOM 11352 C CA . GLU F 6 28 ? 120.534 111.912 140.206 1.00 24.01 28 GLU E CA 1
ATOM 11353 C C . GLU F 6 28 ? 119.446 111.149 140.959 1.00 24.01 28 GLU E C 1
ATOM 11354 O O . GLU F 6 28 ? 119.712 110.538 141.997 1.00 24.01 28 GLU E O 1
ATOM 11360 N N . HIS F 6 29 ? 118.213 111.182 140.447 1.00 23.42 29 HIS E N 1
ATOM 11361 C CA . HIS F 6 29 ? 117.101 110.507 141.105 1.00 23.42 29 HIS E CA 1
ATOM 11362 C C . HIS F 6 29 ? 117.138 108.995 140.927 1.00 23.42 29 HIS E C 1
ATOM 11363 O O . HIS F 6 29 ? 116.495 108.280 141.703 1.00 23.42 29 HIS E O 1
ATOM 11370 N N . THR F 6 30 ? 117.842 108.494 139.917 1.00 23.59 30 THR E N 1
ATOM 11371 C CA . THR F 6 30 ? 118.175 107.081 139.813 1.00 23.59 30 THR E CA 1
ATOM 11372 C C . THR F 6 30 ? 119.688 106.927 139.873 1.00 23.59 30 THR E C 1
ATOM 11373 O O . THR F 6 30 ? 120.426 107.813 139.433 1.00 23.59 30 THR E O 1
ATOM 11377 N N . MET F 6 31 ? 120.129 105.794 140.431 1.00 28.77 31 MET E N 1
ATOM 11378 C CA . MET F 6 31 ? 121.543 105.424 140.582 1.00 28.77 31 MET E CA 1
ATOM 11379 C C . MET F 6 31 ? 122.319 106.465 141.394 1.00 28.77 31 MET E C 1
ATOM 11380 O O . MET F 6 31 ? 123.293 107.063 140.932 1.00 28.77 31 MET E O 1
ATOM 11385 N N . THR F 6 32 ? 121.861 106.670 142.624 1.00 31.21 32 THR E N 1
ATOM 11386 C CA . THR F 6 32 ? 122.573 107.469 143.610 1.00 31.21 32 THR E CA 1
ATOM 11387 C C . THR F 6 32 ? 122.709 106.620 144.862 1.00 31.21 32 THR E C 1
ATOM 11388 O O . THR F 6 32 ? 121.711 106.104 145.375 1.00 31.21 32 THR E O 1
ATOM 11392 N N . ARG F 6 33 ? 123.936 106.475 145.349 1.00 41.52 33 ARG E N 1
ATOM 11393 C CA . ARG F 6 33 ? 124.243 105.514 146.396 1.00 41.52 33 ARG E CA 1
ATOM 11394 C C . ARG F 6 33 ? 124.292 106.206 147.751 1.00 41.52 33 ARG E C 1
ATOM 11395 O O . ARG F 6 33 ? 124.900 107.272 147.892 1.00 41.52 33 ARG E O 1
ATOM 11403 N N . ASP F 6 34 ? 123.638 105.597 148.734 1.00 54.10 34 ASP E N 1
ATOM 11404 C CA . ASP F 6 34 ? 123.654 106.116 150.091 1.00 54.10 34 ASP E CA 1
ATOM 11405 C C . ASP F 6 34 ? 125.014 105.838 150.731 1.00 54.10 34 ASP E C 1
ATOM 11406 O O . ASP F 6 34 ? 125.597 104.772 150.507 1.00 54.10 34 ASP E O 1
ATOM 11411 N N . PRO F 6 35 ? 125.558 106.780 151.510 1.00 60.38 35 PRO E N 1
ATOM 11412 C CA . PRO F 6 35 ? 126.890 106.560 152.101 1.00 60.38 35 PRO E CA 1
ATOM 11413 C C . PRO F 6 35 ? 126.927 105.506 153.200 1.00 60.38 35 PRO E C 1
ATOM 11414 O O . PRO F 6 35 ? 128.020 105.031 153.532 1.00 60.38 35 PRO E O 1
ATOM 11418 N N . ASN F 6 36 ? 125.786 105.118 153.770 1.00 62.33 36 ASN E N 1
ATOM 11419 C CA . ASN F 6 36 ? 125.767 104.075 154.793 1.00 62.33 36 ASN E CA 1
ATOM 11420 C C . ASN F 6 36 ? 125.634 102.685 154.174 1.00 62.33 36 ASN E C 1
ATOM 11421 O O . ASN F 6 36 ? 126.471 101.810 154.411 1.00 62.33 36 ASN E O 1
ATOM 11426 N N . THR F 6 37 ? 124.581 102.468 153.391 1.00 55.99 37 THR E N 1
ATOM 11427 C CA . THR F 6 37 ? 124.364 101.215 152.680 1.00 55.99 37 THR E CA 1
ATOM 11428 C C . THR F 6 37 ? 124.471 101.481 151.187 1.00 55.99 37 THR E C 1
ATOM 11429 O O . THR F 6 37 ? 123.881 102.442 150.685 1.00 55.99 37 THR E O 1
ATOM 11433 N N . GLY F 6 38 ? 125.195 100.624 150.474 1.00 47.08 38 GLY E N 1
ATOM 11434 C CA . GLY F 6 38 ? 125.368 100.864 149.057 1.00 47.08 38 GLY E CA 1
ATOM 11435 C C . GLY F 6 38 ? 124.183 100.333 148.282 1.00 47.08 38 GLY E C 1
ATOM 11436 O O . GLY F 6 38 ? 124.129 99.156 147.913 1.00 47.08 38 GLY E O 1
ATOM 11437 N N . VAL F 6 39 ? 123.223 101.220 148.029 1.00 38.36 39 VAL E N 1
ATOM 11438 C CA . VAL F 6 39 ? 121.921 100.887 147.453 1.00 38.36 39 VAL E CA 1
ATOM 11439 C C . VAL F 6 39 ? 121.521 102.032 146.533 1.00 38.36 39 VAL E C 1
ATOM 11440 O O . VAL F 6 39 ? 121.521 103.195 146.948 1.00 38.36 39 VAL E O 1
ATOM 11444 N N . ASN F 6 40 ? 121.202 101.710 145.280 1.00 34.60 40 ASN E N 1
ATOM 11445 C CA . ASN F 6 40 ? 120.747 102.720 144.335 1.00 34.60 40 ASN E CA 1
ATOM 11446 C C . ASN F 6 40 ? 119.361 103.233 144.719 1.00 34.60 40 ASN E C 1
ATOM 11447 O O . ASN F 6 40 ? 118.589 102.564 145.410 1.00 34.60 40 ASN E O 1
ATOM 11452 N N . MET F 6 41 ? 119.052 104.448 144.255 1.00 33.75 41 MET E N 1
ATOM 11453 C CA . MET F 6 41 ? 117.771 105.070 144.572 1.00 33.75 41 MET E CA 1
ATOM 11454 C C . MET F 6 41 ? 116.597 104.367 143.900 1.00 33.75 41 MET E C 1
ATOM 11455 O O . MET F 6 41 ? 115.469 104.460 144.396 1.00 33.75 41 MET E O 1
ATOM 11460 N N . THR F 6 42 ? 116.839 103.656 142.795 1.00 30.77 42 THR E N 1
ATOM 11461 C CA . THR F 6 42 ? 115.794 102.832 142.199 1.00 30.77 42 THR E CA 1
ATOM 11462 C C . THR F 6 42 ? 115.457 101.637 143.083 1.00 30.77 42 THR E C 1
ATOM 11463 O O . THR F 6 42 ? 114.292 101.232 143.161 1.00 30.77 42 THR E O 1
ATOM 11467 N N . ARG F 6 43 ? 116.450 101.093 143.791 1.00 32.08 43 ARG E N 1
ATOM 11468 C CA . ARG F 6 43 ? 116.192 99.982 144.702 1.00 32.08 43 ARG E CA 1
ATOM 11469 C C . ARG F 6 43 ? 115.425 100.453 145.934 1.00 32.08 43 ARG E C 1
ATOM 11470 O O . ARG F 6 43 ? 114.546 99.742 146.441 1.00 32.08 43 ARG E O 1
ATOM 11478 N N . ARG F 6 44 ? 115.722 101.667 146.409 1.00 36.10 44 ARG E N 1
ATOM 11479 C CA . ARG F 6 44 ? 114.927 102.258 147.480 1.00 36.10 44 ARG E CA 1
ATOM 11480 C C . ARG F 6 44 ? 113.523 102.605 147.005 1.00 36.10 44 ARG E C 1
ATOM 11481 O O . ARG F 6 44 ? 112.574 102.549 147.796 1.00 36.10 44 ARG E O 1
ATOM 11489 N N . TYR F 6 45 ? 113.366 102.942 145.721 1.00 31.98 45 TYR E N 1
ATOM 11490 C CA . TYR F 6 45 ? 112.030 103.130 145.165 1.00 31.98 45 TYR E CA 1
ATOM 11491 C C . TYR F 6 45 ? 111.262 101.816 145.100 1.00 31.98 45 TYR E C 1
ATOM 11492 O O . TYR F 6 45 ? 110.048 101.803 145.322 1.00 31.98 45 TYR E O 1
ATOM 11501 N N . ILE F 6 46 ? 111.954 100.709 144.820 1.00 33.43 46 ILE E N 1
ATOM 11502 C CA . ILE F 6 46 ? 111.318 99.392 144.844 1.00 33.43 46 ILE E CA 1
ATOM 11503 C C . ILE F 6 46 ? 110.896 99.027 146.268 1.00 33.43 46 ILE E C 1
ATOM 11504 O O . ILE F 6 46 ? 109.798 98.494 146.490 1.00 33.43 46 ILE E O 1
ATOM 11509 N N . ASP F 6 47 ? 111.737 99.357 147.255 1.00 40.26 47 ASP E N 1
ATOM 11510 C CA . ASP F 6 47 ? 111.389 99.116 148.657 1.00 40.26 47 ASP E CA 1
ATOM 11511 C C . ASP F 6 47 ? 110.196 99.961 149.103 1.00 40.26 47 ASP E C 1
ATOM 11512 O O . ASP F 6 47 ? 109.304 99.464 149.802 1.00 40.26 47 ASP E O 1
ATOM 11517 N N . SER F 6 48 ? 110.168 101.239 148.710 1.00 42.13 48 SER E N 1
ATOM 11518 C CA . SER F 6 48 ? 109.042 102.106 149.048 1.00 42.13 48 SER E CA 1
ATOM 11519 C C . SER F 6 48 ? 107.783 101.725 148.279 1.00 42.13 48 SER E C 1
ATOM 11520 O O . SER F 6 48 ? 106.671 102.023 148.726 1.00 42.13 48 SER E O 1
ATOM 11523 N N . LEU F 6 49 ? 107.934 101.088 147.119 1.00 43.87 49 LEU E N 1
ATOM 11524 C CA . LEU F 6 49 ? 106.781 100.572 146.397 1.00 43.87 49 LEU E CA 1
ATOM 11525 C C . LEU F 6 49 ? 106.248 99.296 147.032 1.00 43.87 49 LEU E C 1
ATOM 11526 O O . LEU F 6 49 ? 105.045 99.023 146.952 1.00 43.87 49 LEU E O 1
ATOM 11531 N N . PHE F 6 50 ? 107.120 98.513 147.667 1.00 45.38 50 PHE E N 1
ATOM 11532 C CA . PHE F 6 50 ? 106.697 97.251 148.260 1.00 45.38 50 PHE E CA 1
ATOM 11533 C C . PHE F 6 50 ? 106.209 97.380 149.696 1.00 45.38 50 PHE E C 1
ATOM 11534 O O . PHE F 6 50 ? 105.430 96.528 150.140 1.00 45.38 50 PHE E O 1
ATOM 11542 N N . ASP F 6 51 ? 106.634 98.405 150.440 1.00 54.06 51 ASP E N 1
ATOM 11543 C CA . ASP F 6 51 ? 106.085 98.555 151.786 1.00 54.06 51 ASP E CA 1
ATOM 11544 C C . ASP F 6 51 ? 104.689 99.168 151.781 1.00 54.06 51 ASP E C 1
ATOM 11545 O O . ASP F 6 51 ? 103.970 99.048 152.779 1.00 54.06 51 ASP E O 1
ATOM 11550 N N . ILE F 6 52 ? 104.297 99.822 150.686 1.00 62.08 52 ILE E N 1
ATOM 11551 C CA . ILE F 6 52 ? 102.936 100.334 150.562 1.00 62.08 52 ILE E CA 1
ATOM 11552 C C . ILE F 6 52 ? 101.951 99.187 150.368 1.00 62.08 52 ILE E C 1
ATOM 11553 O O . ILE F 6 52 ? 100.903 99.130 151.024 1.00 62.08 52 ILE E O 1
ATOM 11558 N N . SER F 6 53 ? 102.288 98.234 149.500 1.00 63.01 53 SER E N 1
ATOM 11559 C CA . SER F 6 53 ? 101.433 97.087 149.221 1.00 63.01 53 SER E CA 1
ATOM 11560 C C . SER F 6 53 ? 101.569 95.970 150.253 1.00 63.01 53 SER E C 1
ATOM 11561 O O . SER F 6 53 ? 101.092 94.858 150.003 1.00 63.01 53 SER E O 1
ATOM 11564 N N . SER F 6 54 ? 102.202 96.233 151.397 1.00 62.65 54 SER E N 1
ATOM 11565 C CA . SER F 6 54 ? 102.329 95.241 152.456 1.00 62.65 54 SER E CA 1
ATOM 11566 C C . SER F 6 54 ? 101.063 95.097 153.290 1.00 62.65 54 SER E C 1
ATOM 11567 O O . SER F 6 54 ? 100.980 94.167 154.100 1.00 62.65 54 SER E O 1
ATOM 11570 N N . VAL F 6 55 ? 100.079 95.986 153.116 1.00 66.05 55 VAL E N 1
ATOM 11571 C CA . VAL F 6 55 ? 98.811 95.859 153.833 1.00 66.05 55 VAL E CA 1
ATOM 11572 C C . VAL F 6 55 ? 97.857 94.891 153.158 1.00 66.05 55 VAL E C 1
ATOM 11573 O O . VAL F 6 55 ? 96.810 94.565 153.732 1.00 66.05 55 VAL E O 1
ATOM 11577 N N . LEU F 6 56 ? 98.188 94.421 151.956 1.00 70.13 56 LEU E N 1
ATOM 11578 C CA . LEU F 6 56 ? 97.406 93.411 151.259 1.00 70.13 56 LEU E CA 1
ATOM 11579 C C . LEU F 6 56 ? 98.013 92.020 151.372 1.00 70.13 56 LEU E C 1
ATOM 11580 O O . LEU F 6 56 ? 97.379 91.047 150.950 1.00 70.13 56 LEU E O 1
ATOM 11585 N N . PHE F 6 57 ? 99.219 91.907 151.922 1.00 64.89 57 PHE E N 1
ATOM 11586 C CA . PHE F 6 57 ? 99.857 90.612 152.078 1.00 64.89 57 PHE E CA 1
ATOM 11587 C C . PHE F 6 57 ? 99.217 89.848 153.236 1.00 64.89 57 PHE E C 1
ATOM 11588 O O . PHE F 6 57 ? 98.739 90.453 154.200 1.00 64.89 57 PHE E O 1
ATOM 11596 N N . PRO F 6 58 ? 99.189 88.518 153.167 1.00 66.61 58 PRO E N 1
ATOM 11597 C CA . PRO F 6 58 ? 98.712 87.729 154.309 1.00 66.61 58 PRO E CA 1
ATOM 11598 C C . PRO F 6 58 ? 99.726 87.730 155.445 1.00 66.61 58 PRO E C 1
ATOM 11599 O O . PRO F 6 58 ? 100.845 88.236 155.331 1.00 66.61 58 PRO E O 1
ATOM 11603 N N . ASP F 6 59 ? 99.317 87.135 156.562 1.00 68.29 59 ASP E N 1
ATOM 11604 C CA . ASP F 6 59 ? 100.171 87.074 157.741 1.00 68.29 59 ASP E CA 1
ATOM 11605 C C . ASP F 6 59 ? 101.236 85.992 157.570 1.00 68.29 59 ASP E C 1
ATOM 11606 O O . ASP F 6 59 ? 100.922 84.820 157.339 1.00 68.29 59 ASP E O 1
ATOM 11611 N N . GLY F 6 60 ? 102.499 86.397 157.670 1.00 63.07 60 GLY E N 1
ATOM 11612 C CA . GLY F 6 60 ? 103.609 85.496 157.439 1.00 63.07 60 GLY E CA 1
ATOM 11613 C C . GLY F 6 60 ? 104.405 85.881 156.210 1.00 63.07 60 GLY E C 1
ATOM 11614 O O . GLY F 6 60 ? 105.638 85.816 156.211 1.00 63.07 60 GLY E O 1
ATOM 11615 N N . PHE F 6 61 ? 103.704 86.281 155.153 1.00 56.81 61 PHE E N 1
ATOM 11616 C CA . PHE F 6 61 ? 104.365 86.771 153.952 1.00 56.81 61 PHE E CA 1
ATOM 11617 C C . PHE F 6 61 ? 104.975 88.141 154.216 1.00 56.81 61 PHE E C 1
ATOM 11618 O O . PHE F 6 61 ? 104.316 89.038 154.750 1.00 56.81 61 PHE E O 1
ATOM 11626 N N . LYS F 6 62 ? 106.240 88.306 153.835 1.00 49.14 62 LYS E N 1
ATOM 11627 C CA . LYS F 6 62 ? 106.960 89.535 154.157 1.00 49.14 62 LYS E CA 1
ATOM 11628 C C . LYS F 6 62 ? 108.078 89.740 153.149 1.00 49.14 62 LYS E C 1
ATOM 11629 O O . LYS F 6 62 ? 108.908 88.846 152.951 1.00 49.14 62 LYS E O 1
ATOM 11635 N N . TYR F 6 63 ? 108.093 90.909 152.515 1.00 41.55 63 TYR E N 1
ATOM 11636 C CA . TYR F 6 63 ? 109.134 91.261 151.558 1.00 41.55 63 TYR E CA 1
ATOM 11637 C C . TYR F 6 63 ? 110.434 91.547 152.304 1.00 41.55 63 TYR E C 1
ATOM 11638 O O . TYR F 6 63 ? 110.490 92.455 153.140 1.00 41.55 63 TYR E O 1
ATOM 11647 N N . GLU F 6 64 ? 111.476 90.774 152.005 1.00 43.79 64 GLU E N 1
ATOM 11648 C CA . GLU F 6 64 ? 112.737 90.816 152.745 1.00 43.79 64 GLU E CA 1
ATOM 11649 C C . GLU F 6 64 ? 113.815 91.431 151.859 1.00 43.79 64 GLU E C 1
ATOM 11650 O O . GLU F 6 64 ? 114.634 90.725 151.270 1.00 43.79 64 GLU E O 1
ATOM 11656 N N . GLY F 6 65 ? 113.841 92.764 151.813 1.00 39.33 65 GLY E N 1
ATOM 11657 C CA . GLY F 6 65 ? 114.821 93.581 151.109 1.00 39.33 65 GLY E CA 1
ATOM 11658 C C . GLY F 6 65 ? 114.975 93.244 149.629 1.00 39.33 65 GLY E C 1
ATOM 11659 O O . GLY F 6 65 ? 114.114 92.629 148.997 1.00 39.33 65 GLY E O 1
ATOM 11660 N N . ASN F 6 66 ? 116.116 93.659 149.084 1.00 34.94 66 ASN E N 1
ATOM 11661 C CA . ASN F 6 66 ? 116.513 93.274 147.737 1.00 34.94 66 ASN E CA 1
ATOM 11662 C C . ASN F 6 66 ? 118.033 93.280 147.660 1.00 34.94 66 ASN E C 1
ATOM 11663 O O . ASN F 6 66 ? 118.687 94.168 148.214 1.00 34.94 66 ASN E O 1
ATOM 11668 N N . ARG F 6 67 ? 118.585 92.273 146.991 1.00 34.38 67 ARG E N 1
ATOM 11669 C CA . ARG F 6 67 ? 120.024 92.092 146.884 1.00 34.38 67 ARG E CA 1
ATOM 11670 C C . ARG F 6 67 ? 120.485 92.327 145.452 1.00 34.38 67 ARG E C 1
ATOM 11671 O O . ARG F 6 67 ? 119.707 92.230 144.500 1.00 34.38 67 ARG E O 1
ATOM 11679 N N . ALA F 6 68 ? 121.772 92.634 145.313 1.00 28.06 68 ALA E N 1
ATOM 11680 C CA . ALA F 6 68 ? 122.385 92.830 144.008 1.00 28.06 68 ALA E CA 1
ATOM 11681 C C . ALA F 6 68 ? 123.015 91.530 143.528 1.00 28.06 68 ALA E C 1
ATOM 11682 O O . ALA F 6 68 ? 123.672 90.822 144.297 1.00 28.06 68 ALA E O 1
ATOM 11684 N N . CYS F 6 69 ? 122.813 91.222 142.252 1.00 26.83 69 CYS E N 1
ATOM 11685 C CA . CYS F 6 69 ? 123.289 89.973 141.679 1.00 26.83 69 CYS E CA 1
ATOM 11686 C C . CYS F 6 69 ? 124.724 90.109 141.179 1.00 26.83 69 CYS E C 1
ATOM 11687 O O . CYS F 6 69 ? 125.245 91.210 140.985 1.00 26.83 69 CYS E O 1
ATOM 11690 N N . THR F 6 70 ? 125.356 88.962 140.973 1.00 25.42 70 THR E N 1
ATOM 11691 C CA . THR F 6 70 ? 126.694 88.836 140.420 1.00 25.42 70 THR E CA 1
ATOM 11692 C C . THR F 6 70 ? 126.626 88.755 138.901 1.00 25.42 70 THR E C 1
ATOM 11693 O O . THR F 6 70 ? 125.594 88.378 138.338 1.00 25.42 70 THR E O 1
ATOM 11697 N N . PRO F 6 71 ? 127.703 89.131 138.196 1.00 23.16 71 PRO E N 1
ATOM 11698 C CA . PRO F 6 71 ? 127.706 88.967 136.731 1.00 23.16 71 PRO E CA 1
ATOM 11699 C C . PRO F 6 71 ? 127.704 87.517 136.268 1.00 23.16 71 PRO E C 1
ATOM 11700 O O . PRO F 6 71 ? 127.314 87.259 135.123 1.00 23.16 71 PRO E O 1
ATOM 11704 N N . LEU F 6 72 ? 128.102 86.567 137.120 1.00 23.07 72 LEU E N 1
ATOM 11705 C CA . LEU F 6 72 ? 127.985 85.157 136.759 1.00 23.07 72 LEU E CA 1
ATOM 11706 C C . LEU F 6 72 ? 126.525 84.724 136.715 1.00 23.07 72 LEU E C 1
ATOM 11707 O O . LEU F 6 72 ? 126.093 84.074 135.754 1.00 23.07 72 LEU E O 1
ATOM 11712 N N . LYS F 6 73 ? 125.746 85.096 137.736 1.00 24.06 73 LYS E N 1
ATOM 11713 C CA . LYS F 6 73 ? 124.313 84.819 137.725 1.00 24.06 73 LYS E CA 1
ATOM 11714 C C . LYS F 6 73 ? 123.598 85.627 136.649 1.00 24.06 73 LYS E C 1
ATOM 11715 O O . LYS F 6 73 ? 122.622 85.144 136.066 1.00 24.06 73 LYS E O 1
ATOM 11721 N N . HIS F 6 74 ? 124.088 86.837 136.361 1.00 22.46 74 HIS E N 1
ATOM 11722 C CA . HIS F 6 74 ? 123.553 87.646 135.268 1.00 22.46 74 HIS E CA 1
ATOM 11723 C C . HIS F 6 74 ? 123.738 86.952 133.921 1.00 22.46 74 HIS E C 1
ATOM 11724 O O . HIS F 6 74 ? 122.801 86.885 133.112 1.00 22.46 74 HIS E O 1
ATOM 11731 N N . PHE F 6 75 ? 124.933 86.402 133.680 1.00 21.99 75 PHE E N 1
ATOM 11732 C CA . PHE F 6 75 ? 125.200 85.694 132.432 1.00 21.99 75 PHE E CA 1
ATOM 11733 C C . PHE F 6 75 ? 124.422 84.385 132.352 1.00 21.99 75 PHE E C 1
ATOM 11734 O O . PHE F 6 75 ? 123.921 84.022 131.281 1.00 21.99 75 PHE E O 1
ATOM 11742 N N . GLU F 6 76 ? 124.306 83.661 133.469 1.00 26.35 76 GLU E N 1
ATOM 11743 C CA . GLU F 6 76 ? 123.575 82.399 133.454 1.00 26.35 76 GLU E CA 1
ATOM 11744 C C . GLU F 6 76 ? 122.063 82.584 133.402 1.00 26.35 76 GLU E C 1
ATOM 11745 O O . GLU F 6 76 ? 121.355 81.649 133.012 1.00 26.35 76 GLU E O 1
ATOM 11751 N N . GLU F 6 77 ? 121.550 83.756 133.780 1.00 29.28 77 GLU E N 1
ATOM 11752 C CA . GLU F 6 77 ? 120.121 84.015 133.675 1.00 29.28 77 GLU E CA 1
ATOM 11753 C C . GLU F 6 77 ? 119.731 84.669 132.358 1.00 29.28 77 GLU E C 1
ATOM 11754 O O . GLU F 6 77 ? 118.588 84.505 131.915 1.00 29.28 77 GLU E O 1
ATOM 11760 N N . ILE F 6 78 ? 120.639 85.419 131.725 1.00 24.80 78 ILE E N 1
ATOM 11761 C CA . ILE F 6 78 ? 120.362 85.919 130.380 1.00 24.80 78 ILE E CA 1
ATOM 11762 C C . ILE F 6 78 ? 120.362 84.768 129.379 1.00 24.80 78 ILE E C 1
ATOM 11763 O O . ILE F 6 78 ? 119.408 84.588 128.613 1.00 24.80 78 ILE E O 1
ATOM 11768 N N . THR F 6 79 ? 121.421 83.959 129.388 1.00 26.20 79 THR E N 1
ATOM 11769 C CA . THR F 6 79 ? 121.567 82.845 128.452 1.00 26.20 79 THR E CA 1
ATOM 11770 C C . THR F 6 79 ? 121.097 81.566 129.140 1.00 26.20 79 THR E C 1
ATOM 11771 O O . THR F 6 79 ? 121.886 80.759 129.631 1.00 26.20 79 THR E O 1
ATOM 11775 N N . ARG F 6 80 ? 119.780 81.388 129.172 1.00 35.57 80 ARG E N 1
ATOM 11776 C CA . ARG F 6 80 ? 119.153 80.223 129.782 1.00 35.57 80 ARG E CA 1
ATOM 11777 C C . ARG F 6 80 ? 118.642 79.294 128.689 1.00 35.57 80 ARG E C 1
ATOM 11778 O O . ARG F 6 80 ? 117.965 79.741 127.757 1.00 35.57 80 ARG E O 1
ATOM 11786 N N . GLU F 6 81 ? 118.979 78.010 128.800 1.00 44.44 81 GLU E N 1
ATOM 11787 C CA . GLU F 6 81 ? 118.530 77.013 127.836 1.00 44.44 81 GLU E CA 1
ATOM 11788 C C . GLU F 6 81 ? 117.035 76.764 127.998 1.00 44.44 81 GLU E C 1
ATOM 11789 O O . GLU F 6 81 ? 116.584 76.308 129.054 1.00 44.44 81 GLU E O 1
ATOM 11795 N N . TYR F 6 82 ? 116.264 77.067 126.953 1.00 54.38 82 TYR E N 1
ATOM 11796 C CA . TYR F 6 82 ? 114.815 76.916 126.979 1.00 54.38 82 TYR E CA 1
ATOM 11797 C C . TYR F 6 82 ? 114.346 75.729 126.148 1.00 54.38 82 TYR E C 1
ATOM 11798 O O . TYR F 6 82 ? 113.634 74.858 126.657 1.00 54.38 82 TYR E O 1
ATOM 11807 N N . ASN F 6 83 ? 114.728 75.672 124.875 1.00 50.99 83 ASN E N 1
ATOM 11808 C CA . ASN F 6 83 ? 114.323 74.616 123.952 1.00 50.99 83 ASN E CA 1
ATOM 11809 C C . ASN F 6 83 ? 115.570 74.009 123.312 1.00 50.99 83 ASN E C 1
ATOM 11810 O O . ASN F 6 83 ? 115.692 73.912 122.088 1.00 50.99 83 ASN E O 1
ATOM 11815 N N . ALA F 6 84 ? 116.531 73.643 124.177 1.00 44.07 84 ALA E N 1
ATOM 11816 C CA . ALA F 6 84 ? 117.861 73.133 123.806 1.00 44.07 84 ALA E CA 1
ATOM 11817 C C . ALA F 6 84 ? 118.618 74.122 122.920 1.00 44.07 84 ALA E C 1
ATOM 11818 O O . ALA F 6 84 ? 119.338 73.736 121.997 1.00 44.07 84 ALA E O 1
ATOM 11820 N N . LYS F 6 85 ? 118.453 75.411 123.211 1.00 36.74 85 LYS E N 1
ATOM 11821 C CA . LYS F 6 85 ? 119.115 76.471 122.459 1.00 36.74 85 LYS E CA 1
ATOM 11822 C C . LYS F 6 85 ? 119.266 77.669 123.381 1.00 36.74 85 LYS E C 1
ATOM 11823 O O . LYS F 6 85 ? 118.266 78.202 123.871 1.00 36.74 85 LYS E O 1
ATOM 11829 N N . ARG F 6 86 ? 120.505 78.090 123.615 1.00 27.92 86 ARG E N 1
ATOM 11830 C CA . ARG F 6 86 ? 120.808 79.168 124.554 1.00 27.92 86 ARG E CA 1
ATOM 11831 C C . ARG F 6 86 ? 120.920 80.466 123.764 1.00 27.92 86 ARG E C 1
ATOM 11832 O O . ARG F 6 86 ? 121.957 80.751 123.159 1.00 27.92 86 ARG E O 1
ATOM 11840 N N . ILE F 6 87 ? 119.846 81.252 123.776 1.00 25.59 87 ILE E N 1
ATOM 11841 C CA . ILE F 6 87 ? 119.776 82.491 123.011 1.00 25.59 87 ILE E CA 1
ATOM 11842 C C . ILE F 6 87 ? 120.624 83.566 123.676 1.00 25.59 87 ILE E C 1
ATOM 11843 O O . ILE F 6 87 ? 120.230 84.142 124.696 1.00 25.59 87 ILE E O 1
ATOM 11848 N N . ALA F 6 88 ? 121.794 83.834 123.109 1.00 20.32 88 ALA E N 1
ATOM 11849 C CA . ALA F 6 88 ? 122.570 85.001 123.489 1.00 20.32 88 ALA E CA 1
ATOM 11850 C C . ALA F 6 88 ? 122.180 86.183 122.609 1.00 20.32 88 ALA E C 1
ATOM 11851 O O . ALA F 6 88 ? 121.689 86.020 121.490 1.00 20.32 88 ALA E O 1
ATOM 11853 N N . ASN F 6 89 ? 122.402 87.387 123.131 1.00 20.04 89 ASN E N 1
ATOM 11854 C CA . ASN F 6 89 ? 122.055 88.616 122.413 1.00 20.04 89 ASN E CA 1
ATOM 11855 C C . ASN F 6 89 ? 123.236 89.574 122.545 1.00 20.04 89 ASN E C 1
ATOM 11856 O O . ASN F 6 89 ? 123.311 90.361 123.492 1.00 20.04 89 ASN E O 1
ATOM 11861 N N . ILE F 6 90 ? 124.153 89.499 121.586 1.00 19.51 90 ILE E N 1
ATOM 11862 C CA . ILE F 6 90 ? 125.312 90.384 121.555 1.00 19.51 90 ILE E CA 1
ATOM 11863 C C . ILE F 6 90 ? 124.835 91.754 121.087 1.00 19.51 90 ILE E C 1
ATOM 11864 O O . ILE F 6 90 ? 124.558 91.951 119.902 1.00 19.51 90 ILE E O 1
ATOM 11869 N N . ALA F 6 91 ? 124.727 92.695 122.019 1.00 16.47 91 ALA E N 1
ATOM 11870 C CA . ALA F 6 91 ? 124.300 94.059 121.739 1.00 16.47 91 ALA E CA 1
ATOM 11871 C C . ALA F 6 91 ? 124.762 94.961 122.875 1.00 16.47 91 ALA E C 1
ATOM 11872 O O . ALA F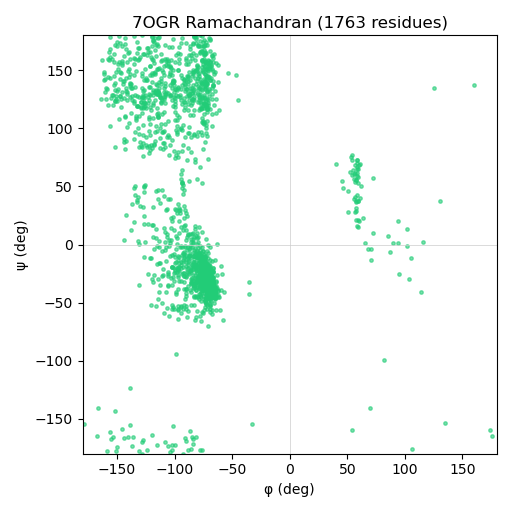 6 91 ? 124.622 94.593 124.049 1.00 16.47 91 ALA E O 1
ATOM 11874 N N . PRO F 6 92 ? 125.330 96.133 122.577 1.00 15.60 92 PRO E N 1
ATOM 11875 C CA . PRO F 6 92 ? 125.745 97.037 123.658 1.00 15.60 92 PRO E CA 1
ATOM 11876 C C . PRO F 6 92 ? 124.555 97.672 124.358 1.00 15.60 92 PRO E C 1
ATOM 11877 O O . PRO F 6 92 ? 123.900 98.568 123.816 1.00 15.60 92 PRO E O 1
ATOM 11881 N N . THR F 6 93 ? 124.267 97.205 125.571 1.00 16.41 93 THR E N 1
ATOM 11882 C CA . THR F 6 93 ? 123.156 97.710 126.360 1.00 16.41 93 THR E CA 1
ATOM 11883 C C . THR F 6 93 ? 123.592 97.833 127.812 1.00 16.41 93 THR E C 1
ATOM 11884 O O . THR F 6 93 ? 124.481 97.113 128.275 1.00 16.41 93 THR E O 1
ATOM 11888 N N . ASP F 6 94 ? 122.977 98.776 128.518 1.00 17.57 94 ASP E N 1
ATOM 11889 C CA . ASP F 6 94 ? 123.270 99.024 129.924 1.00 17.57 94 ASP E CA 1
ATOM 11890 C C . ASP F 6 94 ? 122.194 98.348 130.765 1.00 17.57 94 ASP E C 1
ATOM 11891 O O . ASP F 6 94 ? 121.050 98.808 130.804 1.00 17.57 94 ASP E O 1
ATOM 11896 N N . MET F 6 95 ? 122.553 97.246 131.421 1.00 20.76 95 MET E N 1
ATOM 11897 C CA . MET F 6 95 ? 121.630 96.524 132.284 1.00 20.76 95 MET E CA 1
ATOM 11898 C C . MET F 6 95 ? 122.373 96.030 133.516 1.00 20.76 95 MET E C 1
ATOM 11899 O O . MET F 6 95 ? 123.597 95.870 133.506 1.00 20.76 95 MET E O 1
ATOM 11904 N N . TYR F 6 96 ? 121.613 95.786 134.582 1.00 23.26 96 TYR E N 1
ATOM 11905 C CA . TYR F 6 96 ? 122.130 95.106 135.760 1.00 23.26 96 TYR E CA 1
ATOM 11906 C C . TYR F 6 96 ? 120.976 94.400 136.456 1.00 23.26 96 TYR E C 1
ATOM 11907 O O . TYR F 6 96 ? 119.809 94.761 136.289 1.00 23.26 96 TYR E O 1
ATOM 11916 N N . MET F 6 97 ? 121.321 93.384 137.240 1.00 27.09 97 MET E N 1
ATOM 11917 C CA . MET F 6 97 ? 120.354 92.440 137.780 1.00 27.09 97 MET E CA 1
ATOM 11918 C C . MET F 6 97 ? 120.302 92.530 139.298 1.00 27.09 97 MET E C 1
ATOM 11919 O O . MET F 6 97 ? 121.337 92.654 139.960 1.00 27.09 97 MET E O 1
ATOM 11924 N N . ILE F 6 98 ? 119.083 92.477 139.842 1.00 29.50 98 ILE E N 1
ATOM 11925 C CA . ILE F 6 98 ? 118.846 92.452 141.279 1.00 29.50 98 ILE E CA 1
ATOM 11926 C C . ILE F 6 98 ? 117.865 91.328 141.588 1.00 29.50 98 ILE E C 1
ATOM 11927 O O . ILE F 6 98 ? 117.118 90.866 140.723 1.00 29.50 98 ILE E O 1
ATOM 11932 N N . ASP F 6 99 ? 117.878 90.888 142.843 1.00 34.35 99 ASP E N 1
ATOM 11933 C CA . ASP F 6 99 ? 116.994 89.835 143.320 1.00 34.35 99 ASP E CA 1
ATOM 11934 C C . ASP F 6 99 ? 115.891 90.429 144.188 1.00 34.35 99 ASP E C 1
ATOM 11935 O O . ASP F 6 99 ? 116.037 91.510 144.761 1.00 34.35 99 ASP E O 1
ATOM 11940 N N . LEU F 6 100 ? 114.777 89.701 144.284 1.00 38.55 100 LEU E N 1
ATOM 11941 C CA . LEU F 6 100 ? 113.598 90.228 144.963 1.00 38.55 100 LEU E CA 1
ATOM 11942 C C . LEU F 6 100 ? 113.485 89.769 146.415 1.00 38.55 100 LEU E C 1
ATOM 11943 O O . LEU F 6 100 ? 113.056 90.560 147.263 1.00 38.55 100 LEU E O 1
ATOM 11948 N N . MET F 6 101 ? 113.837 88.507 146.700 1.00 45.48 101 MET E N 1
ATOM 11949 C CA . MET F 6 101 ? 114.033 87.975 148.059 1.00 45.48 101 MET E CA 1
ATOM 11950 C C . MET F 6 101 ? 112.763 88.054 148.918 1.00 45.48 101 MET E C 1
ATOM 11951 O O . MET F 6 101 ? 112.673 88.828 149.873 1.00 45.48 101 MET E O 1
ATOM 11956 N N . PHE F 6 102 ? 111.773 87.242 148.558 1.00 47.91 102 PHE E N 1
ATOM 11957 C CA . PHE F 6 102 ? 110.535 87.169 149.321 1.00 47.91 102 PHE E CA 1
ATOM 11958 C C . PHE F 6 102 ? 110.615 86.096 150.408 1.00 47.91 102 PHE E C 1
ATOM 11959 O O . PHE F 6 102 ? 111.574 85.327 150.496 1.00 47.91 102 PHE E O 1
ATOM 11967 N N . SER F 6 103 ? 109.575 86.048 151.242 1.00 55.58 103 SER E N 1
ATOM 11968 C CA . SER F 6 103 ? 109.520 85.120 152.364 1.00 55.58 103 SER E CA 1
ATOM 11969 C C . SER F 6 103 ? 108.065 84.879 152.744 1.00 55.58 103 SER E C 1
ATOM 11970 O O . SER F 6 103 ? 107.177 85.661 152.396 1.00 55.58 103 SER E O 1
ATOM 11973 N N . TYR F 6 104 ? 107.836 83.781 153.471 1.00 62.10 104 TYR E N 1
ATOM 11974 C CA . TYR F 6 104 ? 106.493 83.414 153.926 1.00 62.10 104 TYR E CA 1
ATOM 11975 C C . TYR F 6 104 ? 106.640 82.521 155.157 1.00 62.10 104 TYR E C 1
ATOM 11976 O O . TYR F 6 104 ? 106.927 81.327 155.017 1.00 62.10 104 TYR E O 1
ATOM 11985 N N . LYS F 6 105 ? 106.426 83.108 156.342 1.00 63.23 105 LYS E N 1
ATOM 11986 C CA . LYS F 6 105 ? 106.632 82.474 157.653 1.00 63.23 105 LYS E CA 1
ATOM 11987 C C . LYS F 6 105 ? 108.049 81.907 157.768 1.00 63.23 105 LYS E C 1
ATOM 11988 O O . LYS F 6 105 ? 108.260 80.711 157.976 1.00 63.23 105 LYS E O 1
ATOM 11994 N N . GLY F 6 106 ? 109.027 82.799 157.635 1.00 65.87 106 GLY E N 1
ATOM 11995 C CA . GLY F 6 106 ? 110.367 82.338 157.314 1.00 65.87 106 GLY E CA 1
ATOM 11996 C C . GLY F 6 106 ? 110.364 81.834 155.886 1.00 65.87 106 GLY E C 1
ATOM 11997 O O . GLY F 6 106 ? 109.730 82.432 155.009 1.00 65.87 106 GLY E O 1
ATOM 11998 N N . GLU F 6 107 ? 111.083 80.727 155.652 1.00 66.77 107 GLU E N 1
ATOM 11999 C CA . GLU F 6 107 ? 110.963 79.875 154.460 1.00 66.77 107 GLU E CA 1
ATOM 12000 C C . GLU F 6 107 ? 111.224 80.664 153.171 1.00 66.77 107 GLU E C 1
ATOM 12001 O O . GLU F 6 107 ? 110.325 80.903 152.362 1.00 66.77 107 GLU E O 1
ATOM 12007 N N . MET F 6 108 ? 112.476 81.104 153.038 1.00 61.06 108 MET E N 1
ATOM 12008 C CA . MET F 6 108 ? 112.865 82.014 151.965 1.00 61.06 108 MET E CA 1
ATOM 12009 C C . MET F 6 108 ? 112.731 81.327 150.610 1.00 61.06 108 MET E C 1
ATOM 12010 O O . MET F 6 108 ? 113.374 80.304 150.352 1.00 61.06 108 MET E O 1
ATOM 12015 N N . LEU F 6 109 ? 111.889 81.895 149.750 1.00 56.96 109 LEU E N 1
ATOM 12016 C CA . LEU F 6 109 ? 111.491 81.259 148.502 1.00 56.96 109 LEU E CA 1
ATOM 12017 C C . LEU F 6 109 ? 112.531 81.525 147.415 1.00 56.96 109 LEU E C 1
ATOM 12018 O O . LEU F 6 109 ? 113.644 81.990 147.678 1.00 56.96 109 LEU E O 1
ATOM 12023 N N . TYR F 6 110 ? 112.169 81.218 146.173 1.00 54.38 110 TYR E N 1
ATOM 12024 C CA . TYR F 6 110 ? 113.080 81.413 145.056 1.00 54.38 110 TYR E CA 1
ATOM 12025 C C . TYR F 6 110 ? 113.209 82.900 144.736 1.00 54.38 110 TYR E C 1
ATOM 12026 O O . TYR F 6 110 ? 112.207 83.623 144.726 1.00 54.38 110 TYR E O 1
ATOM 12035 N N . PRO F 6 111 ? 114.421 83.387 144.481 1.00 42.25 111 PRO E N 1
ATOM 12036 C CA . PRO F 6 111 ? 114.581 84.794 144.104 1.00 42.25 111 PRO E CA 1
ATOM 12037 C C . PRO F 6 111 ? 114.102 85.045 142.685 1.00 42.25 111 PRO E C 1
ATOM 12038 O O . PRO F 6 111 ? 114.119 84.156 141.829 1.00 42.25 111 PRO E O 1
ATOM 12042 N N . ARG F 6 112 ? 113.668 86.275 142.442 1.00 39.58 112 ARG E N 1
ATOM 12043 C CA . ARG F 6 112 ? 113.187 86.680 141.122 1.00 39.58 112 ARG E CA 1
ATOM 12044 C C . ARG F 6 112 ? 114.119 87.731 140.539 1.00 39.58 112 ARG E C 1
ATOM 12045 O O . ARG F 6 112 ? 114.154 88.871 141.041 1.00 39.58 112 ARG E O 1
ATOM 12053 N N . PRO F 6 113 ? 114.894 87.404 139.508 1.00 32.01 113 PRO E N 1
ATOM 12054 C CA . PRO F 6 113 ? 115.775 88.404 138.897 1.00 32.01 113 PRO E CA 1
ATOM 12055 C C . PRO F 6 113 ? 114.992 89.417 138.076 1.00 32.01 113 PRO E C 1
ATOM 12056 O O . PRO F 6 113 ? 113.884 89.159 137.602 1.00 32.01 113 PRO E O 1
ATOM 12060 N N . MET F 6 114 ? 115.598 90.591 137.907 1.00 29.00 114 MET E N 1
ATOM 12061 C CA . MET F 6 114 ? 114.962 91.680 137.180 1.00 29.00 114 MET E CA 1
ATOM 12062 C C . MET F 6 114 ? 116.034 92.621 136.650 1.00 29.00 114 MET E C 1
ATOM 12063 O O . MET F 6 114 ? 117.040 92.863 137.321 1.00 29.00 114 MET E O 1
ATOM 12068 N N . LEU F 6 115 ? 115.806 93.149 135.451 1.00 22.75 115 LEU E N 1
ATOM 12069 C CA . LEU F 6 115 ? 116.731 94.065 134.801 1.00 22.75 115 LEU E CA 1
ATOM 12070 C C . LEU F 6 115 ? 116.296 95.509 135.030 1.00 22.75 115 LEU E C 1
ATOM 12071 O O . LEU F 6 115 ? 115.107 95.805 135.167 1.00 22.75 115 LEU E O 1
ATOM 12076 N N . LEU F 6 116 ? 117.278 96.405 135.067 1.00 20.27 116 LEU E N 1
ATOM 12077 C CA . LEU F 6 116 ? 117.090 97.809 135.397 1.00 20.27 116 LEU E CA 1
ATOM 12078 C C . LEU F 6 116 ? 117.836 98.673 134.387 1.00 20.27 116 LEU E C 1
ATOM 12079 O O . LEU F 6 116 ? 118.866 98.243 133.858 1.00 20.27 116 LEU E O 1
ATOM 12084 N N . PRO F 6 117 ? 117.339 99.889 134.091 1.00 18.68 117 PRO E N 1
ATOM 12085 C CA . PRO F 6 117 ? 117.795 100.593 132.872 1.00 18.68 117 PRO E CA 1
ATOM 12086 C C . PRO F 6 117 ? 119.241 101.076 132.882 1.00 18.68 117 PRO E C 1
ATOM 12087 O O . PRO F 6 117 ? 119.816 101.194 131.793 1.00 18.68 117 PRO E O 1
ATOM 12091 N N . ALA F 6 118 ? 119.822 101.377 134.051 1.00 17.60 118 ALA E N 1
ATOM 12092 C CA . ALA F 6 118 ? 121.251 101.682 134.234 1.00 17.60 118 ALA E CA 1
ATOM 12093 C C . ALA F 6 118 ? 121.696 102.901 133.414 1.00 17.60 118 ALA E C 1
ATOM 12094 O O . ALA F 6 118 ? 122.463 102.799 132.455 1.00 17.60 118 ALA E O 1
ATOM 12096 N N . PHE F 6 119 ? 121.186 104.063 133.818 1.00 15.29 119 PHE E N 1
ATOM 12097 C CA . PHE F 6 119 ? 121.487 105.318 133.138 1.00 15.29 119 PHE E CA 1
ATOM 12098 C C . PHE F 6 119 ? 122.947 105.733 133.346 1.00 15.29 119 PHE E C 1
ATOM 12099 O O . PHE F 6 119 ? 123.666 105.204 134.198 1.00 15.29 119 PHE E O 1
ATOM 12107 N N . LYS F 6 120 ? 123.383 106.701 132.544 1.00 16.52 120 LYS E N 1
ATOM 12108 C CA . LYS F 6 120 ? 124.740 107.234 132.580 1.00 16.52 120 LYS E CA 1
ATOM 12109 C C . LYS F 6 120 ? 124.702 108.745 132.803 1.00 16.52 120 LYS E C 1
ATOM 12110 O O . LYS F 6 120 ? 123.640 109.344 132.987 1.00 16.52 120 LYS E O 1
ATOM 12116 N N . ARG F 6 121 ? 125.885 109.358 132.782 1.00 15.57 121 ARG E N 1
ATOM 12117 C CA . ARG F 6 121 ? 125.998 110.796 132.992 1.00 15.57 121 ARG E CA 1
ATOM 12118 C C . ARG F 6 121 ? 125.521 111.554 131.759 1.00 15.57 121 ARG E C 1
ATOM 12119 O O . ARG F 6 121 ? 125.978 111.295 130.642 1.00 15.57 121 ARG E O 1
ATOM 12127 N N . GLY F 6 122 ? 124.602 112.489 131.964 1.00 16.18 122 GLY E N 1
ATOM 12128 C CA . GLY F 6 122 ? 124.077 113.293 130.885 1.00 16.18 122 GLY E CA 1
ATOM 12129 C C . GLY F 6 122 ? 122.808 112.773 130.255 1.00 16.18 122 GLY E C 1
ATOM 12130 O O . GLY F 6 122 ? 122.509 113.165 129.119 1.00 16.18 122 GLY E O 1
ATOM 12131 N N . ASN F 6 123 ? 122.060 111.916 130.962 1.00 17.36 123 ASN E N 1
ATOM 12132 C CA . ASN F 6 123 ? 120.857 111.229 130.474 1.00 17.36 123 ASN E CA 1
ATOM 12133 C C . ASN F 6 123 ? 121.164 110.449 129.193 1.00 17.36 123 ASN E C 1
ATOM 12134 O O . ASN F 6 123 ? 120.592 110.687 128.130 1.00 17.36 123 ASN E O 1
ATOM 12139 N N . MET F 6 124 ? 122.091 109.504 129.320 1.00 18.43 124 MET E N 1
ATOM 12140 C CA . MET F 6 124 ? 122.718 108.833 128.185 1.00 18.43 124 MET E CA 1
ATOM 12141 C C . MET F 6 124 ? 122.571 107.319 128.319 1.00 18.43 124 MET E C 1
ATOM 12142 O O . MET F 6 124 ? 123.543 106.560 128.275 1.00 18.43 124 MET E O 1
ATOM 12147 N N . VAL F 6 125 ? 121.338 106.865 128.548 1.00 16.64 125 VAL E N 1
ATOM 12148 C CA . VAL F 6 125 ? 121.067 105.434 128.590 1.00 16.64 125 VAL E CA 1
ATOM 12149 C C . VAL F 6 125 ? 121.219 104.838 127.189 1.00 16.64 125 VAL E C 1
ATOM 12150 O O . VAL F 6 125 ? 121.063 105.526 126.169 1.00 16.64 125 VAL E O 1
ATOM 12154 N N . THR F 6 126 ? 121.597 103.562 127.137 1.00 17.01 126 THR E N 1
ATOM 12155 C CA . THR F 6 126 ? 121.797 102.844 125.884 1.00 17.01 126 THR E CA 1
ATOM 12156 C C . THR F 6 126 ? 121.074 101.509 125.975 1.00 17.01 126 THR E C 1
ATOM 12157 O O . THR F 6 126 ? 121.394 100.688 126.840 1.00 17.01 126 THR E O 1
ATOM 12161 N N . ILE F 6 127 ? 120.106 101.295 125.087 1.00 15.61 127 ILE E N 1
ATOM 12162 C CA . ILE F 6 127 ? 119.255 100.111 125.116 1.00 15.61 127 ILE E CA 1
ATOM 12163 C C . ILE F 6 127 ? 119.340 99.423 123.762 1.00 15.61 127 ILE E C 1
ATOM 12164 O O . ILE F 6 127 ? 118.966 100.015 122.741 1.00 15.61 127 ILE E O 1
ATOM 12169 N N . ASN F 6 128 ? 119.849 98.182 123.761 1.00 15.57 128 ASN E N 1
ATOM 12170 C CA . ASN F 6 128 ? 119.861 97.276 122.602 1.00 15.57 128 ASN E CA 1
ATOM 12171 C C . ASN F 6 128 ? 120.645 97.851 121.422 1.00 15.57 128 ASN E C 1
ATOM 12172 O O . ASN F 6 128 ? 120.247 97.714 120.264 1.00 15.57 128 ASN E O 1
ATOM 12177 N N . GLY F 6 129 ? 121.771 98.501 121.716 1.00 15.53 129 GLY E N 1
ATOM 12178 C CA . GLY F 6 129 ? 122.663 99.020 120.709 1.00 15.53 129 GLY E CA 1
ATOM 12179 C C . GLY F 6 129 ? 122.441 100.479 120.363 1.00 15.53 129 GLY E C 1
ATOM 12180 O O . GLY F 6 129 ? 123.376 101.146 119.905 1.00 15.53 129 GLY E O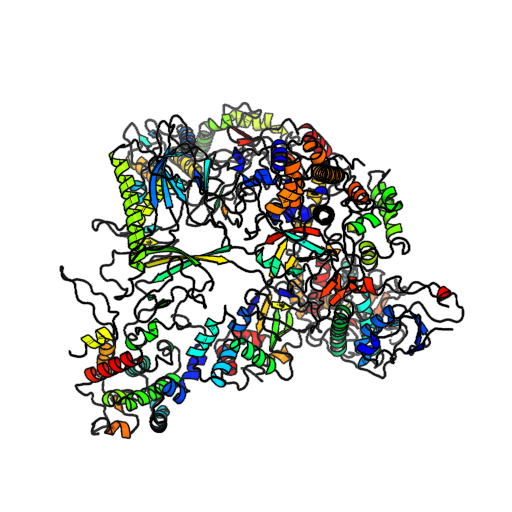 1
ATOM 12181 N N . ALA F 6 130 ? 121.232 100.989 120.569 1.00 16.20 130 ALA E N 1
ATOM 12182 C CA . ALA F 6 130 ? 120.894 102.364 120.233 1.00 16.20 130 ALA E CA 1
ATOM 12183 C C . ALA F 6 130 ? 120.909 103.231 121.484 1.00 16.20 130 ALA E C 1
ATOM 12184 O O . ALA F 6 130 ? 120.467 102.806 122.555 1.00 16.20 130 ALA E O 1
ATOM 12186 N N . LYS F 6 131 ? 121.423 104.450 121.340 1.00 18.99 131 LYS E N 1
ATOM 12187 C CA . LYS F 6 131 ? 121.475 105.390 122.450 1.00 18.99 131 LYS E CA 1
ATOM 12188 C C . LYS F 6 131 ? 120.135 106.093 122.613 1.00 18.99 131 LYS E C 1
ATOM 12189 O O . LYS F 6 131 ? 119.457 106.405 121.630 1.00 18.99 131 LYS E O 1
ATOM 12195 N N . TYR F 6 132 ? 119.754 106.342 123.863 1.00 18.73 132 TYR E N 1
ATOM 12196 C CA . TYR F 6 132 ? 118.505 107.016 124.178 1.00 18.73 132 TYR E CA 1
ATOM 12197 C C . TYR F 6 132 ? 118.760 108.106 125.210 1.00 18.73 132 TYR E C 1
ATOM 12198 O O . TYR F 6 132 ? 119.867 108.253 125.735 1.00 18.73 132 TYR E O 1
ATOM 12207 N N . ILE F 6 133 ? 117.715 108.879 125.499 1.00 18.12 133 ILE E N 1
ATOM 12208 C CA . ILE F 6 133 ? 117.798 110.015 126.411 1.00 18.12 133 ILE E CA 1
ATOM 12209 C C . ILE F 6 133 ? 116.567 109.999 127.309 1.00 18.12 133 ILE E C 1
ATOM 12210 O O . ILE F 6 133 ? 115.435 109.974 126.817 1.00 18.12 133 ILE E O 1
ATOM 12215 N N . GLY F 6 134 ? 116.789 109.996 128.622 1.00 19.56 134 GLY E N 1
ATOM 12216 C CA . GLY F 6 134 ? 115.699 110.096 129.577 1.00 19.56 134 GLY E CA 1
ATOM 12217 C C . GLY F 6 134 ? 115.417 111.547 129.933 1.00 19.56 134 GLY E C 1
ATOM 12218 O O . GLY F 6 134 ? 116.333 112.333 130.170 1.00 19.56 134 GLY E O 1
ATOM 12219 N N . SER F 6 135 ? 114.134 111.892 129.964 1.00 22.72 135 SER E N 1
ATOM 12220 C CA . SER F 6 135 ? 113.709 113.262 130.196 1.00 22.72 135 SER E CA 1
ATOM 12221 C C . SER F 6 135 ? 112.687 113.321 131.322 1.00 22.72 135 SER E C 1
ATOM 12222 O O . SER F 6 135 ? 111.873 112.406 131.474 1.00 22.72 135 SER E O 1
ATOM 12225 N N . PRO F 6 136 ? 112.706 114.384 132.124 1.00 22.22 136 PRO E N 1
ATOM 12226 C CA . PRO F 6 136 ? 111.723 114.518 133.203 1.00 22.22 136 PRO E CA 1
ATOM 12227 C C . PRO F 6 136 ? 110.364 114.977 132.698 1.00 22.22 136 PRO E C 1
ATOM 12228 O O . PRO F 6 136 ? 110.206 115.453 131.573 1.00 22.22 136 PRO E O 1
ATOM 12232 N N . VAL F 6 137 ? 109.372 114.820 133.573 1.00 24.99 137 VAL E N 1
ATOM 12233 C CA . VAL F 6 137 ? 108.035 115.363 133.367 1.00 24.99 137 VAL E CA 1
ATOM 12234 C C . VAL F 6 137 ? 107.759 116.373 134.473 1.00 24.99 137 VAL E C 1
ATOM 12235 O O . VAL F 6 137 ? 108.597 116.575 135.358 1.00 24.99 137 VAL E O 1
ATOM 12239 N N . LEU F 6 138 ? 106.592 117.017 134.438 1.00 28.13 138 LEU E N 1
ATOM 12240 C CA . LEU F 6 138 ? 106.330 118.110 135.369 1.00 28.13 138 LEU E CA 1
ATOM 12241 C C . LEU F 6 138 ? 105.693 117.634 136.673 1.00 28.13 138 LEU E C 1
ATOM 12242 O O . LEU F 6 138 ? 106.108 118.083 137.748 1.00 28.13 138 LEU E O 1
ATOM 12247 N N . THR F 6 139 ? 104.692 116.742 136.585 1.00 37.44 139 THR E N 1
ATOM 12248 C CA . THR F 6 139 ? 104.071 116.048 137.718 1.00 37.44 139 THR E CA 1
ATOM 12249 C C . THR F 6 139 ? 103.469 117.006 138.745 1.00 37.44 139 THR E C 1
ATOM 12250 O O . THR F 6 139 ? 104.094 117.259 139.782 1.00 37.44 139 THR E O 1
ATOM 12254 N N . ASP F 6 140 ? 102.345 117.642 138.390 1.00 51.37 140 ASP E N 1
ATOM 12255 C CA . ASP F 6 140 ? 101.546 118.505 139.263 1.00 51.37 140 ASP E CA 1
ATOM 12256 C C . ASP F 6 140 ? 101.334 117.901 140.647 1.00 51.37 140 ASP E C 1
ATOM 12257 O O . ASP F 6 140 ? 100.827 116.782 140.781 1.00 51.37 140 ASP E O 1
ATOM 12262 N N . VAL F 6 141 ? 101.720 118.651 141.676 1.00 62.49 141 VAL E N 1
ATOM 12263 C CA . VAL F 6 141 ? 101.764 118.140 143.043 1.00 62.49 141 VAL E CA 1
ATOM 12264 C C . VAL F 6 141 ? 100.347 118.055 143.611 1.00 62.49 141 VAL E C 1
ATOM 12265 O O . VAL F 6 141 ? 99.526 118.960 143.423 1.00 62.49 141 VAL E O 1
ATOM 12269 N N . GLY F 6 142 ? 100.031 116.918 144.228 1.00 80.74 142 GLY E N 1
ATOM 12270 C CA . GLY F 6 142 ? 98.760 116.751 144.900 1.00 80.74 142 GLY E CA 1
ATOM 12271 C C . GLY F 6 142 ? 97.647 116.384 143.945 1.00 80.74 142 GLY E C 1
ATOM 12272 O O . GLY F 6 142 ? 97.500 115.221 143.557 1.00 80.74 142 GLY E O 1
ATOM 12273 N N . PHE F 6 143 ? 96.858 117.380 143.559 1.00 89.48 143 PHE E N 1
ATOM 12274 C CA . PHE F 6 143 ? 95.767 117.212 142.613 1.00 89.48 143 PHE E CA 1
ATOM 12275 C C . PHE F 6 143 ? 96.095 117.949 141.320 1.00 89.48 143 PHE E C 1
ATOM 12276 O O . PHE F 6 143 ? 96.632 119.061 141.347 1.00 89.48 143 PHE E O 1
ATOM 12284 N N . SER F 6 144 ? 95.789 117.316 140.190 1.00 92.85 144 SER E N 1
ATOM 12285 C CA . SER F 6 144 ? 96.058 117.873 138.868 1.00 92.85 144 SER E CA 1
ATOM 12286 C C . SER F 6 144 ? 94.736 118.338 138.271 1.00 92.85 144 SER E C 1
ATOM 12287 O O . SER F 6 144 ? 93.919 117.516 137.842 1.00 92.85 144 SER E O 1
ATOM 12290 N N . VAL F 6 145 ? 94.532 119.650 138.230 1.00 95.17 145 VAL E N 1
ATOM 12291 C CA . VAL F 6 145 ? 93.274 120.221 137.766 1.00 95.17 145 VAL E CA 1
ATOM 12292 C C . VAL F 6 145 ? 93.309 120.325 136.249 1.00 95.17 145 VAL E C 1
ATOM 12293 O O . VAL F 6 145 ? 94.226 120.927 135.677 1.00 95.17 145 VAL E O 1
ATOM 12297 N N . LEU F 6 146 ? 92.313 119.735 135.596 1.00 101.93 146 LEU E N 1
ATOM 12298 C CA . LEU F 6 146 ? 92.108 119.907 134.170 1.00 101.93 146 LEU E CA 1
ATOM 12299 C C . LEU F 6 146 ? 90.945 120.869 133.941 1.00 101.93 146 LEU E C 1
ATOM 12300 O O . LEU F 6 146 ? 90.344 121.396 134.880 1.00 101.93 146 LEU E O 1
ATOM 12305 N N . ASN F 6 147 ? 90.626 121.103 132.667 1.00 104.99 147 ASN E N 1
ATOM 12306 C CA . ASN F 6 147 ? 89.562 122.035 132.317 1.00 104.99 147 ASN E CA 1
ATOM 12307 C C . ASN F 6 147 ? 88.178 121.451 132.584 1.00 104.99 147 ASN E C 1
ATOM 12308 O O . ASN F 6 147 ? 87.235 122.207 132.849 1.00 104.99 147 ASN E O 1
ATOM 12313 N N . ASP F 6 148 ? 88.043 120.125 132.566 1.00 107.22 148 ASP E N 1
ATOM 12314 C CA . ASP F 6 148 ? 86.749 119.469 132.718 1.00 107.22 148 ASP E CA 1
ATOM 12315 C C . ASP F 6 148 ? 86.412 119.122 134.165 1.00 107.22 148 ASP E C 1
ATOM 12316 O O . ASP F 6 148 ? 85.328 119.470 134.644 1.00 107.22 148 ASP E O 1
ATOM 12321 N N . SER F 6 149 ? 87.310 118.443 134.876 1.00 107.09 149 SER E N 1
ATOM 12322 C CA . SER F 6 149 ? 87.039 118.019 136.244 1.00 107.09 149 SER E CA 1
ATOM 12323 C C . SER F 6 149 ? 88.352 117.940 137.012 1.00 107.09 149 SER E C 1
ATOM 12324 O O . SER F 6 149 ? 89.423 118.259 136.491 1.00 107.09 149 SER E O 1
ATOM 12327 N N . ILE F 6 150 ? 88.257 117.510 138.267 1.00 105.01 150 ILE E N 1
ATOM 12328 C CA . ILE F 6 150 ? 89.422 117.319 139.122 1.00 105.01 150 ILE E CA 1
ATOM 12329 C C . ILE F 6 150 ? 89.958 115.905 138.919 1.00 105.01 150 ILE E C 1
ATOM 12330 O O . ILE F 6 150 ? 89.195 114.944 138.755 1.00 105.01 150 ILE E O 1
ATOM 12335 N N . PHE F 6 151 ? 91.285 115.789 138.855 1.00 104.68 151 PHE E N 1
ATOM 12336 C CA . PHE F 6 151 ? 91.963 114.515 138.645 1.00 104.68 151 PHE E CA 1
ATOM 12337 C C . PHE F 6 151 ? 93.088 114.402 139.662 1.00 104.68 151 PHE E C 1
ATOM 12338 O O . PHE F 6 151 ? 94.007 115.226 139.665 1.00 104.68 151 PHE E O 1
ATOM 12346 N N . ILE F 6 152 ? 93.018 113.390 140.515 1.00 104.21 152 ILE E N 1
ATOM 12347 C CA . ILE F 6 152 ? 94.049 113.114 141.511 1.00 104.21 152 ILE E CA 1
ATOM 12348 C C . ILE F 6 152 ? 94.751 111.814 141.124 1.00 104.21 152 ILE E C 1
ATOM 12349 O O . ILE F 6 152 ? 94.089 110.779 140.966 1.00 104.21 152 ILE E O 1
ATOM 12354 N N . PRO F 6 153 ? 96.073 111.824 140.920 1.00 104.83 153 PRO E N 1
ATOM 12355 C CA . PRO F 6 153 ? 96.759 110.600 140.482 1.00 104.83 153 PRO E CA 1
ATOM 12356 C C . PRO F 6 153 ? 97.203 109.703 141.630 1.00 104.83 153 PRO E C 1
ATOM 12357 O O . PRO F 6 153 ? 97.845 110.158 142.582 1.00 104.83 153 PRO E O 1
ATOM 12361 N N . PHE F 6 154 ? 96.856 108.423 141.546 1.00 102.74 154 PHE E N 1
ATOM 12362 C CA . PHE F 6 154 ? 97.321 107.407 142.478 1.00 102.74 154 PHE E CA 1
ATOM 12363 C C . PHE F 6 154 ? 98.211 106.411 141.744 1.00 102.74 154 PHE E C 1
ATOM 12364 O O . PHE F 6 154 ? 98.318 106.425 140.515 1.00 102.74 154 PHE E O 1
ATOM 12372 N N . ARG F 6 155 ? 98.856 105.532 142.516 1.00 87.06 155 ARG E N 1
ATOM 12373 C CA . ARG F 6 155 ? 99.793 104.580 141.931 1.00 87.06 155 ARG E CA 1
ATOM 12374 C C . ARG F 6 155 ? 99.122 103.306 141.428 1.00 87.06 155 ARG E C 1
ATOM 12375 O O . ARG F 6 155 ? 99.698 102.620 140.576 1.00 87.06 155 ARG E O 1
ATOM 12383 N N . ARG F 6 156 ? 97.931 102.969 141.926 1.00 92.95 156 ARG E N 1
ATOM 12384 C CA . ARG F 6 156 ? 97.241 101.748 141.520 1.00 92.95 156 ARG E CA 1
ATOM 12385 C C . ARG F 6 156 ? 96.247 102.008 140.393 1.00 92.95 156 ARG E C 1
ATOM 12386 O O . ARG F 6 156 ? 96.359 101.424 139.311 1.00 92.95 156 ARG E O 1
ATOM 12394 N N . THR F 6 157 ? 95.271 102.881 140.633 1.00 103.36 157 THR E N 1
ATOM 12395 C CA . THR F 6 157 ? 94.293 103.267 139.627 1.00 103.36 157 THR E CA 1
ATOM 12396 C C . THR F 6 157 ? 93.992 104.749 139.793 1.00 103.36 157 THR E C 1
ATOM 12397 O O . THR F 6 157 ? 93.748 105.219 140.908 1.00 103.36 157 THR E O 1
ATOM 12401 N N . LYS F 6 158 ? 94.016 105.478 138.681 1.00 105.61 158 LYS E N 1
ATOM 12402 C CA . LYS F 6 158 ? 93.768 106.912 138.664 1.00 105.61 158 LYS E CA 1
ATOM 12403 C C . LYS F 6 158 ? 92.481 107.190 137.897 1.00 105.61 158 LYS E C 1
ATOM 12404 O O . LYS F 6 158 ? 92.253 106.625 136.821 1.00 105.61 158 LYS E O 1
ATOM 12410 N N . LEU F 6 159 ? 91.618 108.015 138.481 1.00 111.41 159 LEU E N 1
ATOM 12411 C CA . LEU F 6 159 ? 90.289 108.266 137.948 1.00 111.41 159 LEU E CA 1
ATOM 12412 C C . LEU F 6 159 ? 90.068 109.760 137.767 1.00 111.41 159 LEU E C 1
ATOM 12413 O O . LEU F 6 159 ? 90.651 110.585 138.476 1.00 111.41 159 LEU E O 1
ATOM 12418 N N . THR F 6 160 ? 89.225 110.097 136.797 1.00 111.83 160 THR E N 1
ATOM 12419 C CA . THR F 6 160 ? 88.813 111.471 136.552 1.00 111.83 160 THR E CA 1
ATOM 12420 C C . THR F 6 160 ? 87.413 111.658 137.122 1.00 111.83 160 THR E C 1
ATOM 12421 O O . THR F 6 160 ? 86.491 110.918 136.765 1.00 111.83 160 THR E O 1
ATOM 12425 N N . PHE F 6 161 ? 87.260 112.635 138.009 1.00 111.91 161 PHE E N 1
ATOM 12426 C CA . PHE F 6 161 ? 85.981 112.882 138.664 1.00 111.91 161 PHE E CA 1
ATOM 12427 C C . PHE F 6 161 ? 85.031 113.650 137.747 1.00 111.91 161 PHE E C 1
ATOM 12428 O O . PHE F 6 161 ? 84.693 113.195 136.653 1.00 111.91 161 PHE E O 1
ATOM 12436 N N . GLY F 6 322 ? 70.933 89.784 145.392 1.00 102.82 322 GLY E N 1
ATOM 12437 C CA . GLY F 6 322 ? 71.390 88.657 146.183 1.00 102.82 322 GLY E CA 1
ATOM 12438 C C . GLY F 6 322 ? 72.851 88.323 145.953 1.00 102.82 322 GLY E C 1
ATOM 12439 O O . GLY F 6 322 ? 73.590 88.044 146.896 1.00 102.82 322 GLY E O 1
ATOM 12440 N N . LYS F 6 323 ? 73.268 88.350 144.689 1.00 109.08 323 LYS E N 1
ATOM 12441 C CA . LYS F 6 323 ? 74.647 88.055 144.323 1.00 109.08 323 LYS E CA 1
ATOM 12442 C C . LYS F 6 323 ? 75.491 89.300 144.085 1.00 109.08 323 LYS E C 1
ATOM 12443 O O . LYS F 6 323 ? 76.721 89.222 144.165 1.00 109.08 323 LYS E O 1
ATOM 12449 N N . VAL F 6 324 ? 74.865 90.444 143.790 1.00 112.37 324 VAL E N 1
ATOM 12450 C CA . VAL F 6 324 ? 75.616 91.648 143.441 1.00 112.37 324 VAL E CA 1
ATOM 12451 C C . VAL F 6 324 ? 76.021 92.480 144.647 1.00 112.37 324 VAL E C 1
ATOM 12452 O O . VAL F 6 324 ? 76.884 93.357 144.513 1.00 112.37 324 VAL E O 1
ATOM 12456 N N . GLU F 6 325 ? 75.440 92.220 145.823 1.00 112.89 325 GLU E N 1
ATOM 12457 C CA . GLU F 6 325 ? 75.699 93.069 146.983 1.00 112.89 325 GLU E CA 1
ATOM 12458 C C . GLU F 6 325 ? 77.108 92.874 147.528 1.00 112.89 325 GLU E C 1
ATOM 12459 O O . GLU F 6 325 ? 77.758 93.848 147.925 1.00 112.89 325 GLU E O 1
ATOM 12465 N N . GLU F 6 326 ? 77.612 91.637 147.520 1.00 112.80 326 GLU E N 1
ATOM 12466 C CA . GLU F 6 326 ? 78.987 91.406 147.945 1.00 112.80 326 GLU E CA 1
ATOM 12467 C C . GLU F 6 326 ? 79.989 91.928 146.922 1.00 112.80 326 GLU E C 1
ATOM 12468 O O . GLU F 6 326 ? 81.078 92.367 147.300 1.00 112.80 326 GLU E O 1
ATOM 12474 N N . ASN F 6 327 ? 79.632 91.921 145.634 1.00 112.89 327 ASN E N 1
ATOM 12475 C CA . ASN F 6 327 ? 80.508 92.518 144.629 1.00 112.89 327 ASN E CA 1
ATOM 12476 C C . ASN F 6 327 ? 80.522 94.039 144.725 1.00 112.89 327 ASN E C 1
ATOM 12477 O O . ASN F 6 327 ? 81.526 94.671 144.376 1.00 112.89 327 ASN E O 1
ATOM 12482 N N . ILE F 6 328 ? 79.422 94.642 145.185 1.00 113.82 328 ILE E N 1
ATOM 12483 C CA . ILE F 6 328 ? 79.426 96.075 145.475 1.00 113.82 328 ILE E CA 1
ATOM 12484 C C . ILE F 6 328 ? 80.277 96.364 146.709 1.00 113.82 328 ILE E C 1
ATOM 12485 O O . ILE F 6 328 ? 81.083 97.304 146.723 1.00 113.82 328 ILE E O 1
ATOM 12490 N N . ASP F 6 329 ? 80.138 95.537 147.750 1.00 114.20 329 ASP E N 1
ATOM 12491 C CA . ASP F 6 329 ? 80.874 95.772 148.992 1.00 114.20 329 ASP E CA 1
ATOM 12492 C C . ASP F 6 329 ? 82.369 95.495 148.846 1.00 114.20 329 ASP E C 1
ATOM 12493 O O . ASP F 6 329 ? 83.179 96.110 149.549 1.00 114.20 329 ASP E O 1
ATOM 12498 N N . SER F 6 330 ? 82.763 94.594 147.940 1.00 114.16 330 SER E N 1
ATOM 12499 C CA . SER F 6 330 ? 84.179 94.263 147.803 1.00 114.16 330 SER E CA 1
ATOM 12500 C C . SER F 6 330 ? 84.974 95.357 147.096 1.00 114.16 330 SER E C 1
ATOM 12501 O O . SER F 6 330 ? 86.158 95.547 147.408 1.00 114.16 330 SER E O 1
ATOM 12504 N N . HIS F 6 331 ? 84.342 96.124 146.207 1.00 114.68 331 HIS E N 1
ATOM 12505 C CA . HIS F 6 331 ? 85.026 97.262 145.605 1.00 114.68 331 HIS E CA 1
ATOM 12506 C C . HIS F 6 331 ? 85.190 98.412 146.591 1.00 114.68 331 HIS E C 1
ATOM 12507 O O . HIS F 6 331 ? 86.214 99.100 146.569 1.00 114.68 331 HIS E O 1
ATOM 12514 N N . LEU F 6 332 ? 84.235 98.608 147.501 1.00 113.89 332 LEU E N 1
ATOM 12515 C CA . LEU F 6 332 ? 84.461 99.558 148.583 1.00 113.89 332 LEU E CA 1
ATOM 12516 C C . LEU F 6 332 ? 85.453 99.040 149.616 1.00 113.89 332 LEU E C 1
ATOM 12517 O O . LEU F 6 332 ? 86.139 99.848 150.250 1.00 113.89 332 LEU E O 1
ATOM 12522 N N . HIS F 6 333 ? 85.581 97.718 149.760 1.00 112.07 333 HIS E N 1
ATOM 12523 C CA . HIS F 6 333 ? 86.611 97.156 150.628 1.00 112.07 333 HIS E CA 1
ATOM 12524 C C . HIS F 6 333 ? 88.003 97.336 150.032 1.00 112.07 333 HIS E C 1
ATOM 12525 O O . HIS F 6 333 ? 88.979 97.496 150.774 1.00 112.07 333 HIS E O 1
ATOM 12532 N N . SER F 6 334 ? 88.112 97.315 148.704 1.00 112.06 334 SER E N 1
ATOM 12533 C CA . SER F 6 334 ? 89.367 97.655 148.043 1.00 112.06 334 SER E CA 1
ATOM 12534 C C . SER F 6 334 ? 89.579 99.160 147.923 1.00 112.06 334 SER E C 1
ATOM 12535 O O . SER F 6 334 ? 90.709 99.599 147.689 1.00 112.06 334 SER E O 1
ATOM 12538 N N . PHE F 6 335 ? 88.515 99.953 148.064 1.00 112.86 335 PHE E N 1
ATOM 12539 C CA . PHE F 6 335 ? 88.624 101.406 148.013 1.00 112.86 335 PHE E CA 1
ATOM 12540 C C . PHE F 6 335 ? 88.987 102.016 149.364 1.00 112.86 335 PHE E C 1
ATOM 12541 O O . PHE F 6 335 ? 89.648 103.060 149.407 1.00 112.86 335 PHE E O 1
ATOM 12549 N N . CYS F 6 336 ? 88.584 101.379 150.468 1.00 112.79 336 CYS E N 1
ATOM 12550 C CA . CYS F 6 336 ? 88.696 102.018 151.776 1.00 112.79 336 CYS E CA 1
ATOM 12551 C C . CYS F 6 336 ? 90.128 102.004 152.308 1.00 112.79 336 CYS E C 1
ATOM 12552 O O . CYS F 6 336 ? 90.756 103.058 152.448 1.00 112.79 336 CYS E O 1
ATOM 12555 N N . ASN F 6 337 ? 90.662 100.820 152.607 1.00 110.58 337 ASN E N 1
ATOM 12556 C CA . ASN F 6 337 ? 91.958 100.720 153.269 1.00 110.58 337 ASN E CA 1
ATOM 12557 C C . ASN F 6 337 ? 93.115 100.430 152.325 1.00 110.58 337 ASN E C 1
ATOM 12558 O O . ASN F 6 337 ? 94.272 100.604 152.723 1.00 110.58 337 ASN E O 1
ATOM 12563 N N . SER F 6 338 ? 92.846 99.994 151.099 1.00 108.95 338 SER E N 1
ATOM 12564 C CA . SER F 6 338 ? 93.908 99.719 150.142 1.00 108.95 338 SER E CA 1
ATOM 12565 C C . SER F 6 338 ? 94.343 100.959 149.375 1.00 108.95 338 SER E C 1
ATOM 12566 O O . SER F 6 338 ? 95.176 100.850 148.469 1.00 108.95 338 SER E O 1
ATOM 12569 N N . LEU F 6 339 ? 93.797 102.126 149.711 1.00 110.10 339 LEU E N 1
ATOM 12570 C CA . LEU F 6 339 ? 94.179 103.406 149.126 1.00 110.10 339 LEU E CA 1
ATOM 12571 C C . LEU F 6 339 ? 94.412 104.442 150.218 1.00 110.10 339 LEU E C 1
ATOM 12572 O O . LEU F 6 339 ? 94.017 105.606 150.098 1.00 110.10 339 LEU E O 1
ATOM 12577 N N . ASP F 6 340 ? 95.059 104.025 151.305 1.00 111.93 340 ASP E N 1
ATOM 12578 C CA . ASP F 6 340 ? 95.431 104.922 152.393 1.00 111.93 340 ASP E CA 1
ATOM 12579 C C . ASP F 6 340 ? 96.948 105.022 152.467 1.00 111.93 340 ASP E C 1
ATOM 12580 O O . ASP F 6 340 ? 97.533 104.897 153.548 1.00 111.93 340 ASP E O 1
ATOM 12585 N N . GLU F 6 341 ? 97.578 105.227 151.312 1.00 103.22 341 GLU E N 1
ATOM 12586 C CA . GLU F 6 341 ? 99.022 105.148 151.156 1.00 103.22 341 GLU E CA 1
ATOM 12587 C C . GLU F 6 341 ? 99.730 106.262 151.926 1.00 103.22 341 GLU E C 1
ATOM 12588 O O . GLU F 6 341 ? 99.208 107.367 152.105 1.00 103.22 341 GLU E O 1
ATOM 12594 N N . MET F 6 342 ? 100.946 105.953 152.381 1.00 104.04 342 MET E N 1
ATOM 12595 C CA . MET F 6 342 ? 101.742 106.892 153.159 1.00 104.04 342 MET E CA 1
ATOM 12596 C C . MET F 6 342 ? 102.743 107.672 152.319 1.00 104.04 342 MET E C 1
ATOM 12597 O O . MET F 6 342 ? 103.354 108.619 152.828 1.00 104.04 342 MET E O 1
ATOM 12602 N N . THR F 6 343 ? 102.954 107.279 151.062 1.00 104.61 343 THR E N 1
ATOM 12603 C CA . THR F 6 343 ? 103.666 108.140 150.128 1.00 104.61 343 THR E CA 1
ATOM 12604 C C . THR F 6 343 ? 102.769 109.228 149.557 1.00 104.61 343 THR E C 1
ATOM 12605 O O . THR F 6 343 ? 103.276 110.201 148.988 1.00 104.61 343 THR E O 1
ATOM 12609 N N . ILE F 6 344 ? 101.454 109.082 149.699 1.00 104.71 344 ILE E N 1
ATOM 12610 C CA . ILE F 6 344 ? 100.522 110.073 149.178 1.00 104.71 344 ILE E CA 1
ATOM 12611 C C . ILE F 6 344 ? 100.224 111.158 150.218 1.00 104.71 344 ILE E C 1
ATOM 12612 O O . ILE F 6 344 ? 99.977 112.313 149.854 1.00 104.71 344 ILE E O 1
ATOM 12617 N N . GLU F 6 345 ? 100.311 110.836 151.515 1.00 106.45 345 GLU E N 1
ATOM 12618 C CA . GLU F 6 345 ? 100.240 111.886 152.528 1.00 106.45 345 GLU E CA 1
ATOM 12619 C C . GLU F 6 345 ? 101.481 112.774 152.515 1.00 106.45 345 GLU E C 1
ATOM 12620 O O . GLU F 6 345 ? 101.430 113.899 153.024 1.00 106.45 345 GLU E O 1
ATOM 12626 N N . GLU F 6 346 ? 102.591 112.287 151.952 1.00 107.03 346 GLU E N 1
ATOM 12627 C CA . GLU F 6 346 ? 103.694 113.166 151.583 1.00 107.03 346 GLU E CA 1
ATOM 12628 C C . GLU F 6 346 ? 103.284 114.114 150.461 1.00 107.03 346 GLU E C 1
ATOM 12629 O O . GLU F 6 346 ? 103.739 115.263 150.411 1.00 107.03 346 GLU E O 1
ATOM 12635 N N . LEU F 6 347 ? 102.432 113.640 149.548 1.00 100.38 347 LEU E N 1
ATOM 12636 C CA . LEU F 6 347 ? 102.056 114.410 148.367 1.00 100.38 347 LEU E CA 1
ATOM 12637 C C . LEU F 6 347 ? 100.892 115.357 148.648 1.00 100.38 347 LEU E C 1
ATOM 12638 O O . LEU F 6 347 ? 100.835 116.456 148.084 1.00 100.38 347 LEU E O 1
ATOM 12643 N N . LYS F 6 348 ? 99.964 114.958 149.522 1.00 103.63 348 LYS E N 1
ATOM 12644 C CA . LYS F 6 348 ? 98.693 115.653 149.703 1.00 103.63 348 LYS E CA 1
ATOM 12645 C C . LYS F 6 348 ? 98.747 116.732 150.778 1.00 103.63 348 LYS E C 1
ATOM 12646 O O . LYS F 6 348 ? 97.730 116.997 151.432 1.00 103.63 348 LYS E O 1
ATOM 12652 N N . THR F 6 349 ? 99.905 117.352 150.994 1.00 105.58 349 THR E N 1
ATOM 12653 C CA . THR F 6 349 ? 100.052 118.396 151.999 1.00 105.58 349 THR E CA 1
ATOM 12654 C C . THR F 6 349 ? 99.732 119.784 151.422 1.00 105.58 349 THR E C 1
ATOM 12655 O O . THR F 6 349 ? 99.914 120.800 152.100 1.00 105.58 349 THR E O 1
ATOM 12659 N N . VAL F 6 350 ? 99.217 119.848 150.198 1.00 100.78 350 VAL E N 1
ATOM 12660 C CA . VAL F 6 350 ? 98.935 121.140 149.549 1.00 100.78 350 VAL E CA 1
ATOM 12661 C C . VAL F 6 350 ? 97.515 121.539 149.953 1.00 100.78 350 VAL E C 1
ATOM 12662 O O . VAL F 6 350 ? 96.536 121.378 149.220 1.00 100.78 350 VAL E O 1
ATOM 12666 N N . GLY F 6 351 ? 97.419 122.139 151.139 1.00 101.89 351 GLY E N 1
ATOM 12667 C CA . GLY F 6 351 ? 96.158 122.653 151.655 1.00 101.89 351 GLY E CA 1
ATOM 12668 C C . GLY F 6 351 ? 95.093 121.610 151.913 1.00 101.89 351 GLY E C 1
ATOM 12669 O O . GLY F 6 351 ? 93.903 121.943 151.922 1.00 101.89 351 GLY E O 1
ATOM 12670 N N . VAL F 6 352 ? 95.481 120.350 152.114 1.00 104.15 352 VAL E N 1
ATOM 12671 C CA . VAL F 6 352 ? 94.542 119.237 152.218 1.00 104.15 352 VAL E CA 1
ATOM 12672 C C . VAL F 6 352 ? 94.851 118.459 153.490 1.00 104.15 352 VAL E C 1
ATOM 12673 O O . VAL F 6 352 ? 95.997 118.047 153.706 1.00 104.15 352 VAL E O 1
ATOM 12677 N N . ASN F 6 353 ? 93.834 118.255 154.327 1.00 105.33 353 ASN E N 1
ATOM 12678 C CA . ASN F 6 353 ? 93.974 117.491 155.568 1.00 105.33 353 ASN E CA 1
ATOM 12679 C C . ASN F 6 353 ? 93.217 116.163 155.448 1.00 105.33 353 ASN E C 1
ATOM 12680 O O . ASN F 6 353 ? 92.058 116.039 155.850 1.00 105.33 353 ASN E O 1
ATOM 12685 N N . VAL F 6 354 ? 93.899 115.147 154.924 1.00 105.42 354 VAL E N 1
ATOM 12686 C CA . VAL F 6 354 ? 93.301 113.831 154.722 1.00 105.42 354 VAL E CA 1
ATOM 12687 C C . VAL F 6 354 ? 94.183 112.780 155.385 1.00 105.42 354 VAL E C 1
ATOM 12688 O O . VAL F 6 354 ? 95.376 112.674 155.073 1.00 105.42 354 VAL E O 1
ATOM 12692 N N . SER F 6 355 ? 93.600 112.029 156.319 1.00 105.17 355 SER E N 1
ATOM 12693 C CA . SER F 6 355 ? 94.172 110.791 156.828 1.00 105.17 355 SER E CA 1
ATOM 12694 C C . SER F 6 355 ? 93.195 109.630 156.712 1.00 105.17 355 SER E C 1
ATOM 12695 O O . SER F 6 355 ? 93.521 108.512 157.132 1.00 105.17 355 SER E O 1
ATOM 12698 N N . THR F 6 356 ? 92.009 109.868 156.151 1.00 108.59 356 THR E N 1
ATOM 12699 C CA . THR F 6 356 ? 90.952 108.876 156.028 1.00 108.59 356 THR E CA 1
ATOM 12700 C C . THR F 6 356 ? 90.377 108.974 154.618 1.00 108.59 356 THR E C 1
ATOM 12701 O O . THR F 6 356 ? 90.317 110.061 154.037 1.00 108.59 356 THR E O 1
ATOM 12705 N N . ILE F 6 357 ? 89.963 107.825 154.069 1.00 111.37 357 ILE E N 1
ATOM 12706 C CA . ILE F 6 357 ? 89.538 107.747 152.673 1.00 111.37 357 ILE E CA 1
ATOM 12707 C C . ILE F 6 357 ? 88.226 108.501 152.428 1.00 111.37 357 ILE E C 1
ATOM 12708 O O . ILE F 6 357 ? 88.001 109.020 151.326 1.00 111.37 357 ILE E O 1
ATOM 12713 N N . TRP F 6 358 ? 87.359 108.616 153.437 1.00 114.69 358 TRP E N 1
ATOM 12714 C CA . TRP F 6 358 ? 86.115 109.350 153.243 1.00 114.69 358 TRP E CA 1
ATOM 12715 C C . TRP F 6 358 ? 86.301 110.848 153.436 1.00 114.69 358 TRP E C 1
ATOM 12716 O O . TRP F 6 358 ? 85.507 111.637 152.905 1.00 114.69 358 TRP E O 1
ATOM 12727 N N . GLU F 6 359 ? 87.360 111.255 154.144 1.00 109.89 359 GLU E N 1
ATOM 12728 C CA . GLU F 6 359 ? 87.699 112.670 154.224 1.00 109.89 359 GLU E CA 1
ATOM 12729 C C . GLU F 6 359 ? 88.145 113.215 152.874 1.00 109.89 359 GLU E C 1
ATOM 12730 O O . GLU F 6 359 ? 87.966 114.408 152.609 1.00 109.89 359 GLU E O 1
ATOM 12736 N N . LEU F 6 360 ? 88.707 112.361 152.012 1.00 110.25 360 LEU E N 1
ATOM 12737 C CA . LEU F 6 360 ? 89.070 112.791 150.664 1.00 110.25 360 LEU E CA 1
ATOM 12738 C C . LEU F 6 360 ? 87.832 113.172 149.861 1.00 110.25 360 LEU E C 1
ATOM 12739 O O . LEU F 6 360 ? 87.784 114.247 149.255 1.00 110.25 360 LEU E O 1
ATOM 12744 N N . LEU F 6 361 ? 86.792 112.334 149.902 1.00 110.91 361 LEU E N 1
ATOM 12745 C CA . LEU F 6 361 ? 85.544 112.684 149.232 1.00 110.91 361 LEU E CA 1
ATOM 12746 C C . LEU F 6 361 ? 84.792 113.797 149.950 1.00 110.91 361 LEU E C 1
ATOM 12747 O O . LEU F 6 361 ? 83.954 114.460 149.330 1.00 110.91 361 LEU E O 1
ATOM 12752 N N . TYR F 6 362 ? 85.077 114.020 151.235 1.00 110.72 362 TYR E N 1
ATOM 12753 C CA . TYR F 6 362 ? 84.518 115.175 151.932 1.00 110.72 362 TYR E CA 1
ATOM 12754 C C . TYR F 6 362 ? 85.125 116.481 151.421 1.00 110.72 362 TYR E C 1
ATOM 12755 O O . TYR F 6 362 ? 84.400 117.386 150.988 1.00 110.72 362 TYR E O 1
ATOM 12764 N N . GLU F 6 363 ? 86.458 116.599 151.452 1.00 108.43 363 GLU E N 1
ATOM 12765 C CA . GLU F 6 363 ? 87.081 117.835 150.983 1.00 108.43 363 GLU E CA 1
ATOM 12766 C C . GLU F 6 363 ? 87.164 117.950 149.462 1.00 108.43 363 GLU E C 1
ATOM 12767 O O . GLU F 6 363 ? 87.610 118.992 148.970 1.00 108.43 363 GLU E O 1
ATOM 12773 N N . ILE F 6 364 ? 86.769 116.925 148.703 1.00 107.45 364 ILE E N 1
ATOM 12774 C CA . ILE F 6 364 ? 86.573 117.121 147.267 1.00 107.45 364 ILE E CA 1
ATOM 12775 C C . ILE F 6 364 ? 85.326 117.964 147.015 1.00 107.45 364 ILE E C 1
ATOM 12776 O O . ILE F 6 364 ? 85.350 118.919 146.228 1.00 107.45 364 ILE E O 1
ATOM 12781 N N . MET F 6 365 ? 84.226 117.645 147.697 1.00 109.30 365 MET E N 1
ATOM 12782 C CA . MET F 6 365 ? 82.965 118.347 147.496 1.00 109.30 365 MET E CA 1
ATOM 12783 C C . MET F 6 365 ? 82.749 119.504 148.465 1.00 109.30 365 MET E C 1
ATOM 12784 O O . MET F 6 365 ? 81.724 120.187 148.363 1.00 109.30 365 MET E O 1
ATOM 12789 N N . THR F 6 366 ? 83.666 119.743 149.402 1.00 107.77 366 THR E N 1
ATOM 12790 C CA . THR F 6 366 ? 83.589 120.932 150.245 1.00 107.77 366 THR E CA 1
ATOM 12791 C C . THR F 6 366 ? 84.762 121.881 150.048 1.00 107.77 366 THR E C 1
ATOM 12792 O O . THR F 6 366 ? 84.553 123.070 149.788 1.00 107.77 366 THR E O 1
ATOM 12796 N N . SER F 6 367 ? 85.997 121.391 150.163 1.00 105.95 367 SER E N 1
ATOM 12797 C CA . SER F 6 367 ? 87.169 122.252 150.039 1.00 105.95 367 SER E CA 1
ATOM 12798 C C . SER F 6 367 ? 87.609 122.437 148.592 1.00 105.95 367 SER E C 1
ATOM 12799 O O . SER F 6 367 ? 87.993 123.545 148.202 1.00 105.95 367 SER E O 1
ATOM 12802 N N . LEU F 6 368 ? 87.575 121.373 147.790 1.00 102.76 368 LEU E N 1
ATOM 12803 C CA . LEU F 6 368 ? 87.877 121.453 146.368 1.00 102.76 368 LEU E CA 1
ATOM 12804 C C . LEU F 6 368 ? 86.633 121.702 145.520 1.00 102.76 368 LEU E C 1
ATOM 12805 O O . LEU F 6 368 ? 86.669 121.485 144.303 1.00 102.76 368 LEU E O 1
ATOM 12810 N N . ALA F 6 369 ? 85.535 122.146 146.139 1.00 104.41 369 ALA E N 1
ATOM 12811 C CA . ALA F 6 369 ? 84.307 122.400 145.393 1.00 104.41 369 ALA E CA 1
ATOM 12812 C C . ALA F 6 369 ? 84.415 123.668 144.556 1.00 104.41 369 ALA E C 1
ATOM 12813 O O . ALA F 6 369 ? 83.871 123.734 143.447 1.00 104.41 369 ALA E O 1
ATOM 12815 N N . HIS F 6 370 ? 85.117 124.683 145.062 1.00 102.43 370 HIS E N 1
ATOM 12816 C CA . HIS F 6 370 ? 85.263 125.947 144.350 1.00 102.43 370 HIS E CA 1
ATOM 12817 C C . HIS F 6 370 ? 86.319 125.902 143.252 1.00 102.43 370 HIS E C 1
ATOM 12818 O O . HIS F 6 370 ? 86.560 126.930 142.611 1.00 102.43 370 HIS E O 1
ATOM 12825 N N . HIS F 6 371 ? 86.949 124.753 143.016 1.00 101.89 371 HIS E N 1
ATOM 12826 C CA . HIS F 6 371 ? 87.937 124.613 141.953 1.00 101.89 371 HIS E CA 1
ATOM 12827 C C . HIS F 6 371 ? 87.319 124.347 140.586 1.00 101.89 371 HIS E C 1
ATOM 12828 O O . HIS F 6 371 ? 88.063 124.095 139.632 1.00 101.89 371 HIS E O 1
ATOM 12835 N N . LEU F 6 372 ? 85.992 124.393 140.462 1.00 103.06 372 LEU E N 1
ATOM 12836 C CA . LEU F 6 372 ? 85.322 124.062 139.213 1.00 103.06 372 LEU E CA 1
ATOM 12837 C C . LEU F 6 372 ? 84.627 125.248 138.557 1.00 103.06 372 LEU E C 1
ATOM 12838 O O . LEU F 6 372 ? 84.284 125.161 137.372 1.00 103.06 372 LEU E O 1
ATOM 12843 N N . TYR F 6 373 ? 84.404 126.344 139.283 1.00 101.79 373 TYR E N 1
ATOM 12844 C CA . TYR F 6 373 ? 83.742 127.508 138.704 1.00 101.79 373 TYR E CA 1
ATOM 12845 C C . TYR F 6 373 ? 84.503 128.797 138.998 1.00 101.79 373 TYR E C 1
ATOM 12846 O O . TYR F 6 373 ? 84.538 129.708 138.164 1.00 101.79 373 TYR E O 1
ATOM 12855 N N . ALA F 6 374 ? 85.115 128.881 140.175 1.00 99.40 374 ALA E N 1
ATOM 12856 C CA . ALA F 6 374 ? 85.811 130.077 140.642 1.00 99.40 374 ALA E CA 1
ATOM 12857 C C . ALA F 6 374 ? 87.159 129.699 141.238 1.00 99.40 374 ALA E C 1
ATOM 12858 O O . ALA F 6 374 ? 87.499 130.077 142.362 1.00 99.40 374 ALA E O 1
ATOM 12860 N N . THR F 6 375 ? 87.932 128.918 140.485 1.00 94.02 375 THR E N 1
ATOM 12861 C CA . THR F 6 375 ? 89.172 128.336 140.979 1.00 94.02 375 THR E CA 1
ATOM 12862 C C . THR F 6 375 ? 90.245 129.400 141.201 1.00 94.02 375 THR E C 1
ATOM 12863 O O . THR F 6 375 ? 90.206 130.499 140.640 1.00 94.02 375 THR E O 1
ATOM 12867 N N . ASP F 6 376 ? 91.210 129.055 142.050 1.00 89.13 376 ASP E N 1
ATOM 12868 C CA . ASP F 6 376 ? 92.332 129.923 142.370 1.00 89.13 376 ASP E CA 1
ATOM 12869 C C . ASP F 6 376 ? 93.613 129.509 141.663 1.00 89.13 376 ASP E C 1
ATOM 12870 O O . ASP F 6 376 ? 94.662 130.115 141.904 1.00 89.13 376 ASP E O 1
ATOM 12875 N N . ILE F 6 377 ? 93.555 128.494 140.802 1.00 77.04 377 ILE E N 1
ATOM 12876 C CA . ILE F 6 377 ? 94.735 128.064 140.066 1.00 77.04 377 ILE E CA 1
ATOM 12877 C C . ILE F 6 377 ? 95.015 129.037 138.926 1.00 77.04 377 ILE E C 1
ATOM 12878 O O . ILE F 6 377 ? 94.183 129.871 138.558 1.00 77.04 377 ILE E O 1
ATOM 12883 N N . ASP F 6 378 ? 96.215 128.925 138.361 1.00 56.93 378 ASP E N 1
ATOM 12884 C CA . ASP F 6 378 ? 96.616 129.755 137.234 1.00 56.93 378 ASP E CA 1
ATOM 12885 C C . ASP F 6 378 ? 96.633 128.998 135.914 1.00 56.93 378 ASP E C 1
ATOM 12886 O O . ASP F 6 378 ? 96.571 129.632 134.856 1.00 56.93 378 ASP E O 1
ATOM 12891 N N . GLU F 6 379 ? 96.849 127.675 135.967 1.00 55.84 379 GLU E N 1
ATOM 12892 C CA . GLU F 6 379 ? 96.630 126.636 134.948 1.00 55.84 379 GLU E CA 1
ATOM 12893 C C . GLU F 6 379 ? 97.572 126.743 133.747 1.00 55.84 379 GLU E C 1
ATOM 12894 O O . GLU F 6 379 ? 97.551 125.878 132.867 1.00 55.84 379 GLU E O 1
ATOM 12900 N N . THR F 6 380 ? 98.411 127.784 133.701 1.00 41.27 380 THR E N 1
ATOM 12901 C CA . THR F 6 380 ? 99.456 127.920 132.692 1.00 41.27 380 THR E CA 1
ATOM 12902 C C . THR F 6 380 ? 100.817 128.151 133.337 1.00 41.27 380 THR E C 1
ATOM 12903 O O . THR F 6 380 ? 101.749 128.601 132.664 1.00 41.27 380 THR E O 1
ATOM 12907 N N . SER F 6 381 ? 100.950 127.849 134.625 1.00 33.05 381 SER E N 1
ATOM 12908 C CA . SER F 6 381 ? 102.152 128.145 135.386 1.00 33.05 381 SER E CA 1
ATOM 12909 C C . SER F 6 381 ? 102.966 126.878 135.612 1.00 33.05 381 SER E C 1
ATOM 12910 O O . SER F 6 381 ? 102.418 125.781 135.750 1.00 33.05 381 SER E O 1
ATOM 12913 N N . MET F 6 382 ? 104.286 127.045 135.649 1.00 29.65 382 MET E N 1
ATOM 12914 C CA . MET F 6 382 ? 105.214 125.953 135.911 1.00 29.65 382 MET E CA 1
ATOM 12915 C C . MET F 6 382 ? 105.834 126.065 137.301 1.00 29.65 382 MET E C 1
ATOM 12916 O O . MET F 6 382 ? 106.969 125.634 137.519 1.00 29.65 382 MET E O 1
ATOM 12921 N N . TYR F 6 383 ? 105.098 126.641 138.247 1.00 27.26 383 TYR E N 1
ATOM 12922 C CA . TYR F 6 383 ? 105.566 126.814 139.614 1.00 27.26 383 TYR E CA 1
ATOM 12923 C C . TYR F 6 383 ? 104.945 125.755 140.513 1.00 27.26 383 TYR E C 1
ATOM 12924 O O . TYR F 6 383 ? 103.764 125.422 140.374 1.00 27.26 383 TYR E O 1
ATOM 12933 N N . GLY F 6 384 ? 105.746 125.231 141.437 1.00 29.64 384 GLY E N 1
ATOM 12934 C CA . GLY F 6 384 ? 105.270 124.221 142.359 1.00 29.64 384 GLY E CA 1
ATOM 12935 C C . GLY F 6 384 ? 105.064 122.872 141.704 1.00 29.64 384 GLY E C 1
ATOM 12936 O O . GLY F 6 384 ? 103.959 122.324 141.735 1.00 29.64 384 GLY E O 1
ATOM 12937 N N . LYS F 6 385 ? 106.115 122.333 141.091 1.00 30.91 385 LYS E N 1
ATOM 12938 C CA . LYS F 6 385 ? 106.056 121.043 140.422 1.00 30.91 385 LYS E CA 1
ATOM 12939 C C . LYS F 6 385 ? 107.045 120.076 141.062 1.00 30.91 385 LYS E C 1
ATOM 12940 O O . LYS F 6 385 ? 108.004 120.480 141.723 1.00 30.91 385 LYS E O 1
ATOM 12946 N N . ARG F 6 386 ? 106.803 118.782 140.844 1.00 33.77 386 ARG E N 1
ATOM 12947 C CA . ARG F 6 386 ? 107.560 117.735 141.520 1.00 33.77 386 ARG E CA 1
ATOM 12948 C C . ARG F 6 386 ? 108.781 117.274 140.727 1.00 33.77 386 ARG E C 1
ATOM 12949 O O . ARG F 6 386 ? 109.795 116.911 141.339 1.00 33.77 386 ARG E O 1
ATOM 12957 N N . LEU F 6 387 ? 108.704 117.302 139.389 1.00 24.25 387 LEU E N 1
ATOM 12958 C CA . LEU F 6 387 ? 109.797 116.979 138.459 1.00 24.25 387 LEU E CA 1
ATOM 12959 C C . LEU F 6 387 ? 110.313 115.550 138.672 1.00 24.25 387 LEU E C 1
ATOM 12960 O O . LEU F 6 387 ? 111.452 115.313 139.082 1.00 24.25 387 LEU E O 1
ATOM 12965 N N . THR F 6 388 ? 109.429 114.598 138.387 1.00 26.96 388 THR E N 1
ATOM 12966 C CA . THR F 6 388 ? 109.743 113.185 138.540 1.00 26.96 388 THR E CA 1
ATOM 12967 C C . THR F 6 388 ? 110.381 112.617 137.278 1.00 26.96 388 THR E C 1
ATOM 12968 O O . THR F 6 388 ? 110.031 112.990 136.155 1.00 26.96 388 THR E O 1
ATOM 12972 N N . VAL F 6 389 ? 111.328 111.702 137.480 1.00 24.30 389 VAL E N 1
ATOM 12973 C CA . VAL F 6 389 ? 111.861 110.874 136.403 1.00 24.30 389 VAL E CA 1
ATOM 12974 C C . VAL F 6 389 ? 111.671 109.389 136.664 1.00 24.30 389 VAL E C 1
ATOM 12975 O O . VAL F 6 389 ? 111.885 108.584 135.746 1.00 24.30 389 VAL E O 1
ATOM 12979 N N . LEU F 6 390 ? 111.282 109.000 137.877 1.00 25.97 390 LEU E N 1
ATOM 12980 C CA . LEU F 6 390 ? 111.268 107.606 138.300 1.00 25.97 390 LEU E CA 1
ATOM 12981 C C . LEU F 6 390 ? 109.869 107.011 138.372 1.00 25.97 390 LEU E C 1
ATOM 12982 O O . LEU F 6 390 ? 109.721 105.790 138.252 1.00 25.97 390 LEU E O 1
ATOM 12987 N N . HIS F 6 391 ? 108.842 107.843 138.562 1.00 30.62 391 HIS E N 1
ATOM 12988 C CA . HIS F 6 391 ? 107.471 107.343 138.601 1.00 30.62 391 HIS E CA 1
ATOM 12989 C C . HIS F 6 391 ? 106.992 106.911 137.221 1.00 30.62 391 HIS E C 1
ATOM 12990 O O . HIS F 6 391 ? 106.237 105.939 137.103 1.00 30.62 391 HIS E O 1
ATOM 12997 N N . TYR F 6 392 ? 107.430 107.603 136.171 1.00 29.33 392 TYR E N 1
ATOM 12998 C CA . TYR F 6 392 ? 107.034 107.274 134.810 1.00 29.33 392 TYR E CA 1
ATOM 12999 C C . TYR F 6 392 ? 107.964 106.267 134.150 1.00 29.33 392 TYR E C 1
ATOM 13000 O O . TYR F 6 392 ? 107.559 105.612 133.183 1.00 29.33 392 TYR E O 1
ATOM 13009 N N . LEU F 6 393 ? 109.195 106.133 134.646 1.00 27.32 393 LEU E N 1
ATOM 13010 C CA . LEU F 6 393 ? 110.126 105.162 134.081 1.00 27.32 393 LEU E CA 1
ATOM 13011 C C . LEU F 6 393 ? 109.769 103.741 134.498 1.00 27.32 393 LEU E C 1
ATOM 13012 O O . LEU F 6 393 ? 109.917 102.801 133.709 1.00 27.32 393 LEU E O 1
ATOM 13017 N N . MET F 6 394 ? 109.306 103.563 135.733 1.00 32.53 394 MET E N 1
ATOM 13018 C CA . MET F 6 394 ? 108.995 102.246 136.287 1.00 32.53 394 MET E CA 1
ATOM 13019 C C . MET F 6 394 ? 107.496 102.000 136.375 1.00 32.53 394 MET E C 1
ATOM 13020 O O . MET F 6 394 ? 107.021 101.412 137.350 1.00 32.53 394 MET E O 1
ATOM 13025 N N . SER F 6 395 ? 106.729 102.444 135.374 1.00 34.16 395 SER E N 1
ATOM 13026 C CA . SER F 6 395 ? 105.274 102.319 135.433 1.00 34.16 395 SER E CA 1
ATOM 13027 C C . SER F 6 395 ? 104.814 100.873 135.287 1.00 34.16 395 SER E C 1
ATOM 13028 O O . SER F 6 395 ? 103.810 100.480 135.897 1.00 34.16 395 SER E O 1
ATOM 13031 N N . GLU F 6 396 ? 105.537 100.065 134.506 1.00 34.52 396 GLU E N 1
ATOM 13032 C CA . GLU F 6 396 ? 105.169 98.660 134.365 1.00 34.52 396 GLU E CA 1
ATOM 13033 C C . GLU F 6 396 ? 105.464 97.874 135.636 1.00 34.52 396 GLU E C 1
ATOM 13034 O O . GLU F 6 396 ? 104.737 96.930 135.960 1.00 34.52 396 GLU E O 1
ATOM 13040 N N . PHE F 6 397 ? 106.490 98.271 136.393 1.00 37.56 397 PHE E N 1
ATOM 13041 C CA . PHE F 6 397 ? 106.741 97.615 137.671 1.00 37.56 397 PHE E CA 1
ATOM 13042 C C . PHE F 6 397 ? 105.705 98.014 138.716 1.00 37.56 397 PHE E C 1
ATOM 13043 O O . PHE F 6 397 ? 105.324 97.184 139.553 1.00 37.56 397 PHE E O 1
ATOM 13051 N N . ASN F 6 398 ? 105.237 99.268 138.678 1.00 41.32 398 ASN E N 1
ATOM 13052 C CA . ASN F 6 398 ? 104.117 99.679 139.521 1.00 41.32 398 ASN E CA 1
ATOM 13053 C C . ASN F 6 398 ? 102.857 98.895 139.177 1.00 41.32 398 ASN E C 1
ATOM 13054 O O . ASN F 6 398 ? 102.116 98.471 140.073 1.00 41.32 398 ASN E O 1
ATOM 13059 N N . TYR F 6 399 ? 102.620 98.667 137.880 1.00 47.14 399 TYR E N 1
ATOM 13060 C CA . TYR F 6 399 ? 101.486 97.854 137.453 1.00 47.14 399 TYR E CA 1
ATOM 13061 C C . TYR F 6 399 ? 101.643 96.397 137.876 1.00 47.14 399 TYR E C 1
ATOM 13062 O O . TYR F 6 399 ? 100.651 95.744 138.214 1.00 47.14 399 TYR E O 1
ATOM 13071 N N . ALA F 6 400 ? 102.879 95.891 137.910 1.00 47.64 400 ALA E N 1
ATOM 13072 C CA . ALA F 6 400 ? 103.113 94.512 138.329 1.00 47.64 400 ALA E CA 1
ATOM 13073 C C . ALA F 6 400 ? 102.886 94.334 139.826 1.00 47.64 400 ALA E C 1
ATOM 13074 O O . ALA F 6 400 ? 102.286 93.341 140.252 1.00 47.64 400 ALA E O 1
ATOM 13076 N N . VAL F 6 401 ? 103.342 95.291 140.640 1.00 49.93 401 VAL E N 1
ATOM 13077 C CA . VAL F 6 401 ? 103.092 95.217 142.080 1.00 49.93 401 VAL E CA 1
ATOM 13078 C C . VAL F 6 401 ? 101.609 95.439 142.386 1.00 49.93 401 VAL E C 1
ATOM 13079 O O . VAL F 6 401 ? 101.051 94.803 143.297 1.00 49.93 401 VAL E O 1
ATOM 13083 N N . SER F 6 402 ? 100.934 96.287 141.600 1.00 59.06 402 SER E N 1
ATOM 13084 C CA . SER F 6 402 ? 99.493 96.471 141.758 1.00 59.06 402 SER E CA 1
ATOM 13085 C C . S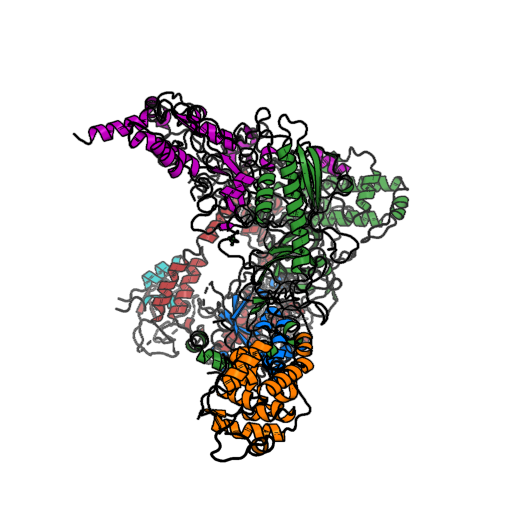ER F 6 402 ? 98.723 95.204 141.399 1.00 59.06 402 SER E C 1
ATOM 13086 O O . SER F 6 402 ? 97.763 94.843 142.086 1.00 59.06 402 SER E O 1
ATOM 13089 N N . MET F 6 403 ? 99.140 94.502 140.343 1.00 58.64 403 MET E N 1
ATOM 13090 C CA . MET F 6 403 ? 98.494 93.240 139.998 1.00 58.64 403 MET E CA 1
ATOM 13091 C C . MET F 6 403 ? 98.843 92.136 140.989 1.00 58.64 403 MET E C 1
ATOM 13092 O O . MET F 6 403 ? 98.040 91.222 141.193 1.00 58.64 403 MET E O 1
ATOM 13097 N N . PHE F 6 404 ? 100.008 92.222 141.636 1.00 60.13 404 PHE E N 1
ATOM 13098 C CA . PHE F 6 404 ? 100.347 91.283 142.703 1.00 60.13 404 PHE E CA 1
ATOM 13099 C C . PHE F 6 404 ? 99.429 91.470 143.908 1.00 60.13 404 PHE E C 1
ATOM 13100 O O . PHE F 6 404 ? 98.888 90.494 144.452 1.00 60.13 404 PHE E O 1
ATOM 13108 N N . GLY F 6 405 ? 99.210 92.727 144.306 1.00 69.49 405 GLY E N 1
ATOM 13109 C CA . GLY F 6 405 ? 98.289 93.001 145.398 1.00 69.49 405 GLY E CA 1
ATOM 13110 C C . GLY F 6 405 ? 96.847 92.682 145.045 1.00 69.49 405 GLY E C 1
ATOM 13111 O O . GLY F 6 405 ? 96.080 92.205 145.889 1.00 69.49 405 GLY E O 1
ATOM 13112 N N . TYR F 6 406 ? 96.466 92.903 143.785 1.00 75.44 406 TYR E N 1
ATOM 13113 C CA . TYR F 6 406 ? 95.117 92.558 143.360 1.00 75.44 406 TYR E CA 1
ATOM 13114 C C . TYR F 6 406 ? 94.919 91.054 143.226 1.00 75.44 406 TYR E C 1
ATOM 13115 O O . TYR F 6 406 ? 93.805 90.580 143.448 1.00 75.44 406 TYR E O 1
ATOM 13124 N N . MET F 6 407 ? 95.978 90.294 142.938 1.00 76.85 407 MET E N 1
ATOM 13125 C CA . MET F 6 407 ? 95.870 88.840 142.977 1.00 76.85 407 MET E CA 1
ATOM 13126 C C . MET F 6 407 ? 95.760 88.356 144.417 1.00 76.85 407 MET E C 1
ATOM 13127 O O . MET F 6 407 ? 95.069 87.369 144.696 1.00 76.85 407 MET E O 1
ATOM 13132 N N . PHE F 6 408 ? 96.423 89.047 145.349 1.00 75.84 408 PHE E N 1
ATOM 13133 C CA . PHE F 6 408 ? 96.262 88.704 146.759 1.00 75.84 408 PHE E CA 1
ATOM 13134 C C . PHE F 6 408 ? 94.914 89.112 147.344 1.00 75.84 408 PHE E C 1
ATOM 13135 O O . PHE F 6 408 ? 94.493 88.517 148.343 1.00 75.84 408 PHE E O 1
ATOM 13143 N N . GLN F 6 409 ? 94.231 90.105 146.769 1.00 83.58 409 GLN E N 1
ATOM 13144 C CA . GLN F 6 409 ? 92.997 90.603 147.369 1.00 83.58 409 GLN E CA 1
ATOM 13145 C C . GLN F 6 409 ? 91.745 90.228 146.584 1.00 83.58 409 GLN E C 1
ATOM 13146 O O . GLN F 6 409 ? 90.855 89.569 147.128 1.00 83.58 409 GLN E O 1
ATOM 13152 N N . SER F 6 410 ? 91.648 90.625 145.312 1.00 90.63 410 SER E N 1
ATOM 13153 C CA . SER F 6 410 ? 90.389 90.544 144.582 1.00 90.63 410 SER E CA 1
ATOM 13154 C C . SER F 6 410 ? 90.028 89.130 144.145 1.00 90.63 410 SER E C 1
ATOM 13155 O O . SER F 6 410 ? 88.872 88.891 143.780 1.00 90.63 410 SER E O 1
ATOM 13158 N N . ARG F 6 411 ? 90.969 88.187 144.175 1.00 92.88 411 ARG E N 1
ATOM 13159 C CA . ARG F 6 411 ? 90.652 86.804 143.800 1.00 92.88 411 ARG E CA 1
ATOM 13160 C C . ARG F 6 411 ? 90.180 86.020 145.019 1.00 92.88 411 ARG E C 1
ATOM 13161 O O . ARG F 6 411 ? 89.032 85.567 145.070 1.00 92.88 411 ARG E O 1
ATOM 13169 N N . ARG F 6 412 ? 91.049 85.874 146.016 1.00 98.74 412 ARG E N 1
ATOM 13170 C CA . ARG F 6 412 ? 90.757 85.065 147.190 1.00 98.74 412 ARG E CA 1
ATOM 13171 C C . ARG F 6 412 ? 91.443 85.683 148.400 1.00 98.74 412 ARG E C 1
ATOM 13172 O O . ARG F 6 412 ? 92.215 86.636 148.282 1.00 98.74 412 ARG E O 1
ATOM 13180 N N . ASP F 6 413 ? 91.149 85.119 149.569 1.00 100.54 413 ASP E N 1
ATOM 13181 C CA . ASP F 6 413 ? 91.875 85.321 150.819 1.00 100.54 413 ASP E CA 1
ATOM 13182 C C . ASP F 6 413 ? 92.056 83.986 151.526 1.00 100.54 413 ASP E C 1
ATOM 13183 O O . ASP F 6 413 ? 92.029 83.899 152.757 1.00 100.54 413 ASP E O 1
ATOM 13188 N N . ARG F 6 414 ? 92.244 82.924 150.747 1.00 100.07 414 ARG E N 1
ATOM 13189 C CA . ARG F 6 414 ? 92.172 81.556 151.237 1.00 100.07 414 ARG E CA 1
ATOM 13190 C C . ARG F 6 414 ? 93.546 81.070 151.697 1.00 100.07 414 ARG E C 1
ATOM 13191 O O . ARG F 6 414 ? 94.479 81.854 151.893 1.00 100.07 414 ARG E O 1
ATOM 13199 N N . GLU F 6 415 ? 93.661 79.757 151.892 1.00 97.04 415 GLU E N 1
ATOM 13200 C CA . GLU F 6 415 ? 94.917 79.131 152.280 1.00 97.04 415 GLU E CA 1
ATOM 13201 C C . GLU F 6 415 ? 95.948 79.240 151.161 1.00 97.04 415 GLU E C 1
ATOM 13202 O O . GLU F 6 415 ? 95.638 79.026 149.986 1.00 97.04 415 GLU E O 1
ATOM 13208 N N . TRP F 6 416 ? 97.181 79.576 151.534 1.00 86.01 416 TRP E N 1
ATOM 13209 C CA . TRP F 6 416 ? 98.283 79.716 150.592 1.00 86.01 416 TRP E CA 1
ATOM 13210 C C . TRP F 6 416 ? 99.378 78.720 150.942 1.00 86.01 416 TRP E C 1
ATOM 13211 O O . TRP F 6 416 ? 99.816 78.652 152.096 1.00 86.01 416 TRP E O 1
ATOM 13222 N N . THR F 6 417 ? 99.816 77.956 149.948 1.00 81.42 417 THR E N 1
ATOM 13223 C CA . THR F 6 417 ? 100.930 77.028 150.072 1.00 81.42 417 THR E CA 1
ATOM 13224 C C . THR F 6 417 ? 102.177 77.646 149.455 1.00 81.42 417 THR E C 1
ATOM 13225 O O . THR F 6 417 ? 102.144 78.747 148.899 1.00 81.42 417 THR E O 1
ATOM 13229 N N . VAL F 6 418 ? 103.296 76.925 149.563 1.00 76.50 418 VAL E N 1
ATOM 13230 C CA . VAL F 6 418 ? 104.541 77.431 148.993 1.00 76.50 418 VAL E CA 1
ATOM 13231 C C . VAL F 6 418 ? 104.526 77.326 147.472 1.00 76.50 418 VAL E C 1
ATOM 13232 O O . VAL F 6 418 ? 105.135 78.155 146.781 1.00 76.50 418 VAL E O 1
ATOM 13236 N N . GLN F 6 419 ? 103.807 76.342 146.923 1.00 78.16 419 GLN E N 1
ATOM 13237 C CA . GLN F 6 419 ? 103.764 76.170 145.476 1.00 78.16 419 GLN E CA 1
ATOM 13238 C C . GLN F 6 419 ? 102.913 77.236 144.805 1.00 78.16 419 GLN E C 1
ATOM 13239 O O . GLN F 6 419 ? 103.280 77.727 143.732 1.00 78.16 419 GLN E O 1
ATOM 13245 N N . GLU F 6 420 ? 101.823 77.657 145.449 1.00 78.71 420 GLU E N 1
ATOM 13246 C CA . GLU F 6 420 ? 100.971 78.685 144.864 1.00 78.71 420 GLU E CA 1
ATOM 13247 C C . GLU F 6 420 ? 101.630 80.054 144.939 1.00 78.71 420 GLU E C 1
ATOM 13248 O O . GLU F 6 420 ? 101.545 80.837 143.986 1.00 78.71 420 GLU E O 1
ATOM 13254 N N . LEU F 6 421 ? 102.331 80.340 146.038 1.00 68.78 421 LEU E N 1
ATOM 13255 C CA . LEU F 6 421 ? 103.058 81.598 146.148 1.00 68.78 421 LEU E CA 1
ATOM 13256 C C . LEU F 6 421 ? 104.261 81.636 145.216 1.00 68.78 421 LEU E C 1
ATOM 13257 O O . LEU F 6 421 ? 104.547 82.688 144.631 1.00 68.78 421 LEU E O 1
ATOM 13262 N N . ASN F 6 422 ? 104.943 80.500 145.028 1.00 60.35 422 ASN E N 1
ATOM 13263 C CA . ASN F 6 422 ? 106.052 80.456 144.081 1.00 60.35 422 ASN E CA 1
ATOM 13264 C C . ASN F 6 422 ? 105.569 80.586 142.641 1.00 60.35 422 ASN E C 1
ATOM 13265 O O . ASN F 6 422 ? 106.216 81.263 141.833 1.00 60.35 422 ASN E O 1
ATOM 13270 N N . GLU F 6 423 ? 104.417 79.990 142.314 1.00 58.74 423 GLU E N 1
ATOM 13271 C CA . GLU F 6 423 ? 103.867 80.124 140.969 1.00 58.74 423 GLU E CA 1
ATOM 13272 C C . GLU F 6 423 ? 103.359 81.541 140.719 1.00 58.74 423 GLU E C 1
ATOM 13273 O O . GLU F 6 423 ? 103.506 82.068 139.611 1.00 58.74 423 GLU E O 1
ATOM 13279 N N . GLY F 6 424 ? 102.790 82.184 141.742 1.00 54.87 424 GLY E N 1
ATOM 13280 C CA . GLY F 6 424 ? 102.373 83.569 141.593 1.00 54.87 424 GLY E CA 1
ATOM 13281 C C . GLY F 6 424 ? 103.544 84.526 141.464 1.00 54.87 424 GLY E C 1
ATOM 13282 O O . GLY F 6 424 ? 103.473 85.509 140.722 1.00 54.87 424 GLY E O 1
ATOM 13283 N N . LEU F 6 425 ? 104.641 84.245 142.174 1.00 49.58 425 LEU E N 1
ATOM 13284 C CA . LEU F 6 425 ? 105.844 85.059 142.029 1.00 49.58 425 LEU E CA 1
ATOM 13285 C C . LEU F 6 425 ? 106.516 84.835 140.680 1.00 49.58 425 LEU E C 1
ATOM 13286 O O . LEU F 6 425 ? 107.134 85.758 140.137 1.00 49.58 425 LEU E O 1
ATOM 13291 N N . LYS F 6 426 ? 106.412 83.624 140.127 1.00 50.67 426 LYS E N 1
ATOM 13292 C CA . LYS F 6 426 ? 106.931 83.380 138.786 1.00 50.67 426 LYS E CA 1
ATOM 13293 C C . LYS F 6 426 ? 106.052 84.024 137.720 1.00 50.67 426 LYS E C 1
ATOM 13294 O O . LYS F 6 426 ? 106.561 84.481 136.689 1.00 50.67 426 LYS E O 1
ATOM 13300 N N . ARG F 6 427 ? 104.740 84.080 137.953 1.00 50.73 427 ARG E N 1
ATOM 13301 C CA . ARG F 6 427 ? 103.821 84.660 136.981 1.00 50.73 427 ARG E CA 1
ATOM 13302 C C . ARG F 6 427 ? 103.811 86.183 137.026 1.00 50.73 427 ARG E C 1
ATOM 13303 O O . ARG F 6 427 ? 103.538 86.825 136.005 1.00 50.73 427 ARG E O 1
ATOM 13311 N N . SER F 6 428 ? 104.108 86.779 138.181 1.00 45.34 428 SER E N 1
ATOM 13312 C CA . SER F 6 428 ? 103.999 88.224 138.337 1.00 45.34 428 SER E CA 1
ATOM 13313 C C . SER F 6 428 ? 105.297 88.948 137.994 1.00 45.34 428 SER E C 1
ATOM 13314 O O . SER F 6 428 ? 105.280 89.946 137.267 1.00 45.34 428 SER E O 1
ATOM 13317 N N . PHE F 6 429 ? 106.425 88.464 138.504 1.00 42.75 429 PHE E N 1
ATOM 13318 C CA . PHE F 6 429 ? 107.717 89.127 138.341 1.00 42.75 429 PHE E CA 1
ATOM 13319 C C . PHE F 6 429 ? 108.591 88.292 137.411 1.00 42.75 429 PHE E C 1
ATOM 13320 O O . PHE F 6 429 ? 109.236 87.332 137.843 1.00 42.75 429 PHE E O 1
ATOM 13328 N N . LYS F 6 430 ? 108.608 88.664 136.135 1.00 37.36 430 LYS E N 1
ATOM 13329 C CA . LYS F 6 430 ? 109.464 88.027 135.148 1.00 37.36 430 LYS E CA 1
ATOM 13330 C C . LYS F 6 430 ? 110.810 88.749 135.097 1.00 37.36 430 LYS E C 1
ATOM 13331 O O . LYS F 6 430 ? 111.130 89.580 135.950 1.00 37.36 430 LYS E O 1
ATOM 13337 N N . LEU F 6 431 ? 111.617 88.430 134.083 1.00 28.04 431 LEU E N 1
ATOM 13338 C CA . LEU F 6 431 ? 112.980 88.948 134.017 1.00 28.04 431 LEU E CA 1
ATOM 13339 C C . LEU F 6 431 ? 113.025 90.407 133.573 1.00 28.04 431 LEU E C 1
ATOM 13340 O O . LEU F 6 431 ? 113.895 91.161 134.022 1.00 28.04 431 LEU E O 1
ATOM 13345 N N . GLN F 6 432 ? 112.105 90.825 132.709 1.00 31.41 432 GLN E N 1
ATOM 13346 C CA . GLN F 6 432 ? 112.191 92.106 132.012 1.00 31.41 432 GLN E CA 1
ATOM 13347 C C . GLN F 6 432 ? 110.915 92.917 132.203 1.00 31.41 432 GLN E C 1
ATOM 13348 O O . GLN F 6 432 ? 110.328 93.422 131.246 1.00 31.41 432 GLN E O 1
ATOM 13354 N N . THR F 6 433 ? 110.467 93.055 133.455 1.00 31.25 433 THR E N 1
ATOM 13355 C CA . THR F 6 433 ? 109.199 93.727 133.737 1.00 31.25 433 THR E CA 1
ATOM 13356 C C . THR F 6 433 ? 109.269 95.229 133.480 1.00 31.25 433 THR E C 1
ATOM 13357 O O . THR F 6 433 ? 108.328 95.807 132.926 1.00 31.25 433 THR E O 1
ATOM 13361 N N . ALA F 6 434 ? 110.365 95.877 133.867 1.00 27.61 434 ALA E N 1
ATOM 13362 C CA . ALA F 6 434 ? 110.558 97.298 133.614 1.00 27.61 434 ALA E CA 1
ATOM 13363 C C . ALA F 6 434 ? 111.283 97.569 132.300 1.00 27.61 434 ALA E C 1
ATOM 13364 O O . ALA F 6 434 ? 111.773 98.683 132.093 1.00 27.61 434 ALA E O 1
ATOM 13366 N N . ILE F 6 435 ? 111.362 96.577 131.416 1.00 26.63 435 ILE E N 1
ATOM 13367 C CA . ILE F 6 435 ? 112.217 96.649 130.238 1.00 26.63 435 ILE E CA 1
ATOM 13368 C C . ILE F 6 435 ? 111.431 96.569 128.929 1.00 26.63 435 ILE E C 1
ATOM 13369 O O . ILE F 6 435 ? 111.869 97.165 127.928 1.00 26.63 435 ILE E O 1
ATOM 13374 N N . LYS F 6 436 ? 110.244 95.939 128.925 1.00 32.85 436 LYS E N 1
ATOM 13375 C CA . LYS F 6 436 ? 109.554 95.561 127.688 1.00 32.85 436 LYS E CA 1
ATOM 13376 C C . LYS F 6 436 ? 109.122 96.764 126.854 1.00 32.85 436 LYS E C 1
ATOM 13377 O O . LYS F 6 436 ? 109.220 96.736 125.622 1.00 32.85 436 LYS E O 1
ATOM 13383 N N . ARG F 6 437 ? 108.641 97.825 127.498 1.00 34.49 437 ARG E N 1
ATOM 13384 C CA . ARG F 6 437 ? 108.062 98.953 126.777 1.00 34.49 437 ARG E CA 1
ATOM 13385 C C . ARG F 6 437 ? 108.831 100.246 127.026 1.00 34.49 437 ARG E C 1
ATOM 13386 O O . ARG F 6 437 ? 108.246 101.329 127.031 1.00 34.49 437 ARG E O 1
ATOM 13394 N N . LEU F 6 438 ? 110.149 100.149 127.222 1.00 28.21 438 LEU E N 1
ATOM 13395 C CA . LEU F 6 438 ? 110.953 101.350 127.424 1.00 28.21 438 LEU E CA 1
ATOM 13396 C C . LEU F 6 438 ? 111.141 102.127 126.127 1.00 28.21 438 LEU E C 1
ATOM 13397 O O . LEU F 6 438 ? 111.222 103.360 126.151 1.00 28.21 438 LEU E O 1
ATOM 13402 N N . THR F 6 439 ? 111.206 101.433 124.993 1.00 30.62 439 THR E N 1
ATOM 13403 C CA . THR F 6 439 ? 111.382 102.068 123.695 1.00 30.62 439 THR E CA 1
ATOM 13404 C C . THR F 6 439 ? 110.107 102.060 122.863 1.00 30.62 439 THR E C 1
ATOM 13405 O O . THR F 6 439 ? 110.141 102.451 121.691 1.00 30.62 439 THR E O 1
ATOM 13409 N N . VAL F 6 440 ? 108.985 101.625 123.435 1.00 36.79 440 VAL E N 1
ATOM 13410 C CA . VAL F 6 440 ? 107.742 101.492 122.684 1.00 36.79 440 VAL E CA 1
ATOM 13411 C C . VAL F 6 440 ? 106.779 102.619 123.034 1.00 36.79 440 VAL E C 1
ATOM 13412 O O . VAL F 6 440 ? 106.399 103.415 122.168 1.00 36.79 440 VAL E O 1
ATOM 13416 N N . ASP F 6 441 ? 106.381 102.698 124.303 1.00 40.08 441 ASP E N 1
ATOM 13417 C CA . ASP F 6 441 ? 105.318 103.600 124.726 1.00 40.08 441 ASP E CA 1
ATOM 13418 C C . ASP F 6 441 ? 105.784 104.695 125.674 1.00 40.08 441 ASP E C 1
ATOM 13419 O O . ASP F 6 441 ? 104.966 105.527 126.081 1.00 40.08 441 ASP E O 1
ATOM 13424 N N . HIS F 6 442 ? 107.062 104.725 126.039 1.00 31.62 442 HIS E N 1
ATOM 13425 C CA . HIS F 6 442 ? 107.566 105.733 126.966 1.00 31.62 442 HIS E CA 1
ATOM 13426 C C . HIS F 6 442 ? 107.907 107.001 126.193 1.00 31.62 442 HIS E C 1
ATOM 13427 O O . HIS F 6 442 ? 108.859 107.022 125.406 1.00 31.62 442 HIS E O 1
ATOM 13434 N N . GLY F 6 443 ? 107.130 108.060 126.419 1.00 33.14 443 GLY E N 1
ATOM 13435 C CA . GLY F 6 443 ? 107.375 109.334 125.772 1.00 33.14 443 GLY E CA 1
ATOM 13436 C C . GLY F 6 443 ? 108.537 110.123 126.331 1.00 33.14 443 GLY E C 1
ATOM 13437 O O . GLY F 6 443 ? 108.976 111.088 125.698 1.00 33.14 443 GLY E O 1
ATOM 13438 N N . GLU F 6 444 ? 109.043 109.738 127.502 1.00 27.91 444 GLU E N 1
ATOM 13439 C CA . GLU F 6 444 ? 110.197 110.397 128.095 1.00 27.91 444 GLU E CA 1
ATOM 13440 C C . GLU F 6 444 ? 111.521 109.878 127.549 1.00 27.91 444 GLU E C 1
ATOM 13441 O O . GLU F 6 444 ? 112.571 110.434 127.887 1.00 27.91 444 GLU E O 1
ATOM 13447 N N . LEU F 6 445 ? 111.498 108.835 126.722 1.00 23.58 445 LEU E N 1
ATOM 13448 C CA . LEU F 6 445 ? 112.702 108.243 126.150 1.00 23.58 445 LEU E CA 1
ATOM 13449 C C . LEU F 6 445 ? 112.679 108.452 124.640 1.00 23.58 445 LEU E C 1
ATOM 13450 O O . LEU F 6 445 ? 111.872 107.836 123.935 1.00 23.58 445 LEU E O 1
ATOM 13455 N N . ASP F 6 446 ? 113.561 109.318 124.151 1.00 22.82 446 ASP E N 1
ATOM 13456 C CA . ASP F 6 446 ? 113.703 109.598 122.730 1.00 22.82 446 ASP E CA 1
ATOM 13457 C C . ASP F 6 446 ? 115.087 109.170 122.259 1.00 22.82 446 ASP E C 1
ATOM 13458 O O . ASP F 6 446 ? 115.957 108.811 123.055 1.00 22.82 446 ASP E O 1
ATOM 13463 N N . THR F 6 447 ? 115.286 109.219 120.945 1.00 22.39 447 THR E N 1
ATOM 13464 C CA . THR F 6 447 ? 116.521 108.757 120.325 1.00 22.39 447 THR E CA 1
ATOM 13465 C C . THR F 6 447 ? 117.565 109.868 120.344 1.00 22.39 447 THR E C 1
ATOM 13466 O O . THR F 6 447 ? 117.281 111.003 119.949 1.00 22.39 447 THR E O 1
ATOM 13470 N N . MET F 6 448 ? 118.771 109.537 120.804 1.00 18.28 448 MET E N 1
ATOM 13471 C CA . MET F 6 448 ? 119.870 110.495 120.845 1.00 18.28 448 MET E CA 1
ATOM 13472 C C . MET F 6 448 ? 120.456 110.666 119.449 1.00 18.28 448 MET E C 1
ATOM 13473 O O . MET F 6 448 ? 120.916 109.695 118.838 1.00 18.28 448 MET E O 1
ATOM 13478 N N . SER F 6 449 ? 120.439 111.897 118.945 1.00 16.36 449 SER E N 1
ATOM 13479 C CA . SER F 6 449 ? 120.941 112.212 117.611 1.00 16.36 449 SER E CA 1
ATOM 13480 C C . SER F 6 449 ? 121.791 113.479 117.658 1.00 16.36 449 SER E C 1
ATOM 13481 O O . SER F 6 449 ? 121.622 114.400 116.859 1.00 16.36 449 SER E O 1
ATOM 13484 N N . ASN F 6 450 ? 122.716 113.537 118.615 1.00 15.37 450 ASN E N 1
ATOM 13485 C CA . ASN F 6 450 ? 123.543 114.721 118.812 1.00 15.37 450 ASN E CA 1
ATOM 13486 C C . ASN F 6 450 ? 124.825 114.613 117.997 1.00 15.37 450 ASN E C 1
ATOM 13487 O O . ASN F 6 450 ? 125.613 113.686 118.225 1.00 15.37 450 ASN E O 1
ATOM 13492 N N . PRO F 6 451 ? 125.076 115.518 117.052 1.00 16.29 451 PRO E N 1
ATOM 13493 C CA . PRO F 6 451 ? 126.357 115.528 116.330 1.00 16.29 451 PRO E CA 1
ATOM 13494 C C . PRO F 6 451 ? 127.441 116.390 116.961 1.00 16.29 451 PRO E C 1
ATOM 13495 O O . PRO F 6 451 ? 128.456 116.641 116.305 1.00 16.29 451 PRO E O 1
ATOM 13499 N N . ASN F 6 452 ? 127.257 116.844 118.198 1.00 16.83 452 ASN E N 1
ATOM 13500 C CA . ASN F 6 452 ? 128.181 117.760 118.848 1.00 16.83 452 ASN E CA 1
ATOM 13501 C C . ASN F 6 452 ? 128.656 117.154 120.162 1.00 16.83 452 ASN E C 1
ATOM 13502 O O . ASN F 6 452 ? 128.124 116.148 120.640 1.00 16.83 452 ASN E O 1
ATOM 13507 N N . SER F 6 453 ? 129.675 117.786 120.748 1.00 15.92 453 SER E N 1
ATOM 13508 C CA . SER F 6 453 ? 130.249 117.295 121.995 1.00 15.92 453 SER E CA 1
ATOM 13509 C C . SER F 6 453 ? 129.435 117.712 123.213 1.00 15.92 453 SER E C 1
ATOM 13510 O O . SER F 6 453 ? 129.435 116.998 124.223 1.00 15.92 453 SER E O 1
ATOM 13513 N N . SER F 6 454 ? 128.752 118.851 123.143 1.00 15.69 454 SER E N 1
ATOM 13514 C CA . SER F 6 454 ? 128.019 119.372 124.289 1.00 15.69 454 SER E CA 1
ATOM 13515 C C . SER F 6 454 ? 126.756 118.559 124.556 1.00 15.69 454 SER E C 1
ATOM 13516 O O . SER F 6 454 ? 126.160 117.972 123.649 1.00 15.69 454 SER E O 1
ATOM 13519 N N . MET F 6 455 ? 126.353 118.528 125.827 1.00 16.47 455 MET E N 1
ATOM 13520 C CA . MET F 6 455 ? 125.139 117.845 126.247 1.00 16.47 455 MET E CA 1
ATOM 13521 C C . MET F 6 455 ? 124.038 118.792 126.703 1.00 16.47 455 MET E C 1
ATOM 13522 O O . MET F 6 455 ? 122.924 118.331 126.973 1.00 16.47 455 MET E O 1
ATOM 13527 N N . LEU F 6 456 ? 124.314 120.095 126.791 1.00 13.64 456 LEU E N 1
ATOM 13528 C CA . LEU F 6 456 ? 123.339 121.046 127.307 1.00 13.64 456 LEU E CA 1
ATOM 13529 C C . LEU F 6 456 ? 122.324 121.490 126.263 1.00 13.64 456 LEU E C 1
ATOM 13530 O O . LEU F 6 456 ? 121.274 122.024 126.634 1.00 13.64 456 LEU E O 1
ATOM 13535 N N . ILE F 6 457 ? 122.613 121.295 124.976 1.00 15.60 457 ILE E N 1
ATOM 13536 C CA . ILE F 6 457 ? 121.736 121.810 123.927 1.00 15.60 457 ILE E CA 1
ATOM 13537 C C . ILE F 6 457 ? 120.476 120.958 123.815 1.00 15.60 457 ILE E C 1
ATOM 13538 O O . ILE F 6 457 ? 119.354 121.452 123.970 1.00 15.60 457 ILE E O 1
ATOM 13543 N N . LYS F 6 458 ? 120.644 119.664 123.541 1.00 16.71 458 LYS E N 1
ATOM 13544 C CA . LYS F 6 458 ? 119.514 118.775 123.323 1.00 16.71 458 LYS E CA 1
ATOM 13545 C C . LYS F 6 458 ? 119.604 117.471 124.104 1.00 16.71 458 LYS E C 1
ATOM 13546 O O . LYS F 6 458 ? 118.725 116.616 123.947 1.00 16.71 458 LYS E O 1
ATOM 13552 N N . GLY F 6 459 ? 120.630 117.288 124.930 1.00 18.34 459 GLY E N 1
ATOM 13553 C CA . GLY F 6 459 ? 120.805 116.031 125.630 1.00 18.34 459 GLY E CA 1
ATOM 13554 C C . GLY F 6 459 ? 120.184 115.977 127.010 1.00 18.34 459 GLY E C 1
ATOM 13555 O O . GLY F 6 459 ? 119.368 115.097 127.293 1.00 18.34 459 GLY E O 1
ATOM 13556 N N . THR F 6 460 ? 120.551 116.915 127.879 1.00 17.16 460 THR E N 1
ATOM 13557 C CA . THR F 6 460 ? 120.092 116.910 129.261 1.00 17.16 460 THR E CA 1
ATOM 13558 C C . THR F 6 460 ? 119.076 118.003 129.556 1.00 17.16 460 THR E C 1
ATOM 13559 O O . THR F 6 460 ? 118.618 118.114 130.699 1.00 17.16 460 THR E O 1
ATOM 13563 N N . SER F 6 461 ? 118.696 118.796 128.559 1.00 16.61 461 SER E N 1
ATOM 13564 C CA . SER F 6 461 ? 117.813 119.939 128.747 1.00 16.61 461 SER E CA 1
ATOM 13565 C C . SER F 6 461 ? 116.493 119.767 128.004 1.00 16.61 461 SER E C 1
ATOM 13566 O O . SER F 6 461 ? 116.039 120.675 127.313 1.00 16.61 461 SER E O 1
ATOM 13569 N N . ILE F 6 462 ? 115.874 118.595 128.110 1.00 18.32 462 ILE E N 1
ATOM 13570 C CA . ILE F 6 462 ? 114.584 118.323 127.484 1.00 18.32 462 ILE E CA 1
ATOM 13571 C C . ILE F 6 462 ? 113.571 118.040 128.582 1.00 18.32 462 ILE E C 1
ATOM 13572 O O . ILE F 6 462 ? 113.840 117.239 129.483 1.00 18.32 462 ILE E O 1
ATOM 13577 N N . LEU F 6 463 ? 112.413 118.694 128.512 1.00 19.21 463 LEU E N 1
ATOM 13578 C CA . LEU F 6 463 ? 111.293 118.394 129.393 1.00 19.21 463 LEU E CA 1
ATOM 13579 C C . LEU F 6 463 ? 110.140 117.818 128.585 1.00 19.21 463 LEU E C 1
ATOM 13580 O O . LEU F 6 463 ? 109.855 118.277 127.475 1.00 19.21 463 LEU E O 1
ATOM 13585 N N . VAL F 6 464 ? 109.483 116.816 129.148 1.00 25.65 464 VAL E N 1
ATOM 13586 C CA . VAL F 6 464 ? 108.243 116.277 128.605 1.00 25.65 464 VAL E CA 1
ATOM 13587 C C . VAL F 6 464 ? 107.097 116.846 129.429 1.00 25.65 464 VAL E C 1
ATOM 13588 O O . VAL F 6 464 ? 107.213 116.989 130.651 1.00 25.65 464 VAL E O 1
ATOM 13592 N N . THR F 6 465 ? 106.001 117.204 128.770 1.00 39.72 465 THR E N 1
ATOM 13593 C CA . THR F 6 465 ? 104.827 117.651 129.500 1.00 39.72 465 THR E CA 1
ATOM 13594 C C . THR F 6 465 ? 103.973 116.445 129.886 1.00 39.72 465 THR E C 1
ATOM 13595 O O . THR F 6 465 ? 104.218 115.315 129.458 1.00 39.72 465 THR E O 1
ATOM 13599 N N . GLN F 6 466 ? 102.960 116.693 130.722 1.00 43.63 466 GLN E N 1
ATOM 13600 C CA . GLN F 6 466 ? 102.161 115.597 131.262 1.00 43.63 466 GLN E CA 1
ATOM 13601 C C . GLN F 6 466 ? 101.224 114.977 130.232 1.00 43.63 466 GLN E C 1
ATOM 13602 O O . GLN F 6 466 ? 100.748 113.857 130.446 1.00 43.63 466 GLN E O 1
ATOM 13608 N N . ASP F 6 467 ? 100.948 115.668 129.124 1.00 46.76 467 ASP E N 1
ATOM 13609 C CA . ASP F 6 467 ? 100.183 115.071 128.038 1.00 46.76 467 ASP E CA 1
ATOM 13610 C C . ASP F 6 467 ? 101.063 114.501 126.935 1.00 46.76 467 ASP E C 1
ATOM 13611 O O . ASP F 6 467 ? 100.611 113.618 126.197 1.00 46.76 467 ASP E O 1
ATOM 13616 N N . ARG F 6 468 ? 102.303 114.982 126.808 1.00 46.77 468 ARG E N 1
ATOM 13617 C CA . ARG F 6 468 ? 103.238 114.380 125.864 1.00 46.77 468 ARG E CA 1
ATOM 13618 C C . ARG F 6 468 ? 103.789 113.061 126.388 1.00 46.77 468 ARG E C 1
ATOM 13619 O O . ARG F 6 468 ? 104.216 112.212 125.597 1.00 46.77 468 ARG E O 1
ATOM 13627 N N . ALA F 6 469 ? 103.792 112.872 127.711 1.00 46.06 469 ALA E N 1
ATOM 13628 C CA . ALA F 6 469 ? 104.276 111.626 128.296 1.00 46.06 469 ALA E CA 1
ATOM 13629 C C . ALA F 6 469 ? 103.326 110.461 128.052 1.00 46.06 469 ALA E C 1
ATOM 13630 O O . ALA F 6 469 ? 103.752 109.304 128.130 1.00 46.06 469 ALA E O 1
ATOM 13632 N N . LYS F 6 470 ? 102.056 110.737 127.754 1.00 51.11 470 LYS E N 1
ATOM 13633 C CA . LYS F 6 470 ? 101.077 109.696 127.443 1.00 51.11 470 LYS E CA 1
ATOM 13634 C C . LYS F 6 470 ? 101.222 109.295 125.973 1.00 51.11 470 LYS E C 1
ATOM 13635 O O . LYS F 6 470 ? 100.409 109.630 125.109 1.00 51.11 470 LYS E O 1
ATOM 13641 N N . THR F 6 471 ? 102.295 108.558 125.700 1.00 48.65 471 THR E N 1
ATOM 13642 C CA . THR F 6 471 ? 102.613 108.133 124.343 1.00 48.65 471 THR E CA 1
ATOM 13643 C C . THR F 6 471 ? 102.283 106.657 124.147 1.00 48.65 471 THR E C 1
ATOM 13644 O O . THR F 6 471 ? 101.373 106.308 123.397 1.00 48.65 471 THR E O 1
ATOM 13648 N N . SER F 6 483 ? 92.991 127.434 125.557 1.00 49.73 483 SER E N 1
ATOM 13649 C CA . SER F 6 483 ? 93.794 126.261 125.882 1.00 49.73 483 SER E CA 1
ATOM 13650 C C . SER F 6 483 ? 94.690 126.527 127.086 1.00 49.73 483 SER E C 1
ATOM 13651 O O . SER F 6 483 ? 94.434 127.438 127.873 1.00 49.73 483 SER E O 1
ATOM 13654 N N . SER F 6 484 ? 95.743 125.723 127.224 1.00 49.16 484 SER E N 1
ATOM 13655 C CA . SER F 6 484 ? 96.700 125.866 128.312 1.00 49.16 484 SER E CA 1
ATOM 13656 C C . SER F 6 484 ? 98.041 126.418 127.854 1.00 49.16 484 SER E C 1
ATOM 13657 O O . SER F 6 484 ? 98.932 126.613 128.686 1.00 49.16 484 SER E O 1
ATOM 13660 N N . ARG F 6 485 ? 98.214 126.664 126.559 1.00 44.99 485 ARG E N 1
ATOM 13661 C CA . ARG F 6 485 ? 99.459 127.223 126.032 1.00 44.99 485 ARG E CA 1
ATOM 13662 C C . ARG F 6 485 ? 99.391 128.744 125.928 1.00 44.99 485 ARG E C 1
ATOM 13663 O O . ARG F 6 485 ? 99.642 129.333 124.877 1.00 44.99 485 ARG E O 1
ATOM 13671 N N . ILE F 6 486 ? 99.049 129.390 127.038 1.00 40.76 486 ILE E N 1
ATOM 13672 C CA . ILE F 6 486 ? 98.980 130.838 127.117 1.00 40.76 486 ILE E CA 1
ATOM 13673 C C . ILE F 6 486 ? 100.283 131.318 127.750 1.00 40.76 486 ILE E C 1
ATOM 13674 O O . ILE F 6 486 ? 101.040 130.539 128.336 1.00 40.76 486 ILE E O 1
ATOM 13679 N N . ILE F 6 487 ? 100.568 132.616 127.602 1.00 32.52 487 ILE E N 1
ATOM 13680 C CA . ILE F 6 487 ? 101.789 133.193 128.150 1.00 32.52 487 ILE E CA 1
ATOM 13681 C C . ILE F 6 487 ? 101.730 133.201 129.677 1.00 32.52 487 ILE E C 1
ATOM 13682 O O . ILE F 6 487 ? 100.651 133.181 130.290 1.00 32.52 487 ILE E O 1
ATOM 13687 N N . HIS F 6 488 ? 102.909 133.166 130.294 1.00 29.13 488 HIS E N 1
ATOM 13688 C CA . HIS F 6 488 ? 103.071 133.207 131.739 1.00 29.13 488 HIS E CA 1
ATOM 13689 C C . HIS F 6 488 ? 104.505 133.620 132.026 1.00 29.13 488 HIS E C 1
ATOM 13690 O O . HIS F 6 488 ? 105.413 133.320 131.248 1.00 29.13 488 HIS E O 1
ATOM 13697 N N . ALA F 6 489 ? 104.702 134.317 133.141 1.00 25.59 489 ALA E N 1
ATOM 13698 C CA . ALA F 6 489 ? 106.048 134.707 133.536 1.00 25.59 489 ALA E CA 1
ATOM 13699 C C . ALA F 6 489 ? 106.831 133.571 134.181 1.00 25.59 489 ALA E C 1
ATOM 13700 O O . ALA F 6 489 ? 108.036 133.723 134.411 1.00 25.59 489 ALA E O 1
ATOM 13702 N N . SER F 6 490 ? 106.178 132.442 134.476 1.00 25.81 490 SER E N 1
ATOM 13703 C CA . SER F 6 490 ? 106.884 131.264 134.969 1.00 25.81 490 SER E CA 1
ATOM 13704 C C . SER F 6 490 ? 107.721 130.612 133.878 1.00 25.81 490 SER E C 1
ATOM 13705 O O . SER F 6 490 ? 108.642 129.845 134.180 1.00 25.81 490 SER E O 1
ATOM 13708 N N . ILE F 6 491 ? 107.395 130.878 132.611 1.00 23.60 491 ILE E N 1
ATOM 13709 C CA . ILE F 6 491 ? 108.184 130.375 131.495 1.00 23.60 491 ILE E CA 1
ATOM 13710 C C . ILE F 6 491 ? 109.553 131.047 131.427 1.00 23.60 491 ILE E C 1
ATOM 13711 O O . ILE F 6 491 ? 110.506 130.458 130.908 1.00 23.60 491 ILE E O 1
ATOM 13716 N N . ALA F 6 492 ? 109.692 132.256 131.970 1.00 24.27 492 ALA E N 1
ATOM 13717 C CA . ALA F 6 492 ? 110.995 132.907 132.026 1.00 24.27 492 ALA E CA 1
ATOM 13718 C C . ALA F 6 492 ? 111.890 132.352 133.127 1.00 24.27 492 ALA E C 1
ATOM 13719 O O . ALA F 6 492 ? 113.080 132.681 133.158 1.00 24.27 492 ALA E O 1
ATOM 13721 N N . GLU F 6 493 ? 111.354 131.526 134.023 1.00 26.62 493 GLU E N 1
ATOM 13722 C CA . GLU F 6 493 ? 112.109 130.963 135.133 1.00 26.62 493 GLU E CA 1
ATOM 13723 C C . GLU F 6 493 ? 112.291 129.456 135.056 1.00 26.62 493 GLU E C 1
ATOM 13724 O O . GLU F 6 493 ? 113.385 128.967 135.346 1.00 26.62 493 GLU E O 1
ATOM 13730 N N . VAL F 6 494 ? 111.264 128.710 134.654 1.00 21.92 494 VAL E N 1
ATOM 13731 C CA . VAL F 6 494 ? 111.300 127.254 134.710 1.00 21.92 494 VAL E CA 1
ATOM 13732 C C . VAL F 6 494 ? 111.564 126.706 133.312 1.00 21.92 494 VAL E C 1
ATOM 13733 O O . VAL F 6 494 ? 112.264 125.701 133.146 1.00 21.92 494 VAL E O 1
ATOM 13737 N N . GLY F 6 495 ? 111.035 127.380 132.291 1.00 21.22 495 GLY E N 1
ATOM 13738 C CA . GLY F 6 495 ? 111.210 126.972 130.919 1.00 21.22 495 GLY E CA 1
ATOM 13739 C C . GLY F 6 495 ? 112.144 127.889 130.152 1.00 21.22 495 GLY E C 1
ATOM 13740 O O . GLY F 6 495 ? 112.817 128.758 130.710 1.00 21.22 495 GLY E O 1
ATOM 13741 N N . GLN F 6 496 ? 112.176 127.681 128.839 1.00 20.31 496 GLN E N 1
ATOM 13742 C CA . GLN F 6 496 ? 113.017 128.467 127.938 1.00 20.31 496 GLN E CA 1
ATOM 13743 C C . GLN F 6 496 ? 112.136 129.120 126.878 1.00 20.31 496 GLN E C 1
ATOM 13744 O O . GLN F 6 496 ? 111.777 128.482 125.884 1.00 20.31 496 GLN E O 1
ATOM 13750 N N . TYR F 6 497 ? 111.784 130.386 127.087 1.00 21.93 497 TYR E N 1
ATOM 13751 C CA . TYR F 6 497 ? 111.187 131.150 126.005 1.00 21.93 497 TYR E CA 1
ATOM 13752 C C . TYR F 6 497 ? 112.276 131.555 125.017 1.00 21.93 497 TYR E C 1
ATOM 13753 O O . TYR F 6 497 ? 113.469 131.551 125.340 1.00 21.93 497 TYR E O 1
ATOM 13762 N N . LYS F 6 498 ? 111.845 131.862 123.785 1.00 22.24 498 LYS E N 1
ATOM 13763 C CA . LYS F 6 498 ? 112.683 132.032 122.587 1.00 22.24 498 LYS E CA 1
ATOM 13764 C C . LYS F 6 498 ? 113.488 130.776 122.249 1.00 22.24 498 LYS E C 1
ATOM 13765 O O . LYS F 6 498 ? 114.498 130.852 121.542 1.00 22.24 498 LYS E O 1
ATOM 13771 N N . ASN F 6 499 ? 113.050 129.615 122.747 1.00 22.37 499 ASN E N 1
ATOM 13772 C CA . ASN F 6 499 ? 113.603 128.300 122.423 1.00 22.37 499 ASN E CA 1
ATOM 13773 C C . ASN F 6 499 ? 112.379 127.464 122.072 1.00 22.37 499 ASN E C 1
ATOM 13774 O O . ASN F 6 499 ? 111.788 126.807 122.932 1.00 22.37 499 ASN E O 1
ATOM 13779 N N . GLN F 6 500 ? 111.995 127.506 120.799 1.00 28.34 500 GLN E N 1
ATOM 13780 C CA . GLN F 6 500 ? 110.637 127.182 120.370 1.00 28.34 500 GLN E CA 1
ATOM 13781 C C . GLN F 6 500 ? 110.667 126.137 119.261 1.00 28.34 500 GLN E C 1
ATOM 13782 O O . GLN F 6 500 ? 110.680 126.479 118.071 1.00 28.34 500 GLN E O 1
ATOM 13788 N N . PRO F 6 501 ? 110.680 124.841 119.617 1.00 32.03 501 PRO E N 1
ATOM 13789 C CA . PRO F 6 501 ? 110.616 123.792 118.588 1.00 32.03 501 PRO E CA 1
ATOM 13790 C C . PRO F 6 501 ? 109.216 123.611 118.020 1.00 32.03 501 PRO E C 1
ATOM 13791 O O . PRO F 6 501 ? 108.288 124.335 118.388 1.00 32.03 501 PRO E O 1
ATOM 13795 N N . LYS F 6 502 ? 109.048 122.634 117.129 1.00 40.64 502 LYS E N 1
ATOM 13796 C CA . LYS F 6 502 ? 107.773 122.453 116.446 1.00 40.64 502 LYS E CA 1
ATOM 13797 C C . LYS F 6 502 ? 106.762 121.646 117.252 1.00 40.64 502 LYS E C 1
ATOM 13798 O O . LYS F 6 502 ? 105.592 121.589 116.858 1.00 40.64 502 LYS E O 1
ATOM 13804 N N . ASN F 6 503 ? 107.171 121.028 118.360 1.00 39.25 503 ASN E N 1
ATOM 13805 C CA . ASN F 6 503 ? 106.255 120.252 119.188 1.00 39.25 503 ASN E CA 1
ATOM 13806 C C . ASN F 6 503 ? 105.874 120.935 120.491 1.00 39.25 503 ASN E C 1
ATOM 13807 O O . ASN F 6 503 ? 104.731 120.797 120.930 1.00 39.25 503 ASN E O 1
ATOM 13812 N N . ASN F 6 504 ? 106.793 121.667 121.117 1.00 35.05 504 ASN E N 1
ATOM 13813 C CA . ASN F 6 504 ? 106.513 122.426 122.336 1.00 35.05 504 ASN E CA 1
ATOM 13814 C C . ASN F 6 504 ? 106.958 123.866 122.119 1.00 35.05 504 ASN E C 1
ATOM 13815 O O . ASN F 6 504 ? 108.001 124.289 122.635 1.00 35.05 504 ASN E O 1
ATOM 13820 N N . PRO F 6 505 ? 106.189 124.652 121.366 1.00 33.74 505 PRO E N 1
ATOM 13821 C CA . PRO F 6 505 ? 106.637 125.999 120.995 1.00 33.74 505 PRO E CA 1
ATOM 13822 C C . PRO F 6 505 ? 106.274 127.101 121.978 1.00 33.74 505 PRO E C 1
ATOM 13823 O O . PRO F 6 505 ? 106.672 128.248 121.753 1.00 33.74 505 PRO E O 1
ATOM 13827 N N . ASP F 6 506 ? 105.556 126.800 123.057 1.00 33.16 506 ASP E N 1
ATOM 13828 C CA . ASP F 6 506 ? 105.126 127.828 123.994 1.00 33.16 506 ASP E CA 1
ATOM 13829 C C . ASP F 6 506 ? 106.175 128.159 125.047 1.00 33.16 506 ASP E C 1
ATOM 13830 O O . ASP F 6 506 ? 105.941 129.049 125.872 1.00 33.16 506 ASP E O 1
ATOM 13835 N N . GLY F 6 507 ? 107.313 127.471 125.044 1.00 27.88 507 GLY E N 1
ATOM 13836 C CA . GLY F 6 507 ? 108.347 127.692 126.030 1.00 27.88 507 GLY E CA 1
ATOM 13837 C C . GLY F 6 507 ? 108.402 126.656 127.128 1.00 27.88 507 GLY E C 1
ATOM 13838 O O . GLY F 6 507 ? 109.272 126.750 128.002 1.00 27.88 507 GLY E O 1
ATOM 13839 N N . ARG F 6 508 ? 107.505 125.669 127.107 1.00 29.33 508 ARG E N 1
ATOM 13840 C CA . ARG F 6 508 ? 107.524 124.543 128.031 1.00 29.33 508 ARG E CA 1
ATOM 13841 C C . ARG F 6 508 ? 108.303 123.361 127.473 1.00 29.33 508 ARG E C 1
ATOM 13842 O O . ARG F 6 508 ? 107.967 122.200 127.745 1.00 29.33 508 ARG E O 1
ATOM 13850 N N . GLY F 6 509 ? 109.342 123.645 126.694 1.00 23.87 509 GLY E N 1
ATOM 13851 C CA . GLY F 6 509 ? 110.196 122.685 126.030 1.00 23.87 509 GLY E CA 1
ATOM 13852 C C . GLY F 6 509 ? 111.464 122.487 126.832 1.00 23.87 509 GLY E C 1
ATOM 13853 O O . GLY F 6 509 ? 111.511 121.637 127.735 1.00 23.87 509 GLY E O 1
ATOM 13854 N N . ARG F 6 510 ? 112.523 123.225 126.507 1.00 20.46 510 ARG E N 1
ATOM 13855 C CA . ARG F 6 510 ? 113.820 123.047 127.144 1.00 20.46 510 ARG E CA 1
ATOM 13856 C C . ARG F 6 510 ? 113.794 123.504 128.612 1.00 20.46 510 ARG E C 1
ATOM 13857 O O . ARG F 6 510 ? 112.804 124.043 129.115 1.00 20.46 510 ARG E O 1
ATOM 13865 N N . LEU F 6 511 ? 114.920 123.300 129.304 1.00 18.95 511 LEU E N 1
ATOM 13866 C CA . LEU F 6 511 ? 114.934 123.153 130.757 1.00 18.95 511 LEU E CA 1
ATOM 13867 C C . LEU F 6 511 ? 115.343 124.398 131.535 1.00 18.95 511 LEU E C 1
ATOM 13868 O O . LEU F 6 511 ? 114.850 124.575 132.652 1.00 18.95 511 LEU E O 1
ATOM 13873 N N . ASN F 6 512 ? 116.219 125.252 130.984 1.00 21.06 512 ASN E N 1
ATOM 13874 C CA . ASN F 6 512 ? 116.724 126.473 131.635 1.00 21.06 512 ASN E CA 1
ATOM 13875 C C . ASN F 6 512 ? 117.414 126.148 132.965 1.00 21.06 512 ASN E C 1
ATOM 13876 O O . ASN F 6 512 ? 116.897 126.412 134.051 1.00 21.06 512 ASN E O 1
ATOM 13881 N N . MET F 6 513 ? 118.604 125.550 132.847 1.00 19.60 513 MET E N 1
ATOM 13882 C CA . MET F 6 513 ? 119.338 124.960 133.969 1.00 19.60 513 MET E CA 1
ATOM 13883 C C . MET F 6 513 ? 119.785 125.928 135.068 1.00 19.60 513 MET E C 1
ATOM 13884 O O . MET F 6 513 ? 120.423 125.500 136.035 1.00 19.60 513 MET E O 1
ATOM 13889 N N . TYR F 6 514 ? 119.474 127.218 134.948 1.00 20.88 514 TYR E N 1
ATOM 13890 C CA . TYR F 6 514 ? 119.705 128.184 136.013 1.00 20.88 514 TYR E CA 1
ATOM 13891 C C . TYR F 6 514 ? 118.576 128.221 137.039 1.00 20.88 514 TYR E C 1
ATOM 13892 O O . TYR F 6 514 ? 118.561 129.119 137.887 1.00 20.88 514 TYR E O 1
ATOM 13901 N N . THR F 6 515 ? 117.639 127.277 136.989 1.00 22.20 515 THR E N 1
ATOM 13902 C CA . THR F 6 515 ? 116.509 127.289 137.907 1.00 22.20 515 THR E CA 1
ATOM 13903 C C . THR F 6 515 ? 116.882 126.629 139.229 1.00 22.20 515 THR E C 1
ATOM 13904 O O . THR F 6 515 ? 117.729 125.731 139.281 1.00 22.20 515 THR E O 1
ATOM 13908 N N . LYS F 6 516 ? 116.268 127.108 140.308 1.00 28.31 516 LYS E N 1
ATOM 13909 C CA . LYS F 6 516 ? 116.513 126.560 141.636 1.00 28.31 516 LYS E CA 1
ATOM 13910 C C . LYS F 6 516 ? 115.617 125.348 141.860 1.00 28.31 516 LYS E C 1
ATOM 13911 O O . LYS F 6 516 ? 114.389 125.452 141.776 1.00 28.31 516 LYS E O 1
ATOM 13917 N N . VAL F 6 517 ? 116.230 124.200 142.141 1.00 26.17 517 VAL E N 1
ATOM 13918 C CA . VAL F 6 517 ? 115.513 122.955 142.393 1.00 26.17 517 VAL E CA 1
ATOM 13919 C C . VAL F 6 517 ? 116.050 122.368 143.691 1.00 26.17 517 VAL E C 1
ATOM 13920 O O . VAL F 6 517 ? 117.257 122.131 143.816 1.00 26.17 517 VAL E O 1
ATOM 13924 N N . GLY F 6 518 ? 115.160 122.149 144.656 1.00 30.78 518 GLY E N 1
ATOM 13925 C CA . GLY F 6 518 ? 115.540 121.605 145.937 1.00 30.78 518 GLY E CA 1
ATOM 13926 C C . GLY F 6 518 ? 115.551 120.090 145.942 1.00 30.78 518 GLY E C 1
ATOM 13927 O O . GLY F 6 518 ? 115.645 119.445 144.892 1.00 30.78 518 GLY E O 1
ATOM 13928 N N . PRO F 6 519 ? 115.482 119.493 147.132 1.00 32.66 519 PRO E N 1
ATOM 13929 C CA . PRO F 6 519 ? 115.401 118.031 147.222 1.00 32.66 519 PRO E CA 1
ATOM 13930 C C . PRO F 6 519 ? 114.075 117.508 146.690 1.00 32.66 519 PRO E C 1
ATOM 13931 O O . PRO F 6 519 ? 113.063 118.214 146.677 1.00 32.66 519 PRO E O 1
ATOM 13935 N N . THR F 6 520 ? 114.111 116.246 146.236 1.00 31.74 520 THR E N 1
ATOM 13936 C CA . THR F 6 520 ? 112.996 115.524 145.596 1.00 31.74 520 THR E CA 1
ATOM 13937 C C . THR F 6 520 ? 112.447 116.256 144.368 1.00 31.74 520 THR E C 1
ATOM 13938 O O . THR F 6 520 ? 111.271 116.112 144.026 1.00 31.74 520 THR E O 1
ATOM 13942 N N . GLY F 6 521 ? 113.289 117.039 143.694 1.00 29.53 521 GLY E N 1
ATOM 13943 C CA . GLY F 6 521 ? 112.917 117.680 142.449 1.00 29.53 521 GLY E CA 1
ATOM 13944 C C . GLY F 6 521 ? 111.945 118.833 142.558 1.00 29.53 521 GLY E C 1
ATOM 13945 O O . GLY F 6 521 ? 111.454 119.299 141.525 1.00 29.53 521 GLY E O 1
ATOM 13946 N N . LEU F 6 522 ? 111.647 119.307 143.767 1.00 30.85 522 LEU E N 1
ATOM 13947 C CA . LEU F 6 522 ? 110.624 120.331 143.950 1.00 30.85 522 LEU E CA 1
ATOM 13948 C C . LEU F 6 522 ? 111.116 121.677 143.430 1.00 30.85 522 LEU E C 1
ATOM 13949 O O . LEU F 6 522 ? 112.065 122.253 143.972 1.00 30.85 522 LEU E O 1
ATOM 13954 N N . VAL F 6 523 ? 110.473 122.167 142.371 1.00 30.14 523 VAL E N 1
ATOM 13955 C CA . VAL F 6 523 ? 110.822 123.461 141.795 1.00 30.14 523 VAL E CA 1
ATOM 13956 C C . VAL F 6 523 ? 110.334 124.561 142.727 1.00 30.14 523 VAL E C 1
ATOM 13957 O O . VAL F 6 523 ? 109.138 124.661 143.023 1.00 30.14 523 VAL E O 1
ATOM 13961 N N . GLU F 6 524 ? 111.261 125.391 143.195 1.00 31.42 524 GLU E N 1
ATOM 13962 C CA . GLU F 6 524 ? 110.955 126.462 144.127 1.00 31.42 524 GLU E CA 1
ATOM 13963 C C . GLU F 6 524 ? 111.335 127.806 143.519 1.00 31.42 524 GLU E C 1
ATOM 13964 O O . GLU F 6 524 ? 112.112 127.885 142.564 1.00 31.42 524 GLU E O 1
ATOM 13970 N N . ARG F 6 525 ? 110.766 128.866 144.088 1.00 35.10 525 ARG E N 1
ATOM 13971 C CA . ARG F 6 525 ? 110.926 130.203 143.537 1.00 35.10 525 ARG E CA 1
ATOM 13972 C C . ARG F 6 525 ? 112.321 130.755 143.812 1.00 35.10 525 ARG E C 1
ATOM 13973 O O . ARG F 6 525 ? 112.989 130.377 144.778 1.00 35.10 525 ARG E O 1
ATOM 13981 N N . ARG F 6 526 ? 112.755 131.663 142.942 1.00 32.79 526 ARG E N 1
ATOM 13982 C CA . ARG F 6 526 ? 114.041 132.335 143.059 1.00 32.79 526 ARG E CA 1
ATOM 13983 C C . ARG F 6 526 ? 113.799 133.788 143.445 1.00 32.79 526 ARG E C 1
ATOM 13984 O O . ARG F 6 526 ? 112.932 134.452 142.867 1.00 32.79 526 ARG E O 1
ATOM 13992 N N . GLU F 6 527 ? 114.566 134.279 144.420 1.00 39.26 527 GLU E N 1
ATOM 13993 C CA . GLU F 6 527 ? 114.213 135.531 145.080 1.00 39.26 527 GLU E CA 1
ATOM 13994 C C . GLU F 6 527 ? 114.715 136.768 144.341 1.00 39.26 527 GLU E C 1
ATOM 13995 O O . GLU F 6 527 ? 114.073 137.821 144.415 1.00 39.26 527 GLU E O 1
ATOM 14001 N N . GLU F 6 528 ? 115.840 136.676 143.632 1.00 38.91 528 GLU E N 1
ATOM 14002 C CA . GLU F 6 528 ? 116.448 137.878 143.071 1.00 38.91 528 GLU E CA 1
ATOM 14003 C C . GLU F 6 528 ? 115.812 138.329 141.762 1.00 38.91 528 GLU E C 1
ATOM 14004 O O . GLU F 6 528 ? 116.106 139.438 141.304 1.00 38.91 528 GLU E O 1
ATOM 14010 N N . VAL F 6 529 ? 114.956 137.512 141.149 1.00 33.90 529 VAL E N 1
ATOM 14011 C CA . VAL F 6 529 ? 114.255 137.878 139.926 1.00 33.90 529 VAL E CA 1
ATOM 14012 C C . VAL F 6 529 ? 112.743 137.775 140.081 1.00 33.90 529 VAL E C 1
ATOM 14013 O O . VAL F 6 529 ? 112.024 137.734 139.083 1.00 33.90 529 VAL E O 1
ATOM 14017 N N . ARG F 6 530 ? 112.246 137.738 141.319 1.00 35.31 530 ARG E N 1
ATOM 14018 C CA . ARG F 6 530 ? 110.815 137.603 141.564 1.00 35.31 530 ARG E CA 1
ATOM 14019 C C . ARG F 6 530 ? 110.064 138.900 141.279 1.00 35.31 530 ARG E C 1
ATOM 14020 O O . ARG F 6 530 ? 108.893 138.858 140.886 1.00 35.31 530 ARG E O 1
ATOM 14028 N N . GLU F 6 531 ? 110.732 140.048 141.420 1.00 33.28 531 GLU E N 1
ATOM 14029 C CA . GLU F 6 531 ? 110.074 141.336 141.212 1.00 33.28 531 GLU E CA 1
ATOM 14030 C C . GLU F 6 531 ? 109.715 141.552 139.745 1.00 33.28 531 GLU E C 1
ATOM 14031 O O . GLU F 6 531 ? 108.572 141.903 139.422 1.00 33.28 531 GLU E O 1
ATOM 14037 N N . ILE F 6 532 ? 110.675 141.325 138.843 1.00 31.41 532 ILE E N 1
ATOM 14038 C CA . ILE F 6 532 ? 110.437 141.519 137.415 1.00 31.41 532 ILE E CA 1
ATOM 14039 C C . ILE F 6 532 ? 109.466 140.472 136.882 1.00 31.41 532 ILE E C 1
ATOM 14040 O O . ILE F 6 532 ? 108.622 140.773 136.027 1.00 31.41 532 ILE E O 1
ATOM 14045 N N . ILE F 6 533 ? 109.513 139.257 137.432 1.00 28.93 533 ILE E N 1
ATOM 14046 C CA . ILE F 6 533 ? 108.616 138.191 136.999 1.00 28.93 533 ILE E CA 1
ATOM 14047 C C . ILE F 6 533 ? 107.187 138.469 137.458 1.00 28.93 533 ILE E C 1
ATOM 14048 O O . ILE F 6 533 ? 106.236 138.317 136.683 1.00 28.93 533 ILE E O 1
ATOM 14053 N N . ASP F 6 534 ? 107.017 138.946 138.695 1.00 33.38 534 ASP E N 1
ATOM 14054 C CA . ASP F 6 534 ? 105.684 139.287 139.184 1.00 33.38 534 ASP E CA 1
ATOM 14055 C C . ASP F 6 534 ? 105.121 140.516 138.478 1.00 33.38 534 ASP E C 1
ATOM 14056 O O . ASP F 6 534 ? 103.915 140.569 138.207 1.00 33.38 534 ASP E O 1
ATOM 14061 N N . ASN F 6 535 ? 105.979 141.484 138.133 1.00 32.36 535 ASN E N 1
ATOM 14062 C CA . ASN F 6 535 ? 105.525 142.651 137.381 1.00 32.36 535 ASN E CA 1
ATOM 14063 C C . ASN F 6 535 ? 105.100 142.271 135.967 1.00 32.36 535 ASN E C 1
ATOM 14064 O O . ASN F 6 535 ? 104.073 142.752 135.473 1.00 32.36 535 ASN E O 1
ATOM 14069 N N . ALA F 6 536 ? 105.856 141.383 135.311 1.00 29.19 536 ALA E N 1
ATOM 14070 C CA . ALA F 6 536 ? 105.479 140.941 133.972 1.00 29.19 536 ALA E CA 1
ATOM 14071 C C . ALA F 6 536 ? 104.229 140.070 133.992 1.00 29.19 536 ALA E C 1
ATOM 14072 O O . ALA F 6 536 ? 103.423 140.130 133.057 1.00 29.19 536 ALA E O 1
ATOM 14074 N N . GLN F 6 537 ? 104.037 139.278 135.052 1.00 30.42 537 GLN E N 1
ATOM 14075 C CA . GLN F 6 537 ? 102.830 138.462 135.160 1.00 30.42 537 GLN E CA 1
ATOM 14076 C C . GLN F 6 537 ? 101.605 139.327 135.432 1.00 30.42 537 GLN E C 1
ATOM 14077 O O . GLN F 6 537 ? 100.515 139.048 134.917 1.00 30.42 537 GLN E O 1
ATOM 14083 N N . LEU F 6 538 ? 101.767 140.390 136.227 1.00 31.49 538 LEU E N 1
ATOM 14084 C CA . LEU F 6 538 ? 100.685 141.351 136.405 1.00 31.49 538 LEU E CA 1
ATOM 14085 C C . LEU F 6 538 ? 100.424 142.140 135.127 1.00 31.49 538 LEU E C 1
ATOM 14086 O O . LEU F 6 538 ? 99.294 142.586 134.896 1.00 31.49 538 LEU E O 1
ATOM 14091 N N . MET F 6 539 ? 101.445 142.317 134.289 1.00 30.58 539 MET E N 1
ATOM 14092 C CA . MET F 6 539 ? 101.293 143.044 133.038 1.00 30.58 539 MET E CA 1
ATOM 14093 C C . MET F 6 539 ? 100.824 142.166 131.880 1.00 30.58 539 MET E C 1
ATOM 14094 O O . MET F 6 539 ? 100.468 142.706 130.827 1.00 30.58 539 MET E O 1
ATOM 14099 N N . PHE F 6 540 ? 100.777 140.836 132.051 1.00 31.15 540 PHE E N 1
ATOM 14100 C CA . PHE F 6 540 ? 100.327 139.913 131.004 1.00 31.15 540 PHE E CA 1
ATOM 14101 C C . PHE F 6 540 ? 98.813 139.792 130.874 1.00 31.15 540 PHE E C 1
ATOM 14102 O O . PHE F 6 540 ? 98.341 138.876 130.208 1.00 31.15 540 PHE E O 1
ATOM 14110 N N . ARG F 6 541 ? 98.044 140.355 131.853 1.00 35.09 541 ARG E N 1
ATOM 14111 C CA . ARG F 6 541 ? 96.661 139.907 132.227 1.00 35.09 541 ARG E CA 1
ATOM 14112 C C . ARG F 6 541 ? 95.857 141.160 132.583 1.00 35.09 541 ARG E C 1
ATOM 14113 O O . ARG F 6 541 ? 95.784 141.551 133.751 1.00 35.09 541 ARG E O 1
ATOM 14121 N N . ALA F 6 542 ? 95.239 141.764 131.569 1.00 37.96 542 ALA E N 1
ATOM 14122 C CA . ALA F 6 542 ? 94.581 143.059 131.722 1.00 37.96 542 ALA E CA 1
ATOM 14123 C C . ALA F 6 542 ? 93.654 143.272 130.538 1.00 37.96 542 ALA E C 1
ATOM 14124 O O . ALA F 6 542 ? 94.098 143.194 129.387 1.00 37.96 542 ALA E O 1
ATOM 14126 N N . LYS F 6 543 ? 92.382 143.542 130.813 1.00 48.42 543 LYS E N 1
ATOM 14127 C CA . LYS F 6 543 ? 91.406 143.812 129.763 1.00 48.42 543 LYS E CA 1
ATOM 14128 C C . LYS F 6 543 ? 90.263 144.674 130.288 1.00 48.42 543 LYS E C 1
ATOM 14129 O O . LYS F 6 543 ? 89.485 145.229 129.512 1.00 48.42 543 LYS E O 1
#

Foldseek 3Di:
DDKFFEAADPDPDDQFEKAAEQLGCLVVCLVVQLVCCVPVPVDDSVVSNVVSVVCNQPADDVVQVSVQVQQPVPPVDNGFWKWKAFVVLLRIAIHHYNHYDRDRVDHHIYHYQLSCQSPPNDRDDGMIDMDTDDDCVVVVVRNCSHSVNQQCDPPDDGDGDPSRDHDDPVVVVVCPPPVDPDDDDDVVVD/DPDDDPPVLVVLQVVLLVQVVLLCVQPVPFDVVLLVQLVVLLVVLLPADDFVLLLLLLLLPSCSPHPSVSPVVYDSSSSSSSLSSSLRVCVVVLNLLVSQPNSKHFVPPLPVLLCVLQVDFAADDDDPPDGDDTHGPVLVSLVVSVCRVPVGKIAGRGRPVSCVSPPDDDPPRTDDHDPCNSVSVSVVSSVSSVSVD/DCQQFDDDFPVVDDCLQADAPSVLADVVFSVLLVVQPVQFFDFQQFDFDLAGAVVQLVVLVDDDAWWAAFWWWWAAKAFFQAADDDDLHFPDGFWIKTKIWHPPDPQTAIAMTIHGQWDDPDAFFTFGFAFDPVVVVVDDNTDTDHGGDGTRHTPQQDPPRGGTFFDKFWEWADDFPQQPPFAKAFEPVVLNSGKTKTKHKDKDAAFLWKAWFQEPDDLPARDQADGQFDFAAQFRWGTKIATDDDVCCVPQVDSVNRHDDDPPNIDTDGDHRGWGWHDKDKAFDPPDPDGSHDPRHCPPVVSNLVSVLVSLVVLLVVVVVVCVPDPPSHDYDPVSVVSNVVSVLRDFDDPPDDTDQDADPPHTGHGMMMMIMIMDIDRDDWQWKKDLSISRIHTYDHYDYQQQAKADPVGDGGGMYHHPVCCVVSSGCVQVLQFQLQLLQLVLLQVLQVVFPHHPPDFDDPVSLVVRLVDPVSLVVSLVLVLVSCVQAAVVVNVVPVVPPPSSVQNVVSNRDRGRRHHDGNTGSHRRVSSVVVQCPDPGSHGDFAWIWGQGPDGDTDIDPGGIGIGITGMTIGDDPVVVLVVCCPVPVVQVVQLVVQLPPDPHNPPRPDTD/DPAAEAEDCNLLPDDPVVLVPDDWDWHWYHFPDDWIAIDTSVQVSLLSLLLQVVSVPPPFGDDLVSGQFSQQTDDDDPVSRPDDDTHQAAPVSSLVSLVVNLVSVCVRPPNPDQCVSSVVSSVVSVVVSVVSCCVVPPPPDQDDDPVLVCQLLVDPQLVVLQPPFDFDCCSQVPPSLVSVVVVLPDPPRDDPRSQSSCCVRPNDDSVLVCQASYFAAFAAALPRDGPPGGQRHHPPPHGPDPVRVVRVVRRPDSVVVVLVVPQVVLVVVLVVQLVVLQVQFFEDEDDQPDPDWDKDFAAPVCLQVVQFAAFQDPNDRGSPPPPSHGPTGTGAACVDGCNYDRRPGPVCSVPDGHDTPSNVVSVVVSVVVSVVD/DDVVVVVVVVVVDDDFDCCQQFFVCVVCFQDQDPPHGDTNLQVVVVLLVVLLPVLDDPQKDFDGKAFDDVVVVVCVQQDQDPNGGDDQPFDFAWGKMWRFITGNHRTADTAIAIDQHADTLQWGDHRHFTKGFAWEFAAFAWDDDLAAIWGDDLQDTDGPVPCPVVVVLVVVCQWPSRQGPVNVVRNPPPADDRGSVSVVVCCCPVVVCCRPNRPDPLQASAFTQTDRNSLLQSQVSNLSSVLSCVSRVPDVDDDDSVNVNVSCPVRRHHYRSPDCNPPLALRMDGDDDPDDRSQPPRSFFYDYPVSRRVVNLADALNLVAAFAQVPADPPRGSGNTTGRRRFDADPSRTGHDDDPCVVVRVVVRVVRDDD

Solvent-accessible surface area: 76124 Å² total; per-residue (Å²): 162,58,100,24,33,74,57,17,68,81,51,23,77,102,18,63,18,18,13,4,5,24,11,6,30,34,39,15,84,72,74,153,112,17,120,10,33,5,7,8,12,8,52,70,10,51,16,15,28,0,22,0,0,1,18,30,0,0,114,24,0,12,22,4,0,0,16,14,0,42,74,136,81,107,40,0,0,25,56,0,8,38,42,2,67,62,8,14,73,66,88,28,107,69,0,4,72,7,4,126,37,0,23,78,47,10,92,110,71,87,2,12,6,0,4,4,72,39,122,111,105,11,48,23,3,7,0,20,0,33,110,15,32,81,73,47,73,25,79,0,0,5,2,0,1,13,0,2,72,23,11,111,23,55,13,69,67,18,84,5,44,0,34,11,11,11,4,42,103,0,7,151,41,13,68,135,38,5,4,13,17,18,0,15,5,56,47,70,18,45,42,5,29,39,41,5,26,10,20,27,5,4,1,9,6,0,8,26,12,10,40,59,151,106,38,56,81,9,103,116,66,96,209,60,209,23,80,80,2,7,45,19,0,1,38,34,1,1,80,60,7,62,45,0,0,64,67,18,35,109,99,11,52,81,114,9,0,100,64,0,38,98,21,12,78,81,8,27,110,53,103,43,55,93,2,1,50,18,1,0,23,4,0,5,13,75,1,0,6,1,37,0,12,92,61,23,79,80,77,1,16,2,36,0,6,0,1,0,0,0,0,0,9,67,35,44,21,36,54,0,0,0,0,0,2,6,31,68,158,149,158,26,74,123,49,1,55,122,8,2,58,20,22,66,75,74,141,58,121,151,82,85,127,65,78,54,61,14,1,0,20,69,0,3,84,38,1,36,62,25,0,120,79,48,79,4,40,5,59,16,9,104,102,0,27,144,74,1,151,32,140,76,129,95,85,26,4,79,34,34,103,73,0,71,36,15,0,6,73,0,0,14,58,7,0,128,66,14,101,58,66,43,36,114,32,56,0,41,14,13,3,1,8,2,3,1,2,7,3,14,4,0,0,6,14,1,19,28,7,4,64,5,6,57,13,6,4,37,8,6,28,7,86,20,33,40,7,7,40,2,0,0,2,4,2,12,0,2,14,87,7,6,7,24,9,57,0,50,81,51,0,75,0,28,73,34,13,118,13,0,63,76,51,186,45,192,87,33,5,122,81,32,6,30,6,1,0,0,10,10,10,94,166,67,142,84,104,8,1,0,3,20,66,0,34,63,53,31,27,13,23,140,80,22,3,8,89,9,79,36,64,152,123,28,46,136,57,31,35,81,112,59,111,23,77,124,70,32,25,1,0,66,6,29,4,20,56,208,64,35,1,8,5,30,2,1,13,0,36,0,0,1,0,2,12,9,3,3,0,57,56,4,8,3,0,3,88,78,4,5,95,106,0,24,1,22,7,15,33,71,8,59,5,60,3,1,177,110,6,7,8,0,12,3,51,20,80,111,158,90,22,33,0,0,1,22,4,19,34,97,5,57,82,19,1,1,0,1,0,14,7,16,58,51,34,56,11,0,4,1,12,10,1,19,35,2,2,84,55,18,18,63,17,17,20,105,32,49,79,13,36,30,59,5,107,1,25,14,0,32,0,24,62,38,78,66,63,115,48,25,33,13,7,57,40,4,46,74,10,1,50,34,0,8,68,42,4,7,50,20,26,127,79,1,15,149,16,2,132,38,7,56,75,158,63,155,134,98,34,59,25,22,16,55,1,9,27,21,0,0,39,0,17,5,3,20,58,26,94,127,145,76,120,78,8,14,21,38,59,115,173,71,85,31,50,15,5,17,0,33,0,5,20,57,3,107,79,78,4,11,5,9,19,14,0,0,2,1,2,0,9,52,2,3,0,26,48,56,28,95,39,118,32,0,0,38,16,119,48,31,4,56,0,21,0,3,16,29,4,15,23,0,4,103,71,5,1,2,0,10,3,4,4,0,0,3,0,0,1,0,15,16,4,1,14,80,1,7,78,81,13,69,35,95,58,92,45,136,11,75,109,129,68,1,102,87,17,34,56,80,93,140,37,11,80,86,0,21,132,7,0,19,20,0,0,100,34,13,0,39,21,2,30,65,44,4,119,99,28,87,95,61,35,82,6,0,50,35,6,0,63,37,34,3,1,23,1,10,11,13,2,54,4,92,16,39,6,2,43,3,1,34,120,1,31,112,37,135,77,27,108,2,57,52,10,84,0,23,12,84,6,50,44,72,104,124,9,60,2,64,31,61,2,1,2,0,6,0,2,0,2,2,2,16,105,157,99,94,71,50,44,108,73,21,114,126,51,100,138,14,66,33,26,9,2,84,24,26,12,90,28,161,84,0,5,32,6,98,92,6,121,147,91,20,81,133,49,95,3,38,91,6,3,81,61,61,49,108,74,3,28,80,34,74,44,15,24,5,8,0,41,13,89,51,84,95,12,0,0,0,21,6,24,18,0,13,2,0,7,6,0,0,30,0,0,64,107,60,125,115,3,67,0,36,4,76,4,0,11,1,80,92,28,32,55,53,152,73,83,162,75,22,51,113,48,144,25,26,81,2,36,20,130,24,3,0,69,12,0,11,74,0,0,17,30,0,15,92,110,24,56,93,104,27,64,24,40,72,0,4,76,8,0,0,46,0,1,8,106,0,2,25,26,0,10,38,85,8,4,73,42,6,12,9,6,0,1,20,20,4,5,108,0,14,70,29,104,81,0,64,106,0,14,112,159,23,102,76,57,83,147,7,0,73,143,76,0,26,26,86,1,86,101,5,3,112,51,93,98,80,13,89,68,12,25,1,0,20,2,27,54,0,59,24,12,118,49,91,46,0,10,34,1,2,1,21,31,20,31,10,53,14,74,87,91,61,117,19,113,100,13,1,33,5,2,6,1,6,4,2,14,20,2,16,13,0,0,1,1,0,4,19,15,13,9,55,82,20,102,78,98,84,102,72,153,86,18,113,189,148,41,150,152,39,28,121,88,3,82,185,32,108,167,27,108,105,44,59,34,158,11,136,99,41,30,88,18,57,16,77,140,116,11,25,123,11,33,62,9,17,48,50,64,109,168,160,131,52,144,8,111,56,114,121,62,68,69,73,123,27,93,10,34,8,14,74,6,44,155,52,8,32,16,0,4,0,23,7,3,22,5,20,25,122,57,12,38,3,0,43,19,3,4,42,10,72,7,81,71,80,40,96,85,98,43,8,98,39,8,15,94,35,0,82,106,61,14,58,81,6,34,77,50,1,0,47,0,4,2,36,72,36,4,40,46,89,53,109,91,74,19,29,5,62,4,18,81,42,0,43,42,10,1,84,19,1,55,109,24,24,38,121,32,10,129,36,79,38,22,126,59,12,62,1,50,63,0,10,98,27,38,3,142,90,202,120,49,96,13,86,0,54,14,12,81,22,27,7,10,1,0,6,0,21,0,9,27,126,50,126,116,17,145,47,39,14,0,8,0,9,2,2,51,69,2,3,29,0,24,18,60,23,31,54,36,8,2,6,2,1,11,23,46,32,0,36,7,36,100,161,101,28,8,35,9,31,24,32,24,87,107,93,79,83,101,170,74,98,114,96,95,89,58,137,89,111,26,61,24,105,5,31,62,17,138,64,18,101,134,38,15,104,59,82,20,113,38,106,63,11,128,69,20,52,135,20,15,150,70,50,10,30,76,24,92,172,66,56,129,66,64,94,4,29,2,65,37,20,48,5,27,7,20,60,53,4,1,45,44,0,8,137,14,0,2,86,3,0,55,25,3,34,86,134,148,119,132,118,30,54,58,130,69,7,29,91,3,1,105,116,28,0,103,48,74,16,2,25,130,106,2,67,90,57,19,24,8,15,61,93,11,62,12,4,26,3,5,1,0,9,69,6,3,0,24,5,13,19,48,97,111,10,162,100,122,56,78,55,0,7,0,0,0,0,3,6,0,0,0,1,9,7,29,148,97,20,16,6,0,24,0,32,6,0,3,19,5,105,22,19,119,97,0,66,8,75,124,15,119,128,12,26,146,57,2,77,80,5,32,143,60,11,101,48,237

B-factor: mean 40.26, std 23.33, range [10.47, 117.78]